Protein AF-0000000077148642 (afdb_homodimer)

Foldseek 3Di:
DAEEEEEDQPQADACQLPCLCVVCVVLQVLLCVLLVHRLVCCRHPVVVPDCNALLNVQLNFLVSLQSLVVVVCVVPVDAGLEYEYDQSCNLVRQCRQVQDPSSVSSNLSSLLSVLQRVAFQKWKKKFFQDFDVLVVVLCVVVVVPFWAWAEDLARGITMIMGGLVSLVPCFVSRVVSPTPGMGIDDDGHSWQAVSCLPSLVVSLPVPVFAFTAQGAHFYQQQAPLFGAHLLADSLSVSNSTHHHGYNLLNLLACVLCLNQWYHYRGGDCPSVVSSVNSLVPHHSPVPPVVVSVVPSVPDPPDDDDDDDDDDDDDDDDDDDDPDDPPPPVPPGHPNNHRSSVNNVVNSVVVVVVLVVLLQLLQPFFAPVCCVVQVASHLEEADADAPQLQPLLQQLLQQVLRHEYEGRCHPYDPVVVLVSLVSNPVRHDPSTGYEYEQEDDPPCVVVSQVNLVSCVVSQGAEYEYEHDPADDLNLLLSFLPPWDADPVRAIDTRHAYEYEDADLVRLLQQLAFDDLVSLVVCVVVVSHDPRSSVNSLQGGSHLAYEHEAAFQPFHPNHDFLVRLVVNQVSQVVSCVVSVHPDGHAYAYYYLAQALVSVLVRSVSPGNGYYYYQQSSLAPRGLFDPVVSVVLLPDALPQKDKAADLRCNVVRTIGIFGRPQACQRVVRVVLSVCLVVDQAPVVDDPVVQVCCQCPQVNHHLVVLLVVLVVPDDPVLNVVCVVGRSSVSSSSSSVSVVVLCVCRSVVPPVCVRNHTGRHHNSSNVNSVVCPSISVSRNSSHRSSVSRSVSSSVSSVVCVVVCVVVD/DEEEEAEAQPQADAQQLPCLCVLPVVLQVLLCVLQVHRLCCCRHPVVVVCCNQLLNVLLNRLSSLLSLLLLVCLQPVDQGQEYEYFQSCLLVRQCSQQFDDSNLSSNLRNLLSVLQNPAAQKWKKKFFADAPVLVVVLCVVVVVPQKDWAEPLARGITMIMGGPVSLVVCQVSSVVSPTPDMGIDPYGHRWQAPSSVVSLVVSLVVCVVDGTDDGNHFYQQQQPLGTDDSVCVSVSSSNRRHHHGHNLSVLLQCVLVVHPYYHYRGFFCSSVVSSVNSVVPHHRDNDDVVVVVPVVPPPPPCPDDPDDDDDDDDDDDDDDDPDDPPDPPPVPVVVVVVVVVVSVVSSVVSNVVSVVLLQLLQPFFAVVCCVVQVASHLEEADADAPQLQPLLQQLLQQVLRHEYEGRCHPYDPVVVLVSLVSNPVRHDPSTGYEYEQEDDPPPVPVSQVNLVSCVVSQGAEYEYEHDPADDLNLLLSFLPPWDADPVRAIDTRHAYEYEDADLVRLLQQLAFDDLVSLVVCVVVVSDDPRSSVNSLQGGSHLAYEHEAAFQAFHPNHDFLVRLVVNQVSQVVSCVVSVHPDGHAYAYYYLAAALVSVLVRSVSPHNHYYYYQQQSLAPRGLWDPVVSVVLLPDALPQKDKAADLRCSVVRTIGIFGRPLACARVVRRVLSVCLVVDQAPVPDDPVVQVCCQCPQVVHHLVVLLVVLVVPDDPVLNVVCVVGRSSVSSSSSSVSVVVLCVCRSVVPPVCVRNHTGRHHNSSNVNSVVCPSHNVSRNHPHRSSVSRSVSSSVSSVVCVVVCVVVD

Sequence (1606 aa):
MVAYVFPGQGSQAKGMGGELFGEFSYITKEADEILGYSIKELCLEDPKEQLGQTQFTQPALYTVNALCYLKKLQETGEKPDYVAGHSLAEYNALFAAGVFDFKTGLRLVKKRGELMSQASEGGMAAVIGLTEEKVKEILQNNNLTSIDIANLNTPTQIVLSGLKDEIENAMPIFKAAGARNYVVLKVSGAFHSRYMEPSRKMFEEFIEQFEFNDIQIPIISNIHARPYKKEAIKINLVEQITHSVKWTETVRYLMGKGVAEILQIGPGTVLTGLIRTIQRESEPLIVDETEELNNDADKTVSVKKAGKGRKKKNEASSVDKVHDVKNENKKEEEISETVIEKSESAVKRMEEEEKEWSTAAAALGNPEFKKEYNLKYAYIAGGMYKGISSKELVVGMGRAGMMGVLGAGGVDFSEVENDIKYIQNRLANDKAYAVNLLYNPSNAKNEEKLVDLLLKYNVKTVEASGFLSITPSIVKYRLKGLSKNNSGGVQISNRIIAKASRPEVIEAFLSPAPERIVKKLLEENVITTEEAELSKNIPIADDICVEGDSAGHTDGSVLYTIMPVIRKLRDEIKKRYGYSQRVRIGGAGGLGTPEGMAMALILGADFIVTGSINQCTVEARTSDIVKDMLQKINVYDTAYAPATDMFEMGAKVQVLKKGLFFPARANKLFELYKQYNSFNEIDSKTKAQLQEKYFKRSFDELYKDIKSRLPSEEIEKAERNPKYKMALAFKWYLMNAFNAAIKGEEELKLDYQIQCGPALGAFNQWVKDTKLENWKNRHVDEIGLKLMMETAKYLKKSVKQFSMVAYVFPGQGSQAKGMGGELFGEFSYITKEADEILGYSIKELCLEDPKEQLGQTQFTQPALYTVNALCYLKKLQETGEKPDYVAGHSLAEYNALFAAGVFDFKTGLRLVKKRGELMSQASEGGMAAVIGLTEEKVKEILQNNNLTSIDIANLNTPTQIVLSGLKDEIENAMPIFKAAGARNYVVLKVSGAFHSRYMEPSRKMFEEFIEQFEFNDIQIPIISNIHARPYKKEAIKINLVEQITHSVKWTETVRYLMGKGVAEILQIGPGTVLTGLIRTIQRESEPLIVDETEELNNDADKTVSVKKAGKGRKKKNEASSVDKVHDVKNENKKEEEISETVIEKSESAVKRMEEEEKEWSTAAAALGNPEFKKEYNLKYAYIAGGMYKGISSKELVVGMGRAGMMGVLGAGGVDFSEVENDIKYIQNRLANDKAYAVNLLYNPSNAKNEEKLVDLLLKYNVKTVEASGFLSITPSIVKYRLKGLSKNNSGGVQISNRIIAKASRPEVIEAFLSPAPERIVKKLLEENVITTEEAELSKNIPIADDICVEGDSAGHTDGSVLYTIMPVIRKLRDEIKKRYGYSQRVRIGGAGGLGTPEGMAMALILGADFIVTGSINQCTVEARTSDIVKDMLQKINVYDTAYAPATDMFEMGAKVQVLKKGLFFPARANKLFELYKQYNSFNEIDSKTKAQLQEKYFKRSFDELYKDIKSRLPSEEIEKAERNPKYKMALAFKWYLMNAFNAAIKGEEELKLDYQIQCGPALGAFNQWVKDTKLENWKNRHVDEIGLKLMMETAKYLKKSVKQFS

Solvent-accessible surface area (backbone atoms only — not comparable to full-atom values): 82083 Å² total; per-residue (Å²): 78,44,28,40,29,25,69,33,97,91,41,78,60,84,43,54,63,62,70,52,38,78,78,42,37,62,62,45,49,51,48,19,67,81,77,74,48,62,65,58,54,47,30,51,70,31,79,82,72,50,60,82,37,50,49,45,30,44,40,53,45,46,50,43,30,46,54,40,49,49,49,54,40,76,76,70,67,76,81,58,61,21,29,24,26,42,76,80,16,44,53,58,33,34,41,75,27,49,29,46,59,77,74,56,50,49,55,57,40,38,55,47,20,49,45,58,54,68,48,75,65,17,16,37,33,38,33,35,73,45,37,54,75,60,53,47,48,46,31,59,72,62,67,46,80,68,58,46,71,24,35,30,52,28,76,29,32,36,34,33,23,28,45,40,61,69,58,67,66,39,47,62,63,41,43,72,76,57,33,77,46,71,51,72,52,101,54,48,33,20,70,17,22,87,78,30,54,70,49,30,62,62,46,57,54,62,59,65,71,61,58,44,20,11,38,18,37,54,42,45,38,46,64,85,33,57,47,61,34,86,63,10,38,73,44,50,49,31,58,46,41,22,49,32,31,32,47,29,57,28,51,22,17,51,45,35,97,53,27,46,28,84,41,81,47,45,69,75,68,67,61,60,57,35,54,54,53,21,73,74,78,40,74,66,44,88,76,73,68,77,45,55,60,53,41,41,53,45,53,51,71,78,84,90,84,80,94,89,94,95,85,88,89,85,89,89,80,87,80,76,78,80,64,74,87,75,79,79,62,92,78,74,73,68,62,12,64,57,22,27,56,47,4,48,48,40,44,50,44,47,52,46,44,50,50,45,30,49,51,45,22,40,60,42,46,34,68,66,57,18,59,76,48,50,33,55,34,37,42,32,42,45,53,32,68,59,32,28,24,16,48,60,34,19,40,42,18,19,75,65,22,24,31,12,18,27,8,44,36,88,47,57,66,70,57,46,51,49,38,52,51,52,36,61,73,71,36,59,89,68,45,29,54,30,37,33,44,53,56,44,88,92,40,56,63,58,47,39,52,49,42,52,51,35,60,73,69,62,54,44,30,32,35,39,32,74,55,82,65,92,49,65,44,61,46,50,47,42,35,48,70,40,44,70,38,97,85,68,43,81,34,77,55,32,42,27,38,36,40,43,68,51,66,71,45,47,48,54,34,59,29,41,65,56,66,70,49,50,53,51,36,41,76,66,63,74,46,51,72,63,25,55,61,53,36,71,68,37,44,53,31,56,28,37,29,42,36,15,37,33,28,49,83,37,88,66,42,55,46,64,38,49,47,63,57,49,54,52,49,51,55,51,46,36,63,71,70,62,43,90,66,81,67,46,41,24,34,25,40,40,45,40,44,33,58,26,47,39,28,41,46,66,60,59,26,32,26,42,34,34,48,47,55,48,49,41,19,62,45,18,49,49,17,67,65,49,33,62,54,53,47,68,37,44,60,81,33,45,42,70,24,62,24,61,72,54,42,91,74,62,36,30,22,19,20,46,31,71,88,37,48,26,40,62,52,46,42,51,50,50,53,49,54,76,73,38,59,34,70,84,73,51,57,69,68,59,52,49,44,40,26,60,72,68,64,64,39,51,71,67,59,47,50,52,57,52,52,74,73,46,55,70,70,56,46,52,50,28,72,72,31,48,41,55,36,43,50,51,53,52,36,45,49,50,49,49,18,32,50,34,30,49,70,44,41,71,93,48,51,48,40,28,44,44,71,26,34,40,14,28,11,32,25,33,62,71,28,49,94,44,28,56,36,44,34,86,48,22,40,60,40,57,52,52,48,50,40,38,27,47,17,37,53,47,43,48,62,54,39,56,80,61,104,89,37,26,39,29,22,48,27,90,84,35,76,48,83,39,44,54,59,63,48,43,66,74,40,40,68,58,41,48,53,47,18,65,75,68,72,45,59,56,60,48,41,29,48,62,27,88,80,68,46,52,79,39,49,45,45,30,42,38,49,44,45,49,35,25,44,49,41,44,50,49,45,33,4,48,65,68,55,78,54,58,30,26,27,19,41,72,70,13,34,53,42,24,38,37,76,14,50,22,41,53,69,66,61,45,45,53,51,35,35,51,48,14,46,41,52,50,63,38,70,67,16,11,30,30,40,35,29,64,40,38,67,69,55,50,52,48,52,31,60,77,67,68,40,76,73,52,35,64,17,32,35,48,26,67,35,33,34,29,34,11,20,43,31,69,57,47,60,66,41,43,63,57,43,46,72,71,55,33,75,40,73,44,74,48,95,48,52,29,19,56,20,10,78,78,26,47,71,38,27,55,56,44,46,62,58,56,64,78,60,83,70,48,69,70,72,30,52,32,42,32,40,72,73,29,39,66,66,48,78,91,43,49,65,60,50,61,33,48,41,43,40,33,38,31,32,44,34,52,32,52,22,32,43,44,38,72,53,38,73,40,80,40,67,35,39,59,64,51,66,54,51,53,33,48,50,51,26,63,69,74,43,68,58,40,73,69,61,66,77,51,61,69,57,60,65,60,67,77,62,71,75,80,72,73,91,74,83,76,91,76,83,87,78,85,74,80,78,81,78,86,80,73,84,83,67,80,79,63,72,68,62,66,67,56,60,65,54,53,59,57,47,53,58,46,46,34,52,43,33,29,45,44,41,51,46,32,48,52,45,21,40,60,42,46,37,69,66,58,18,60,75,50,49,33,55,32,36,42,32,40,45,53,32,67,58,31,29,24,16,53,58,34,20,40,44,18,18,74,66,23,23,31,11,19,27,8,41,36,89,45,56,65,68,58,46,52,52,37,52,52,50,36,62,72,70,38,58,88,68,45,28,53,30,37,33,44,54,55,44,89,92,41,58,63,59,46,38,51,50,42,52,52,35,59,73,69,62,55,45,31,32,35,37,32,74,56,82,66,91,48,64,44,61,48,49,48,40,37,48,70,40,43,72,40,96,86,70,45,81,35,76,56,32,43,28,37,35,41,43,69,52,67,70,46,47,49,54,35,59,29,41,65,56,64,71,52,48,51,50,36,41,76,69,63,74,46,52,72,63,26,55,60,54,38,70,68,37,43,53,31,57,27,37,30,43,36,15,38,35,28,50,84,37,88,66,41,56,47,64,38,48,47,63,56,50,54,53,50,52,55,52,45,35,64,73,68,61,46,90,67,80,68,45,41,24,34,26,40,40,47,39,44,33,56,26,48,39,27,41,46,67,62,59,24,31,27,42,33,34,50,48,54,49,48,43,19,62,44,17,51,47,16,66,66,49,32,61,54,55,47,67,36,42,61,80,32,45,41,70,25,63,24,58,72,55,43,93,74,63,37,28,22,20,21,48,32,72,87,38,47,27,40,63,50,46,42,50,49,51,52,49,53,75,74,40,60,33,71,83,71,51,56,70,68,59,52,50,44,42,26,60,72,68,65,62,40,49,70,68,59,47,50,52,56,52,52,74,75,49,55,71,69,56,48,52,48,29,72,73,30,49,40,55,36,44,48,52,54,53,37,44,49,50,48,49,18,32,49,35,29,48,67,44,41,69,92,48,51,48,40,29,44,44,72,25,35,39,15,28,12,31,26,32,61,71,28,50,92,45,68,55,35,46,36,86,60,23,39,58,39,57,52,52,50,50,40,39,27,48,16,36,53,47,42,48,61,56,40,57,79,62,105

pLDDT: mean 85.82, std 18.22, range [13.9, 98.75]

InterPro domains:
  IPR001227 Acyl transferase domain superfamily [G3DSA:3.40.366.10] (4-275)
  IPR004410 Malonyl CoA-acyl carrier protein transacylase, FabD-type [TIGR00128] (1-281)
  IPR013785 Aldolase-type TIM barrel [G3DSA:3.20.20.70] (365-712)
  IPR014043 Acyl transferase domain [PF00698] (4-279)
  IPR014043 Acyl transferase domain [SM00827] (5-308)
  IPR014179 PfaD-like, TIM-barrel domain [TIGR02814] (361-797)
  IPR014179 PfaD-like, TIM-barrel domain [cd04742] (364-778)
  IPR016035 Acyl transferase/acyl hydrolase/lysophospholipase [SSF52151] (1-295)
  IPR016036 Malonyl-CoA ACP transacylase, ACP-binding [SSF55048] (121-184)
  IPR049489 [Acyl-carrier-protein] S-malonyltransferase-like, inserted helical domain [PF21607] (676-752)
  IPR050858 Malonyl CoA-ACP Transacylase/Polyketide Synthase FabD [PTHR42681] (1-294)

Radius of gyration: 41.02 Å; Cα contacts (8 Å, |Δi|>4): 3077; chains: 2; bounding box: 96×138×115 Å

Secondary structure (DSSP, 8-state):
-EEEEE--TT---TTTTTTHHHHTHHHHHHHHHHHTS-HHHHHHT-TT--TTSHHHHHHHHHHHHHHHHHHHHHHH----SEEEESGGGHHHHHHHTTSS-HHHHHHHHHHHHHHHTT--SEEEEEEES--HHHHHHHHHHTT-TTSEEEEEEETTEEEEEEEHHHHHHTHHHHHHTT-SEEEE-S-SS-TTSGGGHHHHHHHHHHHTTS------S-BB-TTTSSB--TTSHHHHHHHHTTS-B-HHHHHHHHHHTT--EEEE-SSSSHHHHHHHHHHHH-------TTTTTTTS--S----------------------------TT---STHHHHHHHHHHHHHHHHHHHHHHHHHHHHTSS-HHHHHHHT-SSSEEE---GGGTS-HHHHHHHHHTTSEEEE--TTS-HHHHHHHHHHHHHHS-TTS-EEEEEE--TT-HHHHHHHHHHHHHTT--EEEEES-SS--HHHHHHHHTT-EE-TTSSEEPSSEEEEEE--HHHHHHHHSPPPHHHHHHHHHTTSS-HHHHHHGGGS-S-SEEEEE-S-SSS-----HHHHHHHHHHHHHHHHHHHT-SSPPEEEEESS--SHHHHHHHHHTT-SSEEE-HHHHTSTTS-S-HHHHHHHTT--TTSEEEEE-STTGGGT-EEEEE-TT-SHHHHHHHHHHHHHH-SSGGGS-HHHHHHIIIIISSS-HHHHHHHHHTTS-HHHHHHHHH-HHHHHHHHHHHHHHHHHHHHHHT-GGGGGG---B--HHHHHHHHHSTTSGGGSGGG--HHHHHHHHHHHHHHHHHHHHGGG-/-EEEEE--TT---TTTTTTHHHHTHHHHHHHHHHHSS-HHHHHHT-TTS-TTSHHHHHHHHHHHHHHHHHHHHHHH----SEEEESGGGHHHHHHHTTSS-HHHHHHHHHHHHHHHHT--SEEEEEEES--HHHHHHHHHHTT-TT-EEEEEEETTEEEEEEEHHHHHHHHHHHHHTT-SEEEE-S-SS-TTSGGGHHHHHHHHHHHTT---PPPSS-EE-TTTSSBPPGGGHHHHHHHHTTS-B-HHHHHHHHHHTT--EEEE-SSSSHHHHHHHHHHHH-------HHHHHHTTTT----------------------------GGGGHHHHHHHHHHHHHHHHHHHHHHHHHHHHHHHHTSS-HHHHHHHT-SSSEEE---GGGTS-HHHHHHHHHTTSEEEE--TTS-HHHHHHHHHHHHHHS-TTS-EEEEEE--TT-HHHHHHHHHHHHHTT--EEEEES-SS--HHHHHHHHTT-EE-TTSSEE-SSEEEEEE--HHHHHHHHSPPPHHHHHHHHHTTSS-HHHHHHGGGS-S-SEEEEE-S-SSS-----HHHHHHHHHHHHHHHHHHHT-SSPPEEEEESS--SHHHHHHHHHTT-SSEEE-HHHHTSSSS-S-HHHHHHHTT--TTSEEEEE-STTGGGT-EEEEE-TT-SHHHHHHHHHHHHHH-SSGGGS-HHHHHHIIIIISSS-HHHHHHHHHHHS-HHHHHHHHH-HHHHHHHHHHHHHHHHHHHHHHT-GGGGGG---B--HHHHHHHHHTTTSGGGSGGG--HHHHHHHHHHHHHHHHHHHHGGG-

Organism: Ruminiclostridium cellulolyticum (strain ATCC 35319 / DSM 5812 / JCM 6584 / H10) (NCBI:txid394503)

Structure (mmCIF, N/CA/C/O backbone):
data_AF-0000000077148642-model_v1
#
loop_
_entity.id
_entity.type
_entity.pdbx_description
1 polymer B8I8J3_RUMCH
#
loop_
_atom_site.group_PDB
_atom_site.id
_atom_site.type_symbol
_atom_site.label_atom_id
_atom_site.label_alt_id
_atom_site.label_comp_id
_atom_site.label_asym_id
_atom_site.label_entity_id
_atom_site.label_seq_id
_atom_site.pdbx_PDB_ins_code
_atom_site.Cartn_x
_atom_site.Cartn_y
_atom_site.Cartn_z
_atom_site.occupancy
_atom_site.B_iso_or_equiv
_atom_site.auth_seq_id
_atom_site.auth_comp_id
_atom_site.auth_asym_id
_atom_site.auth_atom_id
_atom_site.pdbx_PDB_model_num
ATOM 1 N N . MET A 1 1 ? 0.626 13.219 24.953 1 60.41 1 MET A N 1
ATOM 2 C CA . MET A 1 1 ? -0.067 13.867 26.062 1 60.41 1 MET A CA 1
ATOM 3 C C . MET A 1 1 ? -1.366 14.516 25.594 1 60.41 1 MET A C 1
ATOM 5 O O . MET A 1 1 ? -1.386 15.211 24.578 1 60.41 1 MET A O 1
ATOM 9 N N . VAL A 1 2 ? -2.549 13.367 26.641 1 83.62 2 VAL A N 1
ATOM 10 C CA . VAL A 1 2 ? -3.842 13.891 26.219 1 83.62 2 VAL A CA 1
ATOM 11 C C . VAL A 1 2 ? -4.422 14.781 27.312 1 83.62 2 VAL A C 1
ATOM 13 O O . VAL A 1 2 ? -4.324 14.461 28.5 1 83.62 2 VAL A O 1
ATOM 16 N N . ALA A 1 3 ? -5.285 16.109 26.547 1 82.81 3 ALA A N 1
ATOM 17 C CA . ALA A 1 3 ? -5.91 16.953 27.578 1 82.81 3 ALA A CA 1
ATOM 18 C C . ALA A 1 3 ? -7.414 17.078 27.328 1 82.81 3 ALA A C 1
ATOM 20 O O . ALA A 1 3 ? -7.855 17.25 26.203 1 82.81 3 ALA A O 1
ATOM 21 N N . TYR A 1 4 ? -7.91 16.844 28.516 1 90.62 4 TYR A N 1
ATOM 22 C CA . TYR A 1 4 ? -9.344 17.094 28.422 1 90.62 4 TYR A CA 1
ATOM 23 C C . TYR A 1 4 ? -9.695 18.484 28.953 1 90.62 4 TYR A C 1
ATOM 25 O O . TYR A 1 4 ? -9.336 18.828 30.094 1 90.62 4 TYR A O 1
ATOM 33 N N . VAL A 1 5 ? -10.852 18.891 28.109 1 89.38 5 VAL A N 1
ATOM 34 C CA . VAL A 1 5 ? -11.195 20.234 28.578 1 89.38 5 VAL A CA 1
ATOM 35 C C . VAL A 1 5 ? -12.711 20.391 28.609 1 89.38 5 VAL A C 1
ATOM 37 O O . VAL A 1 5 ? -13.422 19.906 27.734 1 89.38 5 VAL A O 1
ATOM 40 N N . PHE A 1 6 ? -13.148 21.297 29.625 1 88.56 6 PHE A N 1
ATOM 41 C CA . PHE A 1 6 ? -14.586 21.328 29.859 1 88.56 6 PHE A CA 1
ATOM 42 C C . PHE A 1 6 ? -15.141 22.719 29.609 1 88.56 6 PHE A C 1
ATOM 44 O O . PHE A 1 6 ? -14.594 23.719 30.109 1 88.56 6 PHE A O 1
ATOM 51 N N . PRO A 1 7 ? -16.734 22.781 28.844 1 91.19 7 PRO A N 1
ATOM 52 C CA . PRO A 1 7 ? -17.234 24.109 28.469 1 91.19 7 PRO A CA 1
ATOM 53 C C . PRO A 1 7 ? -18.016 24.797 29.578 1 91.19 7 PRO A C 1
ATOM 55 O O . PRO A 1 7 ? -18.734 24.125 30.344 1 91.19 7 PRO A O 1
ATOM 58 N N . GLY A 1 8 ? -17.75 26.297 29.672 1 88.31 8 GLY A N 1
ATOM 59 C CA . GLY A 1 8 ? -18.422 27.016 30.75 1 88.31 8 GLY A CA 1
ATOM 60 C C . GLY A 1 8 ? -19.656 27.781 30.297 1 88.31 8 GLY A C 1
ATOM 61 O O . GLY A 1 8 ? -20.172 27.531 29.203 1 88.31 8 GLY A O 1
ATOM 62 N N . GLN A 1 9 ? -20.203 28.797 31.078 1 83.06 9 GLN A N 1
ATOM 63 C CA . GLN A 1 9 ? -21.438 29.531 30.797 1 83.06 9 GLN A CA 1
ATOM 64 C C . GLN A 1 9 ? -21.406 30.172 29.422 1 83.06 9 GLN A C 1
ATOM 66 O O . GLN A 1 9 ? -20.406 30.781 29.047 1 83.06 9 GLN A O 1
ATOM 71 N N . GLY A 1 10 ? -22.891 29.719 28.297 1 76.94 10 GLY A N 1
ATOM 72 C CA . GLY A 1 10 ? -23.078 30.109 26.922 1 76.94 10 GLY A CA 1
ATOM 73 C C . GLY A 1 10 ? -23.234 28.938 25.969 1 76.94 10 GLY A C 1
ATOM 74 O O . GLY A 1 10 ? -23.672 29.094 24.828 1 76.94 10 GLY A O 1
ATOM 75 N N . SER A 1 11 ? -22.875 27.906 27.141 1 83.62 11 SER A N 1
ATOM 76 C CA . SER A 1 11 ? -22.984 26.75 26.25 1 83.62 11 SER A CA 1
ATOM 77 C C . SER A 1 11 ? -24.297 26.016 26.469 1 83.62 11 SER A C 1
ATOM 79 O O . SER A 1 11 ? -24.594 25.031 25.797 1 83.62 11 SER A O 1
ATOM 81 N N . GLN A 1 12 ? -25.031 26.531 27.172 1 79.81 12 GLN A N 1
ATOM 82 C CA . GLN A 1 12 ? -26.281 25.875 27.516 1 79.81 12 GLN A CA 1
ATOM 83 C C . GLN A 1 12 ? -27.312 26 26.391 1 79.81 12 GLN A C 1
ATOM 85 O O . GLN A 1 12 ? -27.375 27.031 25.719 1 79.81 12 GLN A O 1
ATOM 90 N N . ALA A 1 13 ? -28.422 24.703 25.891 1 83.06 13 ALA A N 1
ATOM 91 C CA . ALA A 1 13 ? -29.438 24.766 24.844 1 83.06 13 ALA A CA 1
ATOM 92 C C . ALA A 1 13 ? -30.625 23.875 25.188 1 83.06 13 ALA A C 1
ATOM 94 O O . ALA A 1 13 ? -30.453 22.797 25.781 1 83.06 13 ALA A O 1
ATOM 95 N N . LYS A 1 14 ? -31.938 24.312 25.172 1 82.38 14 LYS A N 1
ATOM 96 C CA . LYS A 1 14 ? -33.125 23.484 25.391 1 82.38 14 LYS A CA 1
ATOM 97 C C . LYS A 1 14 ? -32.969 22.125 24.703 1 82.38 14 LYS A C 1
ATOM 99 O O . LYS A 1 14 ? -32.625 22.062 23.516 1 82.38 14 LYS A O 1
ATOM 104 N N . GLY A 1 15 ? -33.062 21.078 25.391 1 82.31 15 GLY A N 1
ATOM 105 C CA . GLY A 1 15 ? -32.938 19.734 24.828 1 82.31 15 GLY A CA 1
ATOM 106 C C . GLY A 1 15 ? -31.641 19.062 25.234 1 82.31 15 GLY A C 1
ATOM 107 O O . GLY A 1 15 ? -31.438 17.875 24.969 1 82.31 15 GLY A O 1
ATOM 108 N N . MET A 1 16 ? -30.703 19.906 26.172 1 86.75 16 MET A N 1
ATOM 109 C CA . MET A 1 16 ? -29.391 19.344 26.484 1 86.75 16 MET A CA 1
ATOM 110 C C . MET A 1 16 ? -29.516 18.188 27.469 1 86.75 16 MET A C 1
ATOM 112 O O . MET A 1 16 ? -30.422 18.156 28.297 1 86.75 16 MET A O 1
ATOM 116 N N . GLY A 1 17 ? -28.438 17 27.094 1 88.56 17 GLY A N 1
ATOM 117 C CA . GLY A 1 17 ? -28.406 15.812 27.938 1 88.56 17 GLY A CA 1
ATOM 118 C C . GLY A 1 17 ? -29.094 14.609 27.312 1 88.56 17 GLY A C 1
ATOM 119 O O . GLY A 1 17 ? -28.625 13.477 27.453 1 88.56 17 GLY A O 1
ATOM 120 N N . GLY A 1 18 ? -30.516 15.289 26.859 1 80.5 18 GLY A N 1
ATOM 121 C CA . GLY A 1 18 ? -31.234 14.352 26.031 1 80.5 18 GLY A CA 1
ATOM 122 C C . GLY A 1 18 ? -31.594 13.062 26.734 1 80.5 18 GLY A C 1
ATOM 123 O O . GLY A 1 18 ? -32.219 13.086 27.797 1 80.5 18 GLY A O 1
ATOM 124 N N . GLU A 1 19 ? -31.047 11.773 26.234 1 86.12 19 GLU A N 1
ATOM 125 C CA . GLU A 1 19 ? -31.359 10.438 26.734 1 86.12 19 GLU A CA 1
ATOM 126 C C . GLU A 1 19 ? -30.562 10.125 28 1 86.12 19 GLU A C 1
ATOM 128 O O . GLU A 1 19 ? -30.844 9.125 28.672 1 86.12 19 GLU A O 1
ATOM 133 N N . LEU A 1 20 ? -29.641 11.297 28.516 1 84.12 20 LEU A N 1
ATOM 134 C CA . LEU A 1 20 ? -28.672 10.992 29.562 1 84.12 20 LEU A CA 1
ATOM 135 C C . LEU A 1 20 ? -29.359 10.977 30.922 1 84.12 20 LEU A C 1
ATOM 137 O O . LEU A 1 20 ? -28.922 10.25 31.828 1 84.12 20 LEU A O 1
ATOM 141 N N . PHE A 1 21 ? -30.422 10.977 30.875 1 84.69 21 PHE A N 1
ATOM 142 C CA . PHE A 1 21 ? -31.156 11.094 32.125 1 84.69 21 PHE A CA 1
ATOM 143 C C . PHE A 1 21 ? -31.781 9.758 32.531 1 84.69 21 PHE A C 1
ATOM 145 O O . PHE A 1 21 ? -31.906 9.453 33.719 1 84.69 21 PHE A O 1
ATOM 152 N N . GLY A 1 22 ? -32.625 9.516 31.297 1 81.75 22 GLY A N 1
ATOM 153 C CA . GLY A 1 22 ? -33.219 8.203 31.531 1 81.75 22 GLY A CA 1
ATOM 154 C C . GLY A 1 22 ? -32.188 7.117 31.797 1 81.75 22 GLY A C 1
ATOM 155 O O . GLY A 1 22 ? -32.406 6.25 32.625 1 81.75 22 GLY A O 1
ATOM 156 N N . GLU A 1 23 ? -30.625 7.121 31.109 1 85.31 23 GLU A N 1
ATOM 157 C CA . GLU A 1 23 ? -29.531 6.168 31.172 1 85.31 23 GLU A CA 1
ATOM 158 C C . GLU A 1 23 ? -28.906 6.137 32.562 1 85.31 23 GLU A C 1
ATOM 160 O O . GLU A 1 23 ? -28.5 5.074 33.062 1 85.31 23 GLU A O 1
ATOM 165 N N . PHE A 1 24 ? -28.672 7.152 33.5 1 76.69 24 PHE A N 1
ATOM 166 C CA . PHE A 1 24 ? -28.062 7.387 34.781 1 76.69 24 PHE A CA 1
ATOM 167 C C . PHE A 1 24 ? -29.109 7.801 35.812 1 76.69 24 PHE A C 1
ATOM 169 O O . PHE A 1 24 ? -28.969 8.844 36.469 1 76.69 24 PHE A O 1
ATOM 176 N N . SER A 1 25 ? -30.328 7.207 35.344 1 81.25 25 SER A N 1
ATOM 177 C CA . SER A 1 25 ? -31.547 7.605 36.031 1 81.25 25 SER A CA 1
ATOM 178 C C . SER A 1 25 ? -31.281 7.836 37.531 1 81.25 25 SER A C 1
ATOM 180 O O . SER A 1 25 ? -31.922 8.68 38.156 1 81.25 25 SER A O 1
ATOM 182 N N . TYR A 1 26 ? -30.359 7.082 37.938 1 76.38 26 TYR A N 1
ATOM 183 C CA . TYR A 1 26 ? -30.016 7.168 39.344 1 76.38 26 TYR A CA 1
ATOM 184 C C . TYR A 1 26 ? -29.391 8.523 39.688 1 76.38 26 TYR A C 1
ATOM 186 O O . TYR A 1 26 ? -29.734 9.133 40.688 1 76.38 26 TYR A O 1
ATOM 194 N N . ILE A 1 27 ? -28.328 8.93 39.031 1 83.12 27 ILE A N 1
ATOM 195 C CA . ILE A 1 27 ? -27.625 10.203 39.188 1 83.12 27 ILE A CA 1
ATOM 196 C C . ILE A 1 27 ? -28.609 11.359 39.031 1 83.12 27 ILE A C 1
ATOM 198 O O . ILE A 1 27 ? -28.516 12.367 39.75 1 83.12 27 ILE A O 1
ATOM 202 N N . THR A 1 28 ? -29.781 11.227 38 1 88.25 28 THR A N 1
ATOM 203 C CA . THR A 1 28 ? -30.781 12.258 37.719 1 88.25 28 THR A CA 1
ATOM 204 C C . THR A 1 28 ? -31.688 12.461 38.938 1 88.25 28 THR A C 1
ATOM 206 O O . THR A 1 28 ? -31.984 13.594 39.312 1 88.25 28 THR A O 1
ATOM 209 N N . LYS A 1 29 ? -31.875 11.086 39.375 1 87.88 29 LYS A N 1
ATOM 210 C CA . LYS A 1 29 ? -32.719 11.133 40.562 1 87.88 29 LYS A CA 1
ATOM 211 C C . LYS A 1 29 ? -32.031 11.844 41.719 1 87.88 29 LYS A C 1
ATOM 213 O O . LYS A 1 29 ? -32.656 12.633 42.438 1 87.88 29 LYS A O 1
ATOM 218 N N . GLU A 1 30 ? -30.844 11.453 41.938 1 85.19 30 GLU A N 1
ATOM 219 C CA . GLU A 1 30 ? -30.016 12.086 42.969 1 85.19 30 GLU A CA 1
ATOM 220 C C . GLU A 1 30 ? -29.969 13.602 42.781 1 85.19 30 GLU A C 1
ATOM 222 O O . GLU A 1 30 ? -30.016 14.359 43.75 1 85.19 30 GLU A O 1
ATOM 227 N N . ALA A 1 31 ? -29.719 14.016 41.531 1 88.56 31 ALA A N 1
ATOM 228 C CA . ALA A 1 31 ? -29.641 15.438 41.219 1 88.56 31 ALA A CA 1
ATOM 229 C C . ALA A 1 31 ? -30.938 16.156 41.594 1 88.56 31 ALA A C 1
ATOM 231 O O . ALA A 1 31 ? -30.906 17.234 42.156 1 88.56 31 ALA A O 1
ATOM 232 N N . ASP A 1 32 ? -32 15.648 41.375 1 87.12 32 ASP A N 1
ATOM 233 C CA . ASP A 1 32 ? -33.312 16.219 41.656 1 87.12 32 ASP A CA 1
ATOM 234 C C . ASP A 1 32 ? -33.5 16.469 43.156 1 87.12 32 ASP A C 1
ATOM 236 O O . ASP A 1 32 ? -34.031 17.484 43.562 1 87.12 32 ASP A O 1
ATOM 240 N N . GLU A 1 33 ? -33.156 15.328 43.812 1 85.5 33 GLU A N 1
ATOM 241 C CA . GLU A 1 33 ? -33.281 15.398 45.281 1 85.5 33 GLU A CA 1
ATOM 242 C C . GLU A 1 33 ? -32.469 16.578 45.844 1 85.5 33 GLU A C 1
ATOM 244 O O . GLU A 1 33 ? -32.938 17.266 46.75 1 85.5 33 GLU A O 1
ATOM 249 N N . ILE A 1 34 ? -31.094 16.562 45.469 1 86.12 34 ILE A N 1
ATOM 250 C CA . ILE A 1 34 ? -30.219 17.625 45.938 1 86.12 34 ILE A CA 1
ATOM 251 C C . ILE A 1 34 ? -30.781 18.984 45.562 1 86.12 34 ILE A C 1
ATOM 253 O O . ILE A 1 34 ? -30.734 19.938 46.344 1 86.12 34 ILE A O 1
ATOM 257 N N . LEU A 1 35 ? -31.641 19.484 44.25 1 90.06 35 LEU A N 1
ATOM 258 C CA . LEU A 1 35 ? -31.984 20.781 43.656 1 90.06 35 LEU A CA 1
ATOM 259 C C . LEU A 1 35 ? -33.406 21.203 44.062 1 90.06 35 LEU A C 1
ATOM 261 O O . LEU A 1 35 ? -33.719 22.391 44.094 1 90.06 35 LEU A O 1
ATOM 265 N N . GLY A 1 36 ? -34.406 19.891 44.25 1 87.81 36 GLY A N 1
ATOM 266 C CA . GLY A 1 36 ? -35.75 20.125 44.688 1 87.81 36 GLY A CA 1
ATOM 267 C C . GLY A 1 36 ? -36.75 20.328 43.562 1 87.81 36 GLY A C 1
ATOM 268 O O . GLY A 1 36 ? -37.875 20.766 43.781 1 87.81 36 GLY A O 1
ATOM 269 N N . TYR A 1 37 ? -36.188 20.234 42.344 1 89.25 37 TYR A N 1
ATOM 270 C CA . TYR A 1 37 ? -37 20.297 41.156 1 89.25 37 TYR A CA 1
ATOM 271 C C . TYR A 1 37 ? -36.5 19.312 40.094 1 89.25 37 TYR A C 1
ATOM 273 O O . TYR A 1 37 ? -35.406 18.781 40.219 1 89.25 37 TYR A O 1
ATOM 281 N N . SER A 1 38 ? -37.25 19.094 39.094 1 88.38 38 SER A N 1
ATOM 282 C CA . SER A 1 38 ? -36.875 18.078 38.094 1 88.38 38 SER A CA 1
ATOM 283 C C . SER A 1 38 ? -35.844 18.625 37.094 1 88.38 38 SER A C 1
ATOM 285 O O . SER A 1 38 ? -36.188 19.422 36.219 1 88.38 38 SER A O 1
ATOM 287 N N . ILE A 1 39 ? -34.375 18.078 37 1 88.88 39 ILE A N 1
ATOM 288 C CA . ILE A 1 39 ? -33.312 18.625 36.188 1 88.88 39 ILE A CA 1
ATOM 289 C C . ILE A 1 39 ? -33.531 18.203 34.719 1 88.88 39 ILE A C 1
ATOM 291 O O . ILE A 1 39 ? -33.188 18.969 33.812 1 88.88 39 ILE A O 1
ATOM 295 N N . LYS A 1 40 ? -34.344 17.328 34.656 1 86.12 40 LYS A N 1
ATOM 296 C CA . LYS A 1 40 ? -34.625 16.797 33.344 1 86.12 40 LYS A CA 1
ATOM 297 C C . LYS A 1 40 ? -35.625 17.672 32.594 1 86.12 40 LYS A C 1
ATOM 299 O O . LYS A 1 40 ? -35.406 18.047 31.438 1 86.12 40 LYS A O 1
ATOM 304 N N . GLU A 1 41 ? -36.781 17.797 33.562 1 88.19 41 GLU A N 1
ATOM 305 C CA . GLU A 1 41 ? -37.844 18.625 33 1 88.19 41 GLU A CA 1
ATOM 306 C C . GLU A 1 41 ? -37.312 20 32.594 1 88.19 41 GLU A C 1
ATOM 308 O O . GLU A 1 41 ? -37.656 20.531 31.531 1 88.19 41 GLU A O 1
ATOM 313 N N . LEU A 1 42 ? -36.469 20.562 33.125 1 84.75 42 LEU A N 1
ATOM 314 C CA . LEU A 1 42 ? -35.875 21.875 32.906 1 84.75 42 LEU A CA 1
ATOM 315 C C . LEU A 1 42 ? -35.062 21.891 31.609 1 84.75 42 LEU A C 1
ATOM 317 O O . LEU A 1 42 ? -35.219 22.797 30.781 1 84.75 42 LEU A O 1
ATOM 321 N N . CYS A 1 43 ? -34.344 20.953 31.484 1 88.56 43 CYS A N 1
ATOM 322 C CA . CYS A 1 43 ? -33.344 20.938 30.422 1 88.56 43 CYS A CA 1
ATOM 323 C C . CYS A 1 43 ? -33.969 20.594 29.078 1 88.56 43 CYS A C 1
ATOM 325 O O . CYS A 1 43 ? -33.625 21.172 28.062 1 88.56 43 CYS A O 1
ATOM 327 N N . LEU A 1 44 ? -34.938 19.875 29.094 1 84.75 44 LEU A N 1
ATOM 328 C CA . LEU A 1 44 ? -35.5 19.344 27.859 1 84.75 44 LEU A CA 1
ATOM 329 C C . LEU A 1 44 ? -36.562 20.25 27.312 1 84.75 44 LEU A C 1
ATOM 331 O O . LEU A 1 44 ? -36.656 20.469 26.094 1 84.75 44 LEU A O 1
ATOM 335 N N . GLU A 1 45 ? -37.719 20.469 28.75 1 82.44 45 GLU A N 1
ATOM 336 C CA . GLU A 1 45 ? -38.938 21.125 28.328 1 82.44 45 GLU A CA 1
ATOM 337 C C . GLU A 1 45 ? -38.938 22.609 28.703 1 82.44 45 GLU A C 1
ATOM 339 O O . GLU A 1 45 ? -39.594 23.422 28.047 1 82.44 45 GLU A O 1
ATOM 344 N N . ASP A 1 46 ? -38.562 23.359 29.859 1 83 46 ASP A N 1
ATOM 345 C CA . ASP A 1 46 ? -38.344 24.688 30.438 1 83 46 ASP A CA 1
ATOM 346 C C . ASP A 1 46 ? -39.656 25.453 30.531 1 83 46 ASP A C 1
ATOM 348 O O . ASP A 1 46 ? -39.75 26.594 30.047 1 83 46 ASP A O 1
ATOM 352 N N . PRO A 1 47 ? -40.094 24.859 30.766 1 80.19 47 PRO A N 1
ATOM 353 C CA . PRO A 1 47 ? -41.469 25.375 30.656 1 80.19 47 PRO A CA 1
ATOM 354 C C . PRO A 1 47 ? -41.625 26.797 31.203 1 80.19 47 PRO A C 1
ATOM 356 O O . PRO A 1 47 ? -42.438 27.562 30.719 1 80.19 47 PRO A O 1
ATOM 359 N N . LYS A 1 48 ? -41.125 26.891 31.984 1 82.12 48 LYS A N 1
ATOM 360 C CA . LYS A 1 48 ? -41.188 28.156 32.719 1 82.12 48 LYS A CA 1
ATOM 361 C C . LYS A 1 48 ? -40.125 29.141 32.219 1 82.12 48 LYS A C 1
ATOM 363 O O . LYS A 1 48 ? -39.906 30.188 32.844 1 82.12 48 LYS A O 1
ATOM 368 N N . GLU A 1 49 ? -38.969 28.969 31.469 1 82.88 49 GLU A N 1
ATOM 369 C CA . GLU A 1 49 ? -37.938 29.703 30.766 1 82.88 49 GLU A CA 1
ATOM 370 C C . GLU A 1 49 ? -36.812 30.141 31.734 1 82.88 49 GLU A C 1
ATOM 372 O O . GLU A 1 49 ? -36.406 31.297 31.719 1 82.88 49 GLU A O 1
ATOM 377 N N . GLN A 1 50 ? -36.25 29.125 32.156 1 86.06 50 GLN A N 1
ATOM 378 C CA . GLN A 1 50 ? -35.375 29.422 33.281 1 86.06 50 GLN A CA 1
ATOM 379 C C . GLN A 1 50 ? -33.938 28.984 32.969 1 86.06 50 GLN A C 1
ATOM 381 O O . GLN A 1 50 ? -33 29.297 33.75 1 86.06 50 GLN A O 1
ATOM 386 N N . LEU A 1 51 ? -33.688 28.703 32.156 1 84.94 51 LEU A N 1
ATOM 387 C CA . LEU A 1 51 ? -32.469 28 31.828 1 84.94 51 LEU A CA 1
ATOM 388 C C . LEU A 1 51 ? -31.328 29 31.578 1 84.94 51 LEU A C 1
ATOM 390 O O . LEU A 1 51 ? -30.156 28.688 31.781 1 84.94 51 LEU A O 1
ATOM 394 N N . GLY A 1 52 ? -31.672 30.109 31.453 1 82.62 52 GLY A N 1
ATOM 395 C CA . GLY A 1 52 ? -30.734 31.172 31.156 1 82.62 52 GLY A CA 1
ATOM 396 C C . GLY A 1 52 ? -30.266 31.922 32.375 1 82.62 52 GLY A C 1
ATOM 397 O O . GLY A 1 52 ? -29.422 32.812 32.281 1 82.62 52 GLY A O 1
ATOM 398 N N . GLN A 1 53 ? -30.797 31.547 33.188 1 88.62 53 GLN A N 1
ATOM 399 C CA . GLN A 1 53 ? -30.5 32.219 34.438 1 88.62 53 GLN A CA 1
ATOM 400 C C . GLN A 1 53 ? -29.344 31.547 35.188 1 88.62 53 GLN A C 1
ATOM 402 O O . GLN A 1 53 ? -29.344 30.328 35.375 1 88.62 53 GLN A O 1
ATOM 407 N N . THR A 1 54 ? -28.469 32.312 35.875 1 87.25 54 THR A N 1
ATOM 408 C CA . THR A 1 54 ? -27.172 31.812 36.312 1 87.25 54 THR A CA 1
ATOM 409 C C . THR A 1 54 ? -27.328 30.719 37.375 1 87.25 54 THR A C 1
ATOM 411 O O . THR A 1 54 ? -26.625 29.719 37.375 1 87.25 54 THR A O 1
ATOM 414 N N . GLN A 1 55 ? -28.297 30.688 37.875 1 88.56 55 GLN A N 1
ATOM 415 C CA . GLN A 1 55 ? -28.516 29.812 39 1 88.56 55 GLN A CA 1
ATOM 416 C C . GLN A 1 55 ? -28.953 28.422 38.531 1 88.56 55 GLN A C 1
ATOM 418 O O . GLN A 1 55 ? -28.797 27.438 39.281 1 88.56 55 GLN A O 1
ATOM 423 N N . PHE A 1 56 ? -29.484 28.5 37.344 1 87 56 PHE A N 1
ATOM 424 C CA . PHE A 1 56 ? -29.984 27.281 36.75 1 87 56 PHE A CA 1
ATOM 425 C C . PHE A 1 56 ? -29 26.719 35.719 1 87 56 PHE A C 1
ATOM 427 O O . PHE A 1 56 ? -28.891 25.5 35.562 1 87 56 PHE A O 1
ATOM 434 N N . THR A 1 57 ? -28.562 27.719 35.344 1 87.94 57 THR A N 1
ATOM 435 C CA . THR A 1 57 ? -27.672 27.375 34.25 1 87.94 57 THR A CA 1
ATOM 436 C C . THR A 1 57 ? -26.5 26.531 34.75 1 87.94 57 THR A C 1
ATOM 438 O O . THR A 1 57 ? -26.156 25.516 34.156 1 87.94 57 THR A O 1
ATOM 441 N N . GLN A 1 58 ? -25.734 26.906 35.906 1 91.44 58 GLN A N 1
ATOM 442 C CA . GLN A 1 58 ? -24.469 26.312 36.312 1 91.44 58 GLN A CA 1
ATOM 443 C C . GLN A 1 58 ? -24.672 24.859 36.781 1 91.44 58 GLN A C 1
ATOM 445 O O . GLN A 1 58 ? -23.969 23.969 36.312 1 91.44 58 GLN A O 1
ATOM 450 N N . PRO A 1 59 ? -25.797 24.484 37.344 1 94.5 59 PRO A N 1
ATOM 451 C CA . PRO A 1 59 ? -26.016 23.094 37.75 1 94.5 59 PRO A CA 1
ATOM 452 C C . PRO A 1 59 ? -26.328 22.203 36.531 1 94.5 59 PRO A C 1
ATOM 454 O O . PRO A 1 59 ? -25.953 21.016 36.531 1 94.5 59 PRO A O 1
ATOM 457 N N . ALA A 1 60 ? -27.016 22.859 35.594 1 90.62 60 ALA A N 1
ATOM 458 C CA . ALA A 1 60 ? -27.438 22.125 34.406 1 90.62 60 ALA A CA 1
ATOM 459 C C . ALA A 1 60 ? -26.234 21.656 33.594 1 90.62 60 ALA A C 1
ATOM 461 O O . ALA A 1 60 ? -26.156 20.5 33.188 1 90.62 60 ALA A O 1
ATOM 462 N N . LEU A 1 61 ? -25.203 22.797 33.719 1 87.44 61 LEU A N 1
ATOM 463 C CA . LEU A 1 61 ? -24.031 22.516 32.906 1 87.44 61 LEU A CA 1
ATOM 464 C C . LEU A 1 61 ? -23.094 21.562 33.625 1 87.44 61 LEU A C 1
ATOM 466 O O . LEU A 1 61 ? -22.516 20.656 33 1 87.44 61 LEU A O 1
ATOM 470 N N . TYR A 1 62 ? -23.141 21.547 34.594 1 94.31 62 TYR A N 1
ATOM 471 C CA . TYR A 1 62 ? -22.344 20.625 35.375 1 94.31 62 TYR A CA 1
ATOM 472 C C . TYR A 1 62 ? -22.828 19.203 35.219 1 94.31 62 TYR A C 1
ATOM 474 O O . TYR A 1 62 ? -22.031 18.281 35 1 94.31 62 TYR A O 1
ATOM 482 N N . THR A 1 63 ? -23.906 19.156 35.5 1 88.31 63 THR A N 1
ATOM 483 C CA . THR A 1 63 ? -24.5 17.812 35.531 1 88.31 63 THR A CA 1
ATOM 484 C C . THR A 1 63 ? -24.281 17.125 34.188 1 88.31 63 THR A C 1
ATOM 486 O O . THR A 1 63 ? -23.812 15.977 34.156 1 88.31 63 THR A O 1
ATOM 489 N N . VAL A 1 64 ? -24.766 17.922 32.969 1 87.38 64 VAL A N 1
ATOM 490 C CA . VAL A 1 64 ? -24.688 17.375 31.609 1 87.38 64 VAL A CA 1
ATOM 491 C C . VAL A 1 64 ? -23.234 17.047 31.266 1 87.38 64 VAL A C 1
ATOM 493 O O . VAL A 1 64 ? -22.953 16.016 30.656 1 87.38 64 VAL A O 1
ATOM 496 N N . ASN A 1 65 ? -22.188 18.312 31.797 1 90.56 65 ASN A N 1
ATOM 497 C CA . ASN A 1 65 ? -20.75 18.094 31.641 1 90.56 65 ASN A CA 1
ATOM 498 C C . ASN A 1 65 ? -20.312 16.766 32.25 1 90.56 65 ASN A C 1
ATOM 500 O O . ASN A 1 65 ? -19.531 16.031 31.656 1 90.56 65 ASN A O 1
ATOM 504 N N . ALA A 1 66 ? -20.844 16.094 33.281 1 88.69 66 ALA A N 1
ATOM 505 C CA . ALA A 1 66 ? -20.484 14.914 34.062 1 88.69 66 ALA A CA 1
ATOM 506 C C . ALA A 1 66 ? -20.953 13.633 33.375 1 88.69 66 ALA A C 1
ATOM 508 O O . ALA A 1 66 ? -20.219 12.648 33.312 1 88.69 66 ALA A O 1
ATOM 509 N N . LEU A 1 67 ? -22.188 13.875 33.062 1 82.38 67 LEU A N 1
ATOM 510 C CA . LEU A 1 67 ? -22.766 12.688 32.438 1 82.38 67 LEU A CA 1
ATOM 511 C C . LEU A 1 67 ? -22.016 12.312 31.172 1 82.38 67 LEU A C 1
ATOM 513 O O . LEU A 1 67 ? -21.797 11.133 30.906 1 82.38 67 LEU A O 1
ATOM 517 N N . CYS A 1 68 ? -21.484 13.43 30.578 1 88.75 68 CYS A N 1
ATOM 518 C CA . CYS A 1 68 ? -20.719 13.203 29.359 1 88.75 68 CYS A CA 1
ATOM 519 C C . CYS A 1 68 ? -19.359 12.602 29.672 1 88.75 68 CYS A C 1
ATOM 521 O O . CYS A 1 68 ? -18.891 11.719 28.953 1 88.75 68 CYS A O 1
ATOM 523 N N . TYR A 1 69 ? -18.797 13.18 30.625 1 86.75 69 TYR A N 1
ATOM 524 C CA . TYR A 1 69 ? -17.516 12.641 31.094 1 86.75 69 TYR A CA 1
ATOM 525 C C . TYR A 1 69 ? -17.641 11.164 31.438 1 86.75 69 TYR A C 1
ATOM 527 O O . TYR A 1 69 ? -16.812 10.352 31.016 1 86.75 69 TYR A O 1
ATOM 535 N N . LEU A 1 70 ? -18.641 10.531 31.953 1 85 70 LEU A N 1
ATOM 536 C CA . LEU A 1 70 ? -18.844 9.172 32.438 1 85 70 LEU A CA 1
ATOM 537 C C . LEU A 1 70 ? -19.078 8.203 31.297 1 85 70 LEU A C 1
ATOM 539 O O . LEU A 1 70 ? -18.578 7.07 31.328 1 85 70 LEU A O 1
ATOM 543 N N . LYS A 1 71 ? -20.109 9.07 30.297 1 85.5 71 LYS A N 1
ATOM 544 C CA . LYS A 1 71 ? -20.359 8.305 29.078 1 85.5 71 LYS A CA 1
ATOM 545 C C . LYS A 1 71 ? -19.062 7.992 28.344 1 85.5 71 LYS A C 1
ATOM 547 O O . LYS A 1 71 ? -18.859 6.867 27.875 1 85.5 71 LYS A O 1
ATOM 552 N N . LYS A 1 72 ? -18.266 9.125 28.25 1 79.56 72 LYS A N 1
ATOM 553 C CA . LYS A 1 72 ? -17.016 9.055 27.516 1 79.56 72 LYS A CA 1
ATOM 554 C C . LYS A 1 72 ? -16.078 8.016 28.141 1 79.56 72 LYS A C 1
ATOM 556 O O . LYS A 1 72 ? -15.43 7.25 27.422 1 79.56 72 LYS A O 1
ATOM 561 N N . LEU A 1 73 ? -15.922 7.785 29.797 1 66 73 LEU A N 1
ATOM 562 C CA . LEU A 1 73 ? -15.148 6.855 30.609 1 66 73 LEU A CA 1
ATOM 563 C C . LEU A 1 73 ? -15.656 5.43 30.438 1 66 73 LEU A C 1
ATOM 565 O O . LEU A 1 73 ? -14.867 4.484 30.359 1 66 73 LEU A O 1
ATOM 569 N N . GLN A 1 74 ? -17.422 5.156 30.078 1 64.94 74 GLN A N 1
ATOM 570 C CA . GLN A 1 74 ? -18.094 3.873 29.891 1 64.94 74 GLN A CA 1
ATOM 571 C C . GLN A 1 74 ? -17.766 3.268 28.531 1 64.94 74 GLN A C 1
ATOM 573 O O . GLN A 1 74 ? -17.562 2.057 28.422 1 64.94 74 GLN A O 1
ATOM 578 N N . GLU A 1 75 ? -17.484 4.305 27.422 1 57.28 75 GLU A N 1
ATOM 579 C CA . GLU A 1 75 ? -17.172 3.955 26.047 1 57.28 75 GLU A CA 1
ATOM 580 C C . GLU A 1 75 ? -15.688 3.654 25.859 1 57.28 75 GLU A C 1
ATOM 582 O O . GLU A 1 75 ? -15.32 2.76 25.094 1 57.28 75 GLU A O 1
ATOM 587 N N . THR A 1 76 ? -14.672 4.266 26.672 1 53.97 76 THR A N 1
ATOM 588 C CA . THR A 1 76 ? -13.25 4.238 26.328 1 53.97 76 THR A CA 1
ATOM 589 C C . THR A 1 76 ? -12.469 3.385 27.312 1 53.97 76 THR A C 1
ATOM 591 O O . THR A 1 76 ? -11.43 2.818 26.984 1 53.97 76 THR A O 1
ATOM 594 N N . GLY A 1 77 ? -13.109 3.674 28.531 1 63.31 77 GLY A N 1
ATOM 595 C CA . GLY A 1 77 ? -12.508 3.031 29.688 1 63.31 77 GLY A CA 1
ATOM 596 C C . GLY A 1 77 ? -11.258 3.738 30.188 1 63.31 77 GLY A C 1
ATOM 597 O O . GLY A 1 77 ? -10.617 3.279 31.141 1 63.31 77 GLY A O 1
ATOM 598 N N . GLU A 1 78 ? -10.281 5.121 29.844 1 65.62 78 GLU A N 1
ATOM 599 C CA . GLU A 1 78 ? -9.016 5.785 30.125 1 65.62 78 GLU A CA 1
ATOM 600 C C . GLU A 1 78 ? -9.242 7.172 30.719 1 65.62 78 GLU A C 1
ATOM 602 O O . GLU A 1 78 ? -10.109 7.914 30.266 1 65.62 78 GLU A O 1
ATOM 607 N N . LYS A 1 79 ? -7.871 7.402 30.953 1 75.88 79 LYS A N 1
ATOM 608 C CA . LYS A 1 79 ? -7.914 8.719 31.594 1 75.88 79 LYS A CA 1
ATOM 609 C C . LYS A 1 79 ? -6.996 9.703 30.875 1 75.88 79 LYS A C 1
ATOM 611 O O . LYS A 1 79 ? -5.926 9.328 30.391 1 75.88 79 LYS A O 1
ATOM 616 N N . PRO A 1 80 ? -7.156 11.141 31.516 1 84.75 80 PRO A N 1
ATOM 617 C CA . PRO A 1 80 ? -6.277 12.078 30.812 1 84.75 80 PRO A CA 1
ATOM 618 C C . PRO A 1 80 ? -5.043 12.453 31.625 1 84.75 80 PRO A C 1
ATOM 620 O O . PRO A 1 80 ? -5.023 12.266 32.844 1 84.75 80 PRO A O 1
ATOM 623 N N . ASP A 1 81 ? -3.684 13.328 30.484 1 80.19 81 ASP A N 1
ATOM 624 C CA . ASP A 1 81 ? -2.471 13.672 31.219 1 80.19 81 ASP A CA 1
ATOM 625 C C . ASP A 1 81 ? -2.629 14.992 31.953 1 80.19 81 ASP A C 1
ATOM 627 O O . ASP A 1 81 ? -2.01 15.211 33 1 80.19 81 ASP A O 1
ATOM 631 N N . TYR A 1 82 ? -3.83 15.188 31.25 1 85.06 82 TYR A N 1
ATOM 632 C CA . TYR A 1 82 ? -4.086 16.484 31.859 1 85.06 82 TYR A CA 1
ATOM 633 C C . TYR A 1 82 ? -5.559 16.859 31.766 1 85.06 82 TYR A C 1
ATOM 635 O O . TYR A 1 82 ? -6.25 16.453 30.812 1 85.06 82 TYR A O 1
ATOM 643 N N . VAL A 1 83 ? -5.734 18.078 32.375 1 86.19 83 VAL A N 1
ATOM 644 C CA . VAL A 1 83 ? -7.121 18.516 32.312 1 86.19 83 VAL A CA 1
ATOM 645 C C . VAL A 1 83 ? -7.199 20.031 32.562 1 86.19 83 VAL A C 1
ATOM 647 O O . VAL A 1 83 ? -6.375 20.594 33.25 1 86.19 83 VAL A O 1
ATOM 650 N N . ALA A 1 84 ? -8.469 20.25 32.125 1 90.94 84 ALA A N 1
ATOM 651 C CA . ALA A 1 84 ? -8.672 21.672 32.406 1 90.94 84 ALA A CA 1
ATOM 652 C C . ALA A 1 84 ? -10.117 22.078 32.125 1 90.94 84 ALA A C 1
ATOM 654 O O . ALA A 1 84 ? -10.836 21.406 31.391 1 90.94 84 ALA A O 1
ATOM 655 N N . GLY A 1 85 ? -10.539 23.297 32.656 1 91.81 85 GLY A N 1
ATOM 656 C CA . GLY A 1 85 ? -11.906 23.734 32.406 1 91.81 85 GLY A CA 1
ATOM 657 C C . GLY A 1 85 ? -12.039 25.234 32.312 1 91.81 85 GLY A C 1
ATOM 658 O O . GLY A 1 85 ? -11.445 25.969 33.125 1 91.81 85 GLY A O 1
ATOM 659 N N . HIS A 1 86 ? -12.906 25.812 31.578 1 90.25 86 HIS A N 1
ATOM 660 C CA . HIS A 1 86 ? -13.055 27.234 31.328 1 90.25 86 HIS A CA 1
ATOM 661 C C . HIS A 1 86 ? -14.008 27.875 32.344 1 90.25 86 HIS A C 1
ATOM 663 O O . HIS A 1 86 ? -15.211 27.609 32.312 1 90.25 86 HIS A O 1
ATOM 669 N N . SER A 1 87 ? -13.68 28.578 32.938 1 93.62 87 SER A N 1
ATOM 670 C CA . SER A 1 87 ? -14.484 29.281 33.938 1 93.62 87 SER A CA 1
ATOM 671 C C . SER A 1 87 ? -15.148 28.297 34.906 1 93.62 87 SER A C 1
ATOM 673 O O . SER A 1 87 ? -14.461 27.547 35.594 1 93.62 87 SER A O 1
ATOM 675 N N . LEU A 1 88 ? -16.797 27.938 35.062 1 83.62 88 LEU A N 1
ATOM 676 C CA . LEU A 1 88 ? -17.531 27.078 36 1 83.62 88 LEU A CA 1
ATOM 677 C C . LEU A 1 88 ? -17.062 25.625 35.875 1 83.62 88 LEU A C 1
ATOM 679 O O . LEU A 1 88 ? -17.141 24.859 36.844 1 83.62 88 LEU A O 1
ATOM 683 N N . ALA A 1 89 ? -16.297 25.219 34.375 1 92 89 ALA A N 1
ATOM 684 C CA . ALA A 1 89 ? -16.078 23.828 34.031 1 92 89 ALA A CA 1
ATOM 685 C C . ALA A 1 89 ? -14.781 23.297 34.625 1 92 89 ALA A C 1
ATOM 687 O O . ALA A 1 89 ? -14.469 22.109 34.5 1 92 89 ALA A O 1
ATOM 688 N N . GLU A 1 90 ? -13.961 24.531 35.438 1 91.38 90 GLU A N 1
ATOM 689 C CA . GLU A 1 90 ? -12.797 24.141 36.219 1 91.38 90 GLU A CA 1
ATOM 690 C C . GLU A 1 90 ? -13.148 23.062 37.25 1 91.38 90 GLU A C 1
ATOM 692 O O . GLU A 1 90 ? -12.312 22.219 37.562 1 91.38 90 GLU A O 1
ATOM 697 N N . TYR A 1 91 ? -14.578 22.609 37.656 1 92 91 TYR A N 1
ATOM 698 C CA . TYR A 1 91 ? -15.094 21.672 38.656 1 92 91 TYR A CA 1
ATOM 699 C C . TYR A 1 91 ? -15.266 20.281 38.062 1 92 91 TYR A C 1
ATOM 701 O O . TYR A 1 91 ? -15.148 19.281 38.781 1 92 91 TYR A O 1
ATOM 709 N N . ASN A 1 92 ? -15.633 20.422 36.844 1 86.94 92 ASN A N 1
ATOM 710 C CA . ASN A 1 92 ? -15.703 19.156 36.156 1 86.94 92 ASN A CA 1
ATOM 711 C C . ASN A 1 92 ? -14.328 18.484 36.062 1 86.94 92 ASN A C 1
ATOM 713 O O . ASN A 1 92 ? -14.219 17.266 36.094 1 86.94 92 ASN A O 1
ATOM 717 N N . ALA A 1 93 ? -13.125 19.547 35.844 1 88.62 93 ALA A N 1
ATOM 718 C CA . ALA A 1 93 ? -11.758 19.047 35.719 1 88.62 93 ALA A CA 1
ATOM 719 C C . ALA A 1 93 ? -11.281 18.391 37.031 1 88.62 93 ALA A C 1
ATOM 721 O O . ALA A 1 93 ? -10.648 17.344 37 1 88.62 93 ALA A O 1
ATOM 722 N N . LEU A 1 94 ? -11.695 18.547 37.938 1 85.81 94 LEU A N 1
ATOM 723 C CA . LEU A 1 94 ? -11.297 18.031 39.219 1 85.81 94 LEU A CA 1
ATOM 724 C C . LEU A 1 94 ? -12.031 16.734 39.562 1 85.81 94 LEU A C 1
ATOM 726 O O . LEU A 1 94 ? -11.461 15.828 40.156 1 85.81 94 LEU A O 1
ATOM 730 N N . PHE A 1 95 ? -13.508 17.109 39.406 1 86.81 95 PHE A N 1
ATOM 731 C CA . PHE A 1 95 ? -14.273 15.883 39.562 1 86.81 95 PHE A CA 1
ATOM 732 C C . PHE A 1 95 ? -13.547 14.711 38.938 1 86.81 95 PHE A C 1
ATOM 734 O O . PHE A 1 95 ? -13.398 13.656 39.531 1 86.81 95 PHE A O 1
ATOM 741 N N . ALA A 1 96 ? -13.016 14.773 37.5 1 89.56 96 ALA A N 1
ATOM 742 C CA . ALA A 1 96 ? -12.375 13.773 36.625 1 89.56 96 ALA A CA 1
ATOM 743 C C . ALA A 1 96 ? -11.062 13.289 37.25 1 89.56 96 ALA A C 1
ATOM 745 O O . ALA A 1 96 ? -10.688 12.125 37.094 1 89.56 96 ALA A O 1
ATOM 746 N N . ALA A 1 97 ? -10.203 14.25 37.75 1 88.25 97 ALA A N 1
ATOM 747 C CA . ALA A 1 97 ? -8.883 14.031 38.344 1 88.25 97 ALA A CA 1
ATOM 748 C C . ALA A 1 97 ? -8.984 13.305 39.688 1 88.25 97 ALA A C 1
ATOM 750 O O . ALA A 1 97 ? -7.992 13.148 40.406 1 88.25 97 ALA A O 1
ATOM 751 N N . GLY A 1 98 ? -10.328 12.961 40.125 1 85.69 98 GLY A N 1
ATOM 752 C CA . GLY A 1 98 ? -10.641 12.164 41.281 1 85.69 98 GLY A CA 1
ATOM 753 C C . GLY A 1 98 ? -10.578 12.953 42.594 1 85.69 98 GLY A C 1
ATOM 754 O O . GLY A 1 98 ? -10.523 12.375 43.656 1 85.69 98 GLY A O 1
ATOM 755 N N . VAL A 1 99 ? -10.148 14.406 42.625 1 89 99 VAL A N 1
ATOM 756 C CA . VAL A 1 99 ? -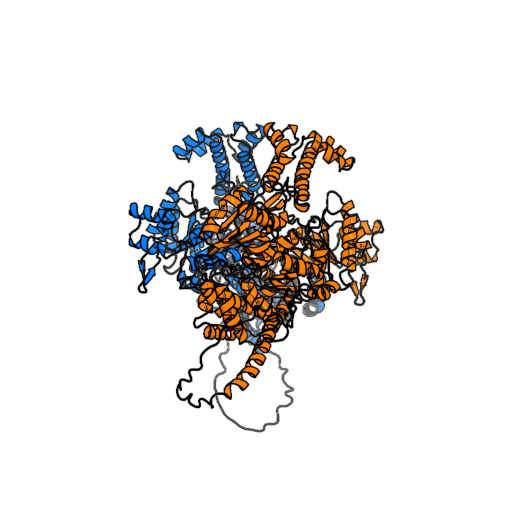9.969 15.273 43.75 1 89 99 VAL A CA 1
ATOM 757 C C . VAL A 1 99 ? -11.195 15.195 44.688 1 89 99 VAL A C 1
ATOM 759 O O . VAL A 1 99 ? -11.078 15.305 45.906 1 89 99 VAL A O 1
ATOM 762 N N . PHE A 1 100 ? -13.031 14.906 44.094 1 89 100 PHE A N 1
ATOM 763 C CA . PHE A 1 100 ? -14.305 14.719 44.75 1 89 100 PHE A CA 1
ATOM 764 C C . PHE A 1 100 ? -15.242 13.852 43.938 1 89 100 PHE A C 1
ATOM 766 O O . PHE A 1 100 ? -14.992 13.625 42.75 1 89 100 PHE A O 1
ATOM 773 N N . ASP A 1 101 ? -16.125 13.25 44.75 1 84.44 101 ASP A N 1
ATOM 774 C CA . ASP A 1 101 ? -17.156 12.477 44.062 1 84.44 101 ASP A CA 1
ATOM 775 C C . ASP A 1 101 ? -18.188 13.398 43.406 1 84.44 101 ASP A C 1
ATOM 777 O O . ASP A 1 101 ? -18.156 14.617 43.594 1 84.44 101 ASP A O 1
ATOM 781 N N . PHE A 1 102 ? -19.375 12.828 42.375 1 87.81 102 PHE A N 1
ATOM 782 C CA . PHE A 1 102 ? -20.312 13.625 41.594 1 87.81 102 PHE A CA 1
ATOM 783 C C . PHE A 1 102 ? -21.172 14.508 42.5 1 87.81 102 PHE A C 1
ATOM 785 O O . PHE A 1 102 ? -21.344 15.703 42.219 1 87.81 102 PHE A O 1
ATOM 792 N N . LYS A 1 103 ? -21.844 13.977 43.75 1 88 103 LYS A N 1
ATOM 793 C CA . LYS A 1 103 ? -22.781 14.656 44.656 1 88 103 LYS A CA 1
ATOM 794 C C . LYS A 1 103 ? -22.141 15.875 45.312 1 88 103 LYS A C 1
ATOM 796 O O . LYS A 1 103 ? -22.75 16.938 45.375 1 88 103 LYS A O 1
ATOM 801 N N . THR A 1 104 ? -20.609 15.508 45.531 1 88.19 104 THR A N 1
ATOM 802 C CA . THR A 1 104 ? -19.875 16.609 46.125 1 88.19 104 THR A CA 1
ATOM 803 C C . THR A 1 104 ? -19.688 17.75 45.156 1 88.19 104 THR A C 1
ATOM 805 O O . THR A 1 104 ? -19.906 18.922 45.5 1 88.19 104 THR A O 1
ATOM 808 N N . GLY A 1 105 ? -19.453 17.641 44.125 1 90.25 105 GLY A N 1
ATOM 809 C CA . GLY A 1 105 ? -19.188 18.656 43.125 1 90.25 105 GLY A CA 1
ATOM 810 C C . GLY A 1 105 ? -20.422 19.469 42.781 1 90.25 105 GLY A C 1
ATOM 811 O O . GLY A 1 105 ? -20.359 20.688 42.625 1 90.25 105 GLY A O 1
ATOM 812 N N . LEU A 1 106 ? -21.812 18.859 42.688 1 93.19 106 LEU A N 1
ATOM 813 C CA . LEU A 1 106 ? -23.062 19.516 42.312 1 93.19 106 LEU A CA 1
ATOM 814 C C . LEU A 1 106 ? -23.5 20.516 43.375 1 93.19 106 LEU A C 1
ATOM 816 O O . LEU A 1 106 ? -24.031 21.578 43.062 1 93.19 106 LEU A O 1
ATOM 820 N N . ARG A 1 107 ? -23.094 20 44.75 1 88.56 107 ARG A N 1
ATOM 821 C CA . ARG A 1 107 ? -23.438 20.875 45.844 1 88.56 107 ARG A CA 1
ATOM 822 C C . ARG A 1 107 ? -22.609 22.156 45.812 1 88.56 107 ARG A C 1
ATOM 824 O O . ARG A 1 107 ? -23.141 23.234 46.094 1 88.56 107 ARG A O 1
ATOM 831 N N . LEU A 1 108 ? -21.281 22.016 45.562 1 89.88 108 LEU A N 1
ATOM 832 C CA . LEU A 1 108 ? -20.391 23.172 45.469 1 89.88 108 LEU A CA 1
ATOM 833 C C . LEU A 1 108 ? -20.859 24.109 44.344 1 89.88 108 LEU A C 1
ATOM 835 O O . LEU A 1 108 ? -20.891 25.328 44.562 1 89.88 108 LEU A O 1
ATOM 839 N N . VAL A 1 109 ? -21.297 23.578 42.844 1 90.94 109 VAL A N 1
ATOM 840 C CA . VAL A 1 109 ? -21.594 24.375 41.688 1 90.94 109 VAL A CA 1
ATOM 841 C C . VAL A 1 109 ? -22.953 25.078 41.844 1 90.94 109 VAL A C 1
ATOM 843 O O . VAL A 1 109 ? -23.125 26.219 41.406 1 90.94 109 VAL A O 1
ATOM 846 N N . LYS A 1 110 ? -24.016 24.156 42.531 1 90.19 110 LYS A N 1
ATOM 847 C CA . LYS A 1 110 ? -25.312 24.75 42.812 1 90.19 110 LYS A CA 1
ATOM 848 C C . LYS A 1 110 ? -25.172 26.031 43.625 1 90.19 110 LYS A C 1
ATOM 850 O O . LYS A 1 110 ? -25.766 27.062 43.312 1 90.19 110 LYS A O 1
ATOM 855 N N . LYS A 1 111 ? -24.094 26.078 44.844 1 89.25 111 LYS A N 1
ATOM 856 C CA . LYS A 1 111 ? -23.875 27.203 45.75 1 89.25 111 LYS A CA 1
ATOM 857 C C . LYS A 1 111 ? -23.188 28.359 45.031 1 89.25 111 LYS A C 1
ATOM 859 O O . LYS A 1 111 ? -23.531 29.531 45.219 1 89.25 111 LYS A O 1
ATOM 864 N N . ARG A 1 112 ? -22.281 27.953 43.938 1 88.69 112 ARG A N 1
ATOM 865 C CA . ARG A 1 112 ? -21.516 28.938 43.156 1 88.69 112 ARG A CA 1
ATOM 866 C C . ARG A 1 112 ? -22.438 29.734 42.25 1 88.69 112 ARG A C 1
ATOM 868 O O . ARG A 1 112 ? -22.344 30.953 42.188 1 88.69 112 ARG A O 1
ATOM 875 N N . GLY A 1 113 ? -23.156 29.156 41.656 1 90.56 113 GLY A N 1
ATOM 876 C CA . GLY A 1 113 ? -24.094 29.797 40.75 1 90.56 113 GLY A CA 1
ATOM 877 C C . GLY A 1 113 ? -25.047 30.734 41.438 1 90.56 113 GLY A C 1
ATOM 878 O O . GLY A 1 113 ? -25.344 31.828 40.938 1 90.56 113 GLY A O 1
ATOM 879 N N . GLU A 1 114 ? -25.625 30.172 42.531 1 89 114 GLU A N 1
ATOM 880 C CA . GLU A 1 114 ? -26.531 30.984 43.344 1 89 114 GLU A CA 1
ATOM 881 C C . GLU A 1 114 ? -25.859 32.312 43.75 1 89 114 GLU A C 1
ATOM 883 O O . GLU A 1 114 ? -26.469 33.375 43.656 1 89 114 GLU A O 1
ATOM 888 N N . LEU A 1 115 ? -24.688 32.375 44.156 1 84.5 115 LEU A N 1
ATOM 889 C CA . LEU A 1 115 ? -23.969 33.531 44.688 1 84.5 115 LEU A CA 1
ATOM 890 C C . LEU A 1 115 ? -23.625 34.5 43.562 1 84.5 115 LEU A C 1
ATOM 892 O O . LEU A 1 115 ? -23.75 35.719 43.719 1 84.5 115 LEU A O 1
ATOM 896 N N . MET A 1 116 ? -23.156 33.812 42.188 1 85.94 116 MET A N 1
ATOM 897 C CA . MET A 1 116 ? -22.703 34.656 41.094 1 85.94 116 MET A CA 1
ATOM 898 C C . MET A 1 116 ? -23.875 35.375 40.406 1 85.94 116 MET A C 1
ATOM 900 O O . MET A 1 116 ? -23.719 36.469 39.875 1 85.94 116 MET A O 1
ATOM 904 N N . SER A 1 117 ? -24.797 34.844 40.688 1 85.25 117 SER A N 1
ATOM 905 C CA . SER A 1 117 ? -26.016 35.438 40.125 1 85.25 117 SER A CA 1
ATOM 906 C C . SER A 1 117 ? -26.469 36.656 40.906 1 85.25 117 SER A C 1
ATOM 908 O O . SER A 1 117 ? -27.266 37.438 40.406 1 85.25 117 SER A O 1
ATOM 910 N N . GLN A 1 118 ? -26.031 36.75 42.25 1 79.31 118 GLN A N 1
ATOM 911 C CA . GLN A 1 118 ? -26.422 37.844 43.125 1 79.31 118 GLN A CA 1
ATOM 912 C C . GLN A 1 118 ? -25.688 39.125 42.719 1 79.31 118 GLN A C 1
ATOM 914 O O . GLN A 1 118 ? -26.047 40.219 43.188 1 79.31 118 GLN A O 1
ATOM 919 N N . ALA A 1 119 ? -24.281 39.219 41.906 1 75.75 119 ALA A N 1
ATOM 920 C CA . ALA A 1 119 ? -23.531 40.375 41.469 1 75.75 119 ALA A CA 1
ATOM 921 C C . ALA A 1 119 ? -24.281 41.125 40.375 1 75.75 119 ALA A C 1
ATOM 923 O O . ALA A 1 119 ? -24.641 40.562 39.344 1 75.75 119 ALA A O 1
ATOM 924 N N . SER A 1 120 ? -24.547 42.375 40.625 1 68.12 120 SER A N 1
ATOM 925 C CA . SER A 1 120 ? -25.438 43.125 39.75 1 68.12 120 SER A CA 1
ATOM 926 C C . SER A 1 120 ? -24.766 44.406 39.219 1 68.12 120 SER A C 1
ATOM 928 O O . SER A 1 120 ? -23.734 44.812 39.75 1 68.12 120 SER A O 1
ATOM 930 N N . GLU A 1 121 ? -25.031 44.938 37.719 1 73.38 121 GLU A N 1
ATOM 931 C CA . GLU A 1 121 ? -24.719 46.25 37.094 1 73.38 121 GLU A CA 1
ATOM 932 C C . GLU A 1 121 ? -23.406 46.188 36.344 1 73.38 121 GLU A C 1
ATOM 934 O O . GLU A 1 121 ? -22.797 47.219 36.062 1 73.38 121 GLU A O 1
ATOM 939 N N . GLY A 1 122 ? -22.781 45.312 36.469 1 84.25 122 GLY A N 1
ATOM 940 C CA . GLY A 1 122 ? -21.531 45.156 35.75 1 84.25 122 GLY A CA 1
ATOM 941 C C . GLY A 1 122 ? -21.75 44.75 34.281 1 84.25 122 GLY A C 1
ATOM 942 O O . GLY A 1 122 ? -22.859 44.344 33.906 1 84.25 122 GLY A O 1
ATOM 943 N N . GLY A 1 123 ? -20.812 44.812 33.344 1 87.19 123 GLY A N 1
ATOM 944 C CA . GLY A 1 123 ? -20.922 44.375 31.969 1 87.19 123 GLY A CA 1
ATOM 945 C C . GLY A 1 123 ? -19.609 43.875 31.406 1 87.19 123 GLY A C 1
ATOM 946 O O . GLY A 1 123 ? -18.547 44.094 31.984 1 87.19 123 GLY A O 1
ATOM 947 N N . MET A 1 124 ? -20.094 43.125 30.266 1 88.38 124 MET A N 1
ATOM 948 C CA . MET A 1 124 ? -18.859 42.625 29.656 1 88.38 124 MET A CA 1
ATOM 949 C C . MET A 1 124 ? -18.859 42.844 28.156 1 88.38 124 MET A C 1
ATOM 951 O O . MET A 1 124 ? -19.906 42.938 27.531 1 88.38 124 MET A O 1
ATOM 955 N N . ALA A 1 125 ? -17.688 43.031 27.469 1 90.31 125 ALA A N 1
ATOM 956 C CA . ALA A 1 125 ? -17.656 43.156 26.016 1 90.31 125 ALA A CA 1
ATOM 957 C C . ALA A 1 125 ? -16.469 42.438 25.406 1 90.31 125 ALA A C 1
ATOM 959 O O . ALA A 1 125 ? -15.367 42.438 25.969 1 90.31 125 ALA A O 1
ATOM 960 N N . ALA A 1 126 ? -16.281 42.031 24.188 1 90.69 126 ALA A N 1
ATOM 961 C CA . ALA A 1 126 ? -15.211 41.312 23.5 1 90.69 126 ALA A CA 1
ATOM 962 C C . ALA A 1 126 ? -14.508 42.219 22.5 1 90.69 126 ALA A C 1
ATOM 964 O O . ALA A 1 126 ? -15.148 42.781 21.609 1 90.69 126 ALA A O 1
ATOM 965 N N . VAL A 1 127 ? -13.672 42.375 22.625 1 88.94 127 VAL A N 1
ATOM 966 C CA . VAL A 1 127 ? -12.883 43.188 21.703 1 88.94 127 VAL A CA 1
ATOM 967 C C . VAL A 1 127 ? -12.109 42.312 20.734 1 88.94 127 VAL A C 1
ATOM 969 O O . VAL A 1 127 ? -11.242 41.531 21.156 1 88.94 127 VAL A O 1
ATOM 972 N N . ILE A 1 128 ? -11.883 42.25 19.406 1 86.38 128 ILE A N 1
ATOM 973 C CA . ILE A 1 128 ? -11.398 41.312 18.375 1 86.38 128 ILE A CA 1
ATOM 974 C C . ILE A 1 128 ? -10.359 42.031 17.5 1 86.38 128 ILE A C 1
ATOM 976 O O . ILE A 1 128 ? -10.484 43.219 17.219 1 86.38 128 ILE A O 1
ATOM 980 N N . GLY A 1 129 ? -9.195 41.688 17.266 1 87.75 129 GLY A N 1
ATOM 981 C CA . GLY A 1 129 ? -8.273 42.156 16.25 1 87.75 129 GLY A CA 1
ATOM 982 C C . GLY A 1 129 ? -7.086 42.906 16.812 1 87.75 129 GLY A C 1
ATOM 983 O O . GLY A 1 129 ? -6.289 43.469 16.062 1 87.75 129 GLY A O 1
ATOM 984 N N . LEU A 1 130 ? -7.203 43.375 18.375 1 82.5 130 LEU A N 1
ATOM 985 C CA . LEU A 1 130 ? -6.164 44.125 19.094 1 82.5 130 LEU A CA 1
ATOM 986 C C . LEU A 1 130 ? -5.41 43.188 20.047 1 82.5 130 LEU A C 1
ATOM 988 O O . LEU A 1 130 ? -6.008 42.312 20.688 1 82.5 130 LEU A O 1
ATOM 992 N N . THR A 1 131 ? -4.746 43.719 20.359 1 82.81 131 THR A N 1
ATOM 993 C CA . THR A 1 131 ? -3.924 42.844 21.188 1 82.81 131 THR A CA 1
ATOM 994 C C . THR A 1 131 ? -4.051 43.25 22.656 1 82.81 131 THR A C 1
ATOM 996 O O . THR A 1 131 ? -4.516 44.344 22.984 1 82.81 131 THR A O 1
ATOM 999 N N . GLU A 1 132 ? -2.975 43.094 23.312 1 87.12 132 GLU A N 1
ATOM 1000 C CA . GLU A 1 132 ? -3.084 43.375 24.75 1 87.12 132 GLU A CA 1
ATOM 1001 C C . GLU A 1 132 ? -2.406 44.688 25.125 1 87.12 132 GLU A C 1
ATOM 1003 O O . GLU A 1 132 ? -2.963 45.469 25.875 1 87.12 132 GLU A O 1
ATOM 1008 N N . GLU A 1 133 ? -1.051 44.188 24.359 1 84.56 133 GLU A N 1
ATOM 1009 C CA . GLU A 1 133 ? -0.179 45.312 24.672 1 84.56 133 GLU A CA 1
ATOM 1010 C C . GLU A 1 133 ? -0.783 46.625 24.188 1 84.56 133 GLU A C 1
ATOM 1012 O O . GLU A 1 133 ? -0.771 47.625 24.922 1 84.56 133 GLU A O 1
ATOM 1017 N N . LYS A 1 134 ? -1.536 46.75 23.141 1 87.81 134 LYS A N 1
ATOM 1018 C CA . LYS A 1 134 ? -2.176 47.875 22.5 1 87.81 134 LYS A CA 1
ATOM 1019 C C . LYS A 1 134 ? -3.408 48.344 23.281 1 87.81 134 LYS A C 1
ATOM 1021 O O . LYS A 1 134 ? -3.666 49.531 23.406 1 87.81 134 LYS A O 1
ATOM 1026 N N . VAL A 1 135 ? -4.188 47.25 24.031 1 88.12 135 VAL A N 1
ATOM 1027 C CA . VAL A 1 135 ? -5.426 47.531 24.75 1 88.12 135 VAL A CA 1
ATOM 1028 C C . VAL A 1 135 ? -5.109 48.219 26.062 1 88.12 135 VAL A C 1
ATOM 1030 O O . VAL A 1 135 ? -5.75 49.219 26.422 1 88.12 135 VAL A O 1
ATOM 1033 N N . LYS A 1 136 ? -3.832 47.875 26.266 1 87.88 136 LYS A N 1
ATOM 1034 C CA . LYS A 1 136 ? -3.379 48.438 27.531 1 87.88 136 LYS A CA 1
ATOM 1035 C C . LYS A 1 136 ? -2.904 49.875 27.359 1 87.88 136 LYS A C 1
ATOM 1037 O O . LYS A 1 136 ? -3.199 50.719 28.188 1 87.88 136 LYS A O 1
ATOM 1042 N N . GLU A 1 137 ? -2.264 50.031 26.406 1 87 137 GLU A N 1
ATOM 1043 C CA . GLU A 1 137 ? -1.738 51.344 26.016 1 87 137 GLU A CA 1
ATOM 1044 C C . GLU A 1 137 ? -2.865 52.344 25.812 1 87 137 GLU A C 1
ATOM 1046 O O . GLU A 1 137 ? -2.779 53.5 26.266 1 87 137 GLU A O 1
ATOM 1051 N N . ILE A 1 138 ? -3.676 51.719 25.234 1 88.62 138 ILE A N 1
ATOM 1052 C CA . ILE A 1 138 ? -4.848 52.5 24.906 1 88.62 138 ILE A CA 1
ATOM 1053 C C . ILE A 1 138 ? -5.57 52.906 26.203 1 88.62 138 ILE A C 1
ATOM 1055 O O . ILE A 1 138 ? -5.992 54.062 26.344 1 88.62 138 ILE A O 1
ATOM 1059 N N . LEU A 1 139 ? -5.746 52.156 26.953 1 89.75 139 LEU A N 1
ATOM 1060 C CA . LEU A 1 139 ? -6.453 52.375 28.219 1 89.75 139 LEU A CA 1
ATOM 1061 C C . LEU A 1 139 ? -5.703 53.375 29.078 1 89.75 139 LEU A C 1
ATOM 1063 O O . LEU A 1 139 ? -6.312 54.281 29.656 1 89.75 139 LEU A O 1
ATOM 1067 N N . GLN A 1 140 ? -4.133 53.469 28.609 1 83.19 140 GLN A N 1
ATOM 1068 C CA . GLN A 1 140 ? -3.281 54.344 29.422 1 83.19 140 GLN A CA 1
ATOM 1069 C C . GLN A 1 140 ? -3.203 55.75 28.859 1 83.19 140 GLN A C 1
ATOM 1071 O O . GLN A 1 140 ? -3.371 56.719 29.578 1 83.19 140 GLN A O 1
ATOM 1076 N N . ASN A 1 141 ? -3.811 55.719 27.891 1 85.94 141 ASN A N 1
ATOM 1077 C CA . ASN A 1 141 ? -3.562 57 27.188 1 85.94 141 ASN A CA 1
ATOM 1078 C C . ASN A 1 141 ? -4.828 57.844 27.094 1 85.94 141 ASN A C 1
ATOM 1080 O O . ASN A 1 141 ? -4.746 59.062 26.969 1 85.94 141 ASN A O 1
ATOM 1084 N N . ASN A 1 142 ? -5.203 56.844 27.406 1 88.12 142 ASN A N 1
ATOM 1085 C CA . ASN A 1 142 ? -6.48 57.562 27.297 1 88.12 142 ASN A CA 1
ATOM 1086 C C . ASN A 1 142 ? -7.172 57.688 28.656 1 88.12 142 ASN A C 1
ATOM 1088 O O . ASN A 1 142 ? -8.367 57.938 28.734 1 88.12 142 ASN A O 1
ATOM 1092 N N . ASN A 1 143 ? -6.242 57.219 29.547 1 87.88 143 ASN A N 1
ATOM 1093 C CA . ASN A 1 143 ? -6.508 57.312 30.969 1 87.88 143 ASN A CA 1
ATOM 1094 C C . ASN A 1 143 ? -7.734 56.5 31.375 1 87.88 143 ASN A C 1
ATOM 1096 O O . ASN A 1 143 ? -8.578 56.969 32.125 1 87.88 143 ASN A O 1
ATOM 1100 N N . LEU A 1 144 ? -8.258 54.906 31.141 1 87.81 144 LEU A N 1
ATOM 1101 C CA . LEU A 1 144 ? -9.367 54 31.406 1 87.81 144 LEU A CA 1
ATOM 1102 C C . LEU A 1 144 ? -9 52.969 32.469 1 87.81 144 LEU A C 1
ATOM 1104 O O . LEU A 1 144 ? -9.172 51.75 32.25 1 87.81 144 LEU A O 1
ATOM 1108 N N . THR A 1 145 ? -8.711 53.531 33.125 1 86 145 THR A N 1
ATOM 1109 C CA . THR A 1 145 ? -7.984 52.75 34.094 1 86 145 THR A CA 1
ATOM 1110 C C . THR A 1 145 ? -8.938 51.844 34.906 1 86 145 THR A C 1
ATOM 1112 O O . THR A 1 145 ? -8.5 50.969 35.625 1 86 145 THR A O 1
ATOM 1115 N N . SER A 1 146 ? -10.281 51.938 34.656 1 86.44 146 SER A N 1
ATOM 1116 C CA . SER A 1 146 ? -11.297 51.219 35.406 1 86.44 146 SER A CA 1
ATOM 1117 C C . SER A 1 146 ? -11.695 49.938 34.656 1 86.44 146 SER A C 1
ATOM 1119 O O . SER A 1 146 ? -12.547 49.188 35.125 1 86.44 146 SER A O 1
ATOM 1121 N N . ILE A 1 147 ? -12.008 49.938 33.656 1 87.81 147 ILE A N 1
ATOM 1122 C CA . ILE A 1 147 ? -12.336 48.781 32.812 1 87.81 147 ILE A CA 1
ATOM 1123 C C . ILE A 1 147 ? -11.234 47.719 32.938 1 87.81 147 ILE A C 1
ATOM 1125 O O . ILE A 1 147 ? -10.047 48.031 32.812 1 87.81 147 ILE A O 1
ATOM 1129 N N . ASP A 1 148 ? -11.195 46.438 33.469 1 88.44 148 ASP A N 1
ATOM 1130 C CA . ASP A 1 148 ? -10.211 45.375 33.656 1 88.44 148 ASP A CA 1
ATOM 1131 C C . ASP A 1 148 ? -10.18 44.438 32.469 1 88.44 148 ASP A C 1
ATOM 1133 O O . ASP A 1 148 ? -11.125 44.406 31.672 1 88.44 148 ASP A O 1
ATOM 1137 N N . ILE A 1 149 ? -9.336 43.781 32.438 1 88.12 149 ILE A N 1
ATOM 1138 C CA . ILE A 1 149 ? -9.344 42.719 31.406 1 88.12 149 ILE A CA 1
ATOM 1139 C C . ILE A 1 149 ? -9.852 41.406 32.031 1 88.12 149 ILE A C 1
ATOM 1141 O O . ILE A 1 149 ? -9.227 40.875 32.938 1 88.12 149 ILE A O 1
ATOM 1145 N N . ALA A 1 150 ? -10.812 40.344 31.656 1 87.12 150 ALA A N 1
ATOM 1146 C CA . ALA A 1 150 ? -11.523 39.219 32.281 1 87.12 150 ALA A CA 1
ATOM 1147 C C . ALA A 1 150 ? -11.016 37.906 31.734 1 87.12 150 ALA A C 1
ATOM 1149 O O . ALA A 1 150 ? -10.758 36.969 32.5 1 87.12 150 ALA A O 1
ATOM 1150 N N . ASN A 1 151 ? -10.688 38.125 30.047 1 88.88 151 ASN A N 1
ATOM 1151 C CA . ASN A 1 151 ? -10.297 36.906 29.391 1 88.88 151 ASN A CA 1
ATOM 1152 C C . ASN A 1 151 ? -9.227 37.125 28.328 1 88.88 151 ASN A C 1
ATOM 1154 O O . ASN A 1 151 ? -9.352 38.031 27.5 1 88.88 151 ASN A O 1
ATOM 1158 N N . LEU A 1 152 ? -8.906 36.406 28.516 1 91.81 152 LEU A N 1
ATOM 1159 C CA . LEU A 1 152 ? -7.934 36.406 27.422 1 91.81 152 LEU A CA 1
ATOM 1160 C C . LEU A 1 152 ? -8.117 35.156 26.547 1 91.81 152 LEU A C 1
ATOM 1162 O O . LEU A 1 152 ? -7.34 34.219 26.625 1 91.81 152 LEU A O 1
ATOM 1166 N N . ASN A 1 153 ? -8.805 34.969 25.578 1 82.62 153 ASN A N 1
ATOM 1167 C CA . ASN A 1 153 ? -9.383 33.812 24.891 1 82.62 153 ASN A CA 1
ATOM 1168 C C . ASN A 1 153 ? -8.445 33.281 23.812 1 82.62 153 ASN A C 1
ATOM 1170 O O . ASN A 1 153 ? -8.305 32.062 23.672 1 82.62 153 ASN A O 1
ATOM 1174 N N . THR A 1 154 ? -7.973 34.75 23.203 1 89.88 154 THR A N 1
ATOM 1175 C CA . THR A 1 154 ? -6.973 34.531 22.156 1 89.88 154 THR A CA 1
ATOM 1176 C C . THR A 1 154 ? -5.961 35.688 22.141 1 89.88 154 THR A C 1
ATOM 1178 O O . THR A 1 154 ? -6.137 36.688 22.844 1 89.88 154 THR A O 1
ATOM 1181 N N . PRO A 1 155 ? -4.984 35.781 21.375 1 85.44 155 PRO A N 1
ATOM 1182 C CA . PRO A 1 155 ? -4.047 36.906 21.406 1 85.44 155 PRO A CA 1
ATOM 1183 C C . PRO A 1 155 ? -4.676 38.219 20.922 1 85.44 155 PRO A C 1
ATOM 1185 O O . PRO A 1 155 ? -4.199 39.312 21.281 1 85.44 155 PRO A O 1
ATOM 1188 N N . THR A 1 156 ? -5.961 38.188 20.016 1 87.06 156 THR A N 1
ATOM 1189 C CA . THR A 1 156 ? -6.578 39.375 19.438 1 87.06 156 THR A CA 1
ATOM 1190 C C . THR A 1 156 ? -8.055 39.438 19.797 1 87.06 156 THR A C 1
ATOM 1192 O O . THR A 1 156 ? -8.82 40.188 19.172 1 87.06 156 THR A O 1
ATOM 1195 N N . GLN A 1 157 ? -8.336 38.438 20.734 1 84.56 157 GLN A N 1
ATOM 1196 C CA . GLN A 1 157 ? -9.695 38.562 21.266 1 84.56 157 GLN A CA 1
ATOM 1197 C C . GLN A 1 157 ? -9.68 38.656 22.781 1 84.56 157 GLN A C 1
ATOM 1199 O O . GLN A 1 157 ? -9.5 37.656 23.469 1 84.56 157 GLN A O 1
ATOM 1204 N N . ILE A 1 158 ? -10.141 39.844 23.156 1 90.38 158 ILE A N 1
ATOM 1205 C CA . ILE A 1 158 ? -9.961 40.156 24.562 1 90.38 158 ILE A CA 1
ATOM 1206 C C . ILE A 1 158 ? -11.281 40.656 25.156 1 90.38 158 ILE A C 1
ATOM 1208 O O . ILE A 1 158 ? -11.969 41.469 24.547 1 90.38 158 ILE A O 1
ATOM 1212 N N . VAL A 1 159 ? -11.953 39.812 26.156 1 88.06 159 VAL A N 1
ATOM 1213 C CA . VAL A 1 159 ? -13.234 40.219 26.719 1 88.06 159 VAL A CA 1
ATOM 1214 C C . VAL A 1 159 ? -13 41.188 27.875 1 88.06 159 VAL A C 1
ATOM 1216 O O . VAL A 1 159 ? -12.195 40.906 28.766 1 88.06 159 VAL A O 1
ATOM 1219 N N . LEU A 1 160 ? -13.305 42.344 28.141 1 90 160 LEU A N 1
ATOM 1220 C CA . LEU A 1 160 ? -13.148 43.375 29.156 1 90 160 LEU A CA 1
ATOM 1221 C C . LEU A 1 160 ? -14.297 43.344 30.172 1 90 160 LEU A C 1
ATOM 1223 O O . LEU A 1 160 ? -15.414 42.938 29.812 1 90 160 LEU A O 1
ATOM 1227 N N . SER A 1 161 ? -14.203 43.719 31.031 1 87.88 161 SER A N 1
ATOM 1228 C CA . SER A 1 161 ? -15.305 43.75 31.984 1 87.88 161 SER A CA 1
ATOM 1229 C C . SER A 1 161 ? -15.219 44.969 32.906 1 87.88 161 SER A C 1
ATOM 1231 O O . SER A 1 161 ? -14.125 45.406 33.25 1 87.88 161 SER A O 1
ATOM 1233 N N . GLY A 1 162 ? -16.156 45.375 33.531 1 88.06 162 GLY A N 1
ATOM 1234 C CA . GLY A 1 162 ? -16.234 46.562 34.375 1 88.06 162 GLY A CA 1
ATOM 1235 C C . GLY A 1 162 ? -17.656 47.031 34.625 1 88.06 162 GLY A C 1
ATOM 1236 O O . GLY A 1 162 ? -18.609 46.281 34.375 1 88.06 162 GLY A O 1
ATOM 1237 N N . LEU A 1 163 ? -18.141 48.188 34.75 1 88.62 163 LEU A N 1
ATOM 1238 C CA . LEU A 1 163 ? -19.484 48.75 34.906 1 88.62 163 LEU A CA 1
ATOM 1239 C C . LEU A 1 163 ? -20.188 48.906 33.562 1 88.62 163 LEU A C 1
ATOM 1241 O O . LEU A 1 163 ? -19.547 49.312 32.594 1 88.62 163 LEU A O 1
ATOM 1245 N N . LYS A 1 164 ? -21.344 48.5 33.531 1 86.75 164 LYS A N 1
ATOM 1246 C CA . LYS A 1 164 ? -22.078 48.281 32.281 1 86.75 164 LYS A CA 1
ATOM 1247 C C . LYS A 1 164 ? -21.984 49.5 31.375 1 86.75 164 LYS A C 1
ATOM 1249 O O . LYS A 1 164 ? -21.688 49.375 30.188 1 86.75 164 LYS A O 1
ATOM 1254 N N . ASP A 1 165 ? -21.656 50.781 31.984 1 86.12 165 ASP A N 1
ATOM 1255 C CA . ASP A 1 165 ? -21.672 52.031 31.219 1 86.12 165 ASP A CA 1
ATOM 1256 C C . ASP A 1 165 ? -20.281 52.344 30.641 1 86.12 165 ASP A C 1
ATOM 1258 O O . ASP A 1 165 ? -20.172 52.812 29.516 1 86.12 165 ASP A O 1
ATOM 1262 N N . GLU A 1 166 ? -19.312 52.281 31.562 1 85.31 166 GLU A N 1
ATOM 1263 C CA . GLU A 1 166 ? -17.922 52.5 31.188 1 85.31 166 GLU A CA 1
ATOM 1264 C C . GLU A 1 166 ? -17.516 51.625 30 1 85.31 166 GLU A C 1
ATOM 1266 O O . GLU A 1 166 ? -16.797 52.094 29.109 1 85.31 166 GLU A O 1
ATOM 1271 N N . ILE A 1 167 ? -18.094 50.375 29.938 1 87.88 167 ILE A N 1
ATOM 1272 C CA . ILE A 1 167 ? -17.797 49.375 28.906 1 87.88 167 ILE A CA 1
ATOM 1273 C C . ILE A 1 167 ? -18.438 49.812 27.594 1 87.88 167 ILE A C 1
ATOM 1275 O O . ILE A 1 167 ? -17.828 49.656 26.516 1 87.88 167 ILE A O 1
ATOM 1279 N N . GLU A 1 168 ? -19.969 50.062 27.922 1 87.12 168 GLU A N 1
ATOM 1280 C CA . GLU A 1 168 ? -20.625 50.469 26.688 1 87.12 168 GLU A CA 1
ATOM 1281 C C . GLU A 1 168 ? -20.047 51.781 26.172 1 87.12 168 GLU A C 1
ATOM 1283 O O . GLU A 1 168 ? -19.859 51.969 24.969 1 87.12 168 GLU A O 1
ATOM 1288 N N . ASN A 1 169 ? -19.141 52.75 26.406 1 88.12 169 ASN A N 1
ATOM 1289 C CA . ASN A 1 169 ? -18.609 54.031 26 1 88.12 169 ASN A CA 1
ATOM 1290 C C . ASN A 1 169 ? -17.203 53.906 25.422 1 88.12 169 ASN A C 1
ATOM 1292 O O . ASN A 1 169 ? -16.719 54.812 24.734 1 88.12 169 ASN A O 1
ATOM 1296 N N . ALA A 1 170 ? -16.875 52.844 25.875 1 84.69 170 ALA A N 1
ATOM 1297 C CA . ALA A 1 170 ? -15.5 52.594 25.438 1 84.69 170 ALA A CA 1
ATOM 1298 C C . ALA A 1 170 ? -15.445 52.156 23.984 1 84.69 170 ALA A C 1
ATOM 1300 O O . ALA A 1 170 ? -14.391 52.219 23.344 1 84.69 170 ALA A O 1
ATOM 1301 N N . MET A 1 171 ? -15.82 51.75 23.188 1 90 171 MET A N 1
ATOM 1302 C CA . MET A 1 171 ? -15.969 51.062 21.906 1 90 171 MET A CA 1
ATOM 1303 C C . MET A 1 171 ? -15.359 51.906 20.781 1 90 171 MET A C 1
ATOM 1305 O O . MET A 1 171 ? -14.531 51.406 20.016 1 90 171 MET A O 1
ATOM 1309 N N . PRO A 1 172 ? -15.938 53.375 21.203 1 88.44 172 PRO A N 1
ATOM 1310 C CA . PRO A 1 172 ? -15.453 54.219 20.125 1 88.44 172 PRO A CA 1
ATOM 1311 C C . PRO A 1 172 ? -13.938 54.375 20.125 1 88.44 172 PRO A C 1
ATOM 1313 O O . PRO A 1 172 ? -13.32 54.562 19.078 1 88.44 172 PRO A O 1
ATOM 1316 N N . ILE A 1 173 ? -13.555 54.562 21.172 1 87.88 173 ILE A N 1
ATOM 1317 C CA . ILE A 1 173 ? -12.141 54.781 21.453 1 87.88 173 ILE A CA 1
ATOM 1318 C C . ILE A 1 173 ? -11.312 53.625 20.859 1 87.88 173 ILE A C 1
ATOM 1320 O O . ILE A 1 173 ? -10.32 53.875 20.156 1 87.88 173 ILE A O 1
ATOM 1324 N N . PHE A 1 174 ? -12.008 52.5 20.969 1 81.56 174 PHE A N 1
ATOM 1325 C CA . PHE A 1 174 ? -11.297 51.312 20.516 1 81.56 174 PHE A CA 1
ATOM 1326 C C . PHE A 1 174 ? -11.422 51.188 19 1 81.56 174 PHE A C 1
ATOM 1328 O O . PHE A 1 174 ? -10.469 50.781 18.328 1 81.56 174 PHE A O 1
ATOM 1335 N N . LYS A 1 175 ? -12.102 51.344 18.438 1 86.69 175 LYS A N 1
ATOM 1336 C CA . LYS A 1 175 ? -12.328 51.25 17 1 86.69 175 LYS A CA 1
ATOM 1337 C C . LYS A 1 175 ? -11.414 52.219 16.25 1 86.69 175 LYS A C 1
ATOM 1339 O O . LYS A 1 175 ? -10.859 51.875 15.203 1 86.69 175 LYS A O 1
ATOM 1344 N N . ALA A 1 176 ? -11.383 53.438 17.172 1 85.38 176 ALA A N 1
ATOM 1345 C CA . ALA A 1 176 ? -10.555 54.5 16.594 1 85.38 176 ALA A CA 1
ATOM 1346 C C . ALA A 1 176 ? -9.078 54.125 16.625 1 85.38 176 ALA A C 1
ATOM 1348 O O . ALA A 1 176 ? -8.312 54.531 15.75 1 85.38 176 ALA A O 1
ATOM 1349 N N . ALA A 1 177 ? -8.883 53.344 17.438 1 87.38 177 ALA A N 1
ATOM 1350 C CA . ALA A 1 177 ? -7.508 52.938 17.703 1 87.38 177 ALA A CA 1
ATOM 1351 C C . ALA A 1 177 ? -7.125 51.719 16.859 1 87.38 177 ALA A C 1
ATOM 1353 O O . ALA A 1 177 ? -6.027 51.188 17.016 1 87.38 177 ALA A O 1
ATOM 1354 N N . GLY A 1 178 ? -8.438 51.25 16.234 1 85.75 178 GLY A N 1
ATOM 1355 C CA . GLY A 1 178 ? -8.172 50.25 15.211 1 85.75 178 GLY A CA 1
ATOM 1356 C C . GLY A 1 178 ? -8.797 48.906 15.508 1 85.75 178 GLY A C 1
ATOM 1357 O O . GLY A 1 178 ? -8.492 47.906 14.844 1 85.75 178 GLY A O 1
ATOM 1358 N N . ALA A 1 179 ? -9.719 48.594 16.203 1 86.75 179 ALA A N 1
ATOM 1359 C CA . ALA A 1 179 ? -10.391 47.344 16.531 1 86.75 179 ALA A CA 1
ATOM 1360 C C . ALA A 1 179 ? -11.289 46.875 15.383 1 86.75 179 ALA A C 1
ATOM 1362 O O . ALA A 1 179 ? -12.102 47.656 14.875 1 86.75 179 ALA A O 1
ATOM 1363 N N . ARG A 1 180 ? -11.273 45.906 15.164 1 89.12 180 ARG A N 1
ATOM 1364 C CA . ARG A 1 180 ? -12.07 45.406 14.055 1 89.12 180 ARG A CA 1
ATOM 1365 C C . ARG A 1 180 ? -13.547 45.344 14.422 1 89.12 180 ARG A C 1
ATOM 1367 O O . ARG A 1 180 ? -14.414 45.594 13.578 1 89.12 180 ARG A O 1
ATOM 1374 N N . ASN A 1 181 ? -13.664 44.812 15.82 1 83.12 181 ASN A N 1
ATOM 1375 C CA . ASN A 1 181 ? -15.039 44.781 16.312 1 83.12 181 ASN A CA 1
ATOM 1376 C C . ASN A 1 181 ? -15.094 44.938 17.828 1 83.12 181 ASN A C 1
ATOM 1378 O O . ASN A 1 181 ? -14.133 44.656 18.531 1 83.12 181 ASN A O 1
ATOM 1382 N N . TYR A 1 182 ? -16.078 45.469 18.484 1 88.38 182 TYR A N 1
ATOM 1383 C CA . TYR A 1 182 ? -16.281 45.562 19.922 1 88.38 182 TYR A CA 1
ATOM 1384 C C . TYR A 1 182 ? -17.734 45.281 20.281 1 88.38 182 TYR A C 1
ATOM 1386 O O . TYR A 1 182 ? -18.625 46.062 19.984 1 88.38 182 TYR A O 1
ATOM 1394 N N . VAL A 1 183 ? -18.328 43.812 21.094 1 84.75 183 VAL A N 1
ATOM 1395 C CA . VAL A 1 183 ? -19.672 43.281 21.266 1 84.75 183 VAL A CA 1
ATOM 1396 C C . VAL A 1 183 ? -20.031 43.25 22.75 1 84.75 183 VAL A C 1
ATOM 1398 O O . VAL A 1 183 ? -19.422 42.5 23.531 1 84.75 183 VAL A O 1
ATOM 1401 N N . VAL A 1 184 ? -20.891 43.875 23 1 86.31 184 VAL A N 1
ATOM 1402 C CA . VAL A 1 184 ? -21.312 43.875 24.391 1 86.31 184 VAL A CA 1
ATOM 1403 C C . VAL A 1 184 ? -22.078 42.594 24.688 1 86.31 184 VAL A C 1
ATOM 1405 O O . VAL A 1 184 ? -23.047 42.25 24.016 1 86.31 184 VAL A O 1
ATOM 1408 N N . LEU A 1 185 ? -21.969 41.875 25.688 1 79.25 185 LEU A N 1
ATOM 1409 C CA . LEU A 1 185 ? -22.5 40.531 25.953 1 79.25 185 LEU A CA 1
ATOM 1410 C C . LEU A 1 185 ? -23.781 40.625 26.781 1 79.25 185 LEU A C 1
ATOM 1412 O O . LEU A 1 185 ? -23.953 41.562 27.562 1 79.25 185 LEU A O 1
ATOM 1416 N N . LYS A 1 186 ? -24.578 39.562 26.688 1 74.12 186 LYS A N 1
ATOM 1417 C CA . LYS A 1 186 ? -25.859 39.562 27.391 1 74.12 186 LYS A CA 1
ATOM 1418 C C . LYS A 1 186 ? -25.734 38.969 28.781 1 74.12 186 LYS A C 1
ATOM 1420 O O . LYS A 1 186 ? -26.219 37.844 29.047 1 74.12 186 LYS A O 1
ATOM 1425 N N . VAL A 1 187 ? -24.891 39.719 29.922 1 75.81 187 VAL A N 1
ATOM 1426 C CA . VAL A 1 187 ? -24.672 39.219 31.266 1 75.81 187 VAL A CA 1
ATOM 1427 C C . VAL A 1 187 ? -24.938 40.312 32.281 1 75.81 187 VAL A C 1
ATOM 1429 O O . VAL A 1 187 ? -24.859 41.5 31.969 1 75.81 187 VAL A O 1
ATOM 1432 N N . SER A 1 188 ? -25.094 40.062 33.188 1 74.38 188 SER A N 1
ATOM 1433 C CA . SER A 1 188 ? -25.516 41.062 34.156 1 74.38 188 SER A CA 1
ATOM 1434 C C . SER A 1 188 ? -24.391 41.438 35.125 1 74.38 188 SER A C 1
ATOM 1436 O O . SER A 1 188 ? -24.5 42.406 35.875 1 74.38 188 SER A O 1
ATOM 1438 N N . GLY A 1 189 ? -23.734 40.5 35.125 1 83.19 189 GLY A N 1
ATOM 1439 C CA . GLY A 1 189 ? -22.688 40.75 36.125 1 83.19 189 GLY A CA 1
ATOM 1440 C C . GLY A 1 189 ? -21.328 40.969 35.5 1 83.19 189 GLY A C 1
ATOM 1441 O O . GLY A 1 189 ? -21.078 40.562 34.344 1 83.19 189 GLY A O 1
ATOM 1442 N N . ALA A 1 190 ? -19.938 41.969 36.25 1 86.88 190 ALA A N 1
ATOM 1443 C CA . ALA A 1 190 ? -18.562 42.156 35.781 1 86.88 190 ALA A CA 1
ATOM 1444 C C . ALA A 1 190 ? -17.672 41 36.219 1 86.88 190 ALA A C 1
ATOM 1446 O O . ALA A 1 190 ? -16.906 41.094 37.188 1 86.88 190 ALA A O 1
ATOM 1447 N N . PHE A 1 191 ? -18.422 39.531 35.594 1 89.88 191 PHE A N 1
ATOM 1448 C CA . PHE A 1 191 ? -17.766 38.281 36.031 1 89.88 191 PHE A CA 1
ATOM 1449 C C . PHE A 1 191 ? -16.266 38.375 35.844 1 89.88 191 PHE A C 1
ATOM 1451 O O . PHE A 1 191 ? -15.781 39.062 34.938 1 89.88 191 PHE A O 1
ATOM 1458 N N . HIS A 1 192 ? -15.117 37.938 36.781 1 87.56 192 HIS A N 1
ATOM 1459 C CA . HIS A 1 192 ? -13.672 37.812 36.781 1 87.56 192 HIS A CA 1
ATOM 1460 C C . HIS A 1 192 ? -12.992 39.156 36.906 1 87.56 192 HIS A C 1
ATOM 1462 O O . HIS A 1 192 ? -12.039 39.469 36.188 1 87.56 192 HIS A O 1
ATOM 1468 N N . SER A 1 193 ? -13.562 39.875 37.5 1 83.94 193 SER A N 1
ATOM 1469 C CA . SER A 1 193 ? -13.055 41.219 37.719 1 83.94 193 SER A CA 1
ATOM 1470 C C . SER A 1 193 ? -13.023 41.594 39.219 1 83.94 193 SER A C 1
ATOM 1472 O O . SER A 1 193 ? -13.555 40.844 40.031 1 83.94 193 SER A O 1
ATOM 1474 N N . ARG A 1 194 ? -12.242 42.719 39.594 1 89 194 ARG A N 1
ATOM 1475 C CA . ARG A 1 194 ? -12.188 43.219 40.969 1 89 194 ARG A CA 1
ATOM 1476 C C . ARG A 1 194 ? -13.586 43.375 41.562 1 89 194 ARG A C 1
ATOM 1478 O O . ARG A 1 194 ? -13.75 43.406 42.781 1 89 194 ARG A O 1
ATOM 1485 N N . TYR A 1 195 ? -15.039 43.438 40.344 1 86.31 195 TYR A N 1
ATOM 1486 C CA . TYR A 1 195 ? -16.391 43.75 40.812 1 86.31 195 TYR A CA 1
ATOM 1487 C C . TYR A 1 195 ? -17.047 42.5 41.406 1 86.31 195 TYR A C 1
ATOM 1489 O O . TYR A 1 195 ? -18.141 42.594 41.969 1 86.31 195 TYR A O 1
ATOM 1497 N N . MET A 1 196 ? -16.312 41.094 41.812 1 84.5 196 MET A N 1
ATOM 1498 C CA . MET A 1 196 ? -16.875 39.812 42.25 1 84.5 196 MET A CA 1
ATOM 1499 C C . MET A 1 196 ? -16.344 39.438 43.625 1 84.5 196 MET A C 1
ATOM 1501 O O . MET A 1 196 ? -16.609 38.344 44.094 1 84.5 196 MET A O 1
ATOM 1505 N N . GLU A 1 197 ? -15.359 40.406 44.219 1 87 197 GLU A N 1
ATOM 1506 C CA . GLU A 1 197 ? -14.633 40.188 45.469 1 87 197 GLU A CA 1
ATOM 1507 C C . GLU A 1 197 ? -15.562 39.656 46.562 1 87 197 GLU A C 1
ATOM 1509 O O . GLU A 1 197 ? -15.203 38.75 47.312 1 87 197 GLU A O 1
ATOM 1514 N N . PRO A 1 198 ? -17.234 40.531 46.219 1 83.62 198 PRO A N 1
ATOM 1515 C CA . PRO A 1 198 ? -18.156 40.031 47.25 1 83.62 198 PRO A CA 1
ATOM 1516 C C . PRO A 1 198 ? -18.469 38.531 47.094 1 83.62 198 PRO A C 1
ATOM 1518 O O . PRO A 1 198 ? -18.531 37.812 48.062 1 83.62 198 PRO A O 1
ATOM 1521 N N . SER A 1 199 ? -18.906 37.812 46.281 1 89.06 199 SER A N 1
ATOM 1522 C CA . SER A 1 199 ? -19.25 36.438 45.969 1 89.06 199 SER A CA 1
ATOM 1523 C C . SER A 1 199 ? -18.094 35.5 46.344 1 89.06 199 SER A C 1
ATOM 1525 O O . SER A 1 199 ? -18.328 34.406 46.844 1 89.06 199 SER A O 1
ATOM 1527 N N . ARG A 1 200 ? -16.156 35.938 46.062 1 90.19 200 ARG A N 1
ATOM 1528 C CA . ARG A 1 200 ? -14.938 35.125 46.25 1 90.19 200 ARG A CA 1
ATOM 1529 C C . ARG A 1 200 ? -14.742 34.719 47.688 1 90.19 200 ARG A C 1
ATOM 1531 O O . ARG A 1 200 ? -14.477 33.562 47.969 1 90.19 200 ARG A O 1
ATOM 1538 N N . LYS A 1 201 ? -15.07 35.656 48.75 1 87.62 201 LYS A N 1
ATOM 1539 C CA . LYS A 1 201 ? -14.906 35.5 50.188 1 87.62 201 LYS A CA 1
ATOM 1540 C C . LYS A 1 201 ? -15.898 34.469 50.719 1 87.62 201 LYS A C 1
ATOM 1542 O O . LYS A 1 201 ? -15.531 33.625 51.531 1 87.62 201 LYS A O 1
ATOM 1547 N N . MET A 1 202 ? -17.922 35.062 49.75 1 83.38 202 MET A N 1
ATOM 1548 C CA . MET A 1 202 ? -18.984 34.156 50.156 1 83.38 202 MET A CA 1
ATOM 1549 C C . MET A 1 202 ? -18.625 32.688 49.812 1 83.38 202 MET A C 1
ATOM 1551 O O . MET A 1 202 ? -18.906 31.781 50.594 1 83.38 202 MET A O 1
ATOM 1555 N N . PHE A 1 203 ? -18.062 31.969 49.344 1 88.12 203 PHE A N 1
ATOM 1556 C CA . PHE A 1 203 ? -17.781 30.641 48.781 1 88.12 203 PHE A CA 1
ATOM 1557 C C . PHE A 1 203 ? -16.641 29.984 49.531 1 88.12 203 PHE A C 1
ATOM 1559 O O . PHE A 1 203 ? -16.625 28.766 49.719 1 88.12 203 PHE A O 1
ATOM 1566 N N . GLU A 1 204 ? -15.078 31.188 49.75 1 88.12 204 GLU A N 1
ATOM 1567 C CA . GLU A 1 204 ? -13.914 30.719 50.5 1 88.12 204 GLU A CA 1
ATOM 1568 C C . GLU A 1 204 ? -14.328 30.031 51.812 1 88.12 204 GLU A C 1
ATOM 1570 O O . GLU A 1 204 ? -13.789 28.984 52.156 1 88.12 204 GLU A O 1
ATOM 1575 N N . GLU A 1 205 ? -15.781 30.328 52 1 88.06 205 GLU A N 1
ATOM 1576 C CA . GLU A 1 205 ? -16.344 29.844 53.25 1 88.06 205 GLU A CA 1
ATOM 1577 C C . GLU A 1 205 ? -16.969 28.469 53.062 1 88.06 205 GLU A C 1
ATOM 1579 O O . GLU A 1 205 ? -16.828 27.578 53.906 1 88.06 205 GLU A O 1
ATOM 1584 N N . PHE A 1 206 ? -17.578 28.734 52.312 1 84.81 206 PHE A N 1
ATOM 1585 C CA . PHE A 1 206 ? -18.406 27.578 52.031 1 84.81 206 PHE A CA 1
ATOM 1586 C C . PHE A 1 206 ? -17.531 26.344 51.781 1 84.81 206 PHE A C 1
ATOM 1588 O O . PHE A 1 206 ? -17.844 25.25 52.25 1 84.81 206 PHE A O 1
ATOM 1595 N N . ILE A 1 207 ? -16.266 26.172 51.125 1 89.56 207 ILE A N 1
ATOM 1596 C CA . ILE A 1 207 ? -15.523 25.078 50.531 1 89.56 207 ILE A CA 1
ATOM 1597 C C . ILE A 1 207 ? -14.656 24.391 51.562 1 89.56 207 ILE A C 1
ATOM 1599 O O . ILE A 1 207 ? -14.211 23.25 51.375 1 89.56 207 ILE A O 1
ATOM 1603 N N . GLU A 1 208 ? -14.531 25.016 52.625 1 84.56 208 GLU A N 1
ATOM 1604 C CA . GLU A 1 208 ? -13.672 24.531 53.688 1 84.56 208 GLU A CA 1
ATOM 1605 C C . GLU A 1 208 ? -14.211 23.234 54.281 1 84.56 208 GLU A C 1
ATOM 1607 O O . GLU A 1 208 ? -13.438 22.406 54.781 1 84.56 208 GLU A O 1
ATOM 1612 N N . GLN A 1 209 ? -15.203 23.141 54.156 1 86.31 209 GLN A N 1
ATOM 1613 C CA . GLN A 1 209 ? -15.867 22.016 54.781 1 86.31 209 GLN A CA 1
ATOM 1614 C C . GLN A 1 209 ? -15.57 20.719 54.062 1 86.31 209 GLN A C 1
ATOM 1616 O O . GLN A 1 209 ? -15.93 19.641 54.531 1 86.31 209 GLN A O 1
ATOM 1621 N N . PHE A 1 210 ? -15.68 20.562 53.125 1 83 210 PHE A N 1
ATOM 1622 C CA . PHE A 1 210 ? -15.453 19.406 52.281 1 83 210 PHE A CA 1
ATOM 1623 C C . PHE A 1 210 ? -14 18.938 52.375 1 83 210 PHE A C 1
ATOM 1625 O O . PHE A 1 210 ? -13.102 19.75 52.594 1 83 210 PHE A O 1
ATOM 1632 N N . GLU A 1 211 ? -13.266 18.141 52.281 1 82.81 211 GLU A N 1
ATOM 1633 C CA . GLU A 1 211 ? -11.93 17.562 52.188 1 82.81 211 GLU A CA 1
ATOM 1634 C C . GLU A 1 211 ? -11.695 16.938 50.812 1 82.81 211 GLU A C 1
ATOM 1636 O O . GLU A 1 211 ? -12.594 16.328 50.25 1 82.81 211 GLU A O 1
ATOM 1641 N N . PHE A 1 212 ? -11 17.172 50.375 1 85.38 212 PHE A N 1
ATOM 1642 C CA . PHE A 1 212 ? -10.75 16.766 49 1 85.38 212 PHE A CA 1
ATOM 1643 C C . PHE A 1 212 ? -9.641 15.719 48.938 1 85.38 212 PHE A C 1
ATOM 1645 O O . PHE A 1 212 ? -8.734 15.727 49.781 1 85.38 212 PHE A O 1
ATOM 1652 N N . ASN A 1 213 ? -9.578 14.406 48.062 1 87.31 213 ASN A N 1
ATOM 1653 C CA . ASN A 1 213 ? -8.664 13.289 47.812 1 87.31 213 ASN A CA 1
ATOM 1654 C C . ASN A 1 213 ? -7.391 13.766 47.125 1 87.31 213 ASN A C 1
ATOM 1656 O O . ASN A 1 213 ? -7.297 14.914 46.688 1 87.31 213 ASN A O 1
ATOM 1660 N N . ASP A 1 214 ? -6.559 13.516 47.031 1 82.88 214 ASP A N 1
ATOM 1661 C CA . ASP A 1 214 ? -5.332 13.867 46.312 1 82.88 214 ASP A CA 1
ATOM 1662 C C . ASP A 1 214 ? -5.57 13.938 44.812 1 82.88 214 ASP A C 1
ATOM 1664 O O . ASP A 1 214 ? -6.473 13.281 44.281 1 82.88 214 ASP A O 1
ATOM 1668 N N . ILE A 1 215 ? -4.625 14.047 43.938 1 86.62 215 ILE A N 1
ATOM 1669 C CA . ILE A 1 215 ? -4.801 14.266 42.531 1 86.62 215 ILE A CA 1
ATOM 1670 C C . ILE A 1 215 ? -4.145 13.133 41.75 1 86.62 215 ILE A C 1
ATOM 1672 O O . ILE A 1 215 ? -2.93 12.945 41.812 1 86.62 215 ILE A O 1
ATOM 1676 N N . GLN A 1 216 ? -4.699 13.234 40.969 1 80.62 216 GLN A N 1
ATOM 1677 C CA . GLN A 1 216 ? -4.219 12.023 40.312 1 80.62 216 GLN A CA 1
ATOM 1678 C C . GLN A 1 216 ? -3.748 12.312 38.875 1 80.62 216 GLN A C 1
ATOM 1680 O O . GLN A 1 216 ? -2.957 11.555 38.312 1 80.62 216 GLN A O 1
ATOM 1685 N N . ILE A 1 217 ? -4.699 13.039 38.656 1 88.81 217 ILE A N 1
ATOM 1686 C CA . ILE A 1 217 ? -4.309 13.484 37.312 1 88.81 217 ILE A CA 1
ATOM 1687 C C . ILE A 1 217 ? -3.891 14.945 37.375 1 88.81 217 ILE A C 1
ATOM 1689 O O . ILE A 1 217 ? -4.609 15.789 37.906 1 88.81 217 ILE A O 1
ATOM 1693 N N . PRO A 1 218 ? -2.588 15.883 36.406 1 86.62 218 PRO A N 1
ATOM 1694 C CA . PRO A 1 218 ? -2.27 17.297 36.562 1 86.62 218 PRO A CA 1
ATOM 1695 C C . PRO A 1 218 ? -3.338 18.219 35.969 1 86.62 218 PRO A C 1
ATOM 1697 O O . PRO A 1 218 ? -3.697 18.062 34.781 1 86.62 218 PRO A O 1
ATOM 1700 N N . ILE A 1 219 ? -3.828 19.453 36.969 1 91.12 219 ILE A N 1
ATOM 1701 C CA . ILE A 1 219 ? -4.922 20.344 36.594 1 91.12 219 ILE A CA 1
ATOM 1702 C C . ILE A 1 219 ? -4.379 21.734 36.344 1 91.12 219 ILE A C 1
ATOM 1704 O O . ILE A 1 219 ? -3.736 22.344 37.188 1 91.12 219 ILE A O 1
ATOM 1708 N N . ILE A 1 220 ? -4.742 22.078 34.969 1 89.06 220 ILE A N 1
ATOM 1709 C CA . ILE A 1 220 ? -4.164 23.391 34.688 1 89.06 220 ILE A CA 1
ATOM 1710 C C . ILE A 1 220 ? -5.113 24.484 35.156 1 89.06 220 ILE A C 1
ATOM 1712 O O . ILE A 1 220 ? -6.25 24.578 34.688 1 89.06 220 ILE A O 1
ATOM 1716 N N . SER A 1 221 ? -4.555 25.688 36.125 1 89 221 SER A N 1
ATOM 1717 C CA . SER A 1 221 ? -5.379 26.688 36.812 1 89 221 SER A CA 1
ATOM 1718 C C . SER A 1 221 ? -5.691 27.859 35.906 1 89 221 SER A C 1
ATOM 1720 O O . SER A 1 221 ? -4.844 28.281 35.094 1 89 221 SER A O 1
ATOM 1722 N N . ASN A 1 222 ? -6.988 28.25 35.781 1 91.31 222 ASN A N 1
ATOM 1723 C CA . ASN A 1 222 ? -7.395 29.391 35 1 91.31 222 ASN A CA 1
ATOM 1724 C C . ASN A 1 222 ? -6.582 30.641 35.344 1 91.31 222 ASN A C 1
ATOM 1726 O O . ASN A 1 222 ? -6.277 31.453 34.469 1 91.31 222 ASN A O 1
ATOM 1730 N N . ILE A 1 223 ? -6.418 30.766 36.562 1 85.88 223 ILE A N 1
ATOM 1731 C CA . ILE A 1 223 ? -5.836 31.984 37.125 1 85.88 223 ILE A CA 1
ATOM 1732 C C . ILE A 1 223 ? -4.367 32.094 36.719 1 85.88 223 ILE A C 1
ATOM 1734 O O . ILE A 1 223 ? -3.902 33.156 36.281 1 85.88 223 ILE A O 1
ATOM 1738 N N . HIS A 1 224 ? -3.453 31.344 36.906 1 88.56 224 HIS A N 1
ATOM 1739 C CA . HIS A 1 224 ? -1.997 31.406 36.844 1 88.56 224 HIS A CA 1
ATOM 1740 C C . HIS A 1 224 ? -1.476 30.828 35.531 1 88.56 224 HIS A C 1
ATOM 1742 O O . HIS A 1 224 ? -0.304 31 35.188 1 88.56 224 HIS A O 1
ATOM 1748 N N . ALA A 1 225 ? -2.33 29.438 34.688 1 86.31 225 ALA A N 1
ATOM 1749 C CA . ALA A 1 225 ? -2.066 28.656 33.5 1 86.31 225 ALA A CA 1
ATOM 1750 C C . ALA A 1 225 ? -0.951 27.641 33.75 1 86.31 225 ALA A C 1
ATOM 1752 O O . ALA A 1 225 ? -0.123 27.391 32.875 1 86.31 225 ALA A O 1
ATOM 1753 N N . ARG A 1 226 ? -0.436 27.469 35.094 1 87.12 226 ARG A N 1
ATOM 1754 C CA . ARG A 1 226 ? 0.563 26.484 35.531 1 87.12 226 ARG A CA 1
ATOM 1755 C C . ARG A 1 226 ? -0.081 25.344 36.281 1 87.12 226 ARG A C 1
ATOM 1757 O O . ARG A 1 226 ? -1.168 25.5 36.844 1 87.12 226 ARG A O 1
ATOM 1764 N N . PRO A 1 227 ? -0.314 23.828 36.781 1 85.38 227 PRO A N 1
ATOM 1765 C CA . PRO A 1 227 ? -0.939 22.672 37.438 1 85.38 227 PRO A CA 1
ATOM 1766 C C . PRO A 1 227 ? -1.378 22.953 38.875 1 85.38 227 PRO A C 1
ATOM 1768 O O . PRO A 1 227 ? -0.68 23.672 39.594 1 85.38 227 PRO A O 1
ATOM 1771 N N . TYR A 1 228 ? -1.287 22.828 38.938 1 84.56 228 TYR A N 1
ATOM 1772 C CA . TYR A 1 228 ? -1.774 22.938 40.312 1 84.56 228 TYR A CA 1
ATOM 1773 C C . TYR A 1 228 ? -0.788 22.328 41.281 1 84.56 228 TYR A C 1
ATOM 1775 O O . TYR A 1 228 ? -0.215 21.266 41.031 1 84.56 228 TYR A O 1
ATOM 1783 N N . LYS A 1 229 ? -1.098 22.234 42.781 1 82.44 229 LYS A N 1
ATOM 1784 C CA . LYS A 1 229 ? -0.555 21.531 43.938 1 82.44 229 LYS A CA 1
ATOM 1785 C C . LYS A 1 229 ? -1.672 21.047 44.875 1 82.44 229 LYS A C 1
ATOM 1787 O O . LYS A 1 229 ? -2.625 21.781 45.125 1 82.44 229 LYS A O 1
ATOM 1792 N N . LYS A 1 230 ? -1.67 20.359 45.406 1 85.25 230 LYS A N 1
ATOM 1793 C CA . LYS A 1 230 ? -2.76 19.781 46.156 1 85.25 230 LYS A CA 1
ATOM 1794 C C . LYS A 1 230 ? -3.27 20.766 47.219 1 85.25 230 LYS A C 1
ATOM 1796 O O . LYS A 1 230 ? -4.48 20.875 47.438 1 85.25 230 LYS A O 1
ATOM 1801 N N . GLU A 1 231 ? -1.751 21.562 47.625 1 77.19 231 GLU A N 1
ATOM 1802 C CA . GLU A 1 231 ? -1.968 22.422 48.781 1 77.19 231 GLU A CA 1
ATOM 1803 C C . GLU A 1 231 ? -2.666 23.719 48.375 1 77.19 231 GLU A C 1
ATOM 1805 O O . GLU A 1 231 ? -3.211 24.422 49.219 1 77.19 231 GLU A O 1
ATOM 1810 N N . ALA A 1 232 ? -2.996 23.531 46.969 1 83.56 232 ALA A N 1
ATOM 1811 C CA . ALA A 1 232 ? -3.459 24.828 46.469 1 83.56 232 ALA A CA 1
ATOM 1812 C C . ALA A 1 232 ? -4.816 24.703 45.781 1 83.56 232 ALA A C 1
ATOM 1814 O O . ALA A 1 232 ? -5.293 25.656 45.156 1 83.56 232 ALA A O 1
ATOM 1815 N N . ILE A 1 233 ? -5.371 24.578 46.094 1 82.44 233 ILE A N 1
ATOM 1816 C CA . ILE A 1 233 ? -6.555 24.25 45.281 1 82.44 233 ILE A CA 1
ATOM 1817 C C . ILE A 1 233 ? -7.703 25.188 45.688 1 82.44 233 ILE A C 1
ATOM 1819 O O . ILE A 1 233 ? -8.359 25.781 44.812 1 82.44 233 ILE A O 1
ATOM 1823 N N . LYS A 1 234 ? -8.039 24.547 46.875 1 87.94 234 LYS A N 1
ATOM 1824 C CA . LYS A 1 234 ? -9.141 25.359 47.406 1 87.94 234 LYS A CA 1
ATOM 1825 C C . LYS A 1 234 ? -8.953 26.828 47.062 1 87.94 234 LYS A C 1
ATOM 1827 O O . LYS A 1 234 ? -9.883 27.484 46.562 1 87.94 234 LYS A O 1
ATOM 1832 N N . ILE A 1 235 ? -7.656 27.578 47.438 1 87.62 235 ILE A N 1
ATOM 1833 C CA . ILE A 1 235 ? -7.379 29 47.281 1 87.62 235 ILE A CA 1
ATOM 1834 C C . ILE A 1 235 ? -7.496 29.391 45.781 1 87.62 235 ILE A C 1
ATOM 1836 O O . ILE A 1 235 ? -7.969 30.469 45.469 1 87.62 235 ILE A O 1
ATOM 1840 N N . ASN A 1 236 ? -7.273 28.328 44.656 1 89.31 236 ASN A N 1
ATOM 1841 C CA . ASN A 1 236 ? -7.352 28.625 43.25 1 89.31 236 ASN A CA 1
ATOM 1842 C C . ASN A 1 236 ? -8.797 28.781 42.781 1 89.31 236 ASN A C 1
ATOM 1844 O O . ASN A 1 236 ? -9.109 29.672 42 1 89.31 236 ASN A O 1
ATOM 1848 N N . LEU A 1 237 ? -9.258 28.203 43.469 1 91.44 237 LEU A N 1
ATOM 1849 C CA . LEU A 1 237 ? -10.664 28.234 43.094 1 91.44 237 LEU A CA 1
ATOM 1850 C C . LEU A 1 237 ? -11.336 29.531 43.562 1 91.44 237 LEU A C 1
ATOM 1852 O O . LEU A 1 237 ? -12.211 30.062 42.875 1 91.44 237 LEU A O 1
ATOM 1856 N N . VAL A 1 238 ? -11.5 29.531 44.688 1 86.75 238 VAL A N 1
ATOM 1857 C CA . VAL A 1 238 ? -12.117 30.703 45.281 1 86.75 238 VAL A CA 1
ATOM 1858 C C . VAL A 1 238 ? -11.672 31.953 44.531 1 86.75 238 VAL A C 1
ATOM 1860 O O . VAL A 1 238 ? -12.508 32.781 44.125 1 86.75 238 VAL A O 1
ATOM 1863 N N . GLU A 1 239 ? -10 32.219 44.281 1 90.25 239 GLU A N 1
ATOM 1864 C CA . GLU A 1 239 ? -9.406 33.406 43.656 1 90.25 239 GLU A CA 1
ATOM 1865 C C . GLU A 1 239 ? -9.805 33.5 42.188 1 90.25 239 GLU A C 1
ATOM 1867 O O . GLU A 1 239 ? -9.812 34.594 41.625 1 90.25 239 GLU A O 1
ATOM 1872 N N . GLN A 1 240 ? -10.594 32.531 41.469 1 90.5 240 GLN A N 1
ATOM 1873 C CA . GLN A 1 240 ? -10.898 32.438 40.062 1 90.5 240 GLN A CA 1
ATOM 1874 C C . GLN A 1 240 ? -12.094 33.312 39.688 1 90.5 240 GLN A C 1
ATOM 1876 O O . GLN A 1 240 ? -12.18 33.844 38.594 1 90.5 240 GLN A O 1
ATOM 1881 N N . ILE A 1 241 ? -12.438 33.531 40.719 1 89.56 241 ILE A N 1
ATOM 1882 C CA . ILE A 1 241 ? -13.695 34.281 40.594 1 89.56 241 ILE A CA 1
ATOM 1883 C C . ILE A 1 241 ? -13.422 35.719 40.25 1 89.56 241 ILE A C 1
ATOM 1885 O O . ILE A 1 241 ? -14.203 36.375 39.531 1 89.56 241 ILE A O 1
ATOM 1889 N N . THR A 1 242 ? -12.852 36.281 40.688 1 88.12 242 THR A N 1
ATOM 1890 C CA . THR A 1 242 ? -12.555 37.719 40.562 1 88.12 242 THR A CA 1
ATOM 1891 C C . THR A 1 242 ? -11.367 37.938 39.625 1 88.12 242 THR A C 1
ATOM 1893 O O . THR A 1 242 ? -10.883 39.062 39.5 1 88.12 242 THR A O 1
ATOM 1896 N N . HIS A 1 243 ? -10.117 37.594 39.156 1 88.88 243 HIS A N 1
ATOM 1897 C CA . HIS A 1 243 ? -8.906 37.781 38.375 1 88.88 243 HIS A CA 1
ATOM 1898 C C . HIS A 1 243 ? -9.141 37.344 36.906 1 88.88 243 HIS A C 1
ATOM 1900 O O . HIS A 1 243 ? -10.047 36.562 36.656 1 88.88 243 HIS A O 1
ATOM 1906 N N . SER A 1 244 ? -8.75 36.875 36 1 87.62 244 SER A N 1
ATOM 1907 C CA . SER A 1 244 ? -8.906 36.594 34.594 1 87.62 244 SER A CA 1
ATOM 1908 C C . SER A 1 244 ? -8.758 35.094 34.281 1 87.62 244 SER A C 1
ATOM 1910 O O . SER A 1 244 ? -7.93 34.438 34.906 1 87.62 244 SER A O 1
ATOM 1912 N N . VAL A 1 245 ? -8.859 35.219 33.406 1 87.62 245 VAL A N 1
ATOM 1913 C CA . VAL A 1 245 ? -8.688 33.844 32.875 1 87.62 245 VAL A CA 1
ATOM 1914 C C . VAL A 1 245 ? -7.566 33.844 31.828 1 87.62 245 VAL A C 1
ATOM 1916 O O . VAL A 1 245 ? -7.738 34.312 30.703 1 87.62 245 VAL A O 1
ATOM 1919 N N . LYS A 1 246 ? -6.926 33 32 1 93.31 246 LYS A N 1
ATOM 1920 C CA . LYS A 1 246 ? -5.754 33.094 31.156 1 93.31 246 LYS A CA 1
ATOM 1921 C C . LYS A 1 246 ? -5.727 31.938 30.156 1 93.31 246 LYS A C 1
ATOM 1923 O O . LYS A 1 246 ? -4.805 31.109 30.172 1 93.31 246 LYS A O 1
ATOM 1928 N N . TRP A 1 247 ? -6.66 31.875 29.453 1 92.31 247 TRP A N 1
ATOM 1929 C CA . TRP A 1 247 ? -6.926 30.719 28.609 1 92.31 247 TRP A CA 1
ATOM 1930 C C . TRP A 1 247 ? -5.82 30.516 27.578 1 92.31 247 TRP A C 1
ATOM 1932 O O . TRP A 1 247 ? -5.398 29.391 27.312 1 92.31 247 TRP A O 1
ATOM 1942 N N . THR A 1 248 ? -5.777 31.703 26.578 1 87.62 248 THR A N 1
ATOM 1943 C CA . THR A 1 248 ? -4.754 31.641 25.547 1 87.62 248 THR A CA 1
ATOM 1944 C C . THR A 1 248 ? -3.461 31.047 26.094 1 87.62 248 THR A C 1
ATOM 1946 O O . THR A 1 248 ? -2.891 30.125 25.5 1 87.62 248 THR A O 1
ATOM 1949 N N . GLU A 1 249 ? -2.902 31.75 27.328 1 88.31 249 GLU A N 1
ATOM 1950 C CA . GLU A 1 249 ? -1.666 31.297 27.969 1 88.31 249 GLU A CA 1
ATOM 1951 C C . GLU A 1 249 ? -1.747 29.828 28.359 1 88.31 249 GLU A C 1
ATOM 1953 O O . GLU A 1 249 ? -0.75 29.109 28.297 1 88.31 249 GLU A O 1
ATOM 1958 N N . THR A 1 250 ? -2.82 28.969 28.938 1 85.44 250 THR A N 1
ATOM 1959 C CA . THR A 1 250 ? -3.08 27.578 29.328 1 85.44 250 THR A CA 1
ATOM 1960 C C . THR A 1 250 ? -2.816 26.641 28.156 1 85.44 250 THR A C 1
ATOM 1962 O O . THR A 1 250 ? -2.121 25.625 28.297 1 85.44 250 THR A O 1
ATOM 1965 N N . VAL A 1 251 ? -3.527 27.094 27.328 1 88.69 251 VAL A N 1
ATOM 1966 C CA . VAL A 1 251 ? -3.369 26.312 26.094 1 88.69 251 VAL A CA 1
ATOM 1967 C C . VAL A 1 251 ? -1.891 26.25 25.719 1 88.69 251 VAL A C 1
ATOM 1969 O O . VAL A 1 251 ? -1.393 25.188 25.344 1 88.69 251 VAL A O 1
ATOM 1972 N N . ARG A 1 252 ? -1.364 27.672 25.453 1 85.69 252 ARG A N 1
ATOM 1973 C CA . ARG A 1 252 ? 0.033 27.781 25.031 1 85.69 252 ARG A CA 1
ATOM 1974 C C . ARG A 1 252 ? 0.926 26.906 25.922 1 85.69 252 ARG A C 1
ATOM 1976 O O . ARG A 1 252 ? 1.892 26.312 25.438 1 85.69 252 ARG A O 1
ATOM 1983 N N . TYR A 1 253 ? 0.648 26.922 26.969 1 88 253 TYR A N 1
ATOM 1984 C CA . TYR A 1 253 ? 1.457 26.156 27.906 1 88 253 TYR A CA 1
ATOM 1985 C C . TYR A 1 253 ? 1.394 24.656 27.594 1 88 253 TYR A C 1
ATOM 1987 O O . TYR A 1 253 ? 2.422 23.984 27.562 1 88 253 TYR A O 1
ATOM 1995 N N . LEU A 1 254 ? 0.271 24 27.938 1 86.44 254 LEU A N 1
ATOM 1996 C CA . LEU A 1 254 ? 0.005 22.609 27.594 1 86.44 254 LEU A CA 1
ATOM 1997 C C . LEU A 1 254 ? 0.826 22.188 26.375 1 86.44 254 LEU A C 1
ATOM 1999 O O . LEU A 1 254 ? 1.336 21.062 26.312 1 86.44 254 LEU A O 1
ATOM 2003 N N . MET A 1 255 ? 0.587 23.484 25.25 1 83.19 255 MET A N 1
ATOM 2004 C CA . MET A 1 255 ? 1.397 23.328 24.047 1 83.19 255 MET A CA 1
ATOM 2005 C C . MET A 1 255 ? 2.875 23.188 24.391 1 83.19 255 MET A C 1
ATOM 2007 O O . MET A 1 255 ? 3.578 22.359 23.812 1 83.19 255 MET A O 1
ATOM 2011 N N . GLY A 1 256 ? 3.434 24.312 25.047 1 78.81 256 GLY A N 1
ATOM 2012 C CA . GLY A 1 256 ? 4.789 24.391 25.562 1 78.81 256 GLY A CA 1
ATOM 2013 C C . GLY A 1 256 ? 5.254 23.109 26.219 1 78.81 256 GLY A C 1
ATOM 2014 O O . GLY A 1 256 ? 6.445 22.797 26.203 1 78.81 256 GLY A O 1
ATOM 2015 N N . LYS A 1 257 ? 4.52 21.734 27.672 1 79.12 257 LYS A N 1
ATOM 2016 C CA . LYS A 1 257 ? 4.738 20.531 28.484 1 79.12 257 LYS A CA 1
ATOM 2017 C C . LYS A 1 257 ? 4.773 19.281 27.625 1 79.12 257 LYS A C 1
ATOM 2019 O O . LYS A 1 257 ? 4.914 18.172 28.141 1 79.12 257 LYS A O 1
ATOM 2024 N N . GLY A 1 258 ? 3.967 20.266 25.5 1 75.44 258 GLY A N 1
ATOM 2025 C CA . GLY A 1 258 ? 4.059 19.312 24.406 1 75.44 258 GLY A CA 1
ATOM 2026 C C . GLY A 1 258 ? 2.799 18.484 24.219 1 75.44 258 GLY A C 1
ATOM 2027 O O . GLY A 1 258 ? 2.852 17.375 23.688 1 75.44 258 GLY A O 1
ATOM 2028 N N . VAL A 1 259 ? 1.974 17.859 25.094 1 70.94 259 VAL A N 1
ATOM 2029 C CA . VAL A 1 259 ? 0.68 17.188 25.016 1 70.94 259 VAL A CA 1
ATOM 2030 C C . VAL A 1 259 ? 0.24 17.094 23.562 1 70.94 259 VAL A C 1
ATOM 2032 O O . VAL A 1 259 ? 0.029 18.109 22.891 1 70.94 259 VAL A O 1
ATOM 2035 N N . ALA A 1 260 ? 0.22 17.516 23.75 1 58.41 260 ALA A N 1
ATOM 2036 C CA . ALA A 1 260 ? 0.194 17.219 22.328 1 58.41 260 ALA A CA 1
ATOM 2037 C C . ALA A 1 260 ? -1.178 17.516 21.734 1 58.41 260 ALA A C 1
ATOM 2039 O O . ALA A 1 260 ? -1.275 18.016 20.609 1 58.41 260 ALA A O 1
ATOM 2040 N N . GLU A 1 261 ? -2.395 16.125 22.234 1 84 261 GLU A N 1
ATOM 2041 C CA . GLU A 1 261 ? -3.779 16.391 21.859 1 84 261 GLU A CA 1
ATOM 2042 C C . GLU A 1 261 ? -4.562 17 23.031 1 84 261 GLU A C 1
ATOM 2044 O O . GLU A 1 261 ? -4.59 16.438 24.125 1 84 261 GLU A O 1
ATOM 2049 N N . ILE A 1 262 ? -6.059 18.641 22.5 1 82.06 262 ILE A N 1
ATOM 2050 C CA . ILE A 1 262 ? -6.875 19.297 23.516 1 82.06 262 ILE A CA 1
ATOM 2051 C C . ILE A 1 262 ? -8.352 19.141 23.156 1 82.06 262 ILE A C 1
ATOM 2053 O O . ILE A 1 262 ? -8.844 19.766 22.219 1 82.06 262 ILE A O 1
ATOM 2057 N N . LEU A 1 263 ? -8.641 18.125 24.234 1 85.56 263 LEU A N 1
ATOM 2058 C CA . LEU A 1 263 ? -9.984 17.734 23.797 1 85.56 263 LEU A CA 1
ATOM 2059 C C . LEU A 1 263 ? -11.047 18.391 24.672 1 85.56 263 LEU A C 1
ATOM 2061 O O . LEU A 1 263 ? -11.016 18.266 25.906 1 85.56 263 LEU A O 1
ATOM 2065 N N . GLN A 1 264 ? -12.852 19.047 23.906 1 85.38 264 GLN A N 1
ATOM 2066 C CA . GLN A 1 264 ? -13.969 19.594 24.672 1 85.38 264 GLN A CA 1
ATOM 2067 C C . GLN A 1 264 ? -14.953 18.5 25.078 1 85.38 264 GLN A C 1
ATOM 2069 O O . GLN A 1 264 ? -15.398 17.719 24.234 1 85.38 264 GLN A O 1
ATOM 2074 N N . ILE A 1 265 ? -15.055 18.141 26.562 1 87.25 265 ILE A N 1
ATOM 2075 C CA . ILE A 1 265 ? -16.016 17.188 27.109 1 87.25 265 ILE A CA 1
ATOM 2076 C C . ILE A 1 265 ? -17.234 17.922 27.672 1 87.25 265 ILE A C 1
ATOM 2078 O O . ILE A 1 265 ? -17.172 18.469 28.781 1 87.25 265 ILE A O 1
ATOM 2082 N N . GLY A 1 266 ? -18.828 18.109 26.719 1 85.81 266 GLY A N 1
ATOM 2083 C CA . GLY A 1 266 ? -20.031 18.828 27.125 1 85.81 266 GLY A CA 1
ATOM 2084 C C . GLY A 1 266 ? -20.797 19.406 25.953 1 85.81 266 GLY A C 1
ATOM 2085 O O . GLY A 1 266 ? -20.375 19.281 24.797 1 85.81 266 GLY A O 1
ATOM 2086 N N . PRO A 1 267 ? -21.797 20.016 26.109 1 86.5 267 PRO A N 1
ATOM 2087 C CA . PRO A 1 267 ? -22.641 20.438 24.984 1 86.5 267 PRO A CA 1
ATOM 2088 C C . PRO A 1 267 ? -22.016 21.562 24.172 1 86.5 267 PRO A C 1
ATOM 2090 O O . PRO A 1 267 ? -21.234 22.359 24.688 1 86.5 267 PRO A O 1
ATOM 2093 N N . GLY A 1 268 ? -22.172 21.828 22.984 1 73.62 268 GLY A N 1
ATOM 2094 C CA . GLY A 1 268 ? -21.766 22.922 22.125 1 73.62 268 GLY A CA 1
ATOM 2095 C C . GLY A 1 268 ? -20.344 22.797 21.609 1 73.62 268 GLY A C 1
ATOM 2096 O O . GLY A 1 268 ? -19.703 21.766 21.828 1 73.62 268 GLY A O 1
ATOM 2097 N N . THR A 1 269 ? -19.625 23.969 20.812 1 73.31 269 THR A N 1
ATOM 2098 C CA . THR A 1 269 ? -18.297 23.844 20.203 1 73.31 269 THR A CA 1
ATOM 2099 C C . THR A 1 269 ? -17.453 25.078 20.469 1 73.31 269 THR A C 1
ATOM 2101 O O . THR A 1 269 ? -16.484 25.344 19.75 1 73.31 269 THR A O 1
ATOM 2104 N N . VAL A 1 270 ? -17.516 25.641 21.594 1 75.38 270 VAL A N 1
ATOM 2105 C CA . VAL A 1 270 ? -16.969 26.984 21.781 1 75.38 270 VAL A CA 1
ATOM 2106 C C . VAL A 1 270 ? -15.492 26.891 22.156 1 75.38 270 VAL A C 1
ATOM 2108 O O . VAL A 1 270 ? -14.656 27.578 21.547 1 75.38 270 VAL A O 1
ATOM 2111 N N . LEU A 1 271 ? -15.094 26.109 22.688 1 85.62 271 LEU A N 1
ATOM 2112 C CA . LEU A 1 271 ? -13.711 26.047 23.172 1 85.62 271 LEU A CA 1
ATOM 2113 C C . LEU A 1 271 ? -12.789 25.484 22.094 1 85.62 271 LEU A C 1
ATOM 2115 O O . LEU A 1 271 ? -11.617 25.859 22.016 1 85.62 271 LEU A O 1
ATOM 2119 N N . THR A 1 272 ? -13.414 24.609 21.484 1 80.62 272 THR A N 1
ATOM 2120 C CA . THR A 1 272 ? -12.664 24 20.391 1 80.62 272 THR A CA 1
ATOM 2121 C C . THR A 1 272 ? -12.25 25.047 19.359 1 80.62 272 THR A C 1
ATOM 2123 O O . THR A 1 272 ? -11.102 25.062 18.906 1 80.62 272 THR A O 1
ATOM 2126 N N . GLY A 1 273 ? -13.125 26.109 19.031 1 76.31 273 GLY A N 1
ATOM 2127 C CA . GLY A 1 273 ? -12.805 27.25 18.172 1 76.31 273 GLY A CA 1
ATOM 2128 C C . GLY A 1 273 ? -11.727 28.141 18.75 1 76.31 273 GLY A C 1
ATOM 2129 O O . GLY A 1 273 ? -10.812 28.547 18.031 1 76.31 273 GLY A O 1
ATOM 2130 N N . LEU A 1 274 ? -11.625 28.391 19.922 1 83 274 LEU A N 1
ATOM 2131 C CA . LEU A 1 274 ? -10.695 29.297 20.594 1 83 274 LEU A CA 1
ATOM 2132 C C . LEU A 1 274 ? -9.289 28.719 20.609 1 83 274 LEU A C 1
ATOM 2134 O O . LEU A 1 274 ? -8.312 29.422 20.344 1 83 274 LEU A O 1
ATOM 2138 N N . ILE A 1 275 ? -9.156 27.438 20.922 1 83.31 275 ILE A N 1
ATOM 2139 C CA . ILE A 1 275 ? -7.902 26.703 21.094 1 83.31 275 ILE A CA 1
ATOM 2140 C C . ILE A 1 275 ? -7.121 26.703 19.781 1 83.31 275 ILE A C 1
ATOM 2142 O O . ILE A 1 275 ? -5.906 26.938 19.781 1 83.31 275 ILE A O 1
ATOM 2146 N N . ARG A 1 276 ? -8.016 26.516 18.703 1 77.75 276 ARG A N 1
ATOM 2147 C CA . ARG A 1 276 ? -7.473 26.5 17.344 1 77.75 276 ARG A CA 1
ATOM 2148 C C . ARG A 1 276 ? -6.809 27.828 17.016 1 77.75 276 ARG A C 1
ATOM 2150 O O . ARG A 1 276 ? -5.742 27.859 16.391 1 77.75 276 ARG A O 1
ATOM 2157 N N . THR A 1 277 ? -7.621 29.062 17.406 1 75.06 277 THR A N 1
ATOM 2158 C CA . THR A 1 277 ? -7.184 30.438 17.156 1 75.06 277 THR A CA 1
ATOM 2159 C C . THR A 1 277 ? -5.895 30.734 17.906 1 75.06 277 THR A C 1
ATOM 2161 O O . THR A 1 277 ? -4.957 31.312 17.344 1 75.06 277 THR A O 1
ATOM 2164 N N . ILE A 1 278 ? -5.551 30.203 18.938 1 81.94 278 ILE A N 1
ATOM 2165 C CA . ILE A 1 278 ? -4.422 30.5 19.828 1 81.94 278 ILE A CA 1
ATOM 2166 C C . ILE A 1 278 ? -3.176 29.766 19.312 1 81.94 278 ILE A C 1
ATOM 2168 O O . ILE A 1 278 ? -2.086 30.344 19.281 1 81.94 278 ILE A O 1
ATOM 2172 N N . GLN A 1 279 ? -3.213 28.312 19 1 79.94 279 GLN A N 1
ATOM 2173 C CA . GLN A 1 279 ? -2.182 27.422 18.469 1 79.94 279 GLN A CA 1
ATOM 2174 C C . GLN A 1 279 ? -1.524 28.016 17.234 1 79.94 279 GLN A C 1
ATOM 2176 O O . GLN A 1 279 ? -0.344 27.781 16.969 1 79.94 279 GLN A O 1
ATOM 2181 N N . ARG A 1 280 ? -2.988 28.984 16.281 1 65.19 280 ARG A N 1
ATOM 2182 C CA . ARG A 1 280 ? -2.643 29.625 15.016 1 65.19 280 ARG A CA 1
ATOM 2183 C C . ARG A 1 280 ? -1.806 30.891 15.258 1 65.19 280 ARG A C 1
ATOM 2185 O O . ARG A 1 280 ? -0.869 31.156 14.508 1 65.19 280 ARG A O 1
ATOM 2192 N N . GLU A 1 281 ? -1.669 31.562 16.375 1 66.12 281 GLU A N 1
ATOM 2193 C CA . GLU A 1 281 ? -1.271 32.969 16.5 1 66.12 281 GLU A CA 1
ATOM 2194 C C . GLU A 1 281 ? -0.194 33.125 17.578 1 66.12 281 GLU A C 1
ATOM 2196 O O . GLU A 1 281 ? 0.393 34.219 17.703 1 66.12 281 GLU A O 1
ATOM 2201 N N . SER A 1 282 ? -0.366 31.812 18.156 1 80.81 282 SER A N 1
ATOM 2202 C CA . SER A 1 282 ? 0.54 32.031 19.281 1 80.81 282 SER A CA 1
ATOM 2203 C C . SER A 1 282 ? 1.583 30.922 19.375 1 80.81 282 SER A C 1
ATOM 2205 O O . SER A 1 282 ? 1.337 29.797 18.953 1 80.81 282 SER A O 1
ATOM 2207 N N . GLU A 1 283 ? 2.879 31.594 20.359 1 83.94 283 GLU A N 1
ATOM 2208 C CA . GLU A 1 283 ? 3.912 30.562 20.531 1 83.94 283 GLU A CA 1
ATOM 2209 C C . GLU A 1 283 ? 3.73 29.812 21.844 1 83.94 283 GLU A C 1
ATOM 2211 O O . GLU A 1 283 ? 3.139 30.328 22.781 1 83.94 283 GLU A O 1
ATOM 2216 N N . PRO A 1 284 ? 4.559 27.75 21.484 1 86.75 284 PRO A N 1
ATOM 2217 C CA . PRO A 1 284 ? 4.367 27.031 22.75 1 86.75 284 PRO A CA 1
ATOM 2218 C C . PRO A 1 284 ? 5.133 27.656 23.906 1 86.75 284 PRO A C 1
ATOM 2220 O O . PRO A 1 284 ? 6.246 28.156 23.719 1 86.75 284 PRO A O 1
ATOM 2223 N N . LEU A 1 285 ? 3.891 28.469 25.281 1 76.69 285 LEU A N 1
ATOM 2224 C CA . LEU A 1 285 ? 4.445 29.141 26.453 1 76.69 285 LEU A CA 1
ATOM 2225 C C . LEU A 1 285 ? 5.289 28.172 27.281 1 76.69 285 LEU A C 1
ATOM 2227 O O . LEU A 1 285 ? 4.762 27.234 27.875 1 76.69 285 LEU A O 1
ATOM 2231 N N . ILE A 1 286 ? 7.875 27.922 26.875 1 67.19 286 ILE A N 1
ATOM 2232 C CA . ILE A 1 286 ? 8.719 26.922 27.516 1 67.19 286 ILE A CA 1
ATOM 2233 C C . ILE A 1 286 ? 9.195 27.438 28.859 1 67.19 286 ILE A C 1
ATOM 2235 O O . ILE A 1 286 ? 9.945 28.422 28.938 1 67.19 286 ILE A O 1
ATOM 2239 N N . VAL A 1 287 ? 7.031 27.094 30.031 1 55.78 287 VAL A N 1
ATOM 2240 C CA . VAL A 1 287 ? 7.285 27.641 31.359 1 55.78 287 VAL A CA 1
ATOM 2241 C C . VAL A 1 287 ? 8.289 26.766 32.094 1 55.78 287 VAL A C 1
ATOM 2243 O O . VAL A 1 287 ? 8.18 25.531 32.062 1 55.78 287 VAL A O 1
ATOM 2246 N N . ASP A 1 288 ? 10.555 26.656 32.781 1 40.22 288 ASP A N 1
ATOM 2247 C CA . ASP A 1 288 ? 11.523 25.766 33.406 1 40.22 288 ASP A CA 1
ATOM 2248 C C . ASP A 1 288 ? 10.938 25.109 34.656 1 40.22 288 ASP A C 1
ATOM 2250 O O . ASP A 1 288 ? 10.578 25.797 35.594 1 40.22 288 ASP A O 1
ATOM 2254 N N . GLU A 1 289 ? 9.203 23.75 34 1 44.16 289 GLU A N 1
ATOM 2255 C CA . GLU A 1 289 ? 8.5 23.172 35.125 1 44.16 289 GLU A CA 1
ATOM 2256 C C . GLU A 1 289 ? 9.344 23.281 36.406 1 44.16 289 GLU A C 1
ATOM 2258 O O . GLU A 1 289 ? 8.922 22.812 37.469 1 44.16 289 GLU A O 1
ATOM 2263 N N . THR A 1 290 ? 10.68 23.578 36.531 1 35.31 290 THR A N 1
ATOM 2264 C CA . THR A 1 290 ? 11.391 23.656 37.812 1 35.31 290 THR A CA 1
ATOM 2265 C C . THR A 1 290 ? 10.891 24.844 38.625 1 35.31 290 THR A C 1
ATOM 2267 O O . THR A 1 290 ? 10.773 24.75 39.875 1 35.31 290 THR A O 1
ATOM 2270 N N . GLU A 1 291 ? 10 25.281 37.281 1 30.98 291 GLU A N 1
ATOM 2271 C CA . GLU A 1 291 ? 9.867 26.453 38.156 1 30.98 291 GLU A CA 1
ATOM 2272 C C . GLU A 1 291 ? 8.438 26.594 38.688 1 30.98 291 GLU A C 1
ATOM 2274 O O . GLU A 1 291 ? 8.195 27.312 39.656 1 30.98 291 GLU A O 1
ATOM 2279 N N . GLU A 1 292 ? 7.957 25.859 37.969 1 27.69 292 GLU A N 1
ATOM 2280 C CA . GLU A 1 292 ? 6.559 26.156 38.25 1 27.69 292 GLU A CA 1
ATOM 2281 C C . GLU A 1 292 ? 6.043 25.266 39.406 1 27.69 292 GLU A C 1
ATOM 2283 O O . GLU A 1 292 ? 4.879 25.375 39.781 1 27.69 292 GLU A O 1
ATOM 2288 N N . LEU A 1 293 ? 6.289 24.109 39.281 1 25.59 293 LEU A N 1
ATOM 2289 C CA . LEU A 1 293 ? 6.664 23.656 40.625 1 25.59 293 LEU A CA 1
ATOM 2290 C C . LEU A 1 293 ? 6.91 24.844 41.562 1 25.59 293 LEU A C 1
ATOM 2292 O O . LEU A 1 293 ? 6.863 24.703 42.781 1 25.59 293 LEU A O 1
ATOM 2296 N N . ASN A 1 294 ? 6.996 25.797 40.875 1 26.66 294 ASN A N 1
ATOM 2297 C CA . ASN A 1 294 ? 7.535 26.031 42.219 1 26.66 294 ASN A CA 1
ATOM 2298 C C . ASN A 1 294 ? 6.422 26.188 43.25 1 26.66 294 ASN A C 1
ATOM 2300 O O . ASN A 1 294 ? 6.684 26.172 44.438 1 26.66 294 ASN A O 1
ATOM 2304 N N . ASN A 1 295 ? 5.348 26.703 42.312 1 21.83 295 ASN A N 1
ATOM 2305 C CA . ASN A 1 295 ? 4.766 27.391 43.438 1 21.83 295 ASN A CA 1
ATOM 2306 C C . ASN A 1 295 ? 3.672 26.562 44.125 1 21.83 295 ASN A C 1
ATOM 2308 O O . ASN A 1 295 ? 3.049 27 45.094 1 21.83 295 ASN A O 1
ATOM 2312 N N . ASP A 1 296 ? 2.279 25.781 43.562 1 26.2 296 ASP A N 1
ATOM 2313 C CA . ASP A 1 296 ? 1.069 25.594 44.344 1 26.2 296 ASP A CA 1
ATOM 2314 C C . ASP A 1 296 ? 1.403 25.406 45.812 1 26.2 296 ASP A C 1
ATOM 2316 O O . ASP A 1 296 ? 0.574 24.922 46.594 1 26.2 296 ASP A O 1
ATOM 2320 N N . ALA A 1 297 ? 1.591 26.219 45.844 1 14.15 297 ALA A N 1
ATOM 2321 C CA . ALA A 1 297 ? 1.771 27.156 46.938 1 14.15 297 ALA A CA 1
ATOM 2322 C C . ALA A 1 297 ? 1.294 28.547 46.562 1 14.15 297 ALA A C 1
ATOM 2324 O O . ALA A 1 297 ? 1.546 29.531 47.25 1 14.15 297 ALA A O 1
ATOM 2325 N N . ASP A 1 298 ? 1.118 28.984 45.656 1 25.7 298 ASP A N 1
ATOM 2326 C CA . ASP A 1 298 ? -0.176 29.609 45.906 1 25.7 298 ASP A CA 1
ATOM 2327 C C . ASP A 1 298 ? -1.202 28.578 46.375 1 25.7 298 ASP A C 1
ATOM 2329 O O . ASP A 1 298 ? -1.295 27.5 45.781 1 25.7 298 ASP A O 1
ATOM 2333 N N . LYS A 1 299 ? -2.381 29.641 46.781 1 27.31 299 LYS A N 1
ATOM 2334 C CA . LYS A 1 299 ? -2.648 30.484 47.938 1 27.31 299 LYS A CA 1
ATOM 2335 C C . LYS A 1 299 ? -2.885 29.641 49.188 1 27.31 299 LYS A C 1
ATOM 2337 O O . LYS A 1 299 ? -2.553 30.062 50.281 1 27.31 299 LYS A O 1
ATOM 2342 N N . THR A 1 300 ? -3.674 29.016 49.656 1 25.44 300 THR A N 1
ATOM 2343 C CA . THR A 1 300 ? -3.314 29.031 51.062 1 25.44 300 THR A CA 1
ATOM 2344 C C . THR A 1 300 ? -2.383 27.859 51.375 1 25.44 300 THR A C 1
ATOM 2346 O O . THR A 1 300 ? -2.727 26.703 51.156 1 25.44 300 THR A O 1
ATOM 2349 N N . VAL A 1 301 ? -1.36 28.312 51.5 1 22.19 301 VAL A N 1
ATOM 2350 C CA . VAL A 1 301 ? -0.33 28.922 52.344 1 22.19 301 VAL A CA 1
ATOM 2351 C C . VAL A 1 301 ? -0.291 28.203 53.688 1 22.19 301 VAL A C 1
ATOM 2353 O O . VAL A 1 301 ? 0.525 28.547 54.562 1 22.19 301 VAL A O 1
ATOM 2356 N N . SER A 1 302 ? -1.812 28.062 54.375 1 21.09 302 SER A N 1
ATOM 2357 C CA . SER A 1 302 ? -1.594 28.156 55.812 1 21.09 302 SER A CA 1
ATOM 2358 C C . SER A 1 302 ? -0.769 26.984 56.312 1 21.09 302 SER A C 1
ATOM 2360 O O . SER A 1 302 ? 0.18 27.172 57.094 1 21.09 302 SER A O 1
ATOM 2362 N N . VAL A 1 303 ? -1.639 25.781 57.062 1 19.2 303 VAL A N 1
ATOM 2363 C CA . VAL A 1 303 ? -2.018 25.641 58.469 1 19.2 303 VAL A CA 1
ATOM 2364 C C . VAL A 1 303 ? -1.164 24.547 59.125 1 19.2 303 VAL A C 1
ATOM 2366 O O . VAL A 1 303 ? -0.641 23.672 58.438 1 19.2 303 VAL A O 1
ATOM 2369 N N . LYS A 1 304 ? -1.889 23.5 60.125 1 18.97 304 LYS A N 1
ATOM 2370 C CA . LYS A 1 304 ? -1.291 23.109 61.406 1 18.97 304 LYS A CA 1
ATOM 2371 C C . LYS A 1 304 ? -0.279 21.984 61.188 1 18.97 304 LYS A C 1
ATOM 2373 O O . LYS A 1 304 ? -0.489 21.078 60.375 1 18.97 304 LYS A O 1
ATOM 2378 N N . LYS A 1 305 ? 0.943 22.031 61.562 1 20.14 305 LYS A N 1
ATOM 2379 C CA . LYS A 1 305 ? 2.281 21.516 61.844 1 20.14 305 LYS A CA 1
ATOM 2380 C C . LYS A 1 305 ? 2.262 20.016 62.062 1 20.14 305 LYS A C 1
ATOM 2382 O O . LYS A 1 305 ? 3.23 19.328 61.719 1 20.14 305 LYS A O 1
ATOM 2387 N N . ALA A 1 306 ? 1.337 19.219 63.031 1 15.3 306 ALA A N 1
ATOM 2388 C CA . ALA A 1 306 ? 2.098 18.844 64.188 1 15.3 306 ALA A CA 1
ATOM 2389 C C . ALA A 1 306 ? 2.732 17.453 64.062 1 15.3 306 ALA A C 1
ATOM 2391 O O . ALA A 1 306 ? 3.9 17.266 64.375 1 15.3 306 ALA A O 1
ATOM 2392 N N . GLY A 1 307 ? 1.882 15.938 63.688 1 16.92 307 GLY A N 1
ATOM 2393 C CA . GLY A 1 307 ? 2.361 15.008 64.688 1 16.92 307 GLY A CA 1
ATOM 2394 C C . GLY A 1 307 ? 3.377 14.016 64.125 1 16.92 307 GLY A C 1
ATOM 2395 O O . GLY A 1 307 ? 3.229 13.508 63.031 1 16.92 307 GLY A O 1
ATOM 2396 N N . LYS A 1 308 ? 4.438 13.68 64.688 1 14.62 308 LYS A N 1
ATOM 2397 C CA . LYS A 1 308 ? 5.812 13.188 64.688 1 14.62 308 LYS A CA 1
ATOM 2398 C C . LYS A 1 308 ? 5.859 11.688 64.375 1 14.62 308 LYS A C 1
ATOM 2400 O O . LYS A 1 308 ? 4.855 10.992 64.562 1 14.62 308 LYS A O 1
ATOM 2405 N N . GLY A 1 309 ? 7.016 10.578 64.625 1 14.99 309 GLY A N 1
ATOM 2406 C CA . GLY A 1 309 ? 8.227 9.859 64.25 1 14.99 309 GLY A CA 1
ATOM 2407 C C . GLY A 1 309 ? 8.062 8.352 64.312 1 14.99 309 GLY A C 1
ATOM 2408 O O . GLY A 1 309 ? 8.203 7.691 63.281 1 14.99 309 GLY A O 1
ATOM 2409 N N . ARG A 1 310 ? 8.617 6.867 65.312 1 14.59 310 ARG A N 1
ATOM 2410 C CA . ARG A 1 310 ? 9.766 5.969 65.25 1 14.59 310 ARG A CA 1
ATOM 2411 C C . ARG A 1 310 ? 9.328 4.523 65.062 1 14.59 310 ARG A C 1
ATOM 2413 O O . ARG A 1 310 ? 8.188 4.168 65.375 1 14.59 310 ARG A O 1
ATOM 2420 N N . LYS A 1 311 ? 10.375 3.695 64.688 1 14.66 311 LYS A N 1
ATOM 2421 C CA . LYS A 1 311 ? 10.617 2.318 64.25 1 14.66 311 LYS A CA 1
ATOM 2422 C C . LYS A 1 311 ? 9.789 1.337 65.062 1 14.66 311 LYS A C 1
ATOM 2424 O O . LYS A 1 311 ? 9.094 0.486 64.5 1 14.66 311 LYS A O 1
ATOM 2429 N N . LYS A 1 312 ? 10.273 0.34 66.062 1 16.81 312 LYS A N 1
ATOM 2430 C CA . LYS A 1 312 ? 11.164 -0.795 65.875 1 16.81 312 LYS A CA 1
ATOM 2431 C C . LYS A 1 312 ? 10.398 -2.115 65.938 1 16.81 312 LYS A C 1
ATOM 2433 O O . LYS A 1 312 ? 10.516 -2.947 65.062 1 16.81 312 LYS A O 1
ATOM 2438 N N . LYS A 1 313 ? 10.133 -2.77 67 1 13.9 313 LYS A N 1
ATOM 2439 C CA . LYS A 1 313 ? 10.664 -3.996 67.625 1 13.9 313 LYS A CA 1
ATOM 2440 C C . LYS A 1 313 ? 9.625 -5.113 67.562 1 13.9 313 LYS A C 1
ATOM 2442 O O . LYS A 1 313 ? 8.43 -4.848 67.438 1 13.9 313 LYS A O 1
ATOM 2447 N N . ASN A 1 314 ? 9.633 -5.965 68.625 1 17.36 314 ASN A N 1
ATOM 2448 C CA . ASN A 1 314 ? 9.875 -7.336 69.062 1 17.36 314 ASN A CA 1
ATOM 2449 C C . ASN A 1 314 ? 8.594 -8.164 69.062 1 17.36 314 ASN A C 1
ATOM 2451 O O . ASN A 1 314 ? 8.586 -9.289 68.562 1 17.36 314 ASN A O 1
ATOM 2455 N N . GLU A 1 315 ? 7.73 -7.996 69.938 1 14.01 315 GLU A N 1
ATOM 2456 C CA . GLU A 1 315 ? 7.258 -8.852 71 1 14.01 315 GLU A CA 1
ATOM 2457 C C . GLU A 1 315 ? 6.051 -9.68 70.562 1 14.01 315 GLU A C 1
ATOM 2459 O O . GLU A 1 315 ? 5.344 -9.305 69.625 1 14.01 315 GLU A O 1
ATOM 2464 N N . ALA A 1 316 ? 5.262 -10.297 71.562 1 16.02 316 ALA A N 1
ATOM 2465 C CA . ALA A 1 316 ? 4.852 -11.391 72.438 1 16.02 316 ALA A CA 1
ATOM 2466 C C . ALA A 1 316 ? 3.559 -12.031 71.938 1 16.02 316 ALA A C 1
ATOM 2468 O O . ALA A 1 316 ? 3.484 -13.258 71.812 1 16.02 316 ALA A O 1
ATOM 2469 N N . SER A 1 317 ? 2.445 -11.781 72.562 1 15.03 317 SER A N 1
ATOM 2470 C CA . SER A 1 317 ? 1.399 -12.289 73.438 1 15.03 317 SER A CA 1
ATOM 2471 C C . SER A 1 317 ? 0.136 -12.641 72.625 1 15.03 317 SER A C 1
ATOM 2473 O O . SER A 1 317 ? -0.11 -12.078 71.562 1 15.03 317 SER A O 1
ATOM 2475 N N . SER A 1 318 ? -0.692 -13.641 73.062 1 18.47 318 SER A N 1
ATOM 2476 C CA . SER A 1 318 ? -1.856 -14.508 72.938 1 18.47 318 SER A CA 1
ATOM 2477 C C . SER A 1 318 ? -3.049 -13.742 72.375 1 18.47 318 SER A C 1
ATOM 2479 O O . SER A 1 318 ? -4.094 -14.328 72.062 1 18.47 318 SER A O 1
ATOM 2481 N N . VAL A 1 319 ? -2.992 -12.383 72.312 1 16.56 319 VAL A N 1
ATOM 2482 C CA . VAL A 1 319 ? -4.246 -11.734 72.688 1 16.56 319 VAL A CA 1
ATOM 2483 C C . VAL A 1 319 ? -5.309 -12.023 71.625 1 16.56 319 VAL A C 1
ATOM 2485 O O . VAL A 1 319 ? -5.023 -12 70.438 1 16.56 319 VAL A O 1
ATOM 2488 N N . ASP A 1 320 ? -6.488 -12.312 72.188 1 17.83 320 ASP A N 1
ATOM 2489 C CA . ASP A 1 320 ? -7.875 -12.742 72.062 1 17.83 320 ASP A CA 1
ATOM 2490 C C . ASP A 1 320 ? -8.609 -11.859 71.062 1 17.83 320 ASP A C 1
ATOM 2492 O O . ASP A 1 320 ? -9.43 -12.352 70.25 1 17.83 320 ASP A O 1
ATOM 2496 N N . LYS A 1 321 ? -8.523 -10.266 71.375 1 20.67 321 LYS A N 1
ATOM 2497 C CA . LYS A 1 321 ? -9.867 -9.75 71.688 1 20.67 321 LYS A CA 1
ATOM 2498 C C . LYS A 1 321 ? -10.648 -9.562 70.375 1 20.67 321 LYS A C 1
ATOM 2500 O O . LYS A 1 321 ? -11.711 -8.945 70.375 1 20.67 321 LYS A O 1
ATOM 2505 N N . VAL A 1 322 ? -10.141 -9.781 69.125 1 19.2 322 VAL A N 1
ATOM 2506 C CA . VAL A 1 322 ? -10.148 -8.609 68.25 1 19.2 322 VAL A CA 1
ATOM 2507 C C . VAL A 1 322 ? -11.555 -8.391 67.688 1 19.2 322 VAL A C 1
ATOM 2509 O O . VAL A 1 322 ? -11.922 -8.984 66.688 1 19.2 322 VAL A O 1
ATOM 2512 N N . HIS A 1 323 ? -12.422 -8.641 68.562 1 20.17 323 HIS A N 1
ATOM 2513 C CA . HIS A 1 323 ? -13.742 -8.82 67.938 1 20.17 323 HIS A CA 1
ATOM 2514 C C . HIS A 1 323 ? -14.148 -7.598 67.125 1 20.17 323 HIS A C 1
ATOM 2516 O O . HIS A 1 323 ? -14.25 -7.68 65.875 1 20.17 323 HIS A O 1
ATOM 2522 N N . ASP A 1 324 ? -15.141 -7.078 67.562 1 20.84 324 ASP A N 1
ATOM 2523 C CA . ASP A 1 324 ? -16.406 -6.648 67 1 20.84 324 ASP A CA 1
ATOM 2524 C C . ASP A 1 324 ? -16.438 -5.133 66.812 1 20.84 324 ASP A C 1
ATOM 2526 O O . ASP A 1 324 ? -16.844 -4.391 67.688 1 20.84 324 ASP A O 1
ATOM 2530 N N . VAL A 1 325 ? -15.18 -4.586 66.312 1 22.94 325 VAL A N 1
ATOM 2531 C CA . VAL A 1 325 ? -15.148 -3.127 66.375 1 22.94 325 VAL A CA 1
ATOM 2532 C C . VAL A 1 325 ? -16.344 -2.547 65.625 1 22.94 325 VAL A C 1
ATOM 2534 O O . VAL A 1 325 ? -16.469 -2.721 64.438 1 22.94 325 VAL A O 1
ATOM 2537 N N . LYS A 1 326 ? -17.422 -2.422 66.312 1 24.47 326 LYS A N 1
ATOM 2538 C CA . LYS A 1 326 ? -18.719 -1.762 66.25 1 24.47 326 LYS A CA 1
ATOM 2539 C C . LYS A 1 326 ? -18.578 -0.321 65.75 1 24.47 326 LYS A C 1
ATOM 2541 O O . LYS A 1 326 ? -19.469 0.199 65.062 1 24.47 326 LYS A O 1
ATOM 2546 N N . ASN A 1 327 ? -17.453 0.39 66.312 1 23.94 327 ASN A N 1
ATOM 2547 C CA . ASN A 1 327 ? -17.875 1.755 66.625 1 23.94 327 ASN A CA 1
ATOM 2548 C C . ASN A 1 327 ? -17.672 2.676 65.438 1 23.94 327 ASN A C 1
ATOM 2550 O O . ASN A 1 327 ? -17.656 3.9 65.562 1 23.94 327 ASN A O 1
ATOM 2554 N N . GLU A 1 328 ? -17.109 2.156 64.062 1 23.02 328 GLU A N 1
ATOM 2555 C CA . GLU A 1 328 ? -16.234 2.82 63.125 1 23.02 328 GLU A CA 1
ATOM 2556 C C . GLU A 1 328 ? -16.969 3.926 62.375 1 23.02 328 GLU A C 1
ATOM 2558 O O . GLU A 1 328 ? -16.453 4.449 61.375 1 23.02 328 GLU A O 1
ATOM 2563 N N . ASN A 1 329 ? -18.062 4.445 62.75 1 23.27 329 ASN A N 1
ATOM 2564 C CA . ASN A 1 329 ? -18.812 5.281 61.812 1 23.27 329 ASN A CA 1
ATOM 2565 C C . ASN A 1 329 ? -18.156 6.66 61.656 1 23.27 329 ASN A C 1
ATOM 2567 O O . ASN A 1 329 ? -18.703 7.523 60.969 1 23.27 329 ASN A O 1
ATOM 2571 N N . LYS A 1 330 ? -17.5 7.16 62.656 1 25.45 330 LYS A N 1
ATOM 2572 C CA . LYS A 1 330 ? -17.484 8.617 62.781 1 25.45 330 LYS A CA 1
ATOM 2573 C C . LYS A 1 330 ? -16.703 9.258 61.625 1 25.45 330 LYS A C 1
ATOM 2575 O O . LYS A 1 330 ? -15.477 9.148 61.562 1 25.45 330 LYS A O 1
ATOM 2580 N N . LYS A 1 331 ? -17.172 8.953 60.062 1 26.98 331 LYS A N 1
ATOM 2581 C CA . LYS A 1 331 ? -16.969 8.875 58.625 1 26.98 331 LYS A CA 1
ATOM 2582 C C . LYS A 1 331 ? -16.5 10.219 58.062 1 26.98 331 LYS A C 1
ATOM 2584 O O . LYS A 1 331 ? -16.641 10.477 56.875 1 26.98 331 LYS A O 1
ATOM 2589 N N . GLU A 1 332 ? -16.062 11.266 58.812 1 26.38 332 GLU A N 1
ATOM 2590 C CA . GLU A 1 332 ? -15.719 12.633 58.438 1 26.38 332 GLU A CA 1
ATOM 2591 C C . GLU A 1 332 ? -14.617 12.656 57.375 1 26.38 332 GLU A C 1
ATOM 2593 O O . GLU A 1 332 ? -13.984 11.633 57.094 1 26.38 332 GLU A O 1
ATOM 2598 N N . GLU A 1 333 ? -13.289 13.18 57.719 1 30.59 333 GLU A N 1
ATOM 2599 C CA . GLU A 1 333 ? -12.297 14.203 57.406 1 30.59 333 GLU A CA 1
ATOM 2600 C C . GLU A 1 333 ? -11.086 13.609 56.688 1 30.59 333 GLU A C 1
ATOM 2602 O O . GLU A 1 333 ? -10.32 14.328 56.062 1 30.59 333 GLU A O 1
ATOM 2607 N N . GLU A 1 334 ? -10.812 12.32 56.812 1 27.2 334 GLU A N 1
ATOM 2608 C CA . GLU A 1 334 ? -9.57 11.758 56.281 1 27.2 334 GLU A CA 1
ATOM 2609 C C . GLU A 1 334 ? -9.656 11.562 54.75 1 27.2 334 GLU A C 1
ATOM 2611 O O . GLU A 1 334 ? -8.648 11.297 54.094 1 27.2 334 GLU A O 1
ATOM 2616 N N . ILE A 1 335 ? -10.75 11.68 54.125 1 28.59 335 ILE A N 1
ATOM 2617 C CA . ILE A 1 335 ? -10.969 11.297 52.719 1 28.59 335 ILE A CA 1
ATOM 2618 C C . ILE A 1 335 ? -10.25 12.281 51.812 1 28.59 335 ILE A C 1
ATOM 2620 O O . ILE A 1 335 ? -9.812 11.906 50.719 1 28.59 335 ILE A O 1
ATOM 2624 N N . SER A 1 336 ? -9.844 13.414 52.406 1 33.72 336 SER A N 1
ATOM 2625 C CA . SER A 1 336 ? -9.336 14.453 51.5 1 33.72 336 SER A CA 1
ATOM 2626 C C . SER A 1 336 ? -7.879 14.195 51.125 1 33.72 336 SER A C 1
ATOM 2628 O O . SER A 1 336 ? -7.473 14.438 50 1 33.72 336 SER A O 1
ATOM 2630 N N . GLU A 1 337 ? -6.984 13.508 51.906 1 30.39 337 GLU A N 1
ATOM 2631 C CA . GLU A 1 337 ? -5.57 13.188 51.719 1 30.39 337 GLU A CA 1
ATOM 2632 C C . GLU A 1 337 ? -5.391 12.031 50.719 1 30.39 337 GLU A C 1
ATOM 2634 O O . GLU A 1 337 ? -4.445 12.016 49.938 1 30.39 337 GLU A O 1
ATOM 2639 N N . THR A 1 338 ? -6.254 11.078 50.625 1 32.31 338 THR A N 1
ATOM 2640 C CA . THR A 1 338 ? -6.086 9.828 49.875 1 32.31 338 THR A CA 1
ATOM 2641 C C . THR A 1 338 ? -6.227 10.078 48.375 1 32.31 338 THR A C 1
ATOM 2643 O O . THR A 1 338 ? -5.535 9.445 47.594 1 32.31 338 THR A O 1
ATOM 2646 N N . VAL A 1 339 ? -6.773 10.961 47.938 1 32.03 339 VAL A N 1
ATOM 2647 C CA . VAL A 1 339 ? -7.059 11.18 46.5 1 32.03 339 VAL A CA 1
ATOM 2648 C C . VAL A 1 339 ? -5.863 11.836 45.844 1 32.03 339 VAL A C 1
ATOM 2650 O O . VAL A 1 339 ? -5.492 11.469 44.719 1 32.03 339 VAL A O 1
ATOM 2653 N N . ILE A 1 340 ? -5.039 12.719 46.594 1 36.03 340 ILE A N 1
ATOM 2654 C CA . ILE A 1 340 ? -3.803 13.328 46.094 1 36.03 340 ILE A CA 1
ATOM 2655 C C . ILE A 1 340 ? -2.73 12.258 45.938 1 36.03 340 ILE A C 1
ATOM 2657 O O . ILE A 1 340 ? -2 12.266 44.938 1 36.03 340 ILE A O 1
ATOM 2661 N N . GLU A 1 341 ? -2.705 11.383 46.781 1 37.12 341 GLU A N 1
ATOM 2662 C CA . GLU A 1 341 ? -1.722 10.312 46.688 1 37.12 341 GLU A CA 1
ATOM 2663 C C . GLU A 1 341 ? -2.012 9.414 45.5 1 37.12 341 GLU A C 1
ATOM 2665 O O . GLU A 1 341 ? -1.091 8.953 44.812 1 37.12 341 GLU A O 1
ATOM 2670 N N . LYS A 1 342 ? -3.117 9.273 45.156 1 37.34 342 LYS A N 1
ATOM 2671 C CA . LYS A 1 342 ? -3.479 8.352 44.094 1 37.34 342 LYS A CA 1
ATOM 2672 C C . LYS A 1 342 ? -3.336 9.008 42.719 1 37.34 342 LYS A C 1
ATOM 2674 O O . LYS A 1 342 ? -2.924 8.367 41.75 1 37.34 342 LYS A O 1
ATOM 2679 N N . SER A 1 343 ? -3.582 10.234 42.75 1 37.59 343 SER A N 1
ATOM 2680 C CA . SER A 1 343 ? -3.352 10.945 41.5 1 37.59 343 SER A CA 1
ATOM 2681 C C . SER A 1 343 ? -1.867 11 41.156 1 37.59 343 SER A C 1
ATOM 2683 O O . SER A 1 343 ? -1.486 10.797 40 1 37.59 343 SER A O 1
ATOM 2685 N N . GLU A 1 344 ? -1.031 11.289 42.125 1 43.25 344 GLU A N 1
ATOM 2686 C CA . GLU A 1 344 ? 0.417 11.242 41.938 1 43.25 344 GLU A CA 1
ATOM 2687 C C . GLU A 1 344 ? 0.88 9.852 41.531 1 43.25 344 GLU A C 1
ATOM 2689 O O . GLU A 1 344 ? 1.783 9.711 40.719 1 43.25 344 GLU A O 1
ATOM 2694 N N . SER A 1 345 ? 0.157 8.969 42.125 1 45.81 345 SER A N 1
ATOM 2695 C CA . SER A 1 345 ? 0.508 7.598 41.781 1 45.81 345 SER A CA 1
ATOM 2696 C C . SER A 1 345 ? 0.093 7.258 40.344 1 45.81 345 SER A C 1
ATOM 2698 O O . SER A 1 345 ? 0.79 6.516 39.656 1 45.81 345 SER A O 1
ATOM 2700 N N . ALA A 1 346 ? -0.867 7.863 39.875 1 37 346 ALA A N 1
ATOM 2701 C CA . ALA A 1 346 ? -1.325 7.582 38.531 1 37 346 ALA A CA 1
ATOM 2702 C C . ALA A 1 346 ? -0.457 8.305 37.5 1 37 346 ALA A C 1
ATOM 2704 O O . ALA A 1 346 ? -0.096 7.723 36.469 1 37 346 ALA A O 1
ATOM 2705 N N . VAL A 1 347 ? -0.156 9.555 37.781 1 45.31 347 VAL A N 1
ATOM 2706 C CA . VAL A 1 347 ? 0.794 10.266 36.938 1 45.31 347 VAL A CA 1
ATOM 2707 C C . VAL A 1 347 ? 2.119 9.508 36.906 1 45.31 347 VAL A C 1
ATOM 2709 O O . VAL A 1 347 ? 2.727 9.359 35.844 1 45.31 347 VAL A O 1
ATOM 2712 N N . LYS A 1 348 ? 2.498 9.188 38.156 1 49.78 348 LYS A N 1
ATOM 2713 C CA . LYS A 1 348 ? 3.707 8.367 38.219 1 49.78 348 LYS A CA 1
ATOM 2714 C C . LYS A 1 348 ? 3.551 7.09 37.406 1 49.78 348 LYS A C 1
ATOM 2716 O O . LYS A 1 348 ? 4.488 6.66 36.719 1 49.78 348 LYS A O 1
ATOM 2721 N N . ARG A 1 349 ? 2.334 6.609 37.438 1 48.22 349 ARG A N 1
ATOM 2722 C CA . ARG A 1 349 ? 2.104 5.359 36.719 1 48.22 349 ARG A CA 1
ATOM 2723 C C . ARG A 1 349 ? 2.057 5.594 35.219 1 48.22 349 ARG A C 1
ATOM 2725 O O . ARG A 1 349 ? 2.566 4.781 34.438 1 48.22 349 ARG A O 1
ATOM 2732 N N . MET A 1 350 ? 1.523 6.727 34.812 1 47.56 350 MET A N 1
ATOM 2733 C CA . MET A 1 350 ? 1.494 7.082 33.406 1 47.56 350 MET A CA 1
ATOM 2734 C C . MET A 1 350 ? 2.9 7.363 32.875 1 47.56 350 MET A C 1
ATOM 2736 O O . MET A 1 350 ? 3.246 6.957 31.781 1 47.56 350 MET A O 1
ATOM 2740 N N . GLU A 1 351 ? 3.576 8.18 33.688 1 57.97 351 GLU A N 1
ATOM 2741 C CA . GLU A 1 351 ? 4.973 8.422 33.344 1 57.97 351 GLU A CA 1
ATOM 2742 C C . GLU A 1 351 ? 5.762 7.121 33.25 1 57.97 351 GLU A C 1
ATOM 2744 O O . GLU A 1 351 ? 6.609 6.957 32.375 1 57.97 351 GLU A O 1
ATOM 2749 N N . GLU A 1 352 ? 5.395 6.301 34.25 1 60.59 352 GLU A N 1
ATOM 2750 C CA . GLU A 1 352 ? 6.051 4.996 34.219 1 60.59 352 GLU A CA 1
ATOM 2751 C C . GLU A 1 352 ? 5.641 4.195 33 1 60.59 352 GLU A C 1
ATOM 2753 O O . GLU A 1 352 ? 6.469 3.512 32.375 1 60.59 352 GLU A O 1
ATOM 2758 N N . GLU A 1 353 ? 4.43 4.41 32.594 1 62.25 353 GLU A N 1
ATOM 2759 C CA . GLU A 1 353 ? 3.955 3.693 31.422 1 62.25 353 GLU A CA 1
ATOM 2760 C C . GLU A 1 353 ? 4.57 4.262 30.156 1 62.25 353 GLU A C 1
ATOM 2762 O O . GLU A 1 353 ? 4.961 3.51 29.25 1 62.25 353 GLU A O 1
ATOM 2767 N N . GLU A 1 354 ? 4.562 5.594 30.203 1 67.56 354 GLU A N 1
ATOM 2768 C CA . GLU A 1 354 ? 5.195 6.223 29.047 1 67.56 354 GLU A CA 1
ATOM 2769 C C . GLU A 1 354 ? 6.66 5.809 28.922 1 67.56 354 GLU A C 1
ATOM 2771 O O . GLU A 1 354 ? 7.16 5.578 27.828 1 67.56 354 GLU A O 1
ATOM 2776 N N . LYS A 1 355 ? 7.336 5.809 30.141 1 73.56 355 LYS A N 1
ATOM 2777 C CA . LYS A 1 355 ? 8.727 5.355 30.156 1 73.56 355 LYS A CA 1
ATOM 2778 C C . LYS A 1 355 ? 8.828 3.896 29.703 1 73.56 355 LYS A C 1
ATOM 2780 O O . LYS A 1 355 ? 9.758 3.525 28.984 1 73.56 355 LYS A O 1
ATOM 2785 N N . GLU A 1 356 ? 7.832 3.227 30.109 1 76.06 356 GLU A N 1
ATOM 2786 C CA . GLU A 1 356 ? 7.816 1.812 29.734 1 76.06 356 GLU A CA 1
ATOM 2787 C C . GLU A 1 356 ? 7.664 1.633 28.234 1 76.06 356 GLU A C 1
ATOM 2789 O O . GLU A 1 356 ? 8.406 0.862 27.609 1 76.06 356 GLU A O 1
ATOM 2794 N N . TRP A 1 357 ? 6.832 2.469 27.688 1 80.69 357 TRP A N 1
ATOM 2795 C CA . TRP A 1 357 ? 6.551 2.254 26.266 1 80.69 357 TRP A CA 1
ATOM 2796 C C . TRP A 1 357 ? 7.609 2.918 25.391 1 80.69 357 TRP A C 1
ATOM 2798 O O . TRP A 1 357 ? 7.879 2.463 24.281 1 80.69 357 TRP A O 1
ATOM 2808 N N . SER A 1 358 ? 8.18 3.916 25.984 1 80.19 358 SER A N 1
ATOM 2809 C CA . SER A 1 358 ? 9.32 4.488 25.281 1 80.19 358 SER A CA 1
ATOM 2810 C C . SER A 1 358 ? 10.477 3.498 25.203 1 80.19 358 SER A C 1
ATOM 2812 O O . SER A 1 358 ? 11.148 3.393 24.172 1 80.19 358 SER A O 1
ATOM 2814 N N . THR A 1 359 ? 10.617 2.836 26.281 1 82.19 359 THR A N 1
ATOM 2815 C CA . THR A 1 359 ? 11.656 1.812 26.312 1 82.19 359 THR A CA 1
ATOM 2816 C C . THR A 1 359 ? 11.312 0.665 25.359 1 82.19 359 THR A C 1
ATOM 2818 O O . THR A 1 359 ? 12.18 0.172 24.641 1 82.19 359 THR A O 1
ATOM 2821 N N . ALA A 1 360 ? 10.078 0.376 25.391 1 87.62 360 ALA A N 1
ATOM 2822 C CA . ALA A 1 360 ? 9.633 -0.685 24.484 1 87.62 360 ALA A CA 1
ATOM 2823 C C . ALA A 1 360 ? 9.773 -0.264 23.031 1 87.62 360 ALA A C 1
ATOM 2825 O O . ALA A 1 360 ? 10.141 -1.074 22.172 1 87.62 360 ALA A O 1
ATOM 2826 N N . ALA A 1 361 ? 9.461 1.002 22.781 1 93.19 361 ALA A N 1
ATOM 2827 C CA . ALA A 1 361 ? 9.602 1.553 21.438 1 93.19 361 ALA A CA 1
ATOM 2828 C C . ALA A 1 361 ? 11.055 1.529 20.984 1 93.19 361 ALA A C 1
ATOM 2830 O O . ALA A 1 361 ? 11.352 1.211 19.828 1 93.19 361 ALA A O 1
ATOM 2831 N N . ALA A 1 362 ? 11.953 1.823 21.922 1 93.06 362 ALA A N 1
ATOM 2832 C CA . ALA A 1 362 ? 13.383 1.867 21.625 1 93.06 362 ALA A CA 1
ATOM 2833 C C . ALA A 1 362 ? 13.922 0.471 21.344 1 93.06 362 ALA A C 1
ATOM 2835 O O . ALA A 1 362 ? 14.977 0.327 20.719 1 93.06 362 ALA A O 1
ATOM 2836 N N . ALA A 1 363 ? 13.203 -0.497 21.766 1 92.19 363 ALA A N 1
ATOM 2837 C CA . ALA A 1 363 ? 13.648 -1.874 21.562 1 92.19 363 ALA A CA 1
ATOM 2838 C C . ALA A 1 363 ? 13.242 -2.379 20.188 1 92.19 363 ALA A C 1
ATOM 2840 O O . ALA A 1 363 ? 13.742 -3.41 19.719 1 92.19 363 ALA A O 1
ATOM 2841 N N . LEU A 1 364 ? 12.359 -1.626 19.578 1 95.12 364 LEU A N 1
ATOM 2842 C CA . LEU A 1 364 ? 11.891 -2.053 18.266 1 95.12 364 LEU A CA 1
ATOM 2843 C C . LEU A 1 364 ? 12.961 -1.822 17.203 1 95.12 364 LEU A C 1
ATOM 2845 O O . LEU A 1 364 ? 13.664 -0.812 17.234 1 95.12 364 LEU A O 1
ATOM 2849 N N . GLY A 1 365 ? 13.07 -2.688 16.234 1 95.06 365 GLY A N 1
ATOM 2850 C CA . GLY A 1 365 ? 14.039 -2.576 15.164 1 95.06 365 GLY A CA 1
ATOM 2851 C C . GLY A 1 365 ? 15.375 -3.211 15.5 1 95.06 365 GLY A C 1
ATOM 2852 O O . GLY A 1 365 ? 15.531 -3.828 16.547 1 95.06 365 GLY A O 1
ATOM 2853 N N . ASN A 1 366 ? 16.359 -3.121 14.664 1 95.56 366 ASN A N 1
ATOM 2854 C CA . ASN A 1 366 ? 17.656 -3.766 14.789 1 95.56 366 ASN A CA 1
ATOM 2855 C C . ASN A 1 366 ? 18.594 -2.957 15.672 1 95.56 366 ASN A C 1
ATOM 2857 O O . ASN A 1 366 ? 18.844 -1.778 15.406 1 95.56 366 ASN A O 1
ATOM 2861 N N . PRO A 1 367 ? 19.125 -3.559 16.719 1 93.38 367 PRO A N 1
ATOM 2862 C CA . PRO A 1 367 ? 20.016 -2.834 17.625 1 93.38 367 PRO A CA 1
ATOM 2863 C C . PRO A 1 367 ? 21.312 -2.391 16.953 1 93.38 367 PRO A C 1
ATOM 2865 O O . PRO A 1 367 ? 21.859 -1.331 17.281 1 93.38 367 PRO A O 1
ATOM 2868 N N . GLU A 1 368 ? 21.812 -3.139 16.016 1 93.62 368 GLU A N 1
ATOM 2869 C CA . GLU A 1 368 ? 23.047 -2.76 15.32 1 93.62 368 GLU A CA 1
ATOM 2870 C C . GLU A 1 368 ? 22.828 -1.533 14.438 1 93.62 368 GLU A C 1
ATOM 2872 O O . GLU A 1 368 ? 23.719 -0.697 14.297 1 93.62 368 GLU A O 1
ATOM 2877 N N . PHE A 1 369 ? 21.656 -1.456 13.906 1 97.25 369 PHE A N 1
ATOM 2878 C CA . PHE A 1 369 ? 21.297 -0.279 13.125 1 97.25 369 PHE A CA 1
ATOM 2879 C C . PHE A 1 369 ? 21.328 0.977 13.992 1 97.25 369 PHE A C 1
ATOM 2881 O O . PHE A 1 369 ? 21.938 1.984 13.602 1 97.25 369 PHE A O 1
ATOM 2888 N N . LYS A 1 370 ? 20.703 0.875 15.07 1 96.81 370 LYS A N 1
ATOM 2889 C CA . LYS A 1 370 ? 20.656 2.016 15.984 1 96.81 370 LYS A CA 1
ATOM 2890 C C . LYS A 1 370 ? 22.062 2.387 16.469 1 96.81 370 LYS A C 1
ATOM 2892 O O . LYS A 1 370 ? 22.406 3.568 16.531 1 96.81 370 LYS A O 1
ATOM 2897 N N . LYS A 1 371 ? 22.891 1.388 16.688 1 94.38 371 LYS A N 1
ATOM 2898 C CA . LYS A 1 371 ? 24.25 1.633 17.141 1 94.38 371 LYS A CA 1
ATOM 2899 C C . LYS A 1 371 ? 25.078 2.311 16.062 1 94.38 371 LYS A C 1
ATOM 2901 O O . LYS A 1 371 ? 25.781 3.285 16.328 1 94.38 371 LYS A O 1
ATOM 2906 N N . GLU A 1 372 ? 24.953 1.853 14.852 1 94.44 372 GLU A N 1
ATOM 2907 C CA . GLU A 1 372 ? 25.734 2.354 13.734 1 94.44 372 GLU A CA 1
ATOM 2908 C C . GLU A 1 372 ? 25.438 3.828 13.469 1 94.44 372 GLU A C 1
ATOM 2910 O O . GLU A 1 372 ? 26.359 4.602 13.156 1 94.44 372 GLU A O 1
ATOM 2915 N N . TYR A 1 373 ? 24.219 4.258 13.602 1 96.81 373 TYR A N 1
ATOM 2916 C CA . TYR A 1 373 ? 23.828 5.633 13.289 1 96.81 373 TYR A CA 1
ATOM 2917 C C . TYR A 1 373 ? 23.594 6.438 14.555 1 96.81 373 TYR A C 1
ATOM 2919 O O . TYR A 1 373 ? 23.188 7.598 14.5 1 96.81 373 TYR A O 1
ATOM 2927 N N . ASN A 1 374 ? 23.828 5.836 15.75 1 95.56 374 ASN A N 1
ATOM 2928 C CA . ASN A 1 374 ? 23.609 6.48 17.031 1 95.56 374 ASN A CA 1
ATOM 2929 C C . ASN A 1 374 ? 22.172 6.965 17.188 1 95.56 374 ASN A C 1
ATOM 2931 O O . ASN A 1 374 ? 21.938 8.133 17.516 1 95.56 374 ASN A O 1
ATOM 2935 N N . LEU A 1 375 ? 21.297 6.016 17 1 96.75 375 LEU A N 1
ATOM 2936 C CA . LEU A 1 375 ? 19.859 6.297 17.094 1 96.75 375 LEU A CA 1
ATOM 2937 C C . LEU A 1 375 ? 19.281 5.672 18.359 1 96.75 375 LEU A C 1
ATOM 2939 O O . LEU A 1 375 ? 19.719 4.609 18.797 1 96.75 375 LEU A O 1
ATOM 2943 N N . LYS A 1 376 ? 18.297 6.332 18.922 1 95.81 376 LYS A N 1
ATOM 2944 C CA . LYS A 1 376 ? 17.484 5.738 19.969 1 95.81 376 LYS A CA 1
ATOM 2945 C C . LYS A 1 376 ? 16.375 4.867 19.391 1 95.81 376 LYS A C 1
ATOM 2947 O O . LYS A 1 376 ? 16.078 3.797 19.922 1 95.81 376 LYS A O 1
ATOM 2952 N N . TYR A 1 377 ? 15.758 5.336 18.328 1 97.25 377 TYR A N 1
ATOM 2953 C CA . TYR A 1 377 ? 14.68 4.629 17.656 1 97.25 377 TYR A CA 1
ATOM 2954 C C . TYR A 1 377 ? 15.07 4.273 16.219 1 97.25 377 TYR A C 1
ATOM 2956 O O . TYR A 1 377 ? 15.703 5.074 15.531 1 97.25 377 TYR A O 1
ATOM 2964 N N . ALA A 1 378 ? 14.773 3.061 15.734 1 97.94 378 ALA A N 1
ATOM 2965 C CA . ALA A 1 378 ? 15.023 2.629 14.367 1 97.94 378 ALA A CA 1
ATOM 2966 C C . ALA A 1 378 ? 13.977 3.199 13.414 1 97.94 378 ALA A C 1
ATOM 2968 O O . ALA A 1 378 ? 13.219 2.449 12.789 1 97.94 378 ALA A O 1
ATOM 2969 N N . TYR A 1 379 ? 13.977 4.535 13.344 1 98.5 379 TYR A N 1
ATOM 2970 C CA . TYR A 1 379 ? 12.953 5.301 12.641 1 98.5 379 TYR A CA 1
ATOM 2971 C C . TYR A 1 379 ? 13.586 6.41 11.805 1 98.5 379 TYR A C 1
ATOM 2973 O O . TYR A 1 379 ? 14.383 7.199 12.312 1 98.5 379 TYR A O 1
ATOM 2981 N N . ILE A 1 380 ? 13.258 6.375 10.445 1 98.56 380 ILE A N 1
ATOM 2982 C CA . ILE A 1 380 ? 13.773 7.379 9.516 1 98.56 380 ILE A CA 1
ATOM 2983 C C . ILE A 1 380 ? 12.609 8.133 8.875 1 98.56 380 ILE A C 1
ATOM 2985 O O . ILE A 1 380 ? 11.633 7.52 8.445 1 98.56 380 ILE A O 1
ATOM 2989 N N . ALA A 1 381 ? 12.641 9.461 8.938 1 98.44 381 ALA A N 1
ATOM 2990 C CA . ALA A 1 381 ? 11.828 10.281 8.047 1 98.44 381 ALA A CA 1
ATOM 2991 C C . ALA A 1 381 ? 12.539 10.508 6.715 1 98.44 381 ALA A C 1
ATOM 2993 O O . ALA A 1 381 ? 13.5 11.266 6.637 1 98.44 381 ALA A O 1
ATOM 2994 N N . GLY A 1 382 ? 12.117 9.844 5.68 1 97.69 382 GLY A N 1
ATOM 2995 C CA . GLY A 1 382 ? 12.781 9.828 4.387 1 97.69 382 GLY A CA 1
ATOM 2996 C C . GLY A 1 382 ? 12.805 11.188 3.709 1 97.69 382 GLY A C 1
ATOM 2997 O O . GLY A 1 382 ? 12.055 12.094 4.094 1 97.69 382 GLY A O 1
ATOM 2998 N N . GLY A 1 383 ? 13.648 11.297 2.738 1 97.25 383 GLY A N 1
ATOM 2999 C CA . GLY A 1 383 ? 13.758 12.539 1.986 1 97.25 383 GLY A CA 1
ATOM 3000 C C . GLY A 1 383 ? 12.594 12.766 1.037 1 97.25 383 GLY A C 1
ATOM 3001 O O . GLY A 1 383 ? 12.305 11.914 0.192 1 97.25 383 GLY A O 1
ATOM 3002 N N . MET A 1 384 ? 12 13.898 1.199 1 96.06 384 MET A N 1
ATOM 3003 C CA . MET A 1 384 ? 10.93 14.305 0.3 1 96.06 384 MET A CA 1
ATOM 3004 C C . MET A 1 384 ? 11.391 15.43 -0.625 1 96.06 384 MET A C 1
ATOM 3006 O O . MET A 1 384 ? 12.109 16.328 -0.199 1 96.06 384 MET A O 1
ATOM 3010 N N . TYR A 1 385 ? 11.008 15.422 -1.768 1 93.38 385 TYR A N 1
ATOM 3011 C CA . TYR A 1 385 ? 11.484 16.188 -2.91 1 93.38 385 TYR A CA 1
ATOM 3012 C C . TYR A 1 385 ? 11.305 17.688 -2.672 1 93.38 385 TYR A C 1
ATOM 3014 O O . TYR A 1 385 ? 10.375 18.109 -1.985 1 93.38 385 TYR A O 1
ATOM 3022 N N . LYS A 1 386 ? 12.25 18.547 -3.156 1 94 386 LYS A N 1
ATOM 3023 C CA . LYS A 1 386 ? 12.242 20 -3.203 1 94 386 LYS A CA 1
ATOM 3024 C C . LYS A 1 386 ? 12.234 20.594 -1.797 1 94 386 LYS A C 1
ATOM 3026 O O . LYS A 1 386 ? 11.562 21.594 -1.544 1 94 386 LYS A O 1
ATOM 3031 N N . GLY A 1 387 ? 12.891 19.906 -0.941 1 95.19 387 GLY A N 1
ATOM 3032 C CA . GLY A 1 387 ? 13.094 20.469 0.386 1 95.19 387 GLY A CA 1
ATOM 3033 C C . GLY A 1 387 ? 11.891 20.297 1.292 1 95.19 387 GLY A C 1
ATOM 3034 O O . GLY A 1 387 ? 11.836 20.875 2.377 1 95.19 387 GLY A O 1
ATOM 3035 N N . ILE A 1 388 ? 10.93 19.531 0.871 1 96.62 388 ILE A N 1
ATOM 3036 C CA . ILE A 1 388 ? 9.789 19.281 1.749 1 96.62 388 ILE A CA 1
ATOM 3037 C C . ILE A 1 388 ? 10.281 18.688 3.068 1 96.62 388 ILE A C 1
ATOM 3039 O O . ILE A 1 388 ? 9.812 19.078 4.141 1 96.62 388 ILE A O 1
ATOM 3043 N N . SER A 1 389 ? 11.156 17.703 2.936 1 98.12 389 SER A N 1
ATOM 3044 C CA . SER A 1 389 ? 11.945 17.359 4.113 1 98.12 389 SER A CA 1
ATOM 3045 C C . SER A 1 389 ? 12.961 18.453 4.434 1 98.12 389 SER A C 1
ATOM 3047 O O . SER A 1 389 ? 14.094 18.438 3.943 1 98.12 389 SER A O 1
ATOM 3049 N N . SER A 1 390 ? 12.648 19.391 5.281 1 97.88 390 SER A N 1
ATOM 3050 C CA . SER A 1 390 ? 13.383 20.625 5.539 1 97.88 390 SER A CA 1
ATOM 3051 C C . SER A 1 390 ? 14.484 20.406 6.57 1 97.88 390 SER A C 1
ATOM 3053 O O . SER A 1 390 ? 14.547 19.344 7.207 1 97.88 390 SER A O 1
ATOM 3055 N N . LYS A 1 391 ? 15.305 21.391 6.613 1 97.44 391 LYS A N 1
ATOM 3056 C CA . LYS A 1 391 ? 16.375 21.375 7.609 1 97.44 391 LYS A CA 1
ATOM 3057 C C . LYS A 1 391 ? 15.805 21.328 9.023 1 97.44 391 LYS A C 1
ATOM 3059 O O . LYS A 1 391 ? 16.375 20.688 9.906 1 97.44 391 LYS A O 1
ATOM 3064 N N . GLU A 1 392 ? 14.648 22.031 9.258 1 96.81 392 GLU A N 1
ATOM 3065 C CA . GLU A 1 392 ? 14 22 10.562 1 96.81 392 GLU A CA 1
ATOM 3066 C C . GLU A 1 392 ? 13.469 20.609 10.898 1 96.81 392 GLU A C 1
ATOM 3068 O O . GLU A 1 392 ? 13.578 20.156 12.031 1 96.81 392 GLU A O 1
ATOM 3073 N N . LEU A 1 393 ? 12.938 19.969 9.875 1 98.06 393 LEU A N 1
ATOM 3074 C CA . LEU A 1 393 ? 12.453 18.609 10.023 1 98.06 393 LEU A CA 1
ATOM 3075 C C . LEU A 1 393 ? 13.594 17.656 10.383 1 98.06 393 LEU A C 1
ATOM 3077 O O . LEU A 1 393 ? 13.461 16.844 11.297 1 98.06 393 LEU A O 1
ATOM 3081 N N . VAL A 1 394 ? 14.688 17.797 9.727 1 98.44 394 VAL A N 1
ATOM 3082 C CA . VAL A 1 394 ? 15.852 16.922 9.93 1 98.44 394 VAL A CA 1
ATOM 3083 C C . VAL A 1 394 ? 16.391 17.109 11.344 1 98.44 394 VAL A C 1
ATOM 3085 O O . VAL A 1 394 ? 16.672 16.141 12.039 1 98.44 394 VAL A O 1
ATOM 3088 N N . VAL A 1 395 ? 16.438 18.391 11.789 1 96.81 395 VAL A N 1
ATOM 3089 C CA . VAL A 1 395 ? 16.953 18.688 13.125 1 96.81 395 VAL A CA 1
ATOM 3090 C C . VAL A 1 395 ? 16 18.125 14.18 1 96.81 395 VAL A C 1
ATOM 3092 O O . VAL A 1 395 ? 16.438 17.547 15.172 1 96.81 395 VAL A O 1
ATOM 3095 N N . GLY A 1 396 ? 14.695 18.312 13.953 1 96.31 396 GLY A N 1
ATOM 3096 C CA . GLY A 1 396 ? 13.711 17.781 14.883 1 96.31 396 GLY A CA 1
ATOM 3097 C C . GLY A 1 396 ? 13.828 16.281 15.07 1 96.31 396 GLY A C 1
ATOM 3098 O O . GLY A 1 396 ? 13.797 15.781 16.203 1 96.31 396 GLY A O 1
ATOM 3099 N N . MET A 1 397 ? 14.047 15.562 14.055 1 97.62 397 MET A N 1
ATOM 3100 C CA . MET A 1 397 ? 14.195 14.109 14.102 1 97.62 397 MET A CA 1
ATOM 3101 C C . MET A 1 397 ? 15.492 13.719 14.797 1 97.62 397 MET A C 1
ATOM 3103 O O . MET A 1 397 ? 15.5 12.828 15.656 1 97.62 397 MET A O 1
ATOM 3107 N N . GLY A 1 398 ? 16.578 14.375 14.383 1 97.06 398 GLY A N 1
ATOM 3108 C CA . GLY A 1 398 ? 17.875 14.07 14.977 1 97.06 398 GLY A CA 1
ATOM 3109 C C . GLY A 1 398 ? 17.891 14.234 16.484 1 97.06 398 GLY A C 1
ATOM 3110 O O . GLY A 1 398 ? 18.438 13.398 17.203 1 97.06 398 GLY A O 1
ATOM 3111 N N . ARG A 1 399 ? 17.219 15.297 17 1 94.5 399 ARG A N 1
ATOM 3112 C CA . ARG A 1 399 ? 17.172 15.594 18.422 1 94.5 399 ARG A CA 1
ATOM 3113 C C . ARG A 1 399 ? 16.375 14.531 19.172 1 94.5 399 ARG A C 1
ATOM 3115 O O . ARG A 1 399 ? 16.656 14.242 20.328 1 94.5 399 ARG A O 1
ATOM 3122 N N . ALA A 1 400 ? 15.492 13.922 18.516 1 94 400 ALA A N 1
ATOM 3123 C CA . ALA A 1 400 ? 14.602 12.945 19.156 1 94 400 ALA A CA 1
ATOM 3124 C C . ALA A 1 400 ? 15.203 11.547 19.094 1 94 400 ALA A C 1
ATOM 3126 O O . ALA A 1 400 ? 14.578 10.578 19.562 1 94 400 ALA A O 1
ATOM 3127 N N . GLY A 1 401 ? 16.375 11.438 18.578 1 96.12 401 GLY A N 1
ATOM 3128 C CA . GLY A 1 401 ? 17.016 10.141 18.484 1 96.12 401 GLY A CA 1
ATOM 3129 C C . GLY A 1 401 ? 16.578 9.328 17.281 1 96.12 401 GLY A C 1
ATOM 3130 O O . GLY A 1 401 ? 16.672 8.102 17.281 1 96.12 401 GLY A O 1
ATOM 3131 N N . MET A 1 402 ? 15.992 9.977 16.328 1 98.06 402 MET A N 1
ATOM 3132 C CA . MET A 1 402 ? 15.625 9.406 15.023 1 98.06 402 MET A CA 1
ATOM 3133 C C . MET A 1 402 ? 16.453 10.023 13.906 1 98.06 402 MET A C 1
ATOM 3135 O O . MET A 1 402 ? 17.391 10.789 14.172 1 98.06 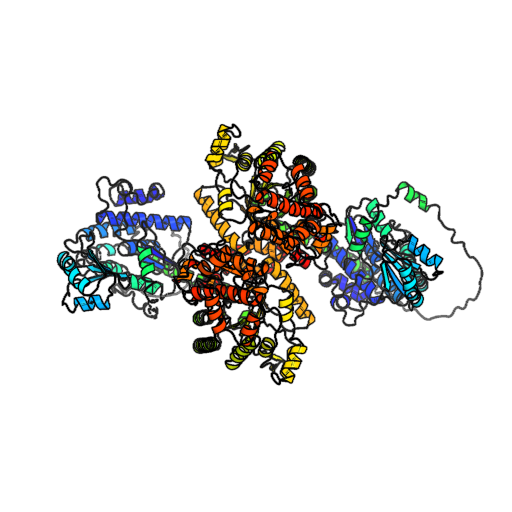402 MET A O 1
ATOM 3139 N N . MET A 1 403 ? 16.25 9.602 12.695 1 98.25 403 MET A N 1
ATOM 3140 C CA . MET A 1 403 ? 17.031 10.148 11.586 1 98.25 403 MET A CA 1
ATOM 3141 C C . MET A 1 403 ? 16.125 10.859 10.586 1 98.25 403 MET A C 1
ATOM 3143 O O . MET A 1 403 ? 15.133 10.281 10.125 1 98.25 403 MET A O 1
ATOM 3147 N N . GLY A 1 404 ? 16.406 12.109 10.328 1 98.5 404 GLY A N 1
ATOM 3148 C CA . GLY A 1 404 ? 15.773 12.844 9.242 1 98.5 404 GLY A CA 1
ATOM 3149 C C . GLY A 1 404 ? 16.641 12.922 8 1 98.5 404 GLY A C 1
ATOM 3150 O O . GLY A 1 404 ? 17.859 13.07 8.102 1 98.5 404 GLY A O 1
ATOM 3151 N N . VAL A 1 405 ? 16.062 12.82 6.801 1 98.75 405 VAL A N 1
ATOM 3152 C CA . VAL A 1 405 ? 16.766 12.93 5.531 1 98.75 405 VAL A CA 1
ATOM 3153 C C . VAL A 1 405 ? 16.406 14.25 4.848 1 98.75 405 VAL A C 1
ATOM 3155 O O . VAL A 1 405 ? 15.227 14.508 4.578 1 98.75 405 VAL A O 1
ATOM 3158 N N . LEU A 1 406 ? 17.344 15.055 4.633 1 98.62 406 LEU A N 1
ATOM 3159 C CA . LEU A 1 406 ? 17.125 16.312 3.924 1 98.62 406 LEU A CA 1
ATOM 3160 C C . LEU A 1 406 ? 16.688 16.062 2.486 1 98.62 406 LEU A C 1
ATOM 3162 O O . LEU A 1 406 ? 17.312 15.266 1.775 1 98.62 406 LEU A O 1
ATOM 3166 N N . GLY A 1 407 ? 15.617 16.703 2.096 1 97.44 407 GLY A N 1
ATOM 3167 C CA . GLY A 1 407 ? 15.125 16.578 0.733 1 97.44 407 GLY A CA 1
ATOM 3168 C C . GLY A 1 407 ? 15.883 17.453 -0.256 1 97.44 407 GLY A C 1
ATOM 3169 O O . GLY A 1 407 ? 15.336 18.422 -0.769 1 97.44 407 GLY A O 1
ATOM 3170 N N . ALA A 1 408 ? 17 17.078 -0.645 1 96.5 408 ALA A N 1
ATOM 3171 C CA . ALA A 1 408 ? 17.906 17.891 -1.46 1 96.5 408 ALA A CA 1
ATOM 3172 C C . ALA A 1 408 ? 17.516 17.812 -2.936 1 96.5 408 ALA A C 1
ATOM 3174 O O . ALA A 1 408 ? 17.938 18.656 -3.734 1 96.5 408 ALA A O 1
ATOM 3175 N N . GLY A 1 409 ? 16.734 16.812 -3.326 1 90.81 409 GLY A N 1
ATOM 3176 C CA . GLY A 1 409 ? 16.359 16.688 -4.723 1 90.81 409 GLY A CA 1
ATOM 3177 C C . GLY A 1 409 ? 15.586 17.891 -5.238 1 90.81 409 GLY A C 1
ATOM 3178 O O . GLY A 1 409 ? 14.625 18.328 -4.609 1 90.81 409 GLY A O 1
ATOM 3179 N N . GLY A 1 410 ? 16.047 18.484 -6.332 1 87.81 410 GLY A N 1
ATOM 3180 C CA . GLY A 1 410 ? 15.359 19.594 -6.965 1 87.81 410 GLY A CA 1
ATOM 3181 C C . GLY A 1 410 ? 15.648 20.938 -6.301 1 87.81 410 GLY A C 1
ATOM 3182 O O . GLY A 1 410 ? 15.039 21.953 -6.637 1 87.81 410 GLY A O 1
ATOM 3183 N N . VAL A 1 411 ? 16.453 20.984 -5.355 1 92.75 411 VAL A N 1
ATOM 3184 C CA . VAL A 1 411 ? 16.812 22.203 -4.652 1 92.75 411 VAL A CA 1
ATOM 3185 C C . VAL A 1 411 ? 18.141 22.719 -5.188 1 92.75 411 VAL A C 1
ATOM 3187 O O . VAL A 1 411 ? 19.031 21.938 -5.551 1 92.75 411 VAL A O 1
ATOM 3190 N N . ASP A 1 412 ? 18.266 24 -5.242 1 92.69 412 ASP A N 1
ATOM 3191 C CA . ASP A 1 412 ? 19.516 24.625 -5.668 1 92.69 412 ASP A CA 1
ATOM 3192 C C . ASP A 1 412 ? 20.656 24.266 -4.715 1 92.69 412 ASP A C 1
ATOM 3194 O O . ASP A 1 412 ? 20.469 24.234 -3.498 1 92.69 412 ASP A O 1
ATOM 3198 N N . PHE A 1 413 ? 21.828 24.172 -5.281 1 94.69 413 PHE A N 1
ATOM 3199 C CA . PHE A 1 413 ? 22.984 23.719 -4.516 1 94.69 413 PHE A CA 1
ATOM 3200 C C . PHE A 1 413 ? 23.312 24.703 -3.398 1 94.69 413 PHE A C 1
ATOM 3202 O O . PHE A 1 413 ? 23.719 24.297 -2.311 1 94.69 413 PHE A O 1
ATOM 3209 N N . SER A 1 414 ? 23.172 25.938 -3.73 1 95.94 414 SER A N 1
ATOM 3210 C CA . SER A 1 414 ? 23.438 26.938 -2.703 1 95.94 414 SER A CA 1
ATOM 3211 C C . SER A 1 414 ? 22.5 26.766 -1.513 1 95.94 414 SER A C 1
ATOM 3213 O O . SER A 1 414 ? 22.922 26.906 -0.362 1 95.94 414 SER A O 1
ATOM 3215 N N . GLU A 1 415 ? 21.312 26.516 -1.773 1 95.94 415 GLU A N 1
ATOM 3216 C CA . GLU A 1 415 ? 20.344 26.281 -0.703 1 95.94 415 GLU A CA 1
ATOM 3217 C C . GLU A 1 415 ? 20.656 25 0.055 1 95.94 415 GLU A C 1
ATOM 3219 O O . GLU A 1 415 ? 20.562 24.953 1.284 1 95.94 415 GLU A O 1
ATOM 3224 N N . VAL A 1 416 ? 21.016 23.938 -0.637 1 97.75 416 VAL A N 1
ATOM 3225 C CA . VAL A 1 416 ? 21.391 22.672 -0.001 1 97.75 416 VAL A CA 1
ATOM 3226 C C . VAL A 1 416 ? 22.578 22.906 0.937 1 97.75 416 VAL A C 1
ATOM 3228 O O . VAL A 1 416 ? 22.594 22.406 2.062 1 97.75 416 VAL A O 1
ATOM 3231 N N . GLU A 1 417 ? 23.531 23.703 0.421 1 97.5 417 GLU A N 1
ATOM 3232 C CA . GLU A 1 417 ? 24.688 24.031 1.236 1 97.5 417 GLU A CA 1
ATOM 3233 C C . GLU A 1 417 ? 24.281 24.719 2.531 1 97.5 417 GLU A C 1
ATOM 3235 O O . GLU A 1 417 ? 24.75 24.359 3.611 1 97.5 417 GLU A O 1
ATOM 3240 N N . ASN A 1 418 ? 23.453 25.625 2.402 1 97.38 418 ASN A N 1
ATOM 3241 C CA . ASN A 1 418 ? 22.969 26.359 3.572 1 97.38 418 ASN A CA 1
ATOM 3242 C C . ASN A 1 418 ? 22.219 25.453 4.531 1 97.38 418 ASN A C 1
ATOM 3244 O O . ASN A 1 418 ? 22.344 25.578 5.75 1 97.38 418 ASN A O 1
ATOM 3248 N N . ASP A 1 419 ? 21.406 24.656 4.012 1 98.19 419 ASP A N 1
ATOM 3249 C CA . ASP A 1 419 ? 20.656 23.719 4.832 1 98.19 419 ASP A CA 1
ATOM 3250 C C . ASP A 1 419 ? 21.594 22.766 5.57 1 98.19 419 ASP A C 1
ATOM 3252 O O . ASP A 1 419 ? 21.391 22.469 6.75 1 98.19 419 ASP A O 1
ATOM 3256 N N . ILE A 1 420 ? 22.672 22.172 4.926 1 97.94 420 ILE A N 1
ATOM 3257 C CA . ILE A 1 420 ? 23.656 21.297 5.555 1 97.94 420 ILE A CA 1
ATOM 3258 C C . ILE A 1 420 ? 24.328 22.031 6.715 1 97.94 420 ILE A C 1
ATOM 3260 O O . ILE A 1 420 ? 24.453 21.484 7.812 1 97.94 420 ILE A O 1
ATOM 3264 N N . LYS A 1 421 ? 24.672 23.328 6.453 1 97.12 421 LYS A N 1
ATOM 3265 C CA . LYS A 1 421 ? 25.297 24.125 7.504 1 97.12 421 LYS A CA 1
ATOM 3266 C C . LYS A 1 421 ? 24.359 24.328 8.688 1 97.12 421 LYS A C 1
ATOM 3268 O O . LYS A 1 421 ? 24.766 24.234 9.844 1 97.12 421 LYS A O 1
ATOM 3273 N N . TYR A 1 422 ? 23.156 24.625 8.359 1 96.5 422 TYR A N 1
ATOM 3274 C CA . TYR A 1 422 ? 22.141 24.797 9.391 1 96.5 422 TYR A CA 1
ATOM 3275 C C . TYR A 1 422 ? 22.031 23.531 10.25 1 96.5 422 TYR A C 1
ATOM 3277 O O . TYR A 1 422 ? 22.047 23.609 11.477 1 96.5 422 TYR A O 1
ATOM 3285 N N . ILE A 1 423 ? 21.969 22.359 9.656 1 97.81 423 ILE A N 1
ATOM 3286 C CA . ILE A 1 423 ? 21.812 21.078 10.344 1 97.81 423 ILE A CA 1
ATOM 3287 C C . ILE A 1 423 ? 23.047 20.797 11.195 1 97.81 423 ILE A C 1
ATOM 3289 O O . ILE A 1 423 ? 22.922 20.438 12.375 1 97.81 423 ILE A O 1
ATOM 3293 N N . GLN A 1 424 ? 24.203 21 10.656 1 96.62 424 GLN A N 1
ATOM 3294 C CA . GLN A 1 424 ? 25.438 20.703 11.352 1 96.62 424 GLN A CA 1
ATOM 3295 C C . GLN A 1 424 ? 25.656 21.641 12.539 1 96.62 424 GLN A C 1
ATOM 3297 O O . GLN A 1 424 ? 26.266 21.266 13.539 1 96.62 424 GLN A O 1
ATOM 3302 N N . ASN A 1 425 ? 25.125 22.859 12.422 1 94.56 425 ASN A N 1
ATOM 3303 C CA . ASN A 1 425 ? 25.25 23.812 13.508 1 94.56 425 ASN A CA 1
ATOM 3304 C C . ASN A 1 425 ? 24.25 23.547 14.625 1 94.56 425 ASN A C 1
ATOM 3306 O O . ASN A 1 425 ? 24.484 23.875 15.789 1 94.56 425 ASN A O 1
ATOM 3310 N N . ARG A 1 426 ? 23.203 22.891 14.328 1 92.38 426 ARG A N 1
ATOM 3311 C CA . ARG A 1 426 ? 22.109 22.75 15.297 1 92.38 426 ARG A CA 1
ATOM 3312 C C . ARG A 1 426 ? 22.047 21.344 15.859 1 92.38 426 ARG A C 1
ATOM 3314 O O . ARG A 1 426 ? 21.422 21.109 16.906 1 92.38 426 ARG A O 1
ATOM 3321 N N . LEU A 1 427 ? 22.516 20.438 15.164 1 91.81 427 LEU A N 1
ATOM 3322 C CA . LEU A 1 427 ? 22.562 19.062 15.641 1 91.81 427 LEU A CA 1
ATOM 3323 C C . LEU A 1 427 ? 23.953 18.734 16.188 1 91.81 427 LEU A C 1
ATOM 3325 O O . LEU A 1 427 ? 24.969 19.109 15.602 1 91.81 427 LEU A O 1
ATOM 3329 N N . ALA A 1 428 ? 23.906 18.172 17.359 1 83.5 428 ALA A N 1
ATOM 3330 C CA . ALA A 1 428 ? 25.188 17.719 17.922 1 83.5 428 ALA A CA 1
ATOM 3331 C C . ALA A 1 428 ? 25.859 16.719 17 1 83.5 428 ALA A C 1
ATOM 3333 O O . ALA A 1 428 ? 25.203 16.047 16.203 1 83.5 428 ALA A O 1
ATOM 3334 N N . ASN A 1 429 ? 27.094 16.578 17.094 1 82.31 429 ASN A N 1
ATOM 3335 C CA . ASN A 1 429 ? 27.922 15.789 16.188 1 82.31 429 ASN A CA 1
ATOM 3336 C C . ASN A 1 429 ? 27.562 14.312 16.266 1 82.31 429 ASN A C 1
ATOM 3338 O O . ASN A 1 429 ? 27.812 13.562 15.312 1 82.31 429 ASN A O 1
ATOM 3342 N N . ASP A 1 430 ? 26.953 13.961 17.297 1 85.5 430 ASP A N 1
ATOM 3343 C CA . ASP A 1 430 ? 26.703 12.531 17.469 1 85.5 430 ASP A CA 1
ATOM 3344 C C . ASP A 1 430 ? 25.281 12.18 17 1 85.5 430 ASP A C 1
ATOM 3346 O O . ASP A 1 430 ? 24.906 11 16.984 1 85.5 430 ASP A O 1
ATOM 3350 N N . LYS A 1 431 ? 24.578 13.211 16.625 1 90.19 431 LYS A N 1
ATOM 3351 C CA . LYS A 1 431 ? 23.203 12.969 16.156 1 90.19 431 LYS A CA 1
ATOM 3352 C C . LYS A 1 431 ? 23.172 12.68 14.664 1 90.19 431 LYS A C 1
ATOM 3354 O O . LYS A 1 431 ? 23.969 13.242 13.906 1 90.19 431 LYS A O 1
ATOM 3359 N N . ALA A 1 432 ? 22.266 11.852 14.336 1 94.5 432 ALA A N 1
ATOM 3360 C CA . ALA A 1 432 ? 22.234 11.312 12.984 1 94.5 432 ALA A CA 1
ATOM 3361 C C . ALA A 1 432 ? 21.344 12.164 12.078 1 94.5 432 ALA A C 1
ATOM 3363 O O . ALA A 1 432 ? 20.312 12.672 12.516 1 94.5 432 ALA A O 1
ATOM 3364 N N . TYR A 1 433 ? 21.75 12.406 10.891 1 98.06 433 TYR A N 1
ATOM 3365 C CA . TYR A 1 433 ? 20.953 12.922 9.773 1 98.06 433 TYR A CA 1
ATOM 3366 C C . TYR A 1 433 ? 21.5 12.43 8.438 1 98.06 433 TYR A C 1
ATOM 3368 O O . TYR A 1 433 ? 22.609 11.891 8.383 1 98.06 433 TYR A O 1
ATOM 3376 N N . ALA A 1 434 ? 20.734 12.477 7.402 1 98.62 434 ALA A N 1
ATOM 3377 C CA . ALA A 1 434 ? 21.156 12.094 6.059 1 98.62 434 ALA A CA 1
ATOM 3378 C C . ALA A 1 434 ? 20.688 13.125 5.027 1 98.62 434 ALA A C 1
ATOM 3380 O O . ALA A 1 434 ? 19.891 14.016 5.348 1 98.62 434 ALA A O 1
ATOM 3381 N N . VAL A 1 435 ? 21.266 13.078 3.908 1 98.62 435 VAL A N 1
ATOM 3382 C CA . VAL A 1 435 ? 20.859 13.914 2.781 1 98.62 435 VAL A CA 1
ATOM 3383 C C . VAL A 1 435 ? 20.453 13.031 1.604 1 98.62 435 VAL A C 1
ATOM 3385 O O . VAL A 1 435 ? 21.125 12.039 1.299 1 98.62 435 VAL A O 1
ATOM 3388 N N . ASN A 1 436 ? 19.422 13.375 1.008 1 97.69 436 ASN A N 1
ATOM 3389 C CA . ASN A 1 436 ? 18.906 12.617 -0.129 1 97.69 436 ASN A CA 1
ATOM 3390 C C . ASN A 1 436 ? 19.75 12.859 -1.383 1 97.69 436 ASN A C 1
ATOM 3392 O O . ASN A 1 436 ? 20.047 14 -1.725 1 97.69 436 ASN A O 1
ATOM 3396 N N . LEU A 1 437 ? 20.172 11.859 -1.996 1 96.5 437 LEU A N 1
ATOM 3397 C CA . LEU A 1 437 ? 20.828 11.859 -3.291 1 96.5 437 LEU A CA 1
ATOM 3398 C C . LEU A 1 437 ? 19.969 11.211 -4.359 1 96.5 437 LEU A C 1
ATOM 3400 O O . LEU A 1 437 ? 19.812 9.984 -4.383 1 96.5 437 LEU A O 1
ATOM 3404 N N . LEU A 1 438 ? 19.469 11.984 -5.191 1 91.5 438 LEU A N 1
ATOM 3405 C CA . LEU A 1 438 ? 18.516 11.539 -6.207 1 91.5 438 LEU A CA 1
ATOM 3406 C C . LEU A 1 438 ? 19.234 11.234 -7.52 1 91.5 438 LEU A C 1
ATOM 3408 O O . LEU A 1 438 ? 20.094 12 -7.957 1 91.5 438 LEU A O 1
ATOM 3412 N N . TYR A 1 439 ? 18.781 10.133 -8.109 1 86.56 439 TYR A N 1
ATOM 3413 C CA . TYR A 1 439 ? 19.281 9.734 -9.422 1 86.56 439 TYR A CA 1
ATOM 3414 C C . TYR A 1 439 ? 18.891 10.766 -10.477 1 86.56 439 TYR A C 1
ATOM 3416 O O . TYR A 1 439 ? 17.734 11.211 -10.531 1 86.56 439 TYR A O 1
ATOM 3424 N N . ASN A 1 440 ? 19.828 11.289 -11.211 1 79.75 440 ASN A N 1
ATOM 3425 C CA . ASN A 1 440 ? 19.609 12.234 -12.297 1 79.75 440 ASN A CA 1
ATOM 3426 C C . ASN A 1 440 ? 20.312 11.805 -13.578 1 79.75 440 ASN A C 1
ATOM 3428 O O . ASN A 1 440 ? 21.406 12.289 -13.875 1 79.75 440 ASN A O 1
ATOM 3432 N N . PRO A 1 441 ? 19.656 11 -14.352 1 71.81 441 PRO A N 1
ATOM 3433 C CA . PRO A 1 441 ? 20.328 10.5 -15.547 1 71.81 441 PRO A CA 1
ATOM 3434 C C . PRO A 1 441 ? 20.562 11.586 -16.594 1 71.81 441 PRO A C 1
ATOM 3436 O O . PRO A 1 441 ? 21.5 11.492 -17.391 1 71.81 441 PRO A O 1
ATOM 3439 N N . SER A 1 442 ? 19.703 12.57 -16.625 1 71.44 442 SER A N 1
ATOM 3440 C CA . SER A 1 442 ? 19.766 13.609 -17.641 1 71.44 442 SER A CA 1
ATOM 3441 C C . SER A 1 442 ? 20.891 14.602 -17.344 1 71.44 442 SER A C 1
ATOM 3443 O O . SER A 1 442 ? 21.359 15.305 -18.234 1 71.44 442 SER A O 1
ATOM 3445 N N . ASN A 1 443 ? 21.328 14.656 -16.094 1 77.81 443 ASN A N 1
ATOM 3446 C CA . ASN A 1 443 ? 22.359 15.602 -15.703 1 77.81 443 ASN A CA 1
ATOM 3447 C C . ASN A 1 443 ? 23.344 14.992 -14.703 1 77.81 443 ASN A C 1
ATOM 3449 O O . ASN A 1 443 ? 23.281 15.297 -13.508 1 77.81 443 ASN A O 1
ATOM 3453 N N . ALA A 1 444 ? 24.219 14.281 -15.148 1 82.94 444 ALA A N 1
ATOM 3454 C CA . ALA A 1 444 ? 25.219 13.617 -14.312 1 82.94 444 ALA A CA 1
ATOM 3455 C C . ALA A 1 444 ? 26.062 14.641 -13.547 1 82.94 444 ALA A C 1
ATOM 3457 O O . ALA A 1 444 ? 26.5 14.383 -12.43 1 82.94 444 ALA A O 1
ATOM 3458 N N . LYS A 1 445 ? 26.219 15.734 -14.164 1 86.38 445 LYS A N 1
ATOM 3459 C CA . LYS A 1 445 ? 27.016 16.781 -13.539 1 86.38 445 LYS A CA 1
ATOM 3460 C C . LYS A 1 445 ? 26.375 17.266 -12.242 1 86.38 445 LYS A C 1
ATOM 3462 O O . LYS A 1 445 ? 27.078 17.594 -11.281 1 86.38 445 LYS A O 1
ATOM 3467 N N . ASN A 1 446 ? 25.062 17.297 -12.203 1 88.06 446 ASN A N 1
ATOM 3468 C CA . ASN A 1 446 ? 24.359 17.719 -10.992 1 88.06 446 ASN A CA 1
ATOM 3469 C C . ASN A 1 446 ? 24.578 16.719 -9.852 1 88.06 446 ASN A C 1
ATOM 3471 O O . ASN A 1 446 ? 24.766 17.125 -8.703 1 88.06 446 ASN A O 1
ATOM 3475 N N . GLU A 1 447 ? 24.547 15.469 -10.172 1 91.06 447 GLU A N 1
ATOM 3476 C CA . GLU A 1 447 ? 24.844 14.453 -9.164 1 91.06 447 GLU A CA 1
ATOM 3477 C C . GLU A 1 447 ? 26.266 14.609 -8.625 1 91.06 447 GLU A C 1
ATOM 3479 O O . GLU A 1 447 ? 26.484 14.531 -7.418 1 91.06 447 GLU A O 1
ATOM 3484 N N . GLU A 1 448 ? 27.203 14.852 -9.562 1 93.44 448 GLU A N 1
ATOM 3485 C CA . GLU A 1 448 ? 28.609 15.039 -9.18 1 93.44 448 GLU A CA 1
ATOM 3486 C C . GLU A 1 448 ? 28.766 16.25 -8.281 1 93.44 448 GLU A C 1
ATOM 3488 O O . GLU A 1 448 ? 29.469 16.188 -7.266 1 93.44 448 GLU A O 1
ATOM 3493 N N . LYS A 1 449 ? 28.078 17.312 -8.641 1 94.56 449 LYS A N 1
ATOM 3494 C CA . LYS A 1 449 ? 28.156 18.531 -7.852 1 94.56 449 LYS A CA 1
ATOM 3495 C C . LYS A 1 449 ? 27.609 18.312 -6.445 1 94.56 449 LYS A C 1
ATOM 3497 O O . LYS A 1 449 ? 28.188 18.797 -5.469 1 94.56 449 LYS A O 1
ATOM 3502 N N . LEU A 1 450 ? 26.578 17.672 -6.336 1 95.5 450 LEU A N 1
ATOM 3503 C CA . LEU A 1 450 ? 26.016 17.422 -5.02 1 95.5 450 LEU A CA 1
ATOM 3504 C C . LEU A 1 450 ? 26.938 16.547 -4.188 1 95.5 450 LEU A C 1
ATOM 3506 O O . LEU A 1 450 ? 27.188 16.812 -3.012 1 95.5 450 LEU A O 1
ATOM 3510 N N . VAL A 1 451 ? 27.469 15.492 -4.812 1 97 451 VAL A N 1
ATOM 3511 C CA . VAL A 1 451 ? 28.391 14.602 -4.113 1 97 451 VAL A CA 1
ATOM 3512 C C . VAL A 1 451 ? 29.594 15.398 -3.613 1 97 451 VAL A C 1
ATOM 3514 O O . VAL A 1 451 ? 30.031 15.211 -2.477 1 97 451 VAL A O 1
ATOM 3517 N N . ASP A 1 452 ? 30.125 16.266 -4.461 1 96.88 452 ASP A N 1
ATOM 3518 C CA . ASP A 1 452 ? 31.234 17.125 -4.047 1 96.88 452 ASP A CA 1
ATOM 3519 C C . ASP A 1 452 ? 30.859 17.969 -2.838 1 96.88 452 ASP A C 1
ATOM 3521 O O . ASP A 1 452 ? 31.656 18.125 -1.908 1 96.88 452 ASP A O 1
ATOM 3525 N N . LEU A 1 453 ? 29.688 18.469 -2.854 1 97.38 453 LEU A N 1
ATOM 3526 C CA . LEU A 1 453 ? 29.188 19.281 -1.748 1 97.38 453 LEU A CA 1
ATOM 3527 C C . LEU A 1 453 ? 29.094 18.453 -0.471 1 97.38 453 LEU A C 1
ATOM 3529 O O . LEU A 1 453 ? 29.469 18.922 0.605 1 97.38 453 LEU A O 1
ATOM 3533 N N . LEU A 1 454 ? 28.578 17.266 -0.544 1 98.12 454 LEU A N 1
ATOM 3534 C CA . LEU A 1 454 ? 28.422 16.375 0.602 1 98.12 454 LEU A CA 1
ATOM 3535 C C . LEU A 1 454 ? 29.781 16.016 1.202 1 98.12 454 LEU A C 1
ATOM 3537 O O . LEU A 1 454 ? 29.938 16 2.426 1 98.12 454 LEU A O 1
ATOM 3541 N N . LEU A 1 455 ? 30.781 15.766 0.257 1 97.81 455 LEU A N 1
ATOM 3542 C CA . LEU A 1 455 ? 32.125 15.445 0.725 1 97.81 455 LEU A CA 1
ATOM 3543 C C . LEU A 1 455 ? 32.781 16.656 1.366 1 97.81 455 LEU A C 1
ATOM 3545 O O . LEU A 1 455 ? 33.469 16.531 2.387 1 97.81 455 LEU A O 1
ATOM 3549 N N . LYS A 1 456 ? 32.531 17.828 0.779 1 97.31 456 LYS A N 1
ATOM 3550 C CA . LYS A 1 456 ? 33.094 19.078 1.291 1 97.31 456 LYS A CA 1
ATOM 3551 C C . LYS A 1 456 ? 32.656 19.328 2.727 1 97.31 456 LYS A C 1
ATOM 3553 O O . LYS A 1 456 ? 33.438 19.75 3.566 1 97.31 456 LYS A O 1
ATOM 3558 N N . TYR A 1 457 ? 31.453 19.016 3.096 1 97.06 457 TYR A N 1
ATOM 3559 C CA . TYR A 1 457 ? 30.906 19.328 4.41 1 97.06 457 TYR A CA 1
ATOM 3560 C C . TYR A 1 457 ? 30.828 18.094 5.285 1 97.06 457 TYR A C 1
ATOM 3562 O O . TYR A 1 457 ? 30.141 18.094 6.312 1 97.06 457 TYR A O 1
ATOM 3570 N N . ASN A 1 458 ? 31.375 17.047 4.824 1 95.75 458 ASN A N 1
ATOM 3571 C CA . ASN A 1 458 ? 31.516 15.82 5.59 1 95.75 458 ASN A CA 1
ATOM 3572 C C . ASN A 1 458 ? 30.172 15.25 6 1 95.75 458 ASN A C 1
ATOM 3574 O O . ASN A 1 458 ? 29.953 14.914 7.168 1 95.75 458 ASN A O 1
ATOM 3578 N N . VAL A 1 459 ? 29.25 15.25 5.098 1 97.31 459 VAL A N 1
ATOM 3579 C CA . VAL A 1 459 ? 28 14.539 5.309 1 97.31 459 VAL A CA 1
ATOM 3580 C C . VAL A 1 459 ? 28.25 13.031 5.289 1 97.31 459 VAL A C 1
ATOM 3582 O O . VAL A 1 459 ? 28.625 12.469 4.262 1 97.31 459 VAL A O 1
ATOM 3585 N N . LYS A 1 460 ? 27.891 12.422 6.312 1 96.25 460 LYS A N 1
ATOM 3586 C CA . LYS A 1 460 ? 28.375 11.062 6.531 1 96.25 460 LYS A CA 1
ATOM 3587 C C . LYS A 1 460 ? 27.375 10.031 6.008 1 96.25 460 LYS A C 1
ATOM 3589 O O . LYS A 1 460 ? 27.719 8.852 5.863 1 96.25 460 LYS A O 1
ATOM 3594 N N . THR A 1 461 ? 26.188 10.398 5.801 1 98 461 THR A N 1
ATOM 3595 C CA . THR A 1 461 ? 25.156 9.461 5.375 1 98 461 THR A CA 1
ATOM 3596 C C . THR A 1 461 ? 24.297 10.07 4.273 1 98 461 THR A C 1
ATOM 3598 O O . THR A 1 461 ? 23.875 11.227 4.371 1 98 461 THR A O 1
ATOM 3601 N N . VAL A 1 462 ? 24.047 9.297 3.215 1 98.25 462 VAL A N 1
ATOM 3602 C CA . VAL A 1 462 ? 23.156 9.734 2.145 1 98.25 462 VAL A CA 1
ATOM 3603 C C . VAL A 1 462 ? 22.062 8.688 1.928 1 98.25 462 VAL A C 1
ATOM 3605 O O . VAL A 1 462 ? 22.297 7.492 2.135 1 98.25 462 VAL A O 1
ATOM 3608 N N . GLU A 1 463 ? 20.859 9.102 1.675 1 98.38 463 GLU A N 1
ATOM 3609 C CA . GLU A 1 463 ? 19.797 8.266 1.147 1 98.38 463 GLU A CA 1
ATOM 3610 C C . GLU A 1 463 ? 19.766 8.305 -0.378 1 98.38 463 GLU A C 1
ATOM 3612 O O . GLU A 1 463 ? 19.453 9.336 -0.972 1 98.38 463 GLU A O 1
ATOM 3617 N N . ALA A 1 464 ? 20.156 7.227 -1.023 1 97.69 464 ALA A N 1
ATOM 3618 C CA . ALA A 1 464 ? 20.141 7.121 -2.48 1 97.69 464 ALA A CA 1
ATOM 3619 C C . ALA A 1 464 ? 18.766 6.68 -2.975 1 97.69 464 ALA A C 1
ATOM 3621 O O . ALA A 1 464 ? 18.312 5.574 -2.662 1 97.69 464 ALA A O 1
ATOM 3622 N N . SER A 1 465 ? 18.078 7.531 -3.709 1 94.38 465 SER A N 1
ATOM 3623 C CA . SER A 1 465 ? 16.734 7.223 -4.168 1 94.38 465 SER A CA 1
ATOM 3624 C C . SER A 1 465 ? 16.594 7.426 -5.672 1 94.38 465 SER A C 1
ATOM 3626 O O . SER A 1 465 ? 17.281 8.266 -6.258 1 94.38 465 SER A O 1
ATOM 3628 N N . GLY A 1 466 ? 15.742 6.625 -6.324 1 89.88 466 GLY A N 1
ATOM 3629 C CA . GLY A 1 466 ? 15.398 6.789 -7.73 1 89.88 466 GLY A CA 1
ATOM 3630 C C . GLY A 1 466 ? 16.453 6.219 -8.672 1 89.88 466 GLY A C 1
ATOM 3631 O O . GLY A 1 466 ? 16.359 6.395 -9.883 1 89.88 466 GLY A O 1
ATOM 3632 N N . PHE A 1 467 ? 17.531 5.582 -8.156 1 91.81 467 PHE A N 1
ATOM 3633 C CA . PHE A 1 467 ? 18.625 5.082 -8.992 1 91.81 467 PHE A CA 1
ATOM 3634 C C . PHE A 1 467 ? 18.156 3.902 -9.836 1 91.81 467 PHE A C 1
ATOM 3636 O O . PHE A 1 467 ? 17.453 3.018 -9.352 1 91.81 467 PHE A O 1
ATOM 3643 N N . LEU A 1 468 ? 18.516 3.902 -11.078 1 86.5 468 LEU A N 1
ATOM 3644 C CA . LEU A 1 468 ? 18.297 2.785 -11.984 1 86.5 468 LEU A CA 1
ATOM 3645 C C . LEU A 1 468 ? 19.562 1.953 -12.148 1 86.5 468 LEU A C 1
ATOM 3647 O O . LEU A 1 468 ? 19.5 0.792 -12.562 1 86.5 468 LEU A O 1
ATOM 3651 N N . SER A 1 469 ? 20.734 2.629 -11.875 1 89.62 469 SER A N 1
ATOM 3652 C CA . SER A 1 469 ? 22.047 2.004 -11.945 1 89.62 469 SER A CA 1
ATOM 3653 C C . SER A 1 469 ? 23.047 2.748 -11.078 1 89.62 469 SER A C 1
ATOM 3655 O O . SER A 1 469 ? 22.797 3.863 -10.625 1 89.62 469 SER A O 1
ATOM 3657 N N . ILE A 1 470 ? 24.125 2.064 -10.852 1 94.44 470 ILE A N 1
ATOM 3658 C CA . ILE A 1 470 ? 25.188 2.678 -10.062 1 94.44 470 ILE A CA 1
ATOM 3659 C C . ILE A 1 470 ? 25.938 3.705 -10.906 1 94.44 470 ILE A C 1
ATOM 3661 O O . ILE A 1 470 ? 26.297 3.432 -12.055 1 94.44 470 ILE A O 1
ATOM 3665 N N . THR A 1 471 ? 26.141 4.961 -10.391 1 94.69 471 THR A N 1
ATOM 3666 C CA . THR A 1 471 ? 26.828 6.035 -11.109 1 94.69 471 THR A CA 1
ATOM 3667 C C . THR A 1 471 ? 28.219 6.266 -10.547 1 94.69 471 THR A C 1
ATOM 3669 O O . THR A 1 471 ? 28.5 5.895 -9.406 1 94.69 471 THR A O 1
ATOM 3672 N N . PRO A 1 472 ? 29.125 6.82 -11.344 1 95.38 472 PRO A N 1
ATOM 3673 C CA . PRO A 1 472 ? 30.453 7.152 -10.828 1 95.38 472 PRO A CA 1
ATOM 3674 C C . PRO A 1 472 ? 30.391 8.07 -9.609 1 95.38 472 PRO A C 1
ATOM 3676 O O . PRO A 1 472 ? 31.203 7.941 -8.695 1 95.38 472 PRO A O 1
ATOM 3679 N N . SER A 1 473 ? 29.422 8.977 -9.586 1 95.94 473 SER A N 1
ATOM 3680 C CA . SER A 1 473 ? 29.328 9.945 -8.5 1 95.94 473 SER A CA 1
ATOM 3681 C C . SER A 1 473 ? 29.016 9.258 -7.176 1 95.94 473 SER A C 1
ATOM 3683 O O . SER A 1 473 ? 29.641 9.57 -6.152 1 95.94 473 SER A O 1
ATOM 3685 N N . ILE A 1 474 ? 28.109 8.336 -7.121 1 96.62 474 ILE A N 1
ATOM 3686 C CA . ILE A 1 474 ? 27.766 7.668 -5.867 1 96.62 474 ILE A CA 1
ATOM 3687 C C . ILE A 1 474 ? 28.906 6.75 -5.438 1 96.62 474 ILE A C 1
ATOM 3689 O O . ILE A 1 474 ? 29.156 6.566 -4.242 1 96.62 474 ILE A O 1
ATOM 3693 N N . VAL A 1 475 ? 29.625 6.176 -6.465 1 97.81 475 VAL A N 1
ATOM 3694 C CA . VAL A 1 475 ? 30.812 5.371 -6.145 1 97.81 475 VAL A CA 1
ATOM 3695 C C . VAL A 1 475 ? 31.891 6.258 -5.527 1 97.81 475 VAL A C 1
ATOM 3697 O O . VAL A 1 475 ? 32.531 5.871 -4.543 1 97.81 475 VAL A O 1
ATOM 3700 N N . LYS A 1 476 ? 32.094 7.383 -6.078 1 97.56 476 LYS A N 1
ATOM 3701 C CA . LYS A 1 476 ? 33.031 8.344 -5.496 1 97.56 476 LYS A CA 1
ATOM 3702 C C . LYS A 1 476 ? 32.688 8.633 -4.039 1 97.56 476 LYS A C 1
ATOM 3704 O O . LYS A 1 476 ? 33.531 8.555 -3.164 1 97.56 476 LYS A O 1
ATOM 3709 N N . TYR A 1 477 ? 31.438 8.961 -3.82 1 98 477 TYR A N 1
ATOM 3710 C CA . TYR A 1 477 ? 31 9.234 -2.453 1 98 477 TYR A CA 1
ATOM 3711 C C . TYR A 1 477 ? 31.312 8.055 -1.542 1 98 477 TYR A C 1
ATOM 3713 O O . TYR A 1 477 ? 31.875 8.227 -0.455 1 98 477 TYR A O 1
ATOM 3721 N N . ARG A 1 478 ? 30.969 6.891 -1.898 1 98.12 478 ARG A N 1
ATOM 3722 C CA . ARG A 1 478 ? 31.094 5.664 -1.117 1 98.12 478 ARG A CA 1
ATOM 3723 C C . ARG A 1 478 ? 32.562 5.375 -0.79 1 98.12 478 ARG A C 1
ATOM 3725 O O . ARG A 1 478 ? 32.875 4.957 0.325 1 98.12 478 ARG A O 1
ATOM 3732 N N . LEU A 1 479 ? 33.469 5.602 -1.849 1 97.5 479 LEU A N 1
ATOM 3733 C CA . LEU A 1 479 ? 34.844 5.109 -1.727 1 97.5 479 LEU A CA 1
ATOM 3734 C C . LEU A 1 479 ? 35.75 6.137 -1.035 1 97.5 479 LEU A C 1
ATOM 3736 O O . LEU A 1 479 ? 36.75 5.785 -0.449 1 97.5 479 LEU A O 1
ATOM 3740 N N . LYS A 1 480 ? 35.312 7.402 -1.065 1 97 480 LYS A N 1
ATOM 3741 C CA . LYS A 1 480 ? 36.156 8.43 -0.458 1 97 480 LYS A CA 1
ATOM 3742 C C . LYS A 1 480 ? 36.281 8.219 1.048 1 97 480 LYS A C 1
ATOM 3744 O O . LYS A 1 480 ? 35.281 8.086 1.749 1 97 480 LYS A O 1
ATOM 3749 N N . GLY A 1 481 ? 37.562 8.125 1.449 1 94.12 481 GLY A N 1
ATOM 3750 C CA . GLY A 1 481 ? 37.812 8.016 2.873 1 94.12 481 GLY A CA 1
ATOM 3751 C C . GLY A 1 481 ? 37.906 6.582 3.357 1 94.12 481 GLY A C 1
ATOM 3752 O O . GLY A 1 481 ? 38.094 6.332 4.551 1 94.12 481 GLY A O 1
ATOM 3753 N N . LEU A 1 482 ? 37.688 5.621 2.506 1 94.81 482 LEU A N 1
ATOM 3754 C CA . LEU A 1 482 ? 37.906 4.227 2.895 1 94.81 482 LEU A CA 1
ATOM 3755 C C . LEU A 1 482 ? 39.312 3.996 3.408 1 94.81 482 LEU A C 1
ATOM 3757 O O . LEU A 1 482 ? 40.281 4.527 2.848 1 94.81 482 LEU A O 1
ATOM 3761 N N . SER A 1 483 ? 39.375 3.203 4.422 1 93.44 483 SER A N 1
ATOM 3762 C CA . SER A 1 483 ? 40.656 2.832 4.996 1 93.44 483 SER A CA 1
ATOM 3763 C C . SER A 1 483 ? 40.562 1.506 5.746 1 93.44 483 SER A C 1
ATOM 3765 O O . SER A 1 483 ? 39.469 0.942 5.891 1 93.44 483 SER A O 1
ATOM 3767 N N . LYS A 1 484 ? 41.625 1.039 6.125 1 91.69 484 LYS A N 1
ATOM 3768 C CA . LYS A 1 484 ? 41.688 -0.183 6.922 1 91.69 484 LYS A CA 1
ATOM 3769 C C . LYS A 1 484 ? 41.594 0.127 8.414 1 91.69 484 LYS A C 1
ATOM 3771 O O . LYS A 1 484 ? 42.188 1.083 8.898 1 91.69 484 LYS A O 1
ATOM 3776 N N . ASN A 1 485 ? 40.719 -0.551 8.984 1 86.31 485 ASN A N 1
ATOM 3777 C CA . ASN A 1 485 ? 40.625 -0.374 10.43 1 86.31 485 ASN A CA 1
ATOM 3778 C C . ASN A 1 485 ? 41.719 -1.191 11.148 1 86.31 485 ASN A C 1
ATOM 3780 O O . ASN A 1 485 ? 42.5 -1.872 10.508 1 86.31 485 ASN A O 1
ATOM 3784 N N . ASN A 1 486 ? 41.719 -1.039 12.539 1 82.69 486 ASN A N 1
ATOM 3785 C CA . ASN A 1 486 ? 42.75 -1.687 13.352 1 82.69 486 ASN A CA 1
ATOM 3786 C C . ASN A 1 486 ? 42.625 -3.207 13.273 1 82.69 486 ASN A C 1
ATOM 3788 O O . ASN A 1 486 ? 43.625 -3.91 13.422 1 82.69 486 ASN A O 1
ATOM 3792 N N . SER A 1 487 ? 41.469 -3.727 12.969 1 81.06 487 SER A N 1
ATOM 3793 C CA . SER A 1 487 ? 41.25 -5.168 12.914 1 81.06 487 SER A CA 1
ATOM 3794 C C . SER A 1 487 ? 41.375 -5.691 11.484 1 81.06 487 SER A C 1
ATOM 3796 O O . SER A 1 487 ? 41.125 -6.875 11.227 1 81.06 487 SER A O 1
ATOM 3798 N N . GLY A 1 488 ? 41.781 -4.84 10.578 1 76.69 488 GLY A N 1
ATOM 3799 C CA . GLY A 1 488 ? 41.969 -5.258 9.195 1 76.69 488 GLY A CA 1
ATOM 3800 C C . GLY A 1 488 ? 40.719 -5.152 8.352 1 76.69 488 GLY A C 1
ATOM 3801 O O . GLY A 1 488 ? 40.75 -5.422 7.152 1 76.69 488 GLY A O 1
ATOM 3802 N N . GLY A 1 489 ? 39.656 -4.797 9 1 86.06 489 GLY A N 1
ATOM 3803 C CA . GLY A 1 489 ? 38.438 -4.594 8.258 1 86.06 489 GLY A CA 1
ATOM 3804 C C . GLY A 1 489 ? 38.344 -3.238 7.582 1 86.06 489 GLY A C 1
ATOM 3805 O O . GLY A 1 489 ? 39.281 -2.432 7.695 1 86.06 489 GLY A O 1
ATOM 3806 N N . VAL A 1 490 ? 37.438 -3.086 6.734 1 91.75 490 VAL A N 1
ATOM 3807 C CA . VAL A 1 490 ? 37.312 -1.838 5.992 1 91.75 490 VAL A CA 1
ATOM 3808 C C . VAL A 1 490 ? 36.562 -0.816 6.844 1 91.75 490 VAL A C 1
ATOM 3810 O O . VAL A 1 490 ? 35.5 -1.117 7.395 1 91.75 490 VAL A O 1
ATOM 3813 N N . GLN A 1 491 ? 37.156 0.275 7.039 1 92.5 491 GLN A N 1
ATOM 3814 C CA . GLN A 1 491 ? 36.531 1.412 7.688 1 92.5 491 GLN A CA 1
ATOM 3815 C C . GLN A 1 491 ? 35.844 2.311 6.672 1 92.5 491 GLN A C 1
ATOM 3817 O O . GLN A 1 491 ? 36.469 2.84 5.762 1 92.5 491 GLN A O 1
ATOM 3822 N N . ILE A 1 492 ? 34.562 2.463 6.887 1 94.31 492 ILE A N 1
ATOM 3823 C CA . ILE A 1 492 ? 33.75 3.227 5.957 1 94.31 492 ILE A CA 1
ATOM 3824 C C . ILE A 1 492 ? 33.469 4.609 6.539 1 94.31 492 ILE A C 1
ATOM 3826 O O . ILE A 1 492 ? 33 4.727 7.684 1 94.31 492 ILE A O 1
ATOM 3830 N N . SER A 1 493 ? 33.781 5.621 5.766 1 93.5 493 SER A N 1
ATOM 3831 C CA . SER A 1 493 ? 33.562 6.996 6.215 1 93.5 493 SER A CA 1
ATOM 3832 C C . SER A 1 493 ? 32.219 7.531 5.754 1 93.5 493 SER A C 1
ATOM 3834 O O . SER A 1 493 ? 31.609 8.344 6.449 1 93.5 493 SER A O 1
ATOM 3836 N N . ASN A 1 494 ? 31.797 7.117 4.566 1 96.56 494 ASN A N 1
ATOM 3837 C CA . ASN A 1 494 ? 30.562 7.598 3.955 1 96.56 494 ASN A CA 1
ATOM 3838 C C . ASN A 1 494 ? 29.547 6.465 3.77 1 96.56 494 ASN A C 1
ATOM 3840 O O . ASN A 1 494 ? 29.812 5.508 3.043 1 96.56 494 ASN A O 1
ATOM 3844 N N . ARG A 1 495 ? 28.391 6.602 4.387 1 97.38 495 ARG A N 1
ATOM 3845 C CA . ARG A 1 495 ? 27.391 5.539 4.402 1 97.38 495 ARG A CA 1
ATOM 3846 C C . ARG A 1 495 ? 26.234 5.855 3.453 1 97.38 495 ARG A C 1
ATOM 3848 O O . ARG A 1 495 ? 25.891 7.023 3.258 1 97.38 495 ARG A O 1
ATOM 3855 N N . ILE A 1 496 ? 25.719 4.777 2.916 1 98.44 496 ILE A N 1
ATOM 3856 C CA . ILE A 1 496 ? 24.625 4.918 1.962 1 98.44 496 ILE A CA 1
ATOM 3857 C C . ILE A 1 496 ? 23.453 4.043 2.393 1 98.44 496 ILE A C 1
ATOM 3859 O O . ILE A 1 496 ? 23.625 2.854 2.664 1 98.44 496 ILE A O 1
ATOM 3863 N N . ILE A 1 497 ? 22.297 4.625 2.566 1 98.62 497 ILE A N 1
ATOM 3864 C CA . ILE A 1 497 ? 21.016 3.926 2.643 1 98.62 497 ILE A CA 1
ATOM 3865 C C . ILE A 1 497 ? 20.297 4.008 1.295 1 98.62 497 ILE A C 1
ATOM 3867 O O . ILE A 1 497 ? 19.828 5.078 0.899 1 98.62 497 ILE A O 1
ATOM 3871 N N . ALA A 1 498 ? 20.234 2.863 0.606 1 98.31 498 ALA A N 1
ATOM 3872 C CA . ALA A 1 498 ? 19.641 2.846 -0.725 1 98.31 498 ALA A CA 1
ATOM 3873 C C . ALA A 1 498 ? 18.156 2.482 -0.653 1 98.31 498 ALA A C 1
ATOM 3875 O O . ALA A 1 498 ? 17.797 1.434 -0.114 1 98.31 498 ALA A O 1
ATOM 3876 N N . LYS A 1 499 ? 17.328 3.35 -1.112 1 96.56 499 LYS A N 1
ATOM 3877 C CA . LYS A 1 499 ? 15.883 3.156 -1.18 1 96.56 499 LYS A CA 1
ATOM 3878 C C . LYS A 1 499 ? 15.445 2.707 -2.572 1 96.56 499 LYS A C 1
ATOM 3880 O O . LYS A 1 499 ? 15.633 3.434 -3.551 1 96.56 499 LYS A O 1
ATOM 3885 N N . ALA A 1 500 ? 14.961 1.479 -2.697 1 94.5 500 ALA A N 1
ATOM 3886 C CA . ALA A 1 500 ? 14.602 0.903 -3.99 1 94.5 500 ALA A CA 1
ATOM 3887 C C . ALA A 1 500 ? 13.539 -0.182 -3.83 1 94.5 500 ALA A C 1
ATOM 3889 O O . ALA A 1 500 ? 13.305 -0.676 -2.725 1 94.5 500 ALA A O 1
ATOM 3890 N N . SER A 1 501 ? 12.844 -0.459 -4.902 1 92.31 501 SER A N 1
ATOM 3891 C CA . SER A 1 501 ? 11.828 -1.502 -4.891 1 92.31 501 SER A CA 1
ATOM 3892 C C . SER A 1 501 ? 12.203 -2.66 -5.805 1 92.31 501 SER A C 1
ATOM 3894 O O . SER A 1 501 ? 11.805 -3.801 -5.574 1 92.31 501 SER A O 1
ATOM 3896 N N . ARG A 1 502 ? 13.047 -2.465 -6.824 1 90.31 502 ARG A N 1
ATOM 3897 C CA . ARG A 1 502 ? 13.367 -3.475 -7.824 1 90.31 502 ARG A CA 1
ATOM 3898 C C . ARG A 1 502 ? 14.547 -4.328 -7.379 1 90.31 502 ARG A C 1
ATOM 3900 O O . ARG A 1 502 ? 15.602 -3.801 -7.008 1 90.31 502 ARG A O 1
ATOM 3907 N N . PRO A 1 503 ? 14.445 -5.609 -7.504 1 90.94 503 PRO A N 1
ATOM 3908 C CA . PRO A 1 503 ? 15.516 -6.512 -7.062 1 90.94 503 PRO A CA 1
ATOM 3909 C C . PRO A 1 503 ? 16.844 -6.262 -7.785 1 90.94 503 PRO A C 1
ATOM 3911 O O . PRO A 1 503 ? 17.906 -6.32 -7.172 1 90.94 503 PRO A O 1
ATOM 3914 N N . GLU A 1 504 ? 16.812 -5.922 -9.07 1 90.31 504 GLU A N 1
ATOM 3915 C CA . GLU A 1 504 ? 18.031 -5.707 -9.836 1 90.31 504 GLU A CA 1
ATOM 3916 C C . GLU A 1 504 ? 18.781 -4.477 -9.344 1 90.31 504 GLU A C 1
ATOM 3918 O O . GLU A 1 504 ? 20.016 -4.457 -9.328 1 90.31 504 GLU A O 1
ATOM 3923 N N . VAL A 1 505 ? 18.016 -3.422 -9 1 93.56 505 VAL A N 1
ATOM 3924 C CA . VAL A 1 505 ? 18.625 -2.213 -8.469 1 93.56 505 VAL A CA 1
ATOM 3925 C C . VAL A 1 505 ? 19.203 -2.494 -7.086 1 93.56 505 VAL A C 1
ATOM 3927 O O . VAL A 1 505 ? 20.328 -2.094 -6.781 1 93.56 505 VAL A O 1
ATOM 3930 N N . ILE A 1 506 ? 18.5 -3.219 -6.328 1 96.62 506 ILE A N 1
ATOM 3931 C CA . ILE A 1 506 ? 18.938 -3.555 -4.98 1 96.62 506 ILE A CA 1
ATOM 3932 C C . ILE A 1 506 ? 20.172 -4.441 -5.043 1 96.62 506 ILE A C 1
ATOM 3934 O O . ILE A 1 506 ? 21.109 -4.266 -4.266 1 96.62 506 ILE A O 1
ATOM 3938 N N . GLU A 1 507 ? 20.188 -5.379 -5.973 1 95.81 507 GLU A N 1
ATOM 3939 C CA . GLU A 1 507 ? 21.375 -6.211 -6.16 1 95.81 507 GLU A CA 1
ATOM 3940 C C . GLU A 1 507 ? 22.594 -5.359 -6.477 1 95.81 507 GLU A C 1
ATOM 3942 O O . GLU A 1 507 ? 23.688 -5.633 -5.977 1 95.81 507 GLU A O 1
ATOM 3947 N N . ALA A 1 508 ? 22.406 -4.355 -7.301 1 96.56 508 ALA A N 1
ATOM 3948 C CA . ALA A 1 508 ? 23.5 -3.461 -7.645 1 96.56 508 ALA A CA 1
ATOM 3949 C C . ALA A 1 508 ? 24.047 -2.76 -6.402 1 96.56 508 ALA A C 1
ATOM 3951 O O . ALA A 1 508 ? 25.266 -2.637 -6.23 1 96.56 508 ALA A O 1
ATOM 3952 N N . PHE A 1 509 ? 23.234 -2.352 -5.484 1 98.12 509 PHE A N 1
ATOM 3953 C CA . PHE A 1 509 ? 23.641 -1.644 -4.277 1 98.12 509 PHE A CA 1
ATOM 3954 C C . PHE A 1 509 ? 24.219 -2.613 -3.256 1 98.12 509 PHE A C 1
ATOM 3956 O O . PHE A 1 509 ? 24.984 -2.211 -2.377 1 98.12 509 PHE A O 1
ATOM 3963 N N . LEU A 1 510 ? 23.812 -3.879 -3.375 1 98 510 LEU A N 1
ATOM 3964 C CA . LEU A 1 510 ? 24.328 -4.906 -2.475 1 98 510 LEU A CA 1
ATOM 3965 C C . LEU A 1 510 ? 25.672 -5.434 -2.963 1 98 510 LEU A C 1
ATOM 3967 O O . LEU A 1 510 ? 26.375 -6.145 -2.234 1 98 510 LEU A O 1
ATOM 3971 N N . SER A 1 511 ? 26.078 -5.098 -4.168 1 97.19 511 SER A N 1
ATOM 3972 C CA . SER A 1 511 ? 27.328 -5.547 -4.777 1 97.19 511 SER A CA 1
ATOM 3973 C C . SER A 1 511 ? 28.422 -4.516 -4.586 1 97.19 511 SER A C 1
ATOM 3975 O O . SER A 1 511 ? 28.156 -3.361 -4.242 1 97.19 511 SER A O 1
ATOM 3977 N N . PRO A 1 512 ? 29.688 -4.961 -4.758 1 96.19 512 PRO A N 1
ATOM 3978 C CA . PRO A 1 512 ? 30.75 -3.963 -4.805 1 96.19 512 PRO A CA 1
ATOM 3979 C C . PRO A 1 512 ? 30.625 -3.023 -6.004 1 96.19 512 PRO A C 1
ATOM 3981 O O . PRO A 1 512 ? 29.922 -3.33 -6.961 1 96.19 512 PRO A O 1
ATOM 3984 N N . ALA A 1 513 ? 31.328 -1.9 -5.871 1 97.31 513 ALA A N 1
ATOM 3985 C CA . ALA A 1 513 ? 31.328 -0.958 -6.988 1 97.31 513 ALA A CA 1
ATOM 3986 C C . ALA A 1 513 ? 31.797 -1.637 -8.273 1 97.31 513 ALA A C 1
ATOM 3988 O O . ALA A 1 513 ? 32.719 -2.441 -8.258 1 97.31 513 ALA A O 1
ATOM 3989 N N . PRO A 1 514 ? 31.109 -1.362 -9.391 1 94.75 514 PRO A N 1
ATOM 3990 C CA . PRO A 1 514 ? 31.547 -1.935 -10.664 1 94.75 514 PRO A CA 1
ATOM 3991 C C . PRO A 1 514 ? 33 -1.615 -10.992 1 94.75 514 PRO A C 1
ATOM 3993 O O . PRO A 1 514 ? 33.438 -0.467 -10.852 1 94.75 514 PRO A O 1
ATOM 3996 N N . GLU A 1 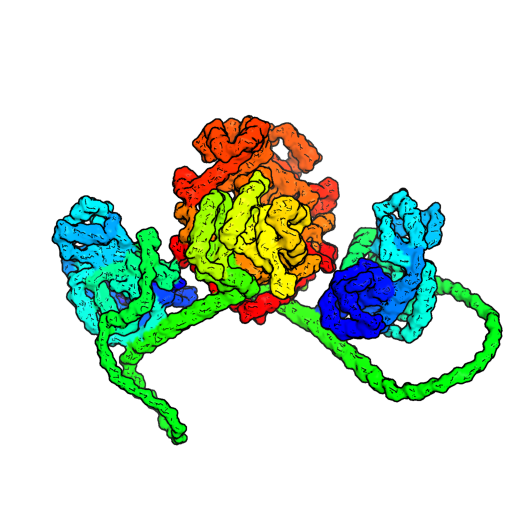515 ? 33.719 -2.631 -11.492 1 93.56 515 GLU A N 1
ATOM 3997 C CA . GLU A 1 515 ? 35.156 -2.508 -11.758 1 93.56 515 GLU A CA 1
ATOM 3998 C C . GLU A 1 515 ? 35.438 -1.403 -12.773 1 93.56 515 GLU A C 1
ATOM 4000 O O . GLU A 1 515 ? 36.375 -0.644 -12.625 1 93.56 515 GLU A O 1
ATOM 4005 N N . ARG A 1 516 ? 34.594 -1.269 -13.688 1 95.06 516 ARG A N 1
ATOM 4006 C CA . ARG A 1 516 ? 34.781 -0.268 -14.734 1 95.06 516 ARG A CA 1
ATOM 4007 C C . ARG A 1 516 ? 34.719 1.144 -14.156 1 95.06 516 ARG A C 1
ATOM 4009 O O . ARG A 1 516 ? 35.531 2.008 -14.539 1 95.06 516 ARG A O 1
ATOM 4016 N N . ILE A 1 517 ? 33.875 1.307 -13.234 1 96.44 517 ILE A N 1
ATOM 4017 C CA . ILE A 1 517 ? 33.719 2.623 -12.625 1 96.44 517 ILE A CA 1
ATOM 4018 C C . ILE A 1 517 ? 34.906 2.902 -11.695 1 96.44 517 ILE A C 1
ATOM 4020 O O . ILE A 1 517 ? 35.469 4 -11.711 1 96.44 517 ILE A O 1
ATOM 4024 N N . VAL A 1 518 ? 35.344 1.98 -10.977 1 96.69 518 VAL A N 1
ATOM 4025 C CA . VAL A 1 518 ? 36.438 2.141 -10.055 1 96.69 518 VAL A CA 1
ATOM 4026 C C . VAL A 1 518 ? 37.719 2.459 -10.844 1 96.69 518 VAL A C 1
ATOM 4028 O O . VAL A 1 518 ? 38.469 3.361 -10.469 1 96.69 518 VAL A O 1
ATOM 4031 N N . LYS A 1 519 ? 37.938 1.715 -11.93 1 96.31 519 LYS A N 1
ATOM 4032 C CA . LYS A 1 519 ? 39.094 1.949 -12.781 1 96.31 519 LYS A CA 1
ATOM 4033 C C . LYS A 1 519 ? 39.094 3.371 -13.336 1 96.31 519 LYS A C 1
ATOM 4035 O O . LYS A 1 519 ? 40.125 4.043 -13.328 1 96.31 519 LYS A O 1
ATOM 4040 N N . LYS A 1 520 ? 37.969 3.84 -13.766 1 96.44 520 LYS A N 1
ATOM 4041 C CA . LYS A 1 520 ? 37.812 5.191 -14.305 1 96.44 520 LYS A CA 1
ATOM 4042 C C . LYS A 1 520 ? 38.125 6.238 -13.242 1 96.44 520 LYS A C 1
ATOM 4044 O O . LYS A 1 520 ? 38.906 7.18 -13.492 1 96.44 520 LYS A O 1
ATOM 4049 N N . LEU A 1 521 ? 37.594 6.09 -12.062 1 96.94 521 LEU A N 1
ATOM 4050 C CA . LEU A 1 521 ? 37.812 7.039 -10.977 1 96.94 521 LEU A CA 1
ATOM 4051 C C . LEU A 1 521 ? 39.281 7.051 -10.555 1 96.94 521 LEU A C 1
ATOM 4053 O O . LEU A 1 521 ? 39.844 8.102 -10.188 1 96.94 521 LEU A O 1
ATOM 4057 N N . LEU A 1 522 ? 39.875 5.906 -10.609 1 96.12 522 LEU A N 1
ATOM 4058 C CA . LEU A 1 522 ? 41.281 5.805 -10.273 1 96.12 522 LEU A CA 1
ATOM 4059 C C . LEU A 1 522 ? 42.156 6.523 -11.312 1 96.12 522 LEU A C 1
ATOM 4061 O O . LEU A 1 522 ? 43.062 7.281 -10.953 1 96.12 522 LEU A O 1
ATOM 4065 N N . GLU A 1 523 ? 41.844 6.348 -12.547 1 97.25 523 GLU A N 1
ATOM 4066 C CA . GLU A 1 523 ? 42.562 6.988 -13.641 1 97.25 523 GLU A CA 1
ATOM 4067 C C . GLU A 1 523 ? 42.406 8.508 -13.578 1 97.25 523 GLU A C 1
ATOM 4069 O O . GLU A 1 523 ? 43.344 9.234 -13.945 1 97.25 523 GLU A O 1
ATOM 4074 N N . GLU A 1 524 ? 41.375 8.953 -13.086 1 96.62 524 GLU A N 1
ATOM 4075 C CA . GLU A 1 524 ? 41.094 10.383 -12.984 1 96.62 524 GLU A CA 1
ATOM 4076 C C . GLU A 1 524 ? 41.625 10.953 -11.664 1 96.62 524 GLU A C 1
ATOM 4078 O O . GLU A 1 524 ? 41.438 12.141 -11.383 1 96.62 524 GLU A O 1
ATOM 4083 N N . ASN A 1 525 ? 42.156 10.133 -10.898 1 96.5 525 ASN A N 1
ATOM 4084 C CA . ASN A 1 525 ? 42.75 10.516 -9.609 1 96.5 525 ASN A CA 1
ATOM 4085 C C . ASN A 1 525 ? 41.688 11.047 -8.656 1 96.5 525 ASN A C 1
ATOM 4087 O O . ASN A 1 525 ? 41.938 11.969 -7.879 1 96.5 525 ASN A O 1
ATOM 4091 N N . VAL A 1 526 ? 40.531 10.484 -8.859 1 96.19 526 VAL A N 1
ATOM 4092 C CA . VAL A 1 526 ? 39.406 10.859 -7.98 1 96.19 526 VAL A CA 1
ATOM 4093 C C . VAL A 1 526 ? 39.5 10.031 -6.695 1 96.19 526 VAL A C 1
ATOM 4095 O O . VAL A 1 526 ? 39.094 10.508 -5.625 1 96.19 526 VAL A O 1
ATOM 4098 N N . ILE A 1 527 ? 40.031 8.836 -6.785 1 96.94 527 ILE A N 1
ATOM 4099 C CA . ILE A 1 527 ? 40.219 7.965 -5.629 1 96.94 527 ILE A CA 1
ATOM 4100 C C . ILE A 1 527 ? 41.656 7.465 -5.602 1 96.94 527 ILE A C 1
ATOM 4102 O O . ILE A 1 527 ? 42.375 7.562 -6.598 1 96.94 527 ILE A O 1
ATOM 4106 N N . THR A 1 528 ? 42.031 6.867 -4.461 1 95.81 528 THR A N 1
ATOM 4107 C CA . THR A 1 528 ? 43.375 6.312 -4.293 1 95.81 528 THR A CA 1
ATOM 4108 C C . THR A 1 528 ? 43.406 4.82 -4.617 1 95.81 528 THR A C 1
ATOM 4110 O O . THR A 1 528 ? 42.344 4.199 -4.738 1 95.81 528 THR A O 1
ATOM 4113 N N . THR A 1 529 ? 44.562 4.316 -4.684 1 95.88 529 THR A N 1
ATOM 4114 C CA . THR A 1 529 ? 44.75 2.889 -4.922 1 95.88 529 THR A CA 1
ATOM 4115 C C . THR A 1 529 ? 44.188 2.078 -3.752 1 95.88 529 THR A C 1
ATOM 4117 O O . THR A 1 529 ? 43.594 1.021 -3.953 1 95.88 529 THR A O 1
ATOM 4120 N N . GLU A 1 530 ? 44.312 2.643 -2.67 1 95.06 530 GLU A N 1
ATOM 4121 C CA . GLU A 1 530 ? 43.812 1.959 -1.482 1 95.06 530 GLU A CA 1
ATOM 4122 C C . GLU A 1 530 ? 42.281 1.918 -1.479 1 95.06 530 GLU A C 1
ATOM 4124 O O . GLU A 1 530 ? 41.688 0.875 -1.207 1 95.06 530 GLU A O 1
ATOM 4129 N N . GLU A 1 531 ? 41.75 3.031 -1.805 1 96.62 531 GLU A N 1
ATOM 4130 C CA . GLU A 1 531 ? 40.281 3.098 -1.882 1 96.62 531 GLU A CA 1
ATOM 4131 C C . GLU A 1 531 ? 39.75 2.127 -2.926 1 96.62 531 GLU A C 1
ATOM 4133 O O . GLU A 1 531 ? 38.719 1.457 -2.693 1 96.62 531 GLU A O 1
ATOM 4138 N N . ALA A 1 532 ? 40.438 1.931 -4.016 1 96.38 532 ALA A N 1
ATOM 4139 C CA . ALA A 1 532 ? 40.031 1.032 -5.094 1 96.38 532 ALA A CA 1
ATOM 4140 C C . ALA A 1 532 ? 40.094 -0.426 -4.652 1 96.38 532 ALA A C 1
ATOM 4142 O O . ALA A 1 532 ? 39.188 -1.21 -4.914 1 96.38 532 ALA A O 1
ATOM 4143 N N . GLU A 1 533 ? 41.156 -0.741 -3.922 1 94.12 533 GLU A N 1
ATOM 4144 C CA . GLU A 1 533 ? 41.344 -2.115 -3.469 1 94.12 533 GLU A CA 1
ATOM 4145 C C . GLU A 1 533 ? 40.312 -2.496 -2.416 1 94.12 533 GLU A C 1
ATOM 4147 O O . GLU A 1 533 ? 39.719 -3.586 -2.469 1 94.12 533 GLU A O 1
ATOM 4152 N N . LEU A 1 534 ? 40.031 -1.576 -1.616 1 94.31 534 LEU A N 1
ATOM 4153 C CA . LEU A 1 534 ? 39.125 -1.838 -0.517 1 94.31 534 LEU A CA 1
ATOM 4154 C C . LEU A 1 534 ? 37.688 -1.907 -1.021 1 94.31 534 LEU A C 1
ATOM 4156 O O . LEU A 1 534 ? 36.812 -2.531 -0.388 1 94.31 534 LEU A O 1
ATOM 4160 N N . SER A 1 535 ? 37.438 -1.263 -2.096 1 95.25 535 SER A N 1
ATOM 4161 C CA . SER A 1 535 ? 36.094 -1.187 -2.648 1 95.25 535 SER A CA 1
ATOM 4162 C C . SER A 1 535 ? 35.562 -2.57 -3.018 1 95.25 535 SER A C 1
ATOM 4164 O O . SER A 1 535 ? 34.344 -2.787 -3.066 1 95.25 535 SER A O 1
ATOM 4166 N N . LYS A 1 536 ? 36.406 -3.578 -3.191 1 93.56 536 LYS A N 1
ATOM 4167 C CA . LYS A 1 536 ? 36.031 -4.926 -3.613 1 93.56 536 LYS A CA 1
ATOM 4168 C C . LYS A 1 536 ? 35.438 -5.711 -2.463 1 93.56 536 LYS A C 1
ATOM 4170 O O . LYS A 1 536 ? 34.781 -6.734 -2.684 1 93.56 536 LYS A O 1
ATOM 4175 N N . ASN A 1 537 ? 35.594 -5.141 -1.253 1 93.12 537 ASN A N 1
ATOM 4176 C CA . ASN A 1 537 ? 35.219 -5.926 -0.078 1 93.12 537 ASN A CA 1
ATOM 4177 C C . ASN A 1 537 ? 33.969 -5.375 0.595 1 93.12 537 ASN A C 1
ATOM 4179 O O . ASN A 1 537 ? 33.562 -5.852 1.657 1 93.12 537 ASN A O 1
ATOM 4183 N N . ILE A 1 538 ? 33.406 -4.402 -0.061 1 95.38 538 ILE A N 1
ATOM 4184 C CA . ILE A 1 538 ? 32.219 -3.807 0.573 1 95.38 538 ILE A CA 1
ATOM 4185 C C . ILE A 1 538 ? 31.125 -3.58 -0.47 1 95.38 538 ILE A C 1
ATOM 4187 O O . ILE A 1 538 ? 31.422 -3.346 -1.645 1 95.38 538 ILE A O 1
ATOM 4191 N N . PRO A 1 539 ? 29.859 -3.697 -0.007 1 97.94 539 PRO A N 1
ATOM 4192 C CA . PRO A 1 539 ? 28.766 -3.279 -0.896 1 97.94 539 PRO A CA 1
ATOM 4193 C C . PRO A 1 539 ? 28.688 -1.762 -1.058 1 97.94 539 PRO A C 1
ATOM 4195 O O . PRO A 1 539 ? 29.297 -1.021 -0.279 1 97.94 539 PRO A O 1
ATOM 4198 N N . ILE A 1 540 ? 28 -1.305 -2.072 1 98.12 540 ILE A N 1
ATOM 4199 C CA . ILE A 1 540 ? 27.797 0.124 -2.277 1 98.12 540 ILE A CA 1
ATOM 4200 C C . ILE A 1 540 ? 26.953 0.687 -1.138 1 98.12 540 ILE A C 1
ATOM 4202 O O . ILE A 1 540 ? 27.234 1.769 -0.619 1 98.12 540 ILE A O 1
ATOM 4206 N N . ALA A 1 541 ? 25.984 -0.079 -0.695 1 98.19 541 ALA A N 1
ATOM 4207 C CA . ALA A 1 541 ? 25.094 0.411 0.346 1 98.19 541 ALA A CA 1
ATOM 4208 C C . ALA A 1 541 ? 25.359 -0.281 1.678 1 98.19 541 ALA A C 1
ATOM 4210 O O . ALA A 1 541 ? 25.641 -1.482 1.715 1 98.19 541 ALA A O 1
ATOM 4211 N N . ASP A 1 542 ? 25.188 0.471 2.783 1 97.31 542 ASP A N 1
ATOM 4212 C CA . ASP A 1 542 ? 25.25 -0.075 4.137 1 97.31 542 ASP A CA 1
ATOM 4213 C C . ASP A 1 542 ? 23.906 -0.656 4.555 1 97.31 542 ASP A C 1
ATOM 4215 O O . ASP A 1 542 ? 23.844 -1.622 5.316 1 97.31 542 ASP A O 1
ATOM 4219 N N . ASP A 1 543 ? 22.891 -0.087 4.098 1 98.44 543 ASP A N 1
ATOM 4220 C CA . ASP A 1 543 ? 21.516 -0.466 4.402 1 98.44 543 ASP A CA 1
ATOM 4221 C C . ASP A 1 543 ? 20.609 -0.293 3.184 1 98.44 543 ASP A C 1
ATOM 4223 O O . ASP A 1 543 ? 20.859 0.57 2.34 1 98.44 543 ASP A O 1
ATOM 4227 N N . ILE A 1 544 ? 19.641 -1.132 3.088 1 98.5 544 ILE A N 1
ATOM 4228 C CA . ILE A 1 544 ? 18.641 -1.057 2.025 1 98.5 544 ILE A CA 1
ATOM 4229 C C . ILE A 1 544 ? 17.281 -0.732 2.625 1 98.5 544 ILE A C 1
ATOM 4231 O O . ILE A 1 544 ? 16.875 -1.32 3.633 1 98.5 544 ILE A O 1
ATOM 4235 N N . CYS A 1 545 ? 16.594 0.219 2.129 1 98.06 545 CYS A N 1
ATOM 4236 C CA . CYS A 1 545 ? 15.203 0.489 2.43 1 98.06 545 CYS A CA 1
ATOM 4237 C C . CYS A 1 545 ? 14.297 -0.017 1.312 1 98.06 545 CYS A C 1
ATOM 4239 O O . CYS A 1 545 ? 14.242 0.574 0.233 1 98.06 545 CYS A O 1
ATOM 4241 N N . VAL A 1 546 ? 13.625 -1.118 1.528 1 97.12 546 VAL A N 1
ATOM 4242 C CA . VAL A 1 546 ? 12.664 -1.63 0.564 1 97.12 546 VAL A CA 1
ATOM 4243 C C . VAL A 1 546 ? 11.422 -0.731 0.544 1 97.12 546 VAL A C 1
ATOM 4245 O O . VAL A 1 546 ? 10.734 -0.589 1.558 1 97.12 546 VAL A O 1
ATOM 4248 N N . GLU A 1 547 ? 11.219 -0.187 -0.562 1 94.94 547 GLU A N 1
ATOM 4249 C CA . GLU A 1 547 ? 10.148 0.801 -0.681 1 94.94 547 GLU A CA 1
ATOM 4250 C C . GLU A 1 547 ? 8.938 0.221 -1.409 1 94.94 547 GLU A C 1
ATOM 4252 O O . GLU A 1 547 ? 9.031 -0.132 -2.588 1 94.94 547 GLU A O 1
ATOM 4257 N N . GLY A 1 548 ? 7.793 0.052 -0.699 1 92.25 548 GLY A N 1
ATOM 4258 C CA . GLY A 1 548 ? 6.531 -0.287 -1.338 1 92.25 548 GLY A CA 1
ATOM 4259 C C . GLY A 1 548 ? 5.914 0.874 -2.096 1 92.25 548 GLY A C 1
ATOM 4260 O O . GLY A 1 548 ? 6.633 1.711 -2.648 1 92.25 548 GLY A O 1
ATOM 4261 N N . ASP A 1 549 ? 4.625 0.862 -2.223 1 89.19 549 ASP A N 1
ATOM 4262 C CA . ASP A 1 549 ? 3.932 1.927 -2.943 1 89.19 549 ASP A CA 1
ATOM 4263 C C . ASP A 1 549 ? 4.035 3.254 -2.193 1 89.19 549 ASP A C 1
ATOM 4265 O O . ASP A 1 549 ? 3.447 3.414 -1.121 1 89.19 549 ASP A O 1
ATOM 4269 N N . SER A 1 550 ? 4.812 4.156 -2.791 1 88.56 550 SER A N 1
ATOM 4270 C CA . SER A 1 550 ? 5.125 5.426 -2.143 1 88.56 550 SER A CA 1
ATOM 4271 C C . SER A 1 550 ? 4.641 6.605 -2.98 1 88.56 550 SER A C 1
ATOM 4273 O O . SER A 1 550 ? 4.055 6.422 -4.047 1 88.56 550 SER A O 1
ATOM 4275 N N . ALA A 1 551 ? 4.941 7.84 -2.467 1 87.75 551 ALA A N 1
ATOM 4276 C CA . ALA A 1 551 ? 4.504 9.055 -3.143 1 87.75 551 ALA A CA 1
ATOM 4277 C C . ALA A 1 551 ? 5.531 9.516 -4.176 1 87.75 551 ALA A C 1
ATOM 4279 O O . ALA A 1 551 ? 5.215 10.297 -5.074 1 87.75 551 ALA A O 1
ATOM 4280 N N . GLY A 1 552 ? 6.734 9.117 -4.066 1 85.94 552 GLY A N 1
ATOM 4281 C CA . GLY A 1 552 ? 7.738 9.398 -5.078 1 85.94 552 GLY A CA 1
ATOM 4282 C C . GLY A 1 552 ? 7.637 8.492 -6.289 1 85.94 552 GLY A C 1
ATOM 4283 O O . GLY A 1 552 ? 6.543 8.062 -6.664 1 85.94 552 GLY A O 1
ATOM 4284 N N . HIS A 1 553 ? 8.719 8.414 -7.027 1 84.19 553 HIS A N 1
ATOM 4285 C CA . HIS A 1 553 ? 8.719 7.438 -8.109 1 84.19 553 HIS A CA 1
ATOM 4286 C C . HIS A 1 553 ? 8.297 6.059 -7.605 1 84.19 553 HIS A C 1
ATOM 4288 O O . HIS A 1 553 ? 8.844 5.566 -6.617 1 84.19 553 HIS A O 1
ATOM 4294 N N . THR A 1 554 ? 7.254 5.52 -8.195 1 84 554 THR A N 1
ATOM 4295 C CA . THR A 1 554 ? 6.746 4.262 -7.652 1 84 554 THR A CA 1
ATOM 4296 C C . THR A 1 554 ? 6.379 3.299 -8.773 1 84 554 THR A C 1
ATOM 4298 O O . THR A 1 554 ? 5.859 3.715 -9.812 1 84 554 THR A O 1
ATOM 4301 N N . ASP A 1 555 ? 6.672 2.016 -8.469 1 80.5 555 ASP A N 1
ATOM 4302 C CA . ASP A 1 555 ? 6.219 0.928 -9.328 1 80.5 555 ASP A CA 1
ATOM 4303 C C . ASP A 1 555 ? 4.938 0.299 -8.789 1 80.5 555 ASP A C 1
ATOM 4305 O O . ASP A 1 555 ? 4.477 -0.723 -9.305 1 80.5 555 ASP A O 1
ATOM 4309 N N . GLY A 1 556 ? 4.391 0.915 -7.652 1 85.62 556 GLY A N 1
ATOM 4310 C CA . GLY A 1 556 ? 3.154 0.414 -7.074 1 85.62 556 GLY A CA 1
ATOM 4311 C C . GLY A 1 556 ? 3.318 -0.929 -6.387 1 85.62 556 GLY A C 1
ATOM 4312 O O . GLY A 1 556 ? 2.365 -1.706 -6.297 1 85.62 556 GLY A O 1
ATOM 4313 N N . SER A 1 557 ? 4.48 -1.226 -5.906 1 86.38 557 SER A N 1
ATOM 4314 C CA . SER A 1 557 ? 4.766 -2.523 -5.301 1 86.38 557 SER A CA 1
ATOM 4315 C C . SER A 1 557 ? 4.18 -2.619 -3.896 1 86.38 557 SER A C 1
ATOM 4317 O O . SER A 1 557 ? 4.023 -1.604 -3.213 1 86.38 557 SER A O 1
ATOM 4319 N N . VAL A 1 558 ? 3.891 -3.9 -3.553 1 89.69 558 VAL A N 1
ATOM 4320 C CA . VAL A 1 558 ? 3.369 -4.188 -2.221 1 89.69 558 VAL A CA 1
ATOM 4321 C C . VAL A 1 558 ? 4.5 -4.664 -1.313 1 89.69 558 VAL A C 1
ATOM 4323 O O . VAL A 1 558 ? 5.195 -5.633 -1.632 1 89.69 558 VAL A O 1
ATOM 4326 N N . LEU A 1 559 ? 4.641 -3.975 -0.152 1 93.06 559 LEU A N 1
ATOM 4327 C CA . LEU A 1 559 ? 5.805 -4.172 0.703 1 93.06 559 LEU A CA 1
ATOM 4328 C C . LEU A 1 559 ? 5.895 -5.625 1.169 1 93.06 559 LEU A C 1
ATOM 4330 O O . LEU A 1 559 ? 6.969 -6.227 1.121 1 93.06 559 LEU A O 1
ATOM 4334 N N . TYR A 1 560 ? 4.785 -6.246 1.606 1 92.75 560 TYR A N 1
ATOM 4335 C CA . TYR A 1 560 ? 4.824 -7.59 2.174 1 92.75 560 TYR A CA 1
ATOM 4336 C C . TYR A 1 560 ? 5 -8.641 1.081 1 92.75 560 TYR A C 1
ATOM 4338 O O . TYR A 1 560 ? 5.242 -9.812 1.371 1 92.75 560 TYR A O 1
ATOM 4346 N N . THR A 1 561 ? 4.887 -8.25 -0.171 1 91.12 561 THR A N 1
ATOM 4347 C CA . THR A 1 561 ? 5.141 -9.156 -1.286 1 91.12 561 THR A CA 1
ATOM 4348 C C . THR A 1 561 ? 6.613 -9.117 -1.688 1 91.12 561 THR A C 1
ATOM 4350 O O . THR A 1 561 ? 7.207 -10.156 -1.986 1 91.12 561 THR A O 1
ATOM 4353 N N . ILE A 1 562 ? 7.277 -7.945 -1.596 1 92.38 562 ILE A N 1
ATOM 4354 C CA . ILE A 1 562 ? 8.617 -7.805 -2.152 1 92.38 562 ILE A CA 1
ATOM 4355 C C . ILE A 1 562 ? 9.656 -7.992 -1.049 1 92.38 562 ILE A C 1
ATOM 4357 O O . ILE A 1 562 ? 10.781 -8.43 -1.314 1 92.38 562 ILE A O 1
ATOM 4361 N N . MET A 1 563 ? 9.32 -7.73 0.19 1 93.94 563 MET A N 1
ATOM 4362 C CA . MET A 1 563 ? 10.289 -7.746 1.287 1 93.94 563 MET A CA 1
ATOM 4363 C C . MET A 1 563 ? 10.883 -9.141 1.467 1 93.94 563 MET A C 1
ATOM 4365 O O . MET A 1 563 ? 12.102 -9.289 1.572 1 93.94 563 MET A O 1
ATOM 4369 N N . PRO A 1 564 ? 10.062 -10.227 1.446 1 91.12 564 PRO A N 1
ATOM 4370 C CA . PRO A 1 564 ? 10.664 -11.555 1.581 1 91.12 564 PRO A CA 1
ATOM 4371 C C . PRO A 1 564 ? 11.641 -11.875 0.456 1 91.12 564 PRO A C 1
ATOM 4373 O O . PRO A 1 564 ? 12.688 -12.492 0.696 1 91.12 564 PRO A O 1
ATOM 4376 N N . VAL A 1 565 ? 11.367 -11.414 -0.688 1 91.31 565 VAL A N 1
ATOM 4377 C CA . VAL A 1 565 ? 12.211 -11.648 -1.854 1 91.31 565 VAL A CA 1
ATOM 4378 C C . VAL A 1 565 ? 13.539 -10.898 -1.691 1 91.31 565 VAL A C 1
ATOM 4380 O O . VAL A 1 565 ? 14.609 -11.461 -1.945 1 91.31 565 VAL A O 1
ATOM 4383 N N . ILE A 1 566 ? 13.492 -9.703 -1.235 1 95.31 566 ILE A N 1
ATOM 4384 C CA . ILE A 1 566 ? 14.672 -8.852 -1.098 1 95.31 566 ILE A CA 1
ATOM 4385 C C . ILE A 1 566 ? 15.547 -9.375 0.039 1 95.31 566 ILE A C 1
ATOM 4387 O O . ILE A 1 566 ? 16.781 -9.352 -0.06 1 95.31 566 ILE A O 1
ATOM 4391 N N . ARG A 1 567 ? 14.984 -9.828 1.107 1 94.12 567 ARG A N 1
ATOM 4392 C CA . ARG A 1 567 ? 15.75 -10.375 2.221 1 94.12 567 ARG A CA 1
ATOM 4393 C C . ARG A 1 567 ? 16.5 -11.633 1.798 1 94.12 567 ARG A C 1
ATOM 4395 O O . ARG A 1 567 ? 17.672 -11.812 2.162 1 94.12 567 ARG A O 1
ATOM 4402 N N . LYS A 1 568 ? 15.828 -12.461 1.044 1 90.56 568 LYS A N 1
ATOM 4403 C CA . LYS A 1 568 ? 16.484 -13.641 0.5 1 90.56 568 LYS A CA 1
ATOM 4404 C C . LYS A 1 568 ? 17.641 -13.25 -0.421 1 90.56 568 LYS A C 1
ATOM 4406 O O . LYS A 1 568 ? 18.734 -13.82 -0.343 1 90.56 568 LYS A O 1
ATOM 4411 N N . LEU A 1 569 ? 17.453 -12.266 -1.244 1 92.81 569 LEU A N 1
ATOM 4412 C CA . LEU A 1 569 ? 18.469 -11.758 -2.16 1 92.81 569 LEU A CA 1
ATOM 4413 C C . LEU A 1 569 ? 19.672 -11.219 -1.393 1 92.81 569 LEU A C 1
ATOM 4415 O O . LEU A 1 569 ? 20.812 -11.508 -1.746 1 92.81 569 LEU A O 1
ATOM 4419 N N . ARG A 1 570 ? 19.438 -10.469 -0.363 1 96.25 570 ARG A N 1
ATOM 4420 C CA . ARG A 1 570 ? 20.5 -9.922 0.482 1 96.25 570 ARG A CA 1
ATOM 4421 C C . ARG A 1 570 ? 21.359 -11.031 1.065 1 96.25 570 ARG A C 1
ATOM 4423 O O . ARG A 1 570 ? 22.594 -10.93 1.072 1 96.25 570 ARG A O 1
ATOM 4430 N N . ASP A 1 571 ? 20.75 -12.086 1.51 1 93.25 571 ASP A N 1
ATOM 4431 C CA . ASP A 1 571 ? 21.469 -13.211 2.096 1 93.25 571 ASP A CA 1
ATOM 4432 C C . ASP A 1 571 ? 22.297 -13.938 1.038 1 93.25 571 ASP A C 1
ATOM 4434 O O . ASP A 1 571 ? 23.438 -14.344 1.302 1 93.25 571 ASP A O 1
ATOM 4438 N N . GLU A 1 572 ? 21.75 -14.031 -0.145 1 91.06 572 GLU A N 1
ATOM 4439 C CA . GLU A 1 572 ? 22.453 -14.656 -1.251 1 91.06 572 GLU A CA 1
ATOM 4440 C C . GLU A 1 572 ? 23.672 -13.836 -1.661 1 91.06 572 GLU A C 1
ATOM 4442 O O . GLU A 1 572 ? 24.75 -14.391 -1.898 1 91.06 572 GLU A O 1
ATOM 4447 N N . ILE A 1 573 ? 23.547 -12.602 -1.671 1 94.88 573 ILE A N 1
ATOM 4448 C CA . ILE A 1 573 ? 24.625 -11.719 -2.107 1 94.88 573 ILE A CA 1
ATOM 4449 C C . ILE A 1 573 ? 25.719 -11.656 -1.034 1 94.88 573 ILE A C 1
ATOM 4451 O O . ILE A 1 573 ? 26.906 -11.617 -1.349 1 94.88 573 ILE A O 1
ATOM 4455 N N . LYS A 1 574 ? 25.328 -11.633 0.206 1 94.06 574 LYS A N 1
ATOM 4456 C CA . LYS A 1 574 ? 26.312 -11.672 1.283 1 94.06 574 LYS A CA 1
ATOM 4457 C C . LYS A 1 574 ? 27.219 -12.906 1.16 1 94.06 574 LYS A C 1
ATOM 4459 O O . LYS A 1 574 ? 28.422 -12.82 1.341 1 94.06 574 LYS A O 1
ATOM 4464 N N . LYS A 1 575 ? 26.578 -14.016 0.873 1 90.88 575 LYS A N 1
ATOM 4465 C CA . LYS A 1 575 ? 27.328 -15.258 0.697 1 90.88 575 LYS A CA 1
ATOM 4466 C C . LYS A 1 575 ? 28.234 -15.195 -0.528 1 90.88 575 LYS A C 1
ATOM 4468 O O . LYS A 1 575 ? 29.391 -15.602 -0.471 1 90.88 575 LYS A O 1
ATOM 4473 N N . ARG A 1 576 ? 27.75 -14.633 -1.543 1 91.75 576 ARG A N 1
ATOM 4474 C CA . ARG A 1 576 ? 28.453 -14.539 -2.812 1 91.75 576 ARG A CA 1
ATOM 4475 C C . ARG A 1 576 ? 29.734 -13.727 -2.662 1 91.75 576 ARG A C 1
ATOM 4477 O O . ARG A 1 576 ? 30.797 -14.133 -3.146 1 91.75 576 ARG A O 1
ATOM 4484 N N . TYR A 1 577 ? 29.719 -12.602 -1.946 1 92.19 577 TYR A N 1
ATOM 4485 C CA . TYR A 1 577 ? 30.875 -11.711 -1.861 1 92.19 577 TYR A CA 1
ATOM 4486 C C . TYR A 1 577 ? 31.609 -11.883 -0.537 1 92.19 577 TYR A C 1
ATOM 4488 O O . TYR A 1 577 ? 32.656 -11.266 -0.31 1 92.19 577 TYR A O 1
ATOM 4496 N N . GLY A 1 578 ? 31.078 -12.68 0.328 1 91.88 578 GLY A N 1
ATOM 4497 C CA . GLY A 1 578 ? 31.719 -12.969 1.598 1 91.88 578 GLY A CA 1
ATOM 4498 C C . GLY A 1 578 ? 31.812 -11.758 2.508 1 91.88 578 GLY A C 1
ATOM 4499 O O . GLY A 1 578 ? 32.844 -11.539 3.16 1 91.88 578 GLY A O 1
ATOM 4500 N N . TYR A 1 579 ? 30.734 -10.953 2.539 1 92.56 579 TYR A N 1
ATOM 4501 C CA . TYR A 1 579 ? 30.734 -9.789 3.41 1 92.56 579 TYR A CA 1
ATOM 4502 C C . TYR A 1 579 ? 30.734 -10.203 4.879 1 92.56 579 TYR A C 1
ATOM 4504 O O . TYR A 1 579 ? 30.078 -11.172 5.258 1 92.56 579 TYR A O 1
ATOM 4512 N N . SER A 1 580 ? 31.469 -9.492 5.715 1 84.56 580 SER A N 1
ATOM 4513 C CA . SER A 1 580 ? 31.5 -9.742 7.152 1 84.56 580 SER A CA 1
ATOM 4514 C C . SER A 1 580 ? 30.234 -9.258 7.836 1 84.56 580 SER A C 1
ATOM 4516 O O . SER A 1 580 ? 29.766 -9.875 8.789 1 84.56 580 SER A O 1
ATOM 4518 N N . GLN A 1 581 ? 29.734 -8.227 7.328 1 87.56 581 GLN A N 1
ATOM 4519 C CA . GLN A 1 581 ? 28.531 -7.645 7.918 1 87.56 581 GLN A CA 1
ATOM 4520 C C . GLN A 1 581 ? 27.328 -7.816 7 1 87.56 581 GLN A C 1
ATOM 4522 O O . GLN A 1 581 ? 27.469 -7.766 5.773 1 87.56 581 GLN A O 1
ATOM 4527 N N . ARG A 1 582 ? 26.203 -8.094 7.664 1 92.5 582 ARG A N 1
ATOM 4528 C CA . ARG A 1 582 ? 24.953 -8.203 6.93 1 92.5 582 ARG A CA 1
ATOM 4529 C C . ARG A 1 582 ? 24.344 -6.828 6.691 1 92.5 582 ARG A C 1
ATOM 4531 O O . ARG A 1 582 ? 24.281 -6 7.605 1 92.5 582 ARG A O 1
ATOM 4538 N N . VAL A 1 583 ? 24.031 -6.559 5.367 1 96.75 583 VAL A N 1
ATOM 4539 C CA . VAL A 1 583 ? 23.312 -5.332 5.051 1 96.75 583 VAL A CA 1
ATOM 4540 C C . VAL A 1 583 ? 21.906 -5.391 5.656 1 96.75 583 VAL A C 1
ATOM 4542 O O . VAL A 1 583 ? 21.203 -6.387 5.496 1 96.75 583 VAL A O 1
ATOM 4545 N N . ARG A 1 584 ? 21.562 -4.441 6.465 1 97.19 584 ARG A N 1
ATOM 4546 C CA . ARG A 1 584 ? 20.25 -4.402 7.113 1 97.19 584 ARG A CA 1
ATOM 4547 C C . ARG A 1 584 ? 19.188 -3.91 6.148 1 97.19 584 ARG A C 1
ATOM 4549 O O . ARG A 1 584 ? 19.469 -3.135 5.234 1 97.19 584 ARG A O 1
ATOM 4556 N N . ILE A 1 585 ? 17.953 -4.375 6.324 1 98.31 585 ILE A N 1
ATOM 4557 C CA . ILE A 1 585 ? 16.844 -4.078 5.422 1 98.31 585 ILE A CA 1
ATOM 4558 C C . ILE A 1 585 ? 15.734 -3.355 6.18 1 98.31 585 ILE A C 1
ATOM 4560 O O . ILE A 1 585 ? 15.211 -3.871 7.176 1 98.31 585 ILE A O 1
ATOM 4564 N N . GLY A 1 586 ? 15.414 -2.168 5.742 1 98.12 586 GLY A N 1
ATOM 4565 C CA . GLY A 1 586 ? 14.289 -1.411 6.27 1 98.12 586 GLY A CA 1
ATOM 4566 C C . GLY A 1 586 ? 13.07 -1.434 5.363 1 98.12 586 GLY A C 1
ATOM 4567 O O . GLY A 1 586 ? 13.125 -1.992 4.266 1 98.12 586 GLY A O 1
ATOM 4568 N N . GLY A 1 587 ? 11.961 -0.938 5.848 1 97.25 587 GLY A N 1
ATOM 4569 C CA . GLY A 1 587 ? 10.727 -0.881 5.09 1 97.25 587 GLY A CA 1
ATOM 4570 C C . GLY A 1 587 ? 10.141 0.517 5.004 1 97.25 587 GLY A C 1
ATOM 4571 O O . GLY A 1 587 ? 10.18 1.272 5.977 1 97.25 587 GLY A O 1
ATOM 4572 N N . ALA A 1 588 ? 9.648 0.843 3.803 1 96.62 588 ALA A N 1
ATOM 4573 C CA . ALA A 1 588 ? 8.984 2.121 3.551 1 96.62 588 ALA A CA 1
ATOM 4574 C C . ALA A 1 588 ? 7.797 1.95 2.607 1 96.62 588 ALA A C 1
ATOM 4576 O O . ALA A 1 588 ? 7.633 0.894 1.993 1 96.62 588 ALA A O 1
ATOM 4577 N N . GLY A 1 589 ? 6.965 2.959 2.561 1 94.12 589 GLY A N 1
ATOM 4578 C CA . GLY A 1 589 ? 5.844 2.982 1.638 1 94.12 589 GLY A CA 1
ATOM 4579 C C . GLY A 1 589 ? 4.535 2.549 2.275 1 94.12 589 GLY A C 1
ATOM 4580 O O . GLY A 1 589 ? 4.383 1.39 2.664 1 94.12 589 GLY A O 1
ATOM 4581 N N . GLY A 1 590 ? 3.625 3.453 2.355 1 92.12 590 GLY A N 1
ATOM 4582 C CA . GLY A 1 590 ? 2.291 3.16 2.857 1 92.12 590 GLY A CA 1
ATOM 4583 C C . GLY A 1 590 ? 2.234 3.055 4.371 1 92.12 590 GLY A C 1
ATOM 4584 O O . GLY A 1 590 ? 1.246 2.57 4.926 1 92.12 590 GLY A O 1
ATOM 4585 N N . LEU A 1 591 ? 3.252 3.455 5.07 1 95.25 591 LEU A N 1
ATOM 4586 C CA . LEU A 1 591 ? 3.32 3.309 6.523 1 95.25 591 LEU A CA 1
ATOM 4587 C C . LEU A 1 591 ? 2.9 4.598 7.219 1 95.25 591 LEU A C 1
ATOM 4589 O O . LEU A 1 591 ? 3.576 5.625 7.098 1 95.25 591 LEU A O 1
ATOM 4593 N N . GLY A 1 592 ? 1.76 4.535 7.918 1 94.5 592 GLY A N 1
ATOM 4594 C CA . GLY A 1 592 ? 1.263 5.727 8.586 1 94.5 592 GLY A CA 1
ATOM 4595 C C . GLY A 1 592 ? 0.506 5.426 9.859 1 94.5 592 GLY A C 1
ATOM 4596 O O . GLY A 1 592 ? -0.002 6.336 10.516 1 94.5 592 GLY A O 1
ATOM 4597 N N . THR A 1 593 ? 0.375 4.113 10.242 1 95.5 593 THR A N 1
ATOM 4598 C CA . THR A 1 593 ? -0.333 3.693 11.445 1 95.5 593 THR A CA 1
ATOM 4599 C C . THR A 1 593 ? 0.503 2.697 12.25 1 95.5 593 THR A C 1
ATOM 4601 O O . THR A 1 593 ? 1.422 2.076 11.711 1 95.5 593 THR A O 1
ATOM 4604 N N . PRO A 1 594 ? 0.205 2.584 13.555 1 95.75 594 PRO A N 1
ATOM 4605 C CA . PRO A 1 594 ? 0.916 1.59 14.359 1 95.75 594 PRO A CA 1
ATOM 4606 C C . PRO A 1 594 ? 0.784 0.174 13.805 1 95.75 594 PRO A C 1
ATOM 4608 O O . PRO A 1 594 ? 1.745 -0.599 13.836 1 95.75 594 PRO A O 1
ATOM 4611 N N . GLU A 1 595 ? -0.37 -0.118 13.297 1 95.06 595 GLU A N 1
ATOM 4612 C CA . GLU A 1 595 ? -0.589 -1.443 12.727 1 95.06 595 GLU A CA 1
ATOM 4613 C C . GLU A 1 595 ? 0.311 -1.678 11.516 1 95.06 595 GLU A C 1
ATOM 4615 O O . GLU A 1 595 ? 0.904 -2.748 11.375 1 95.06 595 GLU A O 1
ATOM 4620 N N . GLY A 1 596 ? 0.354 -0.667 10.703 1 94.06 596 GLY A N 1
ATOM 4621 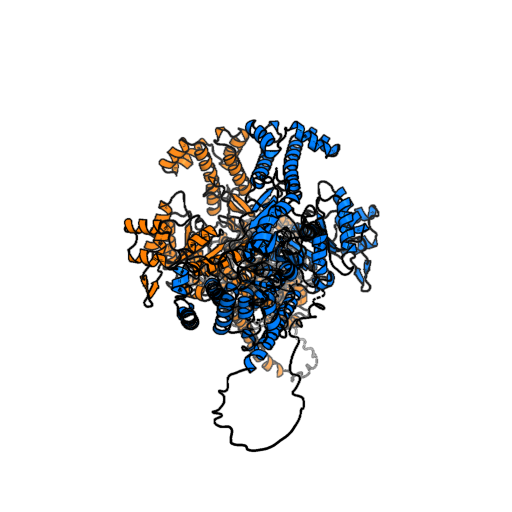C CA . GLY A 1 596 ? 1.226 -0.756 9.547 1 94.06 596 GLY A CA 1
ATOM 4622 C C . GLY A 1 596 ? 2.686 -0.943 9.906 1 94.06 596 GLY A C 1
ATOM 4623 O O . GLY A 1 596 ? 3.391 -1.735 9.281 1 94.06 596 GLY A O 1
ATOM 4624 N N . MET A 1 597 ? 3.123 -0.243 10.922 1 96.25 597 MET A N 1
ATOM 4625 C CA . MET A 1 597 ? 4.512 -0.346 11.367 1 96.25 597 MET A CA 1
ATOM 4626 C C . MET A 1 597 ? 4.781 -1.703 12.008 1 96.25 597 MET A C 1
ATOM 4628 O O . MET A 1 597 ? 5.844 -2.295 11.797 1 96.25 597 MET A O 1
ATOM 4632 N N . ALA A 1 598 ? 3.852 -2.186 12.773 1 94.88 598 ALA A N 1
ATOM 4633 C CA . ALA A 1 598 ? 3.961 -3.512 13.383 1 94.88 598 ALA A CA 1
ATOM 4634 C C . ALA A 1 598 ? 4.137 -4.586 12.312 1 94.88 598 ALA A C 1
ATOM 4636 O O . ALA A 1 598 ? 4.973 -5.484 12.453 1 94.88 598 ALA A O 1
ATOM 4637 N N . MET A 1 599 ? 3.393 -4.41 11.328 1 93.75 599 MET A N 1
ATOM 4638 C CA . MET A 1 599 ? 3.475 -5.371 10.227 1 93.75 599 MET A CA 1
ATOM 4639 C C . MET A 1 599 ? 4.859 -5.352 9.594 1 93.75 599 MET A C 1
ATOM 4641 O O . MET A 1 599 ? 5.422 -6.406 9.281 1 93.75 599 MET A O 1
ATOM 4645 N N . ALA A 1 600 ? 5.379 -4.164 9.344 1 95.44 600 ALA A N 1
ATOM 4646 C CA . ALA A 1 600 ? 6.699 -4.051 8.727 1 95.44 600 ALA A CA 1
ATOM 4647 C C . ALA A 1 600 ? 7.762 -4.734 9.578 1 95.44 600 ALA A C 1
ATOM 4649 O O . ALA A 1 600 ? 8.648 -5.414 9.055 1 95.44 600 ALA A O 1
ATOM 4650 N N . LEU A 1 601 ? 7.668 -4.586 10.859 1 95 601 LEU A N 1
ATOM 4651 C CA . LEU A 1 601 ? 8.625 -5.184 11.781 1 95 601 LEU A CA 1
ATOM 4652 C C . LEU A 1 601 ? 8.484 -6.703 11.805 1 95 601 LEU A C 1
ATOM 4654 O O . LEU A 1 601 ? 9.484 -7.422 11.836 1 95 601 LEU A O 1
ATOM 4658 N N . ILE A 1 602 ? 7.309 -7.18 11.734 1 92.88 602 ILE A N 1
ATOM 4659 C CA . ILE A 1 602 ? 7.055 -8.617 11.711 1 92.88 602 ILE A CA 1
ATOM 4660 C C . ILE A 1 602 ? 7.57 -9.203 10.398 1 92.88 602 ILE A C 1
ATOM 4662 O O . ILE A 1 602 ? 8.055 -10.336 10.367 1 92.88 602 ILE A O 1
ATOM 4666 N N . LEU A 1 603 ? 7.5 -8.406 9.352 1 93.19 603 LEU A N 1
ATOM 4667 C CA . LEU A 1 603 ? 8.023 -8.828 8.062 1 93.19 603 LEU A CA 1
ATOM 4668 C C . LEU A 1 603 ? 9.547 -8.953 8.109 1 93.19 603 LEU A C 1
ATOM 4670 O O . LEU A 1 603 ? 10.148 -9.531 7.199 1 93.19 603 LEU A O 1
ATOM 4674 N N . GLY A 1 604 ? 10.188 -8.352 9.102 1 92.44 604 GLY A N 1
ATOM 4675 C CA . GLY A 1 604 ? 11.633 -8.453 9.258 1 92.44 604 GLY A CA 1
ATOM 4676 C C . GLY A 1 604 ? 12.352 -7.141 9.016 1 92.44 604 GLY A C 1
ATOM 4677 O O . GLY A 1 604 ? 13.562 -7.121 8.805 1 92.44 604 GLY A O 1
ATOM 4678 N N . ALA A 1 605 ? 11.594 -6.062 8.977 1 96.75 605 ALA A N 1
ATOM 4679 C CA . ALA A 1 605 ? 12.242 -4.77 8.781 1 96.75 605 ALA A CA 1
ATOM 4680 C C . ALA A 1 605 ? 13.141 -4.422 9.961 1 96.75 605 ALA A C 1
ATOM 4682 O O . ALA A 1 605 ? 12.711 -4.488 11.117 1 96.75 605 ALA A O 1
ATOM 4683 N N . ASP A 1 606 ? 14.406 -4.07 9.625 1 97.56 606 ASP A N 1
ATOM 4684 C CA . ASP A 1 606 ? 15.383 -3.664 10.633 1 97.56 606 ASP A CA 1
ATOM 4685 C C . ASP A 1 606 ? 15.141 -2.225 11.078 1 97.56 606 ASP A C 1
ATOM 4687 O O . ASP A 1 606 ? 15.562 -1.83 12.172 1 97.56 606 ASP A O 1
ATOM 4691 N N . PHE A 1 607 ? 14.5 -1.444 10.328 1 98.31 607 PHE A N 1
ATOM 4692 C CA . PHE A 1 607 ? 14.117 -0.063 10.609 1 98.31 607 PHE A CA 1
ATOM 4693 C C . PHE A 1 607 ? 12.938 0.36 9.742 1 98.31 607 PHE A C 1
ATOM 4695 O O . PHE A 1 607 ? 12.633 -0.292 8.742 1 98.31 607 PHE A O 1
ATOM 4702 N N . ILE A 1 608 ? 12.289 1.422 10.133 1 98 608 ILE A N 1
ATOM 4703 C CA . ILE A 1 608 ? 11.086 1.916 9.469 1 98 608 ILE A CA 1
ATOM 4704 C C . ILE A 1 608 ? 11.359 3.289 8.859 1 98 608 ILE A C 1
ATOM 4706 O O . ILE A 1 608 ? 12 4.137 9.492 1 98 608 ILE A O 1
ATOM 4710 N N . VAL A 1 609 ? 10.828 3.482 7.59 1 98.31 609 VAL A N 1
ATOM 4711 C CA . VAL A 1 609 ? 10.945 4.781 6.934 1 98.31 609 VAL A CA 1
ATOM 4712 C C . VAL A 1 609 ? 9.555 5.297 6.566 1 98.31 609 VAL A C 1
ATOM 4714 O O . VAL A 1 609 ? 8.766 4.582 5.945 1 98.31 609 VAL A O 1
ATOM 4717 N N . THR A 1 610 ? 9.234 6.5 6.984 1 97.62 610 THR A N 1
ATOM 4718 C CA . THR A 1 610 ? 7.988 7.164 6.629 1 97.62 610 THR A CA 1
ATOM 4719 C C . THR A 1 610 ? 8.25 8.383 5.75 1 97.62 610 THR A C 1
ATOM 4721 O O . THR A 1 610 ? 9.367 8.922 5.742 1 97.62 610 THR A O 1
ATOM 4724 N N . GLY A 1 611 ? 7.234 8.781 4.996 1 96.56 611 GLY A N 1
ATOM 4725 C CA . GLY A 1 611 ? 7.371 9.914 4.102 1 96.56 611 GLY A CA 1
ATOM 4726 C C . GLY A 1 611 ? 6.156 10.828 4.102 1 96.56 611 GLY A C 1
ATOM 4727 O O . GLY A 1 611 ? 6.121 11.82 4.832 1 96.56 611 GLY A O 1
ATOM 4728 N N . SER A 1 612 ? 5.031 10.43 3.545 1 95.75 612 SER A N 1
ATOM 4729 C CA . SER A 1 612 ? 3.846 11.242 3.303 1 95.75 612 SER A CA 1
ATOM 4730 C C . SER A 1 612 ? 3.328 11.867 4.598 1 95.75 612 SER A C 1
ATOM 4732 O O . SER A 1 612 ? 2.879 13.016 4.605 1 95.75 612 SER A O 1
ATOM 4734 N N . ILE A 1 613 ? 3.342 11.172 5.699 1 97.44 613 ILE A N 1
ATOM 4735 C CA . ILE A 1 613 ? 2.76 11.688 6.934 1 97.44 613 ILE A CA 1
ATOM 4736 C C . ILE A 1 613 ? 3.582 12.875 7.438 1 97.44 613 ILE A C 1
ATOM 4738 O O . ILE A 1 613 ? 3.051 13.773 8.102 1 97.44 613 ILE A O 1
ATOM 4742 N N . ASN A 1 614 ? 4.863 12.922 7.074 1 97.94 614 ASN A N 1
ATOM 4743 C CA . ASN A 1 614 ? 5.762 13.977 7.543 1 97.94 614 ASN A CA 1
ATOM 4744 C C . ASN A 1 614 ? 5.543 15.281 6.781 1 97.94 614 ASN A C 1
ATOM 4746 O O . ASN A 1 614 ? 5.969 16.344 7.227 1 97.94 614 ASN A O 1
ATOM 4750 N N . GLN A 1 615 ? 4.965 15.156 5.605 1 97.12 615 GLN A N 1
ATOM 4751 C CA . GLN A 1 615 ? 4.691 16.344 4.797 1 97.12 615 GLN A CA 1
ATOM 4752 C C . GLN A 1 615 ? 3.648 17.234 5.461 1 97.12 615 GLN A C 1
ATOM 4754 O O . GLN A 1 615 ? 3.598 18.438 5.199 1 97.12 615 GLN A O 1
ATOM 4759 N N . CYS A 1 616 ? 2.818 16.688 6.238 1 97.88 616 CYS A N 1
ATOM 4760 C CA . CYS A 1 616 ? 1.739 17.406 6.902 1 97.88 616 CYS A CA 1
ATOM 4761 C C . CYS A 1 616 ? 2.088 17.672 8.359 1 97.88 616 CYS A C 1
ATOM 4763 O O . CYS A 1 616 ? 1.296 17.375 9.258 1 97.88 616 CYS A O 1
ATOM 4765 N N . THR A 1 617 ? 3.307 18.188 8.562 1 97.75 617 THR A N 1
ATOM 4766 C CA . THR A 1 617 ? 3.803 18.562 9.883 1 97.75 617 THR A CA 1
ATOM 4767 C C . THR A 1 617 ? 4.277 20.016 9.891 1 97.75 617 THR A C 1
ATOM 4769 O O . THR A 1 617 ? 4.484 20.609 8.828 1 97.75 617 THR A O 1
ATOM 4772 N N . VAL A 1 618 ? 4.512 20.547 11.055 1 95.56 618 VAL A N 1
ATOM 4773 C CA . VAL A 1 618 ? 4.895 21.938 11.25 1 95.56 618 VAL A CA 1
ATOM 4774 C C . VAL A 1 618 ? 6.246 22.203 10.586 1 95.56 618 VAL A C 1
ATOM 4776 O O . VAL A 1 618 ? 6.441 23.234 9.953 1 95.56 618 VAL A O 1
ATOM 4779 N N . GLU A 1 619 ? 7.125 21.25 10.602 1 96.38 619 GLU A N 1
ATOM 4780 C CA . GLU A 1 619 ? 8.508 21.453 10.18 1 96.38 619 GLU A CA 1
ATOM 4781 C C . GLU A 1 619 ? 8.648 21.328 8.664 1 96.38 619 GLU A C 1
ATOM 4783 O O . GLU A 1 619 ? 9.609 21.812 8.078 1 96.38 619 GLU A O 1
ATOM 4788 N N . ALA A 1 620 ? 7.73 20.609 8.023 1 97.69 620 ALA A N 1
ATOM 4789 C CA . ALA A 1 620 ? 7.848 20.375 6.582 1 97.69 620 ALA A CA 1
ATOM 4790 C C . ALA A 1 620 ? 7.719 21.672 5.801 1 97.69 620 ALA A C 1
ATOM 4792 O O . ALA A 1 620 ? 6.961 22.562 6.188 1 97.69 620 ALA A O 1
ATOM 4793 N N . ARG A 1 621 ? 8.336 21.766 4.727 1 96.38 621 ARG A N 1
ATOM 4794 C CA . ARG A 1 621 ? 8.367 22.969 3.906 1 96.38 621 ARG A CA 1
ATOM 4795 C C . ARG A 1 621 ? 7.051 23.172 3.164 1 96.38 621 ARG A C 1
ATOM 4797 O O . ARG A 1 621 ? 6.777 24.25 2.646 1 96.38 621 ARG A O 1
ATOM 4804 N N . THR A 1 622 ? 6.277 22.172 3.1 1 94.94 622 THR A N 1
ATOM 4805 C CA . THR A 1 622 ? 4.98 22.234 2.436 1 94.94 622 THR A CA 1
ATOM 4806 C C . THR A 1 622 ? 4.199 23.469 2.889 1 94.94 622 THR A C 1
ATOM 4808 O O . THR A 1 622 ? 4.203 23.812 4.07 1 94.94 622 THR A O 1
ATOM 4811 N N . SER A 1 623 ? 3.484 24.141 1.967 1 96.75 623 SER A N 1
ATOM 4812 C CA . SER A 1 623 ? 2.734 25.359 2.285 1 96.75 623 SER A CA 1
ATOM 4813 C C . SER A 1 623 ? 1.553 25.047 3.199 1 96.75 623 SER A C 1
ATOM 4815 O O . SER A 1 623 ? 1.065 23.922 3.234 1 96.75 623 SER A O 1
ATOM 4817 N N . ASP A 1 624 ? 1.156 26 3.865 1 94.31 624 ASP A N 1
ATOM 4818 C CA . ASP A 1 624 ? 0.051 25.844 4.809 1 94.31 624 ASP A CA 1
ATOM 4819 C C . ASP A 1 624 ? -1.233 25.438 4.09 1 94.31 624 ASP A C 1
ATOM 4821 O O . ASP A 1 624 ? -1.979 24.578 4.566 1 94.31 624 ASP A O 1
ATOM 4825 N N . ILE A 1 625 ? -1.387 26.094 2.986 1 95.56 625 ILE A N 1
ATOM 4826 C CA . ILE A 1 625 ? -2.598 25.797 2.23 1 95.56 625 ILE A CA 1
ATOM 4827 C C . ILE A 1 625 ? -2.605 24.312 1.831 1 95.56 625 ILE A C 1
ATOM 4829 O O . ILE A 1 625 ? -3.643 23.656 1.898 1 95.56 625 ILE A O 1
ATOM 4833 N N . VAL A 1 626 ? -1.538 23.766 1.442 1 97.69 626 VAL A N 1
ATOM 4834 C CA . VAL A 1 626 ? -1.435 22.375 1.06 1 97.69 626 VAL A CA 1
ATOM 4835 C C . VAL A 1 626 ? -1.627 21.484 2.289 1 97.69 626 VAL A C 1
ATOM 4837 O O . VAL A 1 626 ? -2.291 20.453 2.215 1 97.69 626 VAL A O 1
ATOM 4840 N N . LYS A 1 627 ? -1.03 21.859 3.361 1 97.44 627 LYS A N 1
ATOM 4841 C CA . LYS A 1 627 ? -1.198 21.078 4.582 1 97.44 627 LYS A CA 1
ATOM 4842 C C . LYS A 1 627 ? -2.66 21.047 5.02 1 97.44 627 LYS A C 1
ATOM 4844 O O . LYS A 1 627 ? -3.139 20.031 5.535 1 97.44 627 LYS A O 1
ATOM 4849 N N . ASP A 1 628 ? -3.348 22.141 4.844 1 95.19 628 ASP A N 1
ATOM 4850 C CA . ASP A 1 628 ? -4.781 22.188 5.117 1 95.19 628 ASP A CA 1
ATOM 4851 C C . ASP A 1 628 ? -5.535 21.172 4.258 1 95.19 628 ASP A C 1
ATOM 4853 O O . ASP A 1 628 ? -6.5 20.562 4.719 1 95.19 628 ASP A O 1
ATOM 4857 N N . MET A 1 629 ? -5.109 21.062 3.082 1 96.75 629 MET A N 1
ATOM 4858 C CA . MET A 1 629 ? -5.715 20.078 2.186 1 96.75 629 MET A CA 1
ATOM 4859 C C . MET A 1 629 ? -5.363 18.672 2.617 1 96.75 629 MET A C 1
ATOM 4861 O O . MET A 1 629 ? -6.238 17.797 2.691 1 96.75 629 MET A O 1
ATOM 4865 N N . LEU A 1 630 ? -4.113 18.453 2.988 1 97.94 630 LEU A N 1
ATOM 4866 C CA . LEU A 1 630 ? -3.566 17.141 3.273 1 97.94 630 LEU A CA 1
ATOM 4867 C C . LEU A 1 630 ? -4.176 16.562 4.547 1 97.94 630 LEU A C 1
ATOM 4869 O O . LEU A 1 630 ? -4.395 15.344 4.641 1 97.94 630 LEU A O 1
ATOM 4873 N N . GLN A 1 631 ? -4.453 17.328 5.508 1 96.19 631 GLN A N 1
ATOM 4874 C CA . GLN A 1 631 ? -4.953 16.828 6.785 1 96.19 631 GLN A CA 1
ATOM 4875 C C . GLN A 1 631 ? -6.355 16.25 6.641 1 96.19 631 GLN A C 1
ATOM 4877 O O . GLN A 1 631 ? -6.848 15.57 7.543 1 96.19 631 GLN A O 1
ATOM 4882 N N . LYS A 1 632 ? -6.996 16.531 5.484 1 94.81 632 LYS A N 1
ATOM 4883 C CA . LYS A 1 632 ? -8.383 16.125 5.293 1 94.81 632 LYS A CA 1
ATOM 4884 C C . LYS A 1 632 ? -8.484 14.906 4.387 1 94.81 632 LYS A C 1
ATOM 4886 O O . LYS A 1 632 ? -9.578 14.391 4.145 1 94.81 632 LYS A O 1
ATOM 4891 N N . ILE A 1 633 ? -7.41 14.438 3.965 1 95.06 633 ILE A N 1
ATOM 4892 C CA . ILE A 1 633 ? -7.508 13.406 2.941 1 95.06 633 ILE A CA 1
ATOM 4893 C C . ILE A 1 633 ? -7.738 12.047 3.6 1 95.06 633 ILE A C 1
ATOM 4895 O O . ILE A 1 633 ? -7.43 11.859 4.781 1 95.06 633 ILE A O 1
ATOM 4899 N N . ASN A 1 634 ? -8.344 11.102 2.857 1 92.62 634 ASN A N 1
ATOM 4900 C CA . ASN A 1 634 ? -8.562 9.703 3.225 1 92.62 634 ASN A CA 1
ATOM 4901 C C . ASN A 1 634 ? -7.758 8.758 2.336 1 92.62 634 ASN A C 1
ATOM 4903 O O . ASN A 1 634 ? -6.98 9.203 1.491 1 92.62 634 ASN A O 1
ATOM 4907 N N . VAL A 1 635 ? -7.883 7.457 2.551 1 91.81 635 VAL A N 1
ATOM 4908 C CA . VAL A 1 635 ? -7.004 6.441 1.977 1 91.81 635 VAL A CA 1
ATOM 4909 C C . VAL A 1 635 ? -7.246 6.344 0.472 1 91.81 635 VAL A C 1
ATOM 4911 O O . VAL A 1 635 ? -6.426 5.781 -0.258 1 91.81 635 VAL A O 1
ATOM 4914 N N . TYR A 1 636 ? -8.352 6.863 -0.11 1 90.31 636 TYR A N 1
ATOM 4915 C CA . TYR A 1 636 ? -8.633 6.738 -1.536 1 90.31 636 TYR A CA 1
ATOM 4916 C C . TYR A 1 636 ? -8.594 8.102 -2.221 1 90.31 636 TYR A C 1
ATOM 4918 O O . TYR A 1 636 ? -9.148 8.273 -3.307 1 90.31 636 TYR A O 1
ATOM 4926 N N . ASP A 1 637 ? -7.898 9.062 -1.601 1 93.56 637 ASP A N 1
ATOM 4927 C CA . ASP A 1 637 ? -7.895 10.422 -2.123 1 93.56 637 ASP A CA 1
ATOM 4928 C C . ASP A 1 637 ? -6.605 10.711 -2.893 1 93.56 637 ASP A C 1
ATOM 4930 O O . ASP A 1 637 ? -6.234 11.875 -3.076 1 93.56 637 ASP A O 1
ATOM 4934 N N . THR A 1 638 ? -5.867 9.742 -3.326 1 94.94 638 THR A N 1
ATOM 4935 C CA . THR A 1 638 ? -4.641 9.914 -4.098 1 94.94 638 THR A CA 1
ATOM 4936 C C . THR A 1 638 ? -4.727 9.164 -5.426 1 94.94 638 THR A C 1
ATOM 4938 O O . THR A 1 638 ? -5.625 8.344 -5.621 1 94.94 638 THR A O 1
ATOM 4941 N N . ALA A 1 639 ? -3.885 9.5 -6.316 1 94.12 639 ALA A N 1
ATOM 4942 C CA . ALA A 1 639 ? -3.838 8.891 -7.645 1 94.12 639 ALA A CA 1
ATOM 4943 C C . ALA A 1 639 ? -2.426 8.938 -8.219 1 94.12 639 ALA A C 1
ATOM 4945 O O . ALA A 1 639 ? -1.575 9.688 -7.734 1 94.12 639 ALA A O 1
ATOM 4946 N N . TYR A 1 640 ? -2.174 8.133 -9.242 1 93.56 640 TYR A N 1
ATOM 4947 C CA . TYR A 1 640 ? -0.894 8.148 -9.945 1 93.56 640 TYR A CA 1
ATOM 4948 C C . TYR A 1 640 ? -0.887 9.203 -11.047 1 93.56 640 TYR A C 1
ATOM 4950 O O . TYR A 1 640 ? -1.918 9.469 -11.664 1 93.56 640 TYR A O 1
ATOM 4958 N N . ALA A 1 641 ? 0.198 9.859 -11.203 1 95.69 641 ALA A N 1
ATOM 4959 C CA . ALA A 1 641 ? 0.452 10.844 -12.25 1 95.69 641 ALA A CA 1
ATOM 4960 C C . ALA A 1 641 ? 1.857 10.688 -12.82 1 95.69 641 ALA A C 1
ATOM 4962 O O . ALA A 1 641 ? 2.729 10.086 -12.188 1 95.69 641 ALA A O 1
ATOM 4963 N N . PRO A 1 642 ? 2.045 11.141 -14.023 1 94.69 642 PRO A N 1
ATOM 4964 C CA . PRO A 1 642 ? 3.4 11.062 -14.57 1 94.69 642 PRO A CA 1
ATOM 4965 C C . PRO A 1 642 ? 4.406 11.898 -13.781 1 94.69 642 PRO A C 1
ATOM 4967 O O . PRO A 1 642 ? 4.074 12.984 -13.305 1 94.69 642 PRO A O 1
ATOM 4970 N N . ALA A 1 643 ? 5.555 11.328 -13.617 1 91.81 643 ALA A N 1
ATOM 4971 C CA . ALA A 1 643 ? 6.652 12.055 -12.992 1 91.81 643 ALA A CA 1
ATOM 4972 C C . ALA A 1 643 ? 7.227 13.109 -13.938 1 91.81 643 ALA A C 1
ATOM 4974 O O . ALA A 1 643 ? 7.23 12.914 -15.156 1 91.81 643 ALA A O 1
ATOM 4975 N N . THR A 1 644 ? 7.688 14.203 -13.328 1 88.88 644 THR A N 1
ATOM 4976 C CA . THR A 1 644 ? 8.312 15.234 -14.148 1 88.88 644 THR A CA 1
ATOM 4977 C C . THR A 1 644 ? 9.641 14.742 -14.711 1 88.88 644 THR A C 1
ATOM 4979 O O . THR A 1 644 ? 9.898 14.875 -15.914 1 88.88 644 THR A O 1
ATOM 4982 N N . ASP A 1 645 ? 10.336 14.164 -13.664 1 82.38 645 ASP A N 1
ATOM 4983 C CA . ASP A 1 645 ? 11.594 13.57 -14.109 1 82.38 645 ASP A CA 1
ATOM 4984 C C . ASP A 1 645 ? 11.352 12.227 -14.789 1 82.38 645 ASP A C 1
ATOM 4986 O O . ASP A 1 645 ? 10.516 11.438 -14.352 1 82.38 645 ASP A O 1
ATOM 4990 N N . MET A 1 646 ? 11.805 11.914 -15.867 1 81.81 646 MET A N 1
ATOM 4991 C CA . MET A 1 646 ? 11.656 10.688 -16.641 1 81.81 646 MET A CA 1
ATOM 4992 C C . MET A 1 646 ? 10.273 10.609 -17.281 1 81.81 646 MET A C 1
ATOM 4994 O O . MET A 1 646 ? 9.688 9.531 -17.375 1 81.81 646 MET A O 1
ATOM 4998 N N . PHE A 1 647 ? 9.633 11.797 -17.469 1 90.69 647 PHE A N 1
ATOM 4999 C CA . PHE A 1 647 ? 8.312 11.93 -18.078 1 90.69 647 PHE A CA 1
ATOM 5000 C C . PHE A 1 647 ? 8.211 11.086 -19.344 1 90.69 647 PHE A C 1
ATOM 5002 O O . PHE A 1 647 ? 7.258 10.32 -19.516 1 90.69 647 PHE A O 1
ATOM 5009 N N . GLU A 1 648 ? 9.281 11.125 -20.156 1 88.38 648 GLU A N 1
ATOM 5010 C CA . GLU A 1 648 ? 9.281 10.461 -21.453 1 88.38 648 GLU A CA 1
ATOM 5011 C C . GLU A 1 648 ? 9.25 8.938 -21.297 1 88.38 648 GLU A C 1
ATOM 5013 O O . GLU A 1 648 ? 8.789 8.227 -22.188 1 88.38 648 GLU A O 1
ATOM 5018 N N . MET A 1 649 ? 9.734 8.547 -20.094 1 84.56 649 MET A N 1
ATOM 5019 C CA . MET A 1 649 ? 9.82 7.113 -19.828 1 84.56 649 MET A CA 1
ATOM 5020 C C . MET A 1 649 ? 8.531 6.59 -19.219 1 84.56 649 MET A C 1
ATOM 5022 O O . MET A 1 649 ? 8.359 5.379 -19.062 1 84.56 649 MET A O 1
ATOM 5026 N N . GLY A 1 650 ? 7.688 7.457 -18.844 1 87.25 650 GLY A N 1
ATOM 5027 C CA . GLY A 1 650 ? 6.41 7.047 -18.281 1 87.25 650 GLY A CA 1
ATOM 5028 C C . GLY A 1 650 ? 6.484 6.746 -16.797 1 87.25 650 GLY A C 1
ATOM 5029 O O . GLY A 1 650 ? 5.633 6.027 -16.266 1 87.25 650 GLY A O 1
ATOM 5030 N N . ALA A 1 651 ? 7.547 7.234 -16.094 1 88.06 651 ALA A N 1
ATOM 5031 C CA . ALA A 1 651 ? 7.641 7.082 -14.648 1 88.06 651 ALA A CA 1
ATOM 5032 C C . ALA A 1 651 ? 6.453 7.742 -13.953 1 88.06 651 ALA A C 1
ATOM 5034 O O . ALA A 1 651 ? 5.938 8.758 -14.43 1 88.06 651 ALA A O 1
ATOM 5035 N N . LYS A 1 652 ? 6.055 7.129 -12.867 1 92.62 652 LYS A N 1
ATOM 5036 C CA . LYS A 1 652 ? 4.859 7.613 -12.18 1 92.62 652 LYS A CA 1
ATOM 5037 C C . LYS A 1 652 ? 5.18 8.031 -10.742 1 92.62 652 LYS A C 1
ATOM 5039 O O . LYS A 1 652 ? 6.125 7.52 -10.141 1 92.62 652 LYS A O 1
ATOM 5044 N N . VAL A 1 653 ? 4.379 8.969 -10.258 1 93.62 653 VAL A N 1
ATOM 5045 C CA . VAL A 1 653 ? 4.344 9.383 -8.852 1 93.62 653 VAL A CA 1
ATOM 5046 C C . VAL A 1 653 ? 2.912 9.289 -8.328 1 93.62 653 VAL A C 1
ATOM 5048 O O . VAL A 1 653 ? 1.965 9.156 -9.102 1 93.62 653 VAL A O 1
ATOM 5051 N N . GLN A 1 654 ? 2.771 9.281 -7.082 1 94.88 654 GLN A N 1
ATOM 5052 C CA . GLN A 1 654 ? 1.463 9.352 -6.438 1 94.88 654 GLN A CA 1
ATOM 5053 C C . GLN A 1 654 ? 1.197 10.742 -5.875 1 94.88 654 GLN A C 1
ATOM 5055 O O . GLN A 1 654 ? 2.076 11.344 -5.258 1 94.88 654 GLN A O 1
ATOM 5060 N N . VAL A 1 655 ? -0.007 11.281 -6.188 1 97.06 655 VAL A N 1
ATOM 5061 C CA . VAL A 1 655 ? -0.317 12.664 -5.824 1 97.06 655 VAL A CA 1
ATOM 5062 C C . VAL A 1 655 ? -1.728 12.742 -5.246 1 97.06 655 VAL A C 1
ATOM 5064 O O . VAL A 1 655 ? -2.525 11.812 -5.414 1 97.06 655 VAL A O 1
ATOM 5067 N N . LEU A 1 656 ? -1.97 13.805 -4.566 1 96.88 656 LEU A N 1
ATOM 5068 C CA . LEU A 1 656 ? -3.312 14.102 -4.074 1 96.88 656 LEU A CA 1
ATOM 5069 C C . LEU A 1 656 ? -4.277 14.32 -5.234 1 96.88 656 LEU A C 1
ATOM 5071 O O . LEU A 1 656 ? -3.957 15.031 -6.188 1 96.88 656 LEU A O 1
ATOM 5075 N N . LYS A 1 657 ? -5.391 13.68 -5.18 1 95.62 657 LYS A N 1
ATOM 5076 C CA . LYS A 1 657 ? -6.402 13.797 -6.227 1 95.62 657 LYS A CA 1
ATOM 5077 C C . LYS A 1 657 ? -7.59 14.633 -5.754 1 95.62 657 LYS A C 1
ATOM 5079 O O . LYS A 1 657 ? -8.141 15.43 -6.516 1 95.62 657 LYS A O 1
ATOM 5084 N N . LYS A 1 658 ? -7.984 14.461 -4.539 1 90.25 658 LYS A N 1
ATOM 5085 C CA . LYS A 1 658 ? -9.172 15.125 -4 1 90.25 658 LYS A CA 1
ATOM 5086 C C . LYS A 1 658 ? -9.07 16.641 -4.145 1 90.25 658 LYS A C 1
ATOM 5088 O O . LYS A 1 658 ? -8.109 17.25 -3.658 1 90.25 658 LYS A O 1
ATOM 5093 N N . GLY A 1 659 ? -10.016 17.141 -4.832 1 89.62 659 GLY A N 1
ATOM 5094 C CA . GLY A 1 659 ? -10.125 18.594 -4.938 1 89.62 659 GLY A CA 1
ATOM 5095 C C . GLY A 1 659 ? -9.188 19.172 -5.977 1 89.62 659 GLY A C 1
ATOM 5096 O O . GLY A 1 659 ? -9.062 20.406 -6.082 1 89.62 659 GLY A O 1
ATOM 5097 N N . LEU A 1 660 ? -8.477 18.406 -6.773 1 94.94 660 LEU A N 1
ATOM 5098 C CA . LEU A 1 660 ? -7.477 18.922 -7.699 1 94.94 660 LEU A CA 1
ATOM 5099 C C . LEU A 1 660 ? -7.711 18.391 -9.109 1 94.94 660 LEU A C 1
ATOM 5101 O O . LEU A 1 660 ? -8.266 17.297 -9.281 1 94.94 660 LEU A O 1
ATOM 5105 N N . PHE A 1 661 ? -7.27 19.078 -10.102 1 95.19 661 PHE A N 1
ATOM 5106 C CA . PHE A 1 661 ? -7.371 18.672 -11.5 1 95.19 661 PHE A CA 1
ATOM 5107 C C . PHE A 1 661 ? -6.059 18.062 -11.977 1 95.19 661 PHE A C 1
ATOM 5109 O O . PHE A 1 661 ? -6 17.469 -13.055 1 95.19 661 PHE A O 1
ATOM 5116 N N . PHE A 1 662 ? -5.086 18.25 -11.203 1 96.31 662 PHE A N 1
ATOM 5117 C CA . PHE A 1 662 ? -3.727 17.969 -11.656 1 96.31 662 PHE A CA 1
ATOM 5118 C C . PHE A 1 662 ? -3.609 16.531 -12.141 1 96.31 662 PHE A C 1
ATOM 5120 O O . PHE A 1 662 ? -3.088 16.281 -13.227 1 96.31 662 PHE A O 1
ATOM 5127 N N . PRO A 1 663 ? -4.062 15.523 -11.344 1 95.69 663 PRO A N 1
ATOM 5128 C CA . PRO A 1 663 ? -3.846 14.156 -11.812 1 95.69 663 PRO A CA 1
ATOM 5129 C C . PRO A 1 663 ? -4.473 13.891 -13.18 1 95.69 663 PRO A C 1
ATOM 5131 O O . PRO A 1 663 ? -3.834 13.289 -14.047 1 95.69 663 PRO A O 1
ATOM 5134 N N . ALA A 1 664 ? -5.602 14.336 -13.359 1 92.75 664 ALA A N 1
ATOM 5135 C CA . ALA A 1 664 ? -6.289 14.148 -14.641 1 92.75 664 ALA A CA 1
ATOM 5136 C C . ALA A 1 664 ? -5.57 14.883 -15.766 1 92.75 664 ALA A C 1
ATOM 5138 O O . ALA A 1 664 ? -5.363 14.32 -16.844 1 92.75 664 ALA A O 1
ATOM 5139 N N . ARG A 1 665 ? -5.188 16.141 -15.484 1 95.81 665 ARG A N 1
ATOM 5140 C CA . ARG A 1 665 ? -4.516 16.953 -16.484 1 95.81 665 ARG A CA 1
ATOM 5141 C C . ARG A 1 665 ? -3.146 16.375 -16.844 1 95.81 665 ARG A C 1
ATOM 5143 O O . ARG A 1 665 ? -2.77 16.328 -18.016 1 95.81 665 ARG A O 1
ATOM 5150 N N . ALA A 1 666 ? -2.412 15.992 -15.836 1 97.19 666 ALA A N 1
ATOM 5151 C CA . ALA A 1 666 ? -1.089 15.414 -16.062 1 97.19 666 ALA A CA 1
ATOM 5152 C C . ALA A 1 666 ? -1.179 14.141 -16.891 1 97.19 666 ALA A C 1
ATOM 5154 O O . ALA A 1 666 ? -0.385 13.945 -17.812 1 97.19 666 ALA A O 1
ATOM 5155 N N . ASN A 1 667 ? -2.105 13.305 -16.547 1 93.75 667 ASN A N 1
ATOM 5156 C CA . ASN A 1 667 ? -2.291 12.07 -17.312 1 93.75 667 ASN A CA 1
ATOM 5157 C C . ASN A 1 667 ? -2.709 12.359 -18.75 1 93.75 667 ASN A C 1
ATOM 5159 O O . ASN A 1 667 ? -2.281 11.672 -19.672 1 93.75 667 ASN A O 1
ATOM 5163 N N . LYS A 1 668 ? -3.578 13.297 -18.953 1 92.69 668 LYS A N 1
ATOM 5164 C CA . LYS A 1 668 ? -3.963 13.711 -20.297 1 92.69 668 LYS A CA 1
ATOM 5165 C C . LYS A 1 668 ? -2.748 14.164 -21.109 1 92.69 668 LYS A C 1
ATOM 5167 O O . LYS A 1 668 ? -2.611 13.812 -22.281 1 92.69 668 LYS A O 1
ATOM 5172 N N . LEU A 1 669 ? -1.874 14.992 -20.5 1 96.12 669 LEU A N 1
ATOM 5173 C CA . LEU A 1 669 ? -0.66 15.445 -21.156 1 96.12 669 LEU A CA 1
ATOM 5174 C C . LEU A 1 669 ? 0.201 14.258 -21.594 1 96.12 669 LEU A C 1
ATOM 5176 O O . LEU A 1 669 ? 0.745 14.25 -22.703 1 96.12 669 LEU A O 1
ATOM 5180 N N . PHE A 1 670 ? 0.315 13.234 -20.75 1 95.5 670 PHE A N 1
ATOM 5181 C CA . PHE A 1 670 ? 1.122 12.07 -21.078 1 95.5 670 PHE A CA 1
ATOM 5182 C C . PHE A 1 670 ? 0.496 11.281 -22.234 1 95.5 670 PHE A C 1
ATOM 5184 O O . PHE A 1 670 ? 1.203 10.781 -23.109 1 95.5 670 PHE A O 1
ATOM 5191 N N . GLU A 1 671 ? -0.772 11.172 -22.188 1 89.94 671 GLU A N 1
ATOM 5192 C CA . GLU A 1 671 ? -1.477 10.516 -23.297 1 89.94 671 GLU A CA 1
ATOM 5193 C C . GLU A 1 671 ? -1.209 11.227 -24.609 1 89.94 671 GLU A C 1
ATOM 5195 O O . GLU A 1 671 ? -0.985 10.57 -25.641 1 89.94 671 GLU A O 1
ATOM 5200 N N . LEU A 1 672 ? -1.265 12.547 -24.594 1 92.31 672 LEU A N 1
ATOM 5201 C CA . LEU A 1 672 ? -0.984 13.336 -25.781 1 92.31 672 LEU A CA 1
ATOM 5202 C C . LEU A 1 672 ? 0.447 13.109 -26.266 1 92.31 672 LEU A C 1
ATOM 5204 O O . LEU A 1 672 ? 0.694 12.992 -27.469 1 92.31 672 LEU A O 1
ATOM 5208 N N . TYR A 1 673 ? 1.371 13.023 -25.328 1 94.75 673 TYR A N 1
ATOM 5209 C CA . TYR A 1 673 ? 2.775 12.797 -25.656 1 94.75 673 TYR A CA 1
ATOM 5210 C C . TYR A 1 673 ? 2.961 11.453 -26.344 1 94.75 673 TYR A C 1
ATOM 5212 O O . TYR A 1 673 ? 3.715 11.344 -27.328 1 94.75 673 TYR A O 1
ATOM 5220 N N . LYS A 1 674 ? 2.33 10.43 -25.875 1 88.5 674 LYS A N 1
ATOM 5221 C CA . LYS A 1 674 ? 2.439 9.086 -26.453 1 88.5 674 LYS A CA 1
ATOM 5222 C C . LYS A 1 674 ? 1.84 9.039 -27.844 1 88.5 674 LYS A C 1
ATOM 5224 O O . LYS A 1 674 ? 2.359 8.344 -28.734 1 88.5 674 LYS A O 1
ATOM 5229 N N . GLN A 1 675 ? 0.836 9.812 -28.047 1 84.31 675 GLN A N 1
ATOM 5230 C CA . GLN A 1 675 ? 0.032 9.719 -29.266 1 84.31 675 GLN A CA 1
ATOM 5231 C C . GLN A 1 675 ? 0.625 10.57 -30.391 1 84.31 675 GLN A C 1
ATOM 5233 O O . GLN A 1 675 ? 0.527 10.211 -31.562 1 84.31 675 GLN A O 1
ATOM 5238 N N . TYR A 1 676 ? 1.164 11.75 -30 1 89.44 676 TYR A N 1
ATOM 5239 C CA . TYR A 1 676 ? 1.565 12.711 -31.016 1 89.44 676 TYR A CA 1
ATOM 5240 C C . TYR A 1 676 ? 3.062 12.984 -30.953 1 89.44 676 TYR A C 1
ATOM 5242 O O . TYR A 1 676 ? 3.689 12.797 -29.906 1 89.44 676 TYR A O 1
ATOM 5250 N N . ASN A 1 677 ? 3.572 13.438 -32.062 1 91.62 677 ASN A N 1
ATOM 5251 C CA . ASN A 1 677 ? 5 13.734 -32.125 1 91.62 677 ASN A CA 1
ATOM 5252 C C . ASN A 1 677 ? 5.27 15.234 -32.094 1 91.62 677 ASN A C 1
ATOM 5254 O O . ASN A 1 677 ? 6.426 15.664 -32.062 1 91.62 677 ASN A O 1
ATOM 5258 N N . SER A 1 678 ? 4.234 16.031 -32.188 1 93.38 678 SER A N 1
ATOM 5259 C CA . SER A 1 678 ? 4.352 17.484 -32.125 1 93.38 678 SER A CA 1
ATOM 5260 C C . SER A 1 678 ? 3.02 18.125 -31.75 1 93.38 678 SER A C 1
ATOM 5262 O O . SER A 1 678 ? 1.967 17.5 -31.859 1 93.38 678 SER A O 1
ATOM 5264 N N . PHE A 1 679 ? 3.08 19.438 -31.344 1 93.06 679 PHE A N 1
ATOM 5265 C CA . PHE A 1 679 ? 1.87 20.203 -31.078 1 93.06 679 PHE A CA 1
ATOM 5266 C C . PHE A 1 679 ? 1.006 20.328 -32.312 1 93.06 679 PHE A C 1
ATOM 5268 O O . PHE A 1 679 ? -0.222 20.375 -32.25 1 93.06 679 PHE A O 1
ATOM 5275 N N . ASN A 1 680 ? 1.614 20.344 -33.406 1 91.69 680 ASN A N 1
ATOM 5276 C CA . ASN A 1 680 ? 0.917 20.562 -34.656 1 91.69 680 ASN A CA 1
ATOM 5277 C C . ASN A 1 680 ? -0.03 19.422 -35 1 91.69 680 ASN A C 1
ATOM 5279 O O . ASN A 1 680 ? -0.996 19.594 -35.719 1 91.69 680 ASN A O 1
ATOM 5283 N N . GLU A 1 681 ? 0.292 18.266 -34.438 1 91.31 681 GLU A N 1
ATOM 5284 C CA . GLU A 1 681 ? -0.509 17.078 -34.75 1 91.31 681 GLU A CA 1
ATOM 5285 C C . GLU A 1 681 ? -1.757 17.016 -33.844 1 91.31 681 GLU A C 1
ATOM 5287 O O . GLU A 1 681 ? -2.68 16.25 -34.125 1 91.31 681 GLU A O 1
ATOM 5292 N N . ILE A 1 682 ? -1.784 17.812 -32.812 1 91.81 682 ILE A N 1
ATOM 5293 C CA . ILE A 1 682 ? -2.898 17.812 -31.891 1 91.81 682 ILE A CA 1
ATOM 5294 C C . ILE A 1 682 ? -4.055 18.625 -32.469 1 91.81 682 ILE A C 1
ATOM 5296 O O . ILE A 1 682 ? -3.84 19.641 -33.125 1 91.81 682 ILE A O 1
ATOM 5300 N N . ASP A 1 683 ? -5.332 18.266 -32.25 1 88.12 683 ASP A N 1
ATOM 5301 C CA . ASP A 1 683 ? -6.516 18.938 -32.75 1 88.12 683 ASP A CA 1
ATOM 5302 C C . ASP A 1 683 ? -6.664 20.344 -32.156 1 88.12 683 ASP A C 1
ATOM 5304 O O . ASP A 1 683 ? -6.16 20.594 -31.062 1 88.12 683 ASP A O 1
ATOM 5308 N N . SER A 1 684 ? -7.285 21.25 -32.844 1 92.25 684 SER A N 1
ATOM 5309 C CA . SER A 1 684 ? -7.371 22.672 -32.5 1 92.25 684 SER A CA 1
ATOM 5310 C C . SER A 1 684 ? -8.07 22.875 -31.156 1 92.25 684 SER A C 1
ATOM 5312 O O . SER A 1 684 ? -7.688 23.75 -30.391 1 92.25 684 SER A O 1
ATOM 5314 N N . LYS A 1 685 ? -9.047 22.109 -30.891 1 90.31 685 LYS A N 1
ATOM 5315 C CA . LYS A 1 685 ? -9.789 22.234 -29.641 1 90.31 685 LYS A CA 1
ATOM 5316 C C . LYS A 1 685 ? -8.898 21.922 -28.438 1 90.31 685 LYS A C 1
ATOM 5318 O O . LYS A 1 685 ? -8.875 22.672 -27.469 1 90.31 685 LYS A O 1
ATOM 5323 N N . THR A 1 686 ? -8.156 20.828 -28.531 1 92.88 686 THR A N 1
ATOM 5324 C CA . THR A 1 686 ? -7.242 20.422 -27.469 1 92.88 686 THR A CA 1
ATOM 5325 C C . THR A 1 686 ? -6.121 21.438 -27.297 1 92.88 686 THR A C 1
ATOM 5327 O O . THR A 1 686 ? -5.734 21.766 -26.172 1 92.88 686 THR A O 1
ATOM 5330 N N . LYS A 1 687 ? -5.613 22.016 -28.391 1 95.38 687 LYS A N 1
ATOM 5331 C CA . LYS A 1 687 ? -4.574 23.031 -28.328 1 95.38 687 LYS A CA 1
ATOM 5332 C C . LYS A 1 687 ? -5.059 24.266 -27.562 1 95.38 687 LYS A C 1
ATOM 5334 O O . LYS A 1 687 ? -4.344 24.812 -26.719 1 95.38 687 LYS A O 1
ATOM 5339 N N . ALA A 1 688 ? -6.285 24.609 -27.906 1 94.56 688 ALA A N 1
ATOM 5340 C CA . ALA A 1 688 ? -6.863 25.766 -27.234 1 94.56 688 ALA A CA 1
ATOM 5341 C C . ALA A 1 688 ? -7.023 25.516 -25.734 1 94.56 688 ALA A C 1
ATOM 5343 O O . ALA A 1 688 ? -6.707 26.375 -24.922 1 94.56 688 ALA A O 1
ATOM 5344 N N . GLN A 1 689 ? -7.449 24.359 -25.375 1 94.06 689 GLN A N 1
ATOM 5345 C CA . GLN A 1 689 ? -7.629 23.984 -23.984 1 94.06 689 GLN A CA 1
ATOM 5346 C C . GLN A 1 689 ? -6.297 24 -23.234 1 94.06 689 GLN A C 1
ATOM 5348 O O . GLN A 1 689 ? -6.215 24.484 -22.109 1 94.06 689 GLN A O 1
ATOM 5353 N N . LEU A 1 690 ? -5.301 23.422 -23.875 1 96.25 690 LEU A N 1
ATOM 5354 C CA . LEU A 1 690 ? -3.977 23.391 -23.25 1 96.25 690 LEU A CA 1
ATOM 5355 C C . LEU A 1 690 ? -3.467 24.797 -22.969 1 96.25 690 LEU A C 1
ATOM 5357 O O . LEU A 1 690 ? -2.998 25.078 -21.875 1 96.25 690 LEU A O 1
ATOM 5361 N N . GLN A 1 691 ? -3.562 25.703 -23.953 1 95.75 691 GLN A N 1
ATOM 5362 C CA . GLN A 1 691 ? -3.053 27.062 -23.828 1 95.75 691 GLN A CA 1
ATOM 5363 C C . GLN A 1 691 ? -3.854 27.859 -22.797 1 95.75 691 GLN A C 1
ATOM 5365 O O . GLN A 1 691 ? -3.283 28.625 -22.016 1 95.75 691 GLN A O 1
ATOM 5370 N N . GLU A 1 692 ? -5.164 27.578 -22.688 1 94.06 692 GLU A N 1
ATOM 5371 C CA . GLU A 1 692 ? -6.035 28.391 -21.828 1 94.06 692 GLU A CA 1
ATOM 5372 C C . GLU A 1 692 ? -6.105 27.828 -20.422 1 94.06 692 GLU A C 1
ATOM 5374 O O . GLU A 1 692 ? -6.074 28.578 -19.438 1 94.06 692 GLU A O 1
ATOM 5379 N N . LYS A 1 693 ? -6.176 26.531 -20.266 1 93.19 693 LYS A N 1
ATOM 5380 C CA . LYS A 1 693 ? -6.512 25.953 -18.969 1 93.19 693 LYS A CA 1
ATOM 5381 C C . LYS A 1 693 ? -5.285 25.328 -18.312 1 93.19 693 LYS A C 1
ATOM 5383 O O . LYS A 1 693 ? -5.176 25.297 -17.078 1 93.19 693 LYS A O 1
ATOM 5388 N N . TYR A 1 694 ? -4.387 24.766 -19.094 1 95.81 694 TYR A N 1
ATOM 5389 C CA . TYR A 1 694 ? -3.215 24.094 -18.547 1 95.81 694 TYR A CA 1
ATOM 5390 C C . TYR A 1 694 ? -2.064 25.062 -18.359 1 95.81 694 TYR A C 1
ATOM 5392 O O . TYR A 1 694 ? -1.695 25.391 -17.219 1 95.81 694 TYR A O 1
ATOM 5400 N N . PHE A 1 695 ? -1.63 25.75 -19.484 1 95.81 695 PHE A N 1
ATOM 5401 C CA . PHE A 1 695 ? -0.438 26.594 -19.469 1 95.81 695 PHE A CA 1
ATOM 5402 C C . PHE A 1 695 ? -0.792 28.031 -19.094 1 95.81 695 PHE A C 1
ATOM 5404 O O . PHE A 1 695 ? 0.061 28.781 -18.625 1 95.81 695 PHE A O 1
ATOM 5411 N N . LYS A 1 696 ? -2.08 28.422 -19.438 1 93.44 696 LYS A N 1
ATOM 5412 C CA . LYS A 1 696 ? -2.576 29.781 -19.219 1 93.44 696 LYS A CA 1
ATOM 5413 C C . LYS A 1 696 ? -1.722 30.812 -19.953 1 93.44 696 LYS A C 1
ATOM 5415 O O . LYS A 1 696 ? -1.481 31.906 -19.438 1 93.44 696 LYS A O 1
ATOM 5420 N N . ARG A 1 697 ? -1.163 30.375 -21.031 1 94.19 697 ARG A N 1
ATOM 5421 C CA . ARG A 1 697 ? -0.398 31.188 -21.969 1 94.19 697 ARG A CA 1
ATOM 5422 C C . ARG A 1 697 ? -0.352 30.531 -23.344 1 94.19 697 ARG A C 1
ATOM 5424 O O . ARG A 1 697 ? -0.659 29.344 -23.484 1 94.19 697 ARG A O 1
ATOM 5431 N N . SER A 1 698 ? 0.054 31.344 -24.344 1 94.69 698 SER A N 1
ATOM 5432 C CA . SER A 1 698 ? 0.223 30.781 -25.688 1 94.69 698 SER A CA 1
ATOM 5433 C C . SER A 1 698 ? 1.449 29.875 -25.766 1 94.69 698 SER A C 1
ATOM 5435 O O . SER A 1 698 ? 2.355 29.984 -24.938 1 94.69 698 SER A O 1
ATOM 5437 N N . PHE A 1 699 ? 1.452 28.969 -26.734 1 94.62 699 PHE A N 1
ATOM 5438 C CA . PHE A 1 699 ? 2.59 28.078 -26.938 1 94.62 699 PHE A CA 1
ATOM 5439 C C . PHE A 1 699 ? 3.873 28.875 -27.141 1 94.62 699 PHE A C 1
ATOM 5441 O O . PHE A 1 699 ? 4.93 28.5 -26.625 1 94.62 699 PHE A O 1
ATOM 5448 N N . ASP A 1 700 ? 3.738 29.953 -27.859 1 92.94 700 ASP A N 1
ATOM 5449 C CA . ASP A 1 700 ? 4.902 30.797 -28.125 1 92.94 700 ASP A CA 1
ATOM 5450 C C . ASP A 1 700 ? 5.43 31.438 -26.844 1 92.94 700 ASP A C 1
ATOM 5452 O O . ASP A 1 700 ? 6.641 31.438 -26.594 1 92.94 700 ASP A O 1
ATOM 5456 N N . GLU A 1 701 ? 4.547 31.938 -26.062 1 94.62 701 GLU A N 1
ATOM 5457 C CA . GLU A 1 701 ? 4.934 32.531 -24.781 1 94.62 701 GLU A CA 1
ATOM 5458 C C . GLU A 1 701 ? 5.543 31.484 -23.859 1 94.62 701 GLU A C 1
ATOM 5460 O O . GLU A 1 701 ? 6.527 31.75 -23.172 1 94.62 701 GLU A O 1
ATOM 5465 N N . LEU A 1 702 ? 4.926 30.375 -23.875 1 95.19 702 LEU A N 1
ATOM 5466 C CA . LEU A 1 702 ? 5.41 29.281 -23.047 1 95.19 702 LEU A CA 1
ATOM 5467 C C . LEU A 1 702 ? 6.828 28.875 -23.453 1 95.19 702 LEU A C 1
ATOM 5469 O O . LEU A 1 702 ? 7.699 28.719 -22.609 1 95.19 702 LEU A O 1
ATOM 5473 N N . TYR A 1 703 ? 7.023 28.719 -24.719 1 94.38 703 TYR A N 1
ATOM 5474 C CA . TYR A 1 703 ? 8.328 28.281 -25.219 1 94.38 703 TYR A CA 1
ATOM 5475 C C . TYR A 1 703 ? 9.398 29.328 -24.906 1 94.38 703 TYR A C 1
ATOM 5477 O O . TYR A 1 703 ? 10.547 28.984 -24.609 1 94.38 703 TYR A O 1
ATOM 5485 N N . LYS A 1 704 ? 9.008 30.562 -24.922 1 93.44 704 LYS A N 1
ATOM 5486 C CA . LYS A 1 704 ? 9.938 31.625 -24.547 1 93.44 704 LYS A CA 1
ATOM 5487 C C . LYS A 1 704 ? 10.367 31.469 -23.094 1 93.44 704 LYS A C 1
ATOM 5489 O O . LYS A 1 704 ? 11.555 31.625 -22.766 1 93.44 704 LYS A O 1
ATOM 5494 N N . ASP A 1 705 ? 9.438 31.172 -22.281 1 91.75 705 ASP A N 1
ATOM 5495 C CA . ASP A 1 705 ? 9.711 30.969 -20.859 1 91.75 705 ASP A CA 1
ATOM 5496 C C . ASP A 1 705 ? 10.625 29.75 -20.656 1 91.75 705 ASP A C 1
ATOM 5498 O O . ASP A 1 705 ? 11.586 29.812 -19.891 1 91.75 705 ASP A O 1
ATOM 5502 N N . ILE A 1 706 ? 10.352 28.703 -21.359 1 93.44 706 ILE A N 1
ATOM 5503 C CA . ILE A 1 706 ? 11.133 27.469 -21.266 1 93.44 706 ILE A CA 1
ATOM 5504 C C . ILE A 1 706 ? 12.562 27.734 -21.719 1 93.44 706 ILE A C 1
ATOM 5506 O O . ILE A 1 706 ? 13.523 27.328 -21.062 1 93.44 706 ILE A O 1
ATOM 5510 N N . LYS A 1 707 ? 12.68 28.438 -22.797 1 92.19 707 LYS A N 1
ATOM 5511 C CA . LYS A 1 707 ? 13.984 28.734 -23.375 1 92.19 707 LYS A CA 1
ATOM 5512 C C . LYS A 1 707 ? 14.836 29.547 -22.406 1 92.19 707 LYS A C 1
ATOM 5514 O O . LYS A 1 707 ? 16.062 29.359 -22.344 1 92.19 707 LYS A O 1
ATOM 5519 N N . SER A 1 708 ? 14.164 30.375 -21.625 1 90.38 708 SER A N 1
ATOM 5520 C CA . SER A 1 708 ? 14.883 31.25 -20.703 1 90.38 708 SER A CA 1
ATOM 5521 C C . SER A 1 708 ? 15.562 30.453 -19.594 1 90.38 708 SER A C 1
ATOM 5523 O O . SER A 1 708 ? 16.469 30.953 -18.938 1 90.38 708 SER A O 1
ATOM 5525 N N . ARG A 1 709 ? 15.25 29.188 -19.422 1 84.69 709 ARG A N 1
ATOM 5526 C CA . ARG A 1 709 ? 15.75 28.406 -18.297 1 84.69 709 ARG A CA 1
ATOM 5527 C C . ARG A 1 709 ? 16.578 27.234 -18.781 1 84.69 709 ARG A C 1
ATOM 5529 O O . ARG A 1 709 ? 17.078 26.438 -17.969 1 84.69 709 ARG A O 1
ATOM 5536 N N . LEU A 1 710 ? 16.656 27.047 -20.016 1 87.5 710 LEU A N 1
ATOM 5537 C CA . LEU A 1 710 ? 17.344 25.891 -20.562 1 87.5 710 LEU A CA 1
ATOM 5538 C C . LEU A 1 710 ? 18.719 26.266 -21.109 1 87.5 710 LEU A C 1
ATOM 5540 O O . LEU A 1 710 ? 18.906 27.375 -21.625 1 87.5 710 LEU A O 1
ATOM 5544 N N . PRO A 1 711 ? 19.625 25.359 -21.031 1 84.25 711 PRO A N 1
ATOM 5545 C CA . PRO A 1 711 ? 20.906 25.562 -21.719 1 84.25 711 PRO A CA 1
ATOM 5546 C C . PRO A 1 711 ? 20.781 25.547 -23.234 1 84.25 711 PRO A C 1
ATOM 5548 O O . PRO A 1 711 ? 19.797 25.031 -23.766 1 84.25 711 PRO A O 1
ATOM 5551 N N . SER A 1 712 ? 21.75 26.125 -23.828 1 88.25 712 SER A N 1
ATOM 5552 C CA . SER A 1 712 ? 21.734 26.312 -25.281 1 88.25 712 SER A CA 1
ATOM 5553 C C . SER A 1 712 ? 21.641 24.969 -26 1 88.25 712 SER A C 1
ATOM 5555 O O . SER A 1 712 ? 20.938 24.844 -27 1 88.25 712 SER A O 1
ATOM 5557 N N . GLU A 1 713 ? 22.266 24.016 -25.391 1 85.31 713 GLU A N 1
ATOM 5558 C CA . GLU A 1 713 ? 22.25 22.688 -26.031 1 85.31 713 GLU A CA 1
ATOM 5559 C C . GLU A 1 713 ? 20.844 22.094 -26.031 1 85.31 713 GLU A C 1
ATOM 5561 O O . GLU A 1 713 ? 20.438 21.469 -27.016 1 85.31 713 GLU A O 1
ATOM 5566 N N . GLU A 1 714 ? 20.109 22.344 -25.016 1 87.5 714 GLU A N 1
ATOM 5567 C CA . GLU A 1 714 ? 18.75 21.812 -24.875 1 87.5 714 GLU A CA 1
ATOM 5568 C C . GLU A 1 714 ? 17.781 22.578 -25.781 1 87.5 714 GLU A C 1
ATOM 5570 O O . GLU A 1 714 ? 16.828 22 -26.312 1 87.5 714 GLU A O 1
ATOM 5575 N N . ILE A 1 715 ? 18.078 23.844 -25.953 1 91.88 715 ILE A N 1
ATOM 5576 C CA . ILE A 1 715 ? 17.25 24.656 -26.844 1 91.88 715 ILE A CA 1
ATOM 5577 C C . ILE A 1 715 ? 17.391 24.172 -28.281 1 91.88 715 ILE A C 1
ATOM 5579 O O . ILE A 1 715 ? 16.391 24.031 -28.984 1 91.88 715 ILE A O 1
ATOM 5583 N N . GLU A 1 716 ? 18.641 23.906 -28.594 1 92.31 716 GLU A N 1
ATOM 5584 C CA . GLU A 1 716 ? 18.875 23.406 -29.938 1 92.31 716 GLU A CA 1
ATOM 5585 C C . GLU A 1 716 ? 18.188 22.062 -30.172 1 92.31 716 GLU A C 1
ATOM 5587 O O . GLU A 1 716 ? 17.578 21.844 -31.219 1 92.31 716 GLU A O 1
ATOM 5592 N N . LYS A 1 717 ? 18.312 21.219 -29.203 1 91.19 717 LYS A N 1
ATOM 5593 C CA . LYS A 1 717 ? 17.641 19.922 -29.281 1 91.19 717 LYS A CA 1
ATOM 5594 C C . LYS A 1 717 ? 16.141 20.078 -29.438 1 91.19 717 LYS A C 1
ATOM 5596 O O . LYS A 1 717 ? 15.516 19.391 -30.25 1 91.19 717 LYS A O 1
ATOM 5601 N N . ALA A 1 718 ? 15.531 21.016 -28.703 1 93.25 718 ALA A N 1
ATOM 5602 C CA . ALA A 1 718 ? 14.094 21.25 -28.734 1 93.25 718 ALA A CA 1
ATOM 5603 C C . ALA A 1 718 ? 13.656 21.781 -30.094 1 93.25 718 ALA A C 1
ATOM 5605 O O . ALA A 1 718 ? 12.57 21.453 -30.578 1 93.25 718 ALA A O 1
ATOM 5606 N N . GLU A 1 719 ? 14.43 22.562 -30.703 1 93.12 719 GLU A N 1
ATOM 5607 C CA . GLU A 1 719 ? 14.102 23.156 -31.984 1 93.12 719 GLU A CA 1
ATOM 5608 C C . GLU A 1 719 ? 14.195 22.125 -33.094 1 93.12 719 GLU A C 1
ATOM 5610 O O . GLU A 1 719 ? 13.469 22.203 -34.094 1 93.12 719 GLU A O 1
ATOM 5615 N N . ARG A 1 720 ? 15.109 21.141 -32.875 1 93.38 720 ARG A N 1
ATOM 5616 C CA . ARG A 1 720 ? 15.297 20.109 -33.875 1 93.38 720 ARG A CA 1
ATOM 5617 C C . ARG A 1 720 ? 14.266 19 -33.719 1 93.38 720 ARG A C 1
ATOM 5619 O O . ARG A 1 720 ? 13.93 18.312 -34.688 1 93.38 720 ARG A O 1
ATOM 5626 N N . ASN A 1 721 ? 13.828 18.766 -32.562 1 94.94 721 ASN A N 1
ATOM 5627 C CA . ASN A 1 721 ? 12.922 17.656 -32.219 1 94.94 721 ASN A CA 1
ATOM 5628 C C . ASN A 1 721 ? 11.602 18.172 -31.656 1 94.94 721 ASN A C 1
ATOM 5630 O O . ASN A 1 721 ? 11.484 18.375 -30.438 1 94.94 721 ASN A O 1
ATOM 5634 N N . PRO A 1 722 ? 10.609 18.266 -32.5 1 94.56 722 PRO A N 1
ATOM 5635 C CA . PRO A 1 722 ? 9.328 18.812 -32.062 1 94.56 722 PRO A CA 1
ATOM 5636 C C . PRO A 1 722 ? 8.688 18 -30.938 1 94.56 722 PRO A C 1
ATOM 5638 O O . PRO A 1 722 ? 7.961 18.547 -30.109 1 94.56 722 PRO A O 1
ATOM 5641 N N . LYS A 1 723 ? 8.922 16.719 -30.906 1 95.19 723 LYS A N 1
ATOM 5642 C CA . LYS A 1 723 ? 8.375 15.906 -29.828 1 95.19 723 LYS A CA 1
ATOM 5643 C C . LYS A 1 723 ? 9.031 16.25 -28.5 1 95.19 723 LYS A C 1
ATOM 5645 O O . LYS A 1 723 ? 8.359 16.328 -27.469 1 95.19 723 LYS A O 1
ATOM 5650 N N . TYR A 1 724 ? 10.312 16.438 -28.641 1 94.56 724 TYR A N 1
ATOM 5651 C CA . TYR A 1 724 ? 11.047 16.844 -27.453 1 94.56 724 TYR A CA 1
ATOM 5652 C C . TYR A 1 724 ? 10.57 18.219 -26.969 1 94.56 724 TYR A C 1
ATOM 5654 O O . TYR A 1 724 ? 10.414 18.438 -25.766 1 94.56 724 TYR A O 1
ATOM 5662 N N . LYS A 1 725 ? 10.352 19.109 -27.875 1 95 725 LYS A N 1
ATOM 5663 C CA . LYS A 1 725 ? 9.828 20.438 -27.547 1 95 725 LYS A CA 1
ATOM 5664 C C . LYS A 1 725 ? 8.484 20.344 -26.828 1 95 725 LYS A C 1
ATOM 5666 O O . LYS A 1 725 ? 8.25 21.031 -25.844 1 95 725 LYS A O 1
ATOM 5671 N N . MET A 1 726 ? 7.621 19.469 -27.281 1 95.88 726 MET A N 1
ATOM 5672 C CA . MET A 1 726 ? 6.32 19.234 -26.656 1 95.88 726 MET A CA 1
ATOM 5673 C C . MET A 1 726 ? 6.488 18.672 -25.25 1 95.88 726 MET A C 1
ATOM 5675 O O . MET A 1 726 ? 5.797 19.094 -24.328 1 95.88 726 MET A O 1
ATOM 5679 N N . ALA A 1 727 ? 7.406 17.75 -25.078 1 95.75 727 ALA A N 1
ATOM 5680 C CA . ALA A 1 727 ? 7.68 17.156 -23.781 1 95.75 727 ALA A CA 1
ATOM 5681 C C . ALA A 1 727 ? 8.133 18.234 -22.781 1 95.75 727 ALA A C 1
ATOM 5683 O O . ALA A 1 727 ? 7.723 18.203 -21.609 1 95.75 727 ALA A O 1
ATOM 5684 N N . LEU A 1 728 ? 8.922 19.125 -23.25 1 94.75 728 LEU A N 1
ATOM 5685 C CA . LEU A 1 728 ? 9.391 20.203 -22.391 1 94.75 728 LEU A CA 1
ATOM 5686 C C . LEU A 1 728 ? 8.219 21.062 -21.922 1 94.75 728 LEU A C 1
ATOM 5688 O O . LEU A 1 728 ? 8.188 21.484 -20.75 1 94.75 728 LEU A O 1
ATOM 5692 N N . ALA A 1 729 ? 7.34 21.297 -22.812 1 95.56 729 ALA A N 1
ATOM 5693 C CA . ALA A 1 729 ? 6.164 22.078 -22.438 1 95.56 729 ALA A CA 1
ATOM 5694 C C . ALA A 1 729 ? 5.332 21.359 -21.391 1 95.56 729 ALA A C 1
ATOM 5696 O O . ALA A 1 729 ? 4.871 21.969 -20.422 1 95.56 729 ALA A O 1
ATOM 5697 N N . PHE A 1 730 ? 5.113 20.125 -21.578 1 97.19 730 PHE A N 1
ATOM 5698 C CA . PHE A 1 730 ? 4.336 19.328 -20.625 1 97.19 730 PHE A CA 1
ATOM 5699 C C . PHE A 1 730 ? 5.047 19.234 -19.281 1 97.19 730 PHE A C 1
ATOM 5701 O O . PHE A 1 730 ? 4.414 19.375 -18.234 1 97.19 730 PHE A O 1
ATOM 5708 N N . LYS A 1 731 ? 6.324 19.047 -19.297 1 94.94 731 LYS A N 1
ATOM 5709 C CA . LYS A 1 731 ? 7.113 19.016 -18.078 1 94.94 731 LYS A CA 1
ATOM 5710 C C . LYS A 1 731 ? 7.059 20.359 -17.359 1 94.94 731 LYS A C 1
ATOM 5712 O O . LYS A 1 731 ? 7.086 20.422 -16.125 1 94.94 731 LYS A O 1
ATOM 5717 N N . TRP A 1 732 ? 7.027 21.406 -18.156 1 94.88 732 TRP A N 1
ATOM 5718 C CA . TRP A 1 732 ? 6.871 22.734 -17.562 1 94.88 732 TRP A CA 1
ATOM 5719 C C . TRP A 1 732 ? 5.602 22.812 -16.719 1 94.88 732 TRP A C 1
ATOM 5721 O O . TRP A 1 732 ? 5.625 23.328 -15.602 1 94.88 732 TRP A O 1
ATOM 5731 N N . TYR A 1 733 ? 4.488 22.344 -17.266 1 96.56 733 TYR A N 1
ATOM 5732 C CA . TYR A 1 733 ? 3.238 22.359 -16.516 1 96.56 733 TYR A CA 1
ATOM 5733 C C . TYR A 1 733 ? 3.375 21.578 -15.211 1 96.56 733 TYR A C 1
ATOM 5735 O O . TYR A 1 733 ? 2.947 22.047 -14.156 1 96.56 733 TYR A O 1
ATOM 5743 N N . LEU A 1 734 ? 3.963 20.391 -15.273 1 96.62 734 LEU A N 1
ATOM 5744 C CA . LEU A 1 734 ? 4.113 19.547 -14.094 1 96.62 734 LEU A CA 1
ATOM 5745 C C . LEU A 1 734 ? 4.965 20.234 -13.039 1 96.62 734 LEU A C 1
ATOM 5747 O O . LEU A 1 734 ? 4.602 20.25 -11.859 1 96.62 734 LEU A O 1
ATOM 5751 N N . MET A 1 735 ? 6.008 20.812 -13.461 1 94 735 MET A N 1
ATOM 5752 C CA . MET A 1 735 ? 6.906 21.5 -12.531 1 94 735 MET A CA 1
ATOM 5753 C C . MET A 1 735 ? 6.262 22.75 -11.969 1 94 735 MET A C 1
ATOM 5755 O O . MET A 1 735 ? 6.418 23.062 -10.781 1 94 735 MET A O 1
ATOM 5759 N N . ASN A 1 736 ? 5.613 23.484 -12.836 1 94.56 736 ASN A N 1
ATOM 5760 C CA . ASN A 1 736 ? 4.922 24.688 -12.383 1 94.56 736 ASN A CA 1
ATOM 5761 C C . ASN A 1 736 ? 3.863 24.359 -11.336 1 94.56 736 ASN A C 1
ATOM 5763 O O . ASN A 1 736 ? 3.699 25.094 -10.359 1 94.56 736 ASN A O 1
ATOM 5767 N N . ALA A 1 737 ? 3.131 23.312 -11.539 1 96.44 737 ALA A N 1
ATOM 5768 C CA . ALA A 1 737 ? 2.117 22.875 -10.586 1 96.44 737 ALA A CA 1
ATOM 5769 C C . ALA A 1 737 ? 2.744 22.516 -9.242 1 96.44 737 ALA A C 1
ATOM 5771 O O . ALA A 1 737 ? 2.18 22.828 -8.188 1 96.44 737 ALA A O 1
ATOM 5772 N N . PHE A 1 738 ? 3.883 21.891 -9.289 1 96 738 PHE A N 1
ATOM 5773 C CA . PHE A 1 738 ? 4.621 21.547 -8.078 1 96 738 PHE A CA 1
ATOM 5774 C C . PHE A 1 738 ? 5.062 22.797 -7.336 1 96 738 PHE A C 1
ATOM 5776 O O . PHE A 1 738 ? 4.848 22.922 -6.129 1 96 738 PHE A O 1
ATOM 5783 N N . ASN A 1 739 ? 5.648 23.734 -8.055 1 95.06 739 ASN A N 1
ATOM 5784 C CA . ASN A 1 739 ? 6.141 24.969 -7.469 1 95.06 739 ASN A CA 1
ATOM 5785 C C . ASN A 1 739 ? 5.004 25.797 -6.875 1 95.06 739 ASN A C 1
ATOM 5787 O O . ASN A 1 739 ? 5.156 26.391 -5.809 1 95.06 739 ASN A O 1
ATOM 5791 N N . ALA A 1 740 ? 3.93 25.844 -7.625 1 96.19 740 ALA A N 1
ATOM 5792 C CA . ALA A 1 740 ? 2.77 26.578 -7.121 1 96.19 740 ALA A CA 1
ATOM 5793 C C . ALA A 1 740 ? 2.301 26.016 -5.785 1 96.19 740 ALA A C 1
ATOM 5795 O O . ALA A 1 740 ? 1.932 26.766 -4.883 1 96.19 740 ALA A O 1
ATOM 5796 N N . ALA A 1 741 ? 2.332 24.703 -5.609 1 97.06 741 ALA A N 1
ATOM 5797 C CA . ALA A 1 741 ? 1.922 24.047 -4.367 1 97.06 741 ALA A CA 1
ATOM 5798 C C . ALA A 1 741 ? 2.883 24.391 -3.23 1 97.06 741 ALA A C 1
ATOM 5800 O O . ALA A 1 741 ? 2.453 24.703 -2.117 1 97.06 741 ALA A O 1
ATOM 5801 N N . ILE A 1 742 ? 4.195 24.328 -3.471 1 95.31 742 ILE A N 1
ATOM 5802 C CA . ILE A 1 742 ? 5.211 24.594 -2.461 1 95.31 742 ILE A CA 1
ATOM 5803 C C . ILE A 1 742 ? 5.098 26.047 -1.983 1 95.31 742 ILE A C 1
ATOM 5805 O O . ILE A 1 742 ? 5.219 26.312 -0.789 1 95.31 742 ILE A O 1
ATOM 5809 N N . LYS A 1 743 ? 4.738 26.953 -2.992 1 94 743 LYS A N 1
ATOM 5810 C CA . LYS A 1 743 ? 4.652 28.375 -2.691 1 94 743 LYS A CA 1
ATOM 5811 C C . LYS A 1 743 ? 3.291 28.734 -2.105 1 94 743 LYS A C 1
ATOM 5813 O O . LYS A 1 743 ? 3.127 29.812 -1.51 1 94 743 LYS A O 1
ATOM 5818 N N . GLY A 1 744 ? 2.453 27.891 -2.299 1 94.88 744 GLY A N 1
ATOM 5819 C CA . GLY A 1 744 ? 1.097 28.172 -1.854 1 94.88 744 GLY A CA 1
ATOM 5820 C C . GLY A 1 744 ? 0.407 29.234 -2.682 1 94.88 744 GLY A C 1
ATOM 5821 O O . GLY A 1 744 ? -0.253 30.125 -2.135 1 94.88 744 GLY A O 1
ATOM 5822 N N . GLU A 1 745 ? 0.559 29.172 -3.992 1 94.19 745 GLU A N 1
ATOM 5823 C CA . GLU A 1 745 ? -0.075 30.141 -4.879 1 94.19 745 GLU A CA 1
ATOM 5824 C C . GLU A 1 745 ? -1.565 29.859 -5.035 1 94.19 745 GLU A C 1
ATOM 5826 O O . GLU A 1 745 ? -1.956 28.969 -5.797 1 94.19 745 GLU A O 1
ATOM 5831 N N . GLU A 1 746 ? -2.342 30.672 -4.465 1 91.56 746 GLU A N 1
ATOM 5832 C CA . GLU A 1 746 ? -3.775 30.422 -4.359 1 91.56 746 GLU A CA 1
ATOM 5833 C C . GLU A 1 746 ? -4.445 30.438 -5.73 1 91.56 746 GLU A C 1
ATOM 5835 O O . GLU A 1 746 ? -5.395 29.688 -5.973 1 91.56 746 GLU A O 1
ATOM 5840 N N . GLU A 1 747 ? -3.957 31.188 -6.648 1 90.44 747 GLU A N 1
ATOM 5841 C CA . GLU A 1 747 ? -4.562 31.328 -7.969 1 90.44 747 GLU A CA 1
ATOM 5842 C C . GLU A 1 747 ? -4.465 30.031 -8.758 1 90.44 747 GLU A C 1
ATOM 5844 O O . GLU A 1 747 ? -5.266 29.781 -9.664 1 90.44 747 GLU A O 1
ATOM 5849 N N . LEU A 1 748 ? -3.482 29.188 -8.352 1 94.25 748 LEU A N 1
ATOM 5850 C CA . LEU A 1 748 ? -3.262 27.938 -9.086 1 94.25 748 LEU A CA 1
ATOM 5851 C C . LEU A 1 748 ? -3.621 26.734 -8.227 1 94.25 748 LEU A C 1
ATOM 5853 O O . LEU A 1 748 ? -3.162 25.625 -8.492 1 94.25 748 LEU A O 1
ATOM 5857 N N . LYS A 1 749 ? -4.453 26.906 -7.301 1 93.06 749 LYS A N 1
ATOM 5858 C CA . LYS A 1 749 ? -4.762 25.891 -6.305 1 93.06 749 LYS A CA 1
ATOM 5859 C C . LYS A 1 749 ? -5.285 24.609 -6.965 1 93.06 749 LYS A C 1
ATOM 5861 O O . LYS A 1 749 ? -4.883 23.5 -6.594 1 93.06 749 LYS A O 1
ATOM 5866 N N . LEU A 1 750 ? -6.031 24.641 -7.926 1 93.12 750 LEU A N 1
ATOM 5867 C CA . LEU A 1 750 ? -6.668 23.5 -8.562 1 93.12 750 LEU A CA 1
ATOM 5868 C C . LEU A 1 750 ? -5.656 22.688 -9.359 1 93.12 750 LEU A C 1
ATOM 5870 O O . LEU A 1 750 ? -5.906 21.516 -9.688 1 93.12 750 LEU A O 1
ATOM 5874 N N . ASP A 1 751 ? -4.461 23.281 -9.57 1 95.5 751 ASP A N 1
ATOM 5875 C CA . ASP A 1 751 ? -3.457 22.625 -10.406 1 95.5 751 ASP A CA 1
ATOM 5876 C C . ASP A 1 751 ? -2.295 22.109 -9.562 1 95.5 751 ASP A C 1
ATOM 5878 O O . ASP A 1 751 ? -1.312 21.609 -10.094 1 95.5 751 ASP A O 1
ATOM 5882 N N . TYR A 1 752 ? -2.484 22.234 -8.273 1 97.06 752 TYR A N 1
ATOM 5883 C CA . TYR A 1 752 ? -1.393 21.844 -7.391 1 97.06 752 TYR A CA 1
ATOM 5884 C C . TYR A 1 752 ? -0.981 20.391 -7.648 1 97.06 752 TYR A C 1
ATOM 5886 O O . TYR A 1 752 ? -1.833 19.516 -7.766 1 97.06 752 TYR A O 1
ATOM 5894 N N . GLN A 1 753 ? 0.365 20.188 -7.871 1 97.62 753 GLN A N 1
ATOM 5895 C CA . GLN A 1 753 ? 0.935 18.859 -7.742 1 97.62 753 GLN A CA 1
ATOM 5896 C C . GLN A 1 753 ? 1.421 18.594 -6.316 1 97.62 753 GLN A C 1
ATOM 5898 O O . GLN A 1 753 ? 2.398 19.203 -5.871 1 97.62 753 GLN A O 1
ATOM 5903 N N . ILE A 1 754 ? 0.712 17.766 -5.598 1 97.38 754 ILE A N 1
ATOM 5904 C CA . ILE A 1 754 ? 1.06 17.422 -4.223 1 97.38 754 ILE A CA 1
ATOM 5905 C C . ILE A 1 754 ? 1.363 15.93 -4.121 1 97.38 754 ILE A C 1
ATOM 5907 O O . ILE A 1 754 ? 0.448 15.102 -4.094 1 97.38 754 ILE A O 1
ATOM 5911 N N . GLN A 1 755 ? 2.672 15.617 -4.09 1 96.31 755 GLN A N 1
ATOM 5912 C CA . GLN A 1 755 ? 3.062 14.219 -3.941 1 96.31 755 GLN A CA 1
ATOM 5913 C C . GLN A 1 755 ? 2.713 13.695 -2.553 1 96.31 755 GLN A C 1
ATOM 5915 O O . GLN A 1 755 ? 3.197 14.219 -1.546 1 96.31 755 GLN A O 1
ATOM 5920 N N . CYS A 1 756 ? 1.824 12.695 -2.51 1 95.69 756 CYS A N 1
ATOM 5921 C CA . CYS A 1 756 ? 1.319 12.125 -1.265 1 95.69 756 CYS A CA 1
ATOM 5922 C C . CYS A 1 756 ? 0.706 10.75 -1.502 1 95.69 756 CYS A C 1
ATOM 5924 O O . CYS A 1 756 ? 0.04 10.531 -2.516 1 95.69 756 CYS A O 1
ATOM 5926 N N . GLY A 1 757 ? 0.955 9.859 -0.539 1 94.12 757 GLY A N 1
ATOM 5927 C CA . GLY A 1 757 ? 0.363 8.539 -0.638 1 94.12 757 GLY A CA 1
ATOM 5928 C C . GLY A 1 757 ? -0.76 8.305 0.356 1 94.12 757 GLY A C 1
ATOM 5929 O O . GLY A 1 757 ? -1.024 9.156 1.208 1 94.12 757 GLY A O 1
ATOM 5930 N N . PRO A 1 758 ? -1.436 7.137 0.273 1 93.5 758 PRO A N 1
ATOM 5931 C CA . PRO A 1 758 ? -2.576 6.809 1.131 1 93.5 758 PRO A CA 1
ATOM 5932 C C . PRO A 1 758 ? -2.188 6.664 2.6 1 93.5 758 PRO A C 1
ATOM 5934 O O . PRO A 1 758 ? -3.057 6.645 3.475 1 93.5 758 PRO A O 1
ATOM 5937 N N . ALA A 1 759 ? -0.882 6.539 2.936 1 95.25 759 ALA A N 1
ATOM 5938 C CA . ALA A 1 759 ? -0.412 6.461 4.316 1 95.25 759 ALA A CA 1
ATOM 5939 C C . ALA A 1 759 ? -0.921 7.645 5.137 1 95.25 759 ALA A C 1
ATOM 5941 O O . ALA A 1 759 ? -1.276 7.488 6.305 1 95.25 759 ALA A O 1
ATOM 5942 N N . LEU A 1 760 ? -0.912 8.852 4.473 1 97.06 760 LEU A N 1
ATOM 5943 C CA . LEU A 1 760 ? -1.4 10.023 5.191 1 97.06 760 LEU A CA 1
ATOM 5944 C C . LEU A 1 760 ? -2.902 9.922 5.438 1 97.06 760 LEU A C 1
ATOM 5946 O O . LEU A 1 760 ? -3.391 10.336 6.492 1 97.06 760 LEU A O 1
ATOM 5950 N N . GLY A 1 761 ? -3.633 9.438 4.504 1 95 761 GLY A N 1
ATOM 5951 C CA . GLY A 1 761 ? -5.047 9.203 4.738 1 95 761 GLY A CA 1
ATOM 5952 C C . GLY A 1 761 ? -5.312 8.266 5.906 1 95 761 GLY A C 1
ATOM 5953 O O . GLY A 1 761 ? -6.191 8.523 6.73 1 95 761 GLY A O 1
ATOM 5954 N N . ALA A 1 762 ? -4.59 7.184 5.969 1 94.5 762 ALA A N 1
ATOM 5955 C CA . ALA A 1 762 ? -4.699 6.242 7.078 1 94.5 762 ALA A CA 1
ATOM 5956 C C . ALA A 1 762 ? -4.32 6.906 8.398 1 94.5 762 ALA A C 1
ATOM 5958 O O . ALA A 1 762 ? -4.977 6.684 9.422 1 94.5 762 ALA A O 1
ATOM 5959 N N . PHE A 1 763 ? -3.254 7.629 8.453 1 97.38 763 PHE A N 1
ATOM 5960 C CA . PHE A 1 763 ? -2.824 8.383 9.625 1 97.38 763 PHE A CA 1
ATOM 5961 C C . PHE A 1 763 ? -3.926 9.32 10.102 1 97.38 763 PHE A C 1
ATOM 5963 O O . PHE A 1 763 ? -4.227 9.375 11.297 1 97.38 763 PHE A O 1
ATOM 5970 N N . ASN A 1 764 ? -4.43 10.086 9.07 1 96.62 764 ASN A N 1
ATOM 5971 C CA . ASN A 1 764 ? -5.508 11.008 9.398 1 96.62 764 ASN A CA 1
ATOM 5972 C C . ASN A 1 764 ? -6.672 10.289 10.078 1 96.62 764 ASN A C 1
ATOM 5974 O O . ASN A 1 764 ? -7.258 10.805 11.031 1 96.62 764 ASN A O 1
ATOM 5978 N N . GLN A 1 765 ? -7.035 9.078 9.523 1 91.94 765 GLN A N 1
ATOM 5979 C CA . GLN A 1 765 ? -8.102 8.305 10.148 1 91.94 765 GLN A CA 1
ATOM 5980 C C . GLN A 1 765 ? -7.688 7.828 11.539 1 91.94 765 GLN A C 1
ATOM 5982 O O . GLN A 1 765 ? -8.508 7.785 12.453 1 91.94 765 GLN A O 1
ATOM 5987 N N . TRP A 1 766 ? -6.41 7.473 11.773 1 93.31 766 TRP A N 1
ATOM 5988 C CA . TRP A 1 766 ? -5.891 6.969 13.039 1 93.31 766 TRP A CA 1
ATOM 5989 C C . TRP A 1 766 ? -5.922 8.055 14.109 1 93.31 766 TRP A C 1
ATOM 5991 O O . TRP A 1 766 ? -6.258 7.781 15.266 1 93.31 766 TRP A O 1
ATOM 6001 N N . VAL A 1 767 ? -5.633 9.273 13.625 1 94.69 767 VAL A N 1
ATOM 6002 C CA . VAL A 1 767 ? -5.516 10.328 14.625 1 94.69 767 VAL A CA 1
ATOM 6003 C C . VAL A 1 767 ? -6.789 11.164 14.641 1 94.69 767 VAL A C 1
ATOM 6005 O O . VAL A 1 767 ? -6.844 12.211 15.297 1 94.69 767 VAL A O 1
ATOM 6008 N N . LYS A 1 768 ? -7.703 10.68 13.836 1 90.12 768 LYS A N 1
ATOM 6009 C CA . LYS A 1 768 ? -8.969 11.398 13.797 1 90.12 768 LYS A CA 1
ATOM 6010 C C . LYS A 1 768 ? -9.547 11.57 15.203 1 90.12 768 LYS A C 1
ATOM 6012 O O . LYS A 1 768 ? -9.5 10.648 16.016 1 90.12 768 LYS A O 1
ATOM 6017 N N . ASP A 1 769 ? -9.977 12.727 15.445 1 79.5 769 ASP A N 1
ATOM 6018 C CA . ASP A 1 769 ? -10.625 13.094 16.703 1 79.5 769 ASP A CA 1
ATOM 6019 C C . ASP A 1 769 ? -9.617 13.148 17.844 1 79.5 769 ASP A C 1
ATOM 6021 O O . ASP A 1 769 ? -9.977 12.977 19.016 1 79.5 769 ASP A O 1
ATOM 6025 N N . THR A 1 770 ? -8.273 13.164 17.547 1 87.5 770 THR A N 1
ATOM 6026 C CA . THR A 1 770 ? -7.188 13.445 18.469 1 87.5 770 THR A CA 1
ATOM 6027 C C . THR A 1 770 ? -6.586 14.82 18.203 1 87.5 770 THR A C 1
ATOM 6029 O O . THR A 1 770 ? -7 15.508 17.266 1 87.5 770 THR A O 1
ATOM 6032 N N . LYS A 1 771 ? -5.676 15.242 19 1 84.31 771 LYS A N 1
ATOM 6033 C CA . LYS A 1 771 ? -4.996 16.516 18.797 1 84.31 771 LYS A CA 1
ATOM 6034 C C . LYS A 1 771 ? -4.23 16.516 17.469 1 84.31 771 LYS A C 1
ATOM 6036 O O . LYS A 1 771 ? -4.035 17.578 16.859 1 84.31 771 LYS A O 1
ATOM 6041 N N . LEU A 1 772 ? -3.842 15.383 16.984 1 94.44 772 LEU A N 1
ATOM 6042 C CA . LEU A 1 772 ? -2.994 15.242 15.805 1 94.44 772 LEU A CA 1
ATOM 6043 C C . LEU A 1 772 ? -3.822 15.312 14.531 1 94.44 772 LEU A C 1
ATOM 6045 O O . LEU A 1 772 ? -3.277 15.234 13.43 1 94.44 772 LEU A O 1
ATOM 6049 N N . GLU A 1 773 ? -5.137 15.461 14.648 1 93.31 773 GLU A N 1
ATOM 6050 C CA . GLU A 1 773 ? -5.957 15.672 13.461 1 93.31 773 GLU A CA 1
ATOM 6051 C C . GLU A 1 773 ? -5.594 16.984 12.766 1 93.31 773 GLU A C 1
ATOM 6053 O O . GLU A 1 773 ? -5.582 17.062 11.539 1 93.31 773 GLU A O 1
ATOM 6058 N N . ASN A 1 774 ? -5.238 18.047 13.664 1 92.56 774 ASN A N 1
ATOM 6059 C CA . ASN A 1 774 ? -4.754 19.344 13.164 1 92.56 774 ASN A CA 1
ATOM 6060 C C . ASN A 1 774 ? -3.246 19.312 12.922 1 92.56 774 ASN A C 1
ATOM 6062 O O . ASN A 1 774 ? -2.465 19.094 13.844 1 92.56 774 ASN A O 1
ATOM 6066 N N . TRP A 1 775 ? -2.859 19.609 11.633 1 95.56 775 TRP A N 1
ATOM 6067 C CA . TRP A 1 775 ? -1.455 19.438 11.273 1 95.56 775 TRP A CA 1
ATOM 6068 C C . TRP A 1 775 ? -0.575 20.406 12.07 1 95.56 775 TRP A C 1
ATOM 6070 O O . TRP A 1 775 ? 0.624 20.156 12.234 1 95.56 775 TRP A O 1
ATOM 6080 N N . LYS A 1 776 ? -1.096 21.453 12.492 1 91.31 776 LYS A N 1
ATOM 6081 C CA . LYS A 1 776 ? -0.334 22.438 13.266 1 91.31 776 LYS A CA 1
ATOM 6082 C C . LYS A 1 776 ? 0.157 21.828 14.578 1 91.31 776 LYS A C 1
ATOM 6084 O O . LYS A 1 776 ? 1.055 22.375 15.227 1 91.31 776 LYS A O 1
ATOM 6089 N N . ASN A 1 777 ? -0.494 20.688 14.914 1 89.88 777 ASN A N 1
ATOM 6090 C CA . ASN A 1 777 ? -0.063 19.969 16.109 1 89.88 777 ASN A CA 1
ATOM 6091 C C . ASN A 1 777 ? 0.84 18.781 15.75 1 89.88 777 ASN A C 1
ATOM 6093 O O . ASN A 1 777 ? 1.242 18.016 16.625 1 89.88 777 ASN A O 1
ATOM 6097 N N . ARG A 1 778 ? 1.074 18.656 14.602 1 96.75 778 ARG A N 1
ATOM 6098 C CA . ARG A 1 778 ? 1.894 17.547 14.133 1 96.75 778 ARG A CA 1
ATOM 6099 C C . ARG A 1 778 ? 3.363 17.938 14.047 1 96.75 778 ARG A C 1
ATOM 6101 O O . ARG A 1 778 ? 3.779 18.609 13.102 1 96.75 778 ARG A O 1
ATOM 6108 N N . HIS A 1 779 ? 4.035 17.641 15.055 1 95.19 779 HIS A N 1
ATOM 6109 C CA . HIS A 1 779 ? 5.488 17.766 14.969 1 95.19 779 HIS A CA 1
ATOM 6110 C C . HIS A 1 779 ? 6.125 16.438 14.562 1 95.19 779 HIS A C 1
ATOM 6112 O O . HIS A 1 779 ? 5.742 15.375 15.07 1 95.19 779 HIS A O 1
ATOM 6118 N N . VAL A 1 780 ? 7.125 16.469 13.742 1 97.19 780 VAL A N 1
ATOM 6119 C CA . VAL A 1 780 ? 7.645 15.281 13.078 1 97.19 780 VAL A CA 1
ATOM 6120 C C . VAL A 1 780 ? 8.211 14.312 14.117 1 97.19 780 VAL A C 1
ATOM 6122 O O . VAL A 1 780 ? 8.023 13.102 14 1 97.19 780 VAL A O 1
ATOM 6125 N N . ASP A 1 781 ? 8.883 14.906 15.141 1 93.94 781 ASP A N 1
ATOM 6126 C CA . ASP A 1 781 ? 9.477 14.055 16.172 1 93.94 781 ASP A CA 1
ATOM 6127 C C . ASP A 1 781 ? 8.406 13.43 17.062 1 93.94 781 ASP A C 1
ATOM 6129 O O . ASP A 1 781 ? 8.477 12.242 17.375 1 93.94 781 ASP A O 1
ATOM 6133 N N . GLU A 1 782 ? 7.379 14.172 17.359 1 92.44 782 GLU A N 1
ATOM 6134 C CA . GLU A 1 782 ? 6.301 13.688 18.203 1 92.44 782 GLU A CA 1
ATOM 6135 C C . GLU A 1 782 ? 5.484 12.602 17.5 1 92.44 782 GLU A C 1
ATOM 6137 O O . GLU A 1 782 ? 5.117 11.602 18.109 1 92.44 782 GLU A O 1
ATOM 6142 N N . ILE A 1 783 ? 5.242 12.875 16.281 1 96.25 783 ILE A N 1
ATOM 6143 C CA . ILE A 1 783 ? 4.477 11.914 15.508 1 96.25 783 ILE A CA 1
ATOM 6144 C C . ILE A 1 783 ? 5.266 10.609 15.367 1 96.25 783 ILE A C 1
ATOM 6146 O O . ILE A 1 783 ? 4.711 9.523 15.523 1 96.25 783 ILE A O 1
ATOM 6150 N N . GLY A 1 784 ? 6.551 10.703 15.109 1 96.56 784 GLY A N 1
ATOM 6151 C CA . GLY A 1 784 ? 7.395 9.523 15.023 1 96.56 784 GLY A CA 1
ATOM 6152 C C . GLY A 1 784 ? 7.434 8.719 16.312 1 96.56 784 GLY A C 1
ATOM 6153 O O . GLY A 1 784 ? 7.301 7.496 16.297 1 96.56 784 GLY A O 1
ATOM 6154 N N . LEU A 1 785 ? 7.609 9.438 17.406 1 93.69 785 LEU A N 1
ATOM 6155 C CA . LEU A 1 785 ? 7.676 8.789 18.703 1 93.69 785 LEU A CA 1
ATOM 6156 C C . LEU A 1 785 ? 6.348 8.133 19.062 1 93.69 785 LEU A C 1
ATOM 6158 O O . LEU A 1 785 ? 6.32 6.992 19.531 1 93.69 785 LEU A O 1
ATOM 6162 N N . LYS A 1 786 ? 5.277 8.898 18.844 1 94.31 786 LYS A N 1
ATOM 6163 C CA . LYS A 1 786 ? 3.955 8.344 19.125 1 94.31 786 LYS A CA 1
ATOM 6164 C C . LYS A 1 786 ? 3.705 7.074 18.328 1 94.31 786 LYS A C 1
ATOM 6166 O O . LYS A 1 786 ? 3.197 6.086 18.859 1 94.31 786 LYS A O 1
ATOM 6171 N N . LEU A 1 787 ? 4.047 7.074 17.125 1 96.94 787 LEU A N 1
ATOM 6172 C CA . LEU A 1 787 ? 3.885 5.91 16.266 1 96.94 787 LEU A CA 1
ATOM 6173 C C . LEU A 1 787 ? 4.691 4.727 16.797 1 96.94 787 LEU A C 1
ATOM 6175 O O . LEU A 1 787 ? 4.188 3.604 16.859 1 96.94 787 LEU A O 1
ATOM 6179 N N . MET A 1 788 ? 5.926 4.996 17.203 1 96.12 788 MET A N 1
ATOM 6180 C CA . MET A 1 788 ? 6.781 3.922 17.688 1 96.12 788 MET A CA 1
ATOM 6181 C C . MET A 1 788 ? 6.238 3.342 18.984 1 96.12 788 MET A C 1
ATOM 6183 O O . MET A 1 788 ? 6.234 2.123 19.172 1 96.12 788 MET A O 1
ATOM 6187 N N . MET A 1 789 ? 5.758 4.211 19.875 1 93.44 789 MET A N 1
ATOM 6188 C CA . MET A 1 789 ? 5.215 3.76 21.156 1 93.44 789 MET A CA 1
ATOM 6189 C C . MET A 1 789 ? 3.943 2.945 20.953 1 93.44 789 MET A C 1
ATOM 6191 O O . MET A 1 789 ? 3.787 1.87 21.531 1 93.44 789 MET A O 1
ATOM 6195 N N . GLU A 1 790 ? 3.062 3.543 20.109 1 94.81 790 GLU A N 1
ATOM 6196 C CA . GLU A 1 790 ? 1.808 2.844 19.844 1 94.81 790 GLU A CA 1
ATOM 6197 C C . GLU A 1 790 ? 2.049 1.528 19.109 1 94.81 790 GLU A C 1
ATOM 6199 O O . GLU A 1 790 ? 1.294 0.569 19.281 1 94.81 790 GLU A O 1
ATOM 6204 N N . THR A 1 791 ? 3.08 1.423 18.312 1 96.25 791 THR A N 1
ATOM 6205 C CA . THR A 1 791 ? 3.463 0.18 17.656 1 96.25 791 THR A CA 1
ATOM 6206 C C . THR A 1 791 ? 3.893 -0.867 18.672 1 96.25 791 THR A C 1
ATOM 6208 O O . THR A 1 791 ? 3.479 -2.025 18.594 1 96.25 791 THR A O 1
ATOM 6211 N N . ALA A 1 792 ? 4.715 -0.423 19.641 1 93.62 792 ALA A N 1
ATOM 6212 C CA . ALA A 1 792 ? 5.152 -1.334 20.688 1 93.62 792 ALA A CA 1
ATOM 6213 C C . ALA A 1 792 ? 3.961 -1.879 21.484 1 93.62 792 ALA A C 1
ATOM 6215 O O . ALA A 1 792 ? 3.898 -3.074 21.766 1 93.62 792 ALA A O 1
ATOM 6216 N N . LYS A 1 793 ? 3.057 -0.974 21.797 1 90.62 793 LYS A N 1
ATOM 6217 C CA . LYS A 1 793 ? 1.85 -1.364 22.516 1 90.62 793 LYS A CA 1
ATOM 6218 C C . LYS A 1 793 ? 1.029 -2.369 21.719 1 90.62 793 LYS A C 1
ATOM 6220 O O . LYS A 1 793 ? 0.586 -3.387 22.25 1 90.62 793 LYS A O 1
ATOM 6225 N N . TYR A 1 794 ? 0.906 -2.061 20.516 1 93.06 794 TYR A N 1
ATOM 6226 C CA . TYR A 1 794 ? 0.12 -2.91 19.625 1 93.06 794 TYR A CA 1
ATOM 6227 C C . TYR A 1 794 ? 0.742 -4.297 19.5 1 93.06 794 TYR A C 1
ATOM 6229 O O . TYR A 1 794 ? 0.038 -5.309 19.578 1 93.06 794 TYR A O 1
ATOM 6237 N N . LEU A 1 795 ? 2.004 -4.355 19.281 1 92.38 795 LEU A N 1
ATOM 6238 C CA . LEU A 1 795 ? 2.709 -5.621 19.125 1 92.38 795 LEU A CA 1
ATOM 6239 C C . LEU A 1 795 ? 2.598 -6.465 20.406 1 92.38 795 LEU A C 1
ATOM 6241 O O . LEU A 1 795 ? 2.389 -7.676 20.328 1 92.38 795 LEU A O 1
ATOM 6245 N N . LYS A 1 796 ? 2.777 -5.848 21.516 1 85.44 796 LYS A N 1
ATOM 6246 C CA . LYS A 1 796 ? 2.666 -6.574 22.781 1 85.44 796 LYS A CA 1
ATOM 6247 C C . LYS A 1 796 ? 1.292 -7.223 22.922 1 85.44 796 LYS A C 1
ATOM 6249 O O . LYS A 1 796 ? 1.183 -8.367 23.375 1 85.44 796 LYS A O 1
ATOM 6254 N N . LYS A 1 797 ? 0.298 -6.484 22.531 1 85 797 LYS A N 1
ATOM 6255 C CA . LYS A 1 797 ? -1.069 -6.992 22.609 1 85 797 LYS A CA 1
ATOM 6256 C C . LYS A 1 797 ? -1.315 -8.078 21.562 1 85 797 LYS A C 1
ATOM 6258 O O . LYS A 1 797 ? -1.914 -9.109 21.859 1 85 797 LYS A O 1
ATOM 6263 N N . SER A 1 798 ? -0.841 -7.859 20.375 1 85.75 798 SER A N 1
ATOM 6264 C CA . SER A 1 798 ? -1.167 -8.711 19.234 1 85.75 798 SER A CA 1
ATOM 6265 C C . SER A 1 798 ? -0.398 -10.023 19.281 1 85.75 798 SER A C 1
ATOM 6267 O O . SER A 1 798 ? -0.903 -11.062 18.844 1 85.75 798 SER A O 1
ATOM 6269 N N . VAL A 1 799 ? 0.771 -9.992 19.828 1 85.31 799 VAL A N 1
ATOM 6270 C CA . VAL A 1 799 ? 1.628 -11.172 19.75 1 85.31 799 VAL A CA 1
ATOM 6271 C C . VAL A 1 799 ? 1.237 -12.172 20.828 1 85.31 799 VAL A C 1
ATOM 6273 O O . VAL A 1 799 ? 1.585 -13.352 20.75 1 85.31 799 VAL A O 1
ATOM 6276 N N . LYS A 1 800 ? 0.518 -11.734 21.828 1 76.88 800 LYS A N 1
ATOM 6277 C CA . LYS A 1 800 ? 0.094 -12.617 22.922 1 76.88 800 LYS A CA 1
ATOM 6278 C C . LYS A 1 800 ? -0.72 -13.789 22.391 1 76.88 800 LYS A C 1
ATOM 6280 O O . LYS A 1 800 ? -0.655 -14.891 22.938 1 76.88 800 LYS A O 1
ATOM 6285 N N . GLN A 1 801 ? -1.399 -13.547 21.344 1 74.44 801 GLN A N 1
ATOM 6286 C CA . GLN A 1 801 ? -2.252 -14.602 20.812 1 74.44 801 GLN A CA 1
ATOM 6287 C C . GLN A 1 801 ? -1.421 -15.672 20.109 1 74.44 801 GLN A C 1
ATOM 6289 O O . GLN A 1 801 ? -1.91 -16.781 19.859 1 74.44 801 GLN A O 1
ATOM 6294 N N . PHE A 1 802 ? -0.158 -15.367 19.859 1 75.94 802 PHE A N 1
ATOM 6295 C CA . PHE A 1 802 ? 0.65 -16.312 19.094 1 75.94 802 PHE A CA 1
ATOM 6296 C C . PHE A 1 802 ? 1.743 -16.906 19.953 1 75.94 802 PHE A C 1
ATOM 6298 O O . PHE A 1 802 ? 2.559 -17.703 19.484 1 75.94 802 PHE A O 1
ATOM 6305 N N . SER A 1 803 ? 1.842 -16.438 21.25 1 64.12 803 SER A N 1
ATOM 6306 C CA . SER A 1 803 ? 2.84 -16.953 22.188 1 64.12 803 SER A CA 1
ATOM 6307 C C . SER A 1 803 ? 2.355 -18.234 22.859 1 64.12 803 SER A C 1
ATOM 6309 O O . SER A 1 803 ? 1.152 -18.422 23.047 1 64.12 803 SER A O 1
ATOM 6311 N N . MET B 1 1 ? -3.227 -44.094 -3.18 1 78.44 1 MET B N 1
ATOM 6312 C CA . MET B 1 1 ? -1.906 -44.719 -3.188 1 78.44 1 MET B CA 1
ATOM 6313 C C . MET B 1 1 ? -0.83 -43.719 -3.559 1 78.44 1 MET B C 1
ATOM 6315 O O . MET B 1 1 ? -1.024 -42.906 -4.461 1 78.44 1 MET B O 1
ATOM 6319 N N . VAL B 1 2 ? 0.167 -43.625 -2.732 1 84.56 2 VAL B N 1
ATOM 6320 C CA . VAL B 1 2 ? 1.26 -42.688 -2.93 1 84.56 2 VAL B CA 1
ATOM 6321 C C . VAL B 1 2 ? 2.566 -43.438 -3.156 1 84.56 2 VAL B C 1
ATOM 6323 O O . VAL B 1 2 ? 2.82 -44.469 -2.514 1 84.56 2 VAL B O 1
ATOM 6326 N N . ALA B 1 3 ? 3.285 -42.875 -4.082 1 91.75 3 ALA B N 1
ATOM 6327 C CA . ALA B 1 3 ? 4.613 -43.438 -4.312 1 91.75 3 ALA B CA 1
ATOM 6328 C C . ALA B 1 3 ? 5.707 -42.438 -4.004 1 91.75 3 ALA B C 1
ATOM 6330 O O . ALA B 1 3 ? 5.574 -41.25 -4.332 1 91.75 3 ALA B O 1
ATOM 6331 N N . TYR B 1 4 ? 6.738 -42.875 -3.309 1 92.38 4 TYR B N 1
ATOM 6332 C CA . TYR B 1 4 ? 7.945 -42.062 -3.111 1 92.38 4 TYR B CA 1
ATOM 6333 C C . TYR B 1 4 ? 9.047 -42.5 -4.07 1 92.38 4 TYR B C 1
ATOM 6335 O O . TYR B 1 4 ? 9.375 -43.688 -4.16 1 92.38 4 TYR B O 1
ATOM 6343 N N . VAL B 1 5 ? 9.523 -41.5 -4.754 1 93.5 5 VAL B N 1
ATOM 6344 C CA . VAL B 1 5 ? 10.617 -41.812 -5.668 1 93.5 5 VAL B CA 1
ATOM 6345 C C . VAL B 1 5 ? 11.852 -40.969 -5.289 1 93.5 5 VAL B C 1
ATOM 6347 O O . VAL B 1 5 ? 11.727 -39.812 -4.879 1 93.5 5 VAL B O 1
ATOM 6350 N N . PHE B 1 6 ? 13.055 -41.594 -5.426 1 94.75 6 PHE B N 1
ATOM 6351 C CA . PHE B 1 6 ? 14.297 -40.969 -4.973 1 94.75 6 PHE B CA 1
ATOM 6352 C C . PHE B 1 6 ? 15.195 -40.625 -6.156 1 94.75 6 PHE B C 1
ATOM 6354 O O . PHE B 1 6 ? 15.383 -41.438 -7.055 1 94.75 6 PHE B O 1
ATOM 6361 N N . PRO B 1 7 ? 15.758 -39.438 -6.141 1 92.56 7 PRO B N 1
ATOM 6362 C CA . PRO B 1 7 ? 16.594 -39.031 -7.27 1 92.56 7 PRO B CA 1
ATOM 6363 C C . PRO B 1 7 ? 18.016 -39.594 -7.211 1 92.56 7 PRO B C 1
ATOM 6365 O O . PRO B 1 7 ? 18.562 -39.75 -6.121 1 92.56 7 PRO B O 1
ATOM 6368 N N . GLY B 1 8 ? 18.562 -39.781 -8.352 1 90.88 8 GLY B N 1
ATOM 6369 C CA . GLY B 1 8 ? 19.906 -40.344 -8.484 1 90.88 8 GLY B CA 1
ATOM 6370 C C . GLY B 1 8 ? 20.953 -39.281 -8.805 1 90.88 8 GLY B C 1
ATOM 6371 O O . GLY B 1 8 ? 20.734 -38.094 -8.547 1 90.88 8 GLY B O 1
ATOM 6372 N N . GLN B 1 9 ? 22.047 -39.812 -9.383 1 85.94 9 GLN B N 1
ATOM 6373 C CA . GLN B 1 9 ? 23.172 -38.969 -9.742 1 85.94 9 GLN B CA 1
ATOM 6374 C C . GLN B 1 9 ? 22.734 -37.906 -10.742 1 85.94 9 GLN B C 1
ATOM 6376 O O . GLN B 1 9 ? 22.016 -38.188 -11.703 1 85.94 9 GLN B O 1
ATOM 6381 N N . GLY B 1 10 ? 23.062 -36.594 -10.516 1 80.62 10 GLY B N 1
ATOM 6382 C CA . GLY B 1 10 ? 22.656 -35.438 -11.273 1 80.62 10 GLY B CA 1
ATOM 6383 C C . GLY B 1 10 ? 21.844 -34.438 -10.469 1 80.62 10 GLY B C 1
ATOM 6384 O O . GLY B 1 10 ? 21.719 -33.281 -10.852 1 80.62 10 GLY B O 1
ATOM 6385 N N . SER B 1 11 ? 21.406 -35.062 -9.406 1 83.69 11 SER B N 1
ATOM 6386 C CA . SER B 1 11 ? 20.562 -34.219 -8.562 1 83.69 11 SER B CA 1
ATOM 6387 C C . SER B 1 11 ? 21.359 -33.594 -7.43 1 83.69 11 SER B C 1
ATOM 6389 O O . SER B 1 11 ? 20.828 -32.844 -6.613 1 83.69 11 SER B O 1
ATOM 6391 N N . GLN B 1 12 ? 22.641 -33.938 -7.355 1 86.06 12 GLN B N 1
ATOM 6392 C CA . GLN B 1 12 ? 23.453 -33.406 -6.277 1 86.06 12 GLN B CA 1
ATOM 6393 C C . GLN B 1 12 ? 23.719 -31.922 -6.473 1 86.06 12 GLN B C 1
ATOM 6395 O O . GLN B 1 12 ? 23.875 -31.453 -7.602 1 86.06 12 GLN B O 1
ATOM 6400 N N . ALA B 1 13 ? 23.656 -31.188 -5.395 1 83.5 13 ALA B N 1
ATOM 6401 C CA . ALA B 1 13 ? 23.969 -29.766 -5.406 1 83.5 13 ALA B CA 1
ATOM 6402 C C . ALA B 1 13 ? 24.609 -29.328 -4.09 1 83.5 13 ALA B C 1
ATOM 6404 O O . ALA B 1 13 ? 24.266 -29.844 -3.023 1 83.5 13 ALA B O 1
ATOM 6405 N N . LYS B 1 14 ? 25.578 -28.422 -4.281 1 80.88 14 LYS B N 1
ATOM 6406 C CA . LYS B 1 14 ? 26.156 -27.844 -3.068 1 80.88 14 LYS B CA 1
ATOM 6407 C C . LYS B 1 14 ? 25.062 -27.25 -2.186 1 80.88 14 LYS B C 1
ATOM 6409 O O . LYS B 1 14 ? 24.188 -26.531 -2.672 1 80.88 14 LYS B O 1
ATOM 6414 N N . GLY B 1 15 ? 25.078 -27.609 -0.946 1 81.56 15 GLY B N 1
ATOM 6415 C CA . GLY B 1 15 ? 24.078 -27.125 -0.006 1 81.56 15 GLY B CA 1
ATOM 6416 C C . GLY B 1 15 ? 22.984 -28.125 0.257 1 81.56 15 GLY B C 1
ATOM 6417 O O . GLY B 1 15 ? 22.141 -27.922 1.141 1 81.56 15 GLY B O 1
ATOM 6418 N N . MET B 1 16 ? 22.984 -29.188 -0.511 1 85.38 16 MET B N 1
ATOM 6419 C CA . MET B 1 16 ? 21.922 -30.172 -0.322 1 85.38 16 MET B CA 1
ATOM 6420 C C . MET B 1 16 ? 21.984 -30.797 1.071 1 85.38 16 MET B C 1
ATOM 6422 O O . MET B 1 16 ? 23.062 -30.906 1.65 1 85.38 16 MET B O 1
ATOM 6426 N N . GLY B 1 17 ? 20.812 -31.219 1.561 1 87.5 17 GLY B N 1
ATOM 6427 C CA . GLY B 1 17 ? 20.672 -31.766 2.904 1 87.5 17 GLY B CA 1
ATOM 6428 C C . GLY B 1 17 ? 20.391 -30.703 3.947 1 87.5 17 GLY B C 1
ATOM 6429 O O . GLY B 1 17 ? 19.578 -30.922 4.859 1 87.5 17 GLY B O 1
ATOM 6430 N N . GLY B 1 18 ? 21.125 -29.609 3.783 1 82.56 18 GLY B N 1
ATOM 6431 C CA . GLY B 1 18 ? 20.859 -28.453 4.609 1 82.56 18 GLY B CA 1
ATOM 6432 C C . GLY B 1 18 ? 20.844 -28.766 6.094 1 82.56 18 GLY B C 1
ATOM 6433 O O . GLY B 1 18 ? 21.797 -29.312 6.633 1 82.56 18 GLY B O 1
ATOM 6434 N N . GLU B 1 19 ? 19.719 -28.484 6.676 1 75.19 19 GLU B N 1
ATOM 6435 C CA . GLU B 1 19 ? 19.594 -28.641 8.117 1 75.19 19 GLU B CA 1
ATOM 6436 C C . GLU B 1 19 ? 19.359 -30.094 8.5 1 75.19 19 GLU B C 1
ATOM 6438 O O . GLU B 1 19 ? 19.422 -30.453 9.68 1 75.19 19 GLU B O 1
ATOM 6443 N N . LEU B 1 20 ? 19.109 -30.75 7.66 1 86.06 20 LEU B N 1
ATOM 6444 C CA . LEU B 1 20 ? 18.797 -32.156 7.93 1 86.06 20 LEU B CA 1
ATOM 6445 C C . LEU B 1 20 ? 19.969 -32.844 8.602 1 86.06 20 LEU B C 1
ATOM 6447 O O . LEU B 1 20 ? 19.766 -33.781 9.391 1 86.06 20 LEU B O 1
ATOM 6451 N N . PHE B 1 21 ? 21.219 -32.406 8.297 1 89.06 21 PHE B N 1
ATOM 6452 C CA . PHE B 1 21 ? 22.391 -33 8.891 1 89.06 21 PHE B CA 1
ATOM 6453 C C . PHE B 1 21 ? 22.422 -32.781 10.398 1 89.06 21 PHE B C 1
ATOM 6455 O O . PHE B 1 21 ? 22.875 -33.656 11.156 1 89.06 21 PHE B O 1
ATOM 6462 N N . GLY B 1 22 ? 21.922 -31.656 10.641 1 80.44 22 GLY B N 1
ATOM 6463 C CA . GLY B 1 22 ? 21.812 -31.375 12.062 1 80.44 22 GLY B CA 1
ATOM 6464 C C . GLY B 1 22 ? 20.641 -32.062 12.727 1 80.44 22 GLY B C 1
ATOM 6465 O O . GLY B 1 22 ? 20.766 -32.562 13.844 1 80.44 22 GLY B O 1
ATOM 6466 N N . GLU B 1 23 ? 19.578 -32.094 12.055 1 80.19 23 GLU B N 1
ATOM 6467 C CA . GLU B 1 23 ? 18.375 -32.719 12.57 1 80.19 23 GLU B CA 1
ATOM 6468 C C . GLU B 1 23 ? 18.578 -34.219 12.773 1 80.19 23 GLU B C 1
ATOM 6470 O O . GLU B 1 23 ? 18.047 -34.781 13.727 1 80.19 23 GLU B O 1
ATOM 6475 N N . PHE B 1 24 ? 19.266 -34.75 11.969 1 85.69 24 PHE B N 1
ATOM 6476 C CA . PHE B 1 24 ? 19.578 -36.188 12.039 1 85.69 24 PHE B CA 1
ATOM 6477 C C . PHE B 1 24 ? 21.062 -36.406 12.273 1 85.69 24 PHE B C 1
ATOM 6479 O O . PHE B 1 24 ? 21.719 -37.125 11.508 1 85.69 24 PHE B O 1
ATOM 6486 N N . SER B 1 25 ? 21.531 -35.812 13.289 1 84.12 25 SER B N 1
ATOM 6487 C CA . SER B 1 25 ? 22.953 -35.781 13.578 1 84.12 25 SER B CA 1
ATOM 6488 C C . SER B 1 25 ? 23.516 -37.188 13.766 1 84.12 25 SER B C 1
ATOM 6490 O O . SER B 1 25 ? 24.672 -37.469 13.422 1 84.12 25 SER B O 1
ATOM 6492 N N . TYR B 1 26 ? 22.734 -38.031 14.352 1 77.12 26 TYR B N 1
ATOM 6493 C CA . TYR B 1 26 ? 23.188 -39.406 14.594 1 77.12 26 TYR B CA 1
ATOM 6494 C C . TYR B 1 26 ? 23.453 -40.125 13.273 1 77.12 26 TYR B C 1
ATOM 6496 O O . TYR B 1 26 ? 24.453 -40.812 13.141 1 77.12 26 TYR B O 1
ATOM 6504 N N . ILE B 1 27 ? 22.547 -39.938 12.359 1 85.62 27 ILE B N 1
ATOM 6505 C CA . ILE B 1 27 ? 22.703 -40.562 11.055 1 85.62 27 ILE B CA 1
ATOM 6506 C C . ILE B 1 27 ? 23.891 -39.938 10.328 1 85.62 27 ILE B C 1
ATOM 6508 O O . ILE B 1 27 ? 24.672 -40.656 9.664 1 85.62 27 ILE B O 1
ATOM 6512 N N . THR B 1 28 ? 24.062 -38.688 10.547 1 90.5 28 THR B N 1
ATOM 6513 C CA . THR B 1 28 ? 25.172 -37.969 9.938 1 90.5 28 THR B CA 1
ATOM 6514 C C . THR B 1 28 ? 26.516 -38.469 10.477 1 90.5 28 THR B C 1
ATOM 6516 O O . THR B 1 28 ? 27.453 -38.688 9.711 1 90.5 28 THR B O 1
ATOM 6519 N N . LYS B 1 29 ? 26.5 -38.688 11.633 1 84.94 29 LYS B N 1
ATOM 6520 C CA . LYS B 1 29 ? 27.719 -39.188 12.258 1 84.94 29 LYS B CA 1
ATOM 6521 C C . LYS B 1 29 ? 28.031 -40.594 11.766 1 84.94 29 LYS B C 1
ATOM 6523 O O . LYS B 1 29 ? 29.203 -40.938 11.516 1 84.94 29 LYS B O 1
ATOM 6528 N N . GLU B 1 30 ? 27.016 -41.375 11.75 1 83.56 30 GLU B N 1
ATOM 6529 C CA . GLU B 1 30 ? 27.188 -42.719 11.219 1 83.56 30 GLU B CA 1
ATOM 6530 C C . GLU B 1 30 ? 27.734 -42.688 9.797 1 83.56 30 GLU B C 1
ATOM 6532 O O . GLU B 1 30 ? 28.594 -43.5 9.438 1 83.56 30 GLU B O 1
ATOM 6537 N N . ALA B 1 31 ? 27.219 -41.781 9.102 1 92.56 31 ALA B N 1
ATOM 6538 C CA . ALA B 1 31 ? 27.688 -41.625 7.727 1 92.56 31 ALA B CA 1
ATOM 6539 C C . ALA B 1 31 ? 29.156 -41.25 7.691 1 92.56 31 ALA B C 1
ATOM 6541 O O . ALA B 1 31 ? 29.938 -41.844 6.918 1 92.56 31 ALA B O 1
ATOM 6542 N N . ASP B 1 32 ? 29.531 -40.375 8.523 1 91.88 32 ASP B N 1
ATOM 6543 C CA . ASP B 1 32 ? 30.922 -39.938 8.578 1 91.88 32 ASP B CA 1
ATOM 6544 C C . ASP B 1 32 ? 31.859 -41.094 8.93 1 91.88 32 ASP B C 1
ATOM 6546 O O . ASP B 1 32 ? 32.938 -41.219 8.367 1 91.88 32 ASP B O 1
ATOM 6550 N N . GLU B 1 33 ? 31.406 -41.812 9.789 1 84.38 33 GLU B N 1
ATOM 6551 C CA . GLU B 1 33 ? 32.219 -42.938 10.242 1 84.38 33 GLU B CA 1
ATOM 6552 C C . GLU B 1 33 ? 32.438 -43.969 9.117 1 84.38 33 GLU B C 1
ATOM 6554 O O . GLU B 1 33 ? 33.531 -44.5 8.953 1 84.38 33 GLU B O 1
ATOM 6559 N N . ILE B 1 34 ? 31.391 -44.219 8.453 1 90 34 ILE B N 1
ATOM 6560 C CA . ILE B 1 34 ? 31.438 -45.188 7.371 1 90 34 ILE B CA 1
ATOM 6561 C C . ILE B 1 34 ? 32.281 -44.625 6.219 1 90 34 ILE B C 1
ATOM 6563 O O . ILE B 1 34 ? 33.062 -45.344 5.613 1 90 34 ILE B O 1
ATOM 6567 N N . LEU B 1 35 ? 32.125 -43.344 5.941 1 92.44 35 LEU B N 1
ATOM 6568 C CA . LEU B 1 35 ? 32.719 -42.75 4.758 1 92.44 35 LEU B CA 1
ATOM 6569 C C . LEU B 1 35 ? 34.156 -42.312 5.035 1 92.44 35 LEU B C 1
ATOM 6571 O O . LEU B 1 35 ? 34.969 -42.219 4.113 1 92.44 35 LEU B O 1
ATOM 6575 N N . GLY B 1 36 ? 34.469 -41.969 6.285 1 89.5 36 GLY B N 1
ATOM 6576 C CA . GLY B 1 36 ? 35.781 -41.5 6.645 1 89.5 36 GLY B CA 1
ATOM 6577 C C . GLY B 1 36 ? 35.969 -40 6.418 1 89.5 36 GLY B C 1
ATOM 6578 O O . GLY B 1 36 ? 37.125 -39.5 6.465 1 89.5 36 GLY B O 1
ATOM 6579 N N . TYR B 1 37 ? 34.969 -39.344 6.004 1 90.31 37 TYR B N 1
ATOM 6580 C CA . TYR B 1 37 ? 34.969 -37.875 5.84 1 90.31 37 TYR B CA 1
ATOM 6581 C C . TYR B 1 37 ? 33.625 -37.312 6.262 1 90.31 37 TYR B C 1
ATOM 6583 O O . TYR B 1 37 ? 32.656 -38.031 6.445 1 90.31 37 TYR B O 1
ATOM 6591 N N . SER B 1 38 ? 33.594 -36.094 6.418 1 89.94 38 SER B N 1
ATOM 6592 C CA . SER B 1 38 ? 32.375 -35.406 6.832 1 89.94 38 SER B CA 1
ATOM 6593 C C . SER B 1 38 ? 31.391 -35.281 5.668 1 89.94 38 SER B C 1
ATOM 6595 O O . SER B 1 38 ? 31.609 -34.5 4.738 1 89.94 38 SER B O 1
ATOM 6597 N N . ILE B 1 39 ? 30.312 -35.906 5.785 1 94.06 39 ILE B N 1
ATOM 6598 C CA . ILE B 1 39 ? 29.297 -35.844 4.734 1 94.06 39 ILE B CA 1
ATOM 6599 C C . ILE B 1 39 ? 28.609 -34.469 4.746 1 94.06 39 ILE B C 1
ATOM 6601 O O . ILE B 1 39 ? 28.281 -33.938 3.689 1 94.06 39 ILE B O 1
ATOM 6605 N N . LYS B 1 40 ? 28.375 -33.969 5.902 1 91.5 40 LYS B N 1
ATOM 6606 C CA . LYS B 1 40 ? 27.797 -32.625 6.043 1 91.5 40 LYS B CA 1
ATOM 6607 C C . LYS B 1 40 ? 28.656 -31.578 5.34 1 91.5 40 LYS B C 1
ATOM 6609 O O . LYS B 1 40 ? 28.141 -30.781 4.559 1 91.5 40 LYS B O 1
ATOM 6614 N N . GLU B 1 41 ? 29.844 -31.688 5.559 1 87.69 41 GLU B N 1
ATOM 6615 C CA . GLU B 1 41 ? 30.766 -30.734 4.945 1 87.69 41 GLU B CA 1
ATOM 6616 C C . GLU B 1 41 ? 30.797 -30.891 3.426 1 87.69 41 GLU B C 1
ATOM 6618 O O . GLU B 1 41 ? 30.781 -29.891 2.695 1 87.69 41 GLU B O 1
ATOM 6623 N N . LEU B 1 42 ? 30.859 -32.031 3.025 1 90.25 42 LEU B N 1
ATOM 6624 C CA . LEU B 1 42 ? 30.859 -32.312 1.591 1 90.25 42 LEU B CA 1
ATOM 6625 C C . LEU B 1 42 ? 29.609 -31.734 0.932 1 90.25 42 LEU B C 1
ATOM 6627 O O . LEU B 1 42 ? 29.703 -31.047 -0.088 1 90.25 42 LEU B O 1
ATOM 6631 N N . CYS B 1 43 ? 28.469 -31.969 1.506 1 91.81 43 CYS B N 1
ATOM 6632 C CA . CYS B 1 43 ? 27.203 -31.609 0.891 1 91.81 43 CYS B CA 1
ATOM 6633 C C . CYS B 1 43 ? 26.953 -30.109 1.015 1 91.81 43 CYS B C 1
ATOM 6635 O O . CYS B 1 43 ? 26.453 -29.469 0.075 1 91.81 43 CYS B O 1
ATOM 6637 N N . LEU B 1 44 ? 27.266 -29.547 2.152 1 85.38 44 LEU B N 1
ATOM 6638 C CA . LEU B 1 44 ? 26.906 -28.156 2.416 1 85.38 44 LEU B CA 1
ATOM 6639 C C . LEU B 1 44 ? 27.938 -27.203 1.809 1 85.38 44 LEU B C 1
ATOM 6641 O O . LEU B 1 44 ? 27.594 -26.172 1.252 1 85.38 44 LEU B O 1
ATOM 6645 N N . GLU B 1 45 ? 29.25 -27.594 1.928 1 82.06 45 GLU B N 1
ATOM 6646 C CA . GLU B 1 45 ? 30.312 -26.656 1.581 1 82.06 45 GLU B CA 1
ATOM 6647 C C . GLU B 1 45 ? 31.141 -27.188 0.41 1 82.06 45 GLU B C 1
ATOM 6649 O O . GLU B 1 45 ? 31.719 -26.391 -0.343 1 82.06 45 GLU B O 1
ATOM 6654 N N . ASP B 1 46 ? 31.391 -28.422 0.258 1 86.38 46 ASP B N 1
ATOM 6655 C CA . ASP B 1 46 ? 32.188 -29.078 -0.783 1 86.38 46 ASP B CA 1
ATOM 6656 C C . ASP B 1 46 ? 33.531 -28.375 -0.959 1 86.38 46 ASP B C 1
ATOM 6658 O O . ASP B 1 46 ? 33.906 -27.984 -2.068 1 86.38 46 ASP B O 1
ATOM 6662 N N . PRO B 1 47 ? 34.281 -28.156 0.011 1 82.25 47 PRO B N 1
ATOM 6663 C CA . PRO B 1 47 ? 35.5 -27.359 -0.033 1 82.25 47 PRO B CA 1
ATOM 6664 C C . PRO B 1 47 ? 36.531 -27.906 -1.035 1 82.25 47 PRO B C 1
ATOM 6666 O O . PRO B 1 47 ? 37.312 -27.141 -1.587 1 82.25 47 PRO B O 1
ATOM 6669 N N . LYS B 1 48 ? 36.531 -29.172 -1.407 1 78.12 48 LYS B N 1
ATOM 6670 C CA . LYS B 1 48 ? 37.5 -29.797 -2.303 1 78.12 48 LYS B CA 1
ATOM 6671 C C . LYS B 1 48 ? 36.906 -30.062 -3.672 1 78.12 48 LYS B C 1
ATOM 6673 O O . LYS B 1 48 ? 37.5 -30.75 -4.504 1 78.12 48 LYS B O 1
ATOM 6678 N N . GLU B 1 49 ? 35.688 -29.641 -3.85 1 82.75 49 GLU B N 1
ATOM 6679 C CA . GLU B 1 49 ? 34.969 -29.781 -5.105 1 82.75 49 GLU B CA 1
ATOM 6680 C C . GLU B 1 49 ? 34.906 -31.25 -5.531 1 82.75 49 GLU B C 1
ATOM 6682 O O . GLU B 1 49 ? 35.156 -31.578 -6.688 1 82.75 49 GLU B O 1
ATOM 6687 N N . GLN B 1 50 ? 34.562 -32.062 -4.625 1 84.94 50 GLN B N 1
ATOM 6688 C CA . GLN B 1 50 ? 34.531 -33.5 -4.848 1 84.94 50 GLN B CA 1
ATOM 6689 C C . GLN B 1 50 ? 33.094 -34 -5 1 84.94 50 GLN B C 1
ATOM 6691 O O . GLN B 1 50 ? 32.875 -35.156 -5.41 1 84.94 50 GLN B O 1
ATOM 6696 N N . LEU B 1 51 ? 32.156 -33.188 -4.77 1 87.31 51 LEU B N 1
ATOM 6697 C CA . LEU B 1 51 ? 30.75 -33.594 -4.758 1 87.31 51 LEU B CA 1
ATOM 6698 C C . LEU B 1 51 ? 30.312 -34.094 -6.125 1 87.31 51 LEU B C 1
ATOM 6700 O O . LEU B 1 51 ? 29.422 -34.938 -6.227 1 87.31 51 LEU B O 1
ATOM 6704 N N . GLY B 1 52 ? 30.984 -33.688 -7.105 1 85.88 52 GLY B N 1
ATOM 6705 C CA . GLY B 1 52 ? 30.641 -34.062 -8.461 1 85.88 52 GLY B CA 1
ATOM 6706 C C . GLY B 1 52 ? 31.297 -35.375 -8.898 1 85.88 52 GLY B C 1
ATOM 6707 O O . GLY B 1 52 ? 31.016 -35.875 -9.977 1 85.88 52 GLY B O 1
ATOM 6708 N N . GLN B 1 53 ? 32.219 -35.906 -8.102 1 86.5 53 GLN B N 1
ATOM 6709 C CA . GLN B 1 53 ? 32.875 -37.188 -8.383 1 86.5 53 GLN B CA 1
ATOM 6710 C C . GLN B 1 53 ? 32.062 -38.375 -7.898 1 86.5 53 GLN B C 1
ATOM 6712 O O . GLN B 1 53 ? 31.562 -38.375 -6.77 1 86.5 53 GLN B O 1
ATOM 6717 N N . THR B 1 54 ? 31.875 -39.281 -8.711 1 87.94 54 THR B N 1
ATOM 6718 C CA . THR B 1 54 ? 30.922 -40.375 -8.539 1 87.94 54 THR B CA 1
ATOM 6719 C C . THR B 1 54 ? 31.125 -41.062 -7.184 1 87.94 54 THR B C 1
ATOM 6721 O O . THR B 1 54 ? 30.156 -41.375 -6.496 1 87.94 54 THR B O 1
ATOM 6724 N N . GLN B 1 55 ? 32.406 -41.25 -6.73 1 91.31 55 GLN B N 1
ATOM 6725 C CA . GLN B 1 55 ? 32.688 -41.938 -5.477 1 91.31 55 GLN B CA 1
ATOM 6726 C C . GLN B 1 55 ? 32.188 -41.125 -4.281 1 91.31 55 GLN B C 1
ATOM 6728 O O . GLN B 1 55 ? 31.938 -41.688 -3.215 1 91.31 55 GLN B O 1
ATOM 6733 N N . PHE B 1 56 ? 31.984 -39.812 -4.434 1 91.56 56 PHE B N 1
ATOM 6734 C CA . PHE B 1 56 ? 31.484 -38.938 -3.387 1 91.56 56 PHE B CA 1
ATOM 6735 C C . PHE B 1 56 ? 30.016 -38.594 -3.611 1 91.56 56 PHE B C 1
ATOM 6737 O O . PHE B 1 56 ? 29.234 -38.5 -2.654 1 91.56 56 PHE B O 1
ATOM 6744 N N . THR B 1 57 ? 29.656 -38.5 -4.859 1 91.56 57 THR B N 1
ATOM 6745 C CA . THR B 1 57 ? 28.297 -38.125 -5.223 1 91.56 57 THR B CA 1
ATOM 6746 C C . THR B 1 57 ? 27.297 -39.156 -4.711 1 91.56 57 THR B C 1
ATOM 6748 O O . THR B 1 57 ? 26.266 -38.812 -4.121 1 91.56 57 THR B O 1
ATOM 6751 N N . GLN B 1 58 ? 27.578 -40.469 -4.918 1 92.31 58 GLN B N 1
ATOM 6752 C CA . GLN B 1 58 ? 26.594 -41.5 -4.637 1 92.31 58 GLN B CA 1
ATOM 6753 C C . GLN B 1 58 ? 26.344 -41.625 -3.137 1 92.31 58 GLN B C 1
ATOM 6755 O O . GLN B 1 58 ? 25.188 -41.594 -2.688 1 92.31 58 GLN B O 1
ATOM 6760 N N . PRO B 1 59 ? 27.438 -41.594 -2.305 1 94.19 59 PRO B N 1
ATOM 6761 C CA . PRO B 1 59 ? 27.141 -41.594 -0.869 1 94.19 59 PRO B CA 1
ATOM 6762 C C . PRO B 1 59 ? 26.438 -40.344 -0.406 1 94.19 59 PRO B C 1
ATOM 6764 O O . PRO B 1 59 ? 25.578 -40.375 0.478 1 94.19 59 PRO B O 1
ATOM 6767 N N . ALA B 1 60 ? 26.781 -39.281 -0.991 1 93.62 60 ALA B N 1
ATOM 6768 C CA . ALA B 1 60 ? 26.156 -38 -0.61 1 93.62 60 ALA B CA 1
ATOM 6769 C C . ALA B 1 60 ? 24.656 -38 -0.905 1 93.62 60 ALA B C 1
ATOM 6771 O O . ALA B 1 60 ? 23.844 -37.688 -0.039 1 93.62 60 ALA B O 1
ATOM 6772 N N . LEU B 1 61 ? 24.344 -38.438 -2.061 1 92.69 61 LEU B N 1
ATOM 6773 C CA . LEU B 1 61 ? 22.938 -38.469 -2.465 1 92.69 61 LEU B CA 1
ATOM 6774 C C . LEU B 1 61 ? 22.172 -39.5 -1.666 1 92.69 61 LEU B C 1
ATOM 6776 O O . LEU B 1 61 ? 21.031 -39.25 -1.258 1 92.69 61 LEU B O 1
ATOM 6780 N N . TYR B 1 62 ? 22.766 -40.656 -1.451 1 94.94 62 TYR B N 1
ATOM 6781 C CA . TYR B 1 62 ? 22.094 -41.656 -0.635 1 94.94 62 TYR B CA 1
ATOM 6782 C C . TYR B 1 62 ? 21.766 -41.125 0.749 1 94.94 62 TYR B C 1
ATOM 6784 O O . TYR B 1 62 ? 20.641 -41.281 1.238 1 94.94 62 TYR B O 1
ATOM 6792 N N . THR B 1 63 ? 22.734 -40.438 1.263 1 93.56 63 THR B N 1
ATOM 6793 C CA . THR B 1 63 ? 22.547 -39.906 2.615 1 93.56 63 THR B CA 1
ATOM 6794 C C . THR B 1 63 ? 21.453 -38.844 2.645 1 93.56 63 THR B C 1
ATOM 6796 O O . THR B 1 63 ? 20.516 -38.938 3.455 1 93.56 63 THR B O 1
ATOM 6799 N N . VAL B 1 64 ? 21.578 -37.969 1.772 1 93.88 64 VAL B N 1
ATOM 6800 C CA . VAL B 1 64 ? 20.625 -36.875 1.776 1 93.88 64 VAL B CA 1
ATOM 6801 C C . VAL B 1 64 ? 19.234 -37.375 1.448 1 93.88 64 VAL B C 1
ATOM 6803 O O . VAL B 1 64 ? 18.25 -36.969 2.072 1 93.88 64 VAL B O 1
ATOM 6806 N N . ASN B 1 65 ? 19.125 -38.281 0.474 1 93.31 65 ASN B N 1
ATOM 6807 C CA . ASN B 1 65 ? 17.844 -38.938 0.171 1 93.31 65 ASN B CA 1
ATOM 6808 C C . ASN B 1 65 ? 17.25 -39.625 1.398 1 93.31 65 ASN B C 1
ATOM 6810 O O . ASN B 1 65 ? 16.062 -39.5 1.668 1 93.31 65 ASN B O 1
ATOM 6814 N N . ALA B 1 66 ? 18.078 -40.312 2.098 1 92.81 66 ALA B N 1
ATOM 6815 C CA . ALA B 1 66 ? 17.641 -41.031 3.289 1 92.81 66 ALA B CA 1
ATOM 6816 C C . ALA B 1 66 ? 17.141 -40.062 4.355 1 92.81 66 ALA B C 1
ATOM 6818 O O . ALA B 1 66 ? 16.094 -40.281 4.969 1 92.81 66 ALA B O 1
ATOM 6819 N N . LEU B 1 67 ? 17.891 -39 4.445 1 90.81 67 LEU B N 1
ATOM 6820 C CA . LEU B 1 67 ? 17.5 -38 5.426 1 90.81 67 LEU B CA 1
ATOM 6821 C C . LEU B 1 67 ? 16.172 -37.344 5.039 1 90.81 67 LEU B C 1
ATOM 6823 O O . LEU B 1 67 ? 15.305 -37.125 5.895 1 90.81 67 LEU B O 1
ATOM 6827 N N . CYS B 1 68 ? 16.047 -37.094 3.781 1 90 68 CYS B N 1
ATOM 6828 C CA . CYS B 1 68 ? 14.805 -36.531 3.285 1 90 68 CYS B CA 1
ATOM 6829 C C . CYS B 1 68 ? 13.641 -37.469 3.537 1 90 68 CYS B C 1
ATOM 6831 O O . CYS B 1 68 ? 12.547 -37.031 3.922 1 90 68 CYS B O 1
ATOM 6833 N N . TYR B 1 69 ? 13.773 -38.781 3.328 1 90.88 69 TYR B N 1
ATOM 6834 C CA . TYR B 1 69 ? 12.75 -39.812 3.559 1 90.88 69 TYR B CA 1
ATOM 6835 C C . TYR B 1 69 ? 12.367 -39.875 5.031 1 90.88 69 TYR B C 1
ATOM 6837 O O . TYR B 1 69 ? 11.188 -39.875 5.371 1 90.88 69 TYR B O 1
ATOM 6845 N N . LEU B 1 70 ? 13.43 -39.844 5.828 1 85.69 70 LEU B N 1
ATOM 6846 C CA . LEU B 1 70 ? 13.188 -39.938 7.262 1 85.69 70 LEU B CA 1
ATOM 6847 C C . LEU B 1 70 ? 12.438 -38.719 7.762 1 85.69 70 LEU B C 1
ATOM 6849 O O . LEU B 1 70 ? 11.539 -38.812 8.602 1 85.69 70 LEU B O 1
ATOM 6853 N N . LYS B 1 71 ? 12.859 -37.625 7.18 1 84.38 71 LYS B N 1
ATOM 6854 C CA . LYS B 1 71 ? 12.156 -36.406 7.531 1 84.38 71 LYS B CA 1
ATOM 6855 C C . LYS B 1 71 ? 10.695 -36.438 7.102 1 84.38 71 LYS B C 1
ATOM 6857 O O . LYS B 1 71 ? 9.797 -36.094 7.867 1 84.38 71 LYS B O 1
ATOM 6862 N N . LYS B 1 72 ? 10.484 -36.938 5.91 1 83.69 72 LYS B N 1
ATOM 6863 C CA . LYS B 1 72 ? 9.125 -37.094 5.387 1 83.69 72 LYS B CA 1
ATOM 6864 C C . LYS B 1 72 ? 8.305 -38.062 6.254 1 83.69 72 LYS B C 1
ATOM 6866 O O . LYS B 1 72 ? 7.133 -37.781 6.531 1 83.69 72 LYS B O 1
ATOM 6871 N N . LEU B 1 73 ? 8.875 -39.094 6.637 1 79 73 LEU B N 1
ATOM 6872 C CA . LEU B 1 73 ? 8.203 -40.062 7.5 1 79 73 LEU B CA 1
ATOM 6873 C C . LEU B 1 73 ? 7.867 -39.438 8.852 1 79 73 LEU B C 1
ATOM 6875 O O . LEU B 1 73 ? 6.781 -39.656 9.391 1 79 73 LEU B O 1
ATOM 6879 N N . GLN B 1 74 ? 8.836 -38.656 9.148 1 72.12 74 GLN B N 1
ATOM 6880 C CA . GLN B 1 74 ? 8.633 -37.969 10.422 1 72.12 74 GLN B CA 1
ATOM 6881 C C . GLN B 1 74 ? 7.473 -36.969 10.336 1 72.12 74 GLN B C 1
ATOM 6883 O O . GLN B 1 74 ? 6.676 -36.875 11.273 1 72.12 74 GLN B O 1
ATOM 6888 N N . GLU B 1 75 ? 7.434 -36.375 9.312 1 70.31 75 GLU B N 1
ATOM 6889 C CA . GLU B 1 75 ? 6.441 -35.344 9.102 1 70.31 75 GLU B CA 1
ATOM 6890 C C . GLU B 1 75 ? 5.066 -35.938 8.805 1 70.31 75 GLU B C 1
ATOM 6892 O O . GLU B 1 75 ? 4.051 -35.406 9.266 1 70.31 75 GLU B O 1
ATOM 6897 N N . THR B 1 76 ? 4.957 -37.031 8.039 1 69.69 76 THR B N 1
ATOM 6898 C CA . THR B 1 76 ? 3.693 -37.562 7.531 1 69.69 76 THR B CA 1
ATOM 6899 C C . THR B 1 76 ? 3.244 -38.75 8.344 1 69.69 76 THR B C 1
ATOM 6901 O O . THR B 1 76 ? 2.053 -39.062 8.398 1 69.69 76 THR B O 1
ATOM 6904 N N . GLY B 1 77 ? 4.141 -39.375 8.906 1 65.38 77 GLY B N 1
ATOM 6905 C CA . GLY B 1 77 ? 3.881 -40.594 9.602 1 65.38 77 GLY B CA 1
ATOM 6906 C C . GLY B 1 77 ? 3.406 -41.719 8.688 1 65.38 77 GLY B C 1
ATOM 6907 O O . GLY B 1 77 ? 3.006 -42.781 9.148 1 65.38 77 GLY B O 1
ATOM 6908 N N . GLU B 1 78 ? 3.252 -41.531 7.488 1 74.12 78 GLU B N 1
ATOM 6909 C CA . GLU B 1 78 ? 2.727 -42.5 6.551 1 74.12 78 GLU B CA 1
ATOM 6910 C C . GLU B 1 78 ? 3.811 -43 5.594 1 74.12 78 GLU B C 1
ATOM 6912 O O . GLU B 1 78 ? 4.602 -42.188 5.086 1 74.12 78 GLU B O 1
ATOM 6917 N N . LYS B 1 79 ? 3.717 -44.281 5.516 1 81.69 79 LYS B N 1
ATOM 6918 C CA . LYS B 1 79 ? 4.598 -44.875 4.523 1 81.69 79 LYS B CA 1
ATOM 6919 C C . LYS B 1 79 ? 3.957 -44.875 3.139 1 81.69 79 LYS B C 1
ATOM 6921 O O . LYS B 1 79 ? 2.734 -44.969 3.012 1 81.69 79 LYS B O 1
ATOM 6926 N N . PRO B 1 80 ? 4.672 -44.719 2.15 1 88 80 PRO B N 1
ATOM 6927 C CA . PRO B 1 80 ? 4.129 -44.781 0.791 1 88 80 PRO B CA 1
ATOM 6928 C C . PRO B 1 80 ? 3.67 -46.188 0.399 1 88 80 PRO B C 1
ATOM 6930 O O . PRO B 1 80 ? 4.039 -47.188 1.051 1 88 80 PRO B O 1
ATOM 6933 N N . ASP B 1 81 ? 2.873 -46.219 -0.602 1 86.81 81 ASP B N 1
ATOM 6934 C CA . ASP B 1 81 ? 2.387 -47.5 -1.109 1 86.81 81 ASP B CA 1
ATOM 6935 C C . ASP B 1 81 ? 3.422 -48.156 -2.021 1 86.81 81 ASP B C 1
ATOM 6937 O O . ASP B 1 81 ? 3.457 -49.375 -2.145 1 86.81 81 ASP B O 1
ATOM 6941 N N . TYR B 1 82 ? 4.168 -47.312 -2.682 1 91.12 82 TYR B N 1
ATOM 6942 C CA . TYR B 1 82 ? 5.234 -47.75 -3.576 1 91.12 82 TYR B CA 1
ATOM 6943 C C . TYR B 1 82 ? 6.477 -46.875 -3.408 1 91.12 82 TYR B C 1
ATOM 6945 O O . TYR B 1 82 ? 6.379 -45.688 -3.025 1 91.12 82 TYR B O 1
ATOM 6953 N N . VAL B 1 83 ? 7.621 -47.5 -3.607 1 95 83 VAL B N 1
ATOM 6954 C CA . VAL B 1 83 ? 8.852 -46.719 -3.646 1 95 83 VAL B CA 1
ATOM 6955 C C . VAL B 1 83 ? 9.664 -47.125 -4.883 1 95 83 VAL B C 1
ATOM 6957 O O . VAL B 1 83 ? 9.594 -48.25 -5.359 1 95 83 VAL B O 1
ATOM 6960 N N . ALA B 1 84 ? 10.32 -46.156 -5.445 1 93.81 84 ALA B N 1
ATOM 6961 C CA . ALA B 1 84 ? 11.258 -46.344 -6.551 1 93.81 84 ALA B CA 1
ATOM 6962 C C . ALA B 1 84 ? 12.414 -45.344 -6.469 1 93.81 84 ALA B C 1
ATOM 6964 O O . ALA B 1 84 ? 12.32 -44.312 -5.793 1 93.81 84 ALA B O 1
ATOM 6965 N N . GLY B 1 85 ? 13.539 -45.688 -7.012 1 95.06 85 GLY B N 1
ATOM 6966 C CA . GLY B 1 85 ? 14.695 -44.781 -7.07 1 95.06 85 GLY B CA 1
ATOM 6967 C C . GLY B 1 85 ? 15.391 -44.812 -8.414 1 95.06 85 GLY B C 1
ATOM 6968 O O . GLY B 1 85 ? 15.531 -45.875 -9.031 1 95.06 85 GLY B O 1
ATOM 6969 N N . HIS B 1 86 ? 15.805 -43.688 -8.852 1 93.25 86 HIS B N 1
ATOM 6970 C CA . HIS B 1 86 ? 16.5 -43.562 -10.133 1 93.25 86 HIS B CA 1
ATOM 6971 C C . HIS B 1 86 ? 17.969 -43.875 -10 1 93.25 86 HIS B C 1
ATOM 6973 O O . HIS B 1 86 ? 18.719 -43.156 -9.32 1 93.25 86 HIS B O 1
ATOM 6979 N N . SER B 1 87 ? 18.438 -44.906 -10.656 1 92.12 87 SER B N 1
ATOM 6980 C CA . SER B 1 87 ? 19.828 -45.344 -10.648 1 92.12 87 SER B CA 1
ATOM 6981 C C . SER B 1 87 ? 20.312 -45.625 -9.227 1 92.12 87 SER B C 1
ATOM 6983 O O . SER B 1 87 ? 19.781 -46.5 -8.547 1 92.12 87 SER B O 1
ATOM 6985 N N . LEU B 1 88 ? 21.25 -44.75 -8.703 1 92.75 88 LEU B N 1
ATOM 6986 C CA . LEU B 1 88 ? 21.828 -45 -7.383 1 92.75 88 LEU B CA 1
ATOM 6987 C C . LEU B 1 88 ? 20.734 -44.969 -6.312 1 92.75 88 LEU B C 1
ATOM 6989 O O . LEU B 1 88 ? 20.859 -45.625 -5.285 1 92.75 88 LEU B O 1
ATOM 6993 N N . ALA B 1 89 ? 19.688 -44.281 -6.57 1 95.06 89 ALA B N 1
ATOM 6994 C CA . ALA B 1 89 ? 18.688 -44 -5.531 1 95.06 89 ALA B CA 1
ATOM 6995 C C . ALA B 1 89 ? 17.75 -45.219 -5.359 1 95.06 89 ALA B C 1
ATOM 6997 O O . ALA B 1 89 ? 16.891 -45.188 -4.48 1 95.06 89 ALA B O 1
ATOM 6998 N N . GLU B 1 90 ? 17.891 -46.156 -6.184 1 94.62 90 GLU B N 1
ATOM 6999 C CA . GLU B 1 90 ? 17.203 -47.438 -5.926 1 94.62 90 GLU B CA 1
ATOM 7000 C C . GLU B 1 90 ? 17.562 -47.969 -4.543 1 94.62 90 GLU B C 1
ATOM 7002 O O . GLU B 1 90 ? 16.75 -48.625 -3.906 1 94.62 90 GLU B O 1
ATOM 7007 N N . TYR B 1 91 ? 18.766 -47.688 -4.055 1 95.81 91 TYR B N 1
ATOM 7008 C CA . TYR B 1 91 ? 19.203 -48.094 -2.721 1 95.81 91 TYR B CA 1
ATOM 7009 C C . TYR B 1 91 ? 18.406 -47.344 -1.648 1 95.81 91 TYR B C 1
ATOM 7011 O O . TYR B 1 91 ? 18.109 -47.906 -0.589 1 95.81 91 TYR B O 1
ATOM 7019 N N . ASN B 1 92 ? 18.078 -46.094 -1.953 1 95.56 92 ASN B N 1
ATOM 7020 C CA . ASN B 1 92 ? 17.188 -45.375 -1.033 1 95.56 92 ASN B CA 1
ATOM 7021 C C . ASN B 1 92 ? 15.805 -46 -0.991 1 95.56 92 ASN B C 1
ATOM 7023 O O . ASN B 1 92 ? 15.172 -46.062 0.066 1 95.56 92 ASN B O 1
ATOM 7027 N N . ALA B 1 93 ? 15.289 -46.438 -2.143 1 94.94 93 ALA B N 1
ATOM 7028 C CA . ALA B 1 93 ? 14 -47.125 -2.186 1 94.94 93 ALA B CA 1
ATOM 7029 C C . ALA B 1 93 ? 14.039 -48.406 -1.357 1 94.94 93 ALA B C 1
ATOM 7031 O O . ALA B 1 93 ? 13.094 -48.688 -0.627 1 94.94 93 ALA B O 1
ATOM 7032 N N . LEU B 1 94 ? 15.109 -49.125 -1.402 1 95.38 94 LEU B N 1
ATOM 7033 C CA . LEU B 1 94 ? 15.281 -50.375 -0.638 1 95.38 94 LEU B CA 1
ATOM 7034 C C . LEU B 1 94 ? 15.359 -50.062 0.856 1 95.38 94 LEU B C 1
ATOM 7036 O O . LEU B 1 94 ? 14.797 -50.812 1.671 1 95.38 94 LEU B O 1
ATOM 7040 N N . PHE B 1 95 ? 16.047 -48.969 1.14 1 93.88 95 PHE B N 1
ATOM 7041 C CA . PHE B 1 95 ? 16.078 -48.5 2.523 1 93.88 95 PHE B CA 1
ATOM 7042 C C . PHE B 1 95 ? 14.68 -48.188 3.033 1 93.88 95 PHE B C 1
ATOM 7044 O O . PHE B 1 95 ? 14.289 -48.625 4.105 1 93.88 95 PHE B O 1
ATOM 7051 N N . ALA B 1 96 ? 13.953 -47.406 2.295 1 93.88 96 ALA B N 1
ATOM 7052 C CA . ALA B 1 96 ? 12.602 -47 2.666 1 93.88 96 ALA B CA 1
ATOM 7053 C C . ALA B 1 96 ? 11.695 -48.219 2.838 1 93.88 96 ALA B C 1
ATOM 7055 O O . ALA B 1 96 ? 10.812 -48.25 3.697 1 93.88 96 ALA B O 1
ATOM 7056 N N . ALA B 1 97 ? 11.93 -49.281 2.076 1 91.75 97 ALA B N 1
ATOM 7057 C CA . ALA B 1 97 ? 11.117 -50.5 2.094 1 91.75 97 ALA B CA 1
ATOM 7058 C C . ALA B 1 97 ? 11.57 -51.438 3.203 1 91.75 97 ALA B C 1
ATOM 7060 O O . ALA B 1 97 ? 11.062 -52.562 3.318 1 91.75 97 ALA B O 1
ATOM 7061 N N . GLY B 1 98 ? 12.609 -50.969 3.896 1 89.56 98 GLY B N 1
ATOM 7062 C CA . GLY B 1 98 ? 13.039 -51.719 5.062 1 89.56 98 GLY B CA 1
ATOM 7063 C C . GLY B 1 98 ? 13.93 -52.906 4.711 1 89.56 98 GLY B C 1
ATOM 7064 O O . GLY B 1 98 ? 14.164 -53.781 5.543 1 89.56 98 GLY B O 1
ATOM 7065 N N . VAL B 1 99 ? 14.406 -53.062 3.572 1 92.75 99 VAL B N 1
ATOM 7066 C CA . VAL B 1 99 ? 15.227 -54.156 3.102 1 92.75 99 VAL B CA 1
ATOM 7067 C C . VAL B 1 99 ? 16.562 -54.156 3.85 1 92.75 99 VAL B C 1
ATOM 7069 O O . VAL B 1 99 ? 17.109 -55.25 4.133 1 92.75 99 VAL B O 1
ATOM 7072 N N . PHE B 1 100 ? 17.156 -53.031 4.094 1 92.69 100 PHE B N 1
ATOM 7073 C CA . PHE B 1 100 ? 18.344 -52.875 4.926 1 92.69 100 PHE B CA 1
ATOM 7074 C C . PHE B 1 100 ? 18.312 -51.562 5.684 1 92.69 100 PHE B C 1
ATOM 7076 O O . PHE B 1 100 ? 17.5 -50.656 5.371 1 92.69 100 PHE B O 1
ATOM 7083 N N . ASP B 1 101 ? 19.094 -51.5 6.652 1 90.19 101 ASP B N 1
ATOM 7084 C CA . ASP B 1 101 ? 19.188 -50.25 7.426 1 90.19 101 ASP B CA 1
ATOM 7085 C C . ASP B 1 101 ? 20.094 -49.25 6.73 1 90.19 101 ASP B C 1
ATOM 7087 O O . ASP B 1 101 ? 20.703 -49.562 5.707 1 90.19 101 ASP B O 1
ATOM 7091 N N . PHE B 1 102 ? 20.156 -48.094 7.242 1 93.12 102 PHE B N 1
ATOM 7092 C CA . PHE B 1 102 ? 20.875 -46.969 6.641 1 93.12 102 PHE B CA 1
ATOM 7093 C C . PHE B 1 102 ? 22.344 -47.312 6.469 1 93.12 102 PHE B C 1
ATOM 7095 O O . PHE B 1 102 ? 22.938 -47.062 5.41 1 93.12 102 PHE B O 1
ATOM 7102 N N . LYS B 1 103 ? 22.922 -47.844 7.441 1 89.69 103 LYS B N 1
ATOM 7103 C CA . LYS B 1 103 ? 24.344 -48.125 7.441 1 89.69 103 LYS B CA 1
ATOM 7104 C C . LYS B 1 103 ? 24.703 -49.125 6.344 1 89.69 103 LYS B C 1
ATOM 7106 O O . LYS B 1 103 ? 25.672 -48.938 5.609 1 89.69 103 LYS B O 1
ATOM 7111 N N . THR B 1 104 ? 23.922 -50.156 6.336 1 90.81 104 THR B N 1
ATOM 7112 C CA . THR B 1 104 ? 24.141 -51.188 5.309 1 90.81 104 THR B CA 1
ATOM 7113 C C . THR B 1 104 ? 24.016 -50.562 3.916 1 90.81 104 THR B C 1
ATOM 7115 O O . THR B 1 104 ? 24.859 -50.812 3.053 1 90.81 104 THR B O 1
ATOM 7118 N N . GLY B 1 105 ? 22.922 -49.75 3.762 1 94.19 105 GLY B N 1
ATOM 7119 C CA . GLY B 1 105 ? 22.766 -49.094 2.479 1 94.19 105 GLY B CA 1
ATOM 7120 C C . GLY B 1 105 ? 23.922 -48.188 2.115 1 94.19 105 GLY B C 1
ATOM 7121 O O . GLY B 1 105 ? 24.375 -48.188 0.97 1 94.19 105 GLY B O 1
ATOM 7122 N N . LEU B 1 106 ? 24.422 -47.5 3.064 1 95.25 106 LEU B N 1
ATOM 7123 C CA . LEU B 1 106 ? 25.531 -46.562 2.812 1 95.25 106 LEU B CA 1
ATOM 7124 C C . LEU B 1 106 ? 26.797 -47.312 2.449 1 95.25 106 LEU B C 1
ATOM 7126 O O . LEU B 1 106 ? 27.562 -46.875 1.578 1 95.25 106 LEU B O 1
ATOM 7130 N N . ARG B 1 107 ? 27.062 -48.406 3.061 1 91.69 107 ARG B N 1
ATOM 7131 C CA . ARG B 1 107 ? 28.219 -49.219 2.748 1 91.69 107 ARG B CA 1
ATOM 7132 C C . ARG B 1 107 ? 28.156 -49.75 1.321 1 91.69 107 ARG B C 1
ATOM 7134 O O . ARG B 1 107 ? 29.156 -49.75 0.607 1 91.69 107 ARG B O 1
ATOM 7141 N N . LEU B 1 108 ? 26.938 -50.188 0.993 1 93.75 108 LEU B N 1
ATOM 7142 C CA . LEU B 1 108 ? 26.734 -50.688 -0.364 1 93.75 108 LEU B CA 1
ATOM 7143 C C . LEU B 1 108 ? 26.969 -49.594 -1.388 1 93.75 108 LEU B C 1
ATOM 7145 O O . LEU B 1 108 ? 27.672 -49.812 -2.383 1 93.75 108 LEU B O 1
ATOM 7149 N N . VAL B 1 109 ? 26.406 -48.375 -1.097 1 94.94 109 VAL B N 1
ATOM 7150 C CA . VAL B 1 109 ? 26.484 -47.281 -2.031 1 94.94 109 VAL B CA 1
ATOM 7151 C C . VAL B 1 109 ? 27.906 -46.75 -2.1 1 94.94 109 VAL B C 1
ATOM 7153 O O . VAL B 1 109 ? 28.391 -46.344 -3.17 1 94.94 109 VAL B O 1
ATOM 7156 N N . LYS B 1 110 ? 28.547 -46.688 -0.988 1 94.25 110 LYS B N 1
ATOM 7157 C CA . LYS B 1 110 ? 29.953 -46.281 -0.958 1 94.25 110 LYS B CA 1
ATOM 7158 C C . LYS B 1 110 ? 30.797 -47.188 -1.863 1 94.25 110 LYS B C 1
ATOM 7160 O O . LYS B 1 110 ? 31.562 -46.688 -2.684 1 94.25 110 LYS B O 1
ATOM 7165 N N . LYS B 1 111 ? 30.656 -48.469 -1.728 1 92.25 111 LYS B N 1
ATOM 7166 C CA . LYS B 1 111 ? 31.406 -49.406 -2.545 1 92.25 111 LYS B CA 1
ATOM 7167 C C . LYS B 1 111 ? 31.031 -49.281 -4.02 1 92.25 111 LYS B C 1
ATOM 7169 O O . LYS B 1 111 ? 31.906 -49.312 -4.891 1 92.25 111 LYS B O 1
ATOM 7174 N N . ARG B 1 112 ? 29.719 -49.156 -4.262 1 92.94 112 ARG B N 1
ATOM 7175 C CA . ARG B 1 112 ? 29.234 -48.969 -5.625 1 92.94 112 ARG B CA 1
ATOM 7176 C C . ARG B 1 112 ? 29.891 -47.719 -6.258 1 92.94 112 ARG B C 1
ATOM 7178 O O . ARG B 1 112 ? 30.391 -47.812 -7.379 1 92.94 112 ARG B O 1
ATOM 7185 N N . GLY B 1 113 ? 29.859 -46.625 -5.551 1 92.44 113 GLY B N 1
ATOM 7186 C CA . GLY B 1 113 ? 30.453 -45.375 -6.039 1 92.44 113 GLY B CA 1
ATOM 7187 C C . GLY B 1 113 ? 31.938 -45.531 -6.32 1 92.44 113 GLY B C 1
ATOM 7188 O O . GLY B 1 113 ? 32.438 -45.031 -7.332 1 92.44 113 GLY B O 1
ATOM 7189 N N . GLU B 1 114 ? 32.594 -46.156 -5.477 1 90.38 114 GLU B N 1
ATOM 7190 C CA . GLU B 1 114 ? 34.031 -46.406 -5.637 1 90.38 114 GLU B CA 1
ATOM 7191 C C . GLU B 1 114 ? 34.312 -47.219 -6.891 1 90.38 114 GLU B C 1
ATOM 7193 O O . GLU B 1 114 ? 35.219 -46.875 -7.672 1 90.38 114 GLU B O 1
ATOM 7198 N N . LEU B 1 115 ? 33.594 -48.25 -7.082 1 90.62 115 LEU B N 1
ATOM 7199 C CA . LEU B 1 115 ? 33.812 -49.156 -8.211 1 90.62 115 LEU B CA 1
ATOM 7200 C C . LEU B 1 115 ? 33.438 -48.469 -9.523 1 90.62 115 LEU B C 1
ATOM 7202 O O . LEU B 1 115 ? 34.188 -48.594 -10.508 1 90.62 115 LEU B O 1
ATOM 7206 N N . MET B 1 116 ? 32.344 -47.688 -9.484 1 88.94 116 MET B N 1
ATOM 7207 C CA . MET B 1 116 ? 31.875 -47 -10.703 1 88.94 116 MET B CA 1
ATOM 7208 C C . MET B 1 116 ? 32.812 -45.875 -11.078 1 88.94 116 MET B C 1
ATOM 7210 O O . MET B 1 116 ? 33 -45.562 -12.266 1 88.94 116 MET B O 1
ATOM 7214 N N . SER B 1 117 ? 33.438 -45.312 -10.062 1 88.06 117 SER B N 1
ATOM 7215 C CA . SER B 1 117 ? 34.375 -44.219 -10.312 1 88.06 117 SER B CA 1
ATOM 7216 C C . SER B 1 117 ? 35.656 -44.688 -10.969 1 88.06 117 SER B C 1
ATOM 7218 O O . SER B 1 117 ? 36.375 -43.906 -11.562 1 88.06 117 SER B O 1
ATOM 7220 N N . GLN B 1 118 ? 35.906 -45.938 -10.844 1 82.56 118 GLN B N 1
ATOM 7221 C CA . GLN B 1 118 ? 37.094 -46.5 -11.422 1 82.56 118 GLN B CA 1
ATOM 7222 C C . GLN B 1 118 ? 36.969 -46.719 -12.93 1 82.56 118 GLN B C 1
ATOM 7224 O O . GLN B 1 118 ? 37.938 -46.875 -13.641 1 82.56 118 GLN B O 1
ATOM 7229 N N . ALA B 1 119 ? 35.688 -46.812 -13.297 1 78.62 119 ALA B N 1
ATOM 7230 C CA . ALA B 1 119 ? 35.469 -46.906 -14.734 1 78.62 119 ALA B CA 1
ATOM 7231 C C . ALA B 1 119 ? 35.906 -45.594 -15.43 1 78.62 119 ALA B C 1
ATOM 7233 O O . ALA B 1 119 ? 35.531 -44.5 -15.023 1 78.62 119 ALA B O 1
ATOM 7234 N N . SER B 1 120 ? 37.031 -45.75 -16.156 1 74.94 120 SER B N 1
ATOM 7235 C CA . SER B 1 120 ? 37.625 -44.594 -16.844 1 74.94 120 SER B CA 1
ATOM 7236 C C . SER B 1 120 ? 37.438 -44.688 -18.344 1 74.94 120 SER B C 1
ATOM 7238 O O . SER B 1 120 ? 37.094 -45.75 -18.875 1 74.94 120 SER B O 1
ATOM 7240 N N . GLU B 1 121 ? 37.219 -43.594 -19.109 1 78.62 121 GLU B N 1
ATOM 7241 C CA . GLU B 1 121 ? 37.25 -43.438 -20.562 1 78.62 121 GLU B CA 1
ATOM 7242 C C . GLU B 1 121 ? 35.844 -43.562 -21.156 1 78.62 121 GLU B C 1
ATOM 7244 O O . GLU B 1 121 ? 35.688 -43.781 -22.359 1 78.62 121 GLU B O 1
ATOM 7249 N N . GLY B 1 122 ? 34.875 -43.75 -20.25 1 84.31 122 GLY B N 1
ATOM 7250 C CA . GLY B 1 122 ? 33.5 -43.781 -20.734 1 84.31 122 GLY B CA 1
ATOM 7251 C C . GLY B 1 122 ? 32.844 -42.406 -20.734 1 84.31 122 GLY B C 1
ATOM 7252 O O . GLY B 1 122 ? 33.375 -41.469 -20.172 1 84.31 122 GLY B O 1
ATOM 7253 N N . GLY B 1 123 ? 31.812 -42.281 -21.5 1 90 123 GLY B N 1
ATOM 7254 C CA . GLY B 1 123 ? 31 -41.094 -21.562 1 90 123 GLY B CA 1
ATOM 7255 C C . GLY B 1 123 ? 29.531 -41.375 -21.719 1 90 123 GLY B C 1
ATOM 7256 O O . GLY B 1 123 ? 29.141 -42.5 -22.016 1 90 123 GLY B O 1
ATOM 7257 N N . MET B 1 124 ? 28.766 -40.281 -21.422 1 90.06 124 MET B N 1
ATOM 7258 C CA . MET B 1 124 ? 27.312 -40.375 -21.562 1 90.06 124 MET B CA 1
ATOM 7259 C C . MET B 1 124 ? 26.766 -39.125 -22.266 1 90.06 124 MET B C 1
ATOM 7261 O O . MET B 1 124 ? 27.375 -38.062 -22.219 1 90.06 124 MET B O 1
ATOM 7265 N N . ALA B 1 125 ? 25.656 -39.312 -22.891 1 93.31 125 ALA B N 1
ATOM 7266 C CA . ALA B 1 125 ? 25 -38.188 -23.547 1 93.31 125 ALA B CA 1
ATOM 7267 C C . ALA B 1 125 ? 23.469 -38.344 -23.469 1 93.31 125 ALA B C 1
ATOM 7269 O O . ALA B 1 125 ? 22.953 -39.438 -23.609 1 93.31 125 ALA B O 1
ATOM 7270 N N . ALA B 1 126 ? 22.844 -37.219 -23.234 1 90.12 126 ALA B N 1
ATOM 7271 C CA . ALA B 1 126 ? 21.375 -37.188 -23.266 1 90.12 126 ALA B CA 1
ATOM 7272 C C . ALA B 1 126 ? 20.859 -36.812 -24.656 1 90.12 126 ALA B C 1
ATOM 7274 O O . ALA B 1 126 ? 21.25 -35.781 -25.203 1 90.12 126 ALA B O 1
ATOM 7275 N N . VAL B 1 127 ? 20.078 -37.594 -25.156 1 90.81 127 VAL B N 1
ATOM 7276 C CA . VAL B 1 127 ? 19.406 -37.344 -26.422 1 90.81 127 VAL B CA 1
ATOM 7277 C C . VAL B 1 127 ? 17.969 -36.875 -26.156 1 90.81 127 VAL B C 1
ATOM 7279 O O . VAL B 1 127 ? 17.172 -37.594 -25.547 1 90.81 127 VAL B O 1
ATOM 7282 N N . ILE B 1 128 ? 17.703 -35.688 -26.625 1 88.06 128 ILE B N 1
ATOM 7283 C CA . ILE B 1 128 ? 16.391 -35.094 -26.375 1 88.06 128 ILE B CA 1
ATOM 7284 C C . ILE B 1 128 ? 15.617 -35 -27.688 1 88.06 128 ILE B C 1
ATOM 7286 O O . ILE B 1 128 ? 16.156 -34.562 -28.703 1 88.06 128 ILE B O 1
ATOM 7290 N N . GLY B 1 129 ? 14.383 -35.469 -27.609 1 87.62 129 GLY B N 1
ATOM 7291 C CA . GLY B 1 129 ? 13.5 -35.25 -28.75 1 87.62 129 GLY B CA 1
ATOM 7292 C C . GLY B 1 129 ? 13.273 -36.531 -29.562 1 87.62 129 GLY B C 1
ATOM 7293 O O . GLY B 1 129 ? 12.508 -36.5 -30.531 1 87.62 129 GLY B O 1
ATOM 7294 N N . LEU B 1 130 ? 13.906 -37.562 -29.281 1 88.44 130 LEU B N 1
ATOM 7295 C CA . LEU B 1 130 ? 13.742 -38.844 -30.016 1 88.44 130 LEU B CA 1
ATOM 7296 C C . LEU B 1 130 ? 13.219 -39.938 -29.094 1 88.44 130 LEU B C 1
ATOM 7298 O O . LEU B 1 130 ? 13.562 -39.969 -27.906 1 88.44 130 LEU B O 1
ATOM 7302 N N . THR B 1 131 ? 12.461 -40.75 -29.719 1 89.69 131 THR B N 1
ATOM 7303 C CA . THR B 1 131 ? 11.922 -41.875 -28.969 1 89.69 131 THR B CA 1
ATOM 7304 C C . THR B 1 131 ? 12.953 -43 -28.844 1 89.69 131 THR B C 1
ATOM 7306 O O . THR B 1 131 ? 13.938 -43.031 -29.594 1 89.69 131 THR B O 1
ATOM 7309 N N . GLU B 1 132 ? 12.688 -43.906 -27.969 1 91.31 132 GLU B N 1
ATOM 7310 C CA . GLU B 1 132 ? 13.57 -45.031 -27.766 1 91.31 132 GLU B CA 1
ATOM 7311 C C . GLU B 1 132 ? 13.758 -45.844 -29.047 1 91.31 132 GLU B C 1
ATOM 7313 O O . GLU B 1 132 ? 14.875 -46.219 -29.391 1 91.31 132 GLU B O 1
ATOM 7318 N N . GLU B 1 133 ? 12.648 -46.062 -29.734 1 90.38 133 GLU B N 1
ATOM 7319 C CA . GLU B 1 133 ? 12.68 -46.812 -30.984 1 90.38 133 GLU B CA 1
ATOM 7320 C C . GLU B 1 133 ? 13.547 -46.156 -32.031 1 90.38 133 GLU B C 1
ATOM 7322 O O . GLU B 1 133 ? 14.352 -46.812 -32.688 1 90.38 133 GLU B O 1
ATOM 7327 N N . LYS B 1 134 ? 13.414 -44.844 -32.062 1 90.94 134 LYS B N 1
ATOM 7328 C CA . LYS B 1 134 ? 14.188 -44.062 -33.031 1 90.94 134 LYS B CA 1
ATOM 7329 C C . LYS B 1 134 ? 15.672 -44.062 -32.688 1 90.94 134 LYS B C 1
ATOM 7331 O O . LYS B 1 134 ? 16.531 -44.156 -33.562 1 90.94 134 LYS B O 1
ATOM 7336 N N . VAL B 1 135 ? 15.953 -44 -31.469 1 93.5 135 VAL B N 1
ATOM 7337 C CA . VAL B 1 135 ? 17.344 -44.031 -31.016 1 93.5 135 VAL B CA 1
ATOM 7338 C C . VAL B 1 135 ? 17.984 -45.375 -31.344 1 93.5 135 VAL B C 1
ATOM 7340 O O . VAL B 1 135 ? 19.109 -45.406 -31.859 1 93.5 135 VAL B O 1
ATOM 7343 N N . LYS B 1 136 ? 17.25 -46.406 -31.141 1 92.19 136 LYS B N 1
ATOM 7344 C CA . LYS B 1 136 ? 17.75 -47.75 -31.453 1 92.19 136 LYS B CA 1
ATOM 7345 C C . LYS B 1 136 ? 18 -47.906 -32.938 1 92.19 136 LYS B C 1
ATOM 7347 O O . LYS B 1 136 ? 19 -48.5 -33.375 1 92.19 136 LYS B O 1
ATOM 7352 N N . GLU B 1 137 ? 17.125 -47.344 -33.719 1 90.75 137 GLU B N 1
ATOM 7353 C CA . GLU B 1 137 ? 17.25 -47.344 -35.156 1 90.75 137 GLU B CA 1
ATOM 7354 C C . GLU B 1 137 ? 18.516 -46.594 -35.625 1 90.75 137 GLU B C 1
ATOM 7356 O O . GLU B 1 137 ? 19.266 -47.094 -36.469 1 90.75 137 GLU B O 1
ATOM 7361 N N . ILE B 1 138 ? 18.734 -45.469 -34.969 1 92.81 138 ILE B N 1
ATOM 7362 C CA . ILE B 1 138 ? 19.875 -44.625 -35.344 1 92.81 138 ILE B CA 1
ATOM 7363 C C . ILE B 1 138 ? 21.172 -45.344 -34.969 1 92.81 138 ILE B C 1
ATOM 7365 O O . ILE B 1 138 ? 22.125 -45.344 -35.75 1 92.81 138 ILE B O 1
ATOM 7369 N N . LEU B 1 139 ? 21.203 -45.969 -33.906 1 92.88 139 LEU B N 1
ATOM 7370 C CA . LEU B 1 139 ? 22.375 -46.688 -33.438 1 92.88 139 LEU B CA 1
ATOM 7371 C C . LEU B 1 139 ? 22.688 -47.875 -34.375 1 92.88 139 LEU B C 1
ATOM 7373 O O . LEU B 1 139 ? 23.844 -48.094 -34.75 1 92.88 139 LEU B O 1
ATOM 7377 N N . GLN B 1 140 ? 21.672 -48.531 -34.781 1 89 140 GLN B N 1
ATOM 7378 C CA . GLN B 1 140 ? 21.812 -49.688 -35.656 1 89 140 GLN B CA 1
ATOM 7379 C C . GLN B 1 140 ? 22.203 -49.281 -37.062 1 89 140 GLN B C 1
ATOM 7381 O O . GLN B 1 140 ? 23.141 -49.844 -37.656 1 89 140 GLN B O 1
ATOM 7386 N N . ASN B 1 141 ? 21.547 -48.25 -37.625 1 88.69 141 ASN B N 1
ATOM 7387 C CA . ASN B 1 141 ? 21.734 -47.812 -39 1 88.69 141 ASN B CA 1
ATOM 7388 C C . ASN B 1 141 ? 23.109 -47.188 -39.219 1 88.69 141 ASN B C 1
ATOM 7390 O O . ASN B 1 141 ? 23.641 -47.188 -40.312 1 88.69 141 ASN B O 1
ATOM 7394 N N . ASN B 1 142 ? 23.719 -46.688 -38.125 1 90.56 142 ASN B N 1
ATOM 7395 C CA . ASN B 1 142 ? 25 -46 -38.281 1 90.56 142 ASN B CA 1
ATOM 7396 C C . ASN B 1 142 ? 26.141 -46.812 -37.656 1 90.56 142 ASN B C 1
ATOM 7398 O O . ASN B 1 142 ? 27.219 -46.281 -37.406 1 90.56 142 ASN B O 1
ATOM 7402 N N . ASN B 1 143 ? 25.812 -48.125 -37.375 1 87.62 143 ASN B N 1
ATOM 7403 C CA . ASN B 1 143 ? 26.766 -49.094 -36.875 1 87.62 143 ASN B CA 1
ATOM 7404 C C . ASN B 1 143 ? 27.438 -48.625 -35.594 1 87.62 143 ASN B C 1
ATOM 7406 O O . ASN B 1 143 ? 28.656 -48.75 -35.438 1 87.62 143 ASN B O 1
ATOM 7410 N N . LEU B 1 144 ? 26.688 -47.906 -34.75 1 89.88 144 LEU B N 1
ATOM 7411 C CA . LEU B 1 144 ? 27.141 -47.5 -33.438 1 89.88 144 LEU B CA 1
ATOM 7412 C C . LEU B 1 144 ? 26.812 -48.531 -32.375 1 89.88 144 LEU B C 1
ATOM 7414 O O . LEU B 1 144 ? 26.141 -48.25 -31.391 1 89.88 144 LEU B O 1
ATOM 7418 N N . THR B 1 145 ? 27.312 -49.688 -32.594 1 84.38 145 THR B N 1
ATOM 7419 C CA . THR B 1 145 ? 26.953 -50.875 -31.812 1 84.38 145 THR B CA 1
ATOM 7420 C C . THR B 1 145 ? 27.656 -50.844 -30.469 1 84.38 145 THR B C 1
ATOM 7422 O O . THR B 1 145 ? 27.297 -51.594 -29.562 1 84.38 145 THR B O 1
ATOM 7425 N N . SER B 1 146 ? 28.625 -50 -30.297 1 87.75 146 SER B N 1
ATOM 7426 C CA . SER B 1 146 ? 29.359 -49.906 -29.047 1 87.75 146 SER B CA 1
ATOM 7427 C C . SER B 1 146 ? 28.688 -48.969 -28.062 1 87.75 146 SER B C 1
ATOM 7429 O O . SER B 1 146 ? 29.141 -48.812 -26.922 1 87.75 146 SER B O 1
ATOM 7431 N N . ILE B 1 147 ? 27.625 -48.344 -28.438 1 93.44 147 ILE B N 1
ATOM 7432 C CA . ILE B 1 147 ? 26.906 -47.375 -27.578 1 93.44 147 ILE B CA 1
ATOM 7433 C C . ILE B 1 147 ? 25.656 -48.062 -27.031 1 93.44 147 ILE B C 1
ATOM 7435 O O . ILE B 1 147 ? 24.891 -48.688 -27.766 1 93.44 147 ILE B O 1
ATOM 7439 N N . ASP B 1 148 ? 25.516 -47.969 -25.797 1 93.75 148 ASP B N 1
ATOM 7440 C CA . ASP B 1 148 ? 24.344 -48.562 -25.125 1 93.75 148 ASP B CA 1
ATOM 7441 C C . ASP B 1 148 ? 23.375 -47.469 -24.688 1 93.75 148 ASP B C 1
ATOM 7443 O O . ASP B 1 148 ? 23.75 -46.281 -24.578 1 93.75 148 ASP B O 1
ATOM 7447 N N . ILE B 1 149 ? 22.078 -47.812 -24.484 1 94.56 149 ILE B N 1
ATOM 7448 C CA . ILE B 1 149 ? 21.078 -46.969 -23.859 1 94.56 149 ILE B CA 1
ATOM 7449 C C . ILE B 1 149 ? 21.172 -47.094 -22.344 1 94.56 149 ILE B C 1
ATOM 7451 O O . ILE B 1 149 ? 20.984 -48.219 -21.797 1 94.56 149 ILE B O 1
ATOM 7455 N N . ALA B 1 150 ? 21.484 -46.062 -21.703 1 93.62 150 ALA B N 1
ATOM 7456 C CA . ALA B 1 150 ? 21.703 -46.094 -20.266 1 93.62 150 ALA B CA 1
ATOM 7457 C C . ALA B 1 150 ? 20.422 -45.812 -19.5 1 93.62 150 ALA B C 1
ATOM 7459 O O . ALA B 1 150 ? 20.109 -46.5 -18.516 1 93.62 150 ALA B O 1
ATOM 7460 N N . ASN B 1 151 ? 19.734 -44.719 -19.828 1 93.19 151 ASN B N 1
ATOM 7461 C CA . ASN B 1 151 ? 18.516 -44.312 -19.125 1 93.19 151 ASN B CA 1
ATOM 7462 C C . ASN B 1 151 ? 17.375 -44.031 -20.094 1 93.19 151 ASN B C 1
ATOM 7464 O O . ASN B 1 151 ? 17.578 -43.375 -21.125 1 93.19 151 ASN B O 1
ATOM 7468 N N . LEU B 1 152 ? 16.281 -44.594 -19.844 1 94.44 152 LEU B N 1
ATOM 7469 C CA . LEU B 1 152 ? 15.023 -44.188 -20.469 1 94.44 152 LEU B CA 1
ATOM 7470 C C . LEU B 1 152 ? 14.227 -43.281 -19.547 1 94.44 152 LEU B C 1
ATOM 7472 O O . LEU B 1 152 ? 13.289 -43.719 -18.875 1 94.44 152 LEU B O 1
ATOM 7476 N N . ASN B 1 153 ? 14.594 -42.031 -19.578 1 92.5 153 ASN B N 1
ATOM 7477 C CA . ASN B 1 153 ? 14.109 -41.062 -18.594 1 92.5 153 ASN B CA 1
ATOM 7478 C C . ASN B 1 153 ? 12.672 -40.625 -18.891 1 92.5 153 ASN B C 1
ATOM 7480 O O . ASN B 1 153 ? 11.852 -40.5 -17.984 1 92.5 153 ASN B O 1
ATOM 7484 N N . THR B 1 154 ? 12.406 -40.312 -20.141 1 91.62 154 THR B N 1
ATOM 7485 C CA . THR B 1 154 ? 11.086 -40.031 -20.672 1 91.62 154 THR B CA 1
ATOM 7486 C C . THR B 1 154 ? 10.93 -40.656 -22.062 1 91.62 154 THR B C 1
ATOM 7488 O O . THR B 1 154 ? 11.891 -41.188 -22.625 1 91.62 154 THR B O 1
ATOM 7491 N N . PRO B 1 155 ? 9.742 -40.531 -22.547 1 88.06 155 PRO B N 1
ATOM 7492 C CA . PRO B 1 155 ? 9.578 -41.094 -23.891 1 88.06 155 PRO B CA 1
ATOM 7493 C C . PRO B 1 155 ? 10.477 -40.438 -24.922 1 88.06 155 PRO B C 1
ATOM 7495 O O . PRO B 1 155 ? 10.797 -41.062 -25.953 1 88.06 155 PRO B O 1
ATOM 7498 N N . THR B 1 156 ? 10.953 -39.25 -24.578 1 87.62 156 THR B N 1
ATOM 7499 C CA . THR B 1 156 ? 11.727 -38.531 -25.594 1 87.62 156 THR B CA 1
ATOM 7500 C C . THR B 1 156 ? 13.047 -38.031 -25 1 87.62 156 THR B C 1
ATOM 7502 O O . THR B 1 156 ? 13.68 -37.156 -25.562 1 87.62 156 THR B O 1
ATOM 7505 N N . GLN B 1 157 ? 13.43 -38.438 -23.906 1 90.69 157 GLN B N 1
ATOM 7506 C CA . GLN B 1 157 ? 14.734 -38.188 -23.328 1 90.69 157 GLN B CA 1
ATOM 7507 C C . GLN B 1 157 ? 15.445 -39.469 -22.953 1 90.69 157 GLN B C 1
ATOM 7509 O O . GLN B 1 157 ? 15.086 -40.156 -21.984 1 90.69 157 GLN B O 1
ATOM 7514 N N . ILE B 1 158 ? 16.5 -39.688 -23.719 1 93.56 158 ILE B N 1
ATOM 7515 C CA . ILE B 1 158 ? 17.219 -40.969 -23.594 1 93.56 158 ILE B CA 1
ATOM 7516 C C . ILE B 1 158 ? 18.703 -40.719 -23.375 1 93.56 158 ILE B C 1
ATOM 7518 O O . ILE B 1 158 ? 19.297 -39.844 -24.016 1 93.56 158 ILE B O 1
ATOM 7522 N N . VAL B 1 159 ? 19.25 -41.375 -22.406 1 94.06 159 VAL B N 1
ATOM 7523 C CA . VAL B 1 159 ? 20.672 -41.188 -22.141 1 94.06 159 VAL B CA 1
ATOM 7524 C C . VAL B 1 159 ? 21.438 -42.375 -22.719 1 94.06 159 VAL B C 1
ATOM 7526 O O . VAL B 1 159 ? 21.078 -43.531 -22.516 1 94.06 159 VAL B O 1
ATOM 7529 N N . LEU B 1 160 ? 22.484 -42.062 -23.438 1 93.88 160 LEU B N 1
ATOM 7530 C CA . LEU B 1 160 ? 23.359 -43.031 -24.031 1 93.88 160 LEU B CA 1
ATOM 7531 C C . LEU B 1 160 ? 24.656 -43.156 -23.25 1 93.88 160 LEU B C 1
ATOM 7533 O O . LEU B 1 160 ? 25.094 -42.219 -22.609 1 93.88 160 LEU B O 1
ATOM 7537 N N . SER B 1 161 ? 25.234 -44.312 -23.25 1 93.94 161 SER B N 1
ATOM 7538 C CA . SER B 1 161 ? 26.516 -44.531 -22.594 1 93.94 161 SER B CA 1
ATOM 7539 C C . SER B 1 161 ? 27.438 -45.406 -23.438 1 93.94 161 SER B C 1
ATOM 7541 O O . SER B 1 161 ? 26.969 -46.344 -24.125 1 93.94 161 SER B O 1
ATOM 7543 N N . GLY B 1 162 ? 28.688 -45.062 -23.5 1 92.25 162 GLY B N 1
ATOM 7544 C CA . GLY B 1 162 ? 29.719 -45.75 -24.266 1 92.25 162 GLY B CA 1
ATOM 7545 C C . GLY B 1 162 ? 31.109 -45.156 -24.078 1 92.25 162 GLY B C 1
ATOM 7546 O O . GLY B 1 162 ? 31.344 -44.438 -23.109 1 92.25 162 GLY B O 1
ATOM 7547 N N . LEU B 1 163 ? 31.938 -45.562 -24.938 1 87.62 163 LEU B N 1
ATOM 7548 C CA . LEU B 1 163 ? 33.25 -44.938 -24.891 1 87.62 163 LEU B CA 1
ATOM 7549 C C . LEU B 1 163 ? 33.188 -43.469 -25.219 1 87.62 163 LEU B C 1
ATOM 7551 O O . LEU B 1 163 ? 32.406 -43.062 -26.094 1 87.62 163 LEU B O 1
ATOM 7555 N N . LYS B 1 164 ? 33.938 -42.688 -24.5 1 90.5 164 LYS B N 1
ATOM 7556 C CA . LYS B 1 164 ? 33.906 -41.25 -24.547 1 90.5 164 LYS B CA 1
ATOM 7557 C C . LYS B 1 164 ? 33.969 -40.75 -26 1 90.5 164 LYS B C 1
ATOM 7559 O O . LYS B 1 164 ? 33.125 -39.938 -26.422 1 90.5 164 LYS B O 1
ATOM 7564 N N . ASP B 1 165 ? 34.938 -41.219 -26.719 1 88.44 165 ASP B N 1
ATOM 7565 C CA . ASP B 1 165 ? 35.125 -40.781 -28.094 1 88.44 165 ASP B CA 1
ATOM 7566 C C . ASP B 1 165 ? 33.938 -41.156 -28.969 1 88.44 165 ASP B C 1
ATOM 7568 O O . ASP B 1 165 ? 33.5 -40.375 -29.828 1 88.44 165 ASP B O 1
ATOM 7572 N N . GLU B 1 166 ? 33.375 -42.25 -28.703 1 87.25 166 GLU B N 1
ATOM 7573 C CA . GLU B 1 166 ? 32.219 -42.719 -29.484 1 87.25 166 GLU B CA 1
ATOM 7574 C C . GLU B 1 166 ? 30.984 -41.875 -29.156 1 87.25 166 GLU B C 1
ATOM 7576 O O . GLU B 1 166 ? 30.203 -41.562 -30.062 1 87.25 166 GLU B O 1
ATOM 7581 N N . ILE B 1 167 ? 30.812 -41.5 -27.922 1 92.94 167 ILE B N 1
ATOM 7582 C CA . ILE B 1 167 ? 29.688 -40.688 -27.5 1 92.94 167 ILE B CA 1
ATOM 7583 C C . ILE B 1 167 ? 29.797 -39.281 -28.125 1 92.94 167 ILE B C 1
ATOM 7585 O O . ILE B 1 167 ? 28.797 -38.75 -28.625 1 92.94 167 ILE B O 1
ATOM 7589 N N . GLU B 1 168 ? 30.922 -38.781 -28.156 1 91.44 168 GLU B N 1
ATOM 7590 C CA . GLU B 1 168 ? 31.125 -37.469 -28.734 1 91.44 168 GLU B CA 1
ATOM 7591 C C . GLU B 1 168 ? 30.953 -37.5 -30.25 1 91.44 168 GLU B C 1
ATOM 7593 O O . GLU B 1 168 ? 30.344 -36.594 -30.812 1 91.44 168 GLU B O 1
ATOM 7598 N N . ASN B 1 169 ? 31.422 -38.5 -30.844 1 87.62 169 ASN B N 1
ATOM 7599 C CA . ASN B 1 169 ? 31.359 -38.625 -32.312 1 87.62 169 ASN B CA 1
ATOM 7600 C C . ASN B 1 169 ? 29.938 -38.938 -32.75 1 87.62 169 ASN B C 1
ATOM 7602 O O . ASN B 1 169 ? 29.609 -38.719 -33.938 1 87.62 169 ASN B O 1
ATOM 7606 N N . ALA B 1 170 ? 29.125 -39.375 -31.859 1 91.62 170 ALA B N 1
ATOM 7607 C CA . ALA B 1 170 ? 27.75 -39.719 -32.219 1 91.62 170 ALA B CA 1
ATOM 7608 C C . ALA B 1 170 ? 26.891 -38.438 -32.312 1 91.62 170 ALA B C 1
ATOM 7610 O O . ALA B 1 170 ? 25.812 -38.469 -32.938 1 91.62 170 ALA B O 1
ATOM 7611 N N . MET B 1 171 ? 27.266 -37.375 -31.828 1 92.5 171 MET B N 1
ATOM 7612 C CA . MET B 1 171 ? 26.484 -36.125 -31.719 1 92.5 171 MET B CA 1
ATOM 7613 C C . MET B 1 171 ? 25.969 -35.688 -33.094 1 92.5 171 MET B C 1
ATOM 7615 O O . MET B 1 171 ? 24.781 -35.469 -33.25 1 92.5 171 MET B O 1
ATOM 7619 N N . PRO B 1 172 ? 26.875 -35.594 -34.062 1 90.88 172 PRO B N 1
ATOM 7620 C CA . PRO B 1 172 ? 26.391 -35.125 -35.375 1 90.88 172 PRO B CA 1
ATOM 7621 C C . PRO B 1 172 ? 25.391 -36.094 -36 1 90.88 172 PRO B C 1
ATOM 7623 O O . PRO B 1 172 ? 24.484 -35.656 -36.719 1 90.88 172 PRO B O 1
ATOM 7626 N N . ILE B 1 173 ? 25.547 -37.281 -35.719 1 88.5 173 ILE B N 1
ATOM 7627 C CA . ILE B 1 173 ? 24.672 -38.312 -36.281 1 88.5 173 ILE B CA 1
ATOM 7628 C C . ILE B 1 173 ? 23.266 -38.125 -35.688 1 88.5 173 ILE B C 1
ATOM 7630 O O . ILE B 1 173 ? 22.281 -38.125 -36.438 1 88.5 173 ILE B O 1
ATOM 7634 N N . PHE B 1 174 ? 23.156 -37.906 -34.406 1 93.5 174 PHE B N 1
ATOM 7635 C CA . PHE B 1 174 ? 21.859 -37.75 -33.75 1 93.5 174 PHE B CA 1
ATOM 7636 C C . PHE B 1 174 ? 21.219 -36.406 -34.125 1 93.5 174 PHE B C 1
ATOM 7638 O O . PHE B 1 174 ? 20.016 -36.344 -34.344 1 93.5 174 PHE B O 1
ATOM 7645 N N . LYS B 1 175 ? 22 -35.469 -34.219 1 89.62 175 LYS B N 1
ATOM 7646 C CA . LYS B 1 175 ? 21.484 -34.156 -34.625 1 89.62 175 LYS B CA 1
ATOM 7647 C C . LYS B 1 175 ? 20.922 -34.219 -36.031 1 89.62 175 LYS B C 1
ATOM 7649 O O . LYS B 1 175 ? 19.844 -33.688 -36.312 1 89.62 175 LYS B O 1
ATOM 7654 N N . ALA B 1 176 ? 21.656 -34.844 -36.844 1 86.94 176 ALA B N 1
ATOM 7655 C CA . ALA B 1 176 ? 21.234 -35 -38.219 1 86.94 176 ALA B CA 1
ATOM 7656 C C . ALA B 1 176 ? 19.969 -35.875 -38.312 1 86.94 176 ALA B C 1
ATOM 7658 O O . ALA B 1 176 ? 19.156 -35.688 -39.219 1 86.94 176 ALA B O 1
ATOM 7659 N N . ALA B 1 177 ? 19.797 -36.688 -37.375 1 86 177 ALA B N 1
ATOM 7660 C CA . ALA B 1 177 ? 18.656 -37.625 -37.375 1 86 177 ALA B CA 1
ATOM 7661 C C . ALA B 1 177 ? 17.438 -36.969 -36.719 1 86 177 ALA B C 1
ATOM 7663 O O . ALA B 1 177 ? 16.375 -37.594 -36.625 1 86 177 ALA B O 1
ATOM 7664 N N . GLY B 1 178 ? 17.562 -35.75 -36.219 1 87.81 178 GLY B N 1
ATOM 7665 C CA . GLY B 1 178 ? 16.391 -35.031 -35.75 1 87.81 178 GLY B CA 1
ATOM 7666 C C . GLY B 1 178 ? 16.375 -34.812 -34.25 1 87.81 178 GLY B C 1
ATOM 7667 O O . GLY B 1 178 ? 15.359 -34.375 -33.688 1 87.81 178 GLY B O 1
ATOM 7668 N N . ALA B 1 179 ? 17.375 -35.125 -33.562 1 86.75 179 ALA B N 1
ATOM 7669 C CA . ALA B 1 179 ? 17.438 -34.844 -32.125 1 86.75 179 ALA B CA 1
ATOM 7670 C C . ALA B 1 179 ? 17.359 -33.344 -31.875 1 86.75 179 ALA B C 1
ATOM 7672 O O . ALA B 1 179 ? 18.094 -32.562 -32.5 1 86.75 179 ALA B O 1
ATOM 7673 N N . ARG B 1 180 ? 16.438 -33.031 -31.031 1 84.12 180 ARG B N 1
ATOM 7674 C CA . ARG B 1 180 ? 16.328 -31.641 -30.672 1 84.12 180 ARG B CA 1
ATOM 7675 C C . ARG B 1 180 ? 17.609 -31.141 -30 1 84.12 180 ARG B C 1
ATOM 7677 O O . ARG B 1 180 ? 18.031 -30 -30.203 1 84.12 180 ARG B O 1
ATOM 7684 N N . ASN B 1 181 ? 18.203 -32.062 -29.203 1 86.06 181 ASN B N 1
ATOM 7685 C CA . ASN B 1 181 ? 19.453 -31.75 -28.5 1 86.06 181 ASN B CA 1
ATOM 7686 C C . ASN B 1 181 ? 20.234 -33 -28.172 1 86.06 181 ASN B C 1
ATOM 7688 O O . ASN B 1 181 ? 19.656 -34.094 -28.016 1 86.06 181 ASN B O 1
ATOM 7692 N N . TYR B 1 182 ? 21.531 -32.844 -28.203 1 89.56 182 TYR B N 1
ATOM 7693 C CA . TYR B 1 182 ? 22.484 -33.844 -27.781 1 89.56 182 TYR B CA 1
ATOM 7694 C C . TYR B 1 182 ? 23.5 -33.281 -26.812 1 89.56 182 TYR B C 1
ATOM 7696 O O . TYR B 1 182 ? 24.328 -32.438 -27.203 1 89.56 182 TYR B O 1
ATOM 7704 N N . VAL B 1 183 ? 23.344 -33.719 -25.562 1 88.12 183 VAL B N 1
ATOM 7705 C CA . VAL B 1 183 ? 24.172 -33.125 -24.516 1 88.12 183 VAL B CA 1
ATOM 7706 C C . VAL B 1 183 ? 25.125 -34.156 -23.938 1 88.12 183 VAL B C 1
ATOM 7708 O O . VAL B 1 183 ? 24.672 -35.125 -23.328 1 88.12 183 VAL B O 1
ATOM 7711 N N . VAL B 1 184 ? 26.344 -33.906 -24.094 1 87.19 184 VAL B N 1
ATOM 7712 C CA . VAL B 1 184 ? 27.328 -34.75 -23.453 1 87.19 184 VAL B CA 1
ATOM 7713 C C . VAL B 1 184 ? 27.391 -34.438 -21.969 1 87.19 184 VAL B C 1
ATOM 7715 O O . VAL B 1 184 ? 27.562 -33.281 -21.562 1 87.19 184 VAL B O 1
ATOM 7718 N N . LEU B 1 185 ? 27.219 -35.438 -21.188 1 85.25 185 LEU B N 1
ATOM 7719 C CA 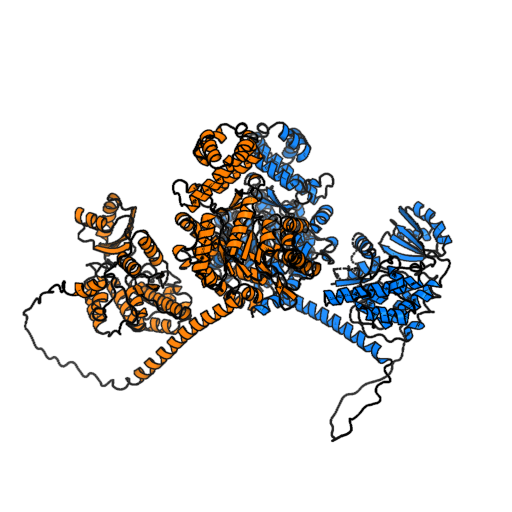. LEU B 1 185 ? 27.156 -35.25 -19.75 1 85.25 185 LEU B CA 1
ATOM 7720 C C . LEU B 1 185 ? 28.562 -35.25 -19.141 1 85.25 185 LEU B C 1
ATOM 7722 O O . LEU B 1 185 ? 29.484 -35.844 -19.688 1 85.25 185 LEU B O 1
ATOM 7726 N N . LYS B 1 186 ? 28.75 -34.594 -18.031 1 76 186 LYS B N 1
ATOM 7727 C CA . LYS B 1 186 ? 30.047 -34.469 -17.344 1 76 186 LYS B CA 1
ATOM 7728 C C . LYS B 1 186 ? 30.281 -35.656 -16.406 1 76 186 LYS B C 1
ATOM 7730 O O . LYS B 1 186 ? 30.219 -35.5 -15.18 1 76 186 LYS B O 1
ATOM 7735 N N . VAL B 1 187 ? 30.375 -36.719 -17.031 1 78.81 187 VAL B N 1
ATOM 7736 C CA . VAL B 1 187 ? 30.641 -37.938 -16.281 1 78.81 187 VAL B CA 1
ATOM 7737 C C . VAL B 1 187 ? 31.859 -38.656 -16.875 1 78.81 187 VAL B C 1
ATOM 7739 O O . VAL B 1 187 ? 32.188 -38.469 -18.031 1 78.81 187 VAL B O 1
ATOM 7742 N N . SER B 1 188 ? 32.562 -39.375 -16.109 1 77 188 SER B N 1
ATOM 7743 C CA . SER B 1 188 ? 33.781 -40 -16.578 1 77 188 SER B CA 1
ATOM 7744 C C . SER B 1 188 ? 33.562 -41.438 -16.953 1 77 188 SER B C 1
ATOM 7746 O O . SER B 1 188 ? 34.438 -42.062 -17.578 1 77 188 SER B O 1
ATOM 7748 N N . GLY B 1 189 ? 32.406 -42 -16.656 1 84.81 189 GLY B N 1
ATOM 7749 C CA . GLY B 1 189 ? 32.188 -43.406 -16.953 1 84.81 189 GLY B CA 1
ATOM 7750 C C . GLY B 1 189 ? 30.938 -43.656 -17.766 1 84.81 189 GLY B C 1
ATOM 7751 O O . GLY B 1 189 ? 30.047 -42.812 -17.828 1 84.81 189 GLY B O 1
ATOM 7752 N N . ALA B 1 190 ? 31 -44.781 -18.469 1 91.38 190 ALA B N 1
ATOM 7753 C CA . ALA B 1 190 ? 29.812 -45.219 -19.203 1 91.38 190 ALA B CA 1
ATOM 7754 C C . ALA B 1 190 ? 28.875 -46 -18.297 1 91.38 190 ALA B C 1
ATOM 7756 O O . ALA B 1 190 ? 28.797 -47.25 -18.375 1 91.38 190 ALA B O 1
ATOM 7757 N N . PHE B 1 191 ? 28.188 -45.281 -17.516 1 91.88 191 PHE B N 1
ATOM 7758 C CA . PHE B 1 191 ? 27.328 -45.906 -16.516 1 91.88 191 PHE B CA 1
ATOM 7759 C C . PHE B 1 191 ? 26.156 -46.625 -17.172 1 91.88 191 PHE B C 1
ATOM 7761 O O . PHE B 1 191 ? 25.703 -46.219 -18.25 1 91.88 191 PHE B O 1
ATOM 7768 N N . HIS B 1 192 ? 25.656 -47.781 -16.516 1 93.56 192 HIS B N 1
ATOM 7769 C CA . HIS B 1 192 ? 24.5 -48.562 -16.938 1 93.56 192 HIS B CA 1
ATOM 7770 C C . HIS B 1 192 ? 24.703 -49.094 -18.344 1 93.56 192 HIS B C 1
ATOM 7772 O O . HIS B 1 192 ? 23.797 -49.031 -19.188 1 93.56 192 HIS B O 1
ATOM 7778 N N . SER B 1 193 ? 25.938 -49.562 -18.625 1 93.38 193 SER B N 1
ATOM 7779 C CA . SER B 1 193 ? 26.297 -50.125 -19.906 1 93.38 193 SER B CA 1
ATOM 7780 C C . SER B 1 193 ? 27.219 -51.344 -19.734 1 93.38 193 SER B C 1
ATOM 7782 O O . SER B 1 193 ? 27.672 -51.625 -18.625 1 93.38 193 SER B O 1
ATOM 7784 N N . ARG B 1 194 ? 27.5 -51.938 -20.828 1 92.56 194 ARG B N 1
ATOM 7785 C CA . ARG B 1 194 ? 28.359 -53.125 -20.859 1 92.56 194 ARG B CA 1
ATOM 7786 C C . ARG B 1 194 ? 29.766 -52.781 -20.344 1 92.56 194 ARG B C 1
ATOM 7788 O O . ARG B 1 194 ? 30.484 -53.688 -19.891 1 92.56 194 ARG B O 1
ATOM 7795 N N . TYR B 1 195 ? 30.172 -51.5 -20.375 1 91.5 195 TYR B N 1
ATOM 7796 C CA . TYR B 1 195 ? 31.516 -51.094 -20 1 91.5 195 TYR B CA 1
ATOM 7797 C C . TYR B 1 195 ? 31.688 -51.094 -18.5 1 91.5 195 TYR B C 1
ATOM 7799 O O . TYR B 1 195 ? 32.812 -50.906 -17.984 1 91.5 195 TYR B O 1
ATOM 7807 N N . MET B 1 196 ? 30.609 -51.344 -17.797 1 93.06 196 MET B N 1
ATOM 7808 C CA . MET B 1 196 ? 30.656 -51.375 -16.328 1 93.06 196 MET B CA 1
ATOM 7809 C C . MET B 1 196 ? 30.75 -52.812 -15.812 1 93.06 196 MET B C 1
ATOM 7811 O O . MET B 1 196 ? 30.672 -53.031 -14.609 1 93.06 196 MET B O 1
ATOM 7815 N N . GLU B 1 197 ? 30.953 -53.781 -16.672 1 92.31 197 GLU B N 1
ATOM 7816 C CA . GLU B 1 197 ? 30.953 -55.188 -16.328 1 92.31 197 GLU B CA 1
ATOM 7817 C C . GLU B 1 197 ? 32 -55.5 -15.266 1 92.31 197 GLU B C 1
ATOM 7819 O O . GLU B 1 197 ? 31.734 -56.25 -14.32 1 92.31 197 GLU B O 1
ATOM 7824 N N . PRO B 1 198 ? 33.312 -54.875 -15.406 1 91.56 198 PRO B N 1
ATOM 7825 C CA . PRO B 1 198 ? 34.25 -55.125 -14.328 1 91.56 198 PRO B CA 1
ATOM 7826 C C . PRO B 1 198 ? 33.75 -54.688 -12.961 1 91.56 198 PRO B C 1
ATOM 7828 O O . PRO B 1 198 ? 33.906 -55.406 -11.969 1 91.56 198 PRO B O 1
ATOM 7831 N N . SER B 1 199 ? 33.125 -53.5 -12.938 1 92.75 199 SER B N 1
ATOM 7832 C CA . SER B 1 199 ? 32.562 -53 -11.695 1 92.75 199 SER B CA 1
ATOM 7833 C C . SER B 1 199 ? 31.422 -53.875 -11.195 1 92.75 199 SER B C 1
ATOM 7835 O O . SER B 1 199 ? 31.297 -54.125 -9.992 1 92.75 199 SER B O 1
ATOM 7837 N N . ARG B 1 200 ? 30.594 -54.344 -12.062 1 93.62 200 ARG B N 1
ATOM 7838 C CA . ARG B 1 200 ? 29.469 -55.219 -11.727 1 93.62 200 ARG B CA 1
ATOM 7839 C C . ARG B 1 200 ? 29.938 -56.5 -11.031 1 93.62 200 ARG B C 1
ATOM 7841 O O . ARG B 1 200 ? 29.375 -56.875 -10.008 1 93.62 200 ARG B O 1
ATOM 7848 N N . LYS B 1 201 ? 31 -57.156 -11.562 1 92.94 201 LYS B N 1
ATOM 7849 C CA . LYS B 1 201 ? 31.531 -58.375 -11.016 1 92.94 201 LYS B CA 1
ATOM 7850 C C . LYS B 1 201 ? 32.094 -58.188 -9.609 1 92.94 201 LYS B C 1
ATOM 7852 O O . LYS B 1 201 ? 31.812 -58.969 -8.703 1 92.94 201 LYS B O 1
ATOM 7857 N N . MET B 1 202 ? 32.875 -57.031 -9.492 1 91.81 202 MET B N 1
ATOM 7858 C CA . MET B 1 202 ? 33.438 -56.75 -8.18 1 91.81 202 MET B CA 1
ATOM 7859 C C . MET B 1 202 ? 32.312 -56.438 -7.172 1 91.81 202 MET B C 1
ATOM 7861 O O . MET B 1 202 ? 32.406 -56.844 -6.012 1 91.81 202 MET B O 1
ATOM 7865 N N . PHE B 1 203 ? 31.281 -55.812 -7.566 1 94.81 203 PHE B N 1
ATOM 7866 C CA . PHE B 1 203 ? 30.172 -55.5 -6.668 1 94.81 203 PHE B CA 1
ATOM 7867 C C . PHE B 1 203 ? 29.391 -56.75 -6.301 1 94.81 203 PHE B C 1
ATOM 7869 O O . PHE B 1 203 ? 28.922 -56.875 -5.168 1 94.81 203 PHE B O 1
ATOM 7876 N N . GLU B 1 204 ? 29.219 -57.656 -7.285 1 93.56 204 GLU B N 1
ATOM 7877 C CA . GLU B 1 204 ? 28.531 -58.906 -7.035 1 93.56 204 GLU B CA 1
ATOM 7878 C C . GLU B 1 204 ? 29.203 -59.688 -5.902 1 93.56 204 GLU B C 1
ATOM 7880 O O . GLU B 1 204 ? 28.531 -60.219 -5.031 1 93.56 204 GLU B O 1
ATOM 7885 N N . GLU B 1 205 ? 30.547 -59.594 -5.93 1 92.06 205 GLU B N 1
ATOM 7886 C CA . GLU B 1 205 ? 31.297 -60.25 -4.863 1 92.06 205 GLU B CA 1
ATOM 7887 C C . GLU B 1 205 ? 31.094 -59.562 -3.525 1 92.06 205 GLU B C 1
ATOM 7889 O O . GLU B 1 205 ? 30.922 -60.219 -2.492 1 92.06 205 GLU B O 1
ATOM 7894 N N . PHE B 1 206 ? 31.062 -58.312 -3.555 1 93.12 206 PHE B N 1
ATOM 7895 C CA . PHE B 1 206 ? 30.953 -57.531 -2.346 1 93.12 206 PHE B CA 1
ATOM 7896 C C . PHE B 1 206 ? 29.578 -57.719 -1.693 1 93.12 206 PHE B C 1
ATOM 7898 O O . PHE B 1 206 ? 29.484 -57.844 -0.474 1 93.12 206 PHE B O 1
ATOM 7905 N N . ILE B 1 207 ? 28.469 -57.688 -2.439 1 93.75 207 ILE B N 1
ATOM 7906 C CA . ILE B 1 207 ? 27.109 -57.594 -1.924 1 93.75 207 ILE B CA 1
ATOM 7907 C C . ILE B 1 207 ? 26.719 -58.938 -1.307 1 93.75 207 ILE B C 1
ATOM 7909 O O . ILE B 1 207 ? 25.781 -59.031 -0.514 1 93.75 207 ILE B O 1
ATOM 7913 N N . GLU B 1 208 ? 27.469 -60 -1.619 1 90.31 208 GLU B N 1
ATOM 7914 C CA . GLU B 1 208 ? 27.156 -61.344 -1.144 1 90.31 208 GLU B CA 1
ATOM 7915 C C . GLU B 1 208 ? 27.281 -61.438 0.375 1 90.31 208 GLU B C 1
ATOM 7917 O O . GLU B 1 208 ? 26.594 -62.25 1.01 1 90.31 208 GLU B O 1
ATOM 7922 N N . GLN B 1 209 ? 28.062 -60.562 0.94 1 86.94 209 GLN B N 1
ATOM 7923 C CA . GLN B 1 209 ? 28.312 -60.625 2.375 1 86.94 209 GLN B CA 1
ATOM 7924 C C . GLN B 1 209 ? 27.141 -60.062 3.166 1 86.94 209 GLN B C 1
ATOM 7926 O O . GLN B 1 209 ? 27.062 -60.219 4.387 1 86.94 209 GLN B O 1
ATOM 7931 N N . PHE B 1 210 ? 26.234 -59.438 2.543 1 91.38 210 PHE B N 1
ATOM 7932 C CA . PHE B 1 210 ? 25.141 -58.781 3.242 1 91.38 210 PHE B CA 1
ATOM 7933 C C . PHE B 1 210 ? 23.875 -59.625 3.213 1 91.38 210 PHE B C 1
ATOM 7935 O O . PHE B 1 210 ? 23.656 -60.406 2.264 1 91.38 210 PHE B O 1
ATOM 7942 N N . GLU B 1 211 ? 23.094 -59.594 4.262 1 83.06 211 GLU B N 1
ATOM 7943 C CA . GLU B 1 211 ? 21.766 -60.188 4.336 1 83.06 211 GLU B CA 1
ATOM 7944 C C . GLU B 1 211 ? 20.688 -59.094 4.352 1 83.06 211 GLU B C 1
ATOM 7946 O O . GLU B 1 211 ? 20.859 -58.062 4.992 1 83.06 211 GLU B O 1
ATOM 7951 N N . PHE B 1 212 ? 19.625 -59.344 3.643 1 90.88 212 PHE B N 1
ATOM 7952 C CA . PHE B 1 212 ? 18.594 -58.344 3.486 1 90.88 212 PHE B CA 1
ATOM 7953 C C . PHE B 1 212 ? 17.281 -58.781 4.121 1 90.88 212 PHE B C 1
ATOM 7955 O O . PHE B 1 212 ? 16.984 -59.969 4.152 1 90.88 212 PHE B O 1
ATOM 7962 N N . ASN B 1 213 ? 16.547 -57.875 4.574 1 87.44 213 ASN B N 1
ATOM 7963 C CA . ASN B 1 213 ? 15.242 -58.125 5.191 1 87.44 213 ASN B CA 1
ATOM 7964 C C . ASN B 1 213 ? 14.141 -58.25 4.141 1 87.44 213 ASN B C 1
ATOM 7966 O O . ASN B 1 213 ? 14.383 -58.031 2.953 1 87.44 213 ASN B O 1
ATOM 7970 N N . ASP B 1 214 ? 12.984 -58.656 4.656 1 84.94 214 ASP B N 1
ATOM 7971 C CA . ASP B 1 214 ? 11.812 -58.75 3.787 1 84.94 214 ASP B CA 1
ATOM 7972 C C . ASP B 1 214 ? 11.383 -57.344 3.322 1 84.94 214 ASP B C 1
ATOM 7974 O O . ASP B 1 214 ? 11.594 -56.375 4.027 1 84.94 214 ASP B O 1
ATOM 7978 N N . ILE B 1 215 ? 10.797 -57.312 2.182 1 90.31 215 ILE B N 1
ATOM 7979 C CA . ILE B 1 215 ? 10.312 -56.094 1.593 1 90.31 215 ILE B CA 1
ATOM 7980 C C . ILE B 1 215 ? 9.016 -55.656 2.279 1 90.31 215 ILE B C 1
ATOM 7982 O O . ILE B 1 215 ? 8.031 -56.406 2.279 1 90.31 215 ILE B O 1
ATOM 7986 N N . GLN B 1 216 ? 8.984 -54.469 2.752 1 86.81 216 GLN B N 1
ATOM 7987 C CA . GLN B 1 216 ? 7.801 -54 3.461 1 86.81 216 GLN B CA 1
ATOM 7988 C C . GLN B 1 216 ? 6.918 -53.156 2.551 1 86.81 216 GLN B C 1
ATOM 7990 O O . GLN B 1 216 ? 5.719 -53.031 2.789 1 86.81 216 GLN B O 1
ATOM 7995 N N . ILE B 1 217 ? 7.473 -52.5 1.646 1 92.81 217 ILE B N 1
ATOM 7996 C CA . ILE B 1 217 ? 6.805 -51.688 0.654 1 92.81 217 ILE B CA 1
ATOM 7997 C C . ILE B 1 217 ? 7.234 -52.094 -0.75 1 92.81 217 ILE B C 1
ATOM 7999 O O . ILE B 1 217 ? 8.43 -52.281 -1.012 1 92.81 217 ILE B O 1
ATOM 8003 N N . PRO B 1 218 ? 6.266 -52.281 -1.626 1 91.25 218 PRO B N 1
ATOM 8004 C CA . PRO B 1 218 ? 6.668 -52.688 -2.98 1 91.25 218 PRO B CA 1
ATOM 8005 C C . PRO B 1 218 ? 7.66 -51.688 -3.604 1 91.25 218 PRO B C 1
ATOM 8007 O O . PRO B 1 218 ? 7.418 -50.5 -3.604 1 91.25 218 PRO B O 1
ATOM 8010 N N . ILE B 1 219 ? 8.797 -52.25 -4.109 1 94.06 219 ILE B N 1
ATOM 8011 C CA . ILE B 1 219 ? 9.867 -51.5 -4.746 1 94.06 219 ILE B CA 1
ATOM 8012 C C . ILE B 1 219 ? 9.859 -51.75 -6.25 1 94.06 219 ILE B C 1
ATOM 8014 O O . ILE B 1 219 ? 9.914 -52.906 -6.688 1 94.06 219 ILE B O 1
ATOM 8018 N N . ILE B 1 220 ? 9.805 -50.688 -7.039 1 94.25 220 ILE B N 1
ATOM 8019 C CA . ILE B 1 220 ? 9.852 -50.875 -8.492 1 94.25 220 ILE B CA 1
ATOM 8020 C C . ILE B 1 220 ? 11.297 -50.875 -8.969 1 94.25 220 ILE B C 1
ATOM 8022 O O . ILE B 1 220 ? 12.031 -49.906 -8.742 1 94.25 220 ILE B O 1
ATOM 8026 N N . SER B 1 221 ? 11.711 -51.938 -9.641 1 93.81 221 SER B N 1
ATOM 8027 C CA . SER B 1 221 ? 13.086 -52.125 -10.078 1 93.81 221 SER B CA 1
ATOM 8028 C C . SER B 1 221 ? 13.398 -51.281 -11.328 1 93.81 221 SER B C 1
ATOM 8030 O O . SER B 1 221 ? 12.539 -51.125 -12.203 1 93.81 221 SER B O 1
ATOM 8032 N N . ASN B 1 222 ? 14.672 -50.75 -11.344 1 94.31 222 ASN B N 1
ATOM 8033 C CA . ASN B 1 222 ? 15.125 -50 -12.516 1 94.31 222 ASN B CA 1
ATOM 8034 C C . ASN B 1 222 ? 15.203 -50.906 -13.75 1 94.31 222 ASN B C 1
ATOM 8036 O O . ASN B 1 222 ? 14.906 -50.469 -14.867 1 94.31 222 ASN B O 1
ATOM 8040 N N . ILE B 1 223 ? 15.531 -52.188 -13.609 1 92.5 223 ILE B N 1
ATOM 8041 C CA . ILE B 1 223 ? 15.836 -53.094 -14.711 1 92.5 223 ILE B CA 1
ATOM 8042 C C . ILE B 1 223 ? 14.539 -53.594 -15.336 1 92.5 223 ILE B C 1
ATOM 8044 O O . ILE B 1 223 ? 14.398 -53.625 -16.562 1 92.5 223 ILE B O 1
ATOM 8048 N N . HIS B 1 224 ? 13.5 -53.812 -14.5 1 91.81 224 HIS B N 1
ATOM 8049 C CA . HIS B 1 224 ? 12.32 -54.5 -15 1 91.81 224 HIS B CA 1
ATOM 8050 C C . HIS B 1 224 ? 11.094 -53.594 -14.977 1 91.81 224 HIS B C 1
ATOM 8052 O O . HIS B 1 224 ? 10.07 -53.906 -15.586 1 91.81 224 HIS B O 1
ATOM 8058 N N . ALA B 1 225 ? 11.195 -52.469 -14.25 1 94.5 225 ALA B N 1
ATOM 8059 C CA . ALA B 1 225 ? 10.07 -51.562 -14.023 1 94.5 225 ALA B CA 1
ATOM 8060 C C . ALA B 1 225 ? 8.875 -52.281 -13.43 1 94.5 225 ALA B C 1
ATOM 8062 O O . ALA B 1 225 ? 7.727 -52 -13.773 1 94.5 225 ALA B O 1
ATOM 8063 N N . ARG B 1 226 ? 9.203 -53.281 -12.594 1 91.94 226 ARG B N 1
ATOM 8064 C CA . ARG B 1 226 ? 8.242 -54.062 -11.852 1 91.94 226 ARG B CA 1
ATOM 8065 C C . ARG B 1 226 ? 8.68 -54.25 -10.406 1 91.94 226 ARG B C 1
ATOM 8067 O O . ARG B 1 226 ? 9.852 -54.062 -10.078 1 91.94 226 ARG B O 1
ATOM 8074 N N . PRO B 1 227 ? 7.707 -54.656 -9.492 1 93.62 227 PRO B N 1
ATOM 8075 C CA . PRO B 1 227 ? 8.086 -54.781 -8.078 1 93.62 227 PRO B CA 1
ATOM 8076 C C . PRO B 1 227 ? 9.156 -55.844 -7.863 1 93.62 227 PRO B C 1
ATOM 8078 O O . PRO B 1 227 ? 9.141 -56.906 -8.523 1 93.62 227 PRO B O 1
ATOM 8081 N N . TYR B 1 228 ? 10.023 -55.594 -6.93 1 91.88 228 TYR B N 1
ATOM 8082 C CA . TYR B 1 228 ? 11.062 -56.531 -6.496 1 91.88 228 TYR B CA 1
ATOM 8083 C C . TYR B 1 228 ? 10.461 -57.781 -5.898 1 91.88 228 TYR B C 1
ATOM 8085 O O . TYR B 1 228 ? 9.43 -57.75 -5.223 1 91.88 228 TYR B O 1
ATOM 8093 N N . LYS B 1 229 ? 11.125 -58.906 -6.203 1 86.06 229 LYS B N 1
ATOM 8094 C CA . LYS B 1 229 ? 10.977 -60.094 -5.371 1 86.06 229 LYS B CA 1
ATOM 8095 C C . LYS B 1 229 ? 12.133 -60.219 -4.379 1 86.06 229 LYS B C 1
ATOM 8097 O O . LYS B 1 229 ? 13.266 -59.875 -4.699 1 86.06 229 LYS B O 1
ATOM 8102 N N . LYS B 1 230 ? 11.805 -60.656 -3.217 1 86.38 230 LYS B N 1
ATOM 8103 C CA . LYS B 1 230 ? 12.805 -60.719 -2.154 1 86.38 230 LYS B CA 1
ATOM 8104 C C . LYS B 1 230 ? 14.047 -61.5 -2.609 1 86.38 230 LYS B C 1
ATOM 8106 O O . LYS B 1 230 ? 15.172 -61.062 -2.342 1 86.38 230 LYS B O 1
ATOM 8111 N N . GLU B 1 231 ? 13.805 -62.562 -3.383 1 84.5 231 GLU B N 1
ATOM 8112 C CA . GLU B 1 231 ? 14.891 -63.438 -3.793 1 84.5 231 GLU B CA 1
ATOM 8113 C C . GLU B 1 231 ? 15.758 -62.781 -4.867 1 84.5 231 GLU B C 1
ATOM 8115 O O . GLU B 1 231 ? 16.891 -63.219 -5.094 1 84.5 231 GLU B O 1
ATOM 8120 N N . ALA B 1 232 ? 15.242 -61.719 -5.469 1 86.81 232 ALA B N 1
ATOM 8121 C CA . ALA B 1 232 ? 15.938 -61.125 -6.609 1 86.81 232 ALA B CA 1
ATOM 8122 C C . ALA B 1 232 ? 16.609 -59.812 -6.219 1 86.81 232 ALA B C 1
ATOM 8124 O O . ALA B 1 232 ? 17.109 -59.094 -7.078 1 86.81 232 ALA B O 1
ATOM 8125 N N . ILE B 1 233 ? 16.703 -59.531 -4.93 1 93.31 233 ILE B N 1
ATOM 8126 C CA . ILE B 1 233 ? 17.203 -58.219 -4.508 1 93.31 233 ILE B CA 1
ATOM 8127 C C . ILE B 1 233 ? 18.672 -58.094 -4.895 1 93.31 233 ILE B C 1
ATOM 8129 O O . ILE B 1 233 ? 19.078 -57.094 -5.527 1 93.31 233 ILE B O 1
ATOM 8133 N N . LYS B 1 234 ? 19.5 -59.031 -4.617 1 91.5 234 LYS B N 1
ATOM 8134 C CA . LYS B 1 234 ? 20.938 -58.938 -4.883 1 91.5 234 LYS B CA 1
ATOM 8135 C C . LYS B 1 234 ? 21.219 -58.938 -6.383 1 91.5 234 LYS B C 1
ATOM 8137 O O . LYS B 1 234 ? 21.969 -58.094 -6.871 1 91.5 234 LYS B O 1
ATOM 8142 N N . ILE B 1 235 ? 20.594 -59.812 -7.109 1 91.69 235 ILE B N 1
ATOM 8143 C CA . ILE B 1 235 ? 20.859 -59.938 -8.539 1 91.69 235 ILE B CA 1
ATOM 8144 C C . ILE B 1 235 ? 20.391 -58.656 -9.25 1 91.69 235 ILE B C 1
ATOM 8146 O O . ILE B 1 235 ? 21.062 -58.188 -10.172 1 91.69 235 ILE B O 1
ATOM 8150 N N . ASN B 1 236 ? 19.219 -58.094 -8.805 1 92.75 236 ASN B N 1
ATOM 8151 C CA . ASN B 1 236 ? 18.734 -56.844 -9.398 1 92.75 236 ASN B CA 1
ATOM 8152 C C . ASN B 1 236 ? 19.719 -55.688 -9.18 1 92.75 236 ASN B C 1
ATOM 8154 O O . ASN B 1 236 ? 19.984 -54.906 -10.094 1 92.75 236 ASN B O 1
ATOM 8158 N N . LEU B 1 237 ? 20.281 -55.594 -7.977 1 94.81 237 LEU B N 1
ATOM 8159 C CA . LEU B 1 237 ? 21.188 -54.5 -7.664 1 94.81 237 LEU B CA 1
ATOM 8160 C C . LEU B 1 237 ? 22.516 -54.656 -8.422 1 94.81 237 LEU B C 1
ATOM 8162 O O . LEU B 1 237 ? 23.078 -53.688 -8.891 1 94.81 237 LEU B O 1
ATOM 8166 N N . VAL B 1 238 ? 22.938 -55.875 -8.625 1 92.94 238 VAL B N 1
ATOM 8167 C CA . VAL B 1 238 ? 24.172 -56.156 -9.344 1 92.94 238 VAL B CA 1
ATOM 8168 C C . VAL B 1 238 ? 24 -55.875 -10.828 1 92.94 238 VAL B C 1
ATOM 8170 O O . VAL B 1 238 ? 24.797 -55.188 -11.438 1 92.94 238 VAL B O 1
ATOM 8173 N N . GLU B 1 239 ? 22.875 -56.344 -11.391 1 93.56 239 GLU B N 1
ATOM 8174 C CA . GLU B 1 239 ? 22.641 -56.188 -12.82 1 93.56 239 GLU B CA 1
ATOM 8175 C C . GLU B 1 239 ? 22.312 -54.75 -13.172 1 93.56 239 GLU B C 1
ATOM 8177 O O . GLU B 1 239 ? 22.578 -54.312 -14.297 1 93.56 239 GLU B O 1
ATOM 8182 N N . GLN B 1 240 ? 21.828 -54 -12.195 1 94.12 240 GLN B N 1
ATOM 8183 C CA . GLN B 1 240 ? 21.469 -52.625 -12.43 1 94.12 240 GLN B CA 1
ATOM 8184 C C . GLN B 1 240 ? 22.656 -51.812 -12.953 1 94.12 240 GLN B C 1
ATOM 8186 O O . GLN B 1 240 ? 22.5 -50.875 -13.734 1 94.12 240 GLN B O 1
ATOM 8191 N N . ILE B 1 241 ? 23.844 -52.156 -12.586 1 93.44 241 ILE B N 1
ATOM 8192 C CA . ILE B 1 241 ? 25.078 -51.438 -12.898 1 93.44 241 ILE B CA 1
ATOM 8193 C C . ILE B 1 241 ? 25.344 -51.5 -14.406 1 93.44 241 ILE B C 1
ATOM 8195 O O . ILE B 1 241 ? 25.859 -50.562 -14.992 1 93.44 241 ILE B O 1
ATOM 8199 N N . THR B 1 242 ? 24.875 -52.594 -15.086 1 93 242 THR B N 1
ATOM 8200 C CA . THR B 1 242 ? 25.203 -52.781 -16.484 1 93 242 THR B CA 1
ATOM 8201 C C . THR B 1 242 ? 23.938 -52.719 -17.359 1 93 242 THR B C 1
ATOM 8203 O O . THR B 1 242 ? 24 -52.938 -18.562 1 93 242 THR B O 1
ATOM 8206 N N . HIS B 1 243 ? 22.797 -52.5 -16.781 1 93.81 243 HIS B N 1
ATOM 8207 C CA . HIS B 1 243 ? 21.547 -52.469 -17.531 1 93.81 243 HIS B CA 1
ATOM 8208 C C . HIS B 1 243 ? 20.906 -51.094 -17.5 1 93.81 243 HIS B C 1
ATOM 8210 O O . HIS B 1 243 ? 21.188 -50.281 -16.609 1 93.81 243 HIS B O 1
ATOM 8216 N N . SER B 1 244 ? 20.047 -50.844 -18.438 1 94.75 244 SER B N 1
ATOM 8217 C CA . SER B 1 244 ? 19.359 -49.562 -18.578 1 94.75 244 SER B CA 1
ATOM 8218 C C . SER B 1 244 ? 18.406 -49.312 -17.422 1 94.75 244 SER B C 1
ATOM 8220 O O . SER B 1 244 ? 17.75 -50.25 -16.938 1 94.75 244 SER B O 1
ATOM 8222 N N . VAL B 1 245 ? 18.297 -48.062 -17 1 94.38 245 VAL B N 1
ATOM 8223 C CA . VAL B 1 245 ? 17.281 -47.625 -16.047 1 94.38 245 VAL B CA 1
ATOM 8224 C C . VAL B 1 245 ? 15.969 -47.344 -16.797 1 94.38 245 VAL B C 1
ATOM 8226 O O . VAL B 1 245 ? 15.883 -46.406 -17.578 1 94.38 245 VAL B O 1
ATOM 8229 N N . LYS B 1 246 ? 14.945 -48.156 -16.578 1 95.56 246 LYS B N 1
ATOM 8230 C CA . LYS B 1 246 ? 13.656 -48.031 -17.25 1 95.56 246 LYS B CA 1
ATOM 8231 C C . LYS B 1 246 ? 12.719 -47.125 -16.469 1 95.56 246 LYS B C 1
ATOM 8233 O O . LYS B 1 246 ? 11.656 -47.562 -16 1 95.56 246 LYS B O 1
ATOM 8238 N N . TRP B 1 247 ? 13.047 -45.812 -16.453 1 94.38 247 TRP B N 1
ATOM 8239 C CA . TRP B 1 247 ? 12.32 -44.906 -15.594 1 94.38 247 TRP B CA 1
ATOM 8240 C C . TRP B 1 247 ? 10.938 -44.594 -16.172 1 94.38 247 TRP B C 1
ATOM 8242 O O . TRP B 1 247 ? 9.953 -44.531 -15.43 1 94.38 247 TRP B O 1
ATOM 8252 N N . THR B 1 248 ? 10.828 -44.406 -17.5 1 93.56 248 THR B N 1
ATOM 8253 C CA . THR B 1 248 ? 9.531 -44.156 -18.125 1 93.56 248 THR B CA 1
ATOM 8254 C C . THR B 1 248 ? 8.555 -45.281 -17.812 1 93.56 248 THR B C 1
ATOM 8256 O O . THR B 1 248 ? 7.418 -45.031 -17.406 1 93.56 248 THR B O 1
ATOM 8259 N N . GLU B 1 249 ? 9.008 -46.5 -17.969 1 92.06 249 GLU B N 1
ATOM 8260 C CA . GLU B 1 249 ? 8.148 -47.625 -17.703 1 92.06 249 GLU B CA 1
ATOM 8261 C C . GLU B 1 249 ? 7.789 -47.719 -16.234 1 92.06 249 GLU B C 1
ATOM 8263 O O . GLU B 1 249 ? 6.672 -48.125 -15.875 1 92.06 249 GLU B O 1
ATOM 8268 N N . THR B 1 250 ? 8.742 -47.406 -15.352 1 93.62 250 THR B N 1
ATOM 8269 C CA . THR B 1 250 ? 8.5 -47.375 -13.914 1 93.62 250 THR B CA 1
ATOM 8270 C C . THR B 1 250 ? 7.324 -46.469 -13.578 1 93.62 250 THR B C 1
ATOM 8272 O O . THR B 1 250 ? 6.398 -46.875 -12.867 1 93.62 250 THR B O 1
ATOM 8275 N N . VAL B 1 251 ? 7.422 -45.281 -14.086 1 93.19 251 VAL B N 1
ATOM 8276 C CA . VAL B 1 251 ? 6.391 -44.281 -13.805 1 93.19 251 VAL B CA 1
ATOM 8277 C C . VAL B 1 251 ? 5.062 -44.719 -14.422 1 93.19 251 VAL B C 1
ATOM 8279 O O . VAL B 1 251 ? 4.012 -44.625 -13.781 1 93.19 251 VAL B O 1
ATOM 8282 N N . ARG B 1 252 ? 5.098 -45.25 -15.641 1 90.62 252 ARG B N 1
ATOM 8283 C CA . ARG B 1 252 ? 3.891 -45.75 -16.297 1 90.62 252 ARG B CA 1
ATOM 8284 C C . ARG B 1 252 ? 3.27 -46.875 -15.5 1 90.62 252 ARG B C 1
ATOM 8286 O O . ARG B 1 252 ? 2.043 -47 -15.414 1 90.62 252 ARG B O 1
ATOM 8293 N N . TYR B 1 253 ? 4.062 -47.75 -14.945 1 92.75 253 TYR B N 1
ATOM 8294 C CA . TYR B 1 253 ? 3.576 -48.844 -14.109 1 92.75 253 TYR B CA 1
ATOM 8295 C C . TYR B 1 253 ? 2.838 -48.312 -12.883 1 92.75 253 TYR B C 1
ATOM 8297 O O . TYR B 1 253 ? 1.742 -48.75 -12.562 1 92.75 253 TYR B O 1
ATOM 8305 N N . LEU B 1 254 ? 3.475 -47.344 -12.211 1 91.75 254 LEU B N 1
ATOM 8306 C CA . LEU B 1 254 ? 2.854 -46.719 -11.031 1 91.75 254 LEU B CA 1
ATOM 8307 C C . LEU B 1 254 ? 1.512 -46.094 -11.391 1 91.75 254 LEU B C 1
ATOM 8309 O O . LEU B 1 254 ? 0.545 -46.219 -10.633 1 91.75 254 LEU B O 1
ATOM 8313 N N . MET B 1 255 ? 1.515 -45.469 -12.516 1 87.88 255 MET B N 1
ATOM 8314 C CA . MET B 1 255 ? 0.258 -44.938 -13.016 1 87.88 255 MET B CA 1
ATOM 8315 C C . MET B 1 255 ? -0.778 -46.031 -13.211 1 87.88 255 MET B C 1
ATOM 8317 O O . MET B 1 255 ? -1.944 -45.875 -12.852 1 87.88 255 MET B O 1
ATOM 8321 N N . GLY B 1 256 ? -0.354 -47.094 -13.734 1 85 256 GLY B N 1
ATOM 8322 C CA . GLY B 1 256 ? -1.226 -48.25 -13.992 1 85 256 GLY B CA 1
ATOM 8323 C C . GLY B 1 256 ? -1.755 -48.875 -12.719 1 85 256 GLY B C 1
ATOM 8324 O O . GLY B 1 256 ? -2.842 -49.469 -12.719 1 85 256 GLY B O 1
ATOM 8325 N N . LYS B 1 257 ? -0.991 -48.75 -11.672 1 85.31 257 LYS B N 1
ATOM 8326 C CA . LYS B 1 257 ? -1.402 -49.312 -10.383 1 85.31 257 LYS B CA 1
ATOM 8327 C C . LYS B 1 257 ? -2.35 -48.375 -9.656 1 85.31 257 LYS B C 1
ATOM 8329 O O . LYS B 1 257 ? -2.783 -48.656 -8.539 1 85.31 257 LYS B O 1
ATOM 8334 N N . GLY B 1 258 ? -2.555 -47.281 -10.266 1 79.94 258 GLY B N 1
ATOM 8335 C CA . GLY B 1 258 ? -3.492 -46.344 -9.703 1 79.94 258 GLY B CA 1
ATOM 8336 C C . GLY B 1 258 ? -2.863 -45.438 -8.672 1 79.94 258 GLY B C 1
ATOM 8337 O O . GLY B 1 258 ? -3.557 -44.875 -7.805 1 79.94 258 GLY B O 1
ATOM 8338 N N . VAL B 1 259 ? -1.64 -45.344 -8.664 1 80.12 259 VAL B N 1
ATOM 8339 C CA . VAL B 1 259 ? -0.96 -44.438 -7.738 1 80.12 259 VAL B CA 1
ATOM 8340 C C . VAL B 1 259 ? -1.355 -43 -8.039 1 80.12 259 VAL B C 1
ATOM 8342 O O . VAL B 1 259 ? -1.166 -42.5 -9.156 1 80.12 259 VAL B O 1
ATOM 8345 N N . ALA B 1 260 ? -1.901 -42.531 -7.168 1 72.44 260 ALA B N 1
ATOM 8346 C CA . ALA B 1 260 ? -2.484 -41.188 -7.355 1 72.44 260 ALA B CA 1
ATOM 8347 C C . ALA B 1 260 ? -1.402 -40.125 -7.359 1 72.44 260 ALA B C 1
ATOM 8349 O O . ALA B 1 260 ? -1.507 -39.125 -8.094 1 72.44 260 ALA B O 1
ATOM 8350 N N . GLU B 1 261 ? -0.348 -40.344 -6.566 1 79.81 261 GLU B N 1
ATOM 8351 C CA . GLU B 1 261 ? 0.705 -39.344 -6.387 1 79.81 261 GLU B CA 1
ATOM 8352 C C . GLU B 1 261 ? 2.084 -40 -6.355 1 79.81 261 GLU B C 1
ATOM 8354 O O . GLU B 1 261 ? 2.316 -40.938 -5.578 1 79.81 261 GLU B O 1
ATOM 8359 N N . ILE B 1 262 ? 2.934 -39.469 -7.234 1 88.31 262 ILE B N 1
ATOM 8360 C CA . ILE B 1 262 ? 4.328 -39.875 -7.23 1 88.31 262 ILE B CA 1
ATOM 8361 C C . ILE B 1 262 ? 5.219 -38.75 -6.766 1 88.31 262 ILE B C 1
ATOM 8363 O O . ILE B 1 262 ? 5.348 -37.719 -7.461 1 88.31 262 ILE B O 1
ATOM 8367 N N . LEU B 1 263 ? 5.84 -38.969 -5.602 1 87.62 263 LEU B N 1
ATOM 8368 C CA . LEU B 1 263 ? 6.551 -37.875 -4.945 1 87.62 263 LEU B CA 1
ATOM 8369 C C . LEU B 1 263 ? 8.055 -38.125 -4.949 1 87.62 263 LEU B C 1
ATOM 8371 O O . LEU B 1 263 ? 8.508 -39.188 -4.516 1 87.62 263 LEU B O 1
ATOM 8375 N N . GLN B 1 264 ? 8.781 -37.188 -5.465 1 88.62 264 GLN B N 1
ATOM 8376 C CA . GLN B 1 264 ? 10.234 -37.281 -5.32 1 88.62 264 GLN B CA 1
ATOM 8377 C C . GLN B 1 264 ? 10.664 -36.938 -3.898 1 88.62 264 GLN B C 1
ATOM 8379 O O . GLN B 1 264 ? 10.258 -35.906 -3.35 1 88.62 264 GLN B O 1
ATOM 8384 N N . ILE B 1 265 ? 11.469 -37.75 -3.33 1 89.5 265 ILE B N 1
ATOM 8385 C CA . ILE B 1 265 ? 12.062 -37.594 -2.008 1 89.5 265 ILE B CA 1
ATOM 8386 C C . ILE B 1 265 ? 13.578 -37.438 -2.137 1 89.5 265 ILE B C 1
ATOM 8388 O O . ILE B 1 265 ? 14.289 -38.406 -2.369 1 89.5 265 ILE B O 1
ATOM 8392 N N . GLY B 1 266 ? 14.109 -36.219 -1.999 1 87.12 266 GLY B N 1
ATOM 8393 C CA . GLY B 1 266 ? 15.523 -35.906 -2.174 1 87.12 266 GLY B CA 1
ATOM 8394 C C . GLY B 1 266 ? 15.773 -34.531 -2.783 1 87.12 266 GLY B C 1
ATOM 8395 O O . GLY B 1 266 ? 14.836 -33.781 -3.041 1 87.12 266 GLY B O 1
ATOM 8396 N N . PRO B 1 267 ? 17.047 -34.312 -3.004 1 84.94 267 PRO B N 1
ATOM 8397 C CA . PRO B 1 267 ? 17.391 -33 -3.516 1 84.94 267 PRO B CA 1
ATOM 8398 C C . PRO B 1 267 ? 17.047 -32.812 -4.992 1 84.94 267 PRO B C 1
ATOM 8400 O O . PRO B 1 267 ? 17.016 -33.812 -5.738 1 84.94 267 PRO B O 1
ATOM 8403 N N . GLY B 1 268 ? 16.656 -31.703 -5.352 1 75.88 268 GLY B N 1
ATOM 8404 C CA . GLY B 1 268 ? 16.422 -31.391 -6.75 1 75.88 268 GLY B CA 1
ATOM 8405 C C . GLY B 1 268 ? 15.016 -31.734 -7.215 1 75.88 268 GLY B C 1
ATOM 8406 O O . GLY B 1 268 ? 14.148 -32.062 -6.398 1 75.88 268 GLY B O 1
ATOM 8407 N N . THR B 1 269 ? 14.797 -31.656 -8.453 1 77.38 269 THR B N 1
ATOM 8408 C CA . THR B 1 269 ? 13.484 -31.922 -9.023 1 77.38 269 THR B CA 1
ATOM 8409 C C . THR B 1 269 ? 13.602 -32.688 -10.328 1 77.38 269 THR B C 1
ATOM 8411 O O . THR B 1 269 ? 12.688 -32.656 -11.156 1 77.38 269 THR B O 1
ATOM 8414 N N . VAL B 1 270 ? 14.594 -33.219 -10.453 1 80.88 270 VAL B N 1
ATOM 8415 C CA . VAL B 1 270 ? 14.867 -33.906 -11.711 1 80.88 270 VAL B CA 1
ATOM 8416 C C . VAL B 1 270 ? 13.812 -34.969 -11.961 1 80.88 270 VAL B C 1
ATOM 8418 O O . VAL B 1 270 ? 13.234 -35.062 -13.047 1 80.88 270 VAL B O 1
ATOM 8421 N N . LEU B 1 271 ? 13.477 -35.75 -10.984 1 89.25 271 LEU B N 1
ATOM 8422 C CA . LEU B 1 271 ? 12.508 -36.844 -11.18 1 89.25 271 LEU B CA 1
ATOM 8423 C C . LEU B 1 271 ? 11.094 -36.281 -11.312 1 89.25 271 LEU B C 1
ATOM 8425 O O . LEU B 1 271 ? 10.281 -36.844 -12.062 1 89.25 271 LEU B O 1
ATOM 8429 N N . THR B 1 272 ? 10.906 -35.312 -10.562 1 83.88 272 THR B N 1
ATOM 8430 C CA . THR B 1 272 ? 9.602 -34.656 -10.672 1 83.88 272 THR B CA 1
ATOM 8431 C C . THR B 1 272 ? 9.328 -34.25 -12.109 1 83.88 272 THR B C 1
ATOM 8433 O O . THR B 1 272 ? 8.234 -34.469 -12.633 1 83.88 272 THR B O 1
ATOM 8436 N N . GLY B 1 273 ? 10.367 -33.625 -12.75 1 80.06 273 GLY B N 1
ATOM 8437 C CA . GLY B 1 273 ? 10.273 -33.25 -14.148 1 80.06 273 GLY B CA 1
ATOM 8438 C C . GLY B 1 273 ? 10.078 -34.438 -15.078 1 80.06 273 GLY B C 1
ATOM 8439 O O . GLY B 1 273 ? 9.234 -34.406 -15.969 1 80.06 273 GLY B O 1
ATOM 8440 N N . LEU B 1 274 ? 10.703 -35.406 -14.859 1 86.56 274 LEU B N 1
ATOM 8441 C CA . LEU B 1 274 ? 10.617 -36.594 -15.695 1 86.56 274 LEU B CA 1
ATOM 8442 C C . LEU B 1 274 ? 9.25 -37.25 -15.555 1 86.56 274 LEU B C 1
ATOM 8444 O O . LEU B 1 274 ? 8.656 -37.688 -16.547 1 86.56 274 LEU B O 1
ATOM 8448 N N . ILE B 1 275 ? 8.781 -37.281 -14.328 1 87.19 275 ILE B N 1
ATOM 8449 C CA . ILE B 1 275 ? 7.504 -37.938 -14.047 1 87.19 275 ILE B CA 1
ATOM 8450 C C . ILE B 1 275 ? 6.375 -37.188 -14.742 1 87.19 275 ILE B C 1
ATOM 8452 O O . ILE B 1 275 ? 5.512 -37.781 -15.375 1 87.19 275 ILE B O 1
ATOM 8456 N N . ARG B 1 276 ? 6.539 -36.031 -14.688 1 80.31 276 ARG B N 1
ATOM 8457 C CA . ARG B 1 276 ? 5.531 -35.188 -15.32 1 80.31 276 ARG B CA 1
ATOM 8458 C C . ARG B 1 276 ? 5.504 -35.406 -16.828 1 80.31 276 ARG B C 1
ATOM 8460 O O . ARG B 1 276 ? 4.434 -35.5 -17.438 1 80.31 276 ARG B O 1
ATOM 8467 N N . THR B 1 277 ? 6.641 -35.344 -17.406 1 80.38 277 THR B N 1
ATOM 8468 C CA . THR B 1 277 ? 6.777 -35.594 -18.828 1 80.38 277 THR B CA 1
ATOM 8469 C C . THR B 1 277 ? 6.199 -36.969 -19.203 1 80.38 277 THR B C 1
ATOM 8471 O O . THR B 1 277 ? 5.469 -37.094 -20.188 1 80.38 277 THR B O 1
ATOM 8474 N N . ILE B 1 278 ? 6.352 -37.875 -18.375 1 88.56 278 ILE B N 1
ATOM 8475 C CA . ILE B 1 278 ? 5.887 -39.219 -18.641 1 88.56 278 ILE B CA 1
ATOM 8476 C C . ILE B 1 278 ? 4.367 -39.281 -18.5 1 88.56 278 ILE B C 1
ATOM 8478 O O . ILE B 1 278 ? 3.686 -39.875 -19.344 1 88.56 278 ILE B O 1
ATOM 8482 N N . GLN B 1 279 ? 3.945 -38.625 -17.516 1 80.94 279 GLN B N 1
ATOM 8483 C CA . GLN B 1 279 ? 2.504 -38.625 -17.281 1 80.94 279 GLN B CA 1
ATOM 8484 C C . GLN B 1 279 ? 1.766 -37.938 -18.438 1 80.94 279 GLN B C 1
ATOM 8486 O O . GLN B 1 279 ? 0.643 -38.312 -18.766 1 80.94 279 GLN B O 1
ATOM 8491 N N . ARG B 1 280 ? 2.498 -37.156 -19.016 1 76.38 280 ARG B N 1
ATOM 8492 C CA . ARG B 1 280 ? 1.916 -36.375 -20.109 1 76.38 280 ARG B CA 1
ATOM 8493 C C . ARG B 1 280 ? 2.018 -37.156 -21.422 1 76.38 280 ARG B C 1
ATOM 8495 O O . ARG B 1 280 ? 1.09 -37.156 -22.234 1 76.38 280 ARG B O 1
ATOM 8502 N N . GLU B 1 281 ? 3.047 -37.75 -21.562 1 78 281 GLU B N 1
ATOM 8503 C CA . GLU B 1 281 ? 3.373 -38.312 -22.875 1 78 281 GLU B CA 1
ATOM 8504 C C . GLU B 1 281 ? 3.068 -39.781 -22.953 1 78 281 GLU B C 1
ATOM 8506 O O . GLU B 1 281 ? 3.113 -40.375 -24.031 1 78 281 GLU B O 1
ATOM 8511 N N . SER B 1 282 ? 2.693 -40.281 -21.781 1 84.44 282 SER B N 1
ATOM 8512 C CA . SER B 1 282 ? 2.527 -41.75 -21.797 1 84.44 282 SER B CA 1
ATOM 8513 C C . SER B 1 282 ? 1.242 -42.156 -21.094 1 84.44 282 SER B C 1
ATOM 8515 O O . SER B 1 282 ? 0.763 -41.469 -20.188 1 84.44 282 SER B O 1
ATOM 8517 N N . GLU B 1 283 ? 0.745 -43.219 -21.531 1 83.12 283 GLU B N 1
ATOM 8518 C CA . GLU B 1 283 ? -0.418 -43.812 -20.891 1 83.12 283 GLU B CA 1
ATOM 8519 C C . GLU B 1 283 ? 0.002 -44.75 -19.766 1 83.12 283 GLU B C 1
ATOM 8521 O O . GLU B 1 283 ? 1.092 -45.312 -19.797 1 83.12 283 GLU B O 1
ATOM 8526 N N . PRO B 1 284 ? -0.943 -44.906 -18.781 1 86.19 284 PRO B N 1
ATOM 8527 C CA . PRO B 1 284 ? -0.65 -45.906 -17.734 1 86.19 284 PRO B CA 1
ATOM 8528 C C . PRO B 1 284 ? -0.382 -47.281 -18.281 1 86.19 284 PRO B C 1
ATOM 8530 O O . PRO B 1 284 ? -1.021 -47.719 -19.25 1 86.19 284 PRO B O 1
ATOM 8533 N N . LEU B 1 285 ? 0.519 -47.938 -17.766 1 86.25 285 LEU B N 1
ATOM 8534 C CA . LEU B 1 285 ? 0.845 -49.312 -18.125 1 86.25 285 LEU B CA 1
ATOM 8535 C C . LEU B 1 285 ? 0.09 -50.312 -17.234 1 86.25 285 LEU B C 1
ATOM 8537 O O . LEU B 1 285 ? 0.383 -50.438 -16.047 1 86.25 285 LEU B O 1
ATOM 8541 N N . ILE B 1 286 ? -1.03 -50.781 -17.75 1 80.31 286 ILE B N 1
ATOM 8542 C CA . ILE B 1 286 ? -1.858 -51.719 -17 1 80.31 286 ILE B CA 1
ATOM 8543 C C . ILE B 1 286 ? -1.356 -53.125 -17.219 1 80.31 286 ILE B C 1
ATOM 8545 O O . ILE B 1 286 ? -1.34 -53.625 -18.344 1 80.31 286 ILE B O 1
ATOM 8549 N N . VAL B 1 287 ? -0.71 -53.594 -16.234 1 76.12 287 VAL B N 1
ATOM 8550 C CA . VAL B 1 287 ? -0.184 -54.969 -16.328 1 76.12 287 VAL B CA 1
ATOM 8551 C C . VAL B 1 287 ? -1.131 -55.938 -15.633 1 76.12 287 VAL B C 1
ATOM 8553 O O . VAL B 1 287 ? -1.628 -55.656 -14.539 1 76.12 287 VAL B O 1
ATOM 8556 N N . ASP B 1 288 ? -1.879 -56.719 -16.203 1 60.78 288 ASP B N 1
ATOM 8557 C CA . ASP B 1 288 ? -2.768 -57.719 -15.664 1 60.78 288 ASP B CA 1
ATOM 8558 C C . ASP B 1 288 ? -2.031 -58.625 -14.656 1 60.78 288 ASP B C 1
ATOM 8560 O O . ASP B 1 288 ? -0.973 -59.156 -14.969 1 60.78 288 ASP B O 1
ATOM 8564 N N . GLU B 1 289 ? -2.275 -58.312 -13.359 1 52.41 289 GLU B N 1
ATOM 8565 C CA . GLU B 1 289 ? -1.635 -59.031 -12.258 1 52.41 289 GLU B CA 1
ATOM 8566 C C . GLU B 1 289 ? -1.651 -60.531 -12.508 1 52.41 289 GLU B C 1
ATOM 8568 O O . GLU B 1 289 ? -0.819 -61.281 -11.969 1 52.41 289 GLU B O 1
ATOM 8573 N N . THR B 1 290 ? -2.736 -61.062 -13.016 1 45.66 290 THR B N 1
ATOM 8574 C CA . THR B 1 290 ? -2.752 -62.5 -13.203 1 45.66 290 THR B CA 1
ATOM 8575 C C . THR B 1 290 ? -1.605 -62.938 -14.109 1 45.66 290 THR B C 1
ATOM 8577 O O . THR B 1 290 ? -1.102 -64.062 -13.977 1 45.66 290 THR B O 1
ATOM 8580 N N . GLU B 1 291 ? -1.271 -62.094 -15.055 1 40.41 291 GLU B N 1
ATOM 8581 C CA . GLU B 1 291 ? -0.229 -62.5 -15.984 1 40.41 291 GLU B CA 1
ATOM 8582 C C . GLU B 1 291 ? 1.157 -62.375 -15.359 1 40.41 291 GLU B C 1
ATOM 8584 O O . GLU B 1 291 ? 2.131 -62.938 -15.875 1 40.41 291 GLU B O 1
ATOM 8589 N N . GLU B 1 292 ? 1.318 -61.344 -14.414 1 41.44 292 GLU B N 1
ATOM 8590 C CA . GLU B 1 292 ? 2.672 -61.188 -13.898 1 41.44 292 GLU B CA 1
ATOM 8591 C C . GLU B 1 292 ? 3.115 -62.406 -13.102 1 41.44 292 GLU B C 1
ATOM 8593 O O . GLU B 1 292 ? 4.312 -62.656 -12.93 1 41.44 292 GLU B O 1
ATOM 8598 N N . LEU B 1 293 ? 2.152 -63.031 -12.383 1 37.53 293 LEU B N 1
ATOM 8599 C CA . LEU B 1 293 ? 2.607 -64.25 -11.719 1 37.53 293 LEU B CA 1
ATOM 8600 C C . LEU B 1 293 ? 3.094 -65.312 -12.734 1 37.53 293 LEU B C 1
ATOM 8602 O O . LEU B 1 293 ? 4.012 -66.062 -12.445 1 37.53 293 LEU B O 1
ATOM 8606 N N . ASN B 1 294 ? 2.338 -65.375 -13.883 1 34.75 294 ASN B N 1
ATOM 8607 C CA . ASN B 1 294 ? 2.643 -66.5 -14.734 1 34.75 294 ASN B CA 1
ATOM 8608 C C . ASN B 1 294 ? 3.859 -66.25 -15.617 1 34.75 294 ASN B C 1
ATOM 8610 O O . ASN B 1 294 ? 4.348 -67.188 -16.297 1 34.75 294 ASN B O 1
ATOM 8614 N N . ASN B 1 295 ? 4.016 -64.938 -16 1 35.28 295 ASN B N 1
ATOM 8615 C CA . ASN B 1 295 ? 5.043 -64.875 -17.031 1 35.28 295 ASN B CA 1
ATOM 8616 C C . ASN B 1 295 ? 6.441 -65.062 -16.453 1 35.28 295 ASN B C 1
ATOM 8618 O O . ASN B 1 295 ? 7.441 -64.875 -17.125 1 35.28 295 ASN B O 1
ATOM 8622 N N . ASP B 1 296 ? 6.559 -65.062 -15.109 1 33.88 296 ASP B N 1
ATOM 8623 C CA . ASP B 1 296 ? 7.918 -65.375 -14.68 1 33.88 296 ASP B CA 1
ATOM 8624 C C . ASP B 1 296 ? 8.32 -66.75 -15.078 1 33.88 296 ASP B C 1
ATOM 8626 O O . ASP B 1 296 ? 9.391 -67.25 -14.695 1 33.88 296 ASP B O 1
ATOM 8630 N N . ALA B 1 297 ? 7.289 -67.625 -15.391 1 29.39 297 ALA B N 1
ATOM 8631 C CA . ALA B 1 297 ? 7.785 -69 -15.492 1 29.39 297 ALA B CA 1
ATOM 8632 C C . ALA B 1 297 ? 8.727 -69.125 -16.688 1 29.39 297 ALA B C 1
ATOM 8634 O O . ALA B 1 297 ? 9.664 -69.938 -16.656 1 29.39 297 ALA B O 1
ATOM 8635 N N . ASP B 1 298 ? 8.344 -68.625 -17.875 1 28.45 298 ASP B N 1
ATOM 8636 C CA . ASP B 1 298 ? 9.023 -69.312 -18.984 1 28.45 298 ASP B CA 1
ATOM 8637 C C . ASP B 1 298 ? 10.461 -68.812 -19.125 1 28.45 298 ASP B C 1
ATOM 8639 O O . ASP B 1 298 ? 11.266 -69.438 -19.828 1 28.45 298 ASP B O 1
ATOM 8643 N N . LYS B 1 299 ? 10.625 -67.375 -19.109 1 29.78 299 LYS B N 1
ATOM 8644 C CA . LYS B 1 299 ? 11.93 -67.188 -19.734 1 29.78 299 LYS B CA 1
ATOM 8645 C C . LYS B 1 299 ? 13.055 -67.562 -18.781 1 29.78 299 LYS B C 1
ATOM 8647 O O . LYS B 1 299 ? 13.594 -66.75 -18.078 1 29.78 299 LYS B O 1
ATOM 8652 N N . THR B 1 300 ? 12.922 -68.688 -17.875 1 25.42 300 THR B N 1
ATOM 8653 C CA . THR B 1 300 ? 14.117 -69.25 -17.25 1 25.42 300 THR B CA 1
ATOM 8654 C C . THR B 1 300 ? 15.219 -69.438 -18.297 1 25.42 300 THR B C 1
ATOM 8656 O O . THR B 1 300 ? 15.109 -70.312 -19.172 1 25.42 300 THR B O 1
ATOM 8659 N N . VAL B 1 301 ? 15.617 -68.375 -19.047 1 23.81 301 VAL B N 1
ATOM 8660 C CA . VAL B 1 301 ? 16.734 -68.625 -19.953 1 23.81 301 VAL B CA 1
ATOM 8661 C C . VAL B 1 301 ? 17.781 -69.5 -19.25 1 23.81 301 VAL B C 1
ATOM 8663 O O . VAL B 1 301 ? 18.125 -69.25 -18.094 1 23.81 301 VAL B O 1
ATOM 8666 N N . SER B 1 302 ? 18.016 -70.688 -19.719 1 21.58 302 SER B N 1
ATOM 8667 C CA . SER B 1 302 ? 18.984 -71.75 -19.531 1 21.58 302 SER B CA 1
ATOM 8668 C C . SER B 1 302 ? 20.422 -71.25 -19.531 1 21.58 302 SER B C 1
ATOM 8670 O O . SER B 1 302 ? 20.938 -70.812 -20.562 1 21.58 302 SER B O 1
ATOM 8672 N N . VAL B 1 303 ? 20.797 -70.188 -18.594 1 22.06 303 VAL B N 1
ATOM 8673 C CA . VAL B 1 303 ? 22.25 -70.062 -18.5 1 22.06 303 VAL B CA 1
ATOM 8674 C C . VAL B 1 303 ? 22.859 -71.5 -18.438 1 22.06 303 VAL B C 1
ATOM 8676 O O . VAL B 1 303 ? 22.594 -72.25 -17.5 1 22.06 303 VAL B O 1
ATOM 8679 N N . LYS B 1 304 ? 23.062 -72.062 -19.594 1 22.09 304 LYS B N 1
ATOM 8680 C CA . LYS B 1 304 ? 23.859 -73.25 -19.766 1 22.09 304 LYS B CA 1
ATOM 8681 C C . LYS B 1 304 ? 25.125 -73.25 -18.922 1 22.09 304 LYS B C 1
ATOM 8683 O O . LYS B 1 304 ? 25.719 -72.188 -18.734 1 22.09 304 LYS B O 1
ATOM 8688 N N . LYS B 1 305 ? 25.453 -74.375 -18.234 1 22.27 305 LYS B N 1
ATOM 8689 C CA . LYS B 1 305 ? 26.406 -75.062 -17.359 1 22.27 305 LYS B CA 1
ATOM 8690 C C . LYS B 1 305 ? 27.812 -75.062 -17.969 1 22.27 305 LYS B C 1
ATOM 8692 O O . LYS B 1 305 ? 28.266 -76.062 -18.516 1 22.27 305 LYS B O 1
ATOM 8697 N N . ALA B 1 306 ? 28.344 -74 -18.578 1 19.89 306 ALA B N 1
ATOM 8698 C CA . ALA B 1 306 ? 29.625 -74.375 -19.141 1 19.89 306 ALA B CA 1
ATOM 8699 C C . ALA B 1 306 ? 30.531 -75 -18.078 1 19.89 306 ALA B C 1
ATOM 8701 O O . ALA B 1 306 ? 30.781 -74.375 -17.031 1 19.89 306 ALA B O 1
ATOM 8702 N N . GLY B 1 307 ? 30.781 -76.312 -18.031 1 17.86 307 GLY B N 1
ATOM 8703 C CA . GLY B 1 307 ? 31.219 -77.5 -17.281 1 17.86 307 GLY B CA 1
ATOM 8704 C C . GLY B 1 307 ? 32.656 -77.375 -16.766 1 17.86 307 GLY B C 1
ATOM 8705 O O . GLY B 1 307 ? 32.906 -77.562 -15.578 1 17.86 307 GLY B O 1
ATOM 8706 N N . LYS B 1 308 ? 33.719 -77.688 -17.547 1 17.5 308 LYS B N 1
ATOM 8707 C CA . LYS B 1 308 ? 34.594 -78.812 -17.25 1 17.5 308 LYS B CA 1
ATOM 8708 C C . LYS B 1 308 ? 35.719 -78.438 -16.297 1 17.5 308 LYS B C 1
ATOM 8710 O O . LYS B 1 308 ? 35.844 -79 -15.203 1 17.5 308 LYS B O 1
ATOM 8715 N N . GLY B 1 309 ? 37 -78.375 -16.688 1 17.28 309 GLY B N 1
ATOM 8716 C CA . GLY B 1 309 ? 38.062 -79.312 -16.375 1 17.28 309 GLY B CA 1
ATOM 8717 C C . GLY B 1 309 ? 38.938 -78.875 -15.219 1 17.28 309 GLY B C 1
ATOM 8718 O O . GLY B 1 309 ? 39.219 -79.625 -14.312 1 17.28 309 GLY B O 1
ATOM 8719 N N . ARG B 1 310 ? 39.75 -77.688 -15.219 1 18.67 310 ARG B N 1
ATOM 8720 C CA . ARG B 1 310 ? 41.156 -78.062 -15 1 18.67 310 ARG B CA 1
ATOM 8721 C C . ARG B 1 310 ? 41.438 -78.25 -13.523 1 18.67 310 ARG B C 1
ATOM 8723 O O . ARG B 1 310 ? 40.812 -77.625 -12.672 1 18.67 310 ARG B O 1
ATOM 8730 N N . LYS B 1 311 ? 42.469 -79.062 -13.18 1 18.17 311 LYS B N 1
ATOM 8731 C CA . LYS B 1 311 ? 43 -79.938 -12.133 1 18.17 311 LYS B CA 1
ATOM 8732 C C . LYS B 1 311 ? 43.5 -79.125 -10.953 1 18.17 311 LYS B C 1
ATOM 8734 O O . LYS B 1 311 ? 43.156 -79.375 -9.805 1 18.17 311 LYS B O 1
ATOM 8739 N N . LYS B 1 312 ? 44.688 -78.562 -10.984 1 18.36 312 LYS B N 1
ATOM 8740 C CA . LYS B 1 312 ? 45.688 -79.25 -10.195 1 18.36 312 LYS B CA 1
ATOM 8741 C C . LYS B 1 312 ? 45.656 -78.812 -8.742 1 18.36 312 LYS B C 1
ATOM 8743 O O . LYS B 1 312 ? 45 -77.812 -8.391 1 18.36 312 LYS B O 1
ATOM 8748 N N . LYS B 1 313 ? 46.781 -78.25 -8.219 1 18.67 313 LYS B N 1
ATOM 8749 C CA . LYS B 1 313 ? 47.75 -78.812 -7.23 1 18.67 313 LYS B CA 1
ATOM 8750 C C . LYS B 1 313 ? 47.531 -78.125 -5.883 1 18.67 313 LYS B C 1
ATOM 8752 O O . LYS B 1 313 ? 47.062 -76.938 -5.824 1 18.67 313 LYS B O 1
ATOM 8757 N N . ASN B 1 314 ? 47.906 -78.75 -4.723 1 17.42 314 ASN B N 1
ATOM 8758 C CA . ASN B 1 314 ? 47.75 -79 -3.299 1 17.42 314 ASN B CA 1
ATOM 8759 C C . ASN B 1 314 ? 48.281 -77.875 -2.443 1 17.42 314 ASN B C 1
ATOM 8761 O O . ASN B 1 314 ? 47.906 -77.75 -1.279 1 17.42 314 ASN B O 1
ATOM 8765 N N . GLU B 1 315 ? 49.25 -77.062 -2.814 1 20.09 315 GLU B N 1
ATOM 8766 C CA . GLU B 1 315 ? 50.312 -77 -1.8 1 20.09 315 GLU B CA 1
ATOM 8767 C C . GLU B 1 315 ? 49.875 -76.125 -0.593 1 20.09 315 GLU B C 1
ATOM 8769 O O . GLU B 1 315 ? 49.156 -75.188 -0.741 1 20.09 315 GLU B O 1
ATOM 8774 N N . ALA B 1 316 ? 50.156 -76.625 0.731 1 19.03 316 ALA B N 1
ATOM 8775 C CA . ALA B 1 316 ? 49.781 -76.688 2.141 1 19.03 316 ALA B CA 1
ATOM 8776 C C . ALA B 1 316 ? 50.188 -75.375 2.885 1 19.03 316 ALA B C 1
ATOM 8778 O O . ALA B 1 316 ? 49.812 -75.188 4.051 1 19.03 316 ALA B O 1
ATOM 8779 N N . SER B 1 317 ? 50.812 -74.375 2.314 1 19.64 317 SER B N 1
ATOM 8780 C CA . SER B 1 317 ? 51.812 -73.875 3.244 1 19.64 317 SER B CA 1
ATOM 8781 C C . SER B 1 317 ? 51.125 -73.25 4.461 1 19.64 317 SER B C 1
ATOM 8783 O O . SER B 1 317 ? 49.969 -72.812 4.387 1 19.64 317 SER B O 1
ATOM 8785 N N . SER B 1 318 ? 51.719 -73.25 5.715 1 20.42 318 SER B N 1
ATOM 8786 C CA . SER B 1 318 ? 51.656 -73.312 7.172 1 20.42 318 SER B CA 1
ATOM 8787 C C . SER B 1 318 ? 51.25 -72 7.777 1 20.42 318 SER B C 1
ATOM 8789 O O . SER B 1 318 ? 51.375 -71.75 8.992 1 20.42 318 SER B O 1
ATOM 8791 N N . VAL B 1 319 ? 50.531 -71.062 7.082 1 19.41 319 VAL B N 1
ATOM 8792 C CA . VAL B 1 319 ? 50.688 -69.688 7.543 1 19.41 319 VAL B CA 1
ATOM 8793 C C . VAL B 1 319 ? 50.125 -69.562 8.953 1 19.41 319 VAL B C 1
ATOM 8795 O O . VAL B 1 319 ? 49.094 -70.188 9.273 1 19.41 319 VAL B O 1
ATOM 8798 N N . ASP B 1 320 ? 50.875 -68.875 9.828 1 21.17 320 ASP B N 1
ATOM 8799 C CA . ASP B 1 320 ? 51.062 -68.75 11.266 1 21.17 320 ASP B CA 1
ATOM 8800 C C . ASP B 1 320 ? 49.781 -68.25 11.953 1 21.17 320 ASP B C 1
ATOM 8802 O O . ASP B 1 320 ? 48.906 -67.688 11.305 1 21.17 320 ASP B O 1
ATOM 8806 N N . LYS B 1 321 ? 49.719 -68.25 13.297 1 22.98 321 LYS B N 1
ATOM 8807 C CA . LYS B 1 321 ? 48.938 -68.438 14.5 1 22.98 321 LYS B CA 1
ATOM 8808 C C . LYS B 1 321 ? 48.031 -67.188 14.742 1 22.98 321 LYS B C 1
ATOM 8810 O O . LYS B 1 321 ? 48.5 -66.062 14.859 1 22.98 321 LYS B O 1
ATOM 8815 N N . VAL B 1 322 ? 46.781 -67.25 14.32 1 20.78 322 VAL B N 1
ATOM 8816 C CA . VAL B 1 322 ? 45.594 -66.438 14.359 1 20.78 322 VAL B CA 1
ATOM 8817 C C . VAL B 1 322 ? 45.219 -66.188 15.812 1 20.78 322 VAL B C 1
ATOM 8819 O O . VAL B 1 322 ? 44.844 -67.125 16.531 1 20.78 322 VAL B O 1
ATOM 8822 N N . HIS B 1 323 ? 46.031 -65.438 16.516 1 22.73 323 HIS B N 1
ATOM 8823 C CA . HIS B 1 323 ? 45.844 -65.25 17.953 1 22.73 323 HIS B CA 1
ATOM 8824 C C . HIS B 1 323 ? 44.406 -64.875 18.297 1 22.73 323 HIS B C 1
ATOM 8826 O O . HIS B 1 323 ? 43.688 -64.375 17.469 1 22.73 323 HIS B O 1
ATOM 8832 N N . ASP B 1 324 ? 43.812 -65.312 19.469 1 22.52 324 ASP B N 1
ATOM 8833 C CA . ASP B 1 324 ? 42.562 -65.625 20.156 1 22.52 324 ASP B CA 1
ATOM 8834 C C . ASP B 1 324 ? 41.75 -64.375 20.453 1 22.52 324 ASP B C 1
ATOM 8836 O O . ASP B 1 324 ? 42 -63.656 21.438 1 22.52 324 ASP B O 1
ATOM 8840 N N . VAL B 1 325 ? 41.562 -63.344 19.516 1 22.75 325 VAL B N 1
ATOM 8841 C CA . VAL B 1 325 ? 40.938 -62.062 19.922 1 22.75 325 VAL B CA 1
ATOM 8842 C C . VAL B 1 325 ? 39.5 -62.281 20.344 1 22.75 325 VAL B C 1
ATOM 8844 O O . VAL B 1 325 ? 38.594 -62.375 19.5 1 22.75 325 VAL B O 1
ATOM 8847 N N . LYS B 1 326 ? 39.094 -63.188 21.188 1 25.55 326 LYS B N 1
ATOM 8848 C CA . LYS B 1 326 ? 37.781 -63.688 21.594 1 25.55 326 LYS B CA 1
ATOM 8849 C C . LYS B 1 326 ? 36.938 -62.562 22.141 1 25.55 326 LYS B C 1
ATOM 8851 O O . LYS B 1 326 ? 35.688 -62.625 22.031 1 25.55 326 LYS B O 1
ATOM 8856 N N . ASN B 1 327 ? 37.5 -61.781 23.016 1 25.8 327 ASN B N 1
ATOM 8857 C CA . ASN B 1 327 ? 36.719 -61.375 24.156 1 25.8 327 ASN B CA 1
ATOM 8858 C C . ASN B 1 327 ? 35.719 -60.281 23.781 1 25.8 327 ASN B C 1
ATOM 8860 O O . ASN B 1 327 ? 34.938 -59.812 24.625 1 25.8 327 ASN B O 1
ATOM 8864 N N . GLU B 1 328 ? 35.969 -59.469 22.719 1 24.3 328 GLU B N 1
ATOM 8865 C CA . GLU B 1 328 ? 35.344 -58.156 22.656 1 24.3 328 GLU B CA 1
ATOM 8866 C C . GLU B 1 328 ? 33.906 -58.25 22.125 1 24.3 328 GLU B C 1
ATOM 8868 O O . GLU B 1 328 ? 33.25 -57.25 21.828 1 24.3 328 GLU B O 1
ATOM 8873 N N . ASN B 1 329 ? 33.219 -59.344 21.984 1 25.53 329 ASN B N 1
ATOM 8874 C CA . ASN B 1 329 ? 32 -59.625 21.234 1 25.53 329 ASN B CA 1
ATOM 8875 C C . ASN B 1 329 ? 30.781 -59.031 21.938 1 25.53 329 ASN B C 1
ATOM 8877 O O . ASN B 1 329 ? 29.672 -59.031 21.391 1 25.53 329 ASN B O 1
ATOM 8881 N N . LYS B 1 330 ? 30.734 -59.031 23.25 1 27.38 330 LYS B N 1
ATOM 8882 C CA . LYS B 1 330 ? 29.5 -58.875 24.016 1 27.38 330 LYS B CA 1
ATOM 8883 C C . LYS B 1 330 ? 28.906 -57.5 23.844 1 27.38 330 LYS B C 1
ATOM 8885 O O . LYS B 1 330 ? 27.734 -57.281 24.172 1 27.38 330 LYS B O 1
ATOM 8890 N N . LYS B 1 331 ? 29.719 -56.562 23.625 1 30.28 331 LYS B N 1
ATOM 8891 C CA . LYS B 1 331 ? 29.219 -55.188 23.672 1 30.28 331 LYS B CA 1
ATOM 8892 C C . LYS B 1 331 ? 28.344 -54.875 22.469 1 30.28 331 LYS B C 1
ATOM 8894 O O . LYS B 1 331 ? 27.797 -53.781 22.359 1 30.28 331 LYS B O 1
ATOM 8899 N N . GLU B 1 332 ? 28.422 -55.656 21.469 1 27.14 332 GLU B N 1
ATOM 8900 C CA . GLU B 1 332 ? 27.797 -55.312 20.188 1 27.14 332 GLU B CA 1
ATOM 8901 C C . GLU B 1 332 ? 26.297 -55.531 20.234 1 27.14 332 GLU B C 1
ATOM 8903 O O . GLU B 1 332 ? 25.547 -54.906 19.469 1 27.14 332 GLU B O 1
ATOM 8908 N N . GLU B 1 333 ? 25.766 -56.562 20.969 1 32.69 333 GLU B N 1
ATOM 8909 C CA . GLU B 1 333 ? 24.344 -56.875 21 1 32.69 333 GLU B CA 1
ATOM 8910 C C . GLU B 1 333 ? 23.531 -55.75 21.625 1 32.69 333 GLU B C 1
ATOM 8912 O O . GLU B 1 333 ? 22.406 -55.5 21.203 1 32.69 333 GLU B O 1
ATOM 8917 N N . GLU B 1 334 ? 23.984 -55.094 22.734 1 32.78 334 GLU B N 1
ATOM 8918 C CA . GLU B 1 334 ? 23.25 -54.094 23.484 1 32.78 334 GLU B CA 1
ATOM 8919 C C . GLU B 1 334 ? 23.016 -52.844 22.656 1 32.78 334 GLU B C 1
ATOM 8921 O O . GLU B 1 334 ? 22.031 -52.125 22.859 1 32.78 334 GLU B O 1
ATOM 8926 N N . ILE B 1 335 ? 23.812 -52.438 21.781 1 31.59 335 ILE B N 1
ATOM 8927 C CA . ILE B 1 335 ? 23.766 -51.188 21.031 1 31.59 335 ILE B CA 1
ATOM 8928 C C . ILE B 1 335 ? 22.672 -51.281 19.969 1 31.59 335 ILE B C 1
ATOM 8930 O O . ILE B 1 335 ? 22.062 -50.25 19.625 1 31.59 335 ILE B O 1
ATOM 8934 N N . SER B 1 336 ? 22.312 -52.438 19.406 1 34.28 336 SER B N 1
ATOM 8935 C CA . SER B 1 336 ? 21.328 -52.594 18.344 1 34.28 336 SER B CA 1
ATOM 8936 C C . SER B 1 336 ? 19.922 -52.281 18.859 1 34.28 336 SER B C 1
ATOM 8938 O O . SER B 1 336 ? 19.125 -51.656 18.156 1 34.28 336 SER B O 1
ATOM 8940 N N . GLU B 1 337 ? 19.5 -52.656 20.016 1 34.91 337 GLU B N 1
ATOM 8941 C CA . GLU B 1 337 ? 18.188 -52.438 20.625 1 34.91 337 GLU B CA 1
ATOM 8942 C C . GLU B 1 337 ? 17.969 -50.969 20.938 1 34.91 337 GLU B C 1
ATOM 8944 O O . GLU B 1 337 ? 16.859 -50.438 20.766 1 34.91 337 GLU B O 1
ATOM 8949 N N . THR B 1 338 ? 18.969 -50.156 21.297 1 35.56 338 THR B N 1
ATOM 8950 C CA . THR B 1 338 ? 18.828 -48.781 21.734 1 35.56 338 THR B CA 1
ATOM 8951 C C . THR B 1 338 ? 18.656 -47.844 20.531 1 35.56 338 THR B C 1
ATOM 8953 O O . THR B 1 338 ? 17.891 -46.875 20.594 1 35.56 338 THR B O 1
ATOM 8956 N N . VAL B 1 339 ? 19.172 -47.969 19.438 1 34 339 VAL B N 1
ATOM 8957 C CA . VAL B 1 339 ? 19.094 -47.094 18.266 1 34 339 VAL B CA 1
ATOM 8958 C C . VAL B 1 339 ? 17.734 -47.25 17.594 1 34 339 VAL B C 1
ATOM 8960 O O . VAL B 1 339 ? 17.141 -46.281 17.125 1 34 339 VAL B O 1
ATOM 8963 N N . ILE B 1 340 ? 17.125 -48.438 17.5 1 36.66 340 ILE B N 1
ATOM 8964 C CA . ILE B 1 340 ? 15.75 -48.656 17.047 1 36.66 340 ILE B CA 1
ATOM 8965 C C . ILE B 1 340 ? 14.781 -47.875 17.938 1 36.66 340 ILE B C 1
ATOM 8967 O O . ILE B 1 340 ? 13.852 -47.219 17.438 1 36.66 340 ILE B O 1
ATOM 8971 N N . GLU B 1 341 ? 15.055 -47.812 19.188 1 39.31 341 GLU B N 1
ATOM 8972 C CA . GLU B 1 341 ? 14.211 -47.062 20.125 1 39.31 341 GLU B CA 1
ATOM 8973 C C . GLU B 1 341 ? 14.328 -45.562 19.906 1 39.31 341 GLU B C 1
ATOM 8975 O O . GLU B 1 341 ? 13.344 -44.812 20.016 1 39.31 341 GLU B O 1
ATOM 8980 N N . LYS B 1 342 ? 15.406 -45.031 19.422 1 39.97 342 LYS B N 1
ATOM 8981 C CA . LYS B 1 342 ? 15.609 -43.594 19.25 1 39.97 342 LYS B CA 1
ATOM 8982 C C . LYS B 1 342 ? 15.094 -43.125 17.891 1 39.97 342 LYS B C 1
ATOM 8984 O O . LYS B 1 342 ? 14.539 -42.031 17.781 1 39.97 342 LYS B O 1
ATOM 8989 N N . SER B 1 343 ? 15.289 -43.812 16.859 1 37.12 343 SER B N 1
ATOM 8990 C CA . SER B 1 343 ? 14.695 -43.469 15.562 1 37.12 343 SER B CA 1
ATOM 8991 C C . SER B 1 343 ? 13.172 -43.469 15.641 1 37.12 343 SER B C 1
ATOM 8993 O O . SER B 1 343 ? 12.523 -42.594 15.094 1 37.12 343 SER B O 1
ATOM 8995 N N . GLU B 1 344 ? 12.617 -44.406 16.141 1 42.66 344 GLU B N 1
ATOM 8996 C CA . GLU B 1 344 ? 11.188 -44.406 16.453 1 42.66 344 GLU B CA 1
ATOM 8997 C C . GLU B 1 344 ? 10.812 -43.188 17.281 1 42.66 344 GLU B C 1
ATOM 8999 O O . GLU B 1 344 ? 9.758 -42.594 17.078 1 42.66 344 GLU B O 1
ATOM 9004 N N . SER B 1 345 ? 11.805 -42.719 17.984 1 47.03 345 SER B N 1
ATOM 9005 C CA . SER B 1 345 ? 11.562 -41.562 18.828 1 47.03 345 SER B CA 1
ATOM 9006 C C . SER B 1 345 ? 11.641 -40.281 18.031 1 47.03 345 SER B C 1
ATOM 9008 O O . SER B 1 345 ? 10.898 -39.344 18.281 1 47.03 345 SER B O 1
ATOM 9010 N N . ALA B 1 346 ? 12.43 -40.156 16.969 1 38.75 346 ALA B N 1
ATOM 9011 C CA . ALA B 1 346 ? 12.547 -38.938 16.141 1 38.75 346 ALA B CA 1
ATOM 9012 C C . ALA B 1 346 ? 11.352 -38.781 15.203 1 38.75 346 ALA B C 1
ATOM 9014 O O . ALA B 1 346 ? 10.805 -37.688 15.039 1 38.75 346 ALA B O 1
ATOM 9015 N N . VAL B 1 347 ? 11.039 -39.844 14.406 1 42.34 347 VAL B N 1
ATOM 9016 C CA . VAL B 1 347 ? 9.812 -39.812 13.617 1 42.34 347 VAL B CA 1
ATOM 9017 C C . VAL B 1 347 ? 8.633 -39.438 14.508 1 42.34 347 VAL B C 1
ATOM 9019 O O . VAL B 1 347 ? 7.785 -38.625 14.102 1 42.34 347 VAL B O 1
ATOM 9022 N N . LYS B 1 348 ? 8.664 -40.094 15.656 1 49.19 348 LYS B N 1
ATOM 9023 C CA . LYS B 1 348 ? 7.656 -39.719 16.641 1 49.19 348 LYS B CA 1
ATOM 9024 C C . LYS B 1 348 ? 7.758 -38.219 16.969 1 49.19 348 LYS B C 1
ATOM 9026 O O . LYS B 1 348 ? 6.742 -37.531 17.125 1 49.19 348 LYS B O 1
ATOM 9031 N N . ARG B 1 349 ? 8.969 -37.688 16.828 1 47.41 349 ARG B N 1
ATOM 9032 C CA . ARG B 1 349 ? 9.164 -36.312 17.188 1 47.41 349 ARG B CA 1
ATOM 9033 C C . ARG B 1 349 ? 8.758 -35.375 16.047 1 47.41 349 ARG B C 1
ATOM 9035 O O . ARG B 1 349 ? 8.164 -34.312 16.281 1 47.41 349 ARG B O 1
ATOM 9042 N N . MET B 1 350 ? 9.117 -35.625 14.773 1 46.84 350 MET B N 1
ATOM 9043 C CA . MET B 1 350 ? 8.695 -34.844 13.617 1 46.84 350 MET B CA 1
ATOM 9044 C C . MET B 1 350 ? 7.172 -34.844 13.484 1 46.84 350 MET B C 1
ATOM 9046 O O . MET B 1 350 ? 6.57 -33.812 13.172 1 46.84 350 MET B O 1
ATOM 9050 N N . GLU B 1 351 ? 6.648 -36.062 13.484 1 55.72 351 GLU B N 1
ATOM 9051 C CA . GLU B 1 351 ? 5.191 -36.156 13.516 1 55.72 351 GLU B CA 1
ATOM 9052 C C . GLU B 1 351 ? 4.609 -35.312 14.641 1 55.72 351 GLU B C 1
ATOM 9054 O O . GLU B 1 351 ? 3.57 -34.688 14.469 1 55.72 351 GLU B O 1
ATOM 9059 N N . GLU B 1 352 ? 5.375 -35.406 15.672 1 60.53 352 GLU B N 1
ATOM 9060 C CA . GLU B 1 352 ? 4.934 -34.594 16.797 1 60.53 352 GLU B CA 1
ATOM 9061 C C . GLU B 1 352 ? 5.078 -33.125 16.5 1 60.53 352 GLU B C 1
ATOM 9063 O O . GLU B 1 352 ? 4.219 -32.312 16.859 1 60.53 352 GLU B O 1
ATOM 9068 N N . GLU B 1 353 ? 6.109 -32.812 15.656 1 62.62 353 GLU B N 1
ATOM 9069 C CA . GLU B 1 353 ? 6.305 -31.406 15.297 1 62.62 353 GLU B CA 1
ATOM 9070 C C . GLU B 1 353 ? 5.258 -30.953 14.289 1 62.62 353 GLU B C 1
ATOM 9072 O O . GLU B 1 353 ? 4.734 -29.844 14.398 1 62.62 353 GLU B O 1
ATOM 9077 N N . GLU B 1 354 ? 5.105 -31.812 13.273 1 65.5 354 GLU B N 1
ATOM 9078 C CA . GLU B 1 354 ? 4.07 -31.469 12.305 1 65.5 354 GLU B CA 1
ATOM 9079 C C . GLU B 1 354 ? 2.711 -31.312 12.977 1 65.5 354 GLU B C 1
ATOM 9081 O O . GLU B 1 354 ? 1.935 -30.422 12.625 1 65.5 354 GLU B O 1
ATOM 9086 N N . LYS B 1 355 ? 2.457 -32.344 13.891 1 73.38 355 LYS B N 1
ATOM 9087 C CA . LYS B 1 355 ? 1.22 -32.219 14.656 1 73.38 355 LYS B CA 1
ATOM 9088 C C . LYS B 1 355 ? 1.2 -30.938 15.484 1 73.38 355 LYS B C 1
ATOM 9090 O O . LYS B 1 355 ? 0.162 -30.281 15.602 1 73.38 355 LYS B O 1
ATOM 9095 N N . GLU B 1 356 ? 2.365 -30.672 15.852 1 76 356 GLU B N 1
ATOM 9096 C CA . GLU B 1 356 ? 2.471 -29.469 16.656 1 76 356 GLU B CA 1
ATOM 9097 C C . GLU B 1 356 ? 2.174 -28.219 15.828 1 76 356 GLU B C 1
ATOM 9099 O O . GLU B 1 356 ? 1.401 -27.359 16.25 1 76 356 GLU B O 1
ATOM 9104 N N . TRP B 1 357 ? 2.695 -28.234 14.602 1 80.88 357 TRP B N 1
ATOM 9105 C CA . TRP B 1 357 ? 2.549 -27.016 13.812 1 80.88 357 TRP B CA 1
ATOM 9106 C C . TRP B 1 357 ? 1.19 -26.969 13.125 1 80.88 357 TRP B C 1
ATOM 9108 O O . TRP B 1 357 ? 0.652 -25.891 12.859 1 80.88 357 TRP B O 1
ATOM 9118 N N . SER B 1 358 ? 0.721 -28.141 12.875 1 80.31 358 SER B N 1
ATOM 9119 C CA . SER B 1 358 ? -0.654 -28.172 12.391 1 80.31 358 SER B CA 1
ATOM 9120 C C . SER B 1 358 ? -1.622 -27.625 13.438 1 80.31 358 SER B C 1
ATOM 9122 O O . SER B 1 358 ? -2.555 -26.891 13.102 1 80.31 358 SER B O 1
ATOM 9124 N N . THR B 1 359 ? -1.357 -28.016 14.594 1 82.69 359 THR B N 1
ATOM 9125 C CA . THR B 1 359 ? -2.176 -27.516 15.688 1 82.69 359 THR B CA 1
ATOM 9126 C C . THR B 1 359 ? -1.984 -26.016 15.859 1 82.69 359 THR B C 1
ATOM 9128 O O . THR B 1 359 ? -2.953 -25.281 16.047 1 82.69 359 THR B O 1
ATOM 9131 N N . ALA B 1 360 ? -0.741 -25.672 15.688 1 87.94 360 ALA B N 1
ATOM 9132 C CA . ALA B 1 360 ? -0.452 -24.25 15.781 1 87.94 360 ALA B CA 1
ATOM 9133 C C . ALA B 1 360 ? -1.103 -23.469 14.641 1 87.94 360 ALA B C 1
ATOM 9135 O O . ALA B 1 360 ? -1.601 -22.359 14.828 1 87.94 360 ALA B O 1
ATOM 9136 N N . ALA B 1 361 ? -1.065 -24.062 13.461 1 93.19 361 ALA B N 1
ATOM 9137 C CA . ALA B 1 361 ? -1.702 -23.469 12.289 1 93.19 361 ALA B CA 1
ATOM 9138 C C . ALA B 1 361 ? -3.209 -23.328 12.492 1 93.19 361 ALA B C 1
ATOM 9140 O O . ALA B 1 361 ? -3.803 -22.312 12.125 1 93.19 361 ALA B O 1
ATOM 9141 N N . ALA B 1 362 ? -3.781 -24.359 13.094 1 93.06 362 ALA B N 1
ATOM 9142 C CA . ALA B 1 362 ? -5.223 -24.375 13.336 1 93.06 362 ALA B CA 1
ATOM 9143 C C . ALA B 1 362 ? -5.625 -23.312 14.352 1 93.06 362 ALA B C 1
ATOM 9145 O O . ALA B 1 362 ? -6.785 -22.906 14.406 1 93.06 362 ALA B O 1
ATOM 9146 N N . ALA B 1 363 ? -4.691 -22.922 15.094 1 92.38 363 ALA B N 1
ATOM 9147 C CA . ALA B 1 363 ? -4.977 -21.922 16.125 1 92.38 363 ALA B CA 1
ATOM 9148 C C . ALA B 1 363 ? -4.961 -20.516 15.531 1 92.38 363 ALA B C 1
ATOM 9150 O O . ALA B 1 363 ? -5.43 -19.562 16.172 1 92.38 363 ALA B O 1
ATOM 9151 N N . LEU B 1 364 ? -4.418 -20.422 14.359 1 95.12 364 LEU B N 1
ATOM 9152 C CA . LEU B 1 364 ? -4.336 -19.109 13.727 1 95.12 364 LEU B CA 1
ATOM 9153 C C . LEU B 1 364 ? -5.711 -18.641 13.258 1 95.12 364 LEU B C 1
ATOM 9155 O O . LEU B 1 364 ? -6.504 -19.438 12.766 1 95.12 364 LEU B O 1
ATOM 9159 N N . GLY B 1 365 ? -5.965 -17.359 13.344 1 95.19 365 GLY B N 1
ATOM 9160 C CA . GLY B 1 365 ? -7.23 -16.781 12.922 1 95.19 365 GLY B CA 1
ATOM 9161 C C . GLY B 1 365 ? -8.289 -16.797 14.008 1 95.19 365 GLY B C 1
ATOM 9162 O O . GLY B 1 365 ? -8.016 -17.203 15.141 1 95.19 365 GLY B O 1
ATOM 9163 N N . ASN B 1 366 ? -9.461 -16.406 13.727 1 95.81 366 ASN B N 1
ATOM 9164 C CA . ASN B 1 366 ? -10.555 -16.25 14.688 1 95.81 366 ASN B CA 1
ATOM 9165 C C . ASN B 1 366 ? -11.273 -17.578 14.93 1 95.81 366 ASN B C 1
ATOM 9167 O O . ASN B 1 366 ? -11.758 -18.203 13.984 1 95.81 366 ASN B O 1
ATOM 9171 N N . PRO B 1 367 ? -11.383 -18.062 16.156 1 94.06 367 PRO B N 1
ATOM 9172 C CA . PRO B 1 367 ? -12.031 -19.344 16.438 1 94.06 367 PRO B CA 1
ATOM 9173 C C . PRO B 1 367 ? -13.523 -19.328 16.125 1 94.06 367 PRO B C 1
ATOM 9175 O O . PRO B 1 367 ? -14.078 -20.344 15.711 1 94.06 367 PRO B O 1
ATOM 9178 N N . GLU B 1 368 ? -14.18 -18.156 16.281 1 93.81 368 GLU B N 1
ATOM 9179 C CA . GLU B 1 368 ? -15.609 -18.078 15.969 1 93.81 368 GLU B CA 1
ATOM 9180 C C . GLU B 1 368 ? -15.859 -18.219 14.469 1 93.81 368 GLU B C 1
ATOM 9182 O O . GLU B 1 368 ? -16.859 -18.797 14.055 1 93.81 368 GLU B O 1
ATOM 9187 N N . PHE B 1 369 ? -14.938 -17.703 13.742 1 97.25 369 PHE B N 1
ATOM 9188 C CA . PHE B 1 369 ? -15.023 -17.859 12.289 1 97.25 369 PHE B CA 1
ATOM 9189 C C . PHE B 1 369 ? -14.961 -19.344 11.906 1 97.25 369 PHE B C 1
ATOM 9191 O O . PHE B 1 369 ? -15.789 -19.812 11.125 1 97.25 369 PHE B O 1
ATOM 9198 N N . LYS B 1 370 ? -14.008 -19.984 12.43 1 97.12 370 LYS B N 1
ATOM 9199 C CA . LYS B 1 370 ? -13.844 -21.406 12.133 1 97.12 370 LYS B CA 1
ATOM 9200 C C . LYS B 1 370 ? -15.055 -22.219 12.594 1 97.12 370 LYS B C 1
ATOM 9202 O O . LYS B 1 370 ? -15.523 -23.109 11.883 1 97.12 370 LYS B O 1
ATOM 9207 N N . LYS B 1 371 ? -15.617 -21.844 13.703 1 94.81 371 LYS B N 1
ATOM 9208 C CA . LYS B 1 371 ? -16.797 -22.547 14.227 1 94.81 371 LYS B CA 1
ATOM 9209 C C . LYS B 1 371 ? -18.016 -22.312 13.336 1 94.81 371 LYS B C 1
ATOM 9211 O O . LYS B 1 371 ? -18.734 -23.266 13.008 1 94.81 371 LYS B O 1
ATOM 9216 N N . GLU B 1 372 ? -18.172 -21.078 12.93 1 94.44 372 GLU B N 1
ATOM 9217 C CA . GLU B 1 372 ? -19.344 -20.719 12.141 1 94.44 372 GLU B CA 1
ATOM 9218 C C . GLU B 1 372 ? -19.359 -21.453 10.805 1 94.44 372 GLU B C 1
ATOM 9220 O O . GLU B 1 372 ? -20.422 -21.875 10.344 1 94.44 372 GLU B O 1
ATOM 9225 N N . TYR B 1 373 ? -18.25 -21.656 10.195 1 96.94 373 TYR B N 1
ATOM 9226 C CA . TYR B 1 373 ? -18.188 -22.281 8.883 1 96.94 373 TYR B CA 1
ATOM 9227 C C . TYR B 1 373 ? -17.688 -23.719 8.977 1 96.94 373 TYR B C 1
ATOM 9229 O O . TYR B 1 373 ? -17.484 -24.391 7.961 1 96.94 373 TYR B O 1
ATOM 9237 N N . ASN B 1 374 ? -17.438 -24.234 10.195 1 95.75 374 ASN B N 1
ATOM 9238 C CA . ASN B 1 374 ? -16.922 -25.578 10.43 1 95.75 374 ASN B CA 1
ATOM 9239 C C . ASN B 1 374 ? -15.586 -25.797 9.719 1 95.75 374 ASN B C 1
ATOM 9241 O O . ASN B 1 374 ? -15.422 -26.781 8.992 1 95.75 374 ASN B O 1
ATOM 9245 N N . LEU B 1 375 ? -14.672 -24.891 10.016 1 97.25 375 LEU B N 1
ATOM 9246 C CA . LEU B 1 375 ? -13.344 -24.953 9.422 1 97.25 375 LEU B CA 1
ATOM 9247 C C . LEU B 1 375 ? -12.305 -25.375 10.453 1 97.25 375 LEU B C 1
ATOM 9249 O O . LEU B 1 375 ? -12.438 -25.062 11.641 1 97.25 375 LEU B O 1
ATOM 9253 N N . LYS B 1 376 ? -11.32 -26.094 9.992 1 95.88 376 LYS B N 1
ATOM 9254 C CA . LYS B 1 376 ? -10.133 -26.344 10.805 1 95.88 376 LYS B CA 1
ATOM 9255 C C . LYS B 1 376 ? -9.156 -25.172 10.742 1 95.88 376 LYS B C 1
ATOM 9257 O O . LYS B 1 376 ? -8.555 -24.812 11.758 1 95.88 376 LYS B O 1
ATOM 9262 N N . TYR B 1 377 ? -8.977 -24.625 9.578 1 97.44 377 TYR B N 1
ATOM 9263 C CA . TYR B 1 377 ? -8.078 -23.5 9.352 1 97.44 377 TYR B CA 1
ATOM 9264 C C . TYR B 1 377 ? -8.844 -22.266 8.875 1 97.44 377 TYR B C 1
ATOM 9266 O O . TYR B 1 377 ? -9.766 -22.375 8.07 1 97.44 377 TYR B O 1
ATOM 9274 N N . ALA B 1 378 ? -8.547 -21.094 9.352 1 98.06 378 ALA B N 1
ATOM 9275 C CA . ALA B 1 378 ? -9.164 -19.828 8.914 1 98.06 378 ALA B CA 1
ATOM 9276 C C . ALA B 1 378 ? -8.57 -19.359 7.594 1 98.06 378 ALA B C 1
ATOM 9278 O O . ALA B 1 378 ? -7.949 -18.297 7.527 1 98.06 378 ALA B O 1
ATOM 9279 N N . TYR B 1 379 ? -8.758 -20.188 6.574 1 98.5 379 TYR B N 1
ATOM 9280 C CA . TYR B 1 379 ? -8.133 -20.031 5.266 1 98.5 379 TYR B CA 1
ATOM 9281 C C . TYR B 1 379 ? -9.141 -20.25 4.148 1 98.5 379 TYR B C 1
ATOM 9283 O O . TYR B 1 379 ? -9.844 -21.281 4.125 1 98.5 379 TYR B O 1
ATOM 9291 N N . ILE B 1 380 ? -9.266 -19.234 3.232 1 98.62 380 ILE B N 1
ATOM 9292 C CA . ILE B 1 380 ? -10.188 -19.297 2.104 1 98.62 380 ILE B CA 1
ATOM 9293 C C . ILE B 1 380 ? -9.406 -19.156 0.796 1 98.62 380 ILE B C 1
ATOM 9295 O O . ILE B 1 380 ? -8.547 -18.297 0.668 1 98.62 380 ILE B O 1
ATOM 9299 N N . ALA B 1 381 ? -9.609 -20.062 -0.11 1 98.44 381 ALA B N 1
ATOM 9300 C CA . ALA B 1 381 ? -9.25 -19.828 -1.507 1 98.44 381 ALA B CA 1
ATOM 9301 C C . ALA B 1 381 ? -10.367 -19.125 -2.258 1 98.44 381 ALA B C 1
ATOM 9303 O O . ALA B 1 381 ? -11.398 -19.719 -2.562 1 98.44 381 ALA B O 1
ATOM 9304 N N . GLY B 1 382 ? -10.164 -17.891 -2.533 1 97.69 382 GLY B N 1
ATOM 9305 C CA . GLY B 1 382 ? -11.203 -17.047 -3.094 1 97.69 382 GLY B CA 1
ATOM 9306 C C . GLY B 1 382 ? -11.617 -17.453 -4.492 1 97.69 382 GLY B C 1
ATOM 9307 O O . GLY B 1 382 ? -10.914 -18.219 -5.16 1 97.69 382 GLY B O 1
ATOM 9308 N N . GLY B 1 383 ? -12.773 -16.938 -4.898 1 97.25 383 GLY B N 1
ATOM 9309 C CA . GLY B 1 383 ? -13.289 -17.234 -6.227 1 97.25 383 GLY B CA 1
ATOM 9310 C C . GLY B 1 383 ? -12.531 -16.531 -7.332 1 97.25 383 GLY B C 1
ATOM 9311 O O . GLY B 1 383 ? -12.391 -15.305 -7.309 1 97.25 383 GLY B O 1
ATOM 9312 N N . MET B 1 384 ? -12.039 -17.344 -8.242 1 96.06 384 MET B N 1
ATOM 9313 C CA . MET B 1 384 ? -11.375 -16.797 -9.43 1 96.06 384 MET B CA 1
ATOM 9314 C C . MET B 1 384 ? -12.258 -16.938 -10.664 1 96.06 384 MET B C 1
ATOM 9316 O O . MET B 1 384 ? -12.914 -17.953 -10.844 1 96.06 384 MET B O 1
ATOM 9320 N N . TYR B 1 385 ? -12.273 -16.047 -11.477 1 93.44 385 TYR B N 1
ATOM 9321 C CA . TYR B 1 385 ? -13.195 -15.797 -12.57 1 93.44 385 TYR B CA 1
ATOM 9322 C C . TYR B 1 385 ? -13.172 -16.953 -13.578 1 93.44 385 TYR B C 1
ATOM 9324 O O . TYR B 1 385 ? -12.141 -17.594 -13.766 1 93.44 385 TYR B O 1
ATOM 9332 N N . LYS B 1 386 ? -14.336 -17.312 -14.18 1 93.88 386 LYS B N 1
ATOM 9333 C CA . LYS B 1 386 ? -14.555 -18.25 -15.281 1 93.88 386 LYS B CA 1
ATOM 9334 C C . LYS B 1 386 ? -14.18 -19.656 -14.875 1 93.88 386 LYS B C 1
ATOM 9336 O O . LYS B 1 386 ? -13.602 -20.406 -15.664 1 93.88 386 LYS B O 1
ATOM 9341 N N . GLY B 1 387 ? -14.414 -19.953 -13.656 1 95.25 387 GLY B N 1
ATOM 9342 C CA . GLY B 1 387 ? -14.258 -21.312 -13.195 1 95.25 387 GLY B CA 1
ATOM 9343 C C . GLY B 1 387 ? -12.812 -21.688 -12.898 1 95.25 387 GLY B C 1
ATOM 9344 O O . GLY B 1 387 ? -12.5 -22.859 -12.672 1 95.25 387 GLY B O 1
ATOM 9345 N N . ILE B 1 388 ? -11.945 -20.688 -12.914 1 96.62 388 ILE B N 1
ATOM 9346 C CA . ILE B 1 388 ? -10.562 -20.984 -12.547 1 96.62 388 ILE B CA 1
ATOM 9347 C C . ILE B 1 388 ? -10.523 -21.641 -11.164 1 96.62 388 ILE B C 1
ATOM 9349 O O . ILE B 1 388 ? -9.789 -22.609 -10.945 1 96.62 388 ILE B O 1
ATOM 9353 N N . SER B 1 389 ? -11.266 -21.031 -10.258 1 98.06 389 SER B N 1
ATOM 9354 C CA . SER B 1 389 ? -11.586 -21.797 -9.047 1 98.06 389 SER B CA 1
ATOM 9355 C C . SER B 1 389 ? -12.586 -22.906 -9.336 1 98.06 389 SER B C 1
ATOM 9357 O O . SER B 1 389 ? -13.797 -22.688 -9.258 1 98.06 389 SER B O 1
ATOM 9359 N N . SER B 1 390 ? -12.117 -24.078 -9.578 1 97.75 390 SER B N 1
ATOM 9360 C CA . SER B 1 390 ? -12.898 -25.203 -10.094 1 97.75 390 SER B CA 1
ATOM 9361 C C . SER B 1 390 ? -13.578 -25.969 -8.961 1 97.75 390 SER B C 1
ATOM 9363 O O . SER B 1 390 ? -13.273 -25.734 -7.785 1 97.75 390 SER B O 1
ATOM 9365 N N . LYS B 1 391 ? -14.492 -26.781 -9.43 1 97.5 391 LYS B N 1
ATOM 9366 C CA . LYS B 1 391 ? -15.164 -27.656 -8.484 1 97.5 391 LYS B CA 1
ATOM 9367 C C . LYS B 1 391 ? -14.172 -28.562 -7.77 1 97.5 391 LYS B C 1
ATOM 9369 O O . LYS B 1 391 ? -14.328 -28.859 -6.586 1 97.5 391 LYS B O 1
ATOM 9374 N N . GLU B 1 392 ? -13.148 -29 -8.453 1 96.62 392 GLU B N 1
ATOM 9375 C CA . GLU B 1 392 ? -12.125 -29.844 -7.852 1 96.62 392 GLU B CA 1
ATOM 9376 C C . GLU B 1 392 ? -11.32 -29.078 -6.805 1 96.62 392 GLU B C 1
ATOM 9378 O O . GLU B 1 392 ? -11 -29.609 -5.742 1 96.62 392 GLU B O 1
ATOM 9383 N N . LEU B 1 393 ? -11.016 -27.828 -7.145 1 98.19 393 LEU B N 1
ATOM 9384 C CA . LEU B 1 393 ? -10.32 -26.953 -6.211 1 98.19 393 LEU B CA 1
ATOM 9385 C C . LEU B 1 393 ? -11.141 -26.75 -4.941 1 98.19 393 LEU B C 1
ATOM 9387 O O . LEU B 1 393 ? -10.609 -26.859 -3.832 1 98.19 393 LEU B O 1
ATOM 9391 N N . VAL B 1 394 ? -12.422 -26.516 -5.074 1 98.5 394 VAL B N 1
ATOM 9392 C CA . VAL B 1 394 ? -13.328 -26.266 -3.959 1 98.5 394 VAL B CA 1
ATOM 9393 C C . VAL B 1 394 ? -13.414 -27.5 -3.066 1 98.5 394 VAL B C 1
ATOM 9395 O O . VAL B 1 394 ? -13.32 -27.391 -1.841 1 98.5 394 VAL B O 1
ATOM 9398 N N . VAL B 1 395 ? -13.516 -28.672 -3.717 1 96.75 395 VAL B N 1
ATOM 9399 C CA . VAL B 1 395 ? -13.617 -29.922 -2.967 1 96.75 395 VAL B CA 1
ATOM 9400 C C . VAL B 1 395 ? -12.312 -30.188 -2.221 1 96.75 395 VAL B C 1
ATOM 9402 O O . VAL B 1 395 ? -12.32 -30.578 -1.053 1 96.75 395 VAL B O 1
ATOM 9405 N N . GLY B 1 396 ? -11.18 -29.953 -2.904 1 96.31 396 GLY B N 1
ATOM 9406 C CA . GLY B 1 396 ? -9.883 -30.109 -2.26 1 96.31 396 GLY B CA 1
ATOM 9407 C C . GLY B 1 396 ? -9.727 -29.266 -1.01 1 96.31 396 GLY B C 1
ATOM 9408 O O . GLY B 1 396 ? -9.266 -29.766 0.024 1 96.31 396 GLY B O 1
ATOM 9409 N N . MET B 1 397 ? -10.141 -28.078 -1.025 1 97.88 397 MET B N 1
ATOM 9410 C CA . MET B 1 397 ? -10.062 -27.156 0.112 1 97.88 397 MET B CA 1
ATOM 9411 C C . MET B 1 397 ? -11 -27.594 1.229 1 97.88 397 MET B C 1
ATOM 9413 O O . MET B 1 397 ? -10.609 -27.625 2.398 1 97.88 397 MET B O 1
ATOM 9417 N N . GLY B 1 398 ? -12.25 -27.891 0.831 1 97.12 398 GLY B N 1
ATOM 9418 C CA . GLY B 1 398 ? -13.227 -28.328 1.817 1 97.12 398 GLY B CA 1
ATOM 9419 C C . GLY B 1 398 ? -12.781 -29.531 2.609 1 97.12 398 GLY B C 1
ATOM 9420 O O . GLY B 1 398 ? -12.945 -29.578 3.83 1 97.12 398 GLY B O 1
ATOM 9421 N N . ARG B 1 399 ? -12.18 -30.5 1.935 1 94.44 399 ARG B N 1
ATOM 9422 C CA . ARG B 1 399 ? -11.727 -31.719 2.568 1 94.44 399 ARG B CA 1
ATOM 9423 C C . ARG B 1 399 ? -10.586 -31.453 3.549 1 94.44 399 ARG B C 1
ATOM 9425 O O . ARG B 1 399 ? -10.453 -32.156 4.559 1 94.44 399 ARG B O 1
ATOM 9432 N N . ALA B 1 400 ? -9.859 -30.453 3.305 1 94.44 400 ALA B N 1
ATOM 9433 C CA . ALA B 1 400 ? -8.688 -30.141 4.117 1 94.44 400 ALA B CA 1
ATOM 9434 C C . ALA B 1 400 ? -9.062 -29.25 5.305 1 94.44 400 ALA B C 1
ATOM 9436 O O . ALA B 1 400 ? -8.203 -28.859 6.09 1 94.44 400 ALA B O 1
ATOM 9437 N N . GLY B 1 401 ? -10.344 -28.953 5.453 1 96.31 401 GLY B N 1
ATOM 9438 C CA . GLY B 1 401 ? -10.789 -28.125 6.559 1 96.31 401 GLY B CA 1
ATOM 9439 C C . GLY B 1 401 ? -10.633 -26.641 6.281 1 96.31 401 GLY B C 1
ATOM 9440 O O . GLY B 1 401 ? -10.562 -25.828 7.211 1 96.31 401 GLY B O 1
ATOM 9441 N N . MET B 1 402 ? -10.469 -26.297 5.039 1 98.06 402 MET B N 1
ATOM 9442 C CA . MET B 1 402 ? -10.461 -24.906 4.555 1 98.06 402 MET B CA 1
ATOM 9443 C C . MET B 1 402 ? -11.68 -24.625 3.688 1 98.06 402 MET B C 1
ATOM 9445 O O . MET B 1 402 ? -12.57 -25.469 3.566 1 98.06 402 MET B O 1
ATOM 9449 N N . MET B 1 403 ? -11.82 -23.453 3.189 1 98.44 403 MET B N 1
ATOM 9450 C CA . MET B 1 403 ? -12.984 -23.125 2.361 1 98.44 403 MET B CA 1
ATOM 9451 C C . MET B 1 403 ? -12.555 -22.734 0.953 1 98.44 403 MET B C 1
ATOM 9453 O O . MET B 1 403 ? -11.688 -21.875 0.782 1 98.44 403 MET B O 1
ATOM 9457 N N . GLY B 1 404 ? -13.07 -23.406 0.003 1 98.5 404 GLY B N 1
ATOM 9458 C CA . GLY B 1 404 ? -12.93 -23 -1.387 1 98.5 404 GLY B CA 1
ATOM 9459 C C . GLY B 1 404 ? -14.156 -22.281 -1.923 1 98.5 404 GLY B C 1
ATOM 9460 O O . GLY B 1 404 ? -15.289 -22.609 -1.576 1 98.5 404 GLY B O 1
ATOM 9461 N N . VAL B 1 405 ? -13.945 -21.297 -2.789 1 98.75 405 VAL B N 1
ATOM 9462 C CA . VAL B 1 405 ? -15.031 -20.547 -3.418 1 98.75 405 VAL B CA 1
ATOM 9463 C C . VAL B 1 405 ? -15.086 -20.875 -4.91 1 98.75 405 VAL B C 1
ATOM 9465 O O . VAL B 1 405 ? -14.109 -20.672 -5.633 1 98.75 405 VAL B O 1
ATOM 9468 N N . LEU B 1 406 ? -16.172 -21.375 -5.32 1 98.69 406 LEU B N 1
ATOM 9469 C CA . LEU B 1 406 ? -16.375 -21.672 -6.734 1 98.69 406 LEU B CA 1
ATOM 9470 C C . LEU B 1 406 ? -16.391 -20.391 -7.559 1 98.69 406 LEU B C 1
ATOM 9472 O O . LEU B 1 406 ? -17.094 -19.438 -7.215 1 98.69 406 LEU B O 1
ATOM 9476 N N . GLY B 1 407 ? -15.578 -20.391 -8.625 1 97.44 407 GLY B N 1
ATOM 9477 C CA . GLY B 1 407 ? -15.539 -19.234 -9.508 1 97.44 407 GLY B CA 1
ATOM 9478 C C . GLY B 1 407 ? -16.688 -19.203 -10.5 1 97.44 407 GLY B C 1
ATOM 9479 O O . GLY B 1 407 ? -16.484 -19.422 -11.703 1 97.44 407 GLY B O 1
ATOM 9480 N N . ALA B 1 408 ? -17.781 -18.828 -10.109 1 96.44 408 ALA B N 1
ATOM 9481 C CA . ALA B 1 408 ? -19 -18.922 -10.914 1 96.44 408 ALA B CA 1
ATOM 9482 C C . ALA B 1 408 ? -19.109 -17.734 -11.875 1 96.44 408 ALA B C 1
ATOM 9484 O O . ALA B 1 408 ? -19.875 -17.781 -12.836 1 96.44 408 ALA B O 1
ATOM 9485 N N . GLY B 1 409 ? -18.391 -16.656 -11.586 1 91.12 409 GLY B N 1
ATOM 9486 C CA . GLY B 1 409 ? -18.453 -15.508 -12.461 1 91.12 409 GLY B CA 1
ATOM 9487 C C . GLY B 1 409 ? -18.078 -15.828 -13.898 1 91.12 409 GLY B C 1
ATOM 9488 O O . GLY B 1 409 ? -17.047 -16.453 -14.148 1 91.12 409 GLY B O 1
ATOM 9489 N N . GLY B 1 410 ? -18.875 -15.492 -14.906 1 88.19 410 GLY B N 1
ATOM 9490 C CA . GLY B 1 410 ? -18.594 -15.672 -16.312 1 88.19 410 GLY B CA 1
ATOM 9491 C C . GLY B 1 410 ? -18.844 -17.094 -16.797 1 88.19 410 GLY B C 1
ATOM 9492 O O . GLY B 1 410 ? -18.516 -17.422 -17.938 1 88.19 410 GLY B O 1
ATOM 9493 N N . VAL B 1 411 ? -19.375 -17.953 -15.945 1 93 411 VAL B N 1
ATOM 9494 C CA . VAL B 1 411 ? -19.672 -19.344 -16.297 1 93 411 VAL B CA 1
ATOM 9495 C C . VAL B 1 411 ? -21.156 -19.5 -16.594 1 93 411 VAL B C 1
ATOM 9497 O O . VAL B 1 411 ? -21.984 -18.844 -15.953 1 93 411 VAL B O 1
ATOM 9500 N N . ASP B 1 412 ? -21.375 -20.328 -17.562 1 92.81 412 ASP B N 1
ATOM 9501 C CA . ASP B 1 412 ? -22.781 -20.609 -17.891 1 92.81 412 ASP B CA 1
ATOM 9502 C C . ASP B 1 412 ? -23.5 -21.234 -16.688 1 92.81 412 ASP B C 1
ATOM 9504 O O . ASP B 1 412 ? -22.938 -22.062 -15.984 1 92.81 412 ASP B O 1
ATOM 9508 N N . PHE B 1 413 ? -24.812 -20.906 -16.562 1 94.75 413 PHE B N 1
ATOM 9509 C CA . PHE B 1 413 ? -25.594 -21.328 -15.398 1 94.75 413 PHE B CA 1
ATOM 9510 C C . PHE B 1 413 ? -25.688 -22.859 -15.328 1 94.75 413 PHE B C 1
ATOM 9512 O O . PHE B 1 413 ? -25.672 -23.438 -14.25 1 94.75 413 PHE B O 1
ATOM 9519 N N . SER B 1 414 ? -25.797 -23.453 -16.484 1 95.75 414 SER B N 1
ATOM 9520 C CA . SER B 1 414 ? -25.859 -24.906 -16.5 1 95.75 414 SER B CA 1
ATOM 9521 C C . SER B 1 414 ? -24.578 -25.531 -15.961 1 95.75 414 SER B C 1
ATOM 9523 O O . SER B 1 414 ? -24.625 -26.516 -15.227 1 95.75 414 SER B O 1
ATOM 9525 N N . GLU B 1 415 ? -23.531 -24.969 -16.297 1 96.25 415 GLU B N 1
ATOM 9526 C CA . GLU B 1 415 ? -22.25 -25.453 -15.789 1 96.25 415 GLU B CA 1
ATOM 9527 C C . GLU B 1 415 ? -22.125 -25.188 -14.297 1 96.25 415 GLU B C 1
ATOM 9529 O O . GLU B 1 415 ? -21.641 -26.031 -13.547 1 96.25 415 GLU B O 1
ATOM 9534 N N . VAL B 1 416 ? -22.516 -24.031 -13.836 1 97.88 416 VAL B N 1
ATOM 9535 C CA . VAL B 1 416 ? -22.5 -23.703 -12.414 1 97.88 416 VAL B CA 1
ATOM 9536 C C . VAL B 1 416 ? -23.344 -24.719 -11.641 1 97.88 416 VAL B C 1
ATOM 9538 O O . VAL B 1 416 ? -22.938 -25.203 -10.586 1 97.88 416 VAL B O 1
ATOM 9541 N N . GLU B 1 417 ? -24.516 -24.984 -12.211 1 97.5 417 GLU B N 1
ATOM 9542 C CA . GLU B 1 417 ? -25.391 -25.969 -11.586 1 97.5 417 GLU B CA 1
ATOM 9543 C C . GLU B 1 417 ? -24.703 -27.312 -11.438 1 97.5 417 GLU B C 1
ATOM 9545 O O . GLU B 1 417 ? -24.734 -27.922 -10.375 1 97.5 417 GLU B O 1
ATOM 9550 N N . ASN B 1 418 ? -24.078 -27.75 -12.477 1 97.44 418 ASN B N 1
ATOM 9551 C CA . ASN B 1 418 ? -23.359 -29.016 -12.453 1 97.44 418 ASN B CA 1
ATOM 9552 C C . ASN B 1 418 ? -22.203 -28.984 -11.445 1 97.44 418 ASN B C 1
ATOM 9554 O O . ASN B 1 418 ? -21.969 -29.969 -10.75 1 97.44 418 ASN B O 1
ATOM 9558 N N . ASP B 1 419 ? -21.562 -27.922 -11.367 1 98.12 419 ASP B N 1
ATOM 9559 C CA . ASP B 1 419 ? -20.453 -27.781 -10.422 1 98.12 419 ASP B CA 1
ATOM 9560 C C . ASP B 1 419 ? -20.953 -27.828 -8.977 1 98.12 419 ASP B C 1
ATOM 9562 O O . ASP B 1 419 ? -20.344 -28.469 -8.125 1 98.12 419 ASP B O 1
ATOM 9566 N N . ILE B 1 420 ? -22.047 -27.141 -8.711 1 98.06 420 ILE B N 1
ATOM 9567 C CA . ILE B 1 420 ? -22.625 -27.156 -7.383 1 98.06 420 ILE B CA 1
ATOM 9568 C C . ILE B 1 420 ? -23 -28.578 -6.992 1 98.06 420 ILE B C 1
ATOM 9570 O O . ILE B 1 420 ? -22.688 -29.031 -5.887 1 98.06 420 ILE B O 1
ATOM 9574 N N . LYS B 1 421 ? -23.625 -29.312 -7.922 1 97.12 421 LYS B N 1
ATOM 9575 C CA . LYS B 1 421 ? -23.984 -30.703 -7.66 1 97.12 421 LYS B CA 1
ATOM 9576 C C . LYS B 1 421 ? -22.75 -31.547 -7.398 1 97.12 421 LYS B C 1
ATOM 9578 O O . LYS B 1 421 ? -22.75 -32.375 -6.492 1 97.12 421 LYS B O 1
ATOM 9583 N N . TYR B 1 422 ? -21.781 -31.312 -8.188 1 96.44 422 TYR B N 1
ATOM 9584 C CA . TYR B 1 422 ? -20.531 -32.031 -8 1 96.44 422 TYR B CA 1
ATOM 9585 C C . TYR B 1 422 ? -19.969 -31.797 -6.605 1 96.44 422 TYR B C 1
ATOM 9587 O O . TYR B 1 422 ? -19.609 -32.75 -5.906 1 96.44 422 TYR B O 1
ATOM 9595 N N . ILE B 1 423 ? -19.922 -30.594 -6.145 1 97.94 423 ILE B N 1
ATOM 9596 C CA . ILE B 1 423 ? -19.359 -30.219 -4.848 1 97.94 423 ILE B CA 1
ATOM 9597 C C . ILE B 1 423 ? -20.203 -30.828 -3.729 1 97.94 423 ILE B C 1
ATOM 9599 O O . ILE B 1 423 ? -19.672 -31.422 -2.793 1 97.94 423 ILE B O 1
ATOM 9603 N N . GLN B 1 424 ? -21.516 -30.719 -3.861 1 96.69 424 GLN B N 1
ATOM 9604 C CA . GLN B 1 424 ? -22.422 -31.203 -2.826 1 96.69 424 GLN B CA 1
ATOM 9605 C C . GLN B 1 424 ? -22.359 -32.719 -2.729 1 96.69 424 GLN B C 1
ATOM 9607 O O . GLN B 1 424 ? -22.562 -33.281 -1.649 1 96.69 424 GLN B O 1
ATOM 9612 N N . ASN B 1 425 ? -22.078 -33.406 -3.836 1 94.81 425 ASN B N 1
ATOM 9613 C CA . ASN B 1 425 ? -21.984 -34.844 -3.844 1 94.81 425 ASN B CA 1
ATOM 9614 C C . ASN B 1 425 ? -20.656 -35.344 -3.287 1 94.81 425 ASN B C 1
ATOM 9616 O O . ASN B 1 425 ? -20.562 -36.438 -2.734 1 94.81 425 ASN B O 1
ATOM 9620 N N . ARG B 1 426 ? -19.672 -34.5 -3.346 1 92.75 426 ARG B N 1
ATOM 9621 C CA . ARG B 1 426 ? -18.328 -34.969 -3.01 1 92.75 426 ARG B CA 1
ATOM 9622 C C . ARG B 1 426 ? -17.891 -34.438 -1.646 1 92.75 426 ARG B C 1
ATOM 9624 O O . ARG B 1 426 ? -16.953 -34.969 -1.045 1 92.75 426 ARG B O 1
ATOM 9631 N N . LEU B 1 427 ? -18.438 -33.375 -1.259 1 92.44 427 LEU B N 1
ATOM 9632 C CA . LEU B 1 427 ? -18.125 -32.812 0.054 1 92.44 427 LEU B CA 1
ATOM 9633 C C . LEU B 1 427 ? -19.203 -33.188 1.066 1 92.44 427 LEU B C 1
ATOM 9635 O O . LEU B 1 427 ? -20.391 -33.156 0.757 1 92.44 427 LEU B O 1
ATOM 9639 N N . ALA B 1 428 ? -18.75 -33.688 2.207 1 84.88 428 ALA B N 1
ATOM 9640 C CA . ALA B 1 428 ? -19.703 -33.969 3.277 1 84.88 428 ALA B CA 1
ATOM 9641 C C . ALA B 1 428 ? -20.5 -32.75 3.654 1 84.88 428 ALA B C 1
ATOM 9643 O O . ALA B 1 428 ? -20.031 -31.609 3.469 1 84.88 428 ALA B O 1
ATOM 9644 N N . ASN B 1 429 ? -21.578 -32.906 4.207 1 83.44 429 ASN B N 1
ATOM 9645 C CA . ASN B 1 429 ? -22.516 -31.828 4.48 1 83.44 429 ASN B CA 1
ATOM 9646 C C . ASN B 1 429 ? -21.969 -30.844 5.504 1 83.44 429 ASN B C 1
ATOM 9648 O O . ASN B 1 429 ? -22.391 -29.688 5.547 1 83.44 429 ASN B O 1
ATOM 9652 N N . ASP B 1 430 ? -21.047 -31.266 6.215 1 86.31 430 ASP B N 1
ATOM 9653 C CA . ASP B 1 430 ? -20.547 -30.391 7.273 1 86.31 430 ASP B CA 1
ATOM 9654 C C . ASP B 1 430 ? -19.312 -29.609 6.816 1 86.31 430 ASP B C 1
ATOM 9656 O O . ASP B 1 430 ? -18.812 -28.766 7.547 1 86.31 430 ASP B O 1
ATOM 9660 N N . LYS B 1 431 ? -18.891 -29.906 5.594 1 90.44 431 LYS B N 1
ATOM 9661 C CA . LYS B 1 431 ? -17.719 -29.203 5.07 1 90.44 431 LYS B CA 1
ATOM 9662 C C . LYS B 1 431 ? -18.125 -27.906 4.359 1 90.44 431 LYS B C 1
ATOM 9664 O O . LYS B 1 431 ? -19.188 -27.844 3.748 1 90.44 431 LYS B O 1
ATOM 9669 N N . ALA B 1 432 ? -17.281 -27 4.469 1 94.94 432 ALA B N 1
ATOM 9670 C CA . ALA B 1 432 ? -17.609 -25.641 4.027 1 94.94 432 ALA B CA 1
ATOM 9671 C C . ALA B 1 432 ? -17.188 -25.438 2.574 1 94.94 432 ALA B C 1
ATOM 9673 O O . ALA B 1 432 ? -16.156 -25.938 2.137 1 94.94 432 ALA B O 1
ATOM 9674 N N . TYR B 1 433 ? -17.953 -24.766 1.833 1 98.06 433 TYR B N 1
ATOM 9675 C CA . TYR B 1 433 ? -17.641 -24.188 0.531 1 98.06 433 TYR B CA 1
ATOM 9676 C C . TYR B 1 433 ? -18.5 -22.953 0.259 1 98.06 433 TYR B C 1
ATOM 9678 O O . TYR B 1 433 ? -19.484 -22.719 0.967 1 98.06 433 TYR B O 1
ATOM 9686 N N . ALA B 1 434 ? -18.094 -22.156 -0.699 1 98.69 434 ALA B N 1
ATOM 9687 C CA . ALA B 1 434 ? -18.875 -20.984 -1.105 1 98.69 434 ALA B CA 1
ATOM 9688 C C . ALA B 1 434 ? -18.906 -20.859 -2.625 1 98.69 434 ALA B C 1
ATOM 9690 O O . ALA B 1 434 ? -18.188 -21.562 -3.334 1 98.69 434 ALA B O 1
ATOM 9691 N N . VAL B 1 435 ? -19.812 -20.078 -3.061 1 98.62 435 VAL B N 1
ATOM 9692 C CA . VAL B 1 435 ? -19.922 -19.75 -4.48 1 98.62 435 VAL B CA 1
ATOM 9693 C C . VAL B 1 435 ? -19.781 -18.25 -4.68 1 98.62 435 VAL B C 1
ATOM 9695 O O . VAL B 1 435 ? -20.359 -17.453 -3.938 1 98.62 435 VAL B O 1
ATOM 9698 N N . ASN B 1 436 ? -19.016 -17.906 -5.656 1 97.88 436 ASN B N 1
ATOM 9699 C CA . ASN B 1 436 ? -18.781 -16.5 -5.945 1 97.88 436 ASN B CA 1
ATOM 9700 C C . ASN B 1 436 ? -20 -15.867 -6.621 1 97.88 436 ASN B C 1
ATOM 9702 O O . ASN B 1 436 ? -20.547 -16.422 -7.578 1 97.88 436 ASN B O 1
ATOM 9706 N N . LEU B 1 437 ? -20.469 -14.789 -6.098 1 96.56 437 LEU B N 1
ATOM 9707 C CA . LEU B 1 437 ? -21.5 -13.945 -6.676 1 96.56 437 LEU B CA 1
ATOM 9708 C C . LEU B 1 437 ? -20.938 -12.602 -7.117 1 96.56 437 LEU B C 1
ATOM 9710 O O . LEU B 1 437 ? -20.625 -11.75 -6.285 1 96.56 437 LEU B O 1
ATOM 9714 N N . LEU B 1 438 ? -20.828 -12.461 -8.383 1 91.69 438 LEU B N 1
ATOM 9715 C CA . LEU B 1 438 ? -20.188 -11.289 -8.961 1 91.69 438 LEU B CA 1
ATOM 9716 C C . LEU B 1 438 ? -21.234 -10.227 -9.312 1 91.69 438 LEU B C 1
ATOM 9718 O O . LEU B 1 438 ? -22.281 -10.539 -9.875 1 91.69 438 LEU B O 1
ATOM 9722 N N . TYR B 1 439 ? -20.844 -8.992 -8.984 1 86.88 439 TYR B N 1
ATOM 9723 C CA . TYR B 1 439 ? -21.672 -7.844 -9.344 1 86.88 439 TYR B CA 1
ATOM 9724 C C . TYR B 1 439 ? -21.781 -7.707 -10.852 1 86.88 439 TYR B C 1
ATOM 9726 O O . TYR B 1 439 ? -20.781 -7.801 -11.57 1 86.88 439 TYR B O 1
ATOM 9734 N N . ASN B 1 440 ? -22.969 -7.629 -11.375 1 79.88 440 ASN B N 1
ATOM 9735 C CA . ASN B 1 440 ? -23.219 -7.438 -12.797 1 79.88 440 ASN B CA 1
ATOM 9736 C C . ASN B 1 440 ? -24.234 -6.32 -13.039 1 79.88 440 ASN B C 1
ATOM 9738 O O . ASN B 1 440 ? -25.422 -6.582 -13.219 1 79.88 440 ASN B O 1
ATOM 9742 N N . PRO B 1 441 ? -23.719 -5.117 -13.156 1 72.31 441 PRO B N 1
ATOM 9743 C CA . PRO B 1 441 ? -24.656 -4.004 -13.297 1 72.31 441 PRO B CA 1
ATOM 9744 C C . PRO B 1 441 ? -25.375 -4.004 -14.656 1 72.31 441 PRO B C 1
ATOM 9746 O O . PRO B 1 441 ? -26.484 -3.488 -14.773 1 72.31 441 PRO B O 1
ATOM 9749 N N . SER B 1 442 ? -24.719 -4.555 -15.656 1 71.81 442 SER B N 1
ATOM 9750 C CA . SER B 1 442 ? -25.266 -4.508 -17.016 1 71.81 442 SER B CA 1
ATOM 9751 C C . SER B 1 442 ? -26.359 -5.555 -17.203 1 71.81 442 SER B C 1
ATOM 9753 O O . SER B 1 442 ? -27.188 -5.434 -18.109 1 71.81 442 SER B O 1
ATOM 9755 N N . ASN B 1 443 ? -26.391 -6.551 -16.344 1 77.88 443 ASN B N 1
ATOM 9756 C CA . ASN B 1 443 ? -27.375 -7.613 -16.469 1 77.88 443 ASN B CA 1
ATOM 9757 C C . ASN B 1 443 ? -27.891 -8.078 -15.109 1 77.88 443 ASN B C 1
ATOM 9759 O O . ASN B 1 443 ? -27.484 -9.141 -14.625 1 77.88 443 ASN B O 1
ATOM 9763 N N . ALA B 1 444 ? -28.781 -7.398 -14.578 1 83.06 444 ALA B N 1
ATOM 9764 C CA . ALA B 1 444 ? -29.359 -7.707 -13.273 1 83.06 444 ALA B CA 1
ATOM 9765 C C . ALA B 1 444 ? -30.047 -9.062 -13.289 1 83.06 444 ALA B C 1
ATOM 9767 O O . ALA B 1 444 ? -30.078 -9.766 -12.273 1 83.06 444 ALA B O 1
ATOM 9768 N N . LYS B 1 445 ? -30.516 -9.383 -14.43 1 86.5 445 LYS B N 1
ATOM 9769 C CA . LYS B 1 445 ? -31.234 -10.656 -14.555 1 86.5 445 LYS B CA 1
ATOM 9770 C C . LYS B 1 445 ? -30.281 -11.836 -14.32 1 86.5 445 LYS B C 1
ATOM 9772 O O . LYS B 1 445 ? -30.688 -12.852 -13.758 1 86.5 445 LYS B O 1
ATOM 9777 N N . ASN B 1 446 ? -29.047 -11.719 -14.734 1 88.31 446 ASN B N 1
ATOM 9778 C CA . ASN B 1 446 ? -28.078 -12.781 -14.523 1 88.31 446 ASN B CA 1
ATOM 9779 C C . ASN B 1 446 ? -27.781 -12.984 -13.039 1 88.31 446 ASN B C 1
ATOM 9781 O O . ASN B 1 446 ? -27.641 -14.117 -12.578 1 88.31 446 ASN B O 1
ATOM 9785 N N . GLU B 1 447 ? -27.672 -11.875 -12.344 1 91.38 447 GLU B N 1
ATOM 9786 C CA . GLU B 1 447 ? -27.484 -11.977 -10.898 1 91.38 447 GLU B CA 1
ATOM 9787 C C . GLU B 1 447 ? -28.656 -12.672 -10.234 1 91.38 447 GLU B C 1
ATOM 9789 O O . GLU B 1 447 ? -28.469 -13.531 -9.375 1 91.38 447 GLU B O 1
ATOM 9794 N N . GLU B 1 448 ? -29.859 -12.297 -10.672 1 93.31 448 GLU B N 1
ATOM 9795 C CA . GLU B 1 448 ? -31.062 -12.898 -10.133 1 93.31 448 GLU B CA 1
ATOM 9796 C C . GLU B 1 448 ? -31.125 -14.398 -10.422 1 93.31 448 GLU B C 1
ATOM 9798 O O . GLU B 1 448 ? -31.453 -15.188 -9.539 1 93.31 448 GLU B O 1
ATOM 9803 N N . LYS B 1 449 ? -30.781 -14.758 -11.609 1 94.62 449 LYS B N 1
ATOM 9804 C CA . LYS B 1 449 ? -30.781 -16.172 -11.992 1 94.62 449 LYS B CA 1
ATOM 9805 C C . LYS B 1 449 ? -29.797 -16.969 -11.164 1 94.62 449 LYS B C 1
ATOM 9807 O O . LYS B 1 449 ? -30.094 -18.094 -10.734 1 94.62 449 LYS B O 1
ATOM 9812 N N . LEU B 1 450 ? -28.672 -16.422 -10.953 1 95.94 450 LEU B N 1
ATOM 9813 C CA . LEU B 1 450 ? -27.688 -17.125 -10.141 1 95.94 450 LEU B CA 1
ATOM 9814 C C . LEU B 1 450 ? -28.172 -17.281 -8.703 1 95.94 450 LEU B C 1
ATOM 9816 O O . LEU B 1 450 ? -28.062 -18.359 -8.117 1 95.94 450 LEU B O 1
ATOM 9820 N N . VAL B 1 451 ? -28.703 -16.25 -8.164 1 97.12 451 VAL B N 1
ATOM 9821 C CA . VAL B 1 451 ? -29.219 -16.297 -6.797 1 97.12 451 VAL B CA 1
ATOM 9822 C C . VAL B 1 451 ? -30.312 -17.359 -6.688 1 97.12 451 VAL B C 1
ATOM 9824 O O . VAL B 1 451 ? -30.344 -18.125 -5.723 1 97.12 451 VAL B O 1
ATOM 9827 N N . ASP B 1 452 ? -31.203 -17.375 -7.695 1 97.19 452 ASP B N 1
ATOM 9828 C CA . ASP B 1 452 ? -32.25 -18.406 -7.707 1 97.19 452 ASP B CA 1
ATOM 9829 C C . ASP B 1 452 ? -31.625 -19.797 -7.719 1 97.19 452 ASP B C 1
ATOM 9831 O O . ASP B 1 452 ? -32.094 -20.703 -7.016 1 97.19 452 ASP B O 1
ATOM 9835 N N . LEU B 1 453 ? -30.609 -20 -8.477 1 97.5 453 LEU B N 1
ATOM 9836 C CA . LEU B 1 453 ? -29.922 -21.266 -8.555 1 97.5 453 LEU B CA 1
ATOM 9837 C C . LEU B 1 453 ? -29.297 -21.641 -7.211 1 97.5 453 LEU B C 1
ATOM 9839 O O . LEU B 1 453 ? -29.391 -22.781 -6.766 1 97.5 453 LEU B O 1
ATOM 9843 N N . LEU B 1 454 ? -28.672 -20.656 -6.551 1 98.19 454 LEU B N 1
ATOM 9844 C CA . LEU B 1 454 ? -28.031 -20.875 -5.258 1 98.19 454 LEU B CA 1
ATOM 9845 C C . LEU B 1 454 ? -29.078 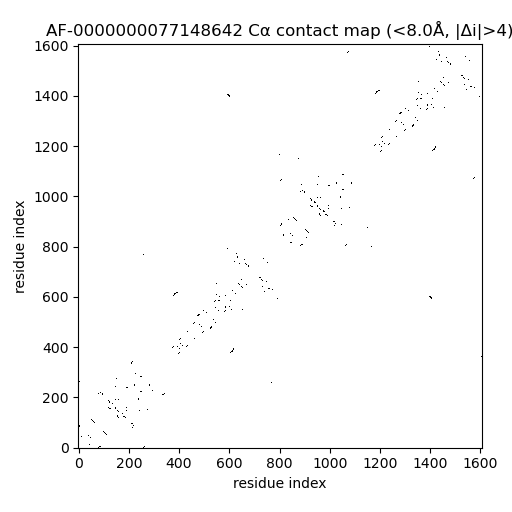-21.266 -4.203 1 98.19 454 LEU B C 1
ATOM 9847 O O . LEU B 1 454 ? -28.828 -22.172 -3.396 1 98.19 454 LEU B O 1
ATOM 9851 N N . LEU B 1 455 ? -30.203 -20.609 -4.234 1 97.69 455 LEU B N 1
ATOM 9852 C CA . LEU B 1 455 ? -31.281 -20.922 -3.289 1 97.69 455 LEU B CA 1
ATOM 9853 C C . LEU B 1 455 ? -31.875 -22.297 -3.574 1 97.69 455 LEU B C 1
ATOM 9855 O O . LEU B 1 455 ? -32.156 -23.062 -2.646 1 97.69 455 LEU B O 1
ATOM 9859 N N . LYS B 1 456 ? -32.031 -22.594 -4.855 1 97.5 456 LYS B N 1
ATOM 9860 C CA . LYS B 1 456 ? -32.594 -23.875 -5.266 1 97.5 456 LYS B CA 1
ATOM 9861 C C . LYS B 1 456 ? -31.75 -25.031 -4.727 1 97.5 456 LYS B C 1
ATOM 9863 O O . LYS B 1 456 ? -32.281 -26.031 -4.266 1 97.5 456 LYS B O 1
ATOM 9868 N N . TYR B 1 457 ? -30.453 -24.922 -4.66 1 97.25 457 TYR B N 1
ATOM 9869 C CA . TYR B 1 457 ? -29.578 -26.016 -4.273 1 97.25 457 TYR B CA 1
ATOM 9870 C C . TYR B 1 457 ? -29.047 -25.812 -2.863 1 97.25 457 TYR B C 1
ATOM 9872 O O . TYR B 1 457 ? -28.078 -26.469 -2.457 1 97.25 457 TYR B O 1
ATOM 9880 N N . ASN B 1 458 ? -29.578 -24.859 -2.217 1 96.38 458 ASN B N 1
ATOM 9881 C CA . ASN B 1 458 ? -29.297 -24.609 -0.806 1 96.38 458 ASN B CA 1
ATOM 9882 C C . ASN B 1 458 ? -27.812 -24.344 -0.569 1 96.38 458 ASN B C 1
ATOM 9884 O O . ASN B 1 458 ? -27.203 -24.938 0.316 1 96.38 458 ASN B O 1
ATOM 9888 N N . VAL B 1 459 ? -27.234 -23.547 -1.414 1 97.69 459 VAL B N 1
ATOM 9889 C CA . VAL B 1 459 ? -25.891 -23.047 -1.169 1 97.69 459 VAL B CA 1
ATOM 9890 C C . VAL B 1 459 ? -25.906 -22.062 -0.001 1 97.69 459 VAL B C 1
ATOM 9892 O O . VAL B 1 459 ? -26.5 -20.984 -0.095 1 97.69 459 VAL B O 1
ATOM 9895 N N . LYS B 1 460 ? -25.188 -22.328 0.966 1 96.75 460 LYS B N 1
ATOM 9896 C CA . LYS B 1 460 ? -25.375 -21.656 2.246 1 96.75 460 LYS B CA 1
ATOM 9897 C C . LYS B 1 460 ? -24.453 -20.438 2.367 1 96.75 460 LYS B C 1
ATOM 9899 O O . LYS B 1 460 ? -24.641 -19.594 3.248 1 96.75 460 LYS B O 1
ATOM 9904 N N . THR B 1 461 ? -23.391 -20.391 1.565 1 98.25 461 THR B N 1
ATOM 9905 C CA . THR B 1 461 ? -22.422 -19.312 1.664 1 98.25 461 THR B CA 1
ATOM 9906 C C . THR B 1 461 ? -22.047 -18.781 0.278 1 98.25 461 THR B C 1
ATOM 9908 O O . THR B 1 461 ? -21.797 -19.578 -0.636 1 98.25 461 THR B O 1
ATOM 9911 N N . VAL B 1 462 ? -22.109 -17.406 0.173 1 98.19 462 VAL B N 1
ATOM 9912 C CA . VAL B 1 462 ? -21.672 -16.797 -1.072 1 98.19 462 VAL B CA 1
ATOM 9913 C C . VAL B 1 462 ? -20.562 -15.781 -0.783 1 98.19 462 VAL B C 1
ATOM 9915 O O . VAL B 1 462 ? -20.531 -15.164 0.286 1 98.19 462 VAL B O 1
ATOM 9918 N N . GLU B 1 463 ? -19.547 -15.75 -1.677 1 98.44 463 GLU B N 1
ATOM 9919 C CA . GLU B 1 463 ? -18.578 -14.648 -1.724 1 98.44 463 GLU B CA 1
ATOM 9920 C C . GLU B 1 463 ? -19.031 -13.555 -2.682 1 98.44 463 GLU B C 1
ATOM 9922 O O . GLU B 1 463 ? -19.094 -13.766 -3.895 1 98.44 463 GLU B O 1
ATOM 9927 N N . ALA B 1 464 ? -19.453 -12.414 -2.141 1 97.81 464 ALA B N 1
ATOM 9928 C CA . ALA B 1 464 ? -19.875 -11.273 -2.957 1 97.81 464 ALA B CA 1
ATOM 9929 C C . ALA B 1 464 ? -18.688 -10.422 -3.369 1 97.81 464 ALA B C 1
ATOM 9931 O O . ALA B 1 464 ? -18 -9.852 -2.518 1 97.81 464 ALA B O 1
ATOM 9932 N N . SER B 1 465 ? -18.422 -10.336 -4.641 1 94.38 465 SER B N 1
ATOM 9933 C CA . SER B 1 465 ? -17.25 -9.594 -5.113 1 94.38 465 SER B CA 1
ATOM 9934 C C . SER B 1 465 ? -17.641 -8.609 -6.211 1 94.38 465 SER B C 1
ATOM 9936 O O . SER B 1 465 ? -18.594 -8.836 -6.953 1 94.38 465 SER B O 1
ATOM 9938 N N . GLY B 1 466 ? -16.922 -7.527 -6.32 1 90.19 466 GLY B N 1
ATOM 9939 C CA . GLY B 1 466 ? -17.062 -6.559 -7.398 1 90.19 466 GLY B CA 1
ATOM 9940 C C . GLY B 1 466 ? -18.266 -5.648 -7.223 1 90.19 466 GLY B C 1
ATOM 9941 O O . GLY B 1 466 ? -18.578 -4.863 -8.117 1 90.19 466 GLY B O 1
ATOM 9942 N N . PHE B 1 467 ? -19.016 -5.691 -6.105 1 91.88 467 PHE B N 1
ATOM 9943 C CA . PHE B 1 467 ? -20.219 -4.902 -5.902 1 91.88 467 PHE B CA 1
ATOM 9944 C C . PHE B 1 467 ? -19.875 -3.432 -5.699 1 91.88 467 PHE B C 1
ATOM 9946 O O . PHE B 1 467 ? -18.938 -3.098 -4.977 1 91.88 467 PHE B O 1
ATOM 9953 N N . LEU B 1 468 ? -20.609 -2.613 -6.344 1 87.31 468 LEU B N 1
ATOM 9954 C CA . LEU B 1 468 ? -20.516 -1.17 -6.148 1 87.31 468 LEU B CA 1
ATOM 9955 C C . LEU B 1 468 ? -21.641 -0.67 -5.246 1 87.31 468 LEU B C 1
ATOM 9957 O O . LEU B 1 468 ? -21.547 0.413 -4.668 1 87.31 468 LEU B O 1
ATOM 9961 N N . SER B 1 469 ? -22.719 -1.45 -5.148 1 89.62 469 SER B N 1
ATOM 9962 C CA . SER B 1 469 ? -23.875 -1.173 -4.316 1 89.62 469 SER B CA 1
ATOM 9963 C C . SER B 1 469 ? -24.656 -2.447 -4.02 1 89.62 469 SER B C 1
ATOM 9965 O O . SER B 1 469 ? -24.438 -3.482 -4.652 1 89.62 469 SER B O 1
ATOM 9967 N N . ILE B 1 470 ? -25.531 -2.344 -3.088 1 95 470 ILE B N 1
ATOM 9968 C CA . ILE B 1 470 ? -26.375 -3.48 -2.715 1 95 470 ILE B CA 1
ATOM 9969 C C . ILE B 1 470 ? -27.484 -3.658 -3.742 1 95 470 ILE B C 1
ATOM 9971 O O . ILE B 1 470 ? -28.141 -2.689 -4.129 1 95 470 ILE B O 1
ATOM 9975 N N . THR B 1 471 ? -27.672 -4.844 -4.242 1 94.88 471 THR B N 1
ATOM 9976 C CA . THR B 1 471 ? -28.688 -5.133 -5.25 1 94.88 471 THR B CA 1
ATOM 9977 C C . THR B 1 471 ? -29.859 -5.898 -4.641 1 94.88 471 THR B C 1
ATOM 9979 O O . THR B 1 471 ? -29.719 -6.531 -3.592 1 94.88 471 THR B O 1
ATOM 9982 N N . PRO B 1 472 ? -31.031 -5.859 -5.293 1 95.31 472 PRO B N 1
ATOM 9983 C CA . PRO B 1 472 ? -32.156 -6.645 -4.801 1 95.31 472 PRO B CA 1
ATOM 9984 C C . PRO B 1 472 ? -31.875 -8.141 -4.75 1 95.31 472 PRO B C 1
ATOM 9986 O O . PRO B 1 472 ? -32.312 -8.836 -3.84 1 95.31 472 PRO B O 1
ATOM 9989 N N . SER B 1 473 ? -31.109 -8.641 -5.668 1 96.19 473 SER B N 1
ATOM 9990 C CA . SER B 1 473 ? -30.812 -10.07 -5.75 1 96.19 473 SER B CA 1
ATOM 9991 C C . SER B 1 473 ? -30.016 -10.539 -4.539 1 96.19 473 SER B C 1
ATOM 9993 O O . SER B 1 473 ? -30.312 -11.578 -3.951 1 96.19 473 SER B O 1
ATOM 9995 N N . ILE B 1 474 ? -28.984 -9.781 -4.137 1 97.19 474 ILE B N 1
ATOM 9996 C CA . ILE B 1 474 ? -28.172 -10.195 -3 1 97.19 474 ILE B CA 1
ATOM 9997 C C . ILE B 1 474 ? -28.984 -10.062 -1.711 1 97.19 474 ILE B C 1
ATOM 9999 O O . ILE B 1 474 ? -28.812 -10.844 -0.776 1 97.19 474 ILE B O 1
ATOM 10003 N N . VAL B 1 475 ? -29.875 -9.055 -1.648 1 97.81 475 VAL B N 1
ATOM 10004 C CA . VAL B 1 475 ? -30.766 -8.914 -0.495 1 97.81 475 VAL B CA 1
ATOM 10005 C C . VAL B 1 475 ? -31.719 -10.102 -0.419 1 97.81 475 VAL B C 1
ATOM 10007 O O . VAL B 1 475 ? -31.938 -10.656 0.661 1 97.81 475 VAL B O 1
ATOM 10010 N N . LYS B 1 476 ? -32.281 -10.484 -1.573 1 97.75 476 LYS B N 1
ATOM 10011 C CA . LYS B 1 476 ? -33.094 -11.68 -1.631 1 97.75 476 LYS B CA 1
ATOM 10012 C C . LYS B 1 476 ? -32.375 -12.891 -1.061 1 97.75 476 LYS B C 1
ATOM 10014 O O . LYS B 1 476 ? -32.906 -13.602 -0.199 1 97.75 476 LYS B O 1
ATOM 10019 N N . TYR B 1 477 ? -31.172 -13.125 -1.504 1 98.19 477 TYR B N 1
ATOM 10020 C CA . TYR B 1 477 ? -30.375 -14.242 -1.009 1 98.19 477 TYR B CA 1
ATOM 10021 C C . TYR B 1 477 ? -30.203 -14.164 0.504 1 98.19 477 TYR B C 1
ATOM 10023 O O . TYR B 1 477 ? -30.422 -15.148 1.211 1 98.19 477 TYR B O 1
ATOM 10031 N N . ARG B 1 478 ? -29.844 -13.039 0.973 1 98.12 478 ARG B N 1
ATOM 10032 C CA . ARG B 1 478 ? -29.531 -12.805 2.381 1 98.12 47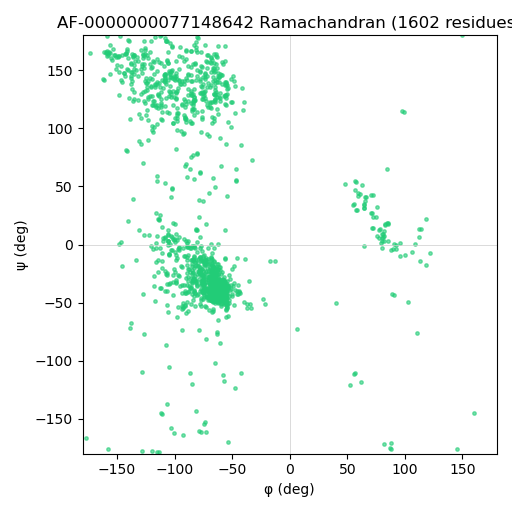8 ARG B CA 1
ATOM 10033 C C . ARG B 1 478 ? -30.75 -13.055 3.256 1 98.12 478 ARG B C 1
ATOM 10035 O O . ARG B 1 478 ? -30.641 -13.641 4.336 1 98.12 478 ARG B O 1
ATOM 10042 N N . LEU B 1 479 ? -31.922 -12.609 2.816 1 97.75 479 LEU B N 1
ATOM 10043 C CA . LEU B 1 479 ? -33.094 -12.555 3.686 1 97.75 479 LEU B CA 1
ATOM 10044 C C . LEU B 1 479 ? -33.875 -13.867 3.637 1 97.75 479 LEU B C 1
ATOM 10046 O O . LEU B 1 479 ? -34.594 -14.195 4.574 1 97.75 479 LEU B O 1
ATOM 10050 N N . LYS B 1 480 ? -33.719 -14.586 2.521 1 97.25 480 LYS B N 1
ATOM 10051 C CA . LYS B 1 480 ? -34.469 -15.828 2.4 1 97.25 480 LYS B CA 1
ATOM 10052 C C . LYS B 1 480 ? -34.094 -16.812 3.508 1 97.25 480 LYS B C 1
ATOM 10054 O O . LYS B 1 480 ? -32.906 -17.094 3.711 1 97.25 480 LYS B O 1
ATOM 10059 N N . GLY B 1 481 ? -35.125 -17.25 4.258 1 94.62 481 GLY B N 1
ATOM 10060 C CA . GLY B 1 481 ? -34.906 -18.266 5.285 1 94.62 481 GLY B CA 1
ATOM 10061 C C . GLY B 1 481 ? -34.625 -17.672 6.652 1 94.62 481 GLY B C 1
ATOM 10062 O O . GLY B 1 481 ? -34.406 -18.406 7.613 1 94.62 481 GLY B O 1
ATOM 10063 N N . LEU B 1 482 ? -34.594 -16.328 6.77 1 95.69 482 LEU B N 1
ATOM 10064 C CA . LEU B 1 482 ? -34.438 -15.711 8.078 1 95.69 482 LEU B CA 1
ATOM 10065 C C . LEU B 1 482 ? -35.562 -16.125 9.016 1 95.69 482 LEU B C 1
ATOM 10067 O O . LEU B 1 482 ? -36.719 -16.203 8.594 1 95.69 482 LEU B O 1
ATOM 10071 N N . SER B 1 483 ? -35.156 -16.391 10.227 1 94 483 SER B N 1
ATOM 10072 C CA . SER B 1 483 ? -36.156 -16.75 11.258 1 94 483 SER B CA 1
ATOM 10073 C C . SER B 1 483 ? -35.625 -16.391 12.648 1 94 483 SER B C 1
ATOM 10075 O O . SER B 1 483 ? -34.469 -15.984 12.812 1 94 483 SER B O 1
ATOM 10077 N N . LYS B 1 484 ? -36.469 -16.438 13.578 1 92.12 484 LYS B N 1
ATOM 10078 C CA . LYS B 1 484 ? -36.062 -16.203 14.969 1 92.12 484 LYS B CA 1
ATOM 10079 C C . LYS B 1 484 ? -35.562 -17.484 15.625 1 92.12 484 LYS B C 1
ATOM 10081 O O . LYS B 1 484 ? -36.156 -18.562 15.422 1 92.12 484 LYS B O 1
ATOM 10086 N N . ASN B 1 485 ? -34.469 -17.391 16.203 1 86.62 485 ASN B N 1
ATOM 10087 C CA . ASN B 1 485 ? -33.969 -18.578 16.922 1 86.62 485 ASN B CA 1
ATOM 10088 C C . ASN B 1 485 ? -34.625 -18.703 18.297 1 86.62 485 ASN B C 1
ATOM 10090 O O . ASN B 1 485 ? -35.469 -17.875 18.656 1 86.62 485 ASN B O 1
ATOM 10094 N N . ASN B 1 486 ? -34.281 -19.75 19.031 1 84.12 486 ASN B N 1
ATOM 10095 C CA . ASN B 1 486 ? -34.875 -20.062 20.312 1 84.12 486 ASN B CA 1
ATOM 10096 C C . ASN B 1 486 ? -34.594 -18.984 21.359 1 84.12 486 ASN B C 1
ATOM 10098 O O . ASN B 1 486 ? -35.375 -18.766 22.281 1 84.12 486 ASN B O 1
ATOM 10102 N N . SER B 1 487 ? -33.469 -18.312 21.203 1 82.12 487 SER B N 1
ATOM 10103 C CA . SER B 1 487 ? -33.062 -17.281 22.156 1 82.12 487 SER B CA 1
ATOM 10104 C C . SER B 1 487 ? -33.562 -15.898 21.719 1 82.12 487 SER B C 1
ATOM 10106 O O . SER B 1 487 ? -33.25 -14.898 22.359 1 82.12 487 SER B O 1
ATOM 10108 N N . GLY B 1 488 ? -34.344 -15.797 20.656 1 76.75 488 GLY B N 1
ATOM 10109 C CA . GLY B 1 488 ? -34.906 -14.539 20.188 1 76.75 488 GLY B CA 1
ATOM 10110 C C . GLY B 1 488 ? -34 -13.82 19.203 1 76.75 488 GLY B C 1
ATOM 10111 O O . GLY B 1 488 ? -34.375 -12.773 18.672 1 76.75 488 GLY B O 1
ATOM 10112 N N . GLY B 1 489 ? -32.844 -14.391 18.984 1 86.62 489 GLY B N 1
ATOM 10113 C CA . GLY B 1 489 ? -31.953 -13.812 18 1 86.62 489 GLY B CA 1
ATOM 10114 C C . GLY B 1 489 ? -32.312 -14.211 16.578 1 86.62 489 GLY B C 1
ATOM 10115 O O . GLY B 1 489 ? -33.25 -14.969 16.344 1 86.62 489 GLY B O 1
ATOM 10116 N N . VAL B 1 490 ? -31.719 -13.594 15.648 1 92.38 490 VAL B N 1
ATOM 10117 C CA . VAL B 1 490 ? -32 -13.852 14.242 1 92.38 490 VAL B CA 1
ATOM 10118 C C . VAL B 1 490 ? -31.203 -15.062 13.766 1 92.38 490 VAL B C 1
ATOM 10120 O O . VAL B 1 490 ? -29.984 -15.117 13.969 1 92.38 490 VAL B O 1
ATOM 10123 N N . GLN B 1 491 ? -31.875 -16 13.266 1 92.75 491 GLN B N 1
ATOM 10124 C CA . GLN B 1 491 ? -31.234 -17.141 12.625 1 92.75 491 GLN B CA 1
ATOM 10125 C C . GLN B 1 491 ? -31.031 -16.906 11.133 1 92.75 491 GLN B C 1
ATOM 10127 O O . GLN B 1 491 ? -32 -16.688 10.398 1 92.75 491 GLN B O 1
ATOM 10132 N N . ILE B 1 492 ? -29.828 -17.016 10.727 1 94.5 492 ILE B N 1
ATOM 10133 C CA . ILE B 1 492 ? -29.453 -16.719 9.344 1 94.5 492 ILE B CA 1
ATOM 10134 C C . ILE B 1 492 ? -29.203 -18.031 8.594 1 94.5 492 ILE B C 1
ATOM 10136 O O . ILE B 1 492 ? -28.453 -18.891 9.055 1 94.5 492 ILE B O 1
ATOM 10140 N N . SER B 1 493 ? -29.844 -18.188 7.484 1 93.69 493 SER B N 1
ATOM 10141 C CA . SER B 1 493 ? -29.719 -19.406 6.688 1 93.69 493 SER B CA 1
ATOM 10142 C C . SER B 1 493 ? -28.672 -19.234 5.59 1 93.69 493 SER B C 1
ATOM 10144 O O . SER B 1 493 ? -28 -20.203 5.223 1 93.69 493 SER B O 1
ATOM 10146 N N . ASN B 1 494 ? -28.594 -18.031 5.027 1 96.81 494 ASN B N 1
ATOM 10147 C CA . ASN B 1 494 ? -27.703 -17.719 3.918 1 96.81 494 ASN B CA 1
ATOM 10148 C C . ASN B 1 494 ? -26.641 -16.688 4.316 1 96.81 494 ASN B C 1
ATOM 10150 O O . ASN B 1 494 ? -26.984 -15.555 4.664 1 96.81 494 ASN B O 1
ATOM 10154 N N . ARG B 1 495 ? -25.391 -17.109 4.207 1 97.75 495 ARG B N 1
ATOM 10155 C CA . ARG B 1 495 ? -24.297 -16.281 4.676 1 97.75 495 ARG B CA 1
ATOM 10156 C C . ARG B 1 495 ? -23.562 -15.625 3.51 1 97.75 495 ARG B C 1
ATOM 10158 O O . ARG B 1 495 ? -23.469 -16.203 2.426 1 97.75 495 ARG B O 1
ATOM 10165 N N . ILE B 1 496 ? -23.094 -14.414 3.799 1 98.5 496 ILE B N 1
ATOM 10166 C CA . ILE B 1 496 ? -22.391 -13.648 2.773 1 98.5 496 ILE B CA 1
ATOM 10167 C C . ILE B 1 496 ? -21.016 -13.211 3.301 1 98.5 496 ILE B C 1
ATOM 10169 O O . ILE B 1 496 ? -20.922 -12.641 4.391 1 98.5 496 ILE B O 1
ATOM 10173 N N . ILE B 1 497 ? -19.969 -13.586 2.629 1 98.69 497 ILE B N 1
ATOM 10174 C CA . ILE B 1 497 ? -18.641 -13 2.785 1 98.69 497 ILE B CA 1
ATOM 10175 C C . ILE B 1 497 ? -18.406 -11.961 1.689 1 98.69 497 ILE B C 1
ATOM 10177 O O . ILE B 1 497 ? -18.25 -12.312 0.518 1 98.69 497 ILE B O 1
ATOM 10181 N N . ALA B 1 498 ? -18.391 -10.68 2.035 1 98.5 498 ALA B N 1
ATOM 10182 C CA . ALA B 1 498 ? -18.25 -9.609 1.049 1 98.5 498 ALA B CA 1
ATOM 10183 C C . ALA B 1 498 ? -16.781 -9.211 0.887 1 98.5 498 ALA B C 1
ATOM 10185 O O . ALA B 1 498 ? -16.125 -8.844 1.861 1 98.5 498 ALA B O 1
ATOM 10186 N N . LYS B 1 499 ? -16.281 -9.32 -0.216 1 96.44 499 LYS B N 1
ATOM 10187 C CA . LYS B 1 499 ? -14.914 -8.93 -0.564 1 96.44 499 LYS B CA 1
ATOM 10188 C C . LYS B 1 499 ? -14.891 -7.543 -1.208 1 96.44 499 LYS B C 1
ATOM 10190 O O . LYS B 1 499 ? -15.477 -7.336 -2.271 1 96.44 499 LYS B O 1
ATOM 10195 N N . ALA B 1 500 ? -14.273 -6.598 -0.635 1 94.81 500 ALA B N 1
ATOM 10196 C CA . ALA B 1 500 ? -14.266 -5.219 -1.111 1 94.81 500 ALA B CA 1
ATOM 10197 C C . ALA B 1 500 ? -13.062 -4.453 -0.558 1 94.81 500 ALA B C 1
ATOM 10199 O O . ALA B 1 500 ? -12.422 -4.902 0.398 1 94.81 500 ALA B O 1
ATOM 10200 N N . SER B 1 501 ? -12.727 -3.365 -1.159 1 92.56 501 SER B N 1
ATOM 10201 C CA . SER B 1 501 ? -11.617 -2.533 -0.711 1 92.56 501 SER B CA 1
ATOM 10202 C C . SER B 1 501 ? -12.094 -1.147 -0.294 1 92.56 501 SER B C 1
ATOM 10204 O O . SER B 1 501 ? -11.484 -0.504 0.562 1 92.56 501 SER B O 1
ATOM 10206 N N . ARG B 1 502 ? -13.211 -0.648 -0.844 1 90.56 502 ARG B N 1
ATOM 10207 C CA . ARG B 1 502 ? -13.68 0.714 -0.609 1 90.56 502 ARG B CA 1
ATOM 10208 C C . ARG B 1 502 ? -14.523 0.792 0.657 1 90.56 502 ARG B C 1
ATOM 10210 O O . ARG B 1 502 ? -15.469 0.02 0.824 1 90.56 502 ARG B O 1
ATOM 10217 N N . PRO B 1 503 ? -14.266 1.749 1.525 1 91.12 503 PRO B N 1
ATOM 10218 C CA . PRO B 1 503 ? -15 1.876 2.787 1 91.12 503 PRO B CA 1
ATOM 10219 C C . PRO B 1 503 ? -16.5 2.055 2.58 1 91.12 503 PRO B C 1
ATOM 10221 O O . PRO B 1 503 ? -17.297 1.49 3.33 1 91.12 503 PRO B O 1
ATOM 10224 N N . GLU B 1 504 ? -16.922 2.783 1.519 1 90.31 504 GLU B N 1
ATOM 10225 C CA . GLU B 1 504 ? -18.344 3.031 1.293 1 90.31 504 GLU B CA 1
ATOM 10226 C C . GLU B 1 504 ? -19.078 1.745 0.926 1 90.31 504 GLU B C 1
ATOM 10228 O O . GLU B 1 504 ? -20.219 1.546 1.321 1 90.31 504 GLU B O 1
ATOM 10233 N N . VAL B 1 505 ? -18.422 0.893 0.135 1 93.81 505 VAL B N 1
ATOM 10234 C CA . VAL B 1 505 ? -19 -0.391 -0.237 1 93.81 505 VAL B CA 1
ATOM 10235 C C . VAL B 1 505 ? -19.078 -1.3 0.988 1 93.81 505 VAL B C 1
ATOM 10237 O O . VAL B 1 505 ? -20.094 -1.944 1.229 1 93.81 505 VAL B O 1
ATOM 10240 N N . ILE B 1 506 ? -18.047 -1.285 1.757 1 97 506 ILE B N 1
ATOM 10241 C CA . ILE B 1 506 ? -17.984 -2.111 2.957 1 97 506 ILE B CA 1
ATOM 10242 C C . ILE B 1 506 ? -19.031 -1.65 3.957 1 97 506 ILE B C 1
ATOM 10244 O O . ILE B 1 506 ? -19.703 -2.475 4.594 1 97 506 ILE B O 1
ATOM 10248 N N . GLU B 1 507 ? -19.188 -0.318 4.059 1 95.88 507 GLU B N 1
ATOM 10249 C CA . GLU B 1 507 ? -20.234 0.203 4.934 1 95.88 507 GLU B CA 1
ATOM 10250 C C . GLU B 1 507 ? -21.609 -0.308 4.516 1 95.88 507 GLU B C 1
ATOM 10252 O O . GLU B 1 507 ? -22.422 -0.654 5.363 1 95.88 507 GLU B O 1
ATOM 10257 N N . ALA B 1 508 ? -21.859 -0.368 3.24 1 96.56 508 ALA B N 1
ATOM 10258 C CA . ALA B 1 508 ? -23.125 -0.867 2.736 1 96.56 508 ALA B CA 1
ATOM 10259 C C . ALA B 1 508 ? -23.344 -2.322 3.143 1 96.56 508 ALA B C 1
ATOM 10261 O O . ALA B 1 508 ? -24.453 -2.701 3.545 1 96.56 508 ALA B O 1
ATOM 10262 N N . PHE B 1 509 ? -22.328 -3.129 3.143 1 98.19 509 PHE B N 1
ATOM 10263 C CA . PHE B 1 509 ? -22.438 -4.543 3.482 1 98.19 509 PHE B CA 1
ATOM 10264 C C . PHE B 1 509 ? -22.531 -4.73 4.992 1 98.19 509 PHE B C 1
ATOM 10266 O O . PHE B 1 509 ? -23.016 -5.754 5.465 1 98.19 509 PHE B O 1
ATOM 10273 N N . LEU B 1 510 ? -21.984 -3.77 5.727 1 98.19 510 LEU B N 1
ATOM 10274 C CA . LEU B 1 510 ? -22.031 -3.814 7.184 1 98.19 510 LEU B CA 1
ATOM 10275 C C . LEU B 1 510 ? -23.375 -3.303 7.695 1 98.19 510 LEU B C 1
ATOM 10277 O O . LEU B 1 510 ? -23.688 -3.461 8.875 1 98.19 510 LEU B O 1
ATOM 10281 N N . SER B 1 511 ? -24.156 -2.676 6.848 1 97.31 511 SER B N 1
ATOM 10282 C CA . SER B 1 511 ? -25.453 -2.109 7.203 1 97.31 511 SER B CA 1
ATOM 10283 C C . SER B 1 511 ? -26.594 -3.09 6.918 1 97.31 511 SER B C 1
ATOM 10285 O O . SER B 1 511 ? -26.406 -4.066 6.188 1 97.31 511 SER B O 1
ATOM 10287 N N . PRO B 1 512 ? -27.766 -2.857 7.551 1 96.44 512 PRO B N 1
ATOM 10288 C CA . PRO B 1 512 ? -28.922 -3.639 7.133 1 96.44 512 PRO B CA 1
ATOM 10289 C C . PRO B 1 512 ? -29.328 -3.375 5.68 1 96.44 512 PRO B C 1
ATOM 10291 O O . PRO B 1 512 ? -28.906 -2.377 5.094 1 96.44 512 PRO B O 1
ATOM 10294 N N . ALA B 1 513 ? -30.078 -4.293 5.184 1 97.56 513 ALA B N 1
ATOM 10295 C CA . ALA B 1 513 ? -30.578 -4.105 3.822 1 97.56 513 ALA B CA 1
ATOM 10296 C C . ALA B 1 513 ? -31.312 -2.781 3.684 1 97.56 513 ALA B C 1
ATOM 10298 O O . ALA B 1 513 ? -32.062 -2.393 4.574 1 97.56 513 ALA B O 1
ATOM 10299 N N . PRO B 1 514 ? -31.078 -2.043 2.586 1 94.94 514 PRO B N 1
ATOM 10300 C CA . PRO B 1 514 ? -31.797 -0.788 2.377 1 94.94 514 PRO B CA 1
ATOM 10301 C C . PRO B 1 514 ? -33.312 -0.97 2.41 1 94.94 514 PRO B C 1
ATOM 10303 O O . PRO B 1 514 ? -33.844 -1.893 1.785 1 94.94 514 PRO B O 1
ATOM 10306 N N . GLU B 1 515 ? -33.969 -0.066 3.014 1 93.88 515 GLU B N 1
ATOM 10307 C CA . GLU B 1 515 ? -35.406 -0.152 3.219 1 93.88 515 GLU B CA 1
ATOM 10308 C C . GLU B 1 515 ? -36.156 -0.184 1.888 1 93.88 515 GLU B C 1
ATOM 10310 O O . GLU B 1 515 ? -37.125 -0.932 1.729 1 93.88 515 GLU B O 1
ATOM 10315 N N . ARG B 1 516 ? -35.688 0.569 1.039 1 95.12 516 ARG B N 1
ATOM 10316 C CA . ARG B 1 516 ? -36.344 0.646 -0.266 1 95.12 516 ARG B CA 1
ATOM 10317 C C . ARG B 1 516 ? -36.312 -0.706 -0.971 1 95.12 516 ARG B C 1
ATOM 10319 O O . ARG B 1 516 ? -37.312 -1.113 -1.577 1 95.12 516 ARG B O 1
ATOM 10326 N N . ILE B 1 517 ? -35.25 -1.415 -0.847 1 96.44 517 ILE B N 1
ATOM 10327 C CA . ILE B 1 517 ? -35.125 -2.715 -1.494 1 96.44 517 ILE B CA 1
ATOM 10328 C C . ILE B 1 517 ? -35.969 -3.748 -0.765 1 96.44 517 ILE B C 1
ATOM 10330 O O . ILE B 1 517 ? -36.656 -4.551 -1.398 1 96.44 517 ILE B O 1
ATOM 10334 N N . VAL B 1 518 ? -36.031 -3.709 0.532 1 97 518 VAL B N 1
ATOM 10335 C CA . VAL B 1 518 ? -36.812 -4.645 1.331 1 97 518 VAL B CA 1
ATOM 10336 C C . VAL B 1 518 ? -38.312 -4.465 1.029 1 97 518 VAL B C 1
ATOM 10338 O O . VAL B 1 518 ? -39.031 -5.445 0.839 1 97 518 VAL B O 1
ATOM 10341 N N . LYS B 1 519 ? -38.688 -3.203 0.921 1 95.94 519 LYS B N 1
ATOM 10342 C CA . LYS B 1 519 ? -40.094 -2.902 0.61 1 95.94 519 LYS B CA 1
ATOM 10343 C C . LYS B 1 519 ? -40.469 -3.447 -0.762 1 95.94 519 LYS B C 1
ATOM 10345 O O . LYS B 1 519 ? -41.531 -4.039 -0.921 1 95.94 519 LYS B O 1
ATOM 10350 N N . LYS B 1 520 ? -39.656 -3.297 -1.66 1 96.38 520 LYS B N 1
ATOM 10351 C CA . LYS B 1 520 ? -39.906 -3.785 -3.014 1 96.38 520 LYS B CA 1
ATOM 10352 C C . LYS B 1 520 ? -40.031 -5.309 -3.037 1 96.38 520 LYS B C 1
ATOM 10354 O O . LYS B 1 520 ? -40.938 -5.859 -3.637 1 96.38 520 LYS B O 1
ATOM 10359 N N . LEU B 1 521 ? -39.125 -5.973 -2.398 1 97.12 521 LEU B N 1
ATOM 10360 C CA . LEU B 1 521 ? -39.125 -7.43 -2.371 1 97.12 521 LEU B CA 1
ATOM 10361 C C . LEU B 1 521 ? -40.344 -7.953 -1.65 1 97.12 521 LEU B C 1
ATOM 10363 O O . LEU B 1 521 ? -40.906 -8.992 -2.029 1 97.12 521 LEU B O 1
ATOM 10367 N N . LEU B 1 522 ? -40.75 -7.254 -0.695 1 96.5 522 LEU B N 1
ATOM 10368 C CA . LEU B 1 522 ? -41.969 -7.621 0.037 1 96.5 522 LEU B CA 1
ATOM 10369 C C . LEU B 1 522 ? -43.219 -7.461 -0.839 1 96.5 522 LEU B C 1
ATOM 10371 O O . LEU B 1 522 ? -44.062 -8.352 -0.884 1 96.5 522 LEU B O 1
ATOM 10375 N N . GLU B 1 523 ? -43.281 -6.375 -1.527 1 97.12 523 GLU B N 1
ATOM 10376 C CA . GLU B 1 523 ? -44.406 -6.105 -2.422 1 97.12 523 GLU B CA 1
ATOM 10377 C C . GLU B 1 523 ? -44.5 -7.145 -3.535 1 97.12 523 GLU B C 1
ATOM 10379 O O . GLU B 1 523 ? -45.594 -7.504 -3.98 1 97.12 523 GLU B O 1
ATOM 10384 N N . GLU B 1 524 ? -43.406 -7.691 -3.945 1 97 524 GLU B N 1
ATOM 10385 C CA . GLU B 1 524 ? -43.344 -8.68 -5.02 1 97 524 GLU B CA 1
ATOM 10386 C C . GLU B 1 524 ? -43.5 -10.094 -4.477 1 97 524 GLU B C 1
ATOM 10388 O O . GLU B 1 524 ? -43.406 -11.07 -5.23 1 97 524 GLU B O 1
ATOM 10393 N N . ASN B 1 525 ? -43.625 -10.203 -3.215 1 96.44 525 ASN B N 1
ATOM 10394 C CA . ASN B 1 525 ? -43.812 -11.469 -2.525 1 96.44 525 ASN B CA 1
ATOM 10395 C C . ASN B 1 525 ? -42.594 -12.383 -2.672 1 96.44 525 ASN B C 1
ATOM 10397 O O . ASN B 1 525 ? -42.75 -13.602 -2.783 1 96.44 525 ASN B O 1
ATOM 10401 N N . VAL B 1 526 ? -41.5 -11.711 -2.754 1 96.56 526 VAL B N 1
ATOM 10402 C CA . VAL B 1 526 ? -40.25 -12.445 -2.842 1 96.56 526 VAL B CA 1
ATOM 10403 C C . VAL B 1 526 ? -39.781 -12.844 -1.443 1 96.56 526 VAL B C 1
ATOM 10405 O O . VAL B 1 526 ? -39.156 -13.891 -1.268 1 96.56 526 VAL B O 1
ATOM 10408 N N . ILE B 1 527 ? -40.125 -11.992 -0.407 1 96.75 527 ILE B N 1
ATOM 10409 C CA . ILE B 1 527 ? -39.844 -12.281 0.988 1 96.75 527 ILE B CA 1
ATOM 10410 C C . ILE B 1 527 ? -41.094 -12.164 1.833 1 96.75 527 ILE B C 1
ATOM 10412 O O . ILE B 1 527 ? -42.094 -11.594 1.39 1 96.75 527 ILE B O 1
ATOM 10416 N N . THR B 1 528 ? -41 -12.734 3.012 1 96.88 528 THR B N 1
ATOM 10417 C CA . THR B 1 528 ? -42.125 -12.672 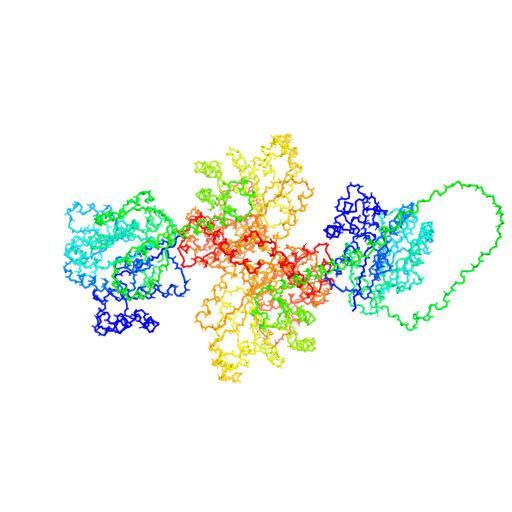3.949 1 96.88 528 THR B CA 1
ATOM 10418 C C . THR B 1 528 ? -42.031 -11.438 4.84 1 96.88 528 THR B C 1
ATOM 10420 O O . THR B 1 528 ? -40.969 -10.781 4.875 1 96.88 528 THR B O 1
ATOM 10423 N N . THR B 1 529 ? -43.062 -11.133 5.531 1 96.31 529 THR B N 1
ATOM 10424 C CA . THR B 1 529 ? -43.094 -10.031 6.488 1 96.31 529 THR B CA 1
ATOM 10425 C C . THR B 1 529 ? -42.094 -10.273 7.613 1 96.31 529 THR B C 1
ATOM 10427 O O . THR B 1 529 ? -41.438 -9.336 8.078 1 96.31 529 THR B O 1
ATOM 10430 N N . GLU B 1 530 ? -41.969 -11.492 7.941 1 95.44 530 GLU B N 1
ATOM 10431 C CA . GLU B 1 530 ? -41 -11.828 9 1 95.44 530 GLU B CA 1
ATOM 10432 C C . GLU B 1 530 ? -39.562 -11.586 8.547 1 95.44 530 GLU B C 1
ATOM 10434 O O . GLU B 1 530 ? -38.781 -11.008 9.281 1 95.44 530 GLU B O 1
ATOM 10439 N N . GLU B 1 531 ? -39.312 -12.031 7.402 1 96.88 531 GLU B N 1
ATOM 10440 C CA . GLU B 1 531 ? -38 -11.812 6.84 1 96.88 531 GLU B CA 1
ATOM 10441 C C . GLU B 1 531 ? -37.656 -10.32 6.75 1 96.88 531 GLU B C 1
ATOM 10443 O O . GLU B 1 531 ? -36.531 -9.898 7.055 1 96.88 531 GLU B O 1
ATOM 10448 N N . ALA B 1 532 ? -38.625 -9.484 6.375 1 96.88 532 ALA B N 1
ATOM 10449 C CA . ALA B 1 532 ? -38.438 -8.039 6.25 1 96.88 532 ALA B CA 1
ATOM 10450 C C . ALA B 1 532 ? -38.156 -7.398 7.605 1 96.88 532 ALA B C 1
ATOM 10452 O O . ALA B 1 532 ? -37.281 -6.559 7.73 1 96.88 532 ALA B O 1
ATOM 10453 N N . GLU B 1 533 ? -38.844 -7.84 8.602 1 94.81 533 GLU B N 1
ATOM 10454 C CA . GLU B 1 533 ? -38.688 -7.281 9.938 1 94.81 533 GLU B CA 1
ATOM 10455 C C . GLU B 1 533 ? -37.344 -7.656 10.531 1 94.81 533 GLU B C 1
ATOM 10457 O O . GLU B 1 533 ? -36.656 -6.809 11.109 1 94.81 533 GLU B O 1
ATOM 10462 N N . LEU B 1 534 ? -36.969 -8.859 10.312 1 94.81 534 LEU B N 1
ATOM 10463 C CA . LEU B 1 534 ? -35.719 -9.359 10.867 1 94.81 534 LEU B CA 1
ATOM 10464 C C . LEU B 1 534 ? -34.531 -8.742 10.156 1 94.81 534 LEU B C 1
ATOM 10466 O O . LEU B 1 534 ? -33.438 -8.672 10.719 1 94.81 534 LEU B O 1
ATOM 10470 N N . SER B 1 535 ? -34.719 -8.328 8.953 1 95.69 535 SER B N 1
ATOM 10471 C CA . SER B 1 535 ? -33.656 -7.789 8.133 1 95.69 535 SER B CA 1
ATOM 10472 C C . SER B 1 535 ? -33.062 -6.523 8.758 1 95.69 535 SER B C 1
ATOM 10474 O O . SER B 1 535 ? -31.906 -6.172 8.5 1 95.69 535 SER B O 1
ATOM 10476 N N . LYS B 1 536 ? -33.781 -5.863 9.625 1 94.06 536 LYS B N 1
ATOM 10477 C CA . LYS B 1 536 ? -33.375 -4.605 10.242 1 94.06 536 LYS B CA 1
ATOM 10478 C C . LYS B 1 536 ? -32.312 -4.84 11.312 1 94.06 536 LYS B C 1
ATOM 10480 O O . LYS B 1 536 ? -31.609 -3.906 11.719 1 94.06 536 LYS B O 1
ATOM 10485 N N . ASN B 1 537 ? -32.156 -6.074 11.688 1 93.56 537 ASN B N 1
ATOM 10486 C CA . ASN B 1 537 ? -31.344 -6.363 12.852 1 93.56 537 ASN B CA 1
ATOM 10487 C C . ASN B 1 537 ? -30.031 -7.051 12.461 1 93.56 537 ASN B C 1
ATOM 10489 O O . ASN B 1 537 ? -29.25 -7.449 13.328 1 93.56 537 ASN B O 1
ATOM 10493 N N . ILE B 1 538 ? -29.844 -7.191 11.188 1 95.69 538 ILE B N 1
ATOM 10494 C CA . ILE B 1 538 ? -28.625 -7.891 10.758 1 95.69 538 ILE B CA 1
ATOM 10495 C C . ILE B 1 538 ? -27.969 -7.125 9.617 1 95.69 538 ILE B C 1
ATOM 10497 O O . ILE B 1 538 ? -28.641 -6.457 8.836 1 95.69 538 ILE B O 1
ATOM 10501 N N . PRO B 1 539 ? -26.625 -7.172 9.555 1 97.88 539 PRO B N 1
ATOM 10502 C CA . PRO B 1 539 ? -25.953 -6.645 8.367 1 97.88 539 PRO B CA 1
ATOM 10503 C C . PRO B 1 539 ? -26.156 -7.523 7.137 1 97.88 539 PRO B C 1
ATOM 10505 O O . PRO B 1 539 ? -26.578 -8.672 7.258 1 97.88 539 PRO B O 1
ATOM 10508 N N . ILE B 1 540 ? -25.906 -7.023 5.957 1 98.19 540 ILE B N 1
ATOM 10509 C CA . ILE B 1 540 ? -25.969 -7.793 4.723 1 98.19 540 ILE B CA 1
ATOM 10510 C C . ILE B 1 540 ? -24.906 -8.883 4.73 1 98.19 540 ILE B C 1
ATOM 10512 O O . ILE B 1 540 ? -25.172 -10.023 4.344 1 98.19 540 ILE B O 1
ATOM 10516 N N . ALA B 1 541 ? -23.719 -8.555 5.27 1 98.25 541 ALA B N 1
ATOM 10517 C CA . ALA B 1 541 ? -22.625 -9.516 5.254 1 98.25 541 ALA B CA 1
ATOM 10518 C C . ALA B 1 541 ? -22.359 -10.07 6.652 1 98.25 541 ALA B C 1
ATOM 10520 O O . ALA B 1 541 ? -22.422 -9.328 7.641 1 98.25 541 ALA B O 1
ATOM 10521 N N . ASP B 1 542 ? -22.016 -11.383 6.695 1 97.44 542 ASP B N 1
ATOM 10522 C CA . ASP B 1 542 ? -21.562 -12.016 7.934 1 97.44 542 ASP B CA 1
ATOM 10523 C C . ASP B 1 542 ? -20.078 -11.742 8.188 1 97.44 542 ASP B C 1
ATOM 10525 O O . ASP B 1 542 ? -19.656 -11.641 9.336 1 97.44 542 ASP B O 1
ATOM 10529 N N . ASP B 1 543 ? -19.359 -11.641 7.172 1 98.5 543 ASP B N 1
ATOM 10530 C CA . ASP B 1 543 ? -17.906 -11.414 7.199 1 98.5 543 ASP B CA 1
ATOM 10531 C C . ASP B 1 543 ? -17.484 -10.516 6.047 1 98.5 543 ASP B C 1
ATOM 10533 O O . ASP B 1 543 ? -18.109 -10.508 4.984 1 98.5 543 ASP B O 1
ATOM 10537 N N . ILE B 1 544 ? -16.469 -9.742 6.305 1 98.56 544 ILE B N 1
ATOM 10538 C CA . ILE B 1 544 ? -15.875 -8.875 5.297 1 98.56 544 ILE B CA 1
ATOM 10539 C C . ILE B 1 544 ? -14.453 -9.336 4.988 1 98.56 544 ILE B C 1
ATOM 10541 O O . ILE B 1 544 ? -13.672 -9.617 5.898 1 98.56 544 ILE B O 1
ATOM 10545 N N . CYS B 1 545 ? -14.148 -9.516 3.75 1 98.12 545 CYS B N 1
ATOM 10546 C CA . CYS B 1 545 ? -12.781 -9.711 3.291 1 98.12 545 CYS B CA 1
ATOM 10547 C C . CYS B 1 545 ? -12.211 -8.43 2.695 1 98.12 545 CYS B C 1
ATOM 10549 O O . CYS B 1 545 ? -12.602 -8.023 1.598 1 98.12 545 CYS B O 1
ATOM 10551 N N . VAL B 1 546 ? -11.336 -7.762 3.445 1 97.19 546 VAL B N 1
ATOM 10552 C CA . VAL B 1 546 ? -10.664 -6.574 2.928 1 97.19 546 VAL B CA 1
ATOM 10553 C C . VAL B 1 546 ? -9.641 -6.98 1.868 1 97.19 546 VAL B C 1
ATOM 10555 O O . VAL B 1 546 ? -8.695 -7.719 2.158 1 97.19 546 VAL B O 1
ATOM 10558 N N . GLU B 1 547 ? -9.875 -6.469 0.731 1 94.94 547 GLU B N 1
ATOM 10559 C CA . GLU B 1 547 ? -9.055 -6.883 -0.403 1 94.94 547 GLU B CA 1
ATOM 10560 C C . GLU B 1 547 ? -8.07 -5.789 -0.801 1 94.94 547 GLU B C 1
ATOM 10562 O O . GLU B 1 547 ? -8.477 -4.703 -1.218 1 94.94 547 GLU B O 1
ATOM 10567 N N . GLY B 1 548 ? -6.75 -6.082 -0.614 1 92.69 548 GLY B N 1
ATOM 10568 C CA . GLY B 1 548 ? -5.723 -5.211 -1.157 1 92.69 548 GLY B CA 1
ATOM 10569 C C . GLY B 1 548 ? -5.559 -5.344 -2.66 1 92.69 548 GLY B C 1
ATOM 10570 O O . GLY B 1 548 ? -6.527 -5.609 -3.373 1 92.69 548 GLY B O 1
ATOM 10571 N N . ASP B 1 549 ? -4.355 -5.02 -3.152 1 89.31 549 ASP B N 1
ATOM 10572 C CA . ASP B 1 549 ? -4.078 -5.102 -4.582 1 89.31 549 ASP B CA 1
ATOM 10573 C C . ASP B 1 549 ? -4.133 -6.551 -5.07 1 89.31 549 ASP B C 1
ATOM 10575 O O . ASP B 1 549 ? -3.264 -7.355 -4.734 1 89.31 549 ASP B O 1
ATOM 10579 N N . SER B 1 550 ? -5.238 -6.879 -5.812 1 88.75 550 SER B N 1
ATOM 10580 C CA . SER B 1 550 ? -5.516 -8.242 -6.254 1 88.75 550 SER B CA 1
ATOM 10581 C C . SER B 1 550 ? -5.512 -8.344 -7.777 1 88.75 550 SER B C 1
ATOM 10583 O O . SER B 1 550 ? -5.273 -7.352 -8.469 1 88.75 550 SER B O 1
ATOM 10585 N N . ALA B 1 551 ? -5.719 -9.555 -8.273 1 88.06 551 ALA B N 1
ATOM 10586 C CA . ALA B 1 551 ? -5.703 -9.805 -9.711 1 88.06 551 ALA B CA 1
ATOM 10587 C C . ALA B 1 551 ? -7.062 -9.516 -10.336 1 88.06 551 ALA B C 1
ATOM 10589 O O . ALA B 1 551 ? -7.168 -9.328 -11.547 1 88.06 551 ALA B O 1
ATOM 10590 N N . GLY B 1 552 ? -8.109 -9.531 -9.609 1 85.5 552 GLY B N 1
ATOM 10591 C CA . GLY B 1 552 ? -9.422 -9.125 -10.109 1 85.5 552 GLY B CA 1
ATOM 10592 C C . GLY B 1 552 ? -9.578 -7.625 -10.203 1 85.5 552 GLY B C 1
ATOM 10593 O O . GLY B 1 552 ? -8.609 -6.902 -10.453 1 85.5 552 GLY B O 1
ATOM 10594 N N . HIS B 1 553 ? -10.789 -7.172 -10.266 1 84.25 553 HIS B N 1
ATOM 10595 C CA . HIS B 1 553 ? -10.992 -5.727 -10.203 1 84.25 553 HIS B CA 1
ATOM 10596 C C . HIS B 1 553 ? -10.242 -5.121 -9.016 1 84.25 553 HIS B C 1
ATOM 10598 O O . HIS B 1 553 ? -10.367 -5.598 -7.887 1 84.25 553 HIS B O 1
ATOM 10604 N N . THR B 1 554 ? -9.398 -4.188 -9.312 1 84.12 554 THR B N 1
ATOM 10605 C CA . THR B 1 554 ? -8.562 -3.672 -8.234 1 84.12 554 THR B CA 1
ATOM 10606 C C . THR B 1 554 ? -8.445 -2.154 -8.32 1 84.12 554 THR B C 1
ATOM 10608 O O . THR B 1 554 ? -8.367 -1.593 -9.414 1 84.12 554 THR B O 1
ATOM 10611 N N . ASP B 1 555 ? -8.383 -1.556 -7.109 1 81.25 555 ASP B N 1
ATOM 10612 C CA . ASP B 1 555 ? -8.078 -0.135 -6.973 1 81.25 555 ASP B CA 1
ATOM 10613 C C . ASP B 1 555 ? -6.613 0.077 -6.59 1 81.25 555 ASP B C 1
ATOM 10615 O O . ASP B 1 555 ? -6.199 1.2 -6.297 1 81.25 555 ASP B O 1
ATOM 10619 N N . GLY B 1 556 ? -5.855 -1.055 -6.531 1 85.75 556 GLY B N 1
ATOM 10620 C CA . GLY B 1 556 ? -4.438 -0.963 -6.207 1 85.75 556 GLY B CA 1
ATOM 10621 C C . GLY B 1 556 ? -4.18 -0.601 -4.758 1 85.75 556 GLY B C 1
ATOM 10622 O O . GLY B 1 556 ? -3.148 -0.004 -4.438 1 85.75 556 GLY B O 1
ATOM 10623 N N . SER B 1 557 ? -5.062 -0.93 -3.885 1 86.88 557 SER B N 1
ATOM 10624 C CA . SER B 1 557 ? -4.949 -0.546 -2.48 1 86.88 557 SER B CA 1
ATOM 10625 C C . SER B 1 557 ? -3.941 -1.423 -1.748 1 86.88 557 SER B C 1
ATOM 10627 O O . SER B 1 557 ? -3.727 -2.578 -2.123 1 86.88 557 SER B O 1
ATOM 10629 N N . VAL B 1 558 ? -3.398 -0.793 -0.687 1 90.06 558 VAL B N 1
ATOM 10630 C CA . VAL B 1 558 ? -2.451 -1.498 0.172 1 90.06 558 VAL B CA 1
ATOM 10631 C C . VAL B 1 558 ? -3.166 -2.008 1.421 1 90.06 558 VAL B C 1
ATOM 10633 O O . VAL B 1 558 ? -3.775 -1.229 2.158 1 90.06 558 VAL B O 1
ATOM 10636 N N . LEU B 1 559 ? -3.049 -3.299 1.662 1 93.19 559 LEU B N 1
ATOM 10637 C CA . LEU B 1 559 ? -3.85 -3.959 2.689 1 93.19 559 LEU B CA 1
ATOM 10638 C C . LEU B 1 559 ? -3.582 -3.346 4.059 1 93.19 559 LEU B C 1
ATOM 10640 O O . LEU B 1 559 ? -4.52 -3.059 4.809 1 93.19 559 LEU B O 1
ATOM 10644 N N . TYR B 1 560 ? -2.299 -3.145 4.422 1 92.81 560 TYR B N 1
ATOM 10645 C CA . TYR B 1 560 ? -1.963 -2.674 5.762 1 92.81 560 TYR B CA 1
ATOM 10646 C C . TYR B 1 560 ? -2.318 -1.201 5.93 1 92.81 560 TYR B C 1
ATOM 10648 O O . TYR B 1 560 ? -2.287 -0.67 7.043 1 92.81 560 TYR B O 1
ATOM 10656 N N . THR B 1 561 ? -2.639 -0.5 4.891 1 91 561 THR B N 1
ATOM 10657 C CA . THR B 1 561 ? -3.098 0.882 4.961 1 91 561 THR B CA 1
ATOM 10658 C C . THR B 1 561 ? -4.609 0.942 5.152 1 91 561 THR B C 1
ATOM 10660 O O . THR B 1 561 ? -5.113 1.763 5.922 1 91 561 THR B O 1
ATOM 10663 N N . ILE B 1 562 ? -5.379 0.013 4.535 1 92.25 562 ILE B N 1
ATOM 10664 C CA . ILE B 1 562 ? -6.832 0.136 4.52 1 92.25 562 ILE B CA 1
ATOM 10665 C C . ILE B 1 562 ? -7.434 -0.692 5.652 1 92.25 562 ILE B C 1
ATOM 10667 O O . ILE B 1 562 ? -8.508 -0.368 6.168 1 92.25 562 ILE B O 1
ATOM 10671 N N . MET B 1 563 ? -6.793 -1.746 6.102 1 93.88 563 MET B N 1
ATOM 10672 C CA . MET B 1 563 ? -7.344 -2.676 7.082 1 93.88 563 MET B CA 1
ATOM 10673 C C . MET B 1 563 ? -7.652 -1.963 8.391 1 93.88 563 MET B C 1
ATOM 10675 O O . MET B 1 563 ? -8.742 -2.117 8.945 1 93.88 563 MET B O 1
ATOM 10679 N N . PRO B 1 564 ? -6.68 -1.109 8.914 1 91.19 564 PRO B N 1
ATOM 10680 C CA . PRO B 1 564 ? -7.008 -0.414 10.156 1 91.19 564 PRO B CA 1
ATOM 10681 C C . PRO B 1 564 ? -8.234 0.488 10.023 1 91.19 564 PRO B C 1
ATOM 10683 O O . PRO B 1 564 ? -9.047 0.571 10.945 1 91.19 564 PRO B O 1
ATOM 10686 N N . VAL B 1 565 ? -8.398 1.087 8.914 1 91.19 565 VAL B N 1
ATOM 10687 C CA . VAL B 1 565 ? -9.531 1.977 8.656 1 91.19 565 VAL B CA 1
ATOM 10688 C C . VAL B 1 565 ? -10.828 1.173 8.625 1 91.19 565 VAL B C 1
ATOM 10690 O O . VAL B 1 565 ? -11.828 1.575 9.219 1 91.19 565 VAL B O 1
ATOM 10693 N N . ILE B 1 566 ? -10.844 0.027 8.016 1 95.38 566 ILE B N 1
ATOM 10694 C CA . ILE B 1 566 ? -12.031 -0.804 7.848 1 95.38 566 ILE B CA 1
ATOM 10695 C C . ILE B 1 566 ? -12.43 -1.417 9.188 1 95.38 566 ILE B C 1
ATOM 10697 O O . ILE B 1 566 ? -13.617 -1.529 9.5 1 95.38 566 ILE B O 1
ATOM 10701 N N . ARG B 1 567 ? -11.469 -1.833 9.992 1 94.31 567 ARG B N 1
ATOM 10702 C CA . ARG B 1 567 ? -11.758 -2.389 11.305 1 94.31 567 ARG B CA 1
ATOM 10703 C C . ARG B 1 567 ? -12.422 -1.351 12.203 1 94.31 567 ARG B C 1
ATOM 10705 O O . ARG B 1 567 ? -13.375 -1.663 12.922 1 94.31 567 ARG B O 1
ATOM 10712 N N . LYS B 1 568 ? -11.852 -0.143 12.148 1 90.81 568 LYS B N 1
ATOM 10713 C CA . LYS B 1 568 ? -12.477 0.947 12.891 1 90.81 568 LYS B CA 1
ATOM 10714 C C . LYS B 1 568 ? -13.898 1.195 12.414 1 90.81 568 LYS B C 1
ATOM 10716 O O . LYS B 1 568 ? -14.812 1.36 13.227 1 90.81 568 LYS B O 1
ATOM 10721 N N . LEU B 1 569 ? -14.156 1.18 11.125 1 92.75 569 LEU B N 1
ATOM 10722 C CA . LEU B 1 569 ? -15.469 1.375 10.523 1 92.75 569 LEU B CA 1
ATOM 10723 C C . LEU B 1 569 ? -16.438 0.287 10.977 1 92.75 569 LEU B C 1
ATOM 10725 O O . LEU B 1 569 ? -17.578 0.578 11.336 1 92.75 569 LEU B O 1
ATOM 10729 N N . ARG B 1 570 ? -15.992 -0.949 10.992 1 96.38 570 ARG B N 1
ATOM 10730 C CA . ARG B 1 570 ? -16.797 -2.084 11.438 1 96.38 570 ARG B CA 1
ATOM 10731 C C . ARG B 1 570 ? -17.266 -1.891 12.875 1 96.38 570 ARG B C 1
ATOM 10733 O O . ARG B 1 570 ? -18.438 -2.137 13.188 1 96.38 570 ARG B O 1
ATOM 10740 N N . ASP B 1 571 ? -16.375 -1.447 13.703 1 93.44 571 ASP B N 1
ATOM 10741 C CA . ASP B 1 571 ? -16.719 -1.235 15.102 1 93.44 571 ASP B CA 1
ATOM 10742 C C . ASP B 1 571 ? -17.719 -0.089 15.258 1 93.44 571 ASP B C 1
ATOM 10744 O O . ASP B 1 571 ? -18.641 -0.168 16.078 1 93.44 571 ASP B O 1
ATOM 10748 N N . GLU B 1 572 ? -17.531 0.953 14.445 1 91.25 572 GLU B N 1
ATOM 10749 C CA . GLU B 1 572 ? -18.453 2.084 14.469 1 91.25 572 GLU B CA 1
ATOM 10750 C C . GLU B 1 572 ? -19.844 1.67 14.008 1 91.25 572 GLU B C 1
ATOM 10752 O O . GLU B 1 572 ? -20.844 2.059 14.609 1 91.25 572 GLU B O 1
ATOM 10757 N N . ILE B 1 573 ? -19.922 0.845 13.078 1 95.12 573 ILE B N 1
ATOM 10758 C CA . ILE B 1 573 ? -21.188 0.434 12.508 1 95.12 573 ILE B CA 1
ATOM 10759 C C . ILE B 1 573 ? -21.891 -0.547 13.453 1 95.12 573 ILE B C 1
ATOM 10761 O O . ILE B 1 573 ? -23.109 -0.507 13.617 1 95.12 573 ILE B O 1
ATOM 10765 N N . LYS B 1 574 ? -21.172 -1.423 14.039 1 94.44 574 LYS B N 1
ATOM 10766 C CA . LYS B 1 574 ? -21.75 -2.318 15.031 1 94.44 574 LYS B CA 1
ATOM 10767 C C . LYS B 1 574 ? -22.438 -1.534 16.141 1 94.44 574 LYS B C 1
ATOM 10769 O O . LYS B 1 574 ? -23.547 -1.895 16.562 1 94.44 574 LYS B O 1
ATOM 10774 N N . LYS B 1 575 ? -21.719 -0.49 16.609 1 90.88 575 LYS B N 1
ATOM 10775 C CA . LYS B 1 575 ? -22.281 0.361 17.641 1 90.88 575 LYS B CA 1
ATOM 10776 C C . LYS B 1 575 ? -23.516 1.092 17.141 1 90.88 575 LYS B C 1
ATOM 10778 O O . LYS B 1 575 ? -24.531 1.16 17.844 1 90.88 575 LYS B O 1
ATOM 10783 N N . ARG B 1 576 ? -23.484 1.559 15.945 1 92.12 576 ARG B N 1
ATOM 10784 C CA . ARG B 1 576 ? -24.578 2.33 15.336 1 92.12 576 ARG B CA 1
ATOM 10785 C C . ARG B 1 576 ? -25.844 1.501 15.242 1 92.12 576 ARG B C 1
ATOM 10787 O O . ARG B 1 576 ? -26.938 1.979 15.578 1 92.12 576 ARG B O 1
ATOM 10794 N N . TYR B 1 577 ? -25.766 0.206 14.859 1 92.62 577 TYR B N 1
ATOM 10795 C CA . TYR B 1 577 ? -26.953 -0.608 14.625 1 92.62 577 TYR B CA 1
ATOM 10796 C C . TYR B 1 577 ? -27.203 -1.563 15.781 1 92.62 577 TYR B C 1
ATOM 10798 O O . TYR B 1 577 ? -28.203 -2.285 15.797 1 92.62 577 TYR B O 1
ATOM 10806 N N . GLY B 1 578 ? -26.297 -1.585 16.75 1 91.94 578 GLY B N 1
ATOM 10807 C CA . GLY B 1 578 ? -26.469 -2.412 17.922 1 91.94 578 GLY B CA 1
ATOM 10808 C C . GLY B 1 578 ? -26.438 -3.898 17.625 1 91.94 578 GLY B C 1
ATOM 10809 O O . GLY B 1 578 ? -27.234 -4.66 18.188 1 91.94 578 GLY B O 1
ATOM 10810 N N . TYR B 1 579 ? -25.578 -4.305 16.703 1 92.69 579 TYR B N 1
ATOM 10811 C CA . TYR B 1 579 ? -25.469 -5.723 16.375 1 92.69 579 TYR B CA 1
ATOM 10812 C C . TYR B 1 579 ? -24.953 -6.527 17.562 1 92.69 579 TYR B C 1
ATOM 10814 O O . TYR B 1 579 ? -24.078 -6.066 18.312 1 92.69 579 TYR B O 1
ATOM 10822 N N . SER B 1 580 ? -25.484 -7.73 17.766 1 84.94 580 SER B N 1
ATOM 10823 C CA . SER B 1 580 ? -25.031 -8.625 18.828 1 84.94 580 SER B CA 1
ATOM 10824 C C . SER B 1 580 ? -23.703 -9.266 18.5 1 84.94 580 SER B C 1
ATOM 10826 O O . SER B 1 580 ? -22.875 -9.492 19.375 1 84.94 580 SER B O 1
ATOM 10828 N N . GLN B 1 581 ? -23.562 -9.523 17.266 1 87.56 581 GLN B N 1
ATOM 10829 C CA . GLN B 1 581 ? -22.344 -10.172 16.812 1 87.56 581 GLN B CA 1
ATOM 10830 C C . GLN B 1 581 ? -21.469 -9.219 16.016 1 87.56 581 GLN B C 1
ATOM 10832 O O . GLN B 1 581 ? -21.984 -8.359 15.281 1 87.56 581 GLN B O 1
ATOM 10837 N N . ARG B 1 582 ? -20.156 -9.352 16.25 1 92.5 582 ARG B N 1
ATOM 10838 C CA . ARG B 1 582 ? -19.203 -8.555 15.492 1 92.5 582 ARG B CA 1
ATOM 10839 C C . ARG B 1 582 ? -18.906 -9.203 14.141 1 92.5 582 ARG B C 1
ATOM 10841 O O . ARG B 1 582 ? -18.672 -10.414 14.07 1 92.5 582 ARG B O 1
ATOM 10848 N N . VAL B 1 583 ? -19.078 -8.391 13.055 1 97 583 VAL B N 1
ATOM 10849 C CA . VAL B 1 583 ? -18.688 -8.867 11.734 1 97 583 VAL B CA 1
ATOM 10850 C C . VAL B 1 583 ? -17.172 -9.078 11.695 1 97 583 VAL B C 1
ATOM 10852 O O . VAL B 1 583 ? -16.406 -8.195 12.102 1 97 583 VAL B O 1
ATOM 10855 N N . ARG B 1 584 ? -16.75 -10.289 11.375 1 97.38 584 ARG B N 1
ATOM 10856 C CA . ARG B 1 584 ? -15.336 -10.602 11.32 1 97.38 584 ARG B CA 1
ATOM 10857 C C . ARG B 1 584 ? -14.703 -10.07 10.039 1 97.38 584 ARG B C 1
ATOM 10859 O O . ARG B 1 584 ? -15.367 -9.961 9.008 1 97.38 584 ARG B O 1
ATOM 10866 N N . ILE B 1 585 ? -13.398 -9.695 10.109 1 98.31 585 ILE B N 1
ATOM 10867 C CA . ILE B 1 585 ? -12.688 -9.07 9 1 98.31 585 ILE B CA 1
ATOM 10868 C C . ILE B 1 585 ? -11.516 -9.953 8.578 1 98.31 585 ILE B C 1
ATOM 10870 O O . ILE B 1 585 ? -10.641 -10.273 9.398 1 98.31 585 ILE B O 1
ATOM 10874 N N . GLY B 1 586 ? -11.555 -10.391 7.309 1 98.25 586 GLY B N 1
ATOM 10875 C CA . GLY B 1 586 ? -10.445 -11.125 6.719 1 98.25 586 GLY B CA 1
ATOM 10876 C C . GLY B 1 586 ? -9.586 -10.273 5.801 1 98.25 586 GLY B C 1
ATOM 10877 O O . GLY B 1 586 ? -9.898 -9.102 5.562 1 98.25 586 GLY B O 1
ATOM 10878 N N . GLY B 1 587 ? -8.453 -10.797 5.383 1 97.31 587 GLY B N 1
ATOM 10879 C CA . GLY B 1 587 ? -7.539 -10.102 4.496 1 97.31 587 GLY B CA 1
ATOM 10880 C C . GLY B 1 587 ? -7.223 -10.883 3.234 1 97.31 587 GLY B C 1
ATOM 10881 O O . GLY B 1 587 ? -7.062 -12.102 3.279 1 97.31 587 GLY B O 1
ATOM 10882 N N . ALA B 1 588 ? -7.18 -10.148 2.111 1 96.69 588 ALA B N 1
ATOM 10883 C CA . ALA B 1 588 ? -6.828 -10.719 0.814 1 96.69 588 ALA B CA 1
ATOM 10884 C C . ALA B 1 588 ? -5.996 -9.742 -0.007 1 96.69 588 ALA B C 1
ATOM 10886 O O . ALA B 1 588 ? -5.879 -8.57 0.345 1 96.69 588 ALA B O 1
ATOM 10887 N N . GLY B 1 589 ? -5.359 -10.258 -1.034 1 94.12 589 GLY B N 1
ATOM 10888 C CA . GLY B 1 589 ? -4.602 -9.43 -1.962 1 94.12 589 GLY B CA 1
ATOM 10889 C C . GLY B 1 589 ? -3.111 -9.422 -1.676 1 94.12 589 GLY B C 1
ATOM 10890 O O . GLY B 1 589 ? -2.676 -8.914 -0.643 1 94.12 589 GLY B O 1
ATOM 10891 N N . GLY B 1 590 ? -2.363 -9.969 -2.574 1 92.31 590 GLY B N 1
ATOM 10892 C CA . GLY B 1 590 ? -0.912 -9.945 -2.479 1 92.31 590 GLY B CA 1
ATOM 10893 C C . GLY B 1 590 ? -0.362 -10.969 -1.508 1 92.31 590 GLY B C 1
ATOM 10894 O O . GLY B 1 590 ? 0.809 -10.906 -1.127 1 92.31 590 GLY B O 1
ATOM 10895 N N . LEU B 1 591 ? -1.159 -11.93 -1.055 1 95.25 591 LEU B N 1
ATOM 10896 C CA . LEU B 1 591 ? -0.742 -12.898 -0.05 1 95.25 591 LEU B CA 1
ATOM 10897 C C . LEU B 1 591 ? -0.311 -14.211 -0.706 1 95.25 591 LEU B C 1
ATOM 10899 O O . LEU B 1 591 ? -1.128 -14.898 -1.319 1 95.25 591 LEU B O 1
ATOM 10903 N N . GLY B 1 592 ? 1.015 -14.461 -0.597 1 94.69 592 GLY B N 1
ATOM 10904 C CA . GLY B 1 592 ? 1.52 -15.672 -1.225 1 94.69 592 GLY B CA 1
ATOM 10905 C C . GLY B 1 592 ? 2.678 -16.297 -0.47 1 94.69 592 GLY B C 1
ATOM 10906 O O . GLY B 1 592 ? 3.225 -17.312 -0.896 1 94.69 592 GLY B O 1
ATOM 10907 N N . THR B 1 593 ? 3.082 -15.719 0.694 1 95.75 593 THR B N 1
ATOM 10908 C CA . THR B 1 593 ? 4.188 -16.219 1.508 1 95.75 593 THR B CA 1
ATOM 10909 C C . THR B 1 593 ? 3.795 -16.25 2.982 1 95.75 593 THR B C 1
ATOM 10911 O O . THR B 1 593 ? 2.848 -15.586 3.398 1 95.75 593 THR B O 1
ATOM 10914 N N . PRO B 1 594 ? 4.508 -17.094 3.742 1 96.06 594 PRO B N 1
ATOM 10915 C CA . PRO B 1 594 ? 4.234 -17.125 5.18 1 96.06 594 PRO B CA 1
ATOM 10916 C C . PRO B 1 594 ? 4.383 -15.758 5.844 1 96.06 594 PRO B C 1
ATOM 10918 O O . PRO B 1 594 ? 3.602 -15.406 6.73 1 96.06 594 PRO B O 1
ATOM 10921 N N . GLU B 1 595 ? 5.352 -15.008 5.402 1 95.12 595 GLU B N 1
ATOM 10922 C CA . GLU B 1 595 ? 5.562 -13.672 5.961 1 95.12 595 GLU B CA 1
ATOM 10923 C C . GLU B 1 595 ? 4.371 -12.766 5.684 1 95.12 595 GLU B C 1
ATOM 10925 O O . GLU B 1 595 ? 3.922 -12.031 6.574 1 95.12 595 GLU B O 1
ATOM 10930 N N . GLY B 1 596 ? 3.928 -12.836 4.445 1 94.12 596 GLY B N 1
ATOM 10931 C CA . GLY B 1 596 ? 2.756 -12.055 4.09 1 94.12 596 GLY B CA 1
ATOM 10932 C C . GLY B 1 596 ? 1.529 -12.414 4.91 1 94.12 596 GLY B C 1
ATOM 10933 O O . GLY B 1 596 ? 0.785 -11.531 5.34 1 94.12 596 GLY B O 1
ATOM 10934 N N . MET B 1 597 ? 1.321 -13.68 5.141 1 96.31 597 MET B N 1
ATOM 10935 C CA . MET B 1 597 ? 0.172 -14.125 5.922 1 96.31 597 MET B CA 1
ATOM 10936 C C . MET B 1 597 ? 0.319 -13.727 7.387 1 96.31 597 MET B C 1
ATOM 10938 O O . MET B 1 597 ? -0.655 -13.336 8.031 1 96.31 597 MET B O 1
ATOM 10942 N N . ALA B 1 598 ? 1.517 -13.875 7.918 1 95 598 ALA B N 1
ATOM 10943 C CA . ALA B 1 598 ? 1.792 -13.453 9.289 1 95 598 ALA B CA 1
ATOM 10944 C C . ALA B 1 598 ? 1.446 -11.984 9.492 1 95 598 ALA B C 1
ATOM 10946 O O . ALA B 1 598 ? 0.835 -11.617 10.5 1 95 598 ALA B O 1
ATOM 10947 N N . MET B 1 599 ? 1.806 -11.258 8.547 1 93.75 599 MET B N 1
ATOM 10948 C CA . MET B 1 599 ? 1.518 -9.828 8.625 1 93.75 599 MET B CA 1
ATOM 10949 C C . MET B 1 599 ? 0.014 -9.578 8.664 1 93.75 599 MET B C 1
ATOM 10951 O O . MET B 1 599 ? -0.461 -8.742 9.43 1 93.75 599 MET B O 1
ATOM 10955 N N . ALA B 1 600 ? -0.714 -10.219 7.793 1 95.56 600 ALA B N 1
ATOM 10956 C CA . ALA B 1 600 ? -2.162 -10.031 7.758 1 95.56 600 ALA B CA 1
ATOM 10957 C C . ALA B 1 600 ? -2.791 -10.359 9.109 1 95.56 600 ALA B C 1
ATOM 10959 O O . ALA B 1 600 ? -3.686 -9.648 9.57 1 95.56 600 ALA B O 1
ATOM 10960 N N . LEU B 1 601 ? -2.352 -11.438 9.727 1 95.06 601 LEU B N 1
ATOM 10961 C CA . LEU B 1 601 ? -2.867 -11.852 11.031 1 95.06 601 LEU B CA 1
ATOM 10962 C C . LEU B 1 601 ? -2.516 -10.828 12.109 1 95.06 601 LEU B C 1
ATOM 10964 O O . LEU B 1 601 ? -3.344 -10.516 12.961 1 95.06 601 LEU B O 1
ATOM 10968 N N . ILE B 1 602 ? -1.316 -10.266 12.047 1 92.94 602 ILE B N 1
ATOM 10969 C CA . ILE B 1 602 ? -0.887 -9.258 13.008 1 92.94 602 ILE B CA 1
ATOM 10970 C C . ILE B 1 602 ? -1.703 -7.98 12.82 1 92.94 602 ILE B C 1
ATOM 10972 O O . ILE B 1 602 ? -2.008 -7.281 13.789 1 92.94 602 ILE B O 1
ATOM 10976 N N . LEU B 1 603 ? -2.092 -7.719 11.578 1 93.25 603 LEU B N 1
ATOM 10977 C CA . LEU B 1 603 ? -2.934 -6.562 11.281 1 93.25 603 LEU B CA 1
ATOM 10978 C C . LEU B 1 603 ? -4.324 -6.734 11.883 1 93.25 603 LEU B C 1
ATOM 10980 O O . LEU B 1 603 ? -5.098 -5.777 11.953 1 93.25 603 LEU B O 1
ATOM 10984 N N . GLY B 1 604 ? -4.699 -7.969 12.227 1 92.44 604 GLY B N 1
ATOM 10985 C CA . GLY B 1 604 ? -5.988 -8.219 12.852 1 92.44 604 GLY B CA 1
ATOM 10986 C C . GLY B 1 604 ? -6.926 -9.031 11.969 1 92.44 604 GLY B C 1
ATOM 10987 O O . GLY B 1 604 ? -8.133 -9.07 12.219 1 92.44 604 GLY B O 1
ATOM 10988 N N . ALA B 1 605 ? -6.41 -9.617 10.93 1 96.81 605 ALA B N 1
ATOM 10989 C CA . ALA B 1 605 ? -7.266 -10.43 10.07 1 96.81 605 ALA B CA 1
ATOM 10990 C C . ALA B 1 605 ? -7.785 -11.656 10.812 1 96.81 605 ALA B C 1
ATOM 10992 O O . ALA B 1 605 ? -7.004 -12.398 11.414 1 96.81 605 ALA B O 1
ATOM 10993 N N . ASP B 1 606 ? -9.078 -11.828 10.742 1 97.5 606 ASP B N 1
ATOM 10994 C CA . ASP B 1 606 ? -9.734 -12.977 11.359 1 97.5 606 ASP B CA 1
ATOM 10995 C C . ASP B 1 606 ? -9.57 -14.227 10.508 1 97.5 606 ASP B C 1
ATOM 10997 O O . ASP B 1 606 ? -9.68 -15.352 11.008 1 97.5 606 ASP B O 1
ATOM 11001 N N . PHE B 1 607 ? -9.367 -14.109 9.258 1 98.38 607 PHE B N 1
ATOM 11002 C CA . PHE B 1 607 ? -9.125 -15.172 8.297 1 98.38 607 PHE B CA 1
ATOM 11003 C C . PHE B 1 607 ? -8.352 -14.656 7.094 1 98.38 607 PHE B C 1
ATOM 11005 O O . PHE B 1 607 ? -8.289 -13.445 6.867 1 98.38 607 PHE B O 1
ATOM 11012 N N . ILE B 1 608 ? -7.746 -15.539 6.363 1 98 608 ILE B N 1
ATOM 11013 C CA . ILE B 1 608 ? -6.902 -15.203 5.223 1 98 608 ILE B CA 1
ATOM 11014 C C . ILE B 1 608 ? -7.547 -15.711 3.938 1 98 608 ILE B C 1
ATOM 11016 O O . ILE B 1 608 ? -8.07 -16.828 3.896 1 98 608 ILE B O 1
ATOM 11020 N N . VAL B 1 609 ? -7.488 -14.859 2.84 1 98.44 609 VAL B N 1
ATOM 11021 C CA . VAL B 1 609 ? -7.984 -15.266 1.531 1 98.44 609 VAL B CA 1
ATOM 11022 C C . VAL B 1 609 ? -6.875 -15.141 0.492 1 98.44 609 VAL B C 1
ATOM 11024 O O . VAL B 1 609 ? -6.223 -14.094 0.393 1 98.44 609 VAL B O 1
ATOM 11027 N N . THR B 1 610 ? -6.578 -16.188 -0.219 1 97.62 610 THR B N 1
ATOM 11028 C CA . THR B 1 610 ? -5.609 -16.188 -1.311 1 97.62 610 THR B CA 1
ATOM 11029 C C . THR B 1 610 ? -6.305 -16.406 -2.652 1 97.62 610 THR B C 1
ATOM 11031 O O . THR B 1 610 ? -7.422 -16.922 -2.701 1 97.62 610 THR B O 1
ATOM 11034 N N . GLY B 1 611 ? -5.684 -15.961 -3.73 1 96.62 611 GLY B N 1
ATOM 11035 C CA . GLY B 1 611 ? -6.258 -16.094 -5.059 1 96.62 611 GLY B CA 1
ATOM 11036 C C . GLY B 1 611 ? -5.246 -16.516 -6.109 1 96.62 611 GLY B C 1
ATOM 11037 O O . GLY B 1 611 ? -5.117 -17.703 -6.41 1 96.62 611 GLY B O 1
ATOM 11038 N N . SER B 1 612 ? -4.246 -15.703 -6.496 1 96 612 SER B N 1
ATOM 11039 C CA . SER B 1 612 ? -3.328 -15.891 -7.613 1 96 612 SER B CA 1
ATOM 11040 C C . SER B 1 612 ? -2.516 -17.172 -7.449 1 96 612 SER B C 1
ATOM 11042 O O . SER B 1 612 ? -2.262 -17.875 -8.43 1 96 612 SER B O 1
ATOM 11044 N N . ILE B 1 613 ? -2.123 -17.531 -6.289 1 97.56 613 ILE B N 1
ATOM 11045 C CA . ILE B 1 613 ? -1.258 -18.703 -6.102 1 97.56 613 ILE B CA 1
ATOM 11046 C C . ILE B 1 613 ? -2.035 -19.969 -6.414 1 97.56 613 ILE B C 1
ATOM 11048 O O . ILE B 1 613 ? -1.452 -20.969 -6.84 1 97.56 613 ILE B O 1
ATOM 11052 N N . ASN B 1 614 ? -3.346 -19.906 -6.242 1 98 614 ASN B N 1
ATOM 11053 C CA . ASN B 1 614 ? -4.188 -21.094 -6.449 1 98 614 ASN B CA 1
ATOM 11054 C C . ASN B 1 614 ? -4.414 -21.359 -7.934 1 98 614 ASN B C 1
ATOM 11056 O O . ASN B 1 614 ? -4.816 -22.469 -8.312 1 98 614 ASN B O 1
ATOM 11060 N N . GLN B 1 615 ? -4.207 -20.359 -8.75 1 97.12 615 GLN B N 1
ATOM 11061 C CA . GLN B 1 615 ? -4.379 -20.516 -10.188 1 97.12 615 GLN B CA 1
ATOM 11062 C C . GLN B 1 615 ? -3.314 -21.438 -10.773 1 97.12 615 GLN B C 1
ATOM 11064 O O . GLN B 1 615 ? -3.52 -22.031 -11.828 1 97.12 615 GLN B O 1
ATOM 11069 N N . CYS B 1 616 ? -2.219 -21.516 -10.141 1 97.94 616 CYS B N 1
ATOM 11070 C CA . CYS B 1 616 ? -1.091 -22.328 -10.602 1 97.94 616 CYS B CA 1
ATOM 11071 C C . CYS B 1 616 ? -0.989 -23.625 -9.82 1 97.94 616 CYS B C 1
ATOM 11073 O O . CYS B 1 616 ? 0.081 -23.969 -9.312 1 97.94 616 CYS B O 1
ATOM 11075 N N . THR B 1 617 ? -2.129 -24.297 -9.695 1 97.88 617 THR B N 1
ATOM 11076 C CA . THR B 1 617 ? -2.223 -25.578 -9.023 1 97.88 617 THR B CA 1
ATOM 11077 C C . THR B 1 617 ? -2.869 -26.625 -9.938 1 97.88 617 THR B C 1
ATOM 11079 O O . THR B 1 617 ? -3.484 -26.266 -10.945 1 97.88 617 THR B O 1
ATOM 11082 N N . VAL B 1 618 ? -2.795 -27.828 -9.523 1 95.44 618 VAL B N 1
ATOM 11083 C CA . VAL B 1 618 ? -3.283 -28.969 -10.305 1 95.44 618 VAL B CA 1
ATOM 11084 C C . VAL B 1 618 ? -4.797 -28.859 -10.477 1 95.44 618 VAL B C 1
ATOM 11086 O O . VAL B 1 618 ? -5.328 -29.109 -11.555 1 95.44 618 VAL B O 1
ATOM 11089 N N . GLU B 1 619 ? -5.5 -28.375 -9.484 1 96.31 619 GLU B N 1
ATOM 11090 C CA . GLU B 1 619 ? -6.961 -28.406 -9.453 1 96.31 619 GLU B CA 1
ATOM 11091 C C . GLU B 1 619 ? -7.559 -27.234 -10.219 1 96.31 619 GLU B C 1
ATOM 11093 O O . GLU B 1 619 ? -8.719 -27.281 -10.633 1 96.31 619 GLU B O 1
ATOM 11098 N N . ALA B 1 620 ? -6.785 -26.172 -10.359 1 97.5 620 ALA B N 1
ATOM 11099 C CA . ALA B 1 620 ? -7.324 -24.969 -11.016 1 97.5 620 ALA B CA 1
ATOM 11100 C C . ALA B 1 620 ? -7.629 -25.25 -12.484 1 97.5 620 ALA B C 1
ATOM 11102 O O . ALA B 1 620 ? -6.91 -26 -13.148 1 97.5 620 ALA B O 1
ATOM 11103 N N . ARG B 1 621 ? -8.602 -24.625 -13.023 1 96.25 621 ARG B N 1
ATOM 11104 C CA . ARG B 1 621 ? -9.055 -24.844 -14.391 1 96.25 621 ARG B CA 1
ATOM 11105 C C . ARG B 1 621 ? -8.086 -24.234 -15.398 1 96.25 621 ARG B C 1
ATOM 11107 O O . ARG B 1 621 ? -8.141 -24.531 -16.594 1 96.25 621 ARG B O 1
ATOM 11114 N N . THR B 1 622 ? -7.207 -23.422 -14.961 1 94.88 622 THR B N 1
ATOM 11115 C CA . THR B 1 622 ? -6.219 -22.781 -15.82 1 94.88 622 THR B CA 1
ATOM 11116 C C . THR B 1 622 ? -5.5 -23.812 -16.688 1 94.88 622 THR B C 1
ATOM 11118 O O . THR B 1 622 ? -5.168 -24.906 -16.219 1 94.88 622 THR B O 1
ATOM 11121 N N . SER B 1 623 ? -5.195 -23.469 -17.969 1 96.56 623 SER B N 1
ATOM 11122 C CA . SER B 1 623 ? -4.559 -24.406 -18.891 1 96.56 623 SER B CA 1
ATOM 11123 C C . SER B 1 623 ? -3.117 -24.688 -18.484 1 96.56 623 SER B C 1
ATOM 11125 O O . SER B 1 623 ? -2.492 -23.891 -17.797 1 96.56 623 SER B O 1
ATOM 11127 N N . ASP B 1 624 ? -2.648 -25.75 -18.891 1 94.44 624 ASP B N 1
ATOM 11128 C CA . ASP B 1 624 ? -1.29 -26.172 -18.547 1 94.44 624 ASP B CA 1
ATOM 11129 C C . ASP B 1 624 ? -0.261 -25.188 -19.094 1 94.44 624 ASP B C 1
ATOM 11131 O O . ASP B 1 624 ? 0.711 -24.859 -18.422 1 94.44 624 ASP B O 1
ATOM 11135 N N . ILE B 1 625 ? -0.516 -24.781 -20.312 1 95.31 625 ILE B N 1
ATOM 11136 C CA . ILE B 1 625 ? 0.42 -23.844 -20.922 1 95.31 625 ILE B CA 1
ATOM 11137 C C . ILE B 1 625 ? 0.501 -22.578 -20.094 1 95.31 625 ILE B C 1
ATOM 11139 O O . ILE B 1 625 ? 1.586 -22.016 -19.891 1 95.31 625 ILE B O 1
ATOM 11143 N N . VAL B 1 626 ? -0.622 -22.094 -19.594 1 97.75 626 VAL B N 1
ATOM 11144 C CA . VAL B 1 626 ? -0.648 -20.906 -18.766 1 97.75 626 VAL B CA 1
ATOM 11145 C C . VAL B 1 626 ? 0.048 -21.172 -17.438 1 97.75 626 VAL B C 1
ATOM 11147 O O . VAL B 1 626 ? 0.793 -20.344 -16.938 1 97.75 626 VAL B O 1
ATOM 11150 N N . LYS B 1 627 ? -0.154 -22.328 -16.859 1 97.56 627 LYS B N 1
ATOM 11151 C CA . LYS B 1 627 ? 0.5 -22.688 -15.594 1 97.56 627 LYS B CA 1
ATOM 11152 C C . LYS B 1 627 ? 2.016 -22.75 -15.766 1 97.56 627 LYS B C 1
ATOM 11154 O O . LYS B 1 627 ? 2.764 -22.375 -14.859 1 97.56 627 LYS B O 1
ATOM 11159 N N . ASP B 1 628 ? 2.445 -23.234 -16.922 1 95.31 628 ASP B N 1
ATOM 11160 C CA . ASP B 1 628 ? 3.871 -23.25 -17.234 1 95.31 628 ASP B CA 1
ATOM 11161 C C . ASP B 1 628 ? 4.441 -21.828 -17.25 1 95.31 628 ASP B C 1
ATOM 11163 O O . ASP B 1 628 ? 5.574 -21.609 -16.828 1 95.31 628 ASP B O 1
ATOM 11167 N N . MET B 1 629 ? 3.674 -20.953 -17.766 1 96.81 629 MET B N 1
ATOM 11168 C CA . MET B 1 629 ? 4.09 -19.562 -17.766 1 96.81 629 MET B CA 1
ATOM 11169 C C . MET B 1 629 ? 4.094 -18.984 -16.359 1 96.81 629 MET B C 1
ATOM 11171 O O . MET B 1 629 ? 5.059 -18.328 -15.953 1 96.81 629 MET B O 1
ATOM 11175 N N . LEU B 1 630 ? 3.062 -19.281 -15.594 1 97.94 630 LEU B N 1
ATOM 11176 C CA . LEU B 1 630 ? 2.828 -18.688 -14.281 1 97.94 630 LEU B CA 1
ATOM 11177 C C . LEU B 1 630 ? 3.881 -19.156 -13.281 1 97.94 630 LEU B C 1
ATOM 11179 O O . LEU B 1 630 ? 4.293 -18.375 -12.406 1 97.94 630 LEU B O 1
ATOM 11183 N N . GLN B 1 631 ? 4.359 -20.359 -13.375 1 96.56 631 GLN B N 1
ATOM 11184 C CA . GLN B 1 631 ? 5.301 -20.891 -12.398 1 96.56 631 GLN B CA 1
ATOM 11185 C C . GLN B 1 631 ? 6.652 -20.188 -12.492 1 96.56 631 GLN B C 1
ATOM 11187 O O . GLN B 1 631 ? 7.492 -20.312 -11.602 1 96.56 631 GLN B O 1
ATOM 11192 N N . LYS B 1 632 ? 6.84 -19.406 -13.578 1 94.88 632 LYS B N 1
ATOM 11193 C CA . LYS B 1 632 ? 8.141 -18.781 -13.828 1 94.88 632 LYS B CA 1
ATOM 11194 C C . LYS B 1 632 ? 8.109 -17.297 -13.523 1 94.88 632 LYS B C 1
ATOM 11196 O O . LYS B 1 632 ? 9.133 -16.609 -13.633 1 94.88 632 LYS B O 1
ATOM 11201 N N . ILE B 1 633 ? 7.027 -16.844 -13.125 1 95.38 633 ILE B N 1
ATOM 11202 C CA . ILE B 1 633 ? 6.934 -15.391 -13.016 1 95.38 633 ILE B CA 1
ATOM 11203 C C . ILE B 1 633 ? 7.551 -14.938 -11.695 1 95.38 633 ILE B C 1
ATOM 11205 O O . ILE B 1 633 ? 7.668 -15.719 -10.75 1 95.38 633 ILE B O 1
ATOM 11209 N N . ASN B 1 634 ? 7.988 -13.703 -11.633 1 92.94 634 ASN B N 1
ATOM 11210 C CA . ASN B 1 634 ? 8.508 -13.016 -10.453 1 92.94 634 ASN B CA 1
ATOM 11211 C C . ASN B 1 634 ? 7.613 -11.844 -10.055 1 92.94 634 ASN B C 1
ATOM 11213 O O . ASN B 1 634 ? 6.562 -11.625 -10.656 1 92.94 634 ASN B O 1
ATOM 11217 N N . VAL B 1 635 ? 7.984 -11.102 -9.016 1 92 635 VAL B N 1
ATOM 11218 C CA . VAL B 1 635 ? 7.121 -10.133 -8.344 1 92 635 VAL B CA 1
ATOM 11219 C C . VAL B 1 635 ? 6.883 -8.938 -9.258 1 92 635 VAL B C 1
ATOM 11221 O O . VAL B 1 635 ? 5.957 -8.148 -9.031 1 92 635 VAL B O 1
ATOM 11224 N N . TYR B 1 636 ? 7.652 -8.68 -10.336 1 90.69 636 TYR B N 1
ATOM 11225 C CA . TYR B 1 636 ? 7.477 -7.516 -11.195 1 90.69 636 TYR B CA 1
ATOM 11226 C C . TYR B 1 636 ? 7.031 -7.93 -12.594 1 90.69 636 TYR B C 1
ATOM 11228 O O . TYR B 1 636 ? 7.184 -7.168 -13.555 1 90.69 636 TYR B O 1
ATOM 11236 N N . ASP B 1 637 ? 6.469 -9.133 -12.719 1 93.69 637 ASP B N 1
ATOM 11237 C CA . ASP B 1 637 ? 6.105 -9.664 -14.031 1 93.69 637 ASP B CA 1
ATOM 11238 C C . ASP B 1 637 ? 4.609 -9.484 -14.297 1 93.69 637 ASP B C 1
ATOM 11240 O O . ASP B 1 637 ? 4.039 -10.18 -15.141 1 93.69 637 ASP B O 1
ATOM 11244 N N . THR B 1 638 ? 3.908 -8.625 -13.594 1 94.88 638 THR B N 1
ATOM 11245 C CA . THR B 1 638 ? 2.49 -8.352 -13.797 1 94.88 638 THR B CA 1
ATOM 11246 C C . THR B 1 638 ? 2.256 -6.871 -14.07 1 94.88 638 THR B C 1
ATOM 11248 O O . THR B 1 638 ? 3.15 -6.047 -13.867 1 94.88 638 THR B O 1
ATOM 11251 N N . ALA B 1 639 ? 1.106 -6.586 -14.648 1 94.06 639 ALA B N 1
ATOM 11252 C CA . ALA B 1 639 ? 0.723 -5.219 -14.984 1 94.06 639 ALA B CA 1
ATOM 11253 C C . ALA B 1 639 ? -0.792 -5.039 -14.922 1 94.06 639 ALA B C 1
ATOM 11255 O O . ALA B 1 639 ? -1.538 -6.023 -14.914 1 94.06 639 ALA B O 1
ATOM 11256 N N . TYR B 1 640 ? -1.24 -3.795 -14.844 1 93.44 640 TYR B N 1
ATOM 11257 C CA . TYR B 1 640 ? -2.664 -3.482 -14.875 1 93.44 640 TYR B CA 1
ATOM 11258 C C . TYR B 1 640 ? -3.166 -3.385 -16.312 1 93.44 640 TYR B C 1
ATOM 11260 O O . TYR B 1 640 ? -2.432 -2.957 -17.203 1 93.44 640 TYR B O 1
ATOM 11268 N N . ALA B 1 641 ? -4.312 -3.867 -16.547 1 95.69 641 ALA B N 1
ATOM 11269 C CA . ALA B 1 641 ? -5.02 -3.795 -17.828 1 95.69 641 ALA B CA 1
ATOM 11270 C C . ALA B 1 641 ? -6.5 -3.486 -17.609 1 95.69 641 ALA B C 1
ATOM 11272 O O . ALA B 1 641 ? -7.031 -3.682 -16.516 1 95.69 641 ALA B O 1
ATOM 11273 N N . PRO B 1 642 ? -7.145 -2.928 -18.578 1 94.62 642 PRO B N 1
ATOM 11274 C CA . PRO B 1 642 ? -8.578 -2.676 -18.438 1 94.62 642 PRO B CA 1
ATOM 11275 C C . PRO B 1 642 ? -9.391 -3.959 -18.25 1 94.62 642 PRO B C 1
ATOM 11277 O O . PRO B 1 642 ? -9.078 -4.984 -18.875 1 94.62 642 PRO B O 1
ATOM 11280 N N . ALA B 1 643 ? -10.336 -3.883 -17.391 1 91.94 643 ALA B N 1
ATOM 11281 C CA . ALA B 1 643 ? -11.273 -4.984 -17.188 1 91.94 643 ALA B CA 1
ATOM 11282 C C . ALA B 1 643 ? -12.258 -5.074 -18.359 1 91.94 643 ALA B C 1
ATOM 11284 O O . ALA B 1 643 ? -12.609 -4.059 -18.953 1 91.94 643 ALA B O 1
ATOM 11285 N N . THR B 1 644 ? -12.633 -6.293 -18.641 1 88.94 644 THR B N 1
ATOM 11286 C CA . THR B 1 644 ? -13.617 -6.469 -19.688 1 88.94 644 THR B CA 1
ATOM 11287 C C . THR B 1 644 ? -14.977 -5.922 -19.25 1 88.94 644 THR B C 1
ATOM 11289 O O . THR B 1 644 ? -15.617 -5.172 -20 1 88.94 644 THR B O 1
ATOM 11292 N N . ASP B 1 645 ? -15.234 -6.41 -17.984 1 82.38 645 ASP B N 1
ATOM 11293 C CA . ASP B 1 645 ? -16.469 -5.871 -17.422 1 82.38 645 ASP B CA 1
ATOM 11294 C C . ASP B 1 645 ? -16.266 -4.438 -16.938 1 82.38 645 ASP B C 1
ATOM 11296 O O . ASP B 1 645 ? -15.227 -4.102 -16.375 1 82.38 645 ASP B O 1
ATOM 11300 N N . MET B 1 646 ? -17 -3.514 -17.203 1 82.31 646 MET B N 1
ATOM 11301 C CA . MET B 1 646 ? -16.938 -2.104 -16.844 1 82.31 646 MET B CA 1
ATOM 11302 C C . MET B 1 646 ? -15.828 -1.39 -17.609 1 82.31 646 MET B C 1
ATOM 11304 O O . MET B 1 646 ? -15.156 -0.511 -17.062 1 82.31 646 MET B O 1
ATOM 11308 N N . PHE B 1 647 ? -15.438 -1.945 -18.781 1 90.56 647 PHE B N 1
ATOM 11309 C CA . PHE B 1 647 ? -14.414 -1.402 -19.672 1 90.56 647 PHE B CA 1
ATOM 11310 C C . PHE B 1 647 ? -14.594 0.099 -19.844 1 90.56 647 PHE B C 1
ATOM 11312 O O . PHE B 1 647 ? -13.648 0.87 -19.703 1 90.56 647 PHE B O 1
ATOM 11319 N N . GLU B 1 648 ? -15.875 0.507 -20.016 1 88.44 648 GLU B N 1
ATOM 11320 C CA . GLU B 1 648 ? -16.188 1.9 -20.312 1 88.44 648 GLU B CA 1
ATOM 11321 C C . GLU B 1 648 ? -15.891 2.805 -19.125 1 88.44 648 GLU B C 1
ATOM 11323 O O . GLU B 1 648 ? -15.633 3.998 -19.297 1 88.44 648 GLU B O 1
ATOM 11328 N N . MET B 1 649 ? -15.883 2.145 -17.969 1 84.75 649 MET B N 1
ATOM 11329 C CA . MET B 1 649 ? -15.672 2.906 -16.75 1 84.75 649 MET B CA 1
ATOM 11330 C C . MET B 1 649 ? -14.195 2.986 -16.391 1 84.75 649 MET B C 1
ATOM 11332 O O . MET B 1 649 ? -13.805 3.709 -15.477 1 84.75 649 MET B O 1
ATOM 11336 N N . GLY B 1 650 ? -13.422 2.238 -17.062 1 87.25 650 GLY B N 1
ATOM 11337 C CA . GLY B 1 650 ? -11.984 2.277 -16.828 1 87.25 650 GLY B CA 1
ATOM 11338 C C . GLY B 1 650 ? -11.547 1.386 -15.688 1 87.25 650 GLY B C 1
ATOM 11339 O O . GLY B 1 650 ? -10.477 1.596 -15.102 1 87.25 650 GLY B O 1
ATOM 11340 N N . ALA B 1 651 ? -12.391 0.401 -15.273 1 88.25 651 ALA B N 1
ATOM 11341 C CA . ALA B 1 651 ? -12.008 -0.57 -14.25 1 88.25 651 ALA B CA 1
ATOM 11342 C C . ALA B 1 651 ? -10.766 -1.354 -14.68 1 88.25 651 ALA B C 1
ATOM 11344 O O . ALA B 1 651 ? -10.578 -1.615 -15.875 1 88.25 651 ALA B O 1
ATOM 11345 N N . LYS B 1 652 ? -9.953 -1.685 -13.719 1 92.69 652 LYS B N 1
ATOM 11346 C CA . LYS B 1 652 ? -8.68 -2.332 -14.031 1 92.69 652 LYS B CA 1
ATOM 11347 C C . LYS B 1 652 ? -8.586 -3.707 -13.375 1 92.69 652 LYS B C 1
ATOM 11349 O O . LYS B 1 652 ? -9.203 -3.945 -12.336 1 92.69 652 LYS B O 1
ATOM 11354 N N . VAL B 1 653 ? -7.832 -4.57 -13.977 1 93.69 653 VAL B N 1
ATOM 11355 C CA . VAL B 1 653 ? -7.414 -5.863 -13.445 1 93.69 653 VAL B CA 1
ATOM 11356 C C . VAL B 1 653 ? -5.895 -5.977 -13.5 1 93.69 653 VAL B C 1
ATOM 11358 O O . VAL B 1 653 ? -5.227 -5.18 -14.164 1 93.69 653 VAL B O 1
ATOM 11361 N N . GLN B 1 654 ? -5.355 -6.871 -12.812 1 94.94 654 GLN B N 1
ATOM 11362 C CA . GLN B 1 654 ? -3.932 -7.184 -12.883 1 94.94 654 GLN B CA 1
ATOM 11363 C C . GLN B 1 654 ? -3.691 -8.484 -13.648 1 94.94 654 GLN B C 1
ATOM 11365 O O . GLN B 1 654 ? -4.398 -9.469 -13.445 1 94.94 654 GLN B O 1
ATOM 11370 N N . VAL B 1 655 ? -2.729 -8.438 -14.602 1 97.12 655 VAL B N 1
ATOM 11371 C CA . VAL B 1 655 ? -2.52 -9.578 -15.492 1 97.12 655 VAL B CA 1
ATOM 11372 C C . VAL B 1 655 ? -1.025 -9.852 -15.641 1 97.12 655 VAL B C 1
ATOM 11374 O O . VAL B 1 655 ? -0.197 -8.992 -15.32 1 97.12 655 VAL B O 1
ATOM 11377 N N . LEU B 1 656 ? -0.729 -11.023 -16.094 1 96.81 656 LEU B N 1
ATOM 11378 C CA . LEU B 1 656 ? 0.646 -11.375 -16.422 1 96.81 656 LEU B CA 1
ATOM 11379 C C . LEU B 1 656 ? 1.154 -10.531 -17.594 1 96.81 656 LEU B C 1
ATOM 11381 O O . LEU B 1 656 ? 0.453 -10.367 -18.594 1 96.81 656 LEU B O 1
ATOM 11385 N N . LYS B 1 657 ? 2.309 -10 -17.453 1 95.69 657 LYS B N 1
ATOM 11386 C CA . LYS B 1 657 ? 2.906 -9.164 -18.5 1 95.69 657 LYS B CA 1
ATOM 11387 C C . LYS B 1 657 ? 4.055 -9.891 -19.188 1 95.69 657 LYS B C 1
ATOM 11389 O O . LYS B 1 657 ? 4.215 -9.781 -20.406 1 95.69 657 LYS B O 1
ATOM 11394 N N . LYS B 1 658 ? 4.867 -10.609 -18.422 1 90.19 658 LYS B N 1
ATOM 11395 C CA . LYS B 1 658 ? 6.059 -11.266 -18.953 1 90.19 658 LYS B CA 1
ATOM 11396 C C . LYS B 1 658 ? 5.711 -12.188 -20.109 1 90.19 658 LYS B C 1
ATOM 11398 O O . LYS B 1 658 ? 4.887 -13.094 -19.969 1 90.19 658 LYS B O 1
ATOM 11403 N N . GLY B 1 659 ? 6.293 -11.875 -21.219 1 89.81 659 GLY B N 1
ATOM 11404 C CA . GLY B 1 659 ? 6.16 -12.742 -22.375 1 89.81 659 GLY B CA 1
ATOM 11405 C C . GLY B 1 659 ? 4.867 -12.531 -23.141 1 89.81 659 GLY B C 1
ATOM 11406 O O . GLY B 1 659 ? 4.547 -13.297 -24.062 1 89.81 659 GLY B O 1
ATOM 11407 N N . LEU B 1 660 ? 4.055 -11.516 -22.812 1 95.12 660 LEU B N 1
ATOM 11408 C CA . LEU B 1 660 ? 2.748 -11.344 -23.438 1 95.12 660 LEU B CA 1
ATOM 11409 C C . LEU B 1 660 ? 2.588 -9.922 -23.984 1 95.12 660 LEU B C 1
ATOM 11411 O O . LEU B 1 660 ? 3.193 -8.984 -23.453 1 95.12 660 LEU B O 1
ATOM 11415 N N . PHE B 1 661 ? 1.762 -9.766 -24.984 1 95.19 661 PHE B N 1
ATOM 11416 C CA . PHE B 1 661 ? 1.465 -8.461 -25.562 1 95.19 661 PHE B CA 1
ATOM 11417 C C . PHE B 1 661 ? 0.166 -7.902 -25 1 95.19 661 PHE B C 1
ATOM 11419 O O . PHE B 1 661 ? -0.151 -6.727 -25.203 1 95.19 661 PHE B O 1
ATOM 11426 N N . PHE B 1 662 ? -0.532 -8.695 -24.344 1 96.31 662 PHE B N 1
ATOM 11427 C CA . PHE B 1 662 ? -1.909 -8.375 -23.984 1 96.31 662 PHE B CA 1
ATOM 11428 C C . PHE B 1 662 ? -1.976 -7.078 -23.188 1 96.31 662 PHE B C 1
ATOM 11430 O O . PHE B 1 662 ? -2.773 -6.191 -23.5 1 96.31 662 PHE B O 1
ATOM 11437 N N . PRO B 1 663 ? -1.185 -6.949 -22.125 1 95.81 663 PRO B N 1
ATOM 11438 C CA . PRO B 1 663 ? -1.351 -5.727 -21.344 1 95.81 663 PRO B CA 1
ATOM 11439 C C . PRO B 1 663 ? -1.162 -4.457 -22.172 1 95.81 663 PRO B C 1
ATOM 11441 O O . PRO B 1 663 ? -1.954 -3.52 -22.062 1 95.81 663 PRO B O 1
ATOM 11444 N N . ALA B 1 664 ? -0.175 -4.453 -22.953 1 92.94 664 ALA B N 1
ATOM 11445 C CA . ALA B 1 664 ? 0.09 -3.293 -23.797 1 92.94 664 ALA B CA 1
ATOM 11446 C C . ALA B 1 664 ? -1.045 -3.07 -24.797 1 92.94 664 ALA B C 1
ATOM 11448 O O . ALA B 1 664 ? -1.504 -1.941 -24.984 1 92.94 664 ALA B O 1
ATOM 11449 N N . ARG B 1 665 ? -1.496 -4.145 -25.422 1 95.81 665 ARG B N 1
ATOM 11450 C CA . ARG B 1 665 ? -2.559 -4.055 -26.422 1 95.81 665 ARG B CA 1
ATOM 11451 C C . ARG B 1 665 ? -3.875 -3.625 -25.781 1 95.81 665 ARG B C 1
ATOM 11453 O O . ARG B 1 665 ? -4.594 -2.791 -26.328 1 95.81 665 ARG B O 1
ATOM 11460 N N . ALA B 1 666 ? -4.211 -4.219 -24.656 1 97.12 666 ALA B N 1
ATOM 11461 C CA . ALA B 1 666 ? -5.441 -3.863 -23.953 1 97.12 666 ALA B CA 1
ATOM 11462 C C . ALA B 1 666 ? -5.441 -2.387 -23.562 1 97.12 666 ALA B C 1
ATOM 11464 O O . ALA B 1 666 ? -6.449 -1.695 -23.734 1 97.12 666 ALA B O 1
ATOM 11465 N N . ASN B 1 667 ? -4.355 -1.948 -23.047 1 93.75 667 ASN B N 1
ATOM 11466 C CA . ASN B 1 667 ? -4.254 -0.542 -22.656 1 93.75 667 ASN B CA 1
ATOM 11467 C C . ASN B 1 667 ? -4.355 0.374 -23.875 1 93.75 667 ASN B C 1
ATOM 11469 O O . ASN B 1 667 ? -4.957 1.446 -23.797 1 93.75 667 ASN B O 1
ATOM 11473 N N . LYS B 1 668 ? -3.752 0.018 -24.969 1 92.81 668 LYS B N 1
ATOM 11474 C CA . LYS B 1 668 ? -3.875 0.783 -26.203 1 92.81 668 LYS B CA 1
ATOM 11475 C C . LYS B 1 668 ? -5.332 0.888 -26.641 1 92.81 668 LYS B C 1
ATOM 11477 O O . LYS B 1 668 ? -5.785 1.956 -27.062 1 92.81 668 LYS B O 1
ATOM 11482 N N . LEU B 1 669 ? -6.023 -0.221 -26.594 1 96.06 669 LEU B N 1
ATOM 11483 C CA . LEU B 1 669 ? -7.438 -0.215 -26.938 1 96.06 669 LEU B CA 1
ATOM 11484 C C . LEU B 1 669 ? -8.211 0.761 -26.062 1 96.06 669 LEU B C 1
ATOM 11486 O O . LEU B 1 669 ? -9.07 1.495 -26.562 1 96.06 669 LEU B O 1
ATOM 11490 N N . PHE B 1 670 ? -7.984 0.803 -24.812 1 95.44 670 PHE B N 1
ATOM 11491 C CA . PHE B 1 670 ? -8.68 1.711 -23.906 1 95.44 670 PHE B CA 1
ATOM 11492 C C . PHE B 1 670 ? -8.344 3.162 -24.219 1 95.44 670 PHE B C 1
ATOM 11494 O O . PHE B 1 670 ? -9.211 4.035 -24.172 1 95.44 670 PHE B O 1
ATOM 11501 N N . GLU B 1 671 ? -7.098 3.387 -24.5 1 90 671 GLU B N 1
ATOM 11502 C CA . GLU B 1 671 ? -6.691 4.727 -24.906 1 90 671 GLU B CA 1
ATOM 11503 C C . GLU B 1 671 ? -7.457 5.184 -26.141 1 90 671 GLU B C 1
ATOM 11505 O O . GLU B 1 671 ? -7.898 6.332 -26.219 1 90 671 GLU B O 1
ATOM 11510 N N . LEU B 1 672 ? -7.582 4.305 -27.109 1 92.31 672 LEU B N 1
ATOM 11511 C CA . LEU B 1 672 ? -8.336 4.609 -28.328 1 92.31 672 LEU B CA 1
ATOM 11512 C C . LEU B 1 672 ? -9.797 4.895 -28 1 92.31 672 LEU B C 1
ATOM 11514 O O . LEU B 1 672 ? -10.391 5.82 -28.562 1 92.31 672 LEU B O 1
ATOM 11518 N N . TYR B 1 673 ? -10.367 4.133 -27.109 1 94.75 673 TYR B N 1
ATOM 11519 C CA . TYR B 1 673 ? -11.758 4.32 -26.688 1 94.75 673 TYR B CA 1
ATOM 11520 C C . TYR B 1 673 ? -11.961 5.699 -26.078 1 94.75 673 TYR B C 1
ATOM 11522 O O . TYR B 1 673 ? -12.961 6.367 -26.359 1 94.75 673 TYR B O 1
ATOM 11530 N N . LYS B 1 674 ? -11.094 6.117 -25.25 1 88.69 674 LYS B N 1
ATOM 11531 C CA . LYS B 1 674 ? -11.195 7.414 -24.578 1 88.69 674 LYS B CA 1
ATOM 11532 C C . LYS B 1 674 ? -11.062 8.555 -25.594 1 88.69 674 LYS B C 1
ATOM 11534 O O . LYS B 1 674 ? -11.734 9.578 -25.469 1 88.69 674 LYS B O 1
ATOM 11539 N N . GLN B 1 675 ? -10.273 8.344 -26.594 1 84.56 675 GLN B N 1
ATOM 11540 C CA . GLN B 1 675 ? -9.891 9.414 -27.516 1 84.56 675 GLN B CA 1
ATOM 11541 C C . GLN B 1 675 ? -10.914 9.57 -28.625 1 84.56 675 GLN B C 1
ATOM 11543 O O . GLN B 1 675 ? -11.148 10.68 -29.109 1 84.56 675 GLN B O 1
ATOM 11548 N N . TYR B 1 676 ? -11.477 8.445 -29.094 1 89.38 676 TYR B N 1
ATOM 11549 C CA . TYR B 1 676 ? -12.305 8.484 -30.281 1 89.38 676 TYR B CA 1
ATOM 11550 C C . TYR B 1 676 ? -13.727 8.039 -29.984 1 89.38 676 TYR B C 1
ATOM 11552 O O . TYR B 1 676 ? -13.961 7.305 -29.016 1 89.38 676 TYR B O 1
ATOM 11560 N N . ASN B 1 677 ? -14.633 8.453 -30.828 1 91.38 677 ASN B N 1
ATOM 11561 C CA . ASN B 1 677 ? -16.031 8.109 -30.641 1 91.38 677 ASN B CA 1
ATOM 11562 C C . ASN B 1 677 ? -16.484 7.031 -31.625 1 91.38 677 ASN B C 1
ATOM 11564 O O . ASN B 1 677 ? -17.625 6.574 -31.547 1 91.38 677 ASN B O 1
ATOM 11568 N N . SER B 1 678 ? -15.648 6.711 -32.594 1 93.19 678 SER B N 1
ATOM 11569 C CA . SER B 1 678 ? -15.938 5.656 -33.562 1 93.19 678 SER B CA 1
ATOM 11570 C C . SER B 1 678 ? -14.672 5.148 -34.219 1 93.19 678 SER B C 1
ATOM 11572 O O . SER B 1 678 ? -13.633 5.809 -34.188 1 93.19 678 SER B O 1
ATOM 11574 N N . PHE B 1 679 ? -14.773 3.967 -34.906 1 92.88 679 PHE B N 1
ATOM 11575 C CA . PHE B 1 679 ? -13.664 3.424 -35.656 1 92.88 679 PHE B CA 1
ATOM 11576 C C . PHE B 1 679 ? -13.266 4.375 -36.781 1 92.88 679 PHE B C 1
ATOM 11578 O O . PHE B 1 679 ? -12.094 4.449 -37.156 1 92.88 679 PHE B O 1
ATOM 11585 N N . ASN B 1 680 ? -14.203 5.051 -37.25 1 91.81 680 ASN B N 1
ATOM 11586 C CA . ASN B 1 680 ? -13.977 5.91 -38.406 1 91.81 680 ASN B CA 1
ATOM 11587 C C . ASN B 1 680 ? -13.023 7.059 -38.094 1 91.81 680 ASN B C 1
ATOM 11589 O O . ASN B 1 680 ? -12.375 7.609 -38.969 1 91.81 680 ASN B O 1
ATOM 11593 N N . GLU B 1 681 ? -12.977 7.391 -36.812 1 91.19 681 GLU B N 1
ATOM 11594 C CA . GLU B 1 681 ? -12.148 8.516 -36.375 1 91.19 681 GLU B CA 1
ATOM 11595 C C . GLU B 1 681 ? -10.695 8.094 -36.188 1 91.19 681 GLU B C 1
ATOM 11597 O O . GLU B 1 681 ? -9.805 8.938 -36.094 1 91.19 681 GLU B O 1
ATOM 11602 N N . ILE B 1 682 ? -10.453 6.793 -36.156 1 91.69 682 ILE B N 1
ATOM 11603 C CA . ILE B 1 682 ? -9.109 6.27 -35.938 1 91.69 682 ILE B CA 1
ATOM 11604 C C . ILE B 1 682 ? -8.312 6.293 -37.25 1 91.69 682 ILE B C 1
ATOM 11606 O O . ILE B 1 682 ? -8.875 6.066 -38.312 1 91.69 682 ILE B O 1
ATOM 11610 N N . ASP B 1 683 ? -7.051 6.602 -37.219 1 88.44 683 ASP B N 1
ATOM 11611 C CA . ASP B 1 683 ? -6.203 6.695 -38.406 1 88.44 683 ASP B CA 1
ATOM 11612 C C . ASP B 1 683 ? -6.066 5.34 -39.094 1 88.44 683 ASP B C 1
ATOM 11614 O O . ASP B 1 683 ? -6.227 4.297 -38.438 1 88.44 683 ASP B O 1
ATOM 11618 N N . SER B 1 684 ? -5.777 5.289 -40.406 1 91.88 684 SER B N 1
ATOM 11619 C CA . SER B 1 684 ? -5.785 4.098 -41.25 1 91.88 684 SER B CA 1
ATOM 11620 C C . SER B 1 684 ? -4.734 3.092 -40.812 1 91.88 684 SER B C 1
ATOM 11622 O O . SER B 1 684 ? -4.965 1.882 -40.844 1 91.88 684 SER B O 1
ATOM 11624 N N . LYS B 1 685 ? -3.619 3.566 -40.344 1 90.31 685 LYS B N 1
ATOM 11625 C CA . LYS B 1 685 ? -2.549 2.676 -39.906 1 90.31 685 LYS B CA 1
ATOM 11626 C C . LYS B 1 685 ? -2.963 1.89 -38.688 1 90.31 685 LYS B C 1
ATOM 11628 O O . LYS B 1 685 ? -2.779 0.672 -38.625 1 90.31 685 LYS B O 1
ATOM 11633 N N . THR B 1 686 ? -3.521 2.588 -37.719 1 92.94 686 THR B N 1
ATOM 11634 C CA . THR B 1 686 ? -3.986 1.958 -36.5 1 92.94 686 THR B CA 1
ATOM 11635 C C . THR B 1 686 ? -5.125 0.984 -36.781 1 92.94 686 THR B C 1
ATOM 11637 O O . THR B 1 686 ? -5.176 -0.106 -36.219 1 92.94 686 THR B O 1
ATOM 11640 N N . LYS B 1 687 ? -6.012 1.331 -37.688 1 95.44 687 LYS B N 1
ATOM 11641 C CA . LYS B 1 687 ? -7.105 0.439 -38.062 1 95.44 687 LYS B CA 1
ATOM 11642 C C . LYS B 1 687 ? -6.578 -0.869 -38.625 1 95.44 687 LYS B C 1
ATOM 11644 O O . LYS B 1 687 ? -7.059 -1.949 -38.281 1 95.44 687 LYS B O 1
ATOM 11649 N N . ALA B 1 688 ? -5.598 -0.694 -39.5 1 94.44 688 ALA B N 1
ATOM 11650 C CA . ALA B 1 688 ? -5 -1.878 -40.094 1 94.44 688 ALA B CA 1
ATOM 11651 C C . ALA B 1 688 ? -4.344 -2.768 -39.031 1 94.44 688 ALA B C 1
ATOM 11653 O O . ALA B 1 688 ? -4.5 -3.99 -39.062 1 94.44 688 ALA B O 1
ATOM 11654 N N . GLN B 1 689 ? -3.658 -2.158 -38.125 1 94.06 689 GLN B N 1
ATOM 11655 C CA . GLN B 1 689 ? -3.002 -2.9 -37.031 1 94.06 689 GLN B CA 1
ATOM 11656 C C . GLN B 1 689 ? -4.023 -3.641 -36.188 1 94.06 689 GLN B C 1
ATOM 11658 O O . GLN B 1 689 ? -3.816 -4.805 -35.844 1 94.06 689 GLN B O 1
ATOM 11663 N N . LEU B 1 690 ? -5.086 -2.961 -35.844 1 96.31 690 LEU B N 1
ATOM 11664 C CA . LEU B 1 690 ? -6.129 -3.572 -35.031 1 96.31 690 LEU B CA 1
ATOM 11665 C C . LEU B 1 690 ? -6.711 -4.797 -35.719 1 96.31 690 LEU B C 1
ATOM 11667 O O . LEU B 1 690 ? -6.84 -5.859 -35.125 1 96.31 690 LEU B O 1
ATOM 11671 N N . GLN B 1 691 ? -7.051 -4.66 -37 1 95.75 691 GLN B N 1
ATOM 11672 C CA . GLN B 1 691 ? -7.68 -5.742 -37.75 1 95.75 691 GLN B CA 1
ATOM 11673 C C . GLN B 1 691 ? -6.715 -6.906 -37.938 1 95.75 691 GLN B C 1
ATOM 11675 O O . GLN B 1 691 ? -7.109 -8.07 -37.844 1 95.75 691 GLN B O 1
ATOM 11680 N N . GLU B 1 692 ? -5.406 -6.633 -38.094 1 93.94 692 GLU B N 1
ATOM 11681 C CA . GLU B 1 692 ? -4.438 -7.664 -38.438 1 93.94 692 GLU B CA 1
ATOM 11682 C C . GLU B 1 692 ? -3.84 -8.312 -37.188 1 93.94 692 GLU B C 1
ATOM 11684 O O . GLU B 1 692 ? -3.664 -9.531 -37.125 1 93.94 692 GLU B O 1
ATOM 11689 N N . LYS B 1 693 ? -3.527 -7.527 -36.188 1 93.19 693 LYS B N 1
ATOM 11690 C CA . LYS B 1 693 ? -2.723 -8.023 -35.062 1 93.19 693 LYS B CA 1
ATOM 11691 C C . LYS B 1 693 ? -3.582 -8.258 -33.844 1 93.19 693 LYS B C 1
ATOM 11693 O O . LYS B 1 693 ? -3.305 -9.164 -33.031 1 93.19 693 LYS B O 1
ATOM 11698 N N . TYR B 1 694 ? -4.598 -7.441 -33.656 1 96 694 TYR B N 1
ATOM 11699 C CA . TYR B 1 694 ? -5.426 -7.566 -32.438 1 96 694 TYR B CA 1
ATOM 11700 C C . TYR B 1 694 ? -6.582 -8.531 -32.688 1 96 694 TYR B C 1
ATOM 11702 O O . TYR B 1 694 ? -6.613 -9.625 -32.094 1 96 694 TYR B O 1
ATOM 11710 N N . PHE B 1 695 ? -7.434 -8.227 -33.688 1 95.81 695 PHE B N 1
ATOM 11711 C CA . PHE B 1 695 ? -8.664 -8.977 -33.938 1 95.81 695 PHE B CA 1
ATOM 11712 C C . PHE B 1 695 ? -8.414 -10.156 -34.875 1 95.81 695 PHE B C 1
ATOM 11714 O O . PHE B 1 695 ? -9.172 -11.133 -34.844 1 95.81 695 PHE B O 1
ATOM 11721 N N . LYS B 1 696 ? -7.379 -9.992 -35.75 1 93.5 696 LYS B N 1
ATOM 11722 C CA . LYS B 1 696 ? -7.031 -10.992 -36.781 1 93.5 696 LYS B CA 1
ATOM 11723 C C . LYS B 1 696 ? -8.211 -11.273 -37.688 1 93.5 696 LYS B C 1
ATOM 11725 O O . LYS B 1 696 ? -8.422 -12.414 -38.094 1 93.5 696 LYS B O 1
ATOM 11730 N N . ARG B 1 697 ? -9.039 -10.266 -37.844 1 94.19 697 ARG B N 1
ATOM 11731 C CA . ARG B 1 697 ? -10.172 -10.234 -38.781 1 94.19 697 ARG B CA 1
ATOM 11732 C C . ARG B 1 697 ? -10.555 -8.805 -39.125 1 94.19 697 ARG B C 1
ATOM 11734 O O . ARG B 1 697 ? -10.156 -7.863 -38.438 1 94.19 697 ARG B O 1
ATOM 11741 N N . SER B 1 698 ? -11.352 -8.719 -40.188 1 94.69 698 SER B N 1
ATOM 11742 C CA . SER B 1 698 ? -11.852 -7.402 -40.531 1 94.69 698 SER B CA 1
ATOM 11743 C C . SER B 1 698 ? -12.898 -6.918 -39.562 1 94.69 698 SER B C 1
ATOM 11745 O O . SER B 1 698 ? -13.508 -7.719 -38.844 1 94.69 698 SER B O 1
ATOM 11747 N N . PHE B 1 699 ? -13.094 -5.566 -39.5 1 94.81 699 PHE B N 1
ATOM 11748 C CA . PHE B 1 699 ? -14.102 -4.996 -38.625 1 94.81 699 PHE B CA 1
ATOM 11749 C C . PHE B 1 699 ? -15.477 -5.57 -38.938 1 94.81 699 PHE B C 1
ATOM 11751 O O . PHE B 1 699 ? -16.266 -5.844 -38.031 1 94.81 699 PHE B O 1
ATOM 11758 N N . ASP B 1 700 ? -15.758 -5.773 -40.188 1 92.94 700 ASP B N 1
ATOM 11759 C CA . ASP B 1 700 ? -17.047 -6.312 -40.594 1 92.94 700 ASP B CA 1
ATOM 11760 C C . ASP B 1 700 ? -17.234 -7.75 -40.094 1 92.94 700 ASP B C 1
ATOM 11762 O O . ASP B 1 700 ? -18.281 -8.102 -39.562 1 92.94 700 ASP B O 1
ATOM 11766 N N . GLU B 1 701 ? -16.219 -8.531 -40.281 1 94.5 701 GLU B N 1
ATOM 11767 C CA . GLU B 1 701 ? -16.266 -9.906 -39.812 1 94.5 701 GLU B CA 1
ATOM 11768 C C . GLU B 1 701 ? -16.406 -9.969 -38.281 1 94.5 701 GLU B C 1
ATOM 11770 O O . GLU B 1 701 ? -17.156 -10.781 -37.75 1 94.5 701 GLU B O 1
ATOM 11775 N N . LEU B 1 702 ? -15.641 -9.141 -37.688 1 95.06 702 LEU B N 1
ATOM 11776 C CA . LEU B 1 702 ? -15.688 -9.055 -36.219 1 95.06 702 LEU B CA 1
ATOM 11777 C C . LEU B 1 702 ? -17.094 -8.695 -35.75 1 95.06 702 LEU B C 1
ATOM 11779 O O . LEU B 1 702 ? -17.625 -9.328 -34.844 1 95.06 702 LEU B O 1
ATOM 11783 N N . TYR B 1 703 ? -17.672 -7.668 -36.312 1 94.44 703 TYR B N 1
ATOM 11784 C CA . TYR B 1 703 ? -18.984 -7.211 -35.906 1 94.44 703 TYR B CA 1
ATOM 11785 C C . TYR B 1 703 ? -20.047 -8.289 -36.125 1 94.44 703 TYR B C 1
ATOM 11787 O O . TYR B 1 703 ? -20.984 -8.438 -35.344 1 94.44 703 TYR B O 1
ATOM 11795 N N . LYS B 1 704 ? -19.859 -9.062 -37.156 1 93.25 704 LYS B N 1
ATOM 11796 C CA . LYS B 1 704 ? -20.766 -10.188 -37.406 1 93.25 704 LYS B CA 1
ATOM 11797 C C . LYS B 1 704 ? -20.672 -11.211 -36.281 1 93.25 704 LYS B C 1
ATOM 11799 O O . LYS B 1 704 ? -21.703 -11.711 -35.812 1 93.25 704 LYS B O 1
ATOM 11804 N N . ASP B 1 705 ? -19.5 -11.453 -35.875 1 91.69 705 ASP B N 1
ATOM 11805 C CA . ASP B 1 705 ? -19.281 -12.375 -34.781 1 91.69 705 ASP B CA 1
ATOM 11806 C C . ASP B 1 705 ? -19.906 -11.836 -33.469 1 91.69 705 ASP B C 1
ATOM 11808 O O . ASP B 1 705 ? -20.578 -12.57 -32.75 1 91.69 705 ASP B O 1
ATOM 11812 N N . ILE B 1 706 ? -19.734 -10.594 -33.219 1 93.56 706 ILE B N 1
ATOM 11813 C CA . ILE B 1 706 ? -20.281 -9.945 -32.031 1 93.56 706 ILE B CA 1
ATOM 11814 C C . ILE B 1 706 ? -21.797 -9.992 -32.062 1 93.56 706 ILE B C 1
ATOM 11816 O O . ILE B 1 706 ? -22.438 -10.336 -31.047 1 93.56 706 ILE B O 1
ATOM 11820 N N . LYS B 1 707 ? -22.344 -9.711 -33.156 1 92.25 707 LYS B N 1
ATOM 11821 C CA . LYS B 1 707 ? -23.797 -9.688 -33.344 1 92.25 707 LYS B CA 1
ATOM 11822 C C . LYS B 1 707 ? -24.406 -11.062 -33.062 1 92.25 707 LYS B C 1
ATOM 11824 O O . LYS B 1 707 ? -25.5 -11.164 -32.5 1 92.25 707 LYS B O 1
ATOM 11829 N N . SER B 1 708 ? -23.688 -12.055 -33.375 1 90.25 708 SER B N 1
ATOM 11830 C CA . SER B 1 708 ? -24.188 -13.414 -33.219 1 90.25 708 SER B CA 1
ATOM 11831 C C . SER B 1 708 ? -24.359 -13.781 -31.766 1 90.25 708 SER B C 1
ATOM 11833 O O . SER B 1 708 ? -25.094 -14.719 -31.438 1 90.25 708 SER B O 1
ATOM 11835 N N . ARG B 1 709 ? -23.797 -13.078 -30.844 1 84.88 709 ARG B N 1
ATOM 11836 C CA . ARG B 1 709 ? -23.812 -13.438 -29.438 1 84.88 709 ARG B CA 1
ATOM 11837 C C . ARG B 1 709 ? -24.562 -12.406 -28.609 1 84.88 709 ARG B C 1
ATOM 11839 O O . ARG B 1 709 ? -24.672 -12.539 -27.391 1 84.88 709 ARG B O 1
ATOM 11846 N N . LEU B 1 710 ? -25.031 -11.359 -29.188 1 87.31 710 LEU B N 1
ATOM 11847 C CA . LEU B 1 710 ? -25.672 -10.281 -28.453 1 87.31 710 LEU B CA 1
ATOM 11848 C C . LEU B 1 710 ? -27.188 -10.336 -28.641 1 87.31 710 LEU B C 1
ATOM 11850 O O . LEU B 1 710 ? -27.672 -10.711 -29.703 1 87.31 710 LEU B O 1
ATOM 11854 N N . PRO B 1 711 ? -27.891 -9.906 -27.672 1 84.31 711 PRO B N 1
ATOM 11855 C CA . PRO B 1 711 ? -29.344 -9.734 -27.828 1 84.31 711 PRO B CA 1
ATOM 11856 C C . PRO B 1 711 ? -29.703 -8.602 -28.781 1 84.31 711 PRO B C 1
ATOM 11858 O O . PRO B 1 711 ? -28.875 -7.711 -29.031 1 84.31 711 PRO B O 1
ATOM 11861 N N . SER B 1 712 ? -30.891 -8.664 -29.25 1 88.06 712 SER B N 1
ATOM 11862 C CA . SER B 1 712 ? -31.359 -7.727 -30.281 1 88.06 712 SER B CA 1
ATOM 11863 C C . SER B 1 712 ? -31.297 -6.289 -29.781 1 88.06 712 SER B C 1
ATOM 11865 O O . SER B 1 712 ? -30.938 -5.379 -30.516 1 88.06 712 SER B O 1
ATOM 11867 N N . GLU B 1 713 ? -31.562 -6.148 -28.531 1 85.38 713 GLU B N 1
ATOM 11868 C CA . GLU B 1 713 ? -31.578 -4.801 -27.969 1 85.38 713 GLU B CA 1
ATOM 11869 C C . GLU B 1 713 ? -30.172 -4.195 -27.984 1 85.38 713 GLU B C 1
ATOM 11871 O O . GLU B 1 713 ? -30 -3.006 -28.266 1 85.38 713 GLU B O 1
ATOM 11876 N N . GLU B 1 714 ? -29.203 -5.004 -27.734 1 87.62 714 GLU B N 1
ATOM 11877 C CA . GLU B 1 714 ? -27.812 -4.551 -27.703 1 87.62 714 GLU B CA 1
ATOM 11878 C C . GLU B 1 714 ? -27.297 -4.277 -29.109 1 87.62 714 GLU B C 1
ATOM 11880 O O . GLU B 1 714 ? -26.484 -3.371 -29.312 1 87.62 714 GLU B O 1
ATOM 11885 N N . ILE B 1 715 ? -27.812 -5.039 -30.047 1 91.88 715 ILE B N 1
ATOM 11886 C CA . ILE B 1 715 ? -27.422 -4.844 -31.438 1 91.88 715 ILE B CA 1
ATOM 11887 C C . ILE B 1 715 ? -27.938 -3.492 -31.938 1 91.88 715 ILE B C 1
ATOM 11889 O O . ILE B 1 715 ? -27.219 -2.74 -32.594 1 91.88 715 ILE B O 1
ATOM 11893 N N . GLU B 1 716 ? -29.172 -3.211 -31.516 1 91.81 716 GLU B N 1
ATOM 11894 C CA . GLU B 1 716 ? -29.75 -1.93 -31.891 1 91.81 716 GLU B CA 1
ATOM 11895 C C . GLU B 1 716 ? -28.984 -0.765 -31.281 1 91.81 716 GLU B C 1
ATOM 11897 O O . GLU B 1 716 ? -28.719 0.235 -31.953 1 91.81 716 GLU B O 1
ATOM 11902 N N . LYS B 1 717 ? -28.672 -0.951 -30.109 1 91.25 717 LYS B N 1
ATOM 11903 C CA . LYS B 1 717 ? -27.891 0.079 -29.422 1 91.25 717 LYS B CA 1
ATOM 11904 C C . LYS B 1 717 ? -26.547 0.295 -30.109 1 91.25 717 LYS B C 1
ATOM 11906 O O . LYS B 1 717 ? -26.109 1.435 -30.312 1 91.25 717 LYS B O 1
ATOM 11911 N N . ALA B 1 718 ? -25.875 -0.741 -30.469 1 92.94 718 ALA B N 1
ATOM 11912 C CA . ALA B 1 718 ? -24.578 -0.682 -31.125 1 92.94 718 ALA B CA 1
ATOM 11913 C C . ALA B 1 718 ? -24.672 0 -32.469 1 92.94 718 ALA B C 1
ATOM 11915 O O . ALA B 1 718 ? -23.75 0.728 -32.875 1 92.94 718 ALA B O 1
ATOM 11916 N N . GLU B 1 719 ? -25.734 -0.213 -33.156 1 93.06 719 GLU B N 1
ATOM 11917 C CA . GLU B 1 719 ? -25.906 0.375 -34.5 1 93.06 719 GLU B CA 1
ATOM 11918 C C . GLU B 1 719 ? -26.203 1.869 -34.406 1 93.06 719 GLU B C 1
ATOM 11920 O O . GLU B 1 719 ? -25.844 2.633 -35.312 1 93.06 719 GLU B O 1
ATOM 11925 N N . ARG B 1 720 ? -26.812 2.266 -33.281 1 92.88 720 ARG B N 1
ATOM 11926 C CA . ARG B 1 720 ? -27.141 3.67 -33.062 1 92.88 720 ARG B CA 1
ATOM 11927 C C . ARG B 1 720 ? -25.969 4.441 -32.5 1 92.88 720 ARG B C 1
ATOM 11929 O O . ARG B 1 720 ? -25.859 5.652 -32.688 1 92.88 720 ARG B O 1
ATOM 11936 N N . ASN B 1 721 ? -25.172 3.783 -31.766 1 94.81 721 ASN B N 1
ATOM 11937 C CA . ASN B 1 721 ? -24.062 4.41 -31.062 1 94.81 721 ASN B CA 1
ATOM 11938 C C . ASN B 1 721 ? -22.719 3.836 -31.484 1 94.81 721 ASN B C 1
ATOM 11940 O O . ASN B 1 721 ? -22.266 2.836 -30.938 1 94.81 721 ASN B O 1
ATOM 11944 N N . PRO B 1 722 ? -22.062 4.547 -32.375 1 94.06 722 PRO B N 1
ATOM 11945 C CA . PRO B 1 722 ? -20.812 4.023 -32.906 1 94.06 722 PRO B CA 1
ATOM 11946 C C . PRO B 1 722 ? -19.734 3.848 -31.828 1 94.06 722 PRO B C 1
ATOM 11948 O O . PRO B 1 722 ? -18.875 2.975 -31.953 1 94.06 722 PRO B O 1
ATOM 11951 N N . LYS B 1 723 ? -19.75 4.656 -30.797 1 95.19 723 LYS B N 1
ATOM 11952 C CA . LYS B 1 723 ? -18.781 4.492 -29.719 1 95.19 723 LYS B CA 1
ATOM 11953 C C . LYS B 1 723 ? -19.031 3.199 -28.938 1 95.19 723 LYS B C 1
ATOM 11955 O O . LYS B 1 723 ? -18.094 2.494 -28.578 1 95.19 723 LYS B O 1
ATOM 11960 N N . TYR B 1 724 ? -20.312 2.979 -28.781 1 94.62 724 TYR B N 1
ATOM 11961 C CA . TYR B 1 724 ? -20.688 1.728 -28.125 1 94.62 724 TYR B CA 1
ATOM 11962 C C . TYR B 1 724 ? -20.281 0.528 -28.969 1 94.62 724 TYR B C 1
ATOM 11964 O O . TYR B 1 724 ? -19.781 -0.469 -28.453 1 94.62 724 TYR B O 1
ATOM 11972 N N . LYS B 1 725 ? -20.453 0.647 -30.234 1 94.62 725 LYS B N 1
ATOM 11973 C CA . LYS B 1 725 ? -20.047 -0.405 -31.172 1 94.62 725 LYS B CA 1
ATOM 11974 C C . LYS B 1 725 ? -18.547 -0.668 -31.078 1 94.62 725 LYS B C 1
ATOM 11976 O O . LYS B 1 725 ? -18.109 -1.822 -31.047 1 94.62 725 LYS B O 1
ATOM 11981 N N . MET B 1 726 ? -17.766 0.365 -30.984 1 95.44 726 MET B N 1
ATOM 11982 C CA . MET B 1 726 ? -16.312 0.256 -30.844 1 95.44 726 MET B CA 1
ATOM 11983 C C . MET B 1 726 ? -15.953 -0.407 -29.516 1 95.44 726 MET B C 1
ATOM 11985 O O . MET B 1 726 ? -15.07 -1.269 -29.469 1 95.44 726 MET B O 1
ATOM 11989 N N . ALA B 1 727 ? -16.641 -0.063 -28.469 1 95.75 727 ALA B N 1
ATOM 11990 C CA . ALA B 1 727 ? -16.406 -0.662 -27.156 1 95.75 727 ALA B CA 1
ATOM 11991 C C . ALA B 1 727 ? -16.656 -2.166 -27.188 1 95.75 727 ALA B C 1
ATOM 11993 O O . ALA B 1 727 ? -15.906 -2.941 -26.609 1 95.75 727 ALA B O 1
ATOM 11994 N N . LEU B 1 728 ? -17.656 -2.531 -27.875 1 94.69 728 LEU B N 1
ATOM 11995 C CA . LEU B 1 728 ? -17.984 -3.949 -27.984 1 94.69 728 LEU B CA 1
ATOM 11996 C C . LEU B 1 728 ? -16.859 -4.703 -28.688 1 94.69 728 LEU B C 1
ATOM 11998 O O . LEU B 1 728 ? -16.516 -5.824 -28.297 1 94.69 728 LEU B O 1
ATOM 12002 N N . ALA B 1 729 ? -16.344 -4.117 -29.672 1 95.44 729 ALA B N 1
ATOM 12003 C CA . ALA B 1 729 ? -15.227 -4.738 -30.391 1 95.44 729 ALA B CA 1
ATOM 12004 C C . ALA B 1 729 ? -14.008 -4.898 -29.484 1 95.44 729 ALA B C 1
ATOM 12006 O O . ALA B 1 729 ? -13.359 -5.945 -29.5 1 95.44 729 ALA B O 1
ATOM 12007 N N . PHE B 1 730 ? -13.688 -3.867 -28.766 1 97.19 730 PHE B N 1
ATOM 12008 C CA . PHE B 1 730 ? -12.547 -3.91 -27.859 1 97.19 730 PHE B CA 1
ATOM 12009 C C . PHE B 1 730 ? -12.773 -4.938 -26.75 1 97.19 730 PHE B C 1
ATOM 12011 O O . PHE B 1 730 ? -11.867 -5.699 -26.406 1 97.19 730 PHE B O 1
ATOM 12018 N N . LYS B 1 731 ? -13.977 -5.02 -26.219 1 94.94 731 LYS B N 1
ATOM 12019 C CA . LYS B 1 731 ? -14.328 -6.012 -25.203 1 94.94 731 LYS B CA 1
ATOM 12020 C C . LYS B 1 731 ? -14.227 -7.426 -25.781 1 94.94 731 LYS B C 1
ATOM 12022 O O . LYS B 1 731 ? -13.875 -8.367 -25.062 1 94.94 731 LYS B O 1
ATOM 12027 N N . TRP B 1 732 ? -14.555 -7.523 -27.031 1 94.69 732 TRP B N 1
ATOM 12028 C CA . TRP B 1 732 ? -14.406 -8.812 -27.688 1 94.69 732 TRP B CA 1
ATOM 12029 C C . TRP B 1 732 ? -12.961 -9.289 -27.625 1 94.69 732 TRP B C 1
ATOM 12031 O O . TRP B 1 732 ? -12.703 -10.461 -27.328 1 94.69 732 TRP B O 1
ATOM 12041 N N . TYR B 1 733 ? -12.031 -8.422 -27.953 1 96.38 733 TYR B N 1
ATOM 12042 C CA . TYR B 1 733 ? -10.625 -8.797 -27.906 1 96.38 733 TYR B CA 1
ATOM 12043 C C . TYR B 1 733 ? -10.227 -9.25 -26.5 1 96.38 733 TYR B C 1
ATOM 12045 O O . TYR B 1 733 ? -9.555 -10.266 -26.344 1 96.38 733 TYR B O 1
ATOM 12053 N N . LEU B 1 734 ? -10.633 -8.484 -25.5 1 96.62 734 LEU B N 1
ATOM 12054 C CA . LEU B 1 734 ? -10.281 -8.805 -24.125 1 96.62 734 LEU B CA 1
ATOM 12055 C C . LEU B 1 734 ? -10.844 -10.164 -23.719 1 96.62 734 LEU B C 1
ATOM 12057 O O . LEU B 1 734 ? -10.133 -10.984 -23.141 1 96.62 734 LEU B O 1
ATOM 12061 N N . MET B 1 735 ? -12.055 -10.406 -24.062 1 93.94 735 MET B N 1
ATOM 12062 C CA . MET B 1 735 ? -12.695 -11.672 -23.703 1 93.94 735 MET B CA 1
ATOM 12063 C C . MET B 1 735 ? -12.086 -12.828 -24.484 1 93.94 735 MET B C 1
ATOM 12065 O O . MET B 1 735 ? -11.898 -13.922 -23.953 1 93.94 735 MET B O 1
ATOM 12069 N N . ASN B 1 736 ? -11.812 -12.594 -25.734 1 94.38 736 ASN B N 1
ATOM 12070 C CA . ASN B 1 736 ? -11.188 -13.625 -26.562 1 94.38 736 ASN B CA 1
ATOM 12071 C C . ASN B 1 736 ? -9.812 -14.016 -26.031 1 94.38 736 ASN B C 1
ATOM 12073 O O . ASN B 1 736 ? -9.453 -15.195 -26.016 1 94.38 736 ASN B O 1
ATOM 12077 N N . ALA B 1 737 ? -9.078 -13.039 -25.625 1 96.44 737 ALA B N 1
ATOM 12078 C CA . ALA B 1 737 ? -7.766 -13.281 -25.031 1 96.44 737 ALA B CA 1
ATOM 12079 C C . ALA B 1 737 ? -7.879 -14.125 -23.766 1 96.44 737 ALA B C 1
ATOM 12081 O O . ALA B 1 737 ? -7.055 -15.016 -23.531 1 96.44 737 ALA B O 1
ATOM 12082 N N . PHE B 1 738 ? -8.875 -13.859 -22.984 1 95.94 738 PHE B N 1
ATOM 12083 C CA . PHE B 1 738 ? -9.133 -14.617 -21.766 1 95.94 738 PHE B CA 1
ATOM 12084 C C . PHE B 1 738 ? -9.484 -16.062 -22.094 1 95.94 738 PHE B C 1
ATOM 12086 O O . PHE B 1 738 ? -8.922 -17 -21.531 1 95.94 738 PHE B O 1
ATOM 12093 N N . ASN B 1 739 ? -10.375 -16.234 -23.016 1 94.94 739 ASN B N 1
ATOM 12094 C CA . ASN B 1 739 ? -10.828 -17.562 -23.406 1 94.94 739 ASN B CA 1
ATOM 12095 C C . ASN B 1 739 ? -9.688 -18.375 -24.016 1 94.94 739 ASN B C 1
ATOM 12097 O O . ASN B 1 739 ? -9.57 -19.578 -23.75 1 94.94 739 ASN B O 1
ATOM 12101 N N . ALA B 1 740 ? -8.922 -17.719 -24.828 1 96 740 ALA B N 1
ATOM 12102 C CA . ALA B 1 740 ? -7.777 -18.406 -25.422 1 96 740 ALA B CA 1
ATOM 12103 C C . ALA B 1 740 ? -6.828 -18.938 -24.344 1 96 740 ALA B C 1
ATOM 12105 O O . ALA B 1 740 ? -6.301 -20.047 -24.469 1 96 740 ALA B O 1
ATOM 12106 N N . ALA B 1 741 ? -6.637 -18.172 -23.297 1 97.06 741 ALA B N 1
ATOM 12107 C CA . ALA B 1 741 ? -5.766 -18.578 -22.203 1 97.06 741 ALA B CA 1
ATOM 12108 C C . ALA B 1 741 ? -6.352 -19.781 -21.453 1 97.06 741 ALA B C 1
ATOM 12110 O O . ALA B 1 741 ? -5.637 -20.734 -21.141 1 97.06 741 ALA B O 1
ATOM 12111 N N . ILE B 1 742 ? -7.629 -19.766 -21.156 1 95.25 742 ILE B N 1
ATOM 12112 C CA . ILE B 1 742 ? -8.297 -20.844 -20.422 1 95.25 742 ILE B CA 1
ATOM 12113 C C . ILE B 1 742 ? -8.234 -22.141 -21.234 1 95.25 742 ILE B C 1
ATOM 12115 O O . ILE B 1 742 ? -8 -23.219 -20.688 1 95.25 742 ILE B O 1
ATOM 12119 N N . LYS B 1 743 ? -8.336 -21.969 -22.562 1 94.06 743 LYS B N 1
ATOM 12120 C CA . LYS B 1 743 ? -8.359 -23.125 -23.438 1 94.06 743 LYS B CA 1
ATOM 12121 C C . LYS B 1 743 ? -6.941 -23.594 -23.781 1 94.06 743 LYS B C 1
ATOM 12123 O O . LYS B 1 743 ? -6.742 -24.719 -24.25 1 94.06 743 LYS B O 1
ATOM 12128 N N . GLY B 1 744 ? -6.074 -22.734 -23.578 1 94.75 744 GLY B N 1
ATOM 12129 C CA . GLY B 1 744 ? -4.699 -23.047 -23.938 1 94.75 744 GLY B CA 1
ATOM 12130 C C . GLY B 1 744 ? -4.469 -23.062 -25.438 1 94.75 744 GLY B C 1
ATOM 12131 O O . GLY B 1 744 ? -3.791 -23.953 -25.953 1 94.75 744 GLY B O 1
ATOM 12132 N N . GLU B 1 745 ? -5.02 -22.109 -26.125 1 94.25 745 GLU B N 1
ATOM 12133 C CA . GLU B 1 745 ? -4.84 -22.016 -27.578 1 94.25 745 GLU B CA 1
ATOM 12134 C C . GLU B 1 745 ? -3.455 -21.484 -27.922 1 94.25 745 GLU B C 1
ATOM 12136 O O . GLU B 1 745 ? -3.215 -20.281 -27.859 1 94.25 745 GLU B O 1
ATOM 12141 N N . GLU B 1 746 ? -2.662 -22.297 -28.422 1 91.25 746 GLU B N 1
ATOM 12142 C CA . GLU B 1 746 ? -1.248 -21.984 -28.609 1 91.25 746 GLU B CA 1
ATOM 12143 C C . GLU B 1 746 ? -1.057 -20.891 -29.672 1 91.25 746 GLU B C 1
ATOM 12145 O O . GLU B 1 746 ? -0.14 -20.078 -29.562 1 91.25 746 GLU B O 1
ATOM 12150 N N . GLU B 1 747 ? -1.937 -20.844 -30.625 1 90.31 747 GLU B N 1
ATOM 12151 C CA . GLU B 1 747 ? -1.803 -19.891 -31.719 1 90.31 747 GLU B CA 1
ATOM 12152 C C . GLU B 1 747 ? -1.966 -18.453 -31.203 1 90.31 747 GLU B C 1
ATOM 12154 O O . GLU B 1 747 ? -1.47 -17.516 -31.828 1 90.31 747 GLU B O 1
ATOM 12159 N N . LEU B 1 748 ? -2.617 -18.297 -30.047 1 94.12 748 LEU B N 1
ATOM 12160 C CA . LEU B 1 748 ? -2.883 -16.969 -29.516 1 94.12 748 LEU B CA 1
ATOM 12161 C C . LEU B 1 748 ? -2.107 -16.734 -28.234 1 94.12 748 LEU B C 1
ATOM 12163 O O . LEU B 1 748 ? -2.465 -15.859 -27.438 1 94.12 748 LEU B O 1
ATOM 12167 N N . LYS B 1 749 ? -1.105 -17.438 -28.047 1 93.38 749 LYS B N 1
ATOM 12168 C CA . LYS B 1 749 ? -0.356 -17.422 -26.797 1 93.38 749 LYS B CA 1
ATOM 12169 C C . LYS B 1 749 ? 0.103 -16.016 -26.438 1 93.38 749 LYS B C 1
ATOM 12171 O O . LYS B 1 749 ? -0.003 -15.602 -25.281 1 93.38 749 LYS B O 1
ATOM 12176 N N . LEU B 1 750 ? 0.539 -15.227 -27.297 1 93.12 750 LEU B N 1
ATOM 12177 C CA . LEU B 1 750 ? 1.094 -13.906 -27.047 1 93.12 750 LEU B CA 1
ATOM 12178 C C . LEU B 1 750 ? 0.002 -12.93 -26.625 1 93.12 750 LEU B C 1
ATOM 12180 O O . LEU B 1 750 ? 0.293 -11.875 -26.062 1 93.12 750 LEU B O 1
ATOM 12184 N N . ASP B 1 751 ? -1.274 -13.352 -26.812 1 95.38 751 ASP B N 1
ATOM 12185 C CA . ASP B 1 751 ? -2.389 -12.453 -26.516 1 95.38 751 ASP B CA 1
ATOM 12186 C C . ASP B 1 751 ? -3.139 -12.898 -25.266 1 95.38 751 ASP B C 1
ATOM 12188 O O . ASP B 1 751 ? -4.16 -12.312 -24.906 1 95.38 751 ASP B O 1
ATOM 12192 N N . TYR B 1 752 ? -2.613 -13.883 -24.641 1 97.19 752 TYR B N 1
ATOM 12193 C CA . TYR B 1 752 ? -3.307 -14.422 -23.469 1 97.19 752 TYR B CA 1
ATOM 12194 C C . TYR B 1 752 ? -3.572 -13.336 -22.453 1 97.19 752 TYR B C 1
ATOM 12196 O O . TYR B 1 752 ? -2.686 -12.539 -22.125 1 97.19 752 TYR B O 1
ATOM 12204 N N . GLN B 1 753 ? -4.84 -13.25 -22.016 1 97.56 753 GLN B N 1
ATOM 12205 C CA . GLN B 1 753 ? -5.148 -12.539 -20.781 1 97.56 753 GLN B CA 1
ATOM 12206 C C . GLN B 1 753 ? -5.117 -13.477 -19.578 1 97.56 753 GLN B C 1
ATOM 12208 O O . GLN B 1 753 ? -5.977 -14.352 -19.438 1 97.56 753 GLN B O 1
ATOM 12213 N N . ILE B 1 754 ? -4.152 -13.305 -18.766 1 97.44 754 ILE B N 1
ATOM 12214 C CA . ILE B 1 754 ? -3.998 -14.133 -17.562 1 97.44 754 ILE B CA 1
ATOM 12215 C C . ILE B 1 754 ? -4.043 -13.258 -16.328 1 97.44 754 ILE B C 1
ATOM 12217 O O . ILE B 1 754 ? -3.062 -12.586 -15.992 1 97.44 754 ILE B O 1
ATOM 12221 N N . GLN B 1 755 ? -5.18 -13.258 -15.656 1 96.31 755 GLN B N 1
ATOM 12222 C CA . GLN B 1 755 ? -5.301 -12.492 -14.422 1 96.31 755 GLN B CA 1
ATOM 12223 C C . GLN B 1 755 ? -4.461 -13.109 -13.305 1 96.31 755 GLN B C 1
ATOM 12225 O O . GLN B 1 755 ? -4.672 -14.266 -12.93 1 96.31 755 GLN B O 1
ATOM 12230 N N . CYS B 1 756 ? -3.514 -12.344 -12.836 1 95.81 756 CYS B N 1
ATOM 12231 C CA . CYS B 1 756 ? -2.572 -12.797 -11.82 1 95.81 756 CYS B CA 1
ATOM 12232 C C . CYS B 1 756 ? -1.879 -11.617 -11.156 1 95.81 756 CYS B C 1
ATOM 12234 O O . CYS B 1 756 ? -1.54 -10.633 -11.812 1 95.81 756 CYS B O 1
ATOM 12236 N N . GLY B 1 757 ? -1.663 -11.742 -9.852 1 94.19 757 GLY B N 1
ATOM 12237 C CA . GLY B 1 757 ? -0.952 -10.703 -9.125 1 94.19 757 GLY B CA 1
ATOM 12238 C C . GLY B 1 757 ? 0.449 -11.109 -8.711 1 94.19 757 GLY B C 1
ATOM 12239 O O . GLY B 1 757 ? 0.848 -12.258 -8.914 1 94.19 757 GLY B O 1
ATOM 12240 N N . PRO B 1 758 ? 1.224 -10.172 -8.109 1 93.62 758 PRO B N 1
ATOM 12241 C CA . PRO B 1 758 ? 2.613 -10.414 -7.707 1 93.62 758 PRO B CA 1
ATOM 12242 C C . PRO B 1 758 ? 2.74 -11.453 -6.594 1 93.62 758 PRO B C 1
ATOM 12244 O O . PRO B 1 758 ? 3.838 -11.945 -6.332 1 93.62 758 PRO B O 1
ATOM 12247 N N . ALA B 1 759 ? 1.614 -11.805 -5.906 1 95.38 759 ALA B N 1
ATOM 12248 C CA . ALA B 1 759 ? 1.62 -12.836 -4.871 1 95.38 759 ALA B CA 1
ATOM 12249 C C . ALA B 1 759 ? 2.193 -14.148 -5.406 1 95.38 759 ALA B C 1
ATOM 12251 O O . ALA B 1 759 ? 2.914 -14.852 -4.695 1 95.38 759 ALA B O 1
ATOM 12252 N N . LEU B 1 760 ? 1.84 -14.453 -6.68 1 97.12 760 LEU B N 1
ATOM 12253 C CA . LEU B 1 760 ? 2.357 -15.688 -7.258 1 97.12 760 LEU B CA 1
ATOM 12254 C C . LEU B 1 760 ? 3.859 -15.594 -7.504 1 97.12 760 LEU B C 1
ATOM 12256 O O . LEU B 1 760 ? 4.59 -16.562 -7.324 1 97.12 760 LEU B O 1
ATOM 12260 N N . GLY B 1 761 ? 4.332 -14.445 -7.93 1 95.06 761 GLY B N 1
ATOM 12261 C CA . GLY B 1 761 ? 5.766 -14.25 -8.055 1 95.06 761 GLY B CA 1
ATOM 12262 C C . GLY B 1 761 ? 6.512 -14.445 -6.75 1 95.06 761 GLY B C 1
ATOM 12263 O O . GLY B 1 761 ? 7.566 -15.086 -6.719 1 95.06 761 GLY B O 1
ATOM 12264 N N . ALA B 1 762 ? 5.984 -13.922 -5.695 1 94.88 762 ALA B N 1
ATOM 12265 C CA . ALA B 1 762 ? 6.578 -14.086 -4.371 1 94.88 762 ALA B CA 1
ATOM 12266 C C . ALA B 1 762 ? 6.539 -15.555 -3.939 1 94.88 762 ALA B C 1
ATOM 12268 O O . ALA B 1 762 ? 7.508 -16.062 -3.367 1 94.88 762 ALA B O 1
ATOM 12269 N N . PHE B 1 763 ? 5.465 -16.219 -4.121 1 97.5 763 PHE B N 1
ATOM 12270 C CA . PHE B 1 763 ? 5.328 -17.641 -3.826 1 97.5 763 PHE B CA 1
ATOM 12271 C C . PHE B 1 763 ? 6.387 -18.438 -4.566 1 97.5 763 PHE B C 1
ATOM 12273 O O . PHE B 1 763 ? 7.039 -19.312 -3.977 1 97.5 763 PHE B O 1
ATOM 12280 N N . ASN B 1 764 ? 6.465 -18.094 -5.91 1 96.69 764 ASN B N 1
ATOM 12281 C CA . ASN B 1 764 ? 7.457 -18.797 -6.723 1 96.69 764 ASN B CA 1
ATOM 12282 C C . ASN B 1 764 ? 8.859 -18.641 -6.145 1 96.69 764 ASN B C 1
ATOM 12284 O O . ASN B 1 764 ? 9.641 -19.594 -6.129 1 96.69 764 ASN B O 1
ATOM 12288 N N . GLN B 1 765 ? 9.172 -17.422 -5.699 1 92.44 765 GLN B N 1
ATOM 12289 C CA . GLN B 1 765 ? 10.477 -17.203 -5.086 1 92.44 765 GLN B CA 1
ATOM 12290 C C . GLN B 1 765 ? 10.594 -17.969 -3.766 1 92.44 765 GLN B C 1
ATOM 12292 O O . GLN B 1 765 ? 11.664 -18.484 -3.436 1 92.44 765 GLN B O 1
ATOM 12297 N N . TRP B 1 766 ? 9.508 -18.078 -3.002 1 93.62 766 TRP B N 1
ATOM 12298 C CA . TRP B 1 766 ? 9.492 -18.75 -1.708 1 93.62 766 TRP B CA 1
ATOM 12299 C C . TRP B 1 766 ? 9.719 -20.25 -1.873 1 93.62 766 TRP B C 1
ATOM 12301 O O . TRP B 1 766 ? 10.438 -20.859 -1.082 1 93.62 766 TRP B O 1
ATOM 12311 N N . VAL B 1 767 ? 9.164 -20.75 -2.938 1 95 767 VAL B N 1
ATOM 12312 C CA . VAL B 1 767 ? 9.227 -22.203 -3.074 1 95 767 VAL B CA 1
ATOM 12313 C C . VAL B 1 767 ? 10.32 -22.578 -4.078 1 95 767 VAL B C 1
ATOM 12315 O O . VAL B 1 767 ? 10.438 -23.734 -4.469 1 95 767 VAL B O 1
ATOM 12318 N N . LYS B 1 768 ? 11.047 -21.531 -4.5 1 90.44 768 LYS B N 1
ATOM 12319 C CA . LYS B 1 768 ? 12.125 -21.781 -5.445 1 90.44 768 LYS B CA 1
ATOM 12320 C C . LYS B 1 768 ? 13.078 -22.844 -4.914 1 90.44 768 LYS B C 1
ATOM 12322 O O . LYS B 1 768 ? 13.414 -22.844 -3.729 1 90.44 768 LYS B O 1
ATOM 12327 N N . ASP B 1 769 ? 13.414 -23.75 -5.727 1 81 769 ASP B N 1
ATOM 12328 C CA . ASP B 1 769 ? 14.359 -24.828 -5.441 1 81 769 ASP B CA 1
ATOM 12329 C C . ASP B 1 769 ? 13.75 -25.859 -4.5 1 81 769 ASP B C 1
ATOM 12331 O O . ASP B 1 769 ? 14.477 -26.578 -3.799 1 81 769 ASP B O 1
ATOM 12335 N N . THR B 1 770 ? 12.43 -25.844 -4.301 1 88.62 770 THR B N 1
ATOM 12336 C CA . THR B 1 770 ? 11.672 -26.891 -3.623 1 88.62 770 THR B CA 1
ATOM 12337 C C . THR B 1 770 ? 10.82 -27.672 -4.621 1 88.62 770 THR B C 1
ATOM 12339 O O . THR B 1 770 ? 10.797 -27.344 -5.812 1 88.62 770 THR B O 1
ATOM 12342 N N . LYS B 1 771 ? 10.141 -28.656 -4.148 1 84.94 771 LYS B N 1
ATOM 12343 C CA . LYS B 1 771 ? 9.258 -29.453 -5.008 1 84.94 771 LYS B CA 1
ATOM 12344 C C . LYS B 1 771 ? 8.109 -28.594 -5.547 1 84.94 771 LYS B C 1
ATOM 12346 O O . LYS B 1 771 ? 7.586 -28.875 -6.625 1 84.94 771 LYS B O 1
ATOM 12351 N N . LEU B 1 772 ? 7.754 -27.562 -4.879 1 94.69 772 LEU B N 1
ATOM 12352 C CA . LEU B 1 772 ? 6.598 -26.734 -5.219 1 94.69 772 LEU B CA 1
ATOM 12353 C C . LEU B 1 772 ? 6.953 -25.703 -6.293 1 94.69 772 LEU B C 1
ATOM 12355 O O . LEU B 1 772 ? 6.094 -24.938 -6.734 1 94.69 772 LEU B O 1
ATOM 12359 N N . GLU B 1 773 ? 8.219 -25.688 -6.711 1 93.38 773 GLU B N 1
ATOM 12360 C CA . GLU B 1 773 ? 8.578 -24.828 -7.832 1 93.38 773 GLU B CA 1
ATOM 12361 C C . GLU B 1 773 ? 7.84 -25.234 -9.102 1 93.38 773 GLU B C 1
ATOM 12363 O O . GLU B 1 773 ? 7.426 -24.391 -9.891 1 93.38 773 GLU B O 1
ATOM 12368 N N . ASN B 1 774 ? 7.676 -26.625 -9.258 1 92.62 774 ASN B N 1
ATOM 12369 C CA . ASN B 1 774 ? 6.887 -27.172 -10.352 1 92.62 774 ASN B CA 1
ATOM 12370 C C . ASN B 1 774 ? 5.398 -27.203 -10.008 1 92.62 774 ASN B C 1
ATOM 12372 O O . ASN B 1 774 ? 4.992 -27.875 -9.055 1 92.62 774 ASN B O 1
ATOM 12376 N N . TRP B 1 775 ? 4.555 -26.531 -10.836 1 95.62 775 TRP B N 1
ATOM 12377 C CA . TRP B 1 775 ? 3.145 -26.375 -10.5 1 95.62 775 TRP B CA 1
ATOM 12378 C C . TRP B 1 775 ? 2.445 -27.734 -10.461 1 95.62 775 TRP B C 1
ATOM 12380 O O . TRP B 1 775 ? 1.41 -27.875 -9.805 1 95.62 775 TRP B O 1
ATOM 12390 N N . LYS B 1 776 ? 2.93 -28.625 -11.141 1 91.25 776 LYS B N 1
ATOM 12391 C CA . LYS B 1 776 ? 2.328 -29.953 -11.172 1 91.25 776 LYS B CA 1
ATOM 12392 C C . LYS B 1 776 ? 2.365 -30.609 -9.789 1 91.25 776 LYS B C 1
ATOM 12394 O O . LYS B 1 776 ? 1.648 -31.578 -9.531 1 91.25 776 LYS B O 1
ATOM 12399 N N . ASN B 1 777 ? 3.225 -30.047 -8.906 1 91.56 777 ASN B N 1
ATOM 12400 C CA . ASN B 1 777 ? 3.289 -30.516 -7.523 1 91.56 777 ASN B CA 1
ATOM 12401 C C . ASN B 1 777 ? 2.494 -29.594 -6.594 1 91.56 777 ASN B C 1
ATOM 12403 O O . ASN B 1 777 ? 2.486 -29.797 -5.379 1 91.56 777 ASN B O 1
ATOM 12407 N N . ARG B 1 778 ? 1.844 -28.656 -7.129 1 96.88 778 ARG B N 1
ATOM 12408 C CA . ARG B 1 778 ? 1.082 -27.703 -6.336 1 96.88 778 ARG B CA 1
ATOM 12409 C C . ARG B 1 778 ? -0.378 -28.125 -6.219 1 96.88 778 ARG B C 1
ATOM 12411 O O . ARG B 1 778 ? -1.163 -27.938 -7.148 1 96.88 778 ARG B O 1
ATOM 12418 N N . HIS B 1 779 ? -0.685 -28.734 -5.145 1 95.12 779 HIS B N 1
ATOM 12419 C CA . HIS B 1 779 ? -2.092 -28.969 -4.832 1 95.12 779 HIS B CA 1
ATOM 12420 C C . HIS B 1 779 ? -2.631 -27.875 -3.9 1 95.12 779 HIS B C 1
ATOM 12422 O O . HIS B 1 779 ? -1.96 -27.484 -2.941 1 95.12 779 HIS B O 1
ATOM 12428 N N . VAL B 1 780 ? -3.826 -27.469 -4.133 1 97.19 780 VAL B N 1
ATOM 12429 C CA . VAL B 1 780 ? -4.352 -26.266 -3.504 1 97.19 780 VAL B CA 1
ATOM 12430 C C . VAL B 1 780 ? -4.422 -26.453 -1.99 1 97.19 780 VAL B C 1
ATOM 12432 O O . VAL B 1 780 ? -4.113 -25.547 -1.225 1 97.19 780 VAL B O 1
ATOM 12435 N N . ASP B 1 781 ? -4.84 -27.672 -1.554 1 94.19 781 ASP B N 1
ATOM 12436 C CA . ASP B 1 781 ? -4.957 -27.953 -0.125 1 94.19 781 ASP B CA 1
ATOM 12437 C C . ASP B 1 781 ? -3.578 -28.031 0.533 1 94.19 781 ASP B C 1
ATOM 12439 O O . ASP B 1 781 ? -3.377 -27.484 1.621 1 94.19 781 ASP B O 1
ATOM 12443 N N . GLU B 1 782 ? -2.65 -28.594 -0.17 1 92.56 782 GLU B N 1
ATOM 12444 C CA . GLU B 1 782 ? -1.3 -28.734 0.363 1 92.56 782 GLU B CA 1
ATOM 12445 C C . GLU B 1 782 ? -0.604 -27.375 0.476 1 92.56 782 GLU B C 1
ATOM 12447 O O . GLU B 1 782 ? 0.072 -27.109 1.47 1 92.56 782 GLU B O 1
ATOM 12452 N N . ILE B 1 783 ? -0.761 -26.641 -0.525 1 96.25 783 ILE B N 1
ATOM 12453 C CA . ILE B 1 783 ? -0.152 -25.312 -0.527 1 96.25 783 ILE B CA 1
ATOM 12454 C C . ILE B 1 783 ? -0.755 -24.469 0.592 1 96.25 783 ILE B C 1
ATOM 12456 O O . ILE B 1 783 ? -0.033 -23.766 1.31 1 96.25 783 ILE B O 1
ATOM 12460 N N . GLY B 1 784 ? -2.082 -24.516 0.766 1 96.62 784 GLY B N 1
ATOM 12461 C CA . GLY B 1 784 ? -2.734 -23.797 1.847 1 96.62 784 GLY B CA 1
ATOM 12462 C C . GLY B 1 784 ? -2.252 -24.219 3.223 1 96.62 784 GLY B C 1
ATOM 12463 O O . GLY B 1 784 ? -1.958 -23.375 4.066 1 96.62 784 GLY B O 1
ATOM 12464 N N . LEU B 1 785 ? -2.176 -25.516 3.396 1 93.88 785 LEU B N 1
ATOM 12465 C CA . LEU B 1 785 ? -1.734 -26.047 4.68 1 93.88 785 LEU B CA 1
ATOM 12466 C C . LEU B 1 785 ? -0.285 -25.672 4.957 1 93.88 785 LEU B C 1
ATOM 12468 O O . LEU B 1 785 ? 0.048 -25.266 6.07 1 93.88 785 LEU B O 1
ATOM 12472 N N . LYS B 1 786 ? 0.548 -25.875 3.949 1 94.56 786 LYS B N 1
ATOM 12473 C CA . LYS B 1 786 ? 1.956 -25.516 4.113 1 94.56 786 LYS B CA 1
ATOM 12474 C C . LYS B 1 786 ? 2.117 -24.047 4.48 1 94.56 786 LYS B C 1
ATOM 12476 O O . LYS B 1 786 ? 2.9 -23.703 5.367 1 94.56 786 LYS B O 1
ATOM 12481 N N . LEU B 1 787 ? 1.413 -23.219 3.814 1 97 787 LEU B N 1
ATOM 12482 C CA . LEU B 1 787 ? 1.455 -21.781 4.105 1 97 787 LEU B CA 1
ATOM 12483 C C . LEU B 1 787 ? 1.033 -21.5 5.543 1 97 787 LEU B C 1
ATOM 12485 O O . LEU B 1 787 ? 1.687 -20.734 6.25 1 97 787 LEU B O 1
ATOM 12489 N N . MET B 1 788 ? -0.046 -22.156 6.012 1 96.12 788 MET B N 1
ATOM 12490 C CA . MET B 1 788 ? -0.543 -21.922 7.363 1 96.12 788 MET B CA 1
ATOM 12491 C C . MET B 1 788 ? 0.459 -22.422 8.406 1 96.12 788 MET B C 1
ATOM 12493 O O . MET B 1 788 ? 0.696 -21.75 9.406 1 96.12 788 MET B O 1
ATOM 12497 N N . MET B 1 789 ? 1.082 -23.562 8.141 1 93.56 789 MET B N 1
ATOM 12498 C CA . MET B 1 789 ? 2.061 -24.125 9.07 1 93.56 789 MET B CA 1
ATOM 12499 C C . MET B 1 789 ? 3.303 -23.25 9.148 1 93.56 789 MET B C 1
ATOM 12501 O O . MET B 1 789 ? 3.781 -22.938 10.242 1 93.56 789 MET B O 1
ATOM 12505 N N . GLU B 1 790 ? 3.779 -22.906 7.941 1 95.31 790 GLU B N 1
ATOM 12506 C CA . GLU B 1 790 ? 4.973 -22.062 7.902 1 95.31 790 GLU B CA 1
ATOM 12507 C C . GLU B 1 790 ? 4.703 -20.688 8.5 1 95.31 790 GLU B C 1
ATOM 12509 O O . GLU B 1 790 ? 5.602 -20.062 9.07 1 95.31 790 GLU B O 1
ATOM 12514 N N . THR B 1 791 ? 3.494 -20.188 8.367 1 96.5 791 THR B N 1
ATOM 12515 C CA . THR B 1 791 ? 3.107 -18.938 9.008 1 96.5 791 THR B CA 1
ATOM 12516 C C . THR B 1 791 ? 3.178 -19.062 10.523 1 96.5 791 THR B C 1
ATOM 12518 O O . THR B 1 791 ? 3.709 -18.172 11.203 1 96.5 791 THR B O 1
ATOM 12521 N N . ALA B 1 792 ? 2.623 -20.172 11.062 1 93.62 792 ALA B N 1
ATOM 12522 C CA . ALA B 1 792 ? 2.676 -20.406 12.5 1 93.62 792 ALA B CA 1
ATOM 12523 C C . ALA B 1 792 ? 4.117 -20.438 13 1 93.62 792 ALA B C 1
ATOM 12525 O O . ALA B 1 792 ? 4.441 -19.859 14.031 1 93.62 792 ALA B O 1
ATOM 12526 N N . LYS B 1 793 ? 4.945 -21.125 12.242 1 90.75 793 LYS B N 1
ATOM 12527 C CA . LYS B 1 793 ? 6.363 -21.219 12.586 1 90.75 793 LYS B CA 1
ATOM 12528 C C . LYS B 1 793 ? 7.02 -19.844 12.578 1 90.75 793 LYS B C 1
ATOM 12530 O O . LYS B 1 793 ? 7.754 -19.5 13.508 1 90.75 793 LYS B O 1
ATOM 12535 N N . TYR B 1 794 ? 6.719 -19.156 11.578 1 93.12 794 TYR B N 1
ATOM 12536 C CA . TYR B 1 794 ? 7.293 -17.828 11.422 1 93.12 794 TYR B CA 1
ATOM 12537 C C . TYR B 1 794 ? 6.871 -16.906 12.562 1 93.12 794 TYR B C 1
ATOM 12539 O O . TYR B 1 794 ? 7.695 -16.188 13.125 1 93.12 794 TYR B O 1
ATOM 12547 N N . LEU B 1 795 ? 5.609 -16.906 12.852 1 92.44 795 LEU B N 1
ATOM 12548 C CA . LEU B 1 795 ? 5.082 -16.062 13.914 1 92.44 795 LEU B CA 1
ATOM 12549 C C . LEU B 1 795 ? 5.707 -16.422 15.258 1 92.44 795 LEU B C 1
ATOM 12551 O O . LEU B 1 795 ? 6.059 -15.531 16.031 1 92.44 795 LEU B O 1
ATOM 12555 N N . LYS B 1 796 ? 5.797 -17.672 15.547 1 85.69 796 LYS B N 1
ATOM 12556 C CA . LYS B 1 796 ? 6.406 -18.109 16.797 1 85.69 796 LYS B CA 1
ATOM 12557 C C . LYS B 1 796 ? 7.832 -17.578 16.938 1 85.69 796 LYS B C 1
ATOM 12559 O O . LYS B 1 796 ? 8.234 -17.141 18.016 1 85.69 796 LYS B O 1
ATOM 12564 N N . LYS B 1 797 ? 8.523 -17.625 15.836 1 85.31 797 LYS B N 1
ATOM 12565 C CA . LYS B 1 797 ? 9.906 -17.141 15.828 1 85.31 797 LYS B CA 1
ATOM 12566 C C . LYS B 1 797 ? 9.961 -15.617 15.922 1 85.31 797 LYS B C 1
ATOM 12568 O O . LYS B 1 797 ? 10.766 -15.062 16.672 1 85.31 797 LYS B O 1
ATOM 12573 N N . SER B 1 798 ? 9.133 -14.961 15.164 1 85.75 798 SER B N 1
ATOM 12574 C CA . SER B 1 798 ? 9.195 -13.516 15.008 1 85.75 798 SER B CA 1
ATOM 12575 C C . SER B 1 798 ? 8.672 -12.797 16.25 1 85.75 798 SER B C 1
ATOM 12577 O O . SER B 1 798 ? 9.156 -11.719 16.594 1 85.75 798 SER B O 1
ATOM 12579 N N . VAL B 1 799 ? 7.695 -13.383 16.906 1 84.62 799 VAL B N 1
ATOM 12580 C CA . VAL B 1 799 ? 7.035 -12.672 18 1 84.62 799 VAL B CA 1
ATOM 12581 C C . VAL B 1 799 ? 7.891 -12.758 19.266 1 84.62 799 VAL B C 1
ATOM 12583 O O . VAL B 1 799 ? 7.719 -11.961 20.188 1 84.62 799 VAL B O 1
ATOM 12586 N N . LYS B 1 800 ? 8.82 -13.688 19.328 1 76.75 800 LYS B N 1
ATOM 12587 C CA . LYS B 1 800 ? 9.688 -13.844 20.484 1 76.75 800 LYS B CA 1
ATOM 12588 C C . LYS B 1 800 ? 10.461 -12.562 20.766 1 76.75 800 LYS B C 1
ATOM 12590 O O . LYS B 1 800 ? 10.734 -12.242 21.938 1 76.75 800 LYS B O 1
ATOM 12595 N N . GLN B 1 801 ? 10.727 -11.828 19.75 1 74.62 801 GLN B N 1
ATOM 12596 C CA . GLN B 1 801 ? 11.508 -10.609 19.922 1 74.62 801 GLN B CA 1
ATOM 12597 C C . GLN B 1 801 ? 10.68 -9.5 20.547 1 74.62 801 GLN B C 1
ATOM 12599 O O . GLN B 1 801 ? 11.219 -8.516 21.047 1 74.62 801 GLN B O 1
ATOM 12604 N N . PHE B 1 802 ? 9.375 -9.703 20.547 1 76.25 802 PHE B N 1
ATOM 12605 C CA . PHE B 1 802 ? 8.508 -8.633 21.031 1 76.25 802 PHE B CA 1
ATOM 12606 C C . PHE B 1 802 ? 7.852 -9.031 22.359 1 76.25 802 PHE B C 1
ATOM 12608 O O . PHE B 1 802 ? 7.043 -8.281 22.906 1 76.25 802 PHE B O 1
ATOM 12615 N N . SER B 1 803 ? 8.039 -10.312 22.797 1 64.06 803 SER B N 1
ATOM 12616 C CA . SER B 1 803 ? 7.484 -10.789 24.062 1 64.06 803 SER B CA 1
ATOM 12617 C C . SER B 1 803 ? 8.352 -10.375 25.25 1 64.06 803 SER B C 1
ATOM 12619 O O . SER B 1 803 ? 9.562 -10.211 25.094 1 64.06 803 SER B O 1
#

Nearest PDB structures (foldseek):
  6lkc-assembly1_B  TM=9.598E-01  e=6.361E-46  Shewanella piezotolerans WP3
  6lkc-assembly1_A  TM=9.674E-01  e=1.367E-45  Shewanella piezotolerans WP3
  4z9r-assembly1_B  TM=9.582E-01  e=1.857E-45  Shewanella oneidensis MR-1
  4yx6-assembly1_B  TM=9.705E-01  e=3.071E-44  Shewanella oneidensis
  4yx6-assembly1_A  TM=9.584E-01  e=2.379E-44  Shewanella oneidensis